Protein 3C3J (pdb70)

CATH classification: 3.40.50.10490 (+1 more: 3.40.50.10490)

InterPro domains:
  IPR001347 SIS domain [PF01380] (49-187)
  IPR001347 SIS domain [PF01380] (222-357)
  IPR001347 SIS domain [PS51464] (45-197)
  IPR001347 SIS domain [PS51464] (215-364)
  IPR014180 Sugar isomerase, AgaS [TIGR02815] (13-382)
  IPR035464 AgaS, SIS domain [cd05010] (227-377)
  IPR035466 GlmS/AgaS, SIS domain 1 [cd05008] (55-187)
  IPR046348 SIS domain superfamily [SSF53697] (15-373)
  IPR050303 GatZ/KbaZ carbohydrate metabolism [PTHR32502] (6-384)

Secondary structure (DSSP, 8-state):
--PPPP-TT--HHHHHHHTHHHHHHHHHHHHHHHHHHHHHHHHHHHT-TT-EEEEE-STHHHHHHHHHHHHHHHHH-SEEEE--HHHHHH------TTS-EEEEEEESSS--HHHHHHHHHHHHH-SSEEEEEEES-TTSHHHHHHHT-TTB--B--GGGS--S---HHHH--HHHHHH-TTTSSTTTTHHHHHHHHHHHHHTTTSTT-TT-----SEEEEEESTTHHHHHHHHHHHHHHHTTTSSEEEEE-HHHHTTTGGGG--TTEEEEEE--SSTTHHHHHHHHHHHHHHHT---EEEEESS--HHHHTSSEEEPPP-S---HHHHHHHH--HHHHH--------TT--------S--/-PPPP-TT--HHHHHHHTHHHHHHHHHHHHHHTHHHHHHHHHHHHT-TT-EEEEE-STHHHHHHHHHHHHHHHHH-SEEEE--HHHHHH------TTS-EEEEEEESSS--HHHHHHHHHHHHH-SSEEE--EES-TTSHHHHHHHT-SSB--B--GGGS--S---HHHH--HHHHHH-TTTSSTTTHHHHHHHHHHHHHHTTTSTT-SS------EEEEE-STTHHHHHHHHHHHHHHHTTTSSEEEEE-HHHHTTTGGGG--TTEEEEEE--SSHHHHHHHHHHHHHHHHH----EEEEESS--HHHHTSSEEEPPS-S---HHHHHHHH--HHHHH--------TT--------S--/-PPPP-TT--HHHHHHHTHHHHHHHHHHHHHHHHHHHHHHHHHHHT-TT-EEEEE-SGGGHHHHHHHHHHHHHHH-SEEEE--HHHHHH------TTS-EEEEEEESSS--HHHHHHHHHHHHH-SSEEE--EES-TTSHHHHHHHTSTTB--B--GGGS--S---HHHH--HHHHHH-TTTSSTTTHHHHHHHHHHHHHHTTTSTT-TT-----SEEEEE-STTHHHHHHHHHHHHHHHTTTSSEEEEE-HHHHTTTGGGG--TTEEEEEE--SSHHHHHHHHHHHHHHHHHT---EEEEESS--HHHHTSSEEEPPP-S---HHHHHHHH--HHHHH--------TT---------/-PPPP-TT--HHHHHHHTHHHHHHHHHHHHHHTHHHHHHHHHHHHT-TT-EEEEE-SGGGHHHHHHHHHHHHHHH-SEEEE--HHHHHH------TTS-EEEEEEESSS--HHHHHHHHHHHHH-SSEEE--EES-TTSHHHHHHHH-TTB--B--GGGS--S---HHHH--HHHHHH-TTTSSTTTHHHHHHHHHHHHHHTTTSTT-TT------EEEEEESTTHHHHHHHHHHHHHHHTTTSSEEEEE-HHHHTTTGGGG--TTEEEEEE--SSTTHHHHHHHHHHHHHHHT---EEEEESS--HHHHTSSEEEPPP-S---HHHHHHHH--HHHHH--------TT--------S--/--PPPP-TT--HHHHHHHTHHHHHHHHHHHHHHHHHHHHHHHHHHHT-TT-EEEEE-STHHHHHHHHHHHHHHHHH-SEEEE--HHHHHH------TTS-EEEEEEESSS--HHHHHHHHHHHHH-SSEEE--EES-TTSHHHHHHHHSTTB--B--GGGS--S---HHHH--HHHHHH-TTTSSTTHHHHHHHHHHHHHHHTTTSTT-SS------EEEEEESTTHHHHHHHHHHHHHHHTTTSSEEEEE-HHHHTTTGGGG--TTEEEEEE--SSHHHHHHHHHHHHHHHHH----EEEEESS--HHHHTSSEEEPPS-S---HHHHHHHH--HHHHH--------TT----------/-PPPP-TT--HHHHHHHTHHHHHHHHHHHHHHHHHHHHHHHHHHHT-TT-EEEEE-SGGGHHHHHHHHHHHHHHH-SEEEE--HHHHHH------TTS-EEEEEEESSS--HHHHHHHHHHHHH-SSEEE--EES-TTSHHHHHHHT-TTB--B--GGGS--S---HHHH--HHHHHH-TTTSSTTTHHHHHHHHHHHHHHTTTSTT-TT-----SEEEEEESTTHHHHHHHHHHHHHHHTTTSSEEEEE-HHHHTTTGGGG--TTEEEEEE--SSHHHHHHHHHHHHHHHHHT---EEEEESS--HHHHSSSEEEPPP-S---HHHHHHHH--HHHHH--------TT--------S--

Structure (mmCIF, N/CA/C/O backbone):
data_3C3J
#
_entry.id   3C3J
#
_cell.length_a   100.941
_cell.length_b   81.211
_cell.length_c   138.325
_cell.angle_alpha   90.00
_cell.angle_beta   90.21
_cell.angle_gamma   90.00
#
_symmetry.space_group_name_H-M   'P 1 21 1'
#
loop_
_entity.id
_entity.type
_entity.pdbx_description
1 polymer 'Putative tagatose-6-phosphate ketose/aldose isomerase'
2 water water
#
loop_
_atom_site.group_PDB
_atom_site.id
_atom_site.type_symbol
_atom_site.label_atom_id
_atom_site.label_alt_id
_atom_site.label_comp_id
_atom_site.label_asym_id
_atom_site.label_entity_id
_atom_site.label_seq_id
_atom_site.pdbx_PDB_ins_code
_atom_site.Cartn_x
_atom_site.Cartn_y
_atom_site.Cartn_z
_atom_site.occupancy
_atom_site.B_iso_or_equiv
_atom_site.auth_seq_id
_atom_site.auth_comp_id
_atom_site.auth_asym_id
_atom_site.auth_atom_id
_atom_site.pdbx_PDB_model_num
ATOM 1 N N . ASN A 1 4 ? 87.072 12.575 94.243 1.00 32.40 4 ASN A N 1
ATOM 2 C CA . ASN A 1 4 ? 86.075 13.005 95.289 1.00 31.13 4 ASN A CA 1
ATOM 3 C C . ASN A 1 4 ? 84.823 12.152 95.220 1.00 29.88 4 ASN A C 1
ATOM 4 O O . ASN A 1 4 ? 84.189 12.106 94.152 1.00 30.68 4 ASN A O 1
ATOM 9 N N . TYR A 1 5 ? 84.474 11.472 96.324 1.00 26.66 5 TYR A N 1
ATOM 10 C CA . TYR A 1 5 ? 83.243 10.687 96.377 1.00 25.25 5 TYR A CA 1
ATOM 11 C C . TYR A 1 5 ? 83.135 9.658 95.245 1.00 23.75 5 TYR A C 1
ATOM 12 O O . TYR A 1 5 ? 82.052 9.406 94.692 1.00 22.49 5 TYR A O 1
ATOM 21 N N . THR A 1 6 ? 84.268 9.052 94.900 1.00 22.22 6 THR A N 1
ATOM 22 C CA . THR A 1 6 ? 84.284 8.100 93.802 1.00 22.03 6 THR A CA 1
ATOM 23 C C . THR A 1 6 ? 83.491 6.849 94.184 1.00 21.32 6 THR A C 1
ATOM 24 O O . THR A 1 6 ? 83.720 6.247 95.249 1.00 20.78 6 THR A O 1
ATOM 28 N N . PRO A 1 7 ? 82.503 6.492 93.359 1.00 20.82 7 PRO A N 1
ATOM 29 C CA . PRO A 1 7 ? 81.719 5.294 93.645 1.00 21.08 7 PRO A CA 1
ATOM 30 C C . PRO A 1 7 ? 82.543 4.006 93.537 1.00 20.52 7 PRO A C 1
ATOM 31 O O . PRO A 1 7 ? 83.444 3.921 92.701 1.00 19.95 7 PRO A O 1
ATOM 35 N N . ALA A 1 8 ? 82.226 3.017 94.364 1.00 19.76 8 ALA A N 1
ATOM 36 C CA . ALA A 1 8 ? 82.706 1.662 94.152 1.00 20.14 8 ALA A CA 1
ATOM 37 C C . ALA A 1 8 ? 82.044 1.100 92.896 1.00 20.39 8 ALA A C 1
ATOM 38 O O . ALA A 1 8 ? 81.106 1.694 92.352 1.00 20.39 8 ALA A O 1
ATOM 40 N N . ALA A 1 9 ? 82.543 -0.024 92.402 1.00 20.68 9 ALA A N 1
ATOM 41 C CA . ALA A 1 9 ? 81.953 -0.655 91.229 1.00 21.28 9 ALA A CA 1
ATOM 42 C C . ALA A 1 9 ? 80.512 -1.068 91.528 1.00 21.27 9 ALA A C 1
ATOM 43 O O . ALA A 1 9 ? 80.199 -1.487 92.652 1.00 21.46 9 ALA A O 1
ATOM 45 N N . ALA A 1 10 ? 79.648 -0.954 90.523 1.00 21.64 10 ALA A N 1
ATOM 46 C CA . ALA A 1 10 ? 78.257 -1.394 90.622 1.00 22.21 10 ALA A CA 1
ATOM 47 C C . ALA A 1 10 ? 78.136 -2.885 90.254 1.00 22.50 10 ALA A C 1
ATOM 48 O O . ALA A 1 10 ? 77.675 -3.250 89.163 1.00 23.05 10 ALA A O 1
ATOM 50 N N . ALA A 1 11 ? 78.509 -3.736 91.199 1.00 22.78 11 ALA A N 1
ATOM 51 C CA . ALA A 1 11 ? 78.565 -5.203 90.986 1.00 22.78 11 ALA A CA 1
ATOM 52 C C . ALA A 1 11 ? 77.217 -5.893 90.669 1.00 22.94 11 ALA A C 1
ATOM 53 O O . ALA A 1 11 ? 77.206 -6.977 90.090 1.00 23.09 11 ALA A O 1
ATOM 55 N N . THR A 1 12 ? 76.077 -5.280 90.986 1.00 22.26 12 THR A N 1
ATOM 56 C CA . THR A 1 12 ? 74.812 -5.824 90.490 1.00 21.73 12 THR A CA 1
ATOM 57 C C . THR A 1 12 ? 74.598 -5.657 88.996 1.00 21.93 12 THR A C 1
ATOM 58 O O . THR A 1 12 ? 73.697 -6.271 88.448 1.00 22.69 12 THR A O 1
ATOM 62 N N . GLY A 1 13 ? 75.386 -4.812 88.351 1.00 21.40 13 GLY A N 1
ATOM 63 C CA . GLY A 1 13 ? 75.202 -4.482 86.939 1.00 21.45 13 GLY A CA 1
ATOM 64 C C . GLY A 1 13 ? 73.977 -3.628 86.618 1.00 21.50 13 GLY A C 1
ATOM 65 O O . GLY A 1 13 ? 73.612 -3.496 85.448 1.00 22.99 13 GLY A O 1
ATOM 66 N N . THR A 1 14 ? 73.351 -3.036 87.641 1.00 20.62 14 THR A N 1
ATOM 67 C CA . THR A 1 14 ? 72.114 -2.284 87.472 1.00 19.77 14 THR A CA 1
ATOM 68 C C . THR A 1 14 ? 72.406 -0.783 87.413 1.00 18.81 14 THR A C 1
ATOM 69 O O . THR A 1 14 ? 73.333 -0.293 88.061 1.00 19.05 14 THR A O 1
ATOM 73 N N . TRP A 1 15 ? 71.617 -0.066 86.627 1.00 17.72 15 TRP A N 1
ATOM 74 C CA . TRP A 1 15 ? 71.647 1.389 86.619 1.00 18.03 15 TRP A CA 1
ATOM 75 C C . TRP A 1 15 ? 71.276 1.934 87.995 1.00 17.02 15 TRP A C 1
ATOM 76 O O . TRP A 1 15 ? 71.800 2.965 88.404 1.00 15.50 15 TRP A O 1
ATOM 87 N N . THR A 1 16 ? 70.356 1.252 88.686 1.00 15.94 16 THR A N 1
ATOM 88 C CA . THR A 1 16 ? 69.869 1.718 89.987 1.00 16.39 16 THR A CA 1
ATOM 89 C C . THR A 1 16 ? 71.023 1.749 90.992 1.00 16.12 16 THR A C 1
ATOM 90 O O . THR A 1 16 ? 71.188 2.743 91.710 1.00 15.34 16 THR A O 1
ATOM 94 N N . GLU A 1 17 ? 71.858 0.707 91.003 1.00 15.97 17 GLU A N 1
ATOM 95 C CA . GLU A 1 17 ? 73.003 0.698 91.906 1.00 16.19 17 GLU A CA 1
ATOM 96 C C . GLU A 1 17 ? 73.990 1.811 91.583 1.00 16.23 17 GLU A C 1
ATOM 97 O O . GLU A 1 17 ? 74.489 2.481 92.494 1.00 14.93 17 GLU A O 1
ATOM 103 N N . GLU A 1 18 ? 74.277 1.994 90.292 1.00 16.57 18 GLU A N 1
ATOM 104 C CA . GLU A 1 18 ? 75.149 3.065 89.828 1.00 16.46 18 GLU A CA 1
ATOM 105 C C . GLU A 1 18 ? 74.648 4.434 90.301 1.00 15.97 18 GLU A C 1
ATOM 106 O O . GLU A 1 18 ? 75.415 5.269 90.755 1.00 15.42 18 GLU A O 1
ATOM 112 N N . GLU A 1 19 ? 73.339 4.617 90.189 1.00 15.68 19 GLU A N 1
ATOM 113 C CA . GLU A 1 19 ? 72.672 5.862 90.527 1.00 15.88 19 GLU A CA 1
ATOM 114 C C . GLU A 1 19 ? 72.644 6.099 92.043 1.00 14.87 19 GLU A C 1
ATOM 115 O O . GLU A 1 19 ? 72.773 7.233 92.513 1.00 14.63 19 GLU A O 1
ATOM 121 N N . ILE A 1 20 ? 72.503 5.036 92.809 1.00 14.67 20 ILE A N 1
ATOM 122 C CA . ILE A 1 20 ? 72.602 5.148 94.262 1.00 14.75 20 ILE A CA 1
ATOM 123 C C . ILE A 1 20 ? 74.013 5.568 94.651 1.00 14.08 20 ILE A C 1
ATOM 124 O O . ILE A 1 20 ? 74.211 6.523 95.413 1.00 13.59 20 ILE A O 1
ATOM 129 N N . ARG A 1 21 ? 75.011 4.883 94.096 1.00 13.88 21 ARG A N 1
ATOM 130 C CA . ARG A 1 21 ? 76.394 5.119 94.517 1.00 14.13 21 ARG A CA 1
ATOM 131 C C . ARG A 1 21 ? 76.959 6.487 94.110 1.00 14.20 21 ARG A C 1
ATOM 132 O O . ARG A 1 21 ? 77.830 7.000 94.809 1.00 14.55 21 ARG A O 1
ATOM 140 N N . HIS A 1 22 ? 76.499 7.068 92.996 1.00 14.31 22 HIS A N 1
ATOM 141 C CA . HIS A 1 22 ? 76.994 8.385 92.558 1.00 13.92 22 HIS A CA 1
ATOM 142 C C . HIS A 1 22 ? 76.314 9.601 93.210 1.00 13.87 22 HIS A C 1
ATOM 143 O O . HIS A 1 22 ? 76.601 10.749 92.860 1.00 13.26 22 HIS A O 1
ATOM 150 N N . GLN A 1 23 ? 75.453 9.350 94.193 1.00 13.13 23 GLN A N 1
ATOM 151 C CA . GLN A 1 23 ? 74.733 10.429 94.878 1.00 13.40 23 GLN A CA 1
ATOM 152 C C . GLN A 1 23 ? 75.606 11.467 95.607 1.00 13.46 23 GLN A C 1
ATOM 153 O O . GLN A 1 23 ? 75.488 12.667 95.296 1.00 13.39 23 GLN A O 1
ATOM 159 N N . PRO A 1 24 ? 76.486 11.034 96.544 1.00 13.31 24 PRO A N 1
ATOM 160 C CA . PRO A 1 24 ? 77.318 12.037 97.232 1.00 13.50 24 PRO A CA 1
ATOM 161 C C . PRO A 1 24 ? 78.072 12.967 96.259 1.00 13.13 24 PRO A C 1
ATOM 162 O O . PRO A 1 24 ? 78.057 14.189 96.422 1.00 11.84 24 PRO A O 1
ATOM 166 N N . ARG A 1 25 ? 78.626 12.401 95.197 1.00 12.05 25 ARG A N 1
ATOM 167 C CA . ARG A 1 25 ? 79.356 13.184 94.228 1.00 13.52 25 ARG A CA 1
ATOM 168 C C . ARG A 1 25 ? 78.436 14.127 93.474 1.00 13.32 25 ARG A C 1
ATOM 169 O O . ARG A 1 25 ? 78.783 15.279 93.234 1.00 12.42 25 ARG A O 1
ATOM 177 N N . ALA A 1 26 ? 77.262 13.623 93.103 1.00 13.35 26 ALA A N 1
ATOM 178 C CA . ALA A 1 26 ? 76.270 14.439 92.384 1.00 13.39 26 ALA A CA 1
ATOM 179 C C . ALA A 1 26 ? 75.781 15.628 93.234 1.00 12.99 26 ALA A C 1
ATOM 180 O O . ALA A 1 26 ? 75.589 16.743 92.716 1.00 13.05 26 ALA A O 1
ATOM 182 N N . TRP A 1 27 ? 75.611 15.404 94.534 1.00 13.15 27 TRP A N 1
ATOM 183 C CA . TRP A 1 27 ? 75.127 16.455 95.438 1.00 13.51 27 TRP A CA 1
ATOM 184 C C . TRP A 1 27 ? 76.075 17.647 95.436 1.00 13.40 27 TRP A C 1
ATOM 185 O O . TRP A 1 27 ? 75.658 18.790 95.275 1.00 12.05 27 TRP A O 1
ATOM 196 N N . ILE A 1 28 ? 77.363 17.366 95.566 1.00 13.08 28 ILE A N 1
ATOM 197 C CA . ILE A 1 28 ? 78.374 18.416 95.644 1.00 13.83 28 ILE A CA 1
ATOM 198 C C . ILE A 1 28 ? 78.571 19.107 94.281 1.00 13.47 28 ILE A C 1
ATOM 199 O O . ILE A 1 28 ? 78.732 20.310 94.231 1.00 13.29 28 ILE A O 1
ATOM 204 N N . ARG A 1 29 ? 78.473 18.347 93.193 1.00 13.75 29 ARG A N 1
ATOM 205 C CA . ARG A 1 29 ? 78.456 18.882 91.854 1.00 14.06 29 ARG A CA 1
ATOM 206 C C . ARG A 1 29 ? 77.299 19.861 91.693 1.00 13.69 29 ARG A C 1
ATOM 207 O O . ARG A 1 29 ? 77.498 20.959 91.179 1.00 13.06 29 ARG A O 1
ATOM 215 N N . SER A 1 30 ? 76.111 19.507 92.189 1.00 13.45 30 SER A N 1
ATOM 216 C CA . SER A 1 30 ? 74.983 20.410 92.002 1.00 14.49 30 SER A CA 1
ATOM 217 C C . SER A 1 30 ? 75.174 21.708 92.813 1.00 14.17 30 SER A C 1
ATOM 218 O O . SER A 1 30 ? 74.913 22.812 92.300 1.00 13.20 30 SER A O 1
ATOM 221 N N . LEU A 1 31 ? 75.607 21.569 94.067 1.00 14.64 31 LEU A N 1
ATOM 222 C CA . LEU A 1 31 ? 75.771 22.736 94.966 1.00 15.50 31 LEU A CA 1
ATOM 223 C C . LEU A 1 31 ? 76.904 23.656 94.525 1.00 15.50 31 LEU A C 1
ATOM 224 O O . LEU A 1 31 ? 76.783 24.875 94.633 1.00 14.69 31 LEU A O 1
ATOM 229 N N . THR A 1 32 ? 77.985 23.084 93.994 1.00 15.73 32 THR A N 1
ATOM 230 C CA . THR A 1 32 ? 79.034 23.906 93.372 1.00 16.81 32 THR A CA 1
ATOM 231 C C . THR A 1 32 ? 78.518 24.622 92.097 1.00 17.06 32 THR A C 1
ATOM 232 O O . THR A 1 32 ? 78.856 25.771 91.851 1.00 16.61 32 THR A O 1
ATOM 236 N N . ASN A 1 33 ? 77.650 23.982 91.327 1.00 16.67 33 ASN A N 1
ATOM 237 C CA . ASN A 1 33 ? 76.983 24.687 90.217 1.00 17.62 33 ASN A CA 1
ATOM 238 C C . ASN A 1 33 ? 76.119 25.869 90.681 1.00 17.12 33 ASN A C 1
ATOM 239 O O . ASN A 1 33 ? 76.093 26.933 90.064 1.00 16.28 33 ASN A O 1
ATOM 244 N N . ILE A 1 34 ? 75.386 25.657 91.762 1.00 17.24 34 ILE A N 1
ATOM 245 C CA . ILE A 1 34 ? 74.545 26.693 92.352 1.00 17.72 34 ILE A CA 1
ATOM 246 C C . ILE A 1 34 ? 75.455 27.867 92.771 1.00 17.88 34 ILE A C 1
ATOM 247 O O . ILE A 1 34 ? 75.101 29.026 92.560 1.00 16.81 34 ILE A O 1
ATOM 252 N N . ASP A 1 35 ? 76.642 27.563 93.296 1.00 18.21 35 ASP A N 1
ATOM 253 C CA . ASP A 1 35 ? 77.616 28.627 93.625 1.00 18.83 35 ASP A CA 1
ATOM 254 C C . ASP A 1 35 ? 77.908 29.485 92.410 1.00 18.71 35 ASP A C 1
ATOM 255 O O . ASP A 1 35 ? 77.953 30.719 92.514 1.00 19.08 35 ASP A O 1
ATOM 260 N N . ALA A 1 36 ? 78.107 28.828 91.268 1.00 18.88 36 ALA A N 1
ATOM 261 C CA . ALA A 1 36 ? 78.388 29.511 90.004 1.00 19.94 36 ALA A CA 1
ATOM 262 C C . ALA A 1 36 ? 77.199 30.370 89.538 1.00 20.96 36 ALA A C 1
ATOM 263 O O . ALA A 1 36 ? 77.400 31.447 88.970 1.00 21.57 36 ALA A O 1
ATOM 265 N N . LEU A 1 37 ? 75.983 29.893 89.806 1.00 20.74 37 LEU A N 1
ATOM 266 C CA . LEU A 1 37 ? 74.730 30.551 89.404 1.00 21.61 37 LEU A CA 1
ATOM 267 C C . LEU A 1 37 ? 74.159 31.480 90.478 1.00 21.83 37 LEU A C 1
ATOM 268 O O . LEU A 1 37 ? 73.095 32.089 90.270 1.00 22.28 37 LEU A O 1
ATOM 273 N N . ARG A 1 38 ? 74.855 31.623 91.606 1.00 21.28 38 ARG A N 1
ATOM 274 C CA . ARG A 1 38 ? 74.276 32.294 92.770 1.00 21.68 38 ARG A CA 1
ATOM 275 C C . ARG A 1 38 ? 73.779 33.705 92.470 1.00 22.23 38 ARG A C 1
ATOM 276 O O . ARG A 1 38 ? 72.689 34.103 92.904 1.00 22.27 38 ARG A O 1
ATOM 284 N N . SER A 1 39 ? 74.578 34.485 91.755 1.00 22.93 39 SER A N 1
ATOM 285 C CA . SER A 1 39 ? 74.211 35.892 91.583 1.00 23.83 39 SER A CA 1
ATOM 286 C C . SER A 1 39 ? 72.995 36.032 90.630 1.00 23.54 39 SER A C 1
ATOM 287 O O . SER A 1 39 ? 72.107 36.847 90.878 1.00 24.42 39 SER A O 1
ATOM 290 N N . ALA A 1 40 ? 72.936 35.200 89.595 1.00 22.60 40 ALA A N 1
ATOM 291 C CA . ALA A 1 40 ? 71.742 35.060 88.741 1.00 23.08 40 ALA A CA 1
ATOM 292 C C . ALA A 1 40 ? 70.485 34.607 89.527 1.00 22.87 40 ALA A C 1
ATOM 293 O O . ALA A 1 40 ? 69.379 35.186 89.372 1.00 23.34 40 ALA A O 1
ATOM 295 N N . LEU A 1 41 ? 70.653 33.575 90.355 1.00 22.64 41 LEU A N 1
ATOM 296 C CA . LEU A 1 41 ? 69.583 33.110 91.240 1.00 22.33 41 LEU A CA 1
ATOM 297 C C . LEU A 1 41 ? 69.085 34.230 92.111 1.00 22.04 41 LEU A C 1
ATOM 298 O O . LEU A 1 41 ? 67.873 34.446 92.238 1.00 21.64 41 LEU A O 1
ATOM 303 N N . ASN A 1 42 ? 70.022 34.909 92.758 1.00 22.19 42 ASN A N 1
ATOM 304 C CA . ASN A 1 42 ? 69.686 35.977 93.681 1.00 23.23 42 ASN A CA 1
ATOM 305 C C . ASN A 1 42 ? 68.968 37.118 92.967 1.00 22.81 42 ASN A C 1
ATOM 306 O O . ASN A 1 42 ? 68.022 37.669 93.511 1.00 22.89 42 ASN A O 1
ATOM 311 N N . ASN A 1 43 ? 69.388 37.451 91.748 1.00 23.01 43 ASN A N 1
ATOM 312 C CA . ASN A 1 43 ? 68.705 38.488 90.964 1.00 23.60 43 ASN A CA 1
ATOM 313 C C . ASN A 1 43 ? 67.253 38.129 90.660 1.00 22.81 43 ASN A C 1
ATOM 314 O O . ASN A 1 43 ? 66.384 38.997 90.586 1.00 22.51 43 ASN A O 1
ATOM 319 N N . PHE A 1 44 ? 67.010 36.846 90.433 1.00 21.99 44 PHE A N 1
ATOM 320 C CA . PHE A 1 44 ? 65.672 36.372 90.123 1.00 21.65 44 PHE A CA 1
ATOM 321 C C . PHE A 1 44 ? 64.832 36.330 91.390 1.00 21.41 44 PHE A C 1
ATOM 322 O O . PHE A 1 44 ? 63.686 36.795 91.398 1.00 21.08 44 PHE A O 1
ATOM 330 N N . LEU A 1 45 ? 65.399 35.771 92.454 1.00 20.26 45 LEU A N 1
ATOM 331 C CA . LEU A 1 45 ? 64.602 35.402 93.627 1.00 21.27 45 LEU A CA 1
ATOM 332 C C . LEU A 1 45 ? 64.412 36.529 94.624 1.00 21.94 45 LEU A C 1
ATOM 333 O O . LEU A 1 45 ? 63.357 36.616 95.259 1.00 21.47 45 LEU A O 1
ATOM 338 N N . GLU A 1 46 ? 65.429 37.370 94.806 1.00 23.38 46 GLU A N 1
ATOM 339 C CA . GLU A 1 46 ? 65.371 38.369 95.873 1.00 25.92 46 GLU A CA 1
ATOM 340 C C . GLU A 1 46 ? 64.177 39.318 95.726 1.00 24.92 46 GLU A C 1
ATOM 341 O O . GLU A 1 46 ? 63.516 39.599 96.717 1.00 25.42 46 GLU A O 1
ATOM 347 N N . PRO A 1 47 ? 63.872 39.785 94.503 1.00 25.09 47 PRO A N 1
ATOM 348 C CA . PRO A 1 47 ? 62.686 40.642 94.356 1.00 24.57 47 PRO A CA 1
ATOM 349 C C . PRO A 1 47 ? 61.374 39.928 94.669 1.00 24.17 47 PRO A C 1
ATOM 350 O O . PRO A 1 47 ? 60.405 40.585 95.085 1.00 24.46 47 PRO A O 1
ATOM 354 N N . LEU A 1 48 ? 61.340 38.609 94.468 1.00 22.68 48 LEU A N 1
ATOM 355 C CA . LEU A 1 48 ? 60.143 37.830 94.748 1.00 22.38 48 LEU A CA 1
ATOM 356 C C . LEU A 1 48 ? 59.975 37.624 96.239 1.00 22.39 48 LEU A C 1
ATOM 357 O O . LEU A 1 48 ? 58.898 37.832 96.789 1.00 21.95 48 LEU A O 1
ATOM 362 N N . LEU A 1 49 ? 61.057 37.206 96.882 1.00 23.20 49 LEU A N 1
ATOM 363 C CA . LEU A 1 49 ? 61.060 36.899 98.292 1.00 24.88 49 LEU A CA 1
ATOM 364 C C . LEU A 1 49 ? 60.799 38.122 99.165 1.00 25.58 49 LEU A C 1
ATOM 365 O O . LEU A 1 49 ? 60.429 37.970 100.313 1.00 25.74 49 LEU A O 1
ATOM 370 N N . ARG A 1 50 ? 60.977 39.322 98.614 1.00 26.21 50 ARG A N 1
ATOM 371 C CA . ARG A 1 50 ? 60.617 40.550 99.328 1.00 27.48 50 ARG A CA 1
ATOM 372 C C . ARG A 1 50 ? 59.103 40.803 99.346 1.00 27.43 50 ARG A C 1
ATOM 373 O O . ARG A 1 50 ? 58.640 41.645 100.119 1.00 28.70 50 ARG A O 1
ATOM 381 N N . LYS A 1 51 ? 58.334 40.083 98.523 1.00 26.34 51 LYS A N 1
ATOM 382 C CA . LYS A 1 51 ? 56.872 40.197 98.519 1.00 25.88 51 LYS A CA 1
ATOM 383 C C . LYS A 1 51 ? 56.281 39.473 99.736 1.00 26.00 51 LYS A C 1
ATOM 384 O O . LYS A 1 51 ? 56.303 38.242 99.821 1.00 24.90 51 LYS A O 1
ATOM 390 N N . GLU A 1 52 ? 55.780 40.266 100.677 1.00 26.48 52 GLU A N 1
ATOM 391 C CA . GLU A 1 52 ? 55.136 39.797 101.907 1.00 27.01 52 GLU A CA 1
ATOM 392 C C . GLU A 1 52 ? 54.142 38.651 101.689 1.00 25.08 52 GLU A C 1
ATOM 393 O O . GLU A 1 52 ? 54.129 37.660 102.438 1.00 24.87 52 GLU A O 1
ATOM 399 N N . ASN A 1 53 ? 53.294 38.818 100.677 1.00 23.22 53 ASN A N 1
ATOM 400 C CA . ASN A 1 53 ? 52.188 37.911 100.439 1.00 21.48 53 ASN A CA 1
ATOM 401 C C . ASN A 1 53 ? 52.512 36.731 99.489 1.00 19.97 53 ASN A C 1
ATOM 402 O O . ASN A 1 53 ? 51.609 35.995 99.107 1.00 19.64 53 ASN A O 1
ATOM 407 N N . LEU A 1 54 ? 53.783 36.561 99.118 1.00 18.57 54 LEU A N 1
ATOM 408 C CA . LEU A 1 54 ? 54.189 35.473 98.228 1.00 17.74 54 LEU A CA 1
ATOM 409 C C . LEU A 1 54 ? 53.852 34.115 98.827 1.00 17.03 54 LEU A C 1
ATOM 410 O O . LEU A 1 54 ? 54.126 33.858 100.006 1.00 17.11 54 LEU A O 1
ATOM 415 N N . ARG A 1 55 ? 53.231 33.267 98.007 1.00 16.42 55 ARG A N 1
ATOM 416 C CA . ARG A 1 55 ? 53.110 31.823 98.287 1.00 16.22 55 ARG A CA 1
ATOM 417 C C . ARG A 1 55 ? 54.182 31.089 97.490 1.00 15.01 55 ARG A C 1
ATOM 418 O O . ARG A 1 55 ? 54.430 31.409 96.316 1.00 14.78 55 ARG A O 1
ATOM 426 N N . ILE A 1 56 ? 54.813 30.105 98.111 1.00 14.51 56 ILE A N 1
ATOM 427 C CA . ILE A 1 56 ? 55.805 29.292 97.427 1.00 13.51 56 ILE A CA 1
ATOM 428 C C . ILE A 1 56 ? 55.301 27.853 97.515 1.00 13.43 56 ILE A C 1
ATOM 429 O O . ILE A 1 56 ? 55.118 27.332 98.595 1.00 13.89 56 ILE A O 1
ATOM 434 N N . ILE A 1 57 ? 55.057 27.228 96.370 1.00 11.88 57 ILE A N 1
ATOM 435 C CA . ILE A 1 57 ? 54.572 25.856 96.347 1.00 11.86 57 ILE A CA 1
ATOM 436 C C . ILE A 1 57 ? 55.636 24.960 95.749 1.00 11.47 57 ILE A C 1
ATOM 437 O O . ILE A 1 57 ? 56.119 25.222 94.651 1.00 11.14 57 ILE A O 1
ATOM 442 N N . LEU A 1 58 ? 55.997 23.906 96.467 1.00 11.20 58 LEU A N 1
ATOM 443 C CA . LEU A 1 58 ? 56.875 22.867 95.938 1.00 11.89 58 LEU A CA 1
ATOM 444 C C . LEU A 1 58 ? 55.989 21.773 95.347 1.00 12.77 58 LEU A C 1
ATOM 445 O O . LEU A 1 58 ? 55.128 21.230 96.025 1.00 12.48 58 LEU A O 1
ATOM 450 N N . THR A 1 59 ? 56.200 21.448 94.078 1.00 13.24 59 THR A N 1
ATOM 451 C CA . THR A 1 59 ? 55.346 20.480 93.411 1.00 13.29 59 THR A CA 1
ATOM 452 C C . THR A 1 59 ? 56.136 19.446 92.596 1.00 12.82 59 THR A C 1
ATOM 453 O O . THR A 1 59 ? 57.140 19.766 91.949 1.00 13.48 59 THR A O 1
ATOM 457 N N . GLY A 1 60 ? 55.669 18.206 92.655 1.00 13.32 60 GLY A N 1
ATOM 458 C CA . GLY A 1 60 ? 56.182 17.104 91.853 1.00 13.06 60 GLY A CA 1
ATOM 459 C C . GLY A 1 60 ? 55.171 15.957 91.906 1.00 13.03 60 GLY A C 1
ATOM 460 O O . GLY A 1 60 ? 54.186 16.017 92.668 1.00 12.46 60 GLY A O 1
ATOM 461 N N . ALA A 1 61 ? 55.401 14.929 91.088 1.00 13.93 61 ALA A N 1
ATOM 462 C CA . ALA A 1 61 ? 54.573 13.727 91.079 1.00 14.37 61 ALA A CA 1
ATOM 463 C C . ALA A 1 61 ? 55.349 12.560 91.666 1.00 15.00 61 ALA A C 1
ATOM 464 O O . ALA A 1 61 ? 56.560 12.488 91.513 1.00 15.50 61 ALA A O 1
ATOM 466 N N . GLY A 1 62 ? 54.652 11.631 92.324 1.00 16.10 62 GLY A N 1
ATOM 467 C CA . GLY A 1 62 ? 55.299 10.427 92.868 1.00 15.61 62 GLY A CA 1
ATOM 468 C C . GLY A 1 62 ? 56.412 10.790 93.847 1.00 15.26 62 GLY A C 1
ATOM 469 O O . GLY A 1 62 ? 56.246 11.673 94.713 1.00 14.86 62 GLY A O 1
ATOM 470 N N . THR A 1 63 ? 57.552 10.123 93.687 1.00 14.80 63 THR A N 1
ATOM 471 C CA . THR A 1 63 ? 58.768 10.432 94.455 1.00 14.75 63 THR A CA 1
ATOM 472 C C . THR A 1 63 ? 59.107 11.923 94.503 1.00 13.75 63 THR A C 1
ATOM 473 O O . THR A 1 63 ? 59.515 12.429 95.534 1.00 13.58 63 THR A O 1
ATOM 477 N N . SER A 1 64 ? 58.917 12.623 93.390 1.00 13.52 64 SER A N 1
ATOM 478 C CA . SER A 1 64 ? 59.215 14.062 93.322 1.00 13.80 64 SER A CA 1
ATOM 479 C C . SER A 1 64 ? 58.291 14.865 94.213 1.00 13.81 64 SER A C 1
ATOM 480 O O . SER A 1 64 ? 58.668 15.942 94.637 1.00 14.81 64 SER A O 1
ATOM 483 N N . ALA A 1 65 ? 57.092 14.342 94.490 1.00 14.18 65 ALA A N 1
ATOM 484 C CA . ALA A 1 65 ? 56.172 15.004 95.423 1.00 13.99 65 ALA A CA 1
ATOM 485 C C . ALA A 1 65 ? 56.708 14.948 96.845 1.00 14.20 65 ALA A C 1
ATOM 486 O O . ALA A 1 65 ? 56.426 15.835 97.660 1.00 14.78 65 ALA A O 1
ATOM 488 N N . PHE A 1 66 ? 57.471 13.908 97.162 1.00 13.58 66 PHE A N 1
ATOM 489 C CA . PHE A 1 66 ? 57.899 13.707 98.556 1.00 13.24 66 PHE A CA 1
ATOM 490 C C . PHE A 1 66 ? 59.011 14.667 98.963 1.00 12.91 66 PHE A C 1
ATOM 491 O O . PHE A 1 66 ? 59.235 14.875 100.152 1.00 13.05 66 PHE A O 1
ATOM 499 N N . ILE A 1 67 ? 59.667 15.308 98.001 1.00 12.26 67 ILE A N 1
ATOM 500 C CA . ILE A 1 67 ? 60.660 16.334 98.317 1.00 12.59 67 ILE A CA 1
ATOM 501 C C . ILE A 1 67 ? 60.025 17.422 99.193 1.00 12.54 67 ILE A C 1
ATOM 502 O O . ILE A 1 67 ? 60.497 17.692 100.275 1.00 12.03 67 ILE A O 1
ATOM 507 N N . GLY A 1 68 ? 58.938 18.014 98.712 1.00 12.56 68 GLY A N 1
ATOM 508 C CA . GLY A 1 68 ? 58.222 19.033 99.451 1.00 13.27 68 GLY A CA 1
ATOM 509 C C . GLY A 1 68 ? 57.718 18.518 100.773 1.00 13.68 68 GLY A C 1
ATOM 510 O O . GLY A 1 68 ? 57.696 19.247 101.738 1.00 13.79 68 GLY A O 1
ATOM 511 N N . ASP A 1 69 ? 57.280 17.264 100.819 1.00 14.72 69 ASP A N 1
ATOM 512 C CA . ASP A 1 69 ? 56.861 16.627 102.080 1.00 15.31 69 ASP A CA 1
ATOM 513 C C . ASP A 1 69 ? 57.974 16.631 103.120 1.00 14.90 69 ASP A C 1
ATOM 514 O O . ASP A 1 69 ? 57.713 16.881 104.312 1.00 15.26 69 ASP A O 1
ATOM 519 N N . ILE A 1 70 ? 59.206 16.390 102.676 1.00 14.30 70 ILE A N 1
ATOM 520 C CA . ILE A 1 70 ? 60.354 16.384 103.593 1.00 14.01 70 ILE A CA 1
ATOM 521 C C . ILE A 1 70 ? 60.763 17.816 103.997 1.00 14.17 70 ILE A C 1
ATOM 522 O O . ILE A 1 70 ? 60.991 18.071 105.193 1.00 15.03 70 ILE A O 1
ATOM 527 N N . ILE A 1 71 ? 60.833 18.747 103.046 1.00 13.56 71 ILE A N 1
ATOM 528 C CA . ILE A 1 71 ? 61.512 20.020 103.288 1.00 13.69 71 ILE A CA 1
ATOM 529 C C . ILE A 1 71 ? 60.643 21.273 103.400 1.00 14.37 71 ILE A C 1
ATOM 530 O O . ILE A 1 71 ? 61.151 22.277 103.891 1.00 13.50 71 ILE A O 1
ATOM 535 N N . ALA A 1 72 ? 59.384 21.265 102.909 1.00 15.04 72 ALA A N 1
ATOM 536 C CA . ALA A 1 72 ? 58.565 22.489 102.901 1.00 14.90 72 ALA A CA 1
ATOM 537 C C . ALA A 1 72 ? 58.335 23.075 104.315 1.00 15.16 72 ALA A C 1
ATOM 538 O O . ALA A 1 72 ? 58.513 24.282 104.532 1.00 14.01 72 ALA A O 1
ATOM 540 N N . PRO A 1 73 ? 57.984 22.226 105.294 1.00 15.86 73 PRO A N 1
ATOM 541 C CA . PRO A 1 73 ? 57.777 22.790 106.632 1.00 15.87 73 PRO A CA 1
ATOM 542 C C . PRO A 1 73 ? 59.036 23.389 107.226 1.00 15.22 73 PRO A C 1
ATOM 543 O O . PRO A 1 73 ? 58.984 24.489 107.751 1.00 14.66 73 PRO A O 1
ATOM 547 N N . TRP A 1 74 ? 60.149 22.673 107.161 1.00 15.16 74 TRP A N 1
ATOM 548 C CA . TRP A 1 74 ? 61.429 23.238 107.595 1.00 15.15 74 TRP A CA 1
ATOM 549 C C . TRP A 1 74 ? 61.762 24.544 106.880 1.00 14.70 74 TRP A C 1
ATOM 550 O O . TRP A 1 74 ? 62.130 25.544 107.525 1.00 14.08 74 TRP A O 1
ATOM 561 N N . LEU A 1 75 ? 61.596 24.570 105.560 1.00 14.66 75 LEU A N 1
ATOM 562 C CA . LEU A 1 75 ? 61.848 25.805 104.811 1.00 14.84 75 LEU A CA 1
ATOM 563 C C . LEU A 1 75 ? 60.939 26.964 105.280 1.00 15.35 75 LEU A C 1
ATOM 564 O O . LEU A 1 75 ? 61.384 28.114 105.409 1.00 15.77 75 LEU A O 1
ATOM 569 N N . ALA A 1 76 ? 59.666 26.655 105.524 1.00 15.38 76 ALA A N 1
ATOM 570 C CA . ALA A 1 76 ? 58.720 27.644 106.019 1.00 16.36 76 ALA A CA 1
ATOM 571 C C . ALA A 1 76 ? 59.228 28.253 107.337 1.00 16.83 76 ALA A C 1
ATOM 572 O O . ALA A 1 76 ? 59.281 29.483 107.480 1.00 17.62 76 ALA A O 1
ATOM 574 N N . SER A 1 77 ? 59.600 27.396 108.284 1.00 17.59 77 SER A N 1
ATOM 575 C CA . SER A 1 77 ? 59.986 27.856 109.612 1.00 18.64 77 SER A CA 1
ATOM 576 C C . SER A 1 77 ? 61.354 28.495 109.592 1.00 19.03 77 SER A C 1
ATOM 577 O O . SER A 1 77 ? 61.563 29.502 110.271 1.00 19.18 77 SER A O 1
ATOM 580 N N . HIS A 1 78 ? 62.275 27.914 108.833 1.00 18.67 78 HIS A N 1
ATOM 581 C CA . HIS A 1 78 ? 63.639 28.450 108.739 1.00 19.03 78 HIS A CA 1
ATOM 582 C C . HIS A 1 78 ? 63.676 29.853 108.131 1.00 18.59 78 HIS A C 1
ATOM 583 O O . HIS A 1 78 ? 64.419 30.700 108.605 1.00 18.39 78 HIS A O 1
ATOM 590 N N . THR A 1 79 ? 62.893 30.074 107.076 1.00 17.92 79 THR A N 1
ATOM 591 C CA . THR A 1 79 ? 62.892 31.343 106.333 1.00 18.76 79 THR A CA 1
ATOM 592 C C . THR A 1 79 ? 61.806 32.328 106.791 1.00 19.06 79 THR A C 1
ATOM 593 O O . THR A 1 79 ? 61.909 33.525 106.527 1.00 20.29 79 THR A O 1
ATOM 597 N N . GLY A 1 80 ? 60.752 31.826 107.441 1.00 19.16 80 GLY A N 1
ATOM 598 C CA . GLY A 1 80 ? 59.570 32.619 107.731 1.00 19.38 80 GLY A CA 1
ATOM 599 C C . GLY A 1 80 ? 58.714 32.959 106.508 1.00 20.09 80 GLY A C 1
ATOM 600 O O . GLY A 1 80 ? 57.833 33.806 106.585 1.00 21.23 80 GLY A O 1
ATOM 601 N N . LYS A 1 81 ? 58.957 32.308 105.379 1.00 19.32 81 LYS A N 1
ATOM 602 C CA . LYS A 1 81 ? 58.162 32.529 104.180 1.00 19.18 81 LYS A CA 1
ATOM 603 C C . LYS A 1 81 ? 57.111 31.439 104.061 1.00 18.17 81 LYS A C 1
ATOM 604 O O . LYS A 1 81 ? 57.177 30.404 104.735 1.00 17.37 81 LYS A O 1
ATOM 610 N N . ASN A 1 82 ? 56.158 31.685 103.169 1.00 17.45 82 ASN A N 1
ATOM 611 C CA . ASN A 1 82 ? 54.996 30.816 102.977 1.00 17.03 82 ASN A CA 1
ATOM 612 C C . ASN A 1 82 ? 55.294 29.635 102.038 1.00 16.17 82 ASN A C 1
ATOM 613 O O . ASN A 1 82 ? 54.802 29.598 100.914 1.00 17.35 82 ASN A O 1
ATOM 618 N N . PHE A 1 83 ? 56.102 28.684 102.508 1.00 15.28 83 PHE A N 1
ATOM 619 C CA . PHE A 1 83 ? 56.407 27.460 101.763 1.00 14.91 83 PHE A CA 1
ATOM 620 C C . PHE A 1 83 ? 55.378 26.386 102.083 1.00 14.55 83 PHE A C 1
ATOM 621 O O . PHE A 1 83 ? 55.025 26.202 103.264 1.00 14.81 83 PHE A O 1
ATOM 629 N N . SER A 1 84 ? 54.918 25.678 101.048 1.00 13.46 84 SER A N 1
ATOM 630 C CA . SER A 1 84 ? 54.078 24.500 101.191 1.00 14.31 84 SER A CA 1
ATOM 631 C C . SER A 1 84 ? 54.364 23.523 100.043 1.00 13.77 84 SER A C 1
ATOM 632 O O . SER A 1 84 ? 54.972 23.897 99.058 1.00 13.52 84 SER A O 1
ATOM 635 N N . ALA A 1 85 ? 53.879 22.296 100.186 1.00 13.52 85 ALA A N 1
ATOM 636 C CA . ALA A 1 85 ? 54.018 21.268 99.178 1.00 13.66 85 ALA A CA 1
ATOM 637 C C . ALA A 1 85 ? 52.635 20.807 98.685 1.00 13.40 85 ALA A C 1
ATOM 638 O O . ALA A 1 85 ? 51.754 20.462 99.490 1.00 14.58 85 ALA A O 1
ATOM 640 N N . VAL A 1 86 ? 52.453 20.769 97.374 1.00 12.62 86 VAL A N 1
ATOM 641 C CA . VAL A 1 86 ? 51.223 20.240 96.769 1.00 13.06 86 VAL A CA 1
ATOM 642 C C . VAL A 1 86 ? 51.668 19.423 95.584 1.00 12.86 86 VAL A C 1
ATOM 643 O O . VAL A 1 86 ? 52.304 19.958 94.684 1.00 14.03 86 VAL A O 1
ATOM 647 N N . PRO A 1 87 ? 51.363 18.130 95.577 1.00 12.52 87 PRO A N 1
ATOM 648 C CA . PRO A 1 87 ? 51.752 17.276 94.453 1.00 12.79 87 PRO A CA 1
ATOM 649 C C . PRO A 1 87 ? 51.181 17.771 93.136 1.00 12.33 87 PRO A C 1
ATOM 650 O O . PRO A 1 87 ? 50.080 18.330 93.112 1.00 11.87 87 PRO A O 1
ATOM 654 N N . THR A 1 88 ? 51.918 17.599 92.045 1.00 12.59 88 THR A N 1
ATOM 655 C CA . THR A 1 88 ? 51.407 17.981 90.739 1.00 13.19 88 THR A CA 1
ATOM 656 C C . THR A 1 88 ? 50.128 17.245 90.415 1.00 13.21 88 THR A C 1
ATOM 657 O O . THR A 1 88 ? 49.284 17.783 89.704 1.00 13.09 88 THR A O 1
ATOM 661 N N . THR A 1 89 ? 49.987 16.027 90.926 1.00 13.08 89 THR A N 1
ATOM 662 C CA . THR A 1 89 ? 48.794 15.237 90.682 1.00 14.28 89 THR A CA 1
ATOM 663 C C . THR A 1 89 ? 47.549 15.910 91.292 1.00 15.45 89 THR A C 1
ATOM 664 O O . THR A 1 89 ? 46.472 15.855 90.693 1.00 18.24 89 THR A O 1
ATOM 668 N N . ASP A 1 90 ? 47.690 16.602 92.424 1.00 14.43 90 ASP A N 1
ATOM 669 C CA . ASP A 1 90 ? 46.569 17.388 92.996 1.00 14.10 90 ASP A CA 1
ATOM 670 C C . ASP A 1 90 ? 46.329 18.725 92.290 1.00 13.33 90 ASP A C 1
ATOM 671 O O . ASP A 1 90 ? 45.169 19.151 92.145 1.00 13.88 90 ASP A O 1
ATOM 676 N N . LEU A 1 91 ? 47.399 19.391 91.863 1.00 13.16 91 LEU A N 1
ATOM 677 C CA . LEU A 1 91 ? 47.271 20.629 91.088 1.00 12.66 91 LEU A CA 1
ATOM 678 C C . LEU A 1 91 ? 46.520 20.387 89.801 1.00 13.02 91 LEU A C 1
ATOM 679 O O . LEU A 1 91 ? 45.655 21.187 89.433 1.00 13.49 91 LEU A O 1
ATOM 684 N N . VAL A 1 92 ? 46.791 19.264 89.139 1.00 12.73 92 VAL A N 1
ATOM 685 C CA . VAL A 1 92 ? 46.206 18.993 87.834 1.00 13.46 92 VAL A CA 1
ATOM 686 C C . VAL A 1 92 ? 44.715 18.617 87.945 1.00 12.44 92 VAL A C 1
ATOM 687 O O . VAL A 1 92 ? 43.911 19.037 87.116 1.00 12.95 92 VAL A O 1
ATOM 691 N N . THR A 1 93 ? 44.334 17.867 88.980 1.00 11.92 93 THR A N 1
ATOM 692 C CA . THR A 1 93 ? 42.936 17.419 89.134 1.00 12.16 93 THR A CA 1
ATOM 693 C C . THR A 1 93 ? 42.040 18.431 89.845 1.00 11.20 93 THR A C 1
ATOM 694 O O . THR A 1 93 ? 40.884 18.527 89.534 1.00 11.34 93 THR A O 1
ATOM 698 N N . ASN A 1 94 ? 42.603 19.200 90.771 1.00 12.25 94 ASN A N 1
ATOM 699 C CA . ASN A 1 94 ? 41.852 20.136 91.614 1.00 13.10 94 ASN A CA 1
ATOM 700 C C . ASN A 1 94 ? 42.556 21.511 91.725 1.00 13.53 94 ASN A C 1
ATOM 701 O O . ASN A 1 94 ? 42.738 22.022 92.833 1.00 13.83 94 ASN A O 1
ATOM 706 N N . PRO A 1 95 ? 42.895 22.148 90.588 1.00 13.84 95 PRO A N 1
ATOM 707 C CA . PRO A 1 95 ? 43.671 23.398 90.646 1.00 14.53 95 PRO A CA 1
ATOM 708 C C . PRO A 1 95 ? 43.016 24.484 91.486 1.00 14.83 95 PRO A C 1
ATOM 709 O O . PRO A 1 95 ? 43.711 25.226 92.175 1.00 14.87 95 PRO A O 1
ATOM 721 N N . ASP A 1 97 ? 41.390 24.283 94.181 1.00 16.50 97 ASP A N 1
ATOM 722 C CA . ASP A 1 97 ? 41.557 24.083 95.613 1.00 17.32 97 ASP A CA 1
ATOM 723 C C . ASP A 1 97 ? 42.914 24.503 96.165 1.00 17.18 97 ASP A C 1
ATOM 724 O O . ASP A 1 97 ? 43.060 24.641 97.393 1.00 17.60 97 ASP A O 1
ATOM 729 N N . TYR A 1 98 ? 43.900 24.710 95.282 1.00 16.49 98 TYR A N 1
ATOM 730 C CA . TYR A 1 98 ? 45.295 24.934 95.705 1.00 16.84 98 TYR A CA 1
ATOM 731 C C . TYR A 1 98 ? 45.941 26.228 95.200 1.00 16.82 98 TYR A C 1
ATOM 732 O O . TYR A 1 98 ? 46.852 26.747 95.836 1.00 18.37 98 TYR A O 1
ATOM 741 N N . LEU A 1 99 ? 45.473 26.749 94.074 1.00 16.08 99 LEU A N 1
ATOM 742 C CA . LEU A 1 99 ? 46.102 27.893 93.407 1.00 15.84 99 LEU A CA 1
ATOM 743 C C . LEU A 1 99 ? 45.285 29.119 93.719 1.00 16.51 99 LEU A C 1
ATOM 744 O O . LEU A 1 99 ? 44.087 29.178 93.397 1.00 17.59 99 LEU A O 1
ATOM 749 N N . ASN A 1 100 ? 45.906 30.080 94.387 1.00 16.38 100 ASN A N 1
ATOM 750 C CA . ASN A 1 100 ? 45.202 31.230 94.938 1.00 16.25 100 ASN A CA 1
ATOM 751 C C . ASN A 1 100 ? 45.424 32.459 94.053 1.00 15.96 100 ASN A C 1
ATOM 752 O O . ASN A 1 100 ? 46.517 33.024 94.030 1.00 15.60 100 ASN A O 1
ATOM 757 N N . PRO A 1 101 ? 44.377 32.894 93.328 1.00 16.54 101 PRO A N 1
ATOM 758 C CA . PRO A 1 101 ? 44.526 34.038 92.444 1.00 17.19 101 PRO A CA 1
ATOM 759 C C . PRO A 1 101 ? 44.819 35.385 93.128 1.00 17.74 101 PRO A C 1
ATOM 760 O O . PRO A 1 101 ? 45.158 36.345 92.442 1.00 18.54 101 PRO A O 1
ATOM 764 N N . ALA A 1 102 ? 44.679 35.455 94.448 1.00 17.39 102 ALA A N 1
ATOM 765 C CA . ALA A 1 102 ? 44.768 36.712 95.186 1.00 17.28 102 ALA A CA 1
ATOM 766 C C . ALA A 1 102 ? 46.168 37.057 95.669 1.00 17.93 102 ALA A C 1
ATOM 767 O O . ALA A 1 102 ? 46.358 38.163 96.197 1.00 17.95 102 ALA A O 1
ATOM 769 N N . HIS A 1 103 ? 47.119 36.130 95.523 1.00 16.48 103 HIS A N 1
ATOM 770 C CA . HIS A 1 103 ? 48.495 36.323 95.983 1.00 17.10 103 HIS A CA 1
ATOM 771 C C . HIS A 1 103 ? 49.483 35.976 94.876 1.00 15.54 103 HIS A C 1
ATOM 772 O O . HIS A 1 103 ? 49.168 35.147 94.014 1.00 14.99 103 HIS A O 1
ATOM 779 N N . PRO A 1 104 ? 50.694 36.549 94.934 1.00 14.53 104 PRO A N 1
ATOM 780 C CA . PRO A 1 104 ? 51.701 36.080 94.004 1.00 14.00 104 PRO A CA 1
ATOM 781 C C . PRO A 1 104 ? 52.091 34.641 94.357 1.00 13.93 104 PRO A C 1
ATOM 782 O O . PRO A 1 104 ? 51.904 34.197 95.500 1.00 14.67 104 PRO A O 1
ATOM 786 N N . LEU A 1 105 ? 52.558 33.911 93.357 1.00 13.30 105 LEU A N 1
ATOM 787 C CA . LEU A 1 105 ? 53.010 32.539 93.534 1.00 12.62 105 LEU A CA 1
ATOM 788 C C . LEU A 1 105 ? 54.381 32.313 92.909 1.00 11.96 105 LEU A C 1
ATOM 789 O O . LEU A 1 105 ? 54.646 32.746 91.788 1.00 13.29 105 LEU A O 1
ATOM 794 N N . LEU A 1 106 ? 55.230 31.572 93.615 1.00 11.81 106 LEU A N 1
ATOM 795 C CA . LEU A 1 106 ? 56.450 31.032 93.067 1.00 12.15 106 LEU A CA 1
ATOM 796 C C . LEU A 1 106 ? 56.265 29.517 93.092 1.00 12.12 106 LEU A C 1
ATOM 797 O O . LEU A 1 106 ? 56.128 28.929 94.169 1.00 12.15 106 LEU A O 1
ATOM 802 N N . LEU A 1 107 ? 56.240 28.910 91.924 1.00 12.42 107 LEU A N 1
ATOM 803 C CA . LEU A 1 107 ? 56.053 27.460 91.803 1.00 12.13 107 LEU A CA 1
ATOM 804 C C . LEU A 1 107 ? 57.394 26.797 91.559 1.00 12.17 107 LEU A C 1
ATOM 805 O O . LEU A 1 107 ? 58.060 27.068 90.542 1.00 11.91 107 LEU A O 1
ATOM 810 N N . ILE A 1 108 ? 57.789 25.936 92.498 1.00 12.70 108 ILE A N 1
ATOM 811 C CA . ILE A 1 108 ? 59.026 25.167 92.377 1.00 12.86 108 ILE A CA 1
ATOM 812 C C . ILE A 1 108 ? 58.649 23.775 91.845 1.00 12.55 108 ILE A C 1
ATOM 813 O O . ILE A 1 108 ? 58.011 22.987 92.540 1.00 12.90 108 ILE A O 1
ATOM 818 N N . SER A 1 109 ? 58.964 23.519 90.582 1.00 12.46 109 SER A N 1
ATOM 819 C CA . SER A 1 109 ? 58.506 22.301 89.900 1.00 13.40 109 SER A CA 1
ATOM 820 C C . SER A 1 109 ? 59.680 21.333 89.822 1.00 14.20 109 SER A C 1
ATOM 821 O O . SER A 1 109 ? 60.682 21.636 89.197 1.00 15.62 109 SER A O 1
ATOM 824 N N . PHE A 1 110 ? 59.553 20.173 90.461 1.00 14.30 110 PHE A N 1
ATOM 825 C CA . PHE A 1 110 ? 60.512 19.087 90.345 1.00 14.68 110 PHE A CA 1
ATOM 826 C C . PHE A 1 110 ? 60.113 18.116 89.240 1.00 15.63 110 PHE A C 1
ATOM 827 O O . PHE A 1 110 ? 58.977 17.670 89.178 1.00 16.77 110 PHE A O 1
ATOM 835 N N . GLY A 1 111 ? 61.050 17.768 88.373 1.00 16.90 111 GLY A N 1
ATOM 836 C CA . GLY A 1 111 ? 60.808 16.705 87.381 1.00 17.45 111 GLY A CA 1
ATOM 837 C C . GLY A 1 111 ? 62.112 16.159 86.845 1.00 18.72 111 GLY A C 1
ATOM 838 O O . GLY A 1 111 ? 62.974 16.919 86.381 1.00 19.44 111 GLY A O 1
ATOM 839 N N . ARG A 1 112 ? 62.278 14.851 86.934 1.00 19.40 112 ARG A N 1
ATOM 840 C CA . ARG A 1 112 ? 63.450 14.182 86.392 1.00 21.09 112 ARG A CA 1
ATOM 841 C C . ARG A 1 112 ? 63.536 14.414 84.874 1.00 21.21 112 ARG A C 1
ATOM 842 O O . ARG A 1 112 ? 64.505 14.993 84.394 1.00 22.32 112 ARG A O 1
ATOM 850 N N . SER A 1 113 ? 62.507 14.028 84.133 1.00 21.58 113 SER A N 1
ATOM 851 C CA . SER A 1 113 ? 62.496 14.213 82.674 1.00 21.21 113 SER A CA 1
ATOM 852 C C . SER A 1 113 ? 62.089 15.603 82.226 1.00 21.21 113 SER A C 1
ATOM 853 O O . SER A 1 113 ? 62.455 16.028 81.142 1.00 21.09 113 SER A O 1
ATOM 856 N N . GLY A 1 114 ? 61.291 16.293 83.049 1.00 21.19 114 GLY A N 1
ATOM 857 C CA . GLY A 1 114 ? 60.739 17.595 82.705 1.00 21.15 114 GLY A CA 1
ATOM 858 C C . GLY A 1 114 ? 59.615 17.485 81.688 1.00 21.51 114 GLY A C 1
ATOM 859 O O . GLY A 1 114 ? 59.088 18.494 81.221 1.00 21.44 114 GLY A O 1
ATOM 860 N N . ASN A 1 115 ? 59.244 16.247 81.377 1.00 21.42 115 ASN A N 1
ATOM 861 C CA . ASN A 1 115 ? 58.286 15.946 80.334 1.00 22.74 115 ASN A CA 1
ATOM 862 C C . ASN A 1 115 ? 57.002 15.252 80.843 1.00 22.39 115 ASN A C 1
ATOM 863 O O . ASN A 1 115 ? 56.083 15.003 80.055 1.00 23.86 115 ASN A O 1
ATOM 868 N N . SER A 1 116 ? 56.933 14.925 82.128 1.00 21.77 116 SER A N 1
ATOM 869 C CA . SER A 1 116 ? 55.709 14.389 82.743 1.00 21.68 116 SER A CA 1
ATOM 870 C C . SER A 1 116 ? 54.539 15.304 82.356 1.00 20.17 116 SER A C 1
ATOM 871 O O . SER A 1 116 ? 54.631 16.524 82.572 1.00 18.52 116 SER A O 1
ATOM 874 N N . PRO A 1 117 ? 53.467 14.738 81.730 1.00 18.97 117 PRO A N 1
ATOM 875 C CA . PRO A 1 117 ? 52.349 15.596 81.372 1.00 17.96 117 PRO A CA 1
ATOM 876 C C . PRO A 1 117 ? 51.844 16.424 82.557 1.00 16.17 117 PRO A C 1
ATOM 877 O O . PRO A 1 117 ? 51.452 17.563 82.375 1.00 14.75 117 PRO A O 1
ATOM 881 N N . GLU A 1 118 ? 51.853 15.855 83.758 1.00 15.19 118 GLU A N 1
ATOM 882 C CA . GLU A 1 118 ? 51.398 16.582 84.941 1.00 15.90 118 GLU A CA 1
ATOM 883 C C . GLU A 1 118 ? 52.312 17.741 85.294 1.00 15.31 118 GLU A C 1
ATOM 884 O O . GLU A 1 118 ? 51.837 18.766 85.787 1.00 14.49 118 GLU A O 1
ATOM 890 N N . SER A 1 119 ? 53.613 17.586 85.059 1.00 14.76 119 SER A N 1
ATOM 891 C CA . SER A 1 119 ? 54.560 18.680 85.349 1.00 15.14 119 SER A CA 1
ATOM 892 C C . SER A 1 119 ? 54.239 19.919 84.501 1.00 14.38 119 SER A C 1
ATOM 893 O O . SER A 1 119 ? 54.124 21.040 85.022 1.00 14.17 119 SER A O 1
ATOM 896 N N . VAL A 1 120 ? 54.081 19.712 83.205 1.00 14.20 120 VAL A N 1
ATOM 897 C CA . VAL A 1 120 ? 53.787 20.793 82.277 1.00 14.82 120 VAL A CA 1
ATOM 898 C C . VAL A 1 120 ? 52.390 21.357 82.520 1.00 14.15 120 VAL A C 1
ATOM 899 O O . VAL A 1 120 ? 52.187 22.570 82.530 1.00 14.94 120 VAL A O 1
ATOM 903 N N . ALA A 1 121 ? 51.435 20.473 82.746 1.00 13.41 121 ALA A N 1
ATOM 904 C CA . ALA A 1 121 ? 50.065 20.873 83.063 1.00 13.52 121 ALA A CA 1
ATOM 905 C C . ALA A 1 121 ? 49.994 21.717 84.342 1.00 12.92 121 ALA A C 1
ATOM 906 O O . ALA A 1 121 ? 49.289 22.703 84.356 1.00 12.10 121 ALA A O 1
ATOM 908 N N . ALA A 1 122 ? 50.747 21.351 85.387 1.00 11.93 122 ALA A N 1
ATOM 909 C CA . ALA A 1 122 ? 50.751 22.144 86.625 1.00 12.43 122 ALA A CA 1
ATOM 910 C C . ALA A 1 122 ? 51.287 23.577 86.409 1.00 12.44 122 ALA A C 1
ATOM 911 O O . ALA A 1 122 ? 50.736 24.557 86.947 1.00 12.21 122 ALA A O 1
ATOM 913 N N . VAL A 1 123 ? 52.335 23.699 85.605 1.00 12.57 123 VAL A N 1
ATOM 914 C CA . VAL A 1 123 ? 52.898 24.994 85.249 1.00 13.23 123 VAL A CA 1
ATOM 915 C C . VAL A 1 123 ? 51.837 25.865 84.534 1.00 12.95 123 VAL A C 1
ATOM 916 O O . VAL A 1 123 ? 51.633 27.037 84.891 1.00 12.64 123 VAL A O 1
ATOM 920 N N . GLU A 1 124 ? 51.171 25.279 83.549 1.00 13.65 124 GLU A N 1
ATOM 921 C CA . GLU A 1 124 ? 50.175 25.995 82.738 1.00 15.01 124 GLU A CA 1
ATOM 922 C C . GLU A 1 124 ? 48.995 26.428 83.597 1.00 13.94 124 GLU A C 1
ATOM 923 O O . GLU A 1 124 ? 48.501 27.548 83.475 1.00 13.33 124 GLU A O 1
ATOM 929 N N . LEU A 1 125 ? 48.551 25.526 84.479 1.00 12.91 125 LEU A N 1
ATOM 930 C CA . LEU A 1 125 ? 47.438 25.818 85.370 1.00 12.90 125 LEU A CA 1
ATOM 931 C C . LEU A 1 125 ? 47.781 26.944 86.357 1.00 12.89 125 LEU A C 1
ATOM 932 O O . LEU A 1 125 ? 46.966 27.854 86.568 1.00 11.86 125 LEU A O 1
ATOM 937 N N . ALA A 1 126 ? 49.008 26.930 86.880 1.00 11.79 126 ALA A N 1
ATOM 938 C CA . ALA A 1 126 ? 49.453 27.960 87.807 1.00 13.16 126 ALA A CA 1
ATOM 939 C C . ALA A 1 126 ? 49.455 29.316 87.087 1.00 13.62 126 ALA A C 1
ATOM 940 O O . ALA A 1 126 ? 48.919 30.304 87.617 1.00 13.51 126 ALA A O 1
ATOM 942 N N . ASN A 1 127 ? 49.967 29.342 85.857 1.00 13.98 127 ASN A N 1
ATOM 943 C CA . ASN A 1 127 ? 49.937 30.562 85.037 1.00 14.64 127 ASN A CA 1
ATOM 944 C C . ASN A 1 127 ? 48.504 31.036 84.726 1.00 14.94 127 ASN A C 1
ATOM 945 O O . ASN A 1 127 ? 48.214 32.231 84.792 1.00 15.64 127 ASN A O 1
ATOM 950 N N . GLN A 1 128 ? 47.619 30.100 84.402 1.00 14.36 128 GLN A N 1
ATOM 951 C CA . GLN A 1 128 ? 46.210 30.409 84.145 1.00 15.35 128 GLN A CA 1
ATOM 952 C C . GLN A 1 128 ? 45.490 30.965 85.377 1.00 14.45 128 GLN A C 1
ATOM 953 O O . GLN A 1 128 ? 44.727 31.937 85.264 1.00 13.89 128 GLN A O 1
ATOM 959 N N . PHE A 1 129 ? 45.713 30.339 86.535 1.00 13.81 129 PHE A N 1
ATOM 960 C CA . PHE A 1 129 ? 44.994 30.704 87.766 1.00 14.03 129 PHE A CA 1
ATOM 961 C C . PHE A 1 129 ? 45.556 31.934 88.501 1.00 14.09 129 PHE A C 1
ATOM 962 O O . PHE A 1 129 ? 44.793 32.695 89.089 1.00 14.25 129 PHE A O 1
ATOM 970 N N . VAL A 1 130 ? 46.871 32.108 88.490 1.00 13.22 130 VAL A N 1
ATOM 971 C CA . VAL A 1 130 ? 47.522 33.083 89.372 1.00 13.62 130 VAL A CA 1
ATOM 972 C C . VAL A 1 130 ? 48.125 34.197 88.525 1.00 13.39 130 VAL A C 1
ATOM 973 O O . VAL A 1 130 ? 49.088 33.976 87.779 1.00 12.62 130 VAL A O 1
ATOM 977 N N . PRO A 1 131 ? 47.519 35.397 88.603 1.00 14.18 131 PRO A N 1
ATOM 978 C CA . PRO A 1 131 ? 47.968 36.502 87.771 1.00 14.56 131 PRO A CA 1
ATOM 979 C C . PRO A 1 131 ? 49.448 36.826 87.880 1.00 14.81 131 PRO A C 1
ATOM 980 O O . PRO A 1 131 ? 50.088 37.081 86.865 1.00 16.47 131 PRO A O 1
ATOM 984 N N . GLU A 1 132 ? 49.984 36.857 89.090 1.00 14.28 132 GLU A N 1
ATOM 985 C CA . GLU A 1 132 ? 51.415 37.086 89.296 1.00 15.36 132 GLU A CA 1
ATOM 986 C C . GLU A 1 132 ? 52.107 35.784 89.703 1.00 14.95 132 GLU A C 1
ATOM 987 O O . GLU A 1 132 ? 52.204 35.440 90.877 1.00 15.91 132 GLU A O 1
ATOM 993 N N . CYS A 1 133 ? 52.608 35.087 88.696 1.00 15.40 133 CYS A N 1
ATOM 994 C CA . CYS A 1 133 ? 53.115 33.737 88.843 1.00 14.44 133 CYS A CA 1
ATOM 995 C C . CYS A 1 133 ? 54.543 33.659 88.319 1.00 14.94 133 CYS A C 1
ATOM 996 O O . CYS A 1 133 ? 54.857 34.180 87.210 1.00 14.90 133 CYS A O 1
ATOM 999 N N . TYR A 1 134 ? 55.401 33.047 89.137 1.00 14.28 134 TYR A N 1
ATOM 1000 C CA . TYR A 1 134 ? 56.811 32.851 88.820 1.00 14.76 134 TYR A CA 1
ATOM 1001 C C . TYR A 1 134 ? 57.132 31.379 88.988 1.00 14.46 134 TYR A C 1
ATOM 1002 O O . TYR A 1 134 ? 56.436 30.663 89.706 1.00 13.89 134 TYR A O 1
ATOM 1011 N N . HIS A 1 135 ? 58.175 30.942 88.304 1.00 14.08 135 HIS A N 1
ATOM 1012 C CA . HIS A 1 135 ? 58.569 29.515 88.254 1.00 14.19 135 HIS A CA 1
ATOM 1013 C C . HIS A 1 135 ? 60.052 29.320 88.465 1.00 14.63 135 HIS A C 1
ATOM 1014 O O . HIS A 1 135 ? 60.875 30.069 87.891 1.00 14.42 135 HIS A O 1
ATOM 1021 N N . LEU A 1 136 ? 60.387 28.305 89.266 1.00 15.05 136 LEU A N 1
ATOM 1022 C CA . LEU A 1 136 ? 61.736 27.790 89.408 1.00 14.85 136 LEU A CA 1
ATOM 1023 C C . LEU A 1 136 ? 61.697 26.268 89.241 1.00 14.43 136 LEU A C 1
ATOM 1024 O O . LEU A 1 136 ? 61.640 25.530 90.212 1.00 12.94 136 LEU A O 1
ATOM 1029 N N . PRO A 1 137 ? 61.700 25.790 87.993 1.00 14.32 137 PRO A N 1
ATOM 1030 C CA . PRO A 1 137 ? 61.845 24.349 87.823 1.00 14.21 137 PRO A CA 1
ATOM 1031 C C . PRO A 1 137 ? 63.226 23.843 88.231 1.00 14.38 137 PRO A C 1
ATOM 1032 O O . PRO A 1 137 ? 64.243 24.503 87.978 1.00 14.09 137 PRO A O 1
ATOM 1036 N N . ILE A 1 138 ? 63.238 22.691 88.895 1.00 13.93 138 ILE A N 1
ATOM 1037 C CA . ILE A 1 138 ? 64.471 22.002 89.278 1.00 13.72 138 ILE A CA 1
ATOM 1038 C C . ILE A 1 138 ? 64.345 20.642 88.616 1.00 13.63 138 ILE A C 1
ATOM 1039 O O . ILE A 1 138 ? 63.480 19.823 88.987 1.00 13.99 138 ILE A O 1
ATOM 1044 N N . THR A 1 139 ? 65.187 20.414 87.619 1.00 13.16 139 THR A N 1
ATOM 1045 C CA . THR A 1 139 ? 64.986 19.325 86.669 1.00 14.57 139 THR A CA 1
ATOM 1046 C C . THR A 1 139 ? 66.312 18.698 86.178 1.00 14.54 139 THR A C 1
ATOM 1047 O O . THR A 1 139 ? 67.356 19.345 86.169 1.00 13.53 139 THR A O 1
ATOM 1051 N N . CYS A 1 140 ? 66.238 17.435 85.765 1.00 15.36 140 CYS A N 1
ATOM 1052 C CA . CYS A 1 140 ? 67.420 16.670 85.349 1.00 16.75 140 CYS A CA 1
ATOM 1053 C C . CYS A 1 140 ? 67.608 16.535 83.832 1.00 18.14 140 CYS A C 1
ATOM 1054 O O . CYS A 1 140 ? 68.572 15.907 83.401 1.00 19.19 140 CYS A O 1
ATOM 1057 N N . ASN A 1 141 ? 66.752 17.174 83.029 1.00 18.64 141 ASN A N 1
ATOM 1058 C CA . ASN A 1 141 ? 66.773 17.044 81.574 1.00 19.27 141 ASN A CA 1
ATOM 1059 C C . ASN A 1 141 ? 66.778 18.403 80.879 1.00 19.08 141 ASN A C 1
ATOM 1060 O O . ASN A 1 141 ? 65.784 19.136 80.879 1.00 18.67 141 ASN A O 1
ATOM 1065 N N . GLU A 1 142 ? 67.911 18.753 80.282 1.00 19.56 142 GLU A N 1
ATOM 1066 C CA . GLU A 1 142 ? 68.068 20.036 79.603 1.00 20.30 142 GLU A CA 1
ATOM 1067 C C . GLU A 1 142 ? 67.047 20.225 78.448 1.00 20.28 142 GLU A C 1
ATOM 1068 O O . GLU A 1 142 ? 66.586 21.341 78.168 1.00 20.90 142 GLU A O 1
ATOM 1074 N N . ALA A 1 143 ? 66.690 19.121 77.814 1.00 20.21 143 ALA A N 1
ATOM 1075 C CA . ALA A 1 143 ? 65.801 19.146 76.654 1.00 20.82 143 ALA A CA 1
ATOM 1076 C C . ALA A 1 143 ? 64.309 19.020 77.040 1.00 21.03 143 ALA A C 1
ATOM 1077 O O . ALA A 1 143 ? 63.449 19.104 76.171 1.00 21.68 143 ALA A O 1
ATOM 1079 N N . GLY A 1 144 ? 64.004 18.828 78.326 1.00 20.43 144 GLY A N 1
ATOM 1080 C CA . GLY A 1 144 ? 62.623 18.695 78.764 1.00 20.19 144 GLY A CA 1
ATOM 1081 C C . GLY A 1 144 ? 61.871 19.997 78.737 1.00 19.07 144 GLY A C 1
ATOM 1082 O O . GLY A 1 144 ? 62.447 21.064 78.805 1.00 18.65 144 GLY A O 1
ATOM 1083 N N . ALA A 1 145 ? 60.551 19.882 78.642 1.00 20.59 145 ALA A N 1
ATOM 1084 C CA . ALA A 1 145 ? 59.613 20.993 78.653 1.00 20.43 145 ALA A CA 1
ATOM 1085 C C . ALA A 1 145 ? 59.793 21.921 79.849 1.00 20.72 145 ALA A C 1
ATOM 1086 O O . ALA A 1 145 ? 59.845 23.132 79.668 1.00 21.72 145 ALA A O 1
ATOM 1088 N N . LEU A 1 146 ? 59.935 21.370 81.063 1.00 20.51 146 LEU A N 1
ATOM 1089 C CA . LEU A 1 146 ? 60.119 22.221 82.237 1.00 19.70 146 LEU A CA 1
ATOM 1090 C C . LEU A 1 146 ? 61.282 23.178 82.038 1.00 20.15 146 LEU A C 1
ATOM 1091 O O . LEU A 1 146 ? 61.150 24.396 82.263 1.00 19.32 146 LEU A O 1
ATOM 1096 N N . TYR A 1 147 ? 62.429 22.629 81.614 1.00 19.11 147 TYR A N 1
ATOM 1097 C CA . TYR A 1 147 ? 63.616 23.448 81.454 1.00 20.05 147 TYR A CA 1
ATOM 1098 C C . TYR A 1 147 ? 63.420 24.438 80.293 1.00 19.65 147 TYR A C 1
ATOM 1099 O O . TYR A 1 147 ? 63.632 25.629 80.430 1.00 19.34 147 TYR A O 1
ATOM 1108 N N . GLN A 1 148 ? 63.019 23.911 79.153 1.00 20.90 148 GLN A N 1
ATOM 1109 C CA . GLN A 1 148 ? 62.911 24.727 77.927 1.00 22.17 148 GLN A CA 1
ATOM 1110 C C . GLN A 1 148 ? 61.827 25.821 78.022 1.00 23.44 148 GLN A C 1
ATOM 1111 O O . GLN A 1 148 ? 62.066 26.984 77.643 1.00 23.64 148 GLN A O 1
ATOM 1117 N N . ASN A 1 149 ? 60.664 25.483 78.578 1.00 24.45 149 ASN A N 1
ATOM 1118 C CA . ASN A 1 149 ? 59.619 26.499 78.731 1.00 25.35 149 ASN A CA 1
ATOM 1119 C C . ASN A 1 149 ? 60.089 27.602 79.651 1.00 26.18 149 ASN A C 1
ATOM 1120 O O . ASN A 1 149 ? 59.803 28.770 79.401 1.00 26.98 149 ASN A O 1
ATOM 1125 N N . ALA A 1 150 ? 60.829 27.234 80.699 1.00 27.28 150 ALA A N 1
ATOM 1126 C CA . ALA A 1 150 ? 61.300 28.204 81.693 1.00 28.31 150 ALA A CA 1
ATOM 1127 C C . ALA A 1 150 ? 62.298 29.183 81.108 1.00 29.99 150 ALA A C 1
ATOM 1128 O O . ALA A 1 150 ? 62.223 30.382 81.359 1.00 29.96 150 ALA A O 1
ATOM 1130 N N . ILE A 1 151 ? 63.245 28.680 80.324 1.00 32.14 151 ILE A N 1
ATOM 1131 C CA . ILE A 1 151 ? 64.299 29.540 79.793 1.00 33.95 151 ILE A CA 1
ATOM 1132 C C . ILE A 1 151 ? 63.721 30.462 78.708 1.00 34.62 151 ILE A C 1
ATOM 1133 O O . ILE A 1 151 ? 64.230 31.563 78.480 1.00 35.56 151 ILE A O 1
ATOM 1138 N N . ASN A 1 152 ? 62.628 30.015 78.097 1.00 35.82 152 ASN A N 1
ATOM 1139 C CA . ASN A 1 152 ? 61.850 30.803 77.130 1.00 36.44 152 ASN A CA 1
ATOM 1140 C C . ASN A 1 152 ? 60.942 31.881 77.746 1.00 36.93 152 ASN A C 1
ATOM 1141 O O . ASN A 1 152 ? 60.342 32.660 76.998 1.00 37.90 152 ASN A O 1
ATOM 1146 N N . SER A 1 153 ? 60.803 31.941 79.075 1.00 36.27 153 SER A N 1
ATOM 1147 C CA . SER A 1 153 ? 59.917 32.944 79.683 1.00 35.72 153 SER A CA 1
ATOM 1148 C C . SER A 1 153 ? 60.541 33.763 80.802 1.00 34.97 153 SER A C 1
ATOM 1149 O O . SER A 1 153 ? 61.332 33.262 81.597 1.00 34.46 153 SER A O 1
ATOM 1152 N N . ASP A 1 154 ? 60.148 35.036 80.871 1.00 34.25 154 ASP A N 1
ATOM 1153 C CA . ASP A 1 154 ? 60.746 35.985 81.827 1.00 33.49 154 ASP A CA 1
ATOM 1154 C C . ASP A 1 154 ? 60.342 35.760 83.289 1.00 31.96 154 ASP A C 1
ATOM 1155 O O . ASP A 1 154 ? 61.010 36.274 84.194 1.00 32.45 154 ASP A O 1
ATOM 1160 N N . ASN A 1 155 ? 59.262 35.014 83.509 1.00 29.49 155 ASN A N 1
ATOM 1161 C CA . ASN A 1 155 ? 58.753 34.752 84.865 1.00 27.93 155 ASN A CA 1
ATOM 1162 C C . ASN A 1 155 ? 59.363 33.490 85.485 1.00 25.60 155 ASN A C 1
ATOM 1163 O O . ASN A 1 155 ? 58.900 33.044 86.520 1.00 24.04 155 ASN A O 1
ATOM 1168 N N . ALA A 1 156 ? 60.427 32.958 84.879 1.00 24.09 156 ALA A N 1
ATOM 1169 C CA . ALA A 1 156 ? 60.944 31.627 85.232 1.00 23.30 156 ALA A CA 1
ATOM 1170 C C . ALA A 1 156 ? 62.459 31.605 85.244 1.00 22.37 156 ALA A C 1
ATOM 1171 O O . ALA A 1 156 ? 63.101 32.338 84.478 1.00 22.25 156 ALA A O 1
ATOM 1173 N N . PHE A 1 157 ? 63.025 30.790 86.126 1.00 21.07 157 PHE A N 1
ATOM 1174 C CA . PHE A 1 157 ? 64.464 30.569 86.191 1.00 21.21 157 PHE A CA 1
ATOM 1175 C C . PHE A 1 157 ? 64.638 29.082 86.460 1.00 20.45 157 PHE A C 1
ATOM 1176 O O . PHE A 1 157 ? 64.235 28.604 87.502 1.00 20.55 157 PHE A O 1
ATOM 1184 N N . ALA A 1 158 ? 65.231 28.368 85.528 1.00 19.71 158 ALA A N 1
ATOM 1185 C CA . ALA A 1 158 ? 65.336 26.919 85.639 1.00 19.95 158 ALA A CA 1
ATOM 1186 C C . ALA A 1 158 ? 66.717 26.530 86.097 1.00 19.34 158 ALA A C 1
ATOM 1187 O O . ALA A 1 158 ? 67.730 27.089 85.667 1.00 19.60 158 ALA A O 1
ATOM 1189 N N . LEU A 1 159 ? 66.738 25.537 86.973 1.00 19.15 159 LEU A N 1
ATOM 1190 C CA . LEU A 1 159 ? 67.970 25.012 87.504 1.00 18.26 159 LEU A CA 1
ATOM 1191 C C . LEU A 1 159 ? 68.134 23.559 87.030 1.00 17.18 159 LEU A C 1
ATOM 1192 O O . LEU A 1 159 ? 67.319 22.685 87.326 1.00 16.15 159 LEU A O 1
ATOM 1197 N N . LEU A 1 160 ? 69.208 23.323 86.306 1.00 16.55 160 LEU A N 1
ATOM 1198 C CA . LEU A 1 160 ? 69.500 22.006 85.752 1.00 16.46 160 LEU A CA 1
ATOM 1199 C C . LEU A 1 160 ? 70.377 21.190 86.698 1.00 16.11 160 LEU A C 1
ATOM 1200 O O . LEU A 1 160 ? 71.396 21.696 87.198 1.00 16.79 160 LEU A O 1
ATOM 1213 N N . PRO A 1 162 ? 72.976 17.932 87.702 1.00 15.05 162 PRO A N 1
ATOM 1214 C CA . PRO A 1 162 ? 74.055 17.276 86.959 1.00 14.55 162 PRO A CA 1
ATOM 1215 C C . PRO A 1 162 ? 73.546 16.128 86.080 1.00 14.63 162 PRO A C 1
ATOM 1216 O O . PRO A 1 162 ? 72.581 15.442 86.418 1.00 13.79 162 PRO A O 1
ATOM 1220 N N . ALA A 1 163 ? 74.185 15.960 84.936 1.00 14.40 163 ALA A N 1
ATOM 1221 C CA . ALA A 1 163 ? 73.737 15.022 83.911 1.00 14.51 163 ALA A CA 1
ATOM 1222 C C . ALA A 1 163 ? 73.527 13.601 84.420 1.00 14.32 163 ALA A C 1
ATOM 1223 O O . ALA A 1 163 ? 72.576 12.944 84.009 1.00 15.11 163 ALA A O 1
ATOM 1225 N N . GLU A 1 164 ? 74.391 13.124 85.319 1.00 14.42 164 GLU A N 1
ATOM 1226 C CA . GLU A 1 164 ? 74.274 11.751 85.817 1.00 15.25 164 GLU A CA 1
ATOM 1227 C C . GLU A 1 164 ? 73.020 11.499 86.637 1.00 14.98 164 GLU A C 1
ATOM 1228 O O . GLU A 1 164 ? 72.655 10.341 86.863 1.00 16.61 164 GLU A O 1
ATOM 1234 N N . THR A 1 165 ? 72.356 12.562 87.069 1.00 15.15 165 THR A N 1
ATOM 1235 C CA . THR A 1 165 ? 71.149 12.416 87.890 1.00 15.66 165 THR A CA 1
ATOM 1236 C C . THR A 1 165 ? 69.867 12.247 87.060 1.00 16.07 165 THR A C 1
ATOM 1237 O O . THR A 1 165 ? 68.801 12.116 87.638 1.00 15.43 165 THR A O 1
ATOM 1241 N N . HIS A 1 166 ? 69.956 12.244 85.725 1.00 16.48 166 HIS A N 1
ATOM 1242 C CA . HIS A 1 166 ? 68.806 11.883 84.892 1.00 17.88 166 HIS A CA 1
ATOM 1243 C C . HIS A 1 166 ? 68.739 10.356 84.936 1.00 18.07 166 HIS A C 1
ATOM 1244 O O . HIS A 1 166 ? 69.186 9.681 84.006 1.00 18.09 166 HIS A O 1
ATOM 1251 N N . ASP A 1 167 ? 68.207 9.832 86.046 1.00 17.75 167 ASP A N 1
ATOM 1252 C CA . ASP A 1 167 ? 68.263 8.404 86.367 1.00 17.70 167 ASP A CA 1
ATOM 1253 C C . ASP A 1 167 ? 67.643 7.551 85.265 1.00 17.70 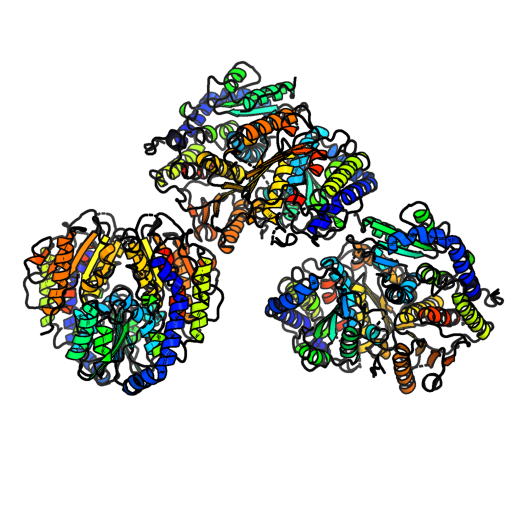167 ASP A C 1
ATOM 1254 O O . ASP A 1 167 ? 66.529 7.846 84.787 1.00 17.53 167 ASP A O 1
ATOM 1259 N N . ARG A 1 168 ? 68.383 6.524 84.850 1.00 18.61 168 ARG A N 1
ATOM 1260 C CA . ARG A 1 168 ? 67.910 5.523 83.885 1.00 19.20 168 ARG A CA 1
ATOM 1261 C C . ARG A 1 168 ? 67.002 4.480 84.557 1.00 19.65 168 ARG A C 1
ATOM 1262 O O . ARG A 1 168 ? 66.072 3.973 83.930 1.00 19.04 168 ARG A O 1
ATOM 1270 N N . GLY A 1 169 ? 67.277 4.164 85.819 1.00 19.56 169 GLY A N 1
ATOM 1271 C CA . GLY A 1 169 ? 66.417 3.281 86.615 1.00 20.82 169 GLY A CA 1
ATOM 1272 C C . GLY A 1 169 ? 65.002 3.816 86.700 1.00 21.49 169 GLY A C 1
ATOM 1273 O O . GLY A 1 169 ? 64.799 5.035 86.802 1.00 21.82 169 GLY A O 1
ATOM 1274 N N . PHE A 1 170 ? 64.029 2.904 86.617 1.00 22.57 170 PHE A N 1
ATOM 1275 C CA . PHE A 1 170 ? 62.612 3.181 86.862 1.00 23.16 170 PHE A CA 1
ATOM 1276 C C . PHE A 1 170 ? 62.400 3.997 88.156 1.00 23.02 170 PHE A C 1
ATOM 1277 O O . PHE A 1 170 ? 61.686 5.002 88.179 1.00 23.56 170 PHE A O 1
ATOM 1285 N N . ALA A 1 171 ? 63.003 3.505 89.227 1.00 22.18 171 ALA A N 1
ATOM 1286 C CA . ALA A 1 171 ? 62.906 4.096 90.548 1.00 21.59 171 ALA A CA 1
ATOM 1287 C C . ALA A 1 171 ? 63.933 5.222 90.675 1.00 21.32 171 ALA A C 1
ATOM 1288 O O . ALA A 1 171 ? 65.130 4.987 90.516 1.00 21.25 171 ALA A O 1
ATOM 1298 N N . THR A 1 173 ? 66.459 7.759 92.293 1.00 17.09 173 THR A N 1
ATOM 1299 C CA . THR A 1 173 ? 67.371 7.769 93.443 1.00 16.01 173 THR A CA 1
ATOM 1300 C C . THR A 1 173 ? 68.156 9.092 93.425 1.00 15.14 173 THR A C 1
ATOM 1301 O O . THR A 1 173 ? 67.791 10.059 94.144 1.00 14.14 173 THR A O 1
ATOM 1305 N N . SER A 1 174 ? 69.210 9.163 92.617 1.00 13.50 174 SER A N 1
ATOM 1306 C CA . SER A 1 174 ? 70.026 10.403 92.584 1.00 14.00 174 SER A CA 1
ATOM 1307 C C . SER A 1 174 ? 69.259 11.629 92.091 1.00 12.99 174 SER A C 1
ATOM 1308 O O . SER A 1 174 ? 69.600 12.753 92.460 1.00 13.75 174 SER A O 1
ATOM 1311 N N . SER A 1 175 ? 68.238 11.441 91.261 1.00 13.48 175 SER A N 1
ATOM 1312 C CA . SER A 1 175 ? 67.428 12.584 90.787 1.00 13.60 175 SER A CA 1
ATOM 1313 C C . SER A 1 175 ? 66.730 13.256 91.993 1.00 13.22 175 SER A C 1
ATOM 1314 O O . SER A 1 175 ? 66.912 14.455 92.244 1.00 13.89 175 SER A O 1
ATOM 1317 N N . ILE A 1 176 ? 66.005 12.465 92.772 1.00 12.99 176 ILE A N 1
ATOM 1318 C CA . ILE A 1 176 ? 65.286 12.991 93.920 1.00 14.00 176 ILE A CA 1
ATOM 1319 C C . ILE A 1 176 ? 66.237 13.623 94.961 1.00 13.44 176 ILE A C 1
ATOM 1320 O O . ILE A 1 176 ? 66.033 14.751 95.370 1.00 13.72 176 ILE A O 1
ATOM 1325 N N . THR A 1 177 ? 67.270 12.910 95.384 1.00 13.07 177 THR A N 1
ATOM 1326 C CA . THR A 1 177 ? 68.163 13.456 96.411 1.00 12.98 177 THR A CA 1
ATOM 1327 C C . THR A 1 177 ? 68.911 14.712 95.918 1.00 12.74 177 THR A C 1
ATOM 1328 O O . THR A 1 177 ? 69.084 15.683 96.683 1.00 11.91 177 THR A O 1
ATOM 1332 N N . THR A 1 178 ? 69.294 14.748 94.646 1.00 12.79 178 THR A N 1
ATOM 1333 C CA . THR A 1 178 ? 70.028 15.912 94.159 1.00 13.15 178 THR A CA 1
ATOM 1334 C C . THR A 1 178 ? 69.113 17.133 94.020 1.00 13.30 178 THR A C 1
ATOM 1335 O O . THR A 1 178 ? 69.490 18.257 94.397 1.00 12.51 178 THR A O 1
ATOM 1355 N N . ALA A 1 181 ? 68.528 18.417 97.713 1.00 13.73 181 ALA A N 1
ATOM 1356 C CA . ALA A 1 181 ? 69.701 19.160 98.197 1.00 13.73 181 ALA A CA 1
ATOM 1357 C C . ALA A 1 181 ? 69.809 20.509 97.506 1.00 13.00 181 ALA A C 1
ATOM 1358 O O . ALA A 1 181 ? 70.126 21.514 98.145 1.00 12.46 181 ALA A O 1
ATOM 1360 N N . SER A 1 182 ? 69.525 20.532 96.203 1.00 13.50 182 SER A N 1
ATOM 1361 C CA . SER A 1 182 ? 69.561 21.792 95.444 1.00 13.89 182 SER A CA 1
ATOM 1362 C C . SER A 1 182 ? 68.521 22.803 95.958 1.00 13.81 182 SER A C 1
ATOM 1363 O O . SER A 1 182 ? 68.845 23.975 96.171 1.00 13.65 182 SER A O 1
ATOM 1366 N N . CYS A 1 183 ? 67.289 22.347 96.154 1.00 13.51 183 CYS A N 1
ATOM 1367 C CA . CYS A 1 183 ? 66.226 23.209 96.664 1.00 13.43 183 CYS A CA 1
ATOM 1368 C C . CYS A 1 183 ? 66.577 23.795 98.035 1.00 12.90 183 CYS A C 1
ATOM 1369 O O . CYS A 1 183 ? 66.449 24.989 98.236 1.00 13.06 183 CYS A O 1
ATOM 1372 N N . LEU A 1 184 ? 67.078 22.960 98.942 1.00 13.15 184 LEU A N 1
ATOM 1373 C CA . LEU A 1 184 ? 67.527 23.426 100.246 1.00 13.06 184 LEU A CA 1
ATOM 1374 C C . LEU A 1 184 ? 68.624 24.496 100.087 1.00 13.89 184 LEU A C 1
ATOM 1375 O O . LEU A 1 184 ? 68.568 25.547 100.737 1.00 14.00 184 LEU A O 1
ATOM 1380 N N . ALA A 1 185 ? 69.575 24.259 99.178 1.00 13.33 185 ALA A N 1
ATOM 1381 C CA . ALA A 1 185 ? 70.706 25.166 98.973 1.00 13.33 185 ALA A CA 1
ATOM 1382 C C . ALA A 1 185 ? 70.274 26.476 98.373 1.00 13.88 185 ALA A C 1
ATOM 1383 O O . ALA A 1 185 ? 70.858 27.503 98.676 1.00 13.83 185 ALA A O 1
ATOM 1385 N N . VAL A 1 186 ? 69.249 26.446 97.525 1.00 14.15 186 VAL A N 1
ATOM 1386 C CA . VAL A 1 186 ? 68.749 27.666 96.905 1.00 14.66 186 VAL A CA 1
ATOM 1387 C C . VAL A 1 186 ? 68.153 28.572 97.966 1.00 15.14 186 VAL A C 1
ATOM 1388 O O . VAL A 1 186 ? 68.462 29.762 97.996 1.00 15.64 186 VAL A O 1
ATOM 1392 N N . PHE A 1 187 ? 67.338 28.014 98.868 1.00 15.66 187 PHE A N 1
ATOM 1393 C CA . PHE A 1 187 ? 66.562 28.850 99.810 1.00 16.05 187 PHE A CA 1
ATOM 1394 C C . PHE A 1 187 ? 67.160 29.023 101.191 1.00 16.13 187 PHE A C 1
ATOM 1395 O O . PHE A 1 187 ? 66.784 29.968 101.891 1.00 17.43 187 PHE A O 1
ATOM 1403 N N . ALA A 1 188 ? 68.085 28.141 101.579 1.00 16.29 188 ALA A N 1
ATOM 1404 C CA . ALA A 1 188 ? 68.749 28.231 102.881 1.00 16.24 188 ALA A CA 1
ATOM 1405 C C . ALA A 1 188 ? 70.280 28.107 102.743 1.00 16.27 188 ALA A C 1
ATOM 1406 O O . ALA A 1 188 ? 70.903 27.278 103.386 1.00 16.32 188 ALA A O 1
ATOM 1408 N N . PRO A 1 189 ? 70.890 28.960 101.912 1.00 16.83 189 PRO A N 1
ATOM 1409 C CA . PRO A 1 189 ? 72.328 28.793 101.637 1.00 17.09 189 PRO A CA 1
ATOM 1410 C C . PRO A 1 189 ? 73.241 29.071 102.826 1.00 17.88 189 PRO A C 1
ATOM 1411 O O . PRO A 1 189 ? 74.402 28.657 102.835 1.00 17.89 189 PRO A O 1
ATOM 1415 N N . GLU A 1 190 ? 72.712 29.759 103.826 1.00 19.45 190 GLU A N 1
ATOM 1416 C CA . GLU A 1 190 ? 73.484 30.031 105.034 1.00 20.82 190 GLU A CA 1
ATOM 1417 C C . GLU A 1 190 ? 73.632 28.780 105.907 1.00 21.10 190 GLU A C 1
ATOM 1418 O O . GLU A 1 190 ? 74.449 28.771 106.836 1.00 21.50 190 GLU A O 1
ATOM 1424 N N . THR A 1 191 ? 72.842 27.742 105.606 1.00 20.15 191 THR A N 1
ATOM 1425 C CA . THR A 1 191 ? 72.786 26.492 106.360 1.00 20.08 191 THR A CA 1
ATOM 1426 C C . THR A 1 191 ? 73.191 25.320 105.483 1.00 19.47 191 THR A C 1
ATOM 1427 O O . THR A 1 191 ? 73.973 24.459 105.898 1.00 18.83 191 THR A O 1
ATOM 1431 N N . ILE A 1 192 ? 72.635 25.276 104.270 1.00 19.02 192 ILE A N 1
ATOM 1432 C CA . ILE A 1 192 ? 72.861 24.171 103.364 1.00 18.43 192 ILE A CA 1
ATOM 1433 C C . ILE A 1 192 ? 73.600 24.727 102.172 1.00 18.09 192 ILE A C 1
ATOM 1434 O O . ILE A 1 192 ? 73.046 25.471 101.391 1.00 17.77 192 ILE A O 1
ATOM 1439 N N . ASN A 1 193 ? 74.879 24.396 102.056 1.00 17.66 193 ASN A N 1
ATOM 1440 C CA . ASN A 1 193 ? 75.680 24.955 100.991 1.00 17.62 193 ASN A CA 1
ATOM 1441 C C . ASN A 1 193 ? 76.783 23.998 100.605 1.00 17.62 193 ASN A C 1
ATOM 1442 O O . ASN A 1 193 ? 76.920 22.925 101.186 1.00 16.11 193 ASN A O 1
ATOM 1447 N N . SER A 1 194 ? 77.581 24.393 99.626 1.00 18.75 194 SER A N 1
ATOM 1448 C CA . SER A 1 194 ? 78.566 23.472 99.048 1.00 19.07 194 SER A CA 1
ATOM 1449 C C . SER A 1 194 ? 79.668 23.164 100.031 1.00 19.25 194 SER A C 1
ATOM 1450 O O . SER A 1 194 ? 80.425 22.246 99.812 1.00 19.96 194 SER A O 1
ATOM 1453 N N . GLN A 1 195 ? 79.753 23.931 101.117 1.00 19.74 195 GLN A N 1
ATOM 1454 C CA . GLN A 1 195 ? 80.664 23.607 102.202 1.00 19.38 195 GLN A CA 1
ATOM 1455 C C . GLN A 1 195 ? 80.018 22.697 103.252 1.00 18.59 195 GLN A C 1
ATOM 1456 O O . GLN A 1 195 ? 80.493 21.557 103.470 1.00 17.85 195 GLN A O 1
ATOM 1462 N N . THR A 1 196 ? 78.944 23.180 103.884 1.00 17.03 196 THR A N 1
ATOM 1463 C CA . THR A 1 196 ? 78.290 22.416 104.959 1.00 17.01 196 THR A CA 1
ATOM 1464 C C . THR A 1 196 ? 77.793 21.055 104.456 1.00 16.11 196 THR A C 1
ATOM 1465 O O . THR A 1 196 ? 77.908 20.050 105.165 1.00 15.87 196 THR A O 1
ATOM 1469 N N . PHE A 1 197 ? 77.292 21.003 103.224 1.00 16.02 197 PHE A N 1
ATOM 1470 C CA . PHE A 1 197 ? 76.711 19.764 102.712 1.00 16.00 197 PHE A CA 1
ATOM 1471 C C . PHE A 1 197 ? 77.749 18.707 102.428 1.00 15.66 197 PHE A C 1
ATOM 1472 O O . PHE A 1 197 ? 77.407 17.540 102.305 1.00 15.90 197 PHE A O 1
ATOM 1480 N N . ARG A 1 198 ? 79.020 19.088 102.327 1.00 16.80 198 ARG A N 1
ATOM 1481 C CA . ARG A 1 198 ? 80.085 18.068 102.219 1.00 17.27 198 ARG A CA 1
ATOM 1482 C C . ARG A 1 198 ? 80.084 17.103 103.401 1.00 16.59 198 ARG A C 1
ATOM 1483 O O . ARG A 1 198 ? 80.469 15.956 103.249 1.00 16.17 198 ARG A O 1
ATOM 1491 N N . ASP A 1 199 ? 79.659 17.548 104.578 1.00 16.33 199 ASP A N 1
ATOM 1492 C CA . ASP A 1 199 ? 79.536 16.620 105.727 1.00 16.57 199 ASP A CA 1
ATOM 1493 C C . ASP A 1 199 ? 78.444 15.580 105.462 1.00 16.49 199 ASP A C 1
ATOM 1494 O O . ASP A 1 199 ? 78.541 14.441 105.910 1.00 16.53 199 ASP A O 1
ATOM 1499 N N . VAL A 1 200 ? 77.394 15.983 104.735 1.00 15.80 200 VAL A N 1
ATOM 1500 C CA . VAL A 1 200 ? 76.282 15.069 104.447 1.00 15.48 200 VAL A CA 1
ATOM 1501 C C . VAL A 1 200 ? 76.717 14.074 103.370 1.00 14.83 200 VAL A C 1
ATOM 1502 O O . VAL A 1 200 ? 76.502 12.864 103.509 1.00 14.19 200 VAL A O 1
ATOM 1506 N N . ALA A 1 201 ? 77.347 14.582 102.316 1.00 14.81 201 ALA A N 1
ATOM 1507 C CA . ALA A 1 201 ? 77.918 13.757 101.266 1.00 15.37 201 ALA A CA 1
ATOM 1508 C C . ALA A 1 201 ? 78.939 12.795 101.863 1.00 15.78 201 ALA A C 1
ATOM 1509 O O . ALA A 1 201 ? 78.927 11.624 101.541 1.00 16.26 201 ALA A O 1
ATOM 1511 N N . ASP A 1 202 ? 79.812 13.295 102.733 1.00 16.35 202 ASP A N 1
ATOM 1512 C CA . ASP A 1 202 ? 80.815 12.437 103.408 1.00 16.92 202 ASP A CA 1
ATOM 1513 C C . ASP A 1 202 ? 80.166 11.288 104.215 1.00 16.56 202 ASP A C 1
ATOM 1514 O O . ASP A 1 202 ? 80.600 10.156 104.164 1.00 15.79 202 ASP A O 1
ATOM 1519 N N . ARG A 1 203 ? 79.124 11.610 104.971 1.00 16.52 203 ARG A N 1
ATOM 1520 C CA . ARG A 1 203 ? 78.474 10.635 105.807 1.00 16.39 203 ARG A CA 1
ATOM 1521 C C . ARG A 1 203 ? 77.732 9.615 104.978 1.00 16.06 203 ARG A C 1
ATOM 1522 O O . ARG A 1 203 ? 77.799 8.443 105.261 1.00 14.24 203 ARG A O 1
ATOM 1530 N N . CYS A 1 204 ? 77.058 10.068 103.919 1.00 15.30 204 CYS A N 1
ATOM 1531 C CA . CYS A 1 204 ? 76.351 9.143 103.040 1.00 15.69 204 CYS A CA 1
ATOM 1532 C C . CYS A 1 204 ? 77.328 8.253 102.256 1.00 15.50 204 CYS A C 1
ATOM 1533 O O . CYS A 1 204 ? 77.048 7.065 102.048 1.00 15.03 204 CYS A O 1
ATOM 1536 N N . GLN A 1 205 ? 78.476 8.799 101.873 1.00 15.64 205 GLN A N 1
ATOM 1537 C CA . GLN A 1 205 ? 79.548 7.980 101.265 1.00 15.70 205 GLN A CA 1
ATOM 1538 C C . GLN A 1 205 ? 80.027 6.920 102.266 1.00 15.55 205 GLN A C 1
ATOM 1539 O O . GLN A 1 205 ? 80.238 5.773 101.886 1.00 15.45 205 GLN A O 1
ATOM 1545 N N . ALA A 1 206 ? 80.180 7.292 103.534 1.00 15.22 206 ALA A N 1
ATOM 1546 C CA . ALA A 1 206 ? 80.531 6.312 104.598 1.00 15.56 206 ALA A CA 1
ATOM 1547 C C . ALA A 1 206 ? 79.460 5.220 104.794 1.00 15.63 206 ALA A C 1
ATOM 1548 O O . ALA A 1 206 ? 79.793 4.042 105.060 1.00 15.14 206 ALA A O 1
ATOM 1550 N N . ILE A 1 207 ? 78.181 5.609 104.673 1.00 15.12 207 ILE A N 1
ATOM 1551 C CA . ILE A 1 207 ? 77.086 4.660 104.802 1.00 15.28 207 ILE A CA 1
ATOM 1552 C C . ILE A 1 207 ? 77.194 3.643 103.670 1.00 15.73 207 ILE A C 1
ATOM 1553 O O . ILE A 1 207 ? 77.216 2.433 103.900 1.00 15.86 207 ILE A O 1
ATOM 1558 N N . LEU A 1 208 ? 77.313 4.133 102.454 1.00 15.93 208 LEU A N 1
ATOM 1559 C CA . LEU A 1 208 ? 77.406 3.238 101.303 1.00 17.08 208 LEU A CA 1
ATOM 1560 C C . LEU A 1 208 ? 78.624 2.311 101.431 1.00 17.19 208 LEU A C 1
ATOM 1561 O O . LEU A 1 208 ? 78.532 1.129 101.184 1.00 17.17 208 LEU A O 1
ATOM 1566 N N . THR A 1 209 ? 79.759 2.867 101.827 1.00 18.94 209 THR A N 1
ATOM 1567 C CA . THR A 1 209 ? 80.960 2.059 102.078 1.00 19.39 209 THR A CA 1
ATOM 1568 C C . THR A 1 209 ? 80.716 0.992 103.150 1.00 19.71 209 THR A C 1
ATOM 1569 O O . THR A 1 209 ? 81.133 -0.176 102.999 1.00 20.17 209 THR A O 1
ATOM 1573 N N . SER A 1 210 ? 80.011 1.368 104.208 1.00 20.13 210 SER A N 1
ATOM 1574 C CA . SER A 1 210 ? 79.691 0.439 105.294 1.00 20.26 210 SER A CA 1
ATOM 1575 C C . SER A 1 210 ? 78.837 -0.748 104.855 1.00 20.62 210 SER A C 1
ATOM 1576 O O . SER A 1 210 ? 78.844 -1.776 105.517 1.00 21.40 210 SER A O 1
ATOM 1579 N N . LEU A 1 211 ? 78.101 -0.596 103.757 1.00 20.28 211 LEU A N 1
ATOM 1580 C CA . LEU A 1 211 ? 77.264 -1.652 103.214 1.00 20.27 211 LEU A CA 1
ATOM 1581 C C . LEU A 1 211 ? 77.999 -2.568 102.226 1.00 20.30 211 LEU A C 1
ATOM 1582 O O . LEU A 1 211 ? 77.410 -3.521 101.707 1.00 20.65 211 LEU A O 1
ATOM 1587 N N . GLY A 1 212 ? 79.281 -2.301 101.996 1.00 20.41 212 GLY A N 1
ATOM 1588 C CA . GLY A 1 212 ? 80.086 -3.130 101.094 1.00 20.76 212 GLY A CA 1
ATOM 1589 C C . GLY A 1 212 ? 79.491 -3.232 99.695 1.00 20.59 212 GLY A C 1
ATOM 1590 O O . GLY A 1 212 ? 79.032 -2.223 99.147 1.00 21.02 212 GLY A O 1
ATOM 1591 N N . ASP A 1 213 ? 79.464 -4.437 99.125 1.00 20.41 213 ASP A N 1
ATOM 1592 C CA . ASP A 1 213 ? 78.872 -4.645 97.788 1.00 20.51 213 ASP A CA 1
ATOM 1593 C C . ASP A 1 213 ? 77.345 -4.852 97.793 1.00 19.97 213 ASP A C 1
ATOM 1594 O O . ASP A 1 213 ? 76.765 -5.244 96.763 1.00 19.59 213 ASP A O 1
ATOM 1599 N N . PHE A 1 214 ? 76.750 -4.652 98.973 1.00 19.59 214 PHE A N 1
ATOM 1600 C CA . PHE A 1 214 ? 75.314 -4.640 99.243 1.00 19.57 214 PHE A CA 1
ATOM 1601 C C . PHE A 1 214 ? 74.714 -6.047 99.341 1.00 20.12 214 PHE A C 1
ATOM 1602 O O . PHE A 1 214 ? 73.522 -6.188 99.602 1.00 19.83 214 PHE A O 1
ATOM 1610 N N . SER A 1 215 ? 75.533 -7.077 99.167 1.00 20.67 215 SER A N 1
ATOM 1611 C CA . SER A 1 215 ? 75.035 -8.438 99.042 1.00 21.84 215 SER A CA 1
ATOM 1612 C C . SER A 1 215 ? 74.328 -8.926 100.314 1.00 22.13 215 SER A C 1
ATOM 1613 O O . SER A 1 215 ? 73.499 -9.816 100.225 1.00 22.72 215 SER A O 1
ATOM 1616 N N . GLU A 1 216 ? 74.631 -8.341 101.469 1.00 22.80 216 GLU A N 1
ATOM 1617 C CA . GLU A 1 216 ? 73.928 -8.690 102.714 1.00 24.02 216 GLU A CA 1
ATOM 1618 C C . GLU A 1 216 ? 72.471 -8.186 102.766 1.00 23.62 216 GLU A C 1
ATOM 1619 O O . GLU A 1 216 ? 71.704 -8.590 103.639 1.00 23.21 216 GLU A O 1
ATOM 1625 N N . GLY A 1 217 ? 72.097 -7.292 101.852 1.00 23.30 217 GLY A N 1
ATOM 1626 C CA . GLY A 1 217 ? 70.713 -6.864 101.734 1.00 22.86 217 GLY A CA 1
ATOM 1627 C C . GLY A 1 217 ? 70.271 -5.803 102.729 1.00 22.76 217 GLY A C 1
ATOM 1628 O O . GLY A 1 217 ? 69.079 -5.569 102.849 1.00 21.55 217 GLY A O 1
ATOM 1629 N N . VAL A 1 218 ? 71.227 -5.210 103.455 1.00 22.37 218 VAL A N 1
ATOM 1630 C CA . VAL A 1 218 ? 71.027 -4.013 104.311 1.00 23.10 218 VAL A CA 1
ATOM 1631 C C . VAL A 1 218 ? 70.279 -4.237 105.631 1.00 23.39 218 VAL A C 1
ATOM 1632 O O . VAL A 1 218 ? 70.860 -4.039 106.706 1.00 25.70 218 VAL A O 1
ATOM 1636 N N . PHE A 1 219 ? 68.988 -4.559 105.554 1.00 23.07 219 PHE A N 1
ATOM 1637 C CA . PHE A 1 219 ? 68.244 -5.048 106.711 1.00 23.01 219 PHE A CA 1
ATOM 1638 C C . PHE A 1 219 ? 68.217 -6.583 106.683 1.00 24.06 219 PHE A C 1
ATOM 1639 O O . PHE A 1 219 ? 67.920 -7.195 107.708 1.00 25.89 219 PHE A O 1
ATOM 1647 N N . GLY A 1 220 ? 68.493 -7.192 105.523 1.00 24.50 220 GLY A N 1
ATOM 1648 C CA . GLY A 1 220 ? 68.570 -8.658 105.405 1.00 24.39 220 GLY A CA 1
ATOM 1649 C C . GLY A 1 220 ? 67.503 -9.231 104.503 1.00 24.79 220 GLY A C 1
ATOM 1650 O O . GLY A 1 220 ? 66.772 -8.492 103.850 1.00 24.32 220 GLY A O 1
ATOM 1651 N N . TYR A 1 221 ? 67.414 -10.562 104.468 1.00 24.43 221 TYR A N 1
ATOM 1652 C CA . TYR A 1 221 ? 66.486 -11.268 103.576 1.00 24.69 221 TYR A CA 1
ATOM 1653 C C . TYR A 1 221 ? 65.455 -12.163 104.286 1.00 25.25 221 TYR A C 1
ATOM 1654 O O . TYR A 1 221 ? 65.059 -13.212 103.758 1.00 27.41 221 TYR A O 1
ATOM 1663 N N . ALA A 1 222 ? 64.993 -11.744 105.452 1.00 24.62 222 ALA A N 1
ATOM 1664 C CA . ALA A 1 222 ? 63.940 -12.465 106.172 1.00 23.93 222 ALA A CA 1
ATOM 1665 C C . ALA A 1 222 ? 62.628 -12.468 105.389 1.00 23.50 222 ALA A C 1
ATOM 1666 O O . ALA A 1 222 ? 62.388 -11.599 104.552 1.00 23.11 222 ALA A O 1
ATOM 1668 N N . PRO A 1 223 ? 61.759 -13.453 105.652 1.00 23.03 223 PRO A N 1
ATOM 1669 C CA . PRO A 1 223 ? 60.541 -13.581 104.868 1.00 22.56 223 PRO A CA 1
ATOM 1670 C C . PRO A 1 223 ? 59.410 -12.624 105.325 1.00 22.21 223 PRO A C 1
ATOM 1671 O O . PRO A 1 223 ? 58.263 -13.035 105.511 1.00 21.08 223 PRO A O 1
ATOM 1675 N N . TRP A 1 224 ? 59.731 -11.347 105.477 1.00 21.28 224 TRP A N 1
ATOM 1676 C CA . TRP A 1 224 ? 58.694 -10.368 105.786 1.00 20.93 224 TRP A CA 1
ATOM 1677 C C . TRP A 1 224 ? 57.760 -10.187 104.585 1.00 20.31 224 TRP A C 1
ATOM 1678 O O . TRP A 1 224 ? 58.171 -10.362 103.431 1.00 20.52 224 TRP A O 1
ATOM 1689 N N . LYS A 1 225 ? 56.502 -9.880 104.890 1.00 19.81 225 LYS A N 1
ATOM 1690 C CA . LYS A 1 225 ? 55.450 -9.605 103.917 1.00 19.55 225 LYS A CA 1
ATOM 1691 C C . LYS A 1 225 ? 54.988 -8.138 103.951 1.00 18.40 225 LYS A C 1
ATOM 1692 O O . LYS A 1 225 ? 54.269 -7.677 103.053 1.00 17.53 225 LYS A O 1
ATOM 1698 N N . ARG A 1 226 ? 55.344 -7.436 105.013 1.00 16.96 226 ARG A N 1
ATOM 1699 C CA . ARG A 1 226 ? 54.986 -6.018 105.158 1.00 16.64 226 ARG A CA 1
ATOM 1700 C C . ARG A 1 226 ? 56.189 -5.282 105.675 1.00 16.02 226 ARG A C 1
ATOM 1701 O O . ARG A 1 226 ? 56.935 -5.799 106.517 1.00 15.30 226 ARG A O 1
ATOM 1709 N N . ILE A 1 227 ? 56.374 -4.077 105.156 1.00 15.20 227 ILE A N 1
ATOM 1710 C CA . ILE A 1 227 ? 57.355 -3.171 105.695 1.00 16.56 227 ILE A CA 1
ATOM 1711 C C . ILE A 1 227 ? 56.691 -1.842 106.018 1.00 15.70 227 ILE A C 1
ATOM 1712 O O . ILE A 1 227 ? 55.856 -1.355 105.255 1.00 15.07 227 ILE A O 1
ATOM 1717 N N . VAL A 1 228 ? 57.043 -1.292 107.175 1.00 14.82 228 VAL A N 1
ATOM 1718 C CA . VAL A 1 228 ? 56.553 -0.001 107.596 1.00 15.24 228 VAL A CA 1
ATOM 1719 C C . VAL A 1 228 ? 57.741 0.875 107.934 1.00 14.78 228 VAL A C 1
ATOM 1720 O O . VAL A 1 228 ? 58.584 0.496 108.767 1.00 15.18 228 VAL A O 1
ATOM 1724 N N . TYR A 1 229 ? 57.794 2.046 107.298 1.00 13.53 229 TYR A N 1
ATOM 1725 C CA . TYR A 1 229 ? 58.765 3.076 107.680 1.00 13.32 229 TYR A CA 1
ATOM 1726 C C . TYR A 1 229 ? 58.092 4.174 108.471 1.00 12.64 229 TYR A C 1
ATOM 1727 O O . TYR A 1 229 ? 57.019 4.655 108.072 1.00 11.82 229 TYR A O 1
ATOM 1736 N N . LEU A 1 230 ? 58.738 4.606 109.554 1.00 12.76 230 LEU A N 1
ATOM 1737 C CA . LEU A 1 230 ? 58.211 5.651 110.453 1.00 12.86 230 LEU A CA 1
ATOM 1738 C C . LEU A 1 230 ? 59.210 6.784 110.631 1.00 12.72 230 LEU A C 1
ATOM 1739 O O . LEU A 1 230 ? 60.414 6.556 110.811 1.00 13.40 230 LEU A O 1
ATOM 1744 N N . GLY A 1 231 ? 58.718 8.017 110.531 1.00 13.18 231 GLY A N 1
ATOM 1745 C CA . GLY A 1 231 ? 59.540 9.207 110.761 1.00 13.33 231 GLY A CA 1
ATOM 1746 C C . GLY A 1 231 ? 58.662 10.378 111.164 1.00 13.28 231 GLY A C 1
ATOM 1747 O O . GLY A 1 231 ? 57.561 10.526 110.645 1.00 13.00 231 GLY A O 1
ATOM 1748 N N . SER A 1 232 ? 59.149 11.207 112.079 1.00 13.44 232 SER A N 1
ATOM 1749 C CA . SER A 1 232 ? 58.375 12.342 112.579 1.00 13.25 232 SER A CA 1
ATOM 1750 C C . SER A 1 232 ? 58.535 13.561 111.690 1.00 13.30 232 SER A C 1
ATOM 1751 O O . SER A 1 232 ? 59.581 13.764 111.056 1.00 14.03 232 SER A O 1
ATOM 1754 N N . GLY A 1 233 ? 57.493 14.379 111.630 1.00 14.24 233 GLY A N 1
ATOM 1755 C CA . GLY A 1 233 ? 57.580 15.652 110.902 1.00 14.20 233 GLY A CA 1
ATOM 1756 C C . GLY A 1 233 ? 57.880 15.384 109.448 1.00 14.36 233 GLY A C 1
ATOM 1757 O O . GLY A 1 233 ? 57.294 14.470 108.846 1.00 15.03 233 GLY A O 1
ATOM 1758 N N . GLY A 1 234 ? 58.849 16.116 108.897 1.00 15.39 234 GLY A N 1
ATOM 1759 C CA . GLY A 1 234 ? 59.278 15.922 107.522 1.00 15.72 234 GLY A CA 1
ATOM 1760 C C . GLY A 1 234 ? 59.924 14.571 107.208 1.00 15.69 234 GLY A C 1
ATOM 1761 O O . GLY A 1 234 ? 59.943 14.156 106.059 1.00 15.78 234 GLY A O 1
ATOM 1762 N N . LEU A 1 235 ? 60.441 13.872 108.220 1.00 14.27 235 LEU A N 1
ATOM 1763 C CA . LEU A 1 235 ? 60.962 12.528 107.990 1.00 14.34 235 LEU A CA 1
ATOM 1764 C C . LEU A 1 235 ? 59.883 11.530 107.625 1.00 13.97 235 LEU A C 1
ATOM 1765 O O . LEU A 1 235 ? 60.191 10.452 107.118 1.00 14.04 235 LEU A O 1
ATOM 1770 N N . GLN A 1 236 ? 58.618 11.868 107.874 1.00 13.68 236 GLN A N 1
ATOM 1771 C CA . GLN A 1 236 ? 57.535 11.061 107.356 1.00 13.39 236 GLN A CA 1
ATOM 1772 C C . GLN A 1 236 ? 57.601 11.010 105.809 1.00 12.30 236 GLN A C 1
ATOM 1773 O O . GLN A 1 236 ? 57.322 9.964 105.194 1.00 10.37 236 GLN A O 1
ATOM 1779 N N . GLY A 1 237 ? 57.972 12.126 105.178 1.00 12.01 237 GLY A N 1
ATOM 1780 C CA . GLY A 1 237 ? 58.179 12.134 103.728 1.00 13.19 237 GLY A CA 1
ATOM 1781 C C . GLY A 1 237 ? 59.292 11.194 103.274 1.00 12.67 237 GLY A C 1
ATOM 1782 O O . GLY A 1 237 ? 59.189 10.563 102.225 1.00 12.82 237 GLY A O 1
ATOM 1783 N N . ALA A 1 238 ? 60.371 11.111 104.055 1.00 13.38 238 ALA A N 1
ATOM 1784 C CA . ALA A 1 238 ? 61.444 10.145 103.807 1.00 13.23 238 ALA A CA 1
ATOM 1785 C C . ALA A 1 238 ? 60.935 8.709 103.956 1.00 13.23 238 ALA A C 1
ATOM 1786 O O . ALA A 1 238 ? 61.262 7.817 103.127 1.00 13.57 238 ALA A O 1
ATOM 1788 N N . ALA A 1 239 ? 60.127 8.486 104.990 1.00 13.15 239 ALA A N 1
ATOM 1789 C CA . ALA A 1 239 ? 59.460 7.183 105.178 1.00 13.20 239 ALA A CA 1
ATOM 1790 C C . ALA A 1 239 ? 58.571 6.824 104.000 1.00 12.47 239 ALA A C 1
ATOM 1791 O O . ALA A 1 239 ? 58.575 5.682 103.557 1.00 13.10 239 ALA A O 1
ATOM 1793 N N . ARG A 1 240 ? 57.850 7.812 103.467 1.00 12.28 240 ARG A N 1
ATOM 1794 C CA . ARG A 1 240 ? 56.965 7.609 102.322 1.00 13.42 240 ARG A CA 1
ATOM 1795 C C . ARG A 1 240 ? 57.730 7.234 101.066 1.00 12.63 240 ARG A C 1
ATOM 1796 O O . ARG A 1 240 ? 57.346 6.277 100.357 1.00 12.91 240 ARG A O 1
ATOM 1804 N N . GLU A 1 241 ? 58.815 7.949 100.795 1.00 12.87 241 GLU A N 1
ATOM 1805 C CA . GLU A 1 241 ? 59.708 7.597 99.679 1.00 13.36 241 GLU A CA 1
ATOM 1806 C C . GLU A 1 241 ? 60.313 6.192 99.837 1.00 13.56 241 GLU A C 1
ATOM 1807 O O . GLU A 1 241 ? 60.428 5.435 98.857 1.00 13.32 241 GLU A O 1
ATOM 1813 N N . SER A 1 242 ? 60.747 5.881 101.060 1.00 12.52 242 SER A N 1
ATOM 1814 C CA . SER A 1 242 ? 61.302 4.581 101.394 1.00 13.08 242 SER A CA 1
ATOM 1815 C C . SER A 1 242 ? 60.295 3.473 101.137 1.00 12.88 242 SER A C 1
ATOM 1816 O O . SER A 1 242 ? 60.632 2.448 100.544 1.00 13.83 242 SER A O 1
ATOM 1819 N N . ALA A 1 243 ? 59.058 3.685 101.564 1.00 13.02 243 ALA A N 1
ATOM 1820 C CA . ALA A 1 243 ? 58.000 2.703 101.341 1.00 13.77 243 ALA A CA 1
ATOM 1821 C C . ALA A 1 243 ? 57.756 2.537 99.835 1.00 14.13 243 ALA A C 1
ATOM 1822 O O . ALA A 1 243 ? 57.656 1.425 99.357 1.00 12.82 243 ALA A O 1
ATOM 1824 N N . LEU A 1 244 ? 57.673 3.644 99.087 1.00 14.54 244 LEU A N 1
ATOM 1825 C CA . LEU A 1 244 ? 57.381 3.544 97.662 1.00 15.26 244 LEU A CA 1
ATOM 1826 C C . LEU A 1 244 ? 58.497 2.785 96.908 1.00 15.09 244 LEU A C 1
ATOM 1827 O O . LEU A 1 244 ? 58.214 1.998 95.995 1.00 15.31 244 LEU A O 1
ATOM 1832 N N . LYS A 1 245 ? 59.753 3.012 97.281 1.00 15.60 245 LYS A N 1
ATOM 1833 C CA . LYS A 1 245 ? 60.865 2.296 96.654 1.00 16.59 245 LYS A CA 1
ATOM 1834 C C . LYS A 1 245 ? 60.719 0.775 96.770 1.00 16.80 245 LYS A C 1
ATOM 1835 O O . LYS A 1 245 ? 60.895 0.067 95.782 1.00 15.10 245 LYS A O 1
ATOM 1841 N N . VAL A 1 246 ? 60.397 0.298 97.970 1.00 17.61 246 VAL A N 1
ATOM 1842 C CA . VAL A 1 246 ? 60.166 -1.138 98.238 1.00 19.10 246 VAL A CA 1
ATOM 1843 C C . VAL A 1 246 ? 59.060 -1.678 97.378 1.00 19.83 246 VAL A C 1
ATOM 1844 O O . VAL A 1 246 ? 59.147 -2.761 96.791 1.00 20.28 246 VAL A O 1
ATOM 1848 N N . LEU A 1 247 ? 57.988 -0.912 97.329 1.00 20.95 247 LEU A N 1
ATOM 1849 C CA . LEU A 1 247 ? 56.816 -1.310 96.606 1.00 21.43 247 LEU A CA 1
ATOM 1850 C C . LEU A 1 247 ? 57.143 -1.402 95.115 1.00 21.30 247 LEU A C 1
ATOM 1851 O O . LEU A 1 247 ? 56.873 -2.421 94.491 1.00 20.63 247 LEU A O 1
ATOM 1856 N N . GLU A 1 248 ? 57.770 -0.360 94.575 1.00 20.44 248 GLU A N 1
ATOM 1857 C CA . GLU A 1 248 ? 58.138 -0.313 93.159 1.00 21.34 248 GLU A CA 1
ATOM 1858 C C . GLU A 1 248 ? 59.066 -1.464 92.779 1.00 19.85 248 GLU A C 1
ATOM 1859 O O . GLU A 1 248 ? 58.804 -2.228 91.832 1.00 19.44 248 GLU A O 1
ATOM 1865 N N . LEU A 1 249 ? 60.177 -1.561 93.497 1.00 18.08 249 LEU A N 1
ATOM 1866 C CA . LEU A 1 249 ? 61.252 -2.456 93.071 1.00 18.48 249 LEU A CA 1
ATOM 1867 C C . LEU A 1 249 ? 60.902 -3.939 93.295 1.00 18.14 249 LEU A C 1
ATOM 1868 O O . LEU A 1 249 ? 61.452 -4.827 92.612 1.00 17.71 249 LEU A O 1
ATOM 1873 N N . THR A 1 250 ? 59.981 -4.207 94.224 1.00 17.56 250 THR A N 1
ATOM 1874 C CA . THR A 1 250 ? 59.490 -5.586 94.413 1.00 17.88 250 THR A CA 1
ATOM 1875 C C . THR A 1 250 ? 58.220 -5.899 93.627 1.00 18.18 250 THR A C 1
ATOM 1876 O O . THR A 1 250 ? 57.599 -6.948 93.854 1.00 18.30 250 THR A O 1
ATOM 1880 N N . ALA A 1 251 ? 57.846 -5.012 92.703 1.00 18.82 251 ALA A N 1
ATOM 1881 C CA . ALA A 1 251 ? 56.598 -5.125 91.927 1.00 19.04 251 ALA A CA 1
ATOM 1882 C C . ALA A 1 251 ? 55.400 -5.425 92.825 1.00 19.02 251 ALA A C 1
ATOM 1883 O O . ALA A 1 251 ? 54.570 -6.278 92.512 1.00 18.52 251 ALA A O 1
ATOM 1885 N N . GLY A 1 252 ? 55.338 -4.757 93.970 1.00 18.95 252 GLY A N 1
ATOM 1886 C CA . GLY A 1 252 ? 54.224 -4.936 94.872 1.00 19.58 252 GLY A CA 1
ATOM 1887 C C . GLY A 1 252 ? 54.290 -6.137 95.781 1.00 20.19 252 GLY A C 1
ATOM 1888 O O . GLY A 1 252 ? 53.440 -6.283 96.663 1.00 20.83 252 GLY A O 1
ATOM 1889 N N . LYS A 1 253 ? 55.276 -7.004 95.617 1.00 20.48 253 LYS A N 1
ATOM 1890 C CA . LYS A 1 253 ? 55.281 -8.229 96.413 1.00 21.73 253 LYS A CA 1
ATOM 1891 C C . LYS A 1 253 ? 55.461 -7.970 97.891 1.00 21.30 253 LYS A C 1
ATOM 1892 O O . LYS A 1 253 ? 54.882 -8.662 98.719 1.00 22.13 253 LYS A O 1
ATOM 1898 N N . LEU A 1 254 ? 56.261 -6.983 98.252 1.00 20.37 254 LEU A N 1
ATOM 1899 C CA . LEU A 1 254 ? 56.337 -6.581 99.652 1.00 20.28 254 LEU A CA 1
ATOM 1900 C C . LEU A 1 254 ? 55.435 -5.373 99.840 1.00 19.69 254 LEU A C 1
ATOM 1901 O O . LEU A 1 254 ? 55.697 -4.305 99.257 1.00 19.61 254 LEU A O 1
ATOM 1906 N N . ALA A 1 255 ? 54.366 -5.546 100.610 1.00 18.59 255 ALA A N 1
ATOM 1907 C CA . ALA A 1 255 ? 53.465 -4.445 100.948 1.00 17.88 255 ALA A CA 1
ATOM 1908 C C . ALA A 1 255 ? 54.248 -3.438 101.795 1.00 17.36 255 ALA A C 1
ATOM 1909 O O . ALA A 1 255 ? 54.941 -3.821 102.744 1.00 18.02 255 ALA A O 1
ATOM 1911 N N . ALA A 1 256 ? 54.132 -2.157 101.470 1.00 16.73 256 ALA A N 1
ATOM 1912 C CA . ALA A 1 256 ? 54.872 -1.113 102.193 1.00 15.72 256 ALA A CA 1
ATOM 1913 C C . ALA A 1 256 ? 53.960 0.024 102.662 1.00 14.58 256 ALA A C 1
ATOM 1914 O O . ALA A 1 256 ? 53.043 0.445 101.954 1.00 14.03 256 ALA A O 1
ATOM 1916 N N . PHE A 1 257 ? 54.236 0.497 103.874 1.00 13.77 257 PHE A N 1
ATOM 1917 C CA . PHE A 1 257 ? 53.425 1.497 104.579 1.00 13.66 257 PHE A CA 1
ATOM 1918 C C . PHE A 1 257 ? 54.352 2.541 105.163 1.00 12.93 257 PHE A C 1
ATOM 1919 O O . PHE A 1 257 ? 55.537 2.295 105.374 1.00 12.21 257 PHE A O 1
ATOM 1927 N N . TYR A 1 258 ? 53.811 3.718 105.424 1.00 13.52 258 TYR A N 1
ATOM 1928 C CA . TYR A 1 258 ? 54.556 4.783 106.111 1.00 13.20 258 TYR A CA 1
ATOM 1929 C C . TYR A 1 258 ? 53.655 5.498 107.100 1.00 13.29 258 TYR A C 1
ATOM 1930 O O . TYR A 1 258 ? 52.432 5.528 106.937 1.00 13.32 258 TYR A O 1
ATOM 1939 N N . ASP A 1 259 ? 54.266 6.146 108.068 1.00 13.91 259 ASP A N 1
ATOM 1940 C CA . ASP A 1 259 ? 53.550 7.007 109.009 1.00 14.31 259 ASP A CA 1
ATOM 1941 C C . ASP A 1 259 ? 54.546 7.755 109.861 1.00 14.37 259 ASP A C 1
ATOM 1942 O O . ASP A 1 259 ? 55.756 7.596 109.702 1.00 14.19 259 ASP A O 1
ATOM 1947 N N . SER A 1 260 ? 54.032 8.590 110.752 1.00 12.99 260 SER A N 1
ATOM 1948 C CA . SER A 1 260 ? 54.849 9.165 111.801 1.00 14.19 260 SER A CA 1
ATOM 1949 C C . SER A 1 260 ? 54.738 8.240 113.015 1.00 14.24 260 SER A C 1
ATOM 1950 O O . SER A 1 260 ? 53.756 7.529 113.152 1.00 13.72 260 SER A O 1
ATOM 1953 N N . PRO A 1 261 ? 55.774 8.200 113.857 1.00 14.81 261 PRO A N 1
ATOM 1954 C CA . PRO A 1 261 ? 55.686 7.424 115.096 1.00 15.18 261 PRO A CA 1
ATOM 1955 C C . PRO A 1 261 ? 54.436 7.704 115.945 1.00 15.16 261 PRO A C 1
ATOM 1956 O O . PRO A 1 261 ? 53.783 6.749 116.381 1.00 15.76 261 PRO A O 1
ATOM 1960 N N . THR A 1 262 ? 54.091 8.978 116.150 1.00 14.41 262 THR A N 1
ATOM 1961 C CA . THR A 1 262 ? 52.928 9.313 116.976 1.00 14.93 262 THR A CA 1
ATOM 1962 C C . THR A 1 262 ? 51.599 9.027 116.238 1.00 14.97 262 THR A C 1
ATOM 1963 O O . THR A 1 262 ? 50.658 8.525 116.839 1.00 15.52 262 THR A O 1
ATOM 1967 N N . GLY A 1 263 ? 51.559 9.292 114.933 1.00 14.94 263 GLY A N 1
ATOM 1968 C CA . GLY A 1 263 ? 50.417 8.964 114.087 1.00 14.87 263 GLY A CA 1
ATOM 1969 C C . GLY A 1 263 ? 50.118 7.469 114.080 1.00 15.58 263 GLY A C 1
ATOM 1970 O O . GLY A 1 263 ? 48.949 7.059 114.075 1.00 15.52 263 GLY A O 1
ATOM 1971 N N . PHE A 1 264 ? 51.183 6.665 114.130 1.00 15.62 264 PHE A N 1
ATOM 1972 C CA . PHE A 1 264 ? 51.084 5.200 114.054 1.00 16.27 264 PHE A CA 1
ATOM 1973 C C . PHE A 1 264 ? 50.206 4.590 115.143 1.00 16.11 264 PHE A C 1
ATOM 1974 O O . PHE A 1 264 ? 49.542 3.577 114.913 1.00 16.20 264 PHE A O 1
ATOM 1982 N N . ARG A 1 265 ? 50.184 5.214 116.313 1.00 16.44 265 ARG A N 1
ATOM 1983 C CA . ARG A 1 265 ? 49.391 4.704 117.441 1.00 17.65 265 ARG A CA 1
ATOM 1984 C C . ARG A 1 265 ? 47.888 4.750 117.213 1.00 18.01 265 ARG A C 1
ATOM 1985 O O . ARG A 1 265 ? 47.162 3.943 117.773 1.00 18.41 265 ARG A O 1
ATOM 1993 N N . HIS A 1 266 ? 47.425 5.695 116.399 1.00 18.16 266 HIS A N 1
ATOM 1994 C CA . HIS A 1 266 ? 45.988 5.972 116.237 1.00 18.45 266 HIS A CA 1
ATOM 1995 C C . HIS A 1 266 ? 45.277 5.134 115.150 1.00 19.10 266 HIS A C 1
ATOM 1996 O O . HIS A 1 266 ? 44.483 5.670 114.347 1.00 19.99 266 HIS A O 1
ATOM 2003 N N . GLY A 1 267 ? 45.547 3.830 115.147 1.00 18.70 267 GLY A N 1
ATOM 2004 C CA . GLY A 1 267 ? 44.927 2.872 114.217 1.00 19.46 267 GLY A CA 1
ATOM 2005 C C . GLY A 1 267 ? 45.903 2.064 113.377 1.00 19.53 267 GLY A C 1
ATOM 2006 O O . GLY A 1 267 ? 45.803 0.834 113.316 1.00 19.87 267 GLY A O 1
ATOM 2007 N N . PRO A 1 268 ? 46.833 2.743 112.692 1.00 19.43 268 PRO A N 1
ATOM 2008 C CA . PRO A 1 268 ? 47.712 2.049 111.739 1.00 19.92 268 PRO A CA 1
ATOM 2009 C C . PRO A 1 268 ? 48.600 0.937 112.313 1.00 19.69 268 PRO A C 1
ATOM 2010 O O . PRO A 1 268 ? 48.967 0.017 111.592 1.00 19.26 268 PRO A O 1
ATOM 2014 N N . LYS A 1 269 ? 48.879 1.010 113.612 1.00 19.93 269 LYS A N 1
ATOM 2015 C CA . LYS A 1 269 ? 49.670 0.013 114.318 1.00 21.19 269 LYS A CA 1
ATOM 2016 C C . LYS A 1 269 ? 49.090 -1.401 114.175 1.00 20.43 269 LYS A C 1
ATOM 2017 O O . LYS A 1 269 ? 49.803 -2.400 114.262 1.00 19.92 269 LYS A O 1
ATOM 2023 N N . SER A 1 270 ? 47.791 -1.470 113.923 1.00 21.05 270 SER A N 1
ATOM 2024 C CA . SER A 1 270 ? 47.114 -2.739 113.717 1.00 21.88 270 SER A CA 1
ATOM 2025 C C . SER A 1 270 ? 47.691 -3.509 112.549 1.00 21.93 270 SER A C 1
ATOM 2026 O O . SER A 1 270 ? 47.555 -4.720 112.484 1.00 21.96 270 SER A O 1
ATOM 2029 N N . LEU A 1 271 ? 48.349 -2.818 111.626 1.00 21.64 271 LEU A N 1
ATOM 2030 C CA . LEU A 1 271 ? 48.999 -3.530 110.542 1.00 21.86 271 LEU A CA 1
ATOM 2031 C C . LEU A 1 271 ? 50.225 -4.373 110.977 1.00 21.36 271 LEU A C 1
ATOM 2032 O O . LEU A 1 271 ? 50.650 -5.270 110.257 1.00 20.31 271 LEU A O 1
ATOM 2037 N N . VAL A 1 272 ? 50.797 -4.096 112.142 1.00 20.36 272 VAL A N 1
ATOM 2038 C CA . VAL A 1 272 ? 51.974 -4.837 112.572 1.00 20.85 272 VAL A CA 1
ATOM 2039 C C . VAL A 1 272 ? 51.622 -6.302 112.905 1.00 20.84 272 VAL A C 1
ATOM 2040 O O . VAL A 1 272 ? 50.816 -6.583 113.787 1.00 21.34 272 VAL A O 1
ATOM 2044 N N . ASP A 1 273 ? 52.203 -7.221 112.151 1.00 20.85 273 ASP A N 1
ATOM 2045 C CA . ASP A 1 273 ? 52.042 -8.649 112.431 1.00 21.02 273 ASP A CA 1
ATOM 2046 C C . ASP A 1 273 ? 53.421 -9.307 112.474 1.00 20.83 273 ASP A C 1
ATOM 2047 O O . ASP A 1 273 ? 54.454 -8.622 112.365 1.00 19.85 273 ASP A O 1
ATOM 2052 N N . ASP A 1 274 ? 53.449 -10.632 112.639 1.00 21.05 274 ASP A N 1
ATOM 2053 C CA . ASP A 1 274 ? 54.722 -11.339 112.793 1.00 21.45 274 ASP A CA 1
ATOM 2054 C C . ASP A 1 274 ? 55.473 -11.576 111.470 1.00 21.17 274 ASP A C 1
ATOM 2055 O O . ASP A 1 274 ? 56.479 -12.275 111.450 1.00 20.60 274 ASP A O 1
ATOM 2060 N N . GLU A 1 275 ? 54.965 -11.007 110.377 1.00 20.13 275 GLU A N 1
ATOM 2061 C CA . GLU A 1 275 ? 55.671 -10.959 109.107 1.00 20.42 275 GLU A CA 1
ATOM 2062 C C . GLU A 1 275 ? 55.986 -9.509 108.687 1.00 19.50 275 GLU A C 1
ATOM 2063 O O . GLU A 1 275 ? 56.241 -9.253 107.522 1.00 20.21 275 GLU A O 1
ATOM 2069 N N . THR A 1 276 ? 55.963 -8.591 109.652 1.00 18.41 276 THR A N 1
ATOM 2070 C CA . THR A 1 276 ? 56.192 -7.167 109.410 1.00 18.53 276 THR A CA 1
ATOM 2071 C C . THR A 1 276 ? 57.543 -6.714 109.930 1.00 17.65 276 THR A C 1
ATOM 2072 O O . THR A 1 276 ? 57.889 -6.986 111.085 1.00 18.52 276 THR A O 1
ATOM 2076 N N . LEU A 1 277 ? 58.286 -6.018 109.065 1.00 17.15 277 LEU A N 1
ATOM 2077 C CA . LEU A 1 277 ? 59.472 -5.253 109.423 1.00 16.53 277 LEU A CA 1
ATOM 2078 C C . LEU A 1 277 ? 59.055 -3.811 109.653 1.00 16.01 277 LEU A C 1
ATOM 2079 O O . LEU A 1 277 ? 58.427 -3.215 108.791 1.00 15.28 277 LEU A O 1
ATOM 2084 N N . VAL A 1 278 ? 59.463 -3.255 110.778 1.00 15.51 278 VAL A N 1
ATOM 2085 C CA . VAL A 1 278 ? 59.249 -1.845 111.081 1.00 15.13 278 VAL A CA 1
ATOM 2086 C C . VAL A 1 278 ? 60.604 -1.168 111.163 1.00 15.47 278 VAL A C 1
ATOM 2087 O O . VAL A 1 278 ? 61.491 -1.608 111.921 1.00 15.68 278 VAL A O 1
ATOM 2091 N N . VAL A 1 279 ? 60.779 -0.089 110.396 1.00 14.90 279 VAL A N 1
ATOM 2092 C CA . VAL A 1 279 ? 62.014 0.698 110.442 1.00 14.96 279 VAL A CA 1
ATOM 2093 C C . VAL A 1 279 ? 61.706 2.109 110.923 1.00 14.65 279 VAL A C 1
ATOM 2094 O O . VAL A 1 279 ? 60.857 2.792 110.358 1.00 15.05 279 VAL A O 1
ATOM 2098 N N . VAL A 1 280 ? 62.415 2.543 111.957 1.00 14.96 280 VAL A N 1
ATOM 2099 C CA . VAL A 1 280 ? 62.187 3.844 112.569 1.00 15.00 280 VAL A CA 1
ATOM 2100 C C . VAL A 1 280 ? 63.363 4.751 112.289 1.00 15.28 280 VAL A C 1
ATOM 2101 O O . VAL A 1 280 ? 64.494 4.465 112.704 1.00 15.48 280 VAL A O 1
ATOM 2105 N N . PHE A 1 281 ? 63.085 5.850 111.595 1.00 14.79 281 PHE A N 1
ATOM 2106 C CA . PHE A 1 281 ? 64.054 6.912 111.357 1.00 14.73 281 PHE A CA 1
ATOM 2107 C C . PHE A 1 281 ? 64.022 7.888 112.563 1.00 15.38 281 PHE A C 1
ATOM 2108 O O . PHE A 1 281 ? 63.129 8.737 112.670 1.00 15.20 281 PHE A O 1
ATOM 2116 N N . VAL A 1 282 ? 64.988 7.759 113.472 1.00 14.88 282 VAL A N 1
ATOM 2117 C CA . VAL A 1 282 ? 64.977 8.529 114.699 1.00 15.03 282 VAL A CA 1
ATOM 2118 C C . VAL A 1 282 ? 65.448 9.978 114.480 1.00 14.99 282 VAL A C 1
ATOM 2119 O O . VAL A 1 282 ? 66.513 10.226 113.904 1.00 15.99 282 VAL A O 1
ATOM 2123 N N . SER A 1 283 ? 64.651 10.931 114.949 1.00 14.85 283 SER A N 1
ATOM 2124 C CA . SER A 1 283 ? 65.001 12.341 114.838 1.00 14.91 283 SER A CA 1
ATOM 2125 C C . SER A 1 283 ? 66.301 12.659 115.565 1.00 15.17 283 SER A C 1
ATOM 2126 O O . SER A 1 283 ? 66.618 12.046 116.581 1.00 15.01 283 SER A O 1
ATOM 2129 N N . SER A 1 284 ? 67.045 13.617 115.021 1.00 15.49 284 SER A N 1
ATOM 2130 C CA . SER A 1 284 ? 68.198 14.227 115.693 1.00 15.88 284 SER A CA 1
ATOM 2131 C C . SER A 1 284 ? 67.806 15.436 116.537 1.00 15.93 284 SER A C 1
ATOM 2132 O O . SER A 1 284 ? 68.639 16.012 117.252 1.00 14.84 284 SER A O 1
ATOM 2135 N N . HIS A 1 285 ? 66.549 15.837 116.433 1.00 16.41 285 HIS A N 1
ATOM 2136 C CA . HIS A 1 285 ? 66.071 16.974 117.186 1.00 16.96 285 HIS A CA 1
ATOM 2137 C C . HIS A 1 285 ? 65.789 16.501 118.606 1.00 17.18 285 HIS A C 1
ATOM 2138 O O . HIS A 1 285 ? 65.086 15.512 118.817 1.00 16.94 285 HIS A O 1
ATOM 2145 N N . PRO A 1 286 ? 66.365 17.191 119.595 1.00 17.99 286 PRO A N 1
ATOM 2146 C CA . PRO A 1 286 ? 66.287 16.703 120.984 1.00 17.80 286 PRO A CA 1
ATOM 2147 C C . PRO A 1 286 ? 64.853 16.665 121.578 1.00 17.72 286 PRO A C 1
ATOM 2148 O O . PRO A 1 286 ? 64.553 15.832 122.432 1.00 19.07 286 PRO A O 1
ATOM 2152 N N . TYR A 1 287 ? 63.964 17.528 121.118 1.00 17.15 287 TYR A N 1
ATOM 2153 C CA . TYR A 1 287 ? 62.558 17.438 121.521 1.00 16.73 287 TYR A CA 1
ATOM 2154 C C . TYR A 1 287 ? 61.845 16.274 120.810 1.00 15.85 287 TYR A C 1
ATOM 2155 O O . TYR A 1 287 ? 61.302 15.342 121.450 1.00 15.21 287 TYR A O 1
ATOM 2164 N N . THR A 1 288 ? 61.880 16.335 119.481 1.00 15.75 288 THR A N 1
ATOM 2165 C CA . THR A 1 288 ? 61.191 15.401 118.589 1.00 15.70 288 THR A CA 1
ATOM 2166 C C . THR A 1 288 ? 61.565 13.958 118.876 1.00 15.98 288 THR A C 1
ATOM 2167 O O . THR A 1 288 ? 60.695 13.104 118.971 1.00 14.97 288 THR A O 1
ATOM 2171 N N . ARG A 1 289 ? 62.854 13.692 119.053 1.00 16.45 289 ARG A N 1
ATOM 2172 C CA . ARG A 1 289 ? 63.312 12.309 119.221 1.00 17.13 289 ARG A CA 1
ATOM 2173 C C . ARG A 1 289 ? 62.790 11.603 120.458 1.00 16.43 289 ARG A C 1
ATOM 2174 O O . ARG A 1 289 ? 62.684 10.401 120.474 1.00 15.26 289 ARG A O 1
ATOM 2182 N N . GLN A 1 290 ? 62.408 12.361 121.475 1.00 16.73 290 GLN A N 1
ATOM 2183 C CA . GLN A 1 290 ? 61.789 11.770 122.659 1.00 16.85 290 GLN A CA 1
ATOM 2184 C C . GLN A 1 290 ? 60.539 10.965 122.282 1.00 15.94 290 GLN A C 1
ATOM 2185 O O . GLN A 1 290 ? 60.325 9.878 122.778 1.00 14.70 290 GLN A O 1
ATOM 2191 N N . TYR A 1 291 ? 59.755 11.497 121.350 1.00 15.03 291 TYR A N 1
ATOM 2192 C CA . TYR A 1 291 ? 58.547 10.843 120.901 1.00 15.15 291 TYR A CA 1
ATOM 2193 C C . TYR A 1 291 ? 58.867 9.611 120.066 1.00 15.24 291 TYR A C 1
ATOM 2194 O O . TYR A 1 291 ? 58.197 8.586 120.180 1.00 14.85 291 TYR A O 1
ATOM 2203 N N . ASP A 1 292 ? 59.873 9.737 119.202 1.00 15.82 292 ASP A N 1
ATOM 2204 C CA . ASP A 1 292 ? 60.359 8.597 118.396 1.00 15.63 292 ASP A CA 1
ATOM 2205 C C . ASP A 1 292 ? 60.812 7.443 119.275 1.00 15.91 292 ASP A C 1
ATOM 2206 O O . ASP A 1 292 ? 60.466 6.290 119.023 1.00 15.49 292 ASP A O 1
ATOM 2211 N N . LEU A 1 293 ? 61.564 7.758 120.317 1.00 16.44 293 LEU A N 1
ATOM 2212 C CA . LEU A 1 293 ? 62.083 6.726 121.195 1.00 16.92 293 LEU A CA 1
ATOM 2213 C C . LEU A 1 293 ? 60.992 6.087 122.091 1.00 16.90 293 LEU A C 1
ATOM 2214 O O . LEU A 1 293 ? 61.049 4.896 122.356 1.00 16.44 293 LEU A O 1
ATOM 2219 N N . ASP A 1 294 ? 59.999 6.852 122.539 1.00 16.81 294 ASP A N 1
ATOM 2220 C CA . ASP A 1 294 ? 58.847 6.267 123.241 1.00 17.13 294 ASP A CA 1
ATOM 2221 C C . ASP A 1 294 ? 58.060 5.286 122.384 1.00 17.25 294 ASP A C 1
ATOM 2222 O O . ASP A 1 294 ? 57.661 4.233 122.864 1.00 17.11 294 ASP A O 1
ATOM 2227 N N . LEU A 1 295 ? 57.844 5.629 121.121 1.00 16.32 295 LEU A N 1
ATOM 2228 C CA . LEU A 1 295 ? 57.203 4.710 120.193 1.00 16.77 295 LEU A CA 1
ATOM 2229 C C . LEU A 1 295 ? 58.075 3.454 119.911 1.00 16.41 295 LEU A C 1
ATOM 2230 O O . LEU A 1 295 ? 57.574 2.317 119.901 1.00 15.91 295 LEU A O 1
ATOM 2235 N N . LEU A 1 296 ? 59.373 3.660 119.689 1.00 16.18 296 LEU A N 1
ATOM 2236 C CA . LEU A 1 296 ? 60.296 2.536 119.522 1.00 16.92 296 LEU A CA 1
ATOM 2237 C C . LEU A 1 296 ? 60.203 1.578 120.722 1.00 16.91 296 LEU A C 1
ATOM 2238 O O . LEU A 1 296 ? 60.084 0.366 120.561 1.00 16.67 296 LEU A O 1
ATOM 2243 N N . ALA A 1 297 ? 60.236 2.148 121.916 1.00 17.69 297 ALA A N 1
ATOM 2244 C CA . ALA A 1 297 ? 60.120 1.345 123.156 1.00 17.68 297 ALA A CA 1
ATOM 2245 C C . ALA A 1 297 ? 58.847 0.497 123.168 1.00 18.17 297 ALA A C 1
ATOM 2246 O O . ALA A 1 297 ? 58.851 -0.680 123.559 1.00 17.78 297 ALA A O 1
ATOM 2248 N N . GLU A 1 298 ? 57.748 1.102 122.753 1.00 18.20 298 GLU A N 1
ATOM 2249 C CA . GLU A 1 298 ? 56.473 0.419 122.683 1.00 19.06 298 GLU A CA 1
ATOM 2250 C C . GLU A 1 298 ? 56.491 -0.725 121.662 1.00 18.61 298 GLU A C 1
ATOM 2251 O O . GLU A 1 298 ? 56.029 -1.830 121.962 1.00 18.29 298 GLU A O 1
ATOM 2257 N N . LEU A 1 299 ? 57.043 -0.482 120.472 1.00 19.09 299 LEU A N 1
ATOM 2258 C CA . LEU A 1 299 ? 57.153 -1.548 119.469 1.00 19.52 299 LEU A CA 1
ATOM 2259 C C . LEU A 1 299 ? 58.070 -2.683 119.931 1.00 19.49 299 LEU A C 1
ATOM 2260 O O . LEU A 1 299 ? 57.819 -3.836 119.618 1.00 19.89 299 LEU A O 1
ATOM 2265 N N . ARG A 1 300 ? 59.127 -2.347 120.658 1.00 19.75 300 ARG A N 1
ATOM 2266 C CA . ARG A 1 300 ? 60.082 -3.344 121.154 1.00 20.63 300 ARG A CA 1
ATOM 2267 C C . ARG A 1 300 ? 59.442 -4.195 122.256 1.00 21.64 300 ARG A C 1
ATOM 2268 O O . ARG A 1 300 ? 59.551 -5.435 122.261 1.00 20.90 300 ARG A O 1
ATOM 2276 N N . ARG A 1 301 ? 58.739 -3.521 123.152 1.00 22.26 301 ARG A N 1
ATOM 2277 C CA . ARG A 1 301 ? 58.007 -4.177 124.228 1.00 25.35 301 ARG A CA 1
ATOM 2278 C C . ARG A 1 301 ? 56.880 -5.074 123.721 1.00 25.15 301 ARG A C 1
ATOM 2279 O O . ARG A 1 301 ? 56.699 -6.175 124.240 1.00 24.37 301 ARG A O 1
ATOM 2287 N N . ASP A 1 302 ? 56.115 -4.594 122.737 1.00 25.26 302 ASP A N 1
ATOM 2288 C CA . ASP A 1 302 ? 55.044 -5.371 122.100 1.00 26.35 302 ASP A CA 1
ATOM 2289 C C . ASP A 1 302 ? 55.555 -6.701 121.556 1.00 26.56 302 ASP A C 1
ATOM 2290 O O . ASP A 1 302 ? 54.863 -7.715 121.615 1.00 25.97 302 ASP A O 1
ATOM 2295 N N . ASN A 1 303 ? 56.745 -6.674 120.970 1.00 26.60 303 ASN A N 1
ATOM 2296 C CA . ASN A 1 303 ? 57.364 -7.863 120.419 1.00 27.32 303 ASN A CA 1
ATOM 2297 C C . ASN A 1 303 ? 56.454 -8.598 119.420 1.00 27.10 303 ASN A C 1
ATOM 2298 O O . ASN A 1 303 ? 56.394 -9.830 119.405 1.00 27.29 303 ASN A O 1
ATOM 2303 N N . GLN A 1 304 ? 55.734 -7.861 118.586 1.00 26.68 304 GLN A N 1
ATOM 2304 C CA . GLN A 1 304 ? 54.838 -8.525 117.648 1.00 27.18 304 GLN A CA 1
ATOM 2305 C C . GLN A 1 304 ? 55.315 -8.510 116.197 1.00 25.64 304 GLN A C 1
ATOM 2306 O O . GLN A 1 304 ? 54.971 -9.400 115.424 1.00 25.42 304 GLN A O 1
ATOM 2312 N N . ALA A 1 305 ? 56.115 -7.514 115.834 1.00 24.03 305 ALA A N 1
ATOM 2313 C CA . ALA A 1 305 ? 56.726 -7.455 114.508 1.00 23.44 305 ALA A CA 1
ATOM 2314 C C . ALA A 1 305 ? 57.749 -8.581 114.332 1.00 22.58 305 ALA A C 1
ATOM 2315 O O . ALA A 1 305 ? 58.339 -9.046 115.310 1.00 20.94 305 ALA A O 1
ATOM 2325 N N . ARG A 1 307 ? 60.526 -7.955 112.923 1.00 21.61 307 ARG A N 1
ATOM 2326 C CA . ARG A 1 307 ? 61.740 -7.209 113.259 1.00 21.46 307 ARG A CA 1
ATOM 2327 C C . ARG A 1 307 ? 61.439 -5.718 113.376 1.00 19.82 307 ARG A C 1
ATOM 2328 O O . ARG A 1 307 ? 60.672 -5.192 112.566 1.00 19.01 307 ARG A O 1
ATOM 2336 N N . VAL A 1 308 ? 62.049 -5.066 114.370 1.00 18.74 308 VAL A N 1
ATOM 2337 C CA . VAL A 1 308 ? 61.985 -3.614 114.556 1.00 18.62 308 VAL A CA 1
ATOM 2338 C C . VAL A 1 308 ? 63.411 -3.087 114.506 1.00 18.22 308 VAL A C 1
ATOM 2339 O O . VAL A 1 308 ? 64.242 -3.473 115.325 1.00 17.83 308 VAL A O 1
ATOM 2343 N N . ILE A 1 309 ? 63.699 -2.220 113.527 1.00 17.66 309 ILE A N 1
ATOM 2344 C CA . ILE A 1 309 ? 65.037 -1.647 113.335 1.00 17.20 309 ILE A CA 1
ATOM 2345 C C . ILE A 1 309 ? 64.959 -0.140 113.561 1.00 16.97 309 ILE A C 1
ATOM 2346 O O . ILE A 1 309 ? 64.158 0.528 112.938 1.00 15.92 309 ILE A O 1
ATOM 2351 N N . ALA A 1 310 ? 65.775 0.360 114.480 1.00 15.90 310 ALA A N 1
ATOM 2352 C CA . ALA A 1 310 ? 65.962 1.784 114.701 1.00 16.37 310 ALA A CA 1
ATOM 2353 C C . ALA A 1 310 ? 67.222 2.207 113.968 1.00 16.48 310 ALA A C 1
ATOM 2354 O O . ALA A 1 310 ? 68.281 1.572 114.119 1.00 15.62 310 ALA A O 1
ATOM 2356 N N . ILE A 1 311 ? 67.119 3.288 113.198 1.00 16.23 311 ILE A N 1
ATOM 2357 C CA . ILE A 1 311 ? 68.281 3.941 112.605 1.00 15.94 311 ILE A CA 1
ATOM 2358 C C . ILE A 1 311 ? 68.454 5.302 113.288 1.00 16.09 311 ILE A C 1
ATOM 2359 O O . ILE A 1 311 ? 67.534 6.114 113.289 1.00 16.07 311 ILE A O 1
ATOM 2364 N N . ALA A 1 312 ? 69.614 5.525 113.915 1.00 16.23 312 ALA A N 1
ATOM 2365 C CA . ALA A 1 312 ? 69.845 6.732 114.712 1.00 16.62 312 ALA A CA 1
ATOM 2366 C C . ALA A 1 312 ? 71.297 7.182 114.725 1.00 17.50 312 ALA A C 1
ATOM 2367 O O . ALA A 1 312 ? 72.209 6.363 114.596 1.00 16.51 312 ALA A O 1
ATOM 2369 N N . ALA A 1 313 ? 71.490 8.487 114.936 1.00 18.10 313 ALA A N 1
ATOM 2370 C CA . ALA A 1 313 ? 72.810 9.077 115.128 1.00 19.95 313 ALA A CA 1
ATOM 2371 C C . ALA A 1 313 ? 73.424 8.691 116.474 1.00 21.43 313 ALA A C 1
ATOM 2372 O O . ALA A 1 313 ? 74.615 8.489 116.555 1.00 21.01 313 ALA A O 1
ATOM 2374 N N . GLU A 1 314 ? 72.603 8.623 117.524 1.00 23.29 314 GLU A N 1
ATOM 2375 C CA . GLU A 1 314 ? 73.057 8.272 118.870 1.00 25.68 314 GLU A CA 1
ATOM 2376 C C . GLU A 1 314 ? 72.384 6.996 119.315 1.00 25.39 314 GLU A C 1
ATOM 2377 O O . GLU A 1 314 ? 71.172 6.851 119.159 1.00 24.42 314 GLU A O 1
ATOM 2383 N N . SER A 1 315 ? 73.150 6.083 119.884 1.00 26.24 315 SER A N 1
ATOM 2384 C CA . SER A 1 315 ? 72.559 4.925 120.521 1.00 27.27 315 SER A CA 1
ATOM 2385 C C . SER A 1 315 ? 71.936 5.360 121.858 1.00 27.53 315 SER A C 1
ATOM 2386 O O . SER A 1 315 ? 72.161 6.472 122.340 1.00 28.29 315 SER A O 1
ATOM 2389 N N . SER A 1 316 ? 71.107 4.491 122.414 1.00 27.44 316 SER A N 1
ATOM 2390 C CA . SER A 1 316 ? 70.516 4.689 123.725 1.00 27.34 316 SER A CA 1
ATOM 2391 C C . SER A 1 316 ? 70.050 3.315 124.130 1.00 27.41 316 SER A C 1
ATOM 2392 O O . SER A 1 316 ? 70.097 2.383 123.327 1.00 26.80 316 SER A O 1
ATOM 2395 N N . ASP A 1 317 ? 69.582 3.171 125.358 1.00 27.39 317 ASP A N 1
ATOM 2396 C CA . ASP A 1 317 ? 69.127 1.866 125.792 1.00 27.94 317 ASP A CA 1
ATOM 2397 C C . ASP A 1 317 ? 67.995 1.349 124.918 1.00 26.50 317 ASP A C 1
ATOM 2398 O O . ASP A 1 317 ? 68.015 0.192 124.488 1.00 26.50 317 ASP A O 1
ATOM 2403 N N . ILE A 1 318 ? 67.033 2.213 124.630 1.00 24.49 318 ILE A N 1
ATOM 2404 C CA . ILE A 1 318 ? 65.903 1.840 123.788 1.00 24.16 318 ILE A CA 1
ATOM 2405 C C . ILE A 1 318 ? 66.355 1.421 122.376 1.00 22.93 318 ILE A C 1
ATOM 2406 O O . ILE A 1 318 ? 65.916 0.392 121.834 1.00 22.44 318 ILE A O 1
ATOM 2411 N N . VAL A 1 319 ? 67.231 2.228 121.792 1.00 22.19 319 VAL A N 1
ATOM 2412 C CA . VAL A 1 319 ? 67.737 1.972 120.443 1.00 22.85 319 VAL A CA 1
ATOM 2413 C C . VAL A 1 319 ? 68.556 0.679 120.423 1.00 23.00 319 VAL A C 1
ATOM 2414 O O . VAL A 1 319 ? 68.395 -0.130 119.526 1.00 22.98 319 VAL A O 1
ATOM 2418 N N . ALA A 1 320 ? 69.389 0.476 121.445 1.00 23.63 320 ALA A N 1
ATOM 2419 C CA . ALA A 1 320 ? 70.205 -0.756 121.591 1.00 23.89 320 ALA A CA 1
ATOM 2420 C C . ALA A 1 320 ? 69.460 -2.040 122.036 1.00 24.29 320 ALA A C 1
ATOM 2421 O O . ALA A 1 320 ? 70.005 -3.134 121.905 1.00 24.45 320 ALA A O 1
ATOM 2423 N N . ALA A 1 321 ? 68.235 -1.926 122.535 1.00 24.10 321 ALA A N 1
ATOM 2424 C CA . ALA A 1 321 ? 67.464 -3.087 123.026 1.00 24.30 321 ALA A CA 1
ATOM 2425 C C . ALA A 1 321 ? 66.857 -3.951 121.916 1.00 24.23 321 ALA A C 1
ATOM 2426 O O . ALA A 1 321 ? 65.952 -4.751 122.177 1.00 25.53 321 ALA A O 1
ATOM 2428 N N . GLY A 1 322 ? 67.345 -3.789 120.688 1.00 23.67 322 GLY A N 1
ATOM 2429 C CA . GLY A 1 322 ? 66.933 -4.610 119.548 1.00 22.86 322 GLY A CA 1
ATOM 2430 C C . GLY A 1 322 ? 67.687 -4.159 118.305 1.00 22.21 322 GLY A C 1
ATOM 2431 O O . GLY A 1 322 ? 68.585 -3.331 118.421 1.00 21.61 322 GLY A O 1
ATOM 2432 N N . PRO A 1 323 ? 67.354 -4.724 117.125 1.00 21.00 323 PRO A N 1
ATOM 2433 C CA . PRO A 1 323 ? 68.051 -4.414 115.873 1.00 21.13 323 PRO A CA 1
ATOM 2434 C C . PRO A 1 323 ? 68.143 -2.917 115.662 1.00 20.17 323 PRO A C 1
ATOM 2435 O O . PRO A 1 323 ? 67.158 -2.209 115.879 1.00 19.57 323 PRO A O 1
ATOM 2439 N N . HIS A 1 324 ? 69.323 -2.448 115.281 1.00 19.46 324 HIS A N 1
ATOM 2440 C CA . HIS A 1 324 ? 69.568 -1.037 115.110 1.00 19.32 324 HIS A CA 1
ATOM 2441 C C . HIS A 1 324 ? 70.793 -0.781 114.257 1.00 19.25 324 HIS A C 1
ATOM 2442 O O . HIS A 1 324 ? 71.684 -1.642 114.144 1.00 18.97 324 HIS A O 1
ATOM 2449 N N . ILE A 1 325 ? 70.816 0.406 113.657 1.00 17.84 325 ILE A N 1
ATOM 2450 C CA . ILE A 1 325 ? 71.931 0.883 112.878 1.00 17.78 325 ILE A CA 1
ATOM 2451 C C . ILE A 1 325 ? 72.285 2.264 113.417 1.00 17.61 325 ILE A C 1
ATOM 2452 O O . ILE A 1 325 ? 71.434 3.144 113.470 1.00 17.44 325 ILE A O 1
ATOM 2457 N N . ILE A 1 326 ? 73.522 2.455 113.858 1.00 17.54 326 ILE A N 1
ATOM 2458 C CA . ILE A 1 326 ? 73.991 3.789 114.245 1.00 17.36 326 ILE A CA 1
ATOM 2459 C C . ILE A 1 326 ? 74.710 4.387 113.059 1.00 17.84 326 ILE A C 1
ATOM 2460 O O . ILE A 1 326 ? 75.565 3.752 112.456 1.00 16.83 326 ILE A O 1
ATOM 2465 N N . LEU A 1 327 ? 74.320 5.604 112.693 1.00 18.09 327 LEU A N 1
ATOM 2466 C CA . LEU A 1 327 ? 74.920 6.294 111.566 1.00 18.17 327 LEU A CA 1
ATOM 2467 C C . LEU A 1 327 ? 76.414 6.553 111.814 1.00 18.82 327 LEU A C 1
ATOM 2468 O O . LEU A 1 327 ? 76.837 6.691 112.964 1.00 18.51 327 LEU A O 1
ATOM 2473 N N . PRO A 1 328 ? 77.216 6.622 110.742 1.00 19.48 328 PRO A N 1
ATOM 2474 C CA . PRO A 1 328 ? 78.641 6.975 110.920 1.00 19.75 328 PRO A CA 1
ATOM 2475 C C . PRO A 1 328 ? 78.811 8.267 111.706 1.00 19.79 328 PRO A C 1
ATOM 2476 O O . PRO A 1 328 ? 77.976 9.154 111.590 1.00 19.16 328 PRO A O 1
ATOM 2480 N N . PRO A 1 329 ? 79.896 8.390 112.496 1.00 20.63 329 PRO A N 1
ATOM 2481 C CA . PRO A 1 329 ? 80.076 9.622 113.248 1.00 20.70 329 PRO A CA 1
ATOM 2482 C C . PRO A 1 329 ? 80.174 10.826 112.355 1.00 20.62 329 PRO A C 1
ATOM 2483 O O . PRO A 1 329 ? 80.789 10.764 111.284 1.00 20.61 329 PRO A O 1
ATOM 2487 N N . SER A 1 330 ? 79.563 11.915 112.804 1.00 20.49 330 SER A N 1
ATOM 2488 C CA . SER A 1 330 ? 79.635 13.208 112.138 1.00 20.50 330 SER A CA 1
ATOM 2489 C C . SER A 1 330 ? 79.250 14.301 113.112 1.00 19.82 330 SER A C 1
ATOM 2490 O O . SER A 1 330 ? 78.842 14.028 114.258 1.00 19.37 330 SER A O 1
ATOM 2493 N N . ARG A 1 331 ? 79.304 15.541 112.642 1.00 19.13 331 ARG A N 1
ATOM 2494 C CA . ARG A 1 331 ? 78.705 16.645 113.389 1.00 18.70 331 ARG A CA 1
ATOM 2495 C C . ARG A 1 331 ? 77.189 16.433 113.546 1.00 18.45 331 ARG A C 1
ATOM 2496 O O . ARG A 1 331 ? 76.600 15.541 112.916 1.00 17.33 331 ARG A O 1
ATOM 2504 N N . HIS A 1 332 ? 76.566 17.257 114.381 1.00 18.52 332 HIS A N 1
ATOM 2505 C CA . HIS A 1 332 ? 75.096 17.203 114.529 1.00 18.51 332 HIS A CA 1
ATOM 2506 C C . HIS A 1 332 ? 74.488 17.558 113.177 1.00 18.04 332 HIS A C 1
ATOM 2507 O O . HIS A 1 332 ? 74.931 18.514 112.536 1.00 17.47 332 HIS A O 1
ATOM 2514 N N . PHE A 1 333 ? 73.527 16.752 112.735 1.00 17.78 333 PHE A N 1
ATOM 2515 C CA . PHE A 1 333 ? 72.745 17.009 111.536 1.00 17.69 333 PHE A CA 1
ATOM 2516 C C . PHE A 1 333 ? 71.325 17.391 111.959 1.00 17.00 333 PHE A C 1
ATOM 2517 O O . PHE A 1 333 ? 70.772 16.830 112.906 1.00 17.59 333 PHE A O 1
ATOM 2525 N N . ILE A 1 334 ? 70.713 18.307 111.230 1.00 16.14 334 ILE A N 1
ATOM 2526 C CA . ILE A 1 334 ? 69.299 18.582 111.390 1.00 15.13 334 ILE A CA 1
ATOM 2527 C C . ILE A 1 334 ? 68.491 17.546 110.576 1.00 14.87 334 ILE A C 1
ATOM 2528 O O . ILE A 1 334 ? 69.069 16.765 109.797 1.00 14.45 334 ILE A O 1
ATOM 2533 N N . ASP A 1 335 ? 67.176 17.493 110.768 1.00 14.06 335 ASP A N 1
ATOM 2534 C CA . ASP A 1 335 ? 66.426 16.385 110.182 1.00 14.54 335 ASP A CA 1
ATOM 2535 C C . ASP A 1 335 ? 66.409 16.391 108.659 1.00 14.25 335 ASP A C 1
ATOM 2536 O O . ASP A 1 335 ? 66.433 15.327 108.050 1.00 13.29 335 ASP A O 1
ATOM 2541 N N . VAL A 1 336 ? 66.405 17.565 108.037 1.00 13.95 336 VAL A N 1
ATOM 2542 C CA . VAL A 1 336 ? 66.429 17.589 106.572 1.00 14.73 336 VAL A CA 1
ATOM 2543 C C . VAL A 1 336 ? 67.772 17.054 106.024 1.00 15.37 336 VAL A C 1
ATOM 2544 O O . VAL A 1 336 ? 67.813 16.518 104.907 1.00 16.00 336 VAL A O 1
ATOM 2548 N N . GLU A 1 337 ? 68.860 17.222 106.786 1.00 14.42 337 GLU A N 1
ATOM 2549 C CA . GLU A 1 337 ? 70.157 16.600 106.462 1.00 15.18 337 GLU A CA 1
ATOM 2550 C C . GLU A 1 337 ? 70.141 15.097 106.665 1.00 14.63 337 GLU A C 1
ATOM 2551 O O . GLU A 1 337 ? 70.607 14.361 105.799 1.00 15.43 337 GLU A O 1
ATOM 2557 N N . GLN A 1 338 ? 69.597 14.657 107.802 1.00 14.69 338 GLN A N 1
ATOM 2558 C CA . GLN A 1 338 ? 69.392 13.225 108.098 1.00 14.33 338 GLN A CA 1
ATOM 2559 C C . GLN A 1 338 ? 68.600 12.441 107.058 1.00 13.66 338 GLN A C 1
ATOM 2560 O O . GLN A 1 338 ? 68.831 11.247 106.884 1.00 12.81 338 GLN A O 1
ATOM 2566 N N . ALA A 1 339 ? 67.620 13.092 106.433 1.00 13.43 339 ALA A N 1
ATOM 2567 C CA . ALA A 1 339 ? 66.779 12.461 105.426 1.00 13.62 339 ALA A CA 1
ATOM 2568 C C . ALA A 1 339 ? 67.655 11.768 104.377 1.00 13.27 339 ALA A C 1
ATOM 2569 O O . ALA A 1 339 ? 67.362 10.658 103.958 1.00 13.53 339 ALA A O 1
ATOM 2571 N N . PHE A 1 340 ? 68.741 12.422 103.984 1.00 13.31 340 PHE A N 1
ATOM 2572 C CA . PHE A 1 340 ? 69.687 11.865 102.995 1.00 13.79 340 PHE A CA 1
ATOM 2573 C C . PHE A 1 340 ? 70.314 10.545 103.480 1.00 14.06 340 PHE A C 1
ATOM 2574 O O . PHE A 1 340 ? 70.354 9.547 102.752 1.00 13.85 340 PHE A O 1
ATOM 2582 N N . CYS A 1 341 ? 70.758 10.537 104.723 1.00 14.84 341 CYS A N 1
ATOM 2583 C CA . CYS A 1 341 ? 71.315 9.334 105.361 1.00 15.75 341 CYS A CA 1
ATOM 2584 C C . CYS A 1 341 ? 70.310 8.184 105.404 1.00 15.43 341 CYS A C 1
ATOM 2585 O O . CYS A 1 341 ? 70.639 7.076 105.013 1.00 15.24 341 CYS A O 1
ATOM 2588 N N . PHE A 1 342 ? 69.086 8.451 105.862 1.00 15.02 342 PHE A N 1
ATOM 2589 C CA . PHE A 1 342 ? 68.067 7.394 105.944 1.00 14.49 342 PHE A CA 1
ATOM 2590 C C . PHE A 1 342 ? 67.757 6.820 104.567 1.00 14.06 342 PHE A C 1
ATOM 2591 O O . PHE A 1 342 ? 67.631 5.604 104.414 1.00 13.54 342 PHE A O 1
ATOM 2599 N N . LEU A 1 343 ? 67.649 7.691 103.569 1.00 13.58 343 LEU A N 1
ATOM 2600 C CA . LEU A 1 343 ? 67.373 7.268 102.214 1.00 13.72 343 LEU A CA 1
ATOM 2601 C C . LEU A 1 343 ? 68.427 6.304 101.644 1.00 13.68 343 LEU A C 1
ATOM 2602 O O . LEU A 1 343 ? 68.078 5.412 100.886 1.00 13.22 343 LEU A O 1
ATOM 2615 N N . TYR A 1 345 ? 69.924 3.909 103.197 1.00 14.26 345 TYR A N 1
ATOM 2616 C CA . TYR A 1 345 ? 69.519 2.576 103.652 1.00 13.87 345 TYR A CA 1
ATOM 2617 C C . TYR A 1 345 ? 68.269 2.096 102.912 1.00 13.03 345 TYR A C 1
ATOM 2618 O O . TYR A 1 345 ? 68.254 0.969 102.438 1.00 12.48 345 TYR A O 1
ATOM 2627 N N . ALA A 1 346 ? 67.240 2.953 102.805 1.00 12.72 346 ALA A N 1
ATOM 2628 C CA . ALA A 1 346 ? 65.996 2.591 102.143 1.00 13.25 346 ALA A CA 1
ATOM 2629 C C . ALA A 1 346 ? 66.177 2.225 100.655 1.00 13.14 346 ALA A C 1
ATOM 2630 O O . ALA A 1 346 ? 65.569 1.256 100.150 1.00 13.07 346 ALA A O 1
ATOM 2632 N N . GLN A 1 347 ? 66.998 3.001 99.948 1.00 12.99 347 GLN A N 1
ATOM 2633 C CA . GLN A 1 347 ? 67.223 2.751 98.514 1.00 13.54 347 GLN A CA 1
ATOM 2634 C C . GLN A 1 347 ? 67.939 1.423 98.290 1.00 13.37 347 GLN A C 1
ATOM 2635 O O . GLN A 1 347 ? 67.548 0.610 97.435 1.00 12.75 347 GLN A O 1
ATOM 2641 N N . THR A 1 348 ? 68.998 1.227 99.052 1.00 13.77 348 THR A N 1
ATOM 2642 C CA . THR A 1 348 ? 69.837 0.044 98.898 1.00 14.97 348 THR A CA 1
ATOM 2643 C C . THR A 1 348 ? 69.060 -1.166 99.384 1.00 14.40 348 THR A C 1
ATOM 2644 O O . THR A 1 348 ? 69.103 -2.192 98.736 1.00 14.94 348 THR A O 1
ATOM 2648 N N . PHE A 1 349 ? 68.289 -1.048 100.463 1.00 14.38 349 PHE A N 1
ATOM 2649 C CA . PHE A 1 349 ? 67.392 -2.152 100.866 1.00 14.25 349 PHE A CA 1
ATOM 2650 C C . PHE A 1 349 ? 66.438 -2.599 99.747 1.00 14.28 349 PHE A C 1
ATOM 2651 O O . PHE A 1 349 ? 66.342 -3.790 99.417 1.00 14.27 349 PHE A O 1
ATOM 2659 N N . ALA A 1 350 ? 65.722 -1.637 99.162 1.00 13.91 350 ALA A N 1
ATOM 2660 C CA . ALA A 1 350 ? 64.776 -1.933 98.104 1.00 14.72 350 ALA A CA 1
ATOM 2661 C C . ALA A 1 350 ? 65.435 -2.600 96.881 1.00 15.06 350 ALA A C 1
ATOM 2662 O O . ALA A 1 350 ? 64.893 -3.563 96.323 1.00 15.48 350 ALA A O 1
ATOM 2664 N N . LEU A 1 351 ? 66.602 -2.100 96.483 1.00 15.53 351 LEU A N 1
ATOM 2665 C CA . LEU A 1 351 ? 67.335 -2.653 95.342 1.00 16.02 351 LEU A CA 1
ATOM 2666 C C . LEU A 1 351 ? 67.664 -4.139 95.585 1.00 16.16 351 LEU A C 1
ATOM 2667 O O . LEU A 1 351 ? 67.442 -4.978 94.700 1.00 15.44 351 LEU A O 1
ATOM 2680 N N . GLN A 1 353 ? 66.305 -6.270 97.936 1.00 18.87 353 GLN A N 1
ATOM 2681 C CA . GLN A 1 353 ? 65.084 -7.062 97.996 1.00 19.07 353 GLN A CA 1
ATOM 2682 C C . GLN A 1 353 ? 64.624 -7.447 96.584 1.00 18.63 353 GLN A C 1
ATOM 2683 O O . GLN A 1 353 ? 64.230 -8.586 96.344 1.00 18.27 353 GLN A O 1
ATOM 2689 N N . SER A 1 354 ? 64.675 -6.490 95.661 1.00 18.30 354 SER A N 1
ATOM 2690 C CA . SER A 1 354 ? 64.255 -6.696 94.278 1.00 19.20 354 SER A CA 1
ATOM 2691 C C . SER A 1 354 ? 65.104 -7.783 93.631 1.00 20.48 354 SER A C 1
ATOM 2692 O O . SER A 1 354 ? 64.586 -8.729 93.023 1.00 21.14 354 SER A O 1
ATOM 2695 N N . LEU A 1 355 ? 66.417 -7.644 93.762 1.00 21.38 355 LEU A N 1
ATOM 2696 C CA . LEU A 1 355 ? 67.329 -8.607 93.165 1.00 22.60 355 LEU A CA 1
ATOM 2697 C C . LEU A 1 355 ? 67.184 -9.978 93.807 1.00 23.60 355 LEU A C 1
ATOM 2698 O O . LEU A 1 355 ? 67.174 -10.999 93.101 1.00 23.68 355 LEU A O 1
ATOM 2703 N N . HIS A 1 356 ? 67.058 -10.005 95.134 1.00 25.06 356 HIS A N 1
ATOM 2704 C CA . HIS A 1 356 ? 66.915 -11.261 95.887 1.00 26.52 356 HIS A CA 1
ATOM 2705 C C . HIS A 1 356 ? 65.704 -12.080 95.449 1.00 29.00 356 HIS A C 1
ATOM 2706 O O . HIS A 1 356 ? 65.742 -13.314 95.441 1.00 28.68 356 HIS A O 1
ATOM 2721 N N . GLY A 1 358 ? 64.583 -12.124 92.438 1.00 31.58 358 GLY A N 1
ATOM 2722 C CA . GLY A 1 358 ? 64.710 -12.441 91.015 1.00 31.38 358 GLY A CA 1
ATOM 2723 C C . GLY A 1 358 ? 64.120 -11.412 90.065 1.00 30.46 358 GLY A C 1
ATOM 2724 O O . GLY A 1 358 ? 63.955 -11.676 88.868 1.00 30.27 358 GLY A O 1
ATOM 2725 N N . ASN A 1 359 ? 63.805 -10.229 90.579 1.00 29.30 359 ASN A N 1
ATOM 2726 C CA . ASN A 1 359 ? 63.277 -9.165 89.737 1.00 28.68 359 ASN A CA 1
ATOM 2727 C C . ASN A 1 359 ? 64.415 -8.389 89.071 1.00 27.60 359 ASN A C 1
ATOM 2728 O O . ASN A 1 359 ? 65.571 -8.560 89.421 1.00 26.58 359 ASN A O 1
ATOM 2733 N N . THR A 1 360 ? 64.068 -7.578 88.075 1.00 27.21 360 THR A N 1
ATOM 2734 C CA . THR A 1 360 ? 65.000 -6.735 87.361 1.00 26.39 360 THR A CA 1
ATOM 2735 C C . THR A 1 360 ? 64.737 -5.291 87.820 1.00 25.35 360 THR A C 1
ATOM 2736 O O . THR A 1 360 ? 63.808 -4.661 87.351 1.00 24.41 360 THR A O 1
ATOM 2740 N N . PRO A 1 361 ? 65.537 -4.783 88.773 1.00 24.46 361 PRO A N 1
ATOM 2741 C CA . PRO A 1 361 ? 65.171 -3.509 89.415 1.00 24.32 361 PRO A CA 1
ATOM 2742 C C . PRO A 1 361 ? 65.095 -2.293 88.500 1.00 23.74 361 PRO A C 1
ATOM 2743 O O . PRO A 1 361 ? 64.328 -1.389 88.797 1.00 23.42 361 PRO A O 1
ATOM 2747 N N . ASP A 1 362 ? 65.880 -2.259 87.416 1.00 23.11 362 ASP A N 1
ATOM 2748 C CA . ASP A 1 362 ? 65.883 -1.096 86.522 1.00 24.07 362 ASP A CA 1
ATOM 2749 C C . ASP A 1 362 ? 64.556 -0.987 85.762 1.00 24.43 362 ASP A C 1
ATOM 2750 O O . ASP A 1 362 ? 64.184 0.095 85.335 1.00 23.21 362 ASP A O 1
ATOM 2755 N N . THR A 1 363 ? 63.890 -2.137 85.602 1.00 26.38 363 THR A N 1
ATOM 2756 C CA . THR A 1 363 ? 62.589 -2.299 84.939 1.00 27.89 363 THR A CA 1
ATOM 2757 C C . THR A 1 363 ? 61.800 -3.406 85.690 1.00 29.00 363 THR A C 1
ATOM 2758 O O . THR A 1 363 ? 61.693 -4.568 85.238 1.00 29.09 363 THR A O 1
ATOM 2762 N N . PRO A 1 364 ? 61.310 -3.085 86.888 1.00 30.05 364 PRO A N 1
ATOM 2763 C CA . PRO A 1 364 ? 60.780 -4.161 87.752 1.00 30.47 364 PRO A CA 1
ATOM 2764 C C . PRO A 1 364 ? 59.288 -4.487 87.525 1.00 31.37 364 PRO A C 1
ATOM 2765 O O . PRO A 1 364 ? 58.561 -3.700 86.879 1.00 32.32 364 PRO A O 1
ATOM 2769 N N . GLY A 1 376 ? 48.688 5.858 80.222 1.00 27.12 376 GLY A N 1
ATOM 2770 C CA . GLY A 1 376 ? 48.951 6.700 81.399 1.00 25.77 376 GLY A CA 1
ATOM 2771 C C . GLY A 1 376 ? 48.004 7.893 81.458 1.00 24.90 376 GLY A C 1
ATOM 2772 O O . GLY A 1 376 ? 46.898 7.862 80.928 1.00 24.35 376 GLY A O 1
ATOM 2773 N N . VAL A 1 377 ? 48.447 8.957 82.101 1.00 23.86 377 VAL A N 1
ATOM 2774 C CA . VAL A 1 377 ? 47.580 10.099 82.314 1.00 23.12 377 VAL A CA 1
ATOM 2775 C C . VAL A 1 377 ? 47.257 10.831 80.993 1.00 22.08 377 VAL A C 1
ATOM 2776 O O . VAL A 1 377 ? 48.096 10.959 80.104 1.00 21.75 377 VAL A O 1
ATOM 2780 N N . ILE A 1 378 ? 46.016 11.267 80.881 1.00 20.66 378 ILE A N 1
ATOM 2781 C CA . ILE A 1 378 ? 45.596 12.176 79.839 1.00 19.16 378 ILE A CA 1
ATOM 2782 C C . ILE A 1 378 ? 45.329 13.539 80.495 1.00 17.73 378 ILE A C 1
ATOM 2783 O O . ILE A 1 378 ? 44.599 13.640 81.486 1.00 17.93 378 ILE A O 1
ATOM 2788 N N . ILE A 1 379 ? 45.876 14.588 79.918 1.00 16.36 379 ILE A N 1
ATOM 2789 C CA . ILE A 1 379 ? 45.636 15.935 80.436 1.00 16.66 379 ILE A CA 1
ATOM 2790 C C . ILE A 1 379 ? 44.432 16.534 79.730 1.00 16.46 379 ILE A C 1
ATOM 2791 O O . ILE A 1 379 ? 44.317 16.457 78.503 1.00 16.66 379 ILE A O 1
ATOM 2796 N N . HIS A 1 380 ? 43.535 17.099 80.529 1.00 15.37 380 HIS A N 1
ATOM 2797 C CA . HIS A 1 380 ? 42.331 17.726 80.039 1.00 15.76 380 HIS A CA 1
ATOM 2798 C C . HIS A 1 380 ? 42.412 19.210 80.320 1.00 15.97 380 HIS A C 1
ATOM 2799 O O . HIS A 1 380 ? 42.934 19.624 81.340 1.00 15.36 380 HIS A O 1
ATOM 2806 N N . PRO A 1 381 ? 41.913 20.016 79.398 1.00 16.86 381 PRO A N 1
ATOM 2807 C CA . PRO A 1 381 ? 42.031 21.455 79.556 1.00 17.33 381 PRO A CA 1
ATOM 2808 C C . PRO A 1 381 ? 41.042 21.986 80.586 1.00 17.12 381 PRO A C 1
ATOM 2809 O O . PRO A 1 381 ? 39.927 21.503 80.656 1.00 18.08 381 PRO A O 1
ATOM 2813 N N . TRP A 1 382 ? 41.458 22.962 81.382 1.00 17.15 382 TRP A N 1
ATOM 2814 C CA . TRP A 1 382 ? 40.559 23.609 82.322 1.00 17.87 382 TRP A CA 1
ATOM 2815 C C . TRP A 1 382 ? 39.442 24.314 81.555 1.00 18.26 382 TRP A C 1
ATOM 2816 O O . TRP A 1 382 ? 38.293 24.281 81.966 1.00 18.05 382 TRP A O 1
ATOM 2827 N N . GLN A 1 383 ? 39.786 24.986 80.470 1.00 19.50 383 GLN A N 1
ATOM 2828 C CA . GLN A 1 383 ? 38.767 25.521 79.563 1.00 20.84 383 GLN A CA 1
ATOM 2829 C C . GLN A 1 383 ? 38.161 24.409 78.676 1.00 22.15 383 GLN A C 1
ATOM 2830 O O . GLN A 1 383 ? 38.790 23.963 77.705 1.00 22.36 383 GLN A O 1
ATOM 2836 N N . ALA A 1 384 ? 36.939 23.982 79.000 1.00 23.78 384 ALA A N 1
ATOM 2837 C CA . ALA A 1 384 ? 36.279 22.923 78.244 1.00 24.92 384 ALA A CA 1
ATOM 2838 C C . ALA A 1 384 ? 36.048 23.381 76.818 1.00 27.20 384 ALA A C 1
ATOM 2839 O O . ALA A 1 384 ? 36.131 22.574 75.879 1.00 30.14 384 ALA A O 1
ATOM 2841 N N . TYR B 1 5 ? 14.926 10.608 110.205 1.00 21.55 5 TYR B N 1
ATOM 2842 C CA . TYR B 1 5 ? 16.254 9.915 110.173 1.00 21.70 5 TYR B CA 1
ATOM 2843 C C . TYR B 1 5 ? 16.320 8.826 111.241 1.00 21.70 5 TYR B C 1
ATOM 2844 O O . TYR B 1 5 ? 17.377 8.546 111.785 1.00 20.74 5 TYR B O 1
ATOM 2853 N N . THR B 1 6 ? 15.185 8.200 111.549 1.00 23.03 6 THR B N 1
ATOM 2854 C CA . THR B 1 6 ? 15.196 7.177 112.600 1.00 23.22 6 THR B CA 1
ATOM 2855 C C . THR B 1 6 ? 16.020 5.984 112.109 1.00 23.03 6 THR B C 1
ATOM 2856 O O . THR B 1 6 ? 15.781 5.480 111.006 1.00 22.45 6 THR B O 1
ATOM 2860 N N . PRO B 1 7 ? 17.021 5.558 112.895 1.00 22.44 7 PRO B N 1
ATOM 2861 C CA . PRO B 1 7 ? 17.806 4.399 112.499 1.00 22.60 7 PRO B CA 1
ATOM 2862 C C . PRO B 1 7 ? 17.007 3.110 112.540 1.00 22.97 7 PRO B C 1
ATOM 2863 O O . PRO B 1 7 ? 16.197 2.930 113.438 1.00 22.63 7 PRO B O 1
ATOM 2867 N N . ALA B 1 8 ? 17.279 2.210 111.601 1.00 23.20 8 ALA B N 1
ATOM 2868 C CA . ALA B 1 8 ? 16.819 0.832 111.708 1.00 23.91 8 ALA B CA 1
ATOM 2869 C C . ALA B 1 8 ? 17.520 0.146 112.883 1.00 23.90 8 ALA B C 1
ATOM 2870 O O . ALA B 1 8 ? 18.525 0.634 113.407 1.00 23.38 8 ALA B O 1
ATOM 2872 N N . ALA B 1 9 ? 16.991 -0.992 113.305 1.00 24.88 9 ALA B N 1
ATOM 2873 C CA . ALA B 1 9 ? 17.608 -1.748 114.395 1.00 25.08 9 ALA B CA 1
ATOM 2874 C C . ALA B 1 9 ? 19.019 -2.192 113.984 1.00 25.44 9 ALA B C 1
ATOM 2875 O O . ALA B 1 9 ? 19.288 -2.482 112.811 1.00 26.42 9 ALA B O 1
ATOM 2877 N N . ALA B 1 10 ? 19.905 -2.233 114.966 1.00 25.23 10 ALA B N 1
ATOM 2878 C CA . ALA B 1 10 ? 21.278 -2.658 114.779 1.00 24.76 10 ALA B CA 1
ATOM 2879 C C . ALA B 1 10 ? 21.376 -4.162 115.041 1.00 24.74 10 ALA B C 1
ATOM 2880 O O . ALA B 1 10 ? 21.783 -4.600 116.120 1.00 24.81 10 ALA B O 1
ATOM 2882 N N . ALA B 1 11 ? 21.026 -4.947 114.028 1.00 24.70 11 ALA B N 1
ATOM 2883 C CA . ALA B 1 11 ? 20.993 -6.416 114.132 1.00 24.20 11 ALA B CA 1
ATOM 2884 C C . ALA B 1 11 ? 22.326 -7.092 114.519 1.00 24.01 11 ALA B C 1
ATOM 2885 O O . ALA B 1 11 ? 22.307 -8.210 115.056 1.00 23.59 11 ALA B O 1
ATOM 2887 N N . THR B 1 12 ? 23.466 -6.434 114.278 1.00 22.27 12 THR B N 1
ATOM 2888 C CA . THR B 1 12 ? 24.760 -6.990 114.702 1.00 21.65 12 THR B CA 1
ATOM 2889 C C . THR B 1 12 ? 24.969 -6.893 116.218 1.00 21.44 12 THR B C 1
ATOM 2890 O O . THR B 1 12 ? 25.863 -7.542 116.760 1.00 21.48 12 THR B O 1
ATOM 2894 N N . GLY B 1 13 ? 24.171 -6.073 116.890 1.00 21.22 13 GLY B N 1
ATOM 2895 C CA . GLY B 1 13 ? 24.342 -5.825 118.319 1.00 21.00 13 GLY B CA 1
ATOM 2896 C C . GLY B 1 13 ? 25.605 -5.062 118.712 1.00 21.13 13 GLY B C 1
ATOM 2897 O O . GLY B 1 13 ? 26.006 -5.091 119.876 1.00 22.30 13 GLY B O 1
ATOM 2898 N N . THR B 1 14 ? 26.220 -4.346 117.772 1.00 19.92 14 THR B N 1
ATOM 2899 C CA . THR B 1 14 ? 27.404 -3.562 118.066 1.00 18.70 14 THR B CA 1
ATOM 2900 C C . THR B 1 14 ? 27.084 -2.083 118.173 1.00 17.60 14 THR B C 1
ATOM 2901 O O . THR B 1 14 ? 26.184 -1.557 117.485 1.00 15.65 14 THR B O 1
ATOM 2905 N N . TRP B 1 15 ? 27.849 -1.412 119.033 1.00 16.98 15 TRP B N 1
ATOM 2906 C CA . TRP B 1 15 ? 27.808 0.032 119.127 1.00 16.88 15 TRP B CA 1
ATOM 2907 C C . TRP B 1 15 ? 28.148 0.647 117.765 1.00 16.33 15 TRP B C 1
ATOM 2908 O O . TRP B 1 15 ? 27.571 1.642 117.366 1.00 15.09 15 TRP B O 1
ATOM 2919 N N . THR B 1 16 ? 29.135 0.065 117.101 1.00 15.64 16 THR B N 1
ATOM 2920 C CA . THR B 1 16 ? 29.611 0.582 115.803 1.00 15.70 16 THR B CA 1
ATOM 2921 C C . THR B 1 16 ? 28.464 0.678 114.799 1.00 15.27 16 THR B C 1
ATOM 2922 O O . THR B 1 16 ? 28.333 1.700 114.119 1.00 14.45 16 THR B O 1
ATOM 2926 N N . GLU B 1 17 ? 27.627 -0.365 114.725 1.00 14.93 17 GLU B N 1
ATOM 2927 C CA . GLU B 1 17 ? 26.507 -0.344 113.792 1.00 15.03 17 GLU B CA 1
ATOM 2928 C C . GLU B 1 17 ? 25.519 0.753 114.182 1.00 15.34 17 GLU B C 1
ATOM 2929 O O . GLU B 1 17 ? 25.004 1.482 113.325 1.00 14.73 17 GLU B O 1
ATOM 2935 N N . GLU B 1 18 ? 25.220 0.837 115.472 1.00 15.09 18 GLU B N 1
ATOM 2936 C CA . GLU B 1 18 ? 24.328 1.887 115.962 1.00 16.38 18 GLU B CA 1
ATOM 2937 C C . GLU B 1 18 ? 24.877 3.263 115.605 1.00 14.92 18 GLU B C 1
ATOM 2938 O O . GLU B 1 18 ? 24.136 4.131 115.176 1.00 14.45 18 GLU B O 1
ATOM 2944 N N . GLU B 1 19 ? 26.184 3.426 115.745 1.00 14.20 19 GLU B N 1
ATOM 2945 C CA . GLU B 1 19 ? 26.831 4.711 115.507 1.00 14.79 19 GLU B CA 1
ATOM 2946 C C . GLU B 1 19 ? 26.862 5.091 114.016 1.00 13.99 19 GLU B C 1
ATOM 2947 O O . GLU B 1 19 ? 26.696 6.257 113.653 1.00 14.98 19 GLU B O 1
ATOM 2953 N N . ILE B 1 20 ? 27.060 4.107 113.153 1.00 13.67 20 ILE B N 1
ATOM 2954 C CA . ILE B 1 20 ? 26.897 4.320 111.702 1.00 13.38 20 ILE B CA 1
ATOM 2955 C C . ILE B 1 20 ? 25.466 4.757 111.405 1.00 13.16 20 ILE B C 1
ATOM 2956 O O . ILE B 1 20 ? 25.246 5.768 110.731 1.00 13.53 20 ILE B O 1
ATOM 2961 N N . ARG B 1 21 ? 24.482 4.019 111.922 1.00 12.73 21 ARG B N 1
ATOM 2962 C CA . ARG B 1 21 ? 23.092 4.253 111.549 1.00 13.17 21 ARG B CA 1
ATOM 2963 C C . ARG B 1 21 ? 22.529 5.581 112.058 1.00 13.09 21 ARG B C 1
ATOM 2964 O O . ARG B 1 21 ? 21.654 6.165 111.405 1.00 13.68 21 ARG B O 1
ATOM 2972 N N . HIS B 1 22 ? 23.029 6.080 113.188 1.00 13.10 22 HIS B N 1
ATOM 2973 C CA . HIS B 1 22 ? 22.479 7.311 113.760 1.00 13.15 22 HIS B CA 1
ATOM 2974 C C . HIS B 1 22 ? 23.116 8.568 113.200 1.00 13.18 22 HIS B C 1
ATOM 2975 O O . HIS B 1 22 ? 22.848 9.666 113.673 1.00 12.90 22 HIS B O 1
ATOM 2982 N N . GLN B 1 23 ? 23.947 8.414 112.182 1.00 12.90 23 GLN B N 1
ATOM 2983 C CA . GLN B 1 23 ? 24.654 9.565 111.600 1.00 13.33 23 GLN B CA 1
ATOM 2984 C C . GLN B 1 23 ? 23.760 10.649 110.969 1.00 13.30 23 GLN B C 1
ATOM 2985 O O . GLN B 1 23 ? 23.913 11.817 111.302 1.00 12.43 23 GLN B O 1
ATOM 2991 N N . PRO B 1 24 ? 22.876 10.287 110.012 1.00 13.63 24 PRO B N 1
ATOM 2992 C CA . PRO B 1 24 ? 22.077 11.391 109.432 1.00 13.87 24 PRO B CA 1
ATOM 2993 C C . PRO B 1 24 ? 21.333 12.246 110.468 1.00 13.41 24 PRO B C 1
ATOM 2994 O O . PRO B 1 24 ? 21.284 13.475 110.344 1.00 13.83 24 PRO B O 1
ATOM 2998 N N . ARG B 1 25 ? 20.777 11.588 111.480 1.00 13.77 25 ARG B N 1
ATOM 2999 C CA . ARG B 1 25 ? 20.048 12.272 112.532 1.00 13.76 25 ARG B CA 1
ATOM 3000 C C . ARG B 1 25 ? 20.977 13.151 113.361 1.00 13.34 25 ARG B C 1
ATOM 3001 O O . ARG B 1 25 ? 20.621 14.288 113.700 1.00 13.08 25 ARG B O 1
ATOM 3009 N N . ALA B 1 26 ? 22.160 12.626 113.656 1.00 12.98 26 ALA B N 1
ATOM 3010 C CA . ALA B 1 26 ? 23.179 13.339 114.435 1.00 12.86 26 ALA B CA 1
ATOM 3011 C C . ALA B 1 26 ? 23.627 14.608 113.707 1.00 12.88 26 ALA B C 1
ATOM 3012 O O . ALA B 1 26 ? 23.797 15.683 114.317 1.00 13.01 26 ALA B O 1
ATOM 3014 N N . TRP B 1 27 ? 23.814 14.490 112.394 1.00 12.38 27 TRP B N 1
ATOM 3015 C CA . TRP B 1 27 ? 24.264 15.626 111.566 1.00 12.53 27 TRP B CA 1
ATOM 3016 C C . TRP B 1 27 ? 23.278 16.801 111.644 1.00 12.62 27 TRP B C 1
ATOM 3017 O O . TRP B 1 27 ? 23.668 17.936 111.894 1.00 13.06 27 TRP B O 1
ATOM 3028 N N . ILE B 1 28 ? 21.993 16.522 111.468 1.00 12.70 28 ILE B N 1
ATOM 3029 C CA . ILE B 1 28 ? 21.001 17.581 111.508 1.00 13.27 28 ILE B CA 1
ATOM 3030 C C . ILE B 1 28 ? 20.855 18.131 112.930 1.00 13.22 28 ILE B C 1
ATOM 3031 O O . ILE B 1 28 ? 20.680 19.333 113.085 1.00 12.75 28 ILE B O 1
ATOM 3036 N N . ARG B 1 29 ? 20.940 17.272 113.953 1.00 13.43 29 ARG B N 1
ATOM 3037 C CA . ARG B 1 29 ? 20.984 17.741 115.348 1.00 14.20 29 ARG B CA 1
ATOM 3038 C C . ARG B 1 29 ? 22.123 18.733 115.561 1.00 13.66 29 ARG B C 1
ATOM 3039 O O . ARG B 1 29 ? 21.913 19.824 116.114 1.00 13.78 29 ARG B O 1
ATOM 3047 N N . SER B 1 30 ? 23.315 18.383 115.083 1.00 13.54 30 SER B N 1
ATOM 3048 C CA . SER B 1 30 ? 24.462 19.266 115.257 1.00 14.13 30 SER B CA 1
ATOM 3049 C C . SER B 1 30 ? 24.250 20.626 114.569 1.00 14.00 30 SER B C 1
ATOM 3050 O O . SER B 1 30 ? 24.539 21.676 115.147 1.00 13.23 30 SER B O 1
ATOM 3053 N N . LEU B 1 31 ? 23.712 20.613 113.357 1.00 14.46 31 LEU B N 1
ATOM 3054 C CA . LEU B 1 31 ? 23.567 21.852 112.589 1.00 15.06 31 LEU B CA 1
ATOM 3055 C C . LEU B 1 31 ? 22.459 22.742 113.164 1.00 15.61 31 LEU B C 1
ATOM 3056 O O . LEU B 1 31 ? 22.541 23.959 113.125 1.00 15.80 31 LEU B O 1
ATOM 3061 N N . THR B 1 32 ? 21.434 22.133 113.723 1.00 16.54 32 THR B N 1
ATOM 3062 C CA . THR B 1 32 ? 20.398 22.930 114.396 1.00 17.47 32 THR B CA 1
ATOM 3063 C C . THR B 1 32 ? 20.978 23.521 115.694 1.00 17.37 32 THR B C 1
ATOM 3064 O O . THR B 1 32 ? 20.652 24.653 116.038 1.00 17.89 32 THR B O 1
ATOM 3068 N N . ASN B 1 33 ? 21.909 22.804 116.353 1.00 16.89 33 ASN B N 1
ATOM 3069 C CA . ASN B 1 33 ? 22.661 23.378 117.493 1.00 16.83 33 ASN B CA 1
ATOM 3070 C C . ASN B 1 33 ? 23.483 24.599 117.086 1.00 16.55 33 ASN B C 1
ATOM 3071 O O . ASN B 1 33 ? 23.522 25.614 117.799 1.00 17.13 33 ASN B O 1
ATOM 3076 N N . ILE B 1 34 ? 24.160 24.485 115.948 1.00 16.22 34 ILE B N 1
ATOM 3077 C CA . ILE B 1 34 ? 24.928 25.596 115.390 1.00 16.50 34 ILE B CA 1
ATOM 3078 C C . ILE B 1 34 ? 24.004 26.770 115.110 1.00 15.98 34 ILE B C 1
ATOM 3079 O O . ILE B 1 34 ? 24.374 27.911 115.402 1.00 15.72 34 ILE B O 1
ATOM 3084 N N . ASP B 1 35 ? 22.794 26.515 114.613 1.00 16.75 35 ASP B N 1
ATOM 3085 C CA . ASP B 1 35 ? 21.849 27.627 114.381 1.00 17.44 35 ASP B CA 1
ATOM 3086 C C . ASP B 1 35 ? 21.557 28.393 115.695 1.00 17.61 35 ASP B C 1
ATOM 3087 O O . ASP B 1 35 ? 21.502 29.600 115.714 1.00 17.15 35 ASP B O 1
ATOM 3092 N N . ALA B 1 36 ? 21.331 27.655 116.767 1.00 17.32 36 ALA B N 1
ATOM 3093 C CA . ALA B 1 36 ? 21.090 28.222 118.083 1.00 17.94 36 ALA B CA 1
ATOM 3094 C C . ALA B 1 36 ? 22.299 29.005 118.603 1.00 18.11 36 ALA B C 1
ATOM 3095 O O . ALA B 1 36 ? 22.119 30.008 119.294 1.00 18.29 36 ALA B O 1
ATOM 3097 N N . LEU B 1 37 ? 23.507 28.559 118.249 1.00 17.85 37 LEU B N 1
ATOM 3098 C CA . LEU B 1 37 ? 24.779 29.171 118.667 1.00 18.82 37 LEU B CA 1
ATOM 3099 C C . LEU B 1 37 ? 25.331 30.199 117.698 1.00 18.93 37 LEU B C 1
ATOM 3100 O O . LEU B 1 37 ? 26.447 30.696 117.896 1.00 19.47 37 LEU B O 1
ATOM 3105 N N . ARG B 1 38 ? 24.579 30.510 116.645 1.00 19.75 38 ARG B N 1
ATOM 3106 C CA . ARG B 1 38 ? 25.148 31.246 115.522 1.00 19.89 38 ARG B CA 1
ATOM 3107 C C . ARG B 1 38 ? 25.636 32.649 115.889 1.00 20.13 38 ARG B C 1
ATOM 3108 O O . ARG B 1 38 ? 26.716 33.052 115.453 1.00 19.20 38 ARG B O 1
ATOM 3116 N N . SER B 1 39 ? 24.856 33.392 116.677 1.00 19.84 39 SER B N 1
ATOM 3117 C CA . SER B 1 39 ? 25.288 34.734 117.094 1.00 21.19 39 SER B CA 1
ATOM 3118 C C . SER B 1 39 ? 26.548 34.685 117.958 1.00 20.43 39 SER B C 1
ATOM 3119 O O . SER B 1 39 ? 27.443 35.511 117.802 1.00 21.28 39 SER B O 1
ATOM 3122 N N . ALA B 1 40 ? 26.597 33.723 118.874 1.00 20.30 40 ALA B N 1
ATOM 3123 C CA . ALA B 1 40 ? 27.744 33.554 119.756 1.00 20.39 40 ALA B CA 1
ATOM 3124 C C . ALA B 1 40 ? 28.981 33.216 118.945 1.00 20.09 40 ALA B C 1
ATOM 3125 O O . ALA B 1 40 ? 30.046 33.803 119.154 1.00 19.91 40 ALA B O 1
ATOM 3127 N N . LEU B 1 41 ? 28.827 32.284 118.006 1.00 19.75 41 LEU B N 1
ATOM 3128 C CA . LEU B 1 41 ? 29.924 31.872 117.107 1.00 20.57 41 LEU B CA 1
ATOM 3129 C C . LEU B 1 41 ? 30.412 33.044 116.258 1.00 20.59 41 LEU B C 1
ATOM 3130 O O . LEU B 1 41 ? 31.624 33.293 116.176 1.00 20.14 41 LEU B O 1
ATOM 3135 N N . ASN B 1 42 ? 29.475 33.790 115.665 1.00 20.80 42 ASN B N 1
ATOM 3136 C CA . ASN B 1 42 ? 29.843 34.950 114.846 1.00 21.86 42 ASN B CA 1
ATOM 3137 C C . ASN B 1 42 ? 30.567 36.017 115.675 1.00 21.75 42 ASN B C 1
ATOM 3138 O O . ASN B 1 42 ? 31.542 36.587 115.228 1.00 22.26 42 ASN B O 1
ATOM 3143 N N . ASN B 1 43 ? 30.103 36.257 116.894 1.00 21.94 43 ASN B N 1
ATOM 3144 C CA . ASN B 1 43 ? 30.718 37.257 117.771 1.00 22.33 43 ASN B CA 1
ATOM 3145 C C . ASN B 1 43 ? 32.123 36.876 118.170 1.00 21.36 43 ASN B C 1
ATOM 3146 O O . ASN B 1 43 ? 32.964 37.753 118.347 1.00 21.62 43 ASN B O 1
ATOM 3151 N N . PHE B 1 44 ? 32.367 35.576 118.325 1.00 19.99 44 PHE B N 1
ATOM 3152 C CA . PHE B 1 44 ? 33.722 35.063 118.539 1.00 20.15 44 PHE B CA 1
ATOM 3153 C C . PHE B 1 44 ? 34.583 35.108 117.251 1.00 19.90 44 PHE B C 1
ATOM 3154 O O . PHE B 1 44 ? 35.720 35.586 117.263 1.00 19.98 44 PHE B O 1
ATOM 3162 N N . LEU B 1 45 ? 34.050 34.604 116.147 1.00 20.49 45 LEU B N 1
ATOM 3163 C CA . LEU B 1 45 ? 34.837 34.385 114.921 1.00 21.08 45 LEU B CA 1
ATOM 3164 C C . LEU B 1 45 ? 34.964 35.590 113.995 1.00 22.10 45 LEU B C 1
ATOM 3165 O O . LEU B 1 45 ? 35.977 35.732 113.305 1.00 22.46 45 LEU B O 1
ATOM 3170 N N . GLU B 1 46 ? 33.939 36.430 113.923 1.00 23.42 46 GLU B N 1
ATOM 3171 C CA . GLU B 1 46 ? 33.965 37.542 112.962 1.00 24.32 46 GLU B CA 1
ATOM 3172 C C . GLU B 1 46 ? 35.179 38.470 113.159 1.00 23.16 46 GLU B C 1
ATOM 3173 O O . GLU B 1 46 ? 35.863 38.758 112.191 1.00 22.30 46 GLU B O 1
ATOM 3179 N N . PRO B 1 47 ? 35.499 38.874 114.399 1.00 22.72 47 PRO B N 1
ATOM 3180 C CA . PRO B 1 47 ? 36.687 39.737 114.609 1.00 22.83 47 PRO B CA 1
ATOM 3181 C C . PRO B 1 47 ? 38.020 39.062 114.199 1.00 22.04 47 PRO B C 1
ATOM 3182 O O . PRO B 1 47 ? 38.969 39.745 113.779 1.00 20.90 47 PRO B O 1
ATOM 3186 N N . LEU B 1 48 ? 38.083 37.737 114.358 1.00 20.92 48 LEU B N 1
ATOM 3187 C CA . LEU B 1 48 ? 39.247 36.951 113.979 1.00 21.37 48 LEU B CA 1
ATOM 3188 C C . LEU B 1 48 ? 39.435 36.877 112.454 1.00 21.46 48 LEU B C 1
ATOM 3189 O O . LEU B 1 48 ? 40.537 37.110 111.911 1.00 21.69 48 LEU B O 1
ATOM 3194 N N . LEU B 1 49 ? 38.346 36.555 111.774 1.00 22.26 49 LEU B N 1
ATOM 3195 C CA . LEU B 1 49 ? 38.337 36.349 110.340 1.00 23.59 49 LEU B CA 1
ATOM 3196 C C . LEU B 1 49 ? 38.589 37.662 109.591 1.00 24.41 49 LEU B C 1
ATOM 3197 O O . LEU B 1 49 ? 38.961 37.634 108.420 1.00 25.85 49 LEU B O 1
ATOM 3202 N N . ARG B 1 50 ? 38.411 38.789 110.272 1.00 24.60 50 ARG B N 1
ATOM 3203 C CA . ARG B 1 50 ? 38.785 40.109 109.712 1.00 25.26 50 ARG B CA 1
ATOM 3204 C C . ARG B 1 50 ? 40.293 40.398 109.711 1.00 24.22 50 ARG B C 1
ATOM 3205 O O . ARG B 1 50 ? 40.722 41.368 109.087 1.00 24.52 50 ARG B O 1
ATOM 3213 N N . LYS B 1 51 ? 41.090 39.587 110.403 1.00 22.80 51 LYS B N 1
ATOM 3214 C CA . LYS B 1 51 ? 42.541 39.730 110.429 1.00 23.18 51 LYS B CA 1
ATOM 3215 C C . LYS B 1 51 ? 43.099 39.112 109.156 1.00 23.41 51 LYS B C 1
ATOM 3216 O O . LYS B 1 51 ? 43.040 37.881 108.958 1.00 22.16 51 LYS B O 1
ATOM 3222 N N . GLU B 1 52 ? 43.598 39.953 108.252 1.00 24.39 52 GLU B N 1
ATOM 3223 C CA . GLU B 1 52 ? 44.020 39.434 106.942 1.00 24.27 52 GLU B CA 1
ATOM 3224 C C . GLU B 1 52 ? 45.161 38.396 107.040 1.00 23.47 52 GLU B C 1
ATOM 3225 O O . GLU B 1 52 ? 45.274 37.518 106.176 1.00 24.58 52 GLU B O 1
ATOM 3231 N N . ASN B 1 53 ? 46.015 38.515 108.059 1.00 21.72 53 ASN B N 1
ATOM 3232 C CA . ASN B 1 53 ? 47.109 37.562 108.264 1.00 20.86 53 ASN B CA 1
ATOM 3233 C C . ASN B 1 53 ? 46.773 36.347 109.142 1.00 18.94 53 ASN B C 1
ATOM 3234 O O . ASN B 1 53 ? 47.656 35.578 109.494 1.00 17.52 53 ASN B O 1
ATOM 3239 N N . LEU B 1 54 ? 45.511 36.169 109.489 1.00 17.77 54 LEU B N 1
ATOM 3240 C CA . LEU B 1 54 ? 45.107 35.011 110.285 1.00 17.15 54 LEU B CA 1
ATOM 3241 C C . LEU B 1 54 ? 45.459 33.696 109.574 1.00 16.35 54 LEU B C 1
ATOM 3242 O O . LEU B 1 54 ? 45.181 33.518 108.392 1.00 15.76 54 LEU B O 1
ATOM 3247 N N . ARG B 1 55 ? 46.093 32.797 110.309 1.00 15.39 55 ARG B N 1
ATOM 3248 C CA . ARG B 1 55 ? 46.209 31.382 109.905 1.00 15.93 55 ARG B CA 1
ATOM 3249 C C . ARG B 1 55 ? 45.148 30.580 110.663 1.00 14.95 55 ARG B C 1
ATOM 3250 O O . ARG B 1 55 ? 44.924 30.816 111.841 1.00 13.94 55 ARG B O 1
ATOM 3258 N N . ILE B 1 56 ? 44.500 29.641 109.971 1.00 14.11 56 ILE B N 1
ATOM 3259 C CA . ILE B 1 56 ? 43.523 28.756 110.583 1.00 13.99 56 ILE B CA 1
ATOM 3260 C C . ILE B 1 56 ? 44.029 27.335 110.343 1.00 13.49 56 ILE B C 1
ATOM 3261 O O . ILE B 1 56 ? 44.269 26.933 109.196 1.00 13.51 56 ILE B O 1
ATOM 3266 N N . ILE B 1 57 ? 44.263 26.592 111.410 1.00 12.51 57 ILE B N 1
ATOM 3267 C CA . ILE B 1 57 ? 44.776 25.260 111.266 1.00 12.66 57 ILE B CA 1
ATOM 3268 C C . ILE B 1 57 ? 43.766 24.304 111.832 1.00 12.51 57 ILE B C 1
ATOM 3269 O O . ILE B 1 57 ? 43.353 24.452 112.985 1.00 12.30 57 ILE B O 1
ATOM 3274 N N . LEU B 1 58 ? 43.377 23.328 111.017 1.00 11.68 58 LEU B N 1
ATOM 3275 C CA . LEU B 1 58 ? 42.521 22.219 111.451 1.00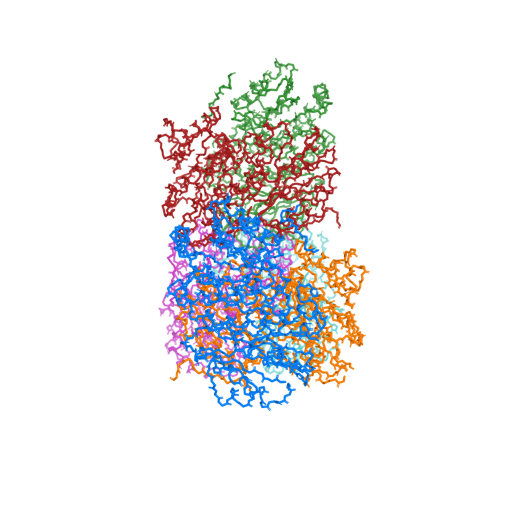 12.47 58 LEU B CA 1
ATOM 3276 C C . LEU B 1 58 ? 43.428 21.090 111.898 1.00 12.39 58 LEU B C 1
ATOM 3277 O O . LEU B 1 58 ? 44.294 20.652 111.120 1.00 11.79 58 LEU B O 1
ATOM 3282 N N . THR B 1 59 ? 43.213 20.605 113.128 1.00 12.95 59 THR B N 1
ATOM 3283 C CA . THR B 1 59 ? 44.082 19.623 113.738 1.00 13.01 59 THR B CA 1
ATOM 3284 C C . THR B 1 59 ? 43.300 18.542 114.469 1.00 13.61 59 THR B C 1
ATOM 3285 O O . THR B 1 59 ? 42.339 18.806 115.210 1.00 13.87 59 THR B O 1
ATOM 3289 N N . GLY B 1 60 ? 43.734 17.318 114.237 1.00 13.86 60 GLY B N 1
ATOM 3290 C CA . GLY B 1 60 ? 43.293 16.155 114.984 1.00 14.37 60 GLY B CA 1
ATOM 3291 C C . GLY B 1 60 ? 44.312 15.036 114.870 1.00 13.91 60 GLY B C 1
ATOM 3292 O O . GLY B 1 60 ? 45.250 15.103 114.042 1.00 13.81 60 GLY B O 1
ATOM 3293 N N . ALA B 1 61 ? 44.114 13.995 115.675 1.00 14.50 61 ALA B N 1
ATOM 3294 C CA . ALA B 1 61 ? 44.928 12.771 115.597 1.00 15.01 61 ALA B CA 1
ATOM 3295 C C . ALA B 1 61 ? 44.132 11.603 114.979 1.00 15.59 61 ALA B C 1
ATOM 3296 O O . ALA B 1 61 ? 42.915 11.514 115.149 1.00 15.13 61 ALA B O 1
ATOM 3298 N N . GLY B 1 62 ? 44.828 10.740 114.240 1.00 15.96 62 GLY B N 1
ATOM 3299 C CA . GLY B 1 62 ? 44.210 9.573 113.597 1.00 15.94 62 GLY B CA 1
ATOM 3300 C C . GLY B 1 62 ? 43.092 9.992 112.676 1.00 15.51 62 GLY B C 1
ATOM 3301 O O . GLY B 1 62 ? 43.278 10.872 111.836 1.00 14.87 62 GLY B O 1
ATOM 3302 N N . THR B 1 63 ? 41.929 9.362 112.843 1.00 15.33 63 THR B N 1
ATOM 3303 C CA . THR B 1 63 ? 40.750 9.684 112.044 1.00 14.68 63 THR B CA 1
ATOM 3304 C C . THR B 1 63 ? 40.384 11.166 112.081 1.00 14.38 63 THR B C 1
ATOM 3305 O O . THR B 1 63 ? 39.957 11.720 111.068 1.00 13.14 63 THR B O 1
ATOM 3309 N N . SER B 1 64 ? 40.546 11.802 113.244 1.00 14.11 64 SER B N 1
ATOM 3310 C CA . SER B 1 64 ? 40.264 13.225 113.394 1.00 14.49 64 SER B CA 1
ATOM 3311 C C . SER B 1 64 ? 41.174 14.124 112.548 1.00 14.37 64 SER B C 1
ATOM 3312 O O . SER B 1 64 ? 40.763 15.223 112.179 1.00 15.44 64 SER B O 1
ATOM 3315 N N . ALA B 1 65 ? 42.371 13.639 112.206 1.00 13.48 65 ALA B N 1
ATOM 3316 C CA . ALA B 1 65 ? 43.271 14.353 111.292 1.00 13.63 65 ALA B CA 1
ATOM 3317 C C . ALA B 1 65 ? 42.729 14.401 109.864 1.00 13.60 65 ALA B C 1
ATOM 3318 O O . ALA B 1 65 ? 43.056 15.322 109.102 1.00 13.60 65 ALA B O 1
ATOM 3320 N N . PHE B 1 66 ? 41.877 13.439 109.498 1.00 13.37 66 PHE B N 1
ATOM 3321 C CA . PHE B 1 66 ? 41.428 13.329 108.114 1.00 13.56 66 PHE B CA 1
ATOM 3322 C C . PHE B 1 66 ? 40.335 14.339 107.764 1.00 13.62 66 PHE B C 1
ATOM 3323 O O . PHE B 1 66 ? 40.130 14.631 106.587 1.00 13.79 66 PHE B O 1
ATOM 3331 N N . ILE B 1 67 ? 39.655 14.884 108.776 1.00 13.33 67 ILE B N 1
ATOM 3332 C CA . ILE B 1 67 ? 38.656 15.943 108.553 1.00 13.39 67 ILE B CA 1
ATOM 3333 C C . ILE B 1 67 ? 39.302 17.104 107.799 1.00 13.62 67 ILE B C 1
ATOM 3334 O O . ILE B 1 67 ? 38.831 17.520 106.731 1.00 13.29 67 ILE B O 1
ATOM 3339 N N . GLY B 1 68 ? 40.419 17.584 108.337 1.00 13.44 68 GLY B N 1
ATOM 3340 C CA . GLY B 1 68 ? 41.199 18.619 107.693 1.00 14.42 68 GLY B CA 1
ATOM 3341 C C . GLY B 1 68 ? 41.674 18.255 106.310 1.00 14.26 68 GLY B C 1
ATOM 3342 O O . GLY B 1 68 ? 41.657 19.088 105.425 1.00 15.17 68 GLY B O 1
ATOM 3343 N N . ASP B 1 69 ? 42.133 17.020 106.124 1.00 14.83 69 ASP B N 1
ATOM 3344 C CA . ASP B 1 69 ? 42.584 16.570 104.812 1.00 15.49 69 ASP B CA 1
ATOM 3345 C C . ASP B 1 69 ? 41.456 16.669 103.770 1.00 15.60 69 ASP B C 1
ATOM 3346 O O . ASP B 1 69 ? 41.718 17.032 102.615 1.00 15.75 69 ASP B O 1
ATOM 3351 N N . ILE B 1 70 ? 40.212 16.409 104.194 1.00 14.03 70 ILE B N 1
ATOM 3352 C CA . ILE B 1 70 ? 39.066 16.431 103.292 1.00 13.80 70 ILE B CA 1
ATOM 3353 C C . ILE B 1 70 ? 38.593 17.866 103.034 1.00 14.04 70 ILE B C 1
ATOM 3354 O O . ILE B 1 70 ? 38.327 18.223 101.871 1.00 14.42 70 ILE B O 1
ATOM 3359 N N . ILE B 1 71 ? 38.513 18.692 104.076 1.00 13.51 71 ILE B N 1
ATOM 3360 C CA . ILE B 1 71 ? 37.829 19.999 103.931 1.00 13.01 71 ILE B CA 1
ATOM 3361 C C . ILE B 1 71 ? 38.696 21.254 103.919 1.00 12.99 71 ILE B C 1
ATOM 3362 O O . ILE B 1 71 ? 38.198 22.309 103.517 1.00 12.35 71 ILE B O 1
ATOM 3367 N N . ALA B 1 72 ? 39.959 21.195 104.344 1.00 12.94 72 ALA B N 1
ATOM 3368 C CA . ALA B 1 72 ? 40.724 22.440 104.502 1.00 13.29 72 ALA B CA 1
ATOM 3369 C C . ALA B 1 72 ? 40.939 23.154 103.152 1.00 13.63 72 ALA B C 1
ATOM 3370 O O . ALA B 1 72 ? 40.749 24.355 103.076 1.00 14.08 72 ALA B O 1
ATOM 3372 N N . PRO B 1 73 ? 41.337 22.428 102.092 1.00 13.29 73 PRO B N 1
ATOM 3373 C CA . PRO B 1 73 ? 41.493 23.113 100.793 1.00 14.08 73 PRO B CA 1
ATOM 3374 C C . PRO B 1 73 ? 40.226 23.749 100.267 1.00 13.35 73 PRO B C 1
ATOM 3375 O O . PRO B 1 73 ? 40.268 24.897 99.815 1.00 14.34 73 PRO B O 1
ATOM 3379 N N . TRP B 1 74 ? 39.110 23.037 100.367 1.00 13.18 74 TRP B N 1
ATOM 3380 C CA . TRP B 1 74 ? 37.819 23.591 99.963 1.00 13.37 74 TRP B CA 1
ATOM 3381 C C . TRP B 1 74 ? 37.507 24.827 100.778 1.00 13.26 74 TRP B C 1
ATOM 3382 O O . TRP B 1 74 ? 37.091 25.826 100.238 1.00 12.52 74 TRP B O 1
ATOM 3393 N N . LEU B 1 75 ? 37.697 24.755 102.088 1.00 13.29 75 LEU B N 1
ATOM 3394 C CA . LEU B 1 75 ? 37.436 25.939 102.920 1.00 13.49 75 LEU B CA 1
ATOM 3395 C C . LEU B 1 75 ? 38.341 27.127 102.558 1.00 13.15 75 LEU B C 1
ATOM 3396 O O . LEU B 1 75 ? 37.874 28.292 102.540 1.00 12.62 75 LEU B O 1
ATOM 3401 N N . ALA B 1 76 ? 39.616 26.856 102.279 1.00 13.01 76 ALA B N 1
ATOM 3402 C CA . ALA B 1 76 ? 40.556 27.923 101.867 1.00 13.91 76 ALA B CA 1
ATOM 3403 C C . ALA B 1 76 ? 40.092 28.579 100.557 1.00 14.49 76 ALA B C 1
ATOM 3404 O O . ALA B 1 76 ? 40.007 29.807 100.456 1.00 14.44 76 ALA B O 1
ATOM 3406 N N . SER B 1 77 ? 39.782 27.747 99.570 1.00 15.01 77 SER B N 1
ATOM 3407 C CA . SER B 1 77 ? 39.304 28.217 98.276 1.00 15.85 77 SER B CA 1
ATOM 3408 C C . SER B 1 77 ? 37.985 28.975 98.359 1.00 16.01 77 SER B C 1
ATOM 3409 O O . SER B 1 77 ? 37.806 30.063 97.760 1.00 15.63 77 SER B O 1
ATOM 3412 N N . HIS B 1 78 ? 37.045 28.386 99.066 1.00 15.77 78 HIS B N 1
ATOM 3413 C CA . HIS B 1 78 ? 35.706 28.946 99.205 1.00 15.60 78 HIS B CA 1
ATOM 3414 C C . HIS B 1 78 ? 35.704 30.314 99.902 1.00 16.13 78 HIS B C 1
ATOM 3415 O O . HIS B 1 78 ? 35.039 31.249 99.434 1.00 15.88 78 HIS B O 1
ATOM 3422 N N . THR B 1 79 ? 36.420 30.408 101.021 1.00 15.52 79 THR B N 1
ATOM 3423 C CA . THR B 1 79 ? 36.429 31.614 101.866 1.00 15.66 79 THR B CA 1
ATOM 3424 C C . THR B 1 79 ? 37.475 32.633 101.483 1.00 16.06 79 THR B C 1
ATOM 3425 O O . THR B 1 79 ? 37.368 33.790 101.883 1.00 17.15 79 THR B O 1
ATOM 3429 N N . GLY B 1 80 ? 38.505 32.202 100.761 1.00 15.87 80 GLY B N 1
ATOM 3430 C CA . GLY B 1 80 ? 39.686 33.002 100.512 1.00 16.12 80 GLY B CA 1
ATOM 3431 C C . GLY B 1 80 ? 40.593 33.235 101.722 1.00 16.78 80 GLY B C 1
ATOM 3432 O O . GLY B 1 80 ? 41.487 34.087 101.674 1.00 17.00 80 GLY B O 1
ATOM 3433 N N . LYS B 1 81 ? 40.351 32.499 102.810 1.00 16.01 81 LYS B N 1
ATOM 3434 C CA . LYS B 1 81 ? 41.149 32.579 104.033 1.00 16.15 81 LYS B CA 1
ATOM 3435 C C . LYS B 1 81 ? 42.202 31.459 104.112 1.00 14.92 81 LYS B C 1
ATOM 3436 O O . LYS B 1 81 ? 42.106 30.441 103.441 1.00 13.89 81 LYS B O 1
ATOM 3442 N N . ASN B 1 82 ? 43.156 31.641 105.004 1.00 14.64 82 ASN B N 1
ATOM 3443 C CA . ASN B 1 82 ? 44.294 30.747 105.158 1.00 15.40 82 ASN B CA 1
ATOM 3444 C C . ASN B 1 82 ? 43.986 29.504 106.010 1.00 15.35 82 ASN B C 1
ATOM 3445 O O . ASN B 1 82 ? 44.500 29.375 107.120 1.00 15.90 82 ASN B O 1
ATOM 3450 N N . PHE B 1 83 ? 43.190 28.586 105.463 1.00 14.48 83 PHE B N 1
ATOM 3451 C CA . PHE B 1 83 ? 42.864 27.313 106.126 1.00 13.94 83 PHE B CA 1
ATOM 3452 C C . PHE B 1 83 ? 43.864 26.277 105.678 1.00 14.14 83 PHE B C 1
ATOM 3453 O O . PHE B 1 83 ? 44.145 26.171 104.487 1.00 14.15 83 PHE B O 1
ATOM 3461 N N . SER B 1 84 ? 44.380 25.505 106.629 1.00 13.32 84 SER B N 1
ATOM 3462 C CA . SER B 1 84 ? 45.226 24.372 106.332 1.00 13.21 84 SER B CA 1
ATOM 3463 C C . SER B 1 84 ? 44.967 23.295 107.373 1.00 12.78 84 SER B C 1
ATOM 3464 O O . SER B 1 84 ? 44.288 23.557 108.385 1.00 13.10 84 SER B O 1
ATOM 3467 N N . ALA B 1 85 ? 45.473 22.092 107.107 1.00 12.18 85 ALA B N 1
ATOM 3468 C CA . ALA B 1 85 ? 45.336 20.925 108.005 1.00 12.13 85 ALA B CA 1
ATOM 3469 C C . ALA B 1 85 ? 46.725 20.463 108.436 1.00 12.92 85 ALA B C 1
ATOM 3470 O O . ALA B 1 85 ? 47.615 20.259 107.590 1.00 12.78 85 ALA B O 1
ATOM 3472 N N . VAL B 1 86 ? 46.929 20.342 109.749 1.00 11.92 86 VAL B N 1
ATOM 3473 C CA . VAL B 1 86 ? 48.133 19.735 110.316 1.00 11.96 86 VAL B CA 1
ATOM 3474 C C . VAL B 1 86 ? 47.700 18.791 111.442 1.00 12.01 86 VAL B C 1
ATOM 3475 O O . VAL B 1 86 ? 47.060 19.223 112.391 1.00 12.52 86 VAL B O 1
ATOM 3479 N N . PRO B 1 87 ? 48.078 17.525 111.374 1.00 12.51 87 PRO B N 1
ATOM 3480 C CA . PRO B 1 87 ? 47.676 16.649 112.481 1.00 13.70 87 PRO B CA 1
ATOM 3481 C C . PRO B 1 87 ? 48.268 17.043 113.827 1.00 13.82 87 PRO B C 1
ATOM 3482 O O . PRO B 1 87 ? 49.389 17.574 113.891 1.00 12.61 87 PRO B O 1
ATOM 3486 N N . THR B 1 88 ? 47.534 16.738 114.898 1.00 14.27 88 THR B N 1
ATOM 3487 C CA . THR B 1 88 ? 47.996 17.055 116.242 1.00 15.58 88 THR B CA 1
ATOM 3488 C C . THR B 1 88 ? 49.284 16.258 116.523 1.00 15.81 88 THR B C 1
ATOM 3489 O O . THR B 1 88 ? 50.116 16.669 117.294 1.00 15.17 88 THR B O 1
ATOM 3493 N N . THR B 1 89 ? 49.424 15.121 115.863 1.00 15.80 89 THR B N 1
ATOM 3494 C CA . THR B 1 89 ? 50.588 14.260 116.027 1.00 16.34 89 THR B CA 1
ATOM 3495 C C . THR B 1 89 ? 51.849 14.933 115.461 1.00 17.25 89 THR B C 1
ATOM 3496 O O . THR B 1 89 ? 52.929 14.786 116.034 1.00 19.37 89 THR B O 1
ATOM 3500 N N . ASP B 1 90 ? 51.707 15.747 114.409 1.00 17.02 90 ASP B N 1
ATOM 3501 C CA . ASP B 1 90 ? 52.812 16.553 113.887 1.00 16.01 90 ASP B CA 1
ATOM 3502 C C . ASP B 1 90 ? 53.019 17.829 114.708 1.00 15.07 90 ASP B C 1
ATOM 3503 O O . ASP B 1 90 ? 54.156 18.220 114.932 1.00 15.93 90 ASP B O 1
ATOM 3508 N N . LEU B 1 91 ? 51.946 18.495 115.139 1.00 14.37 91 LEU B N 1
ATOM 3509 C CA . LEU B 1 91 ? 52.094 19.684 115.993 1.00 14.47 91 LEU B CA 1
ATOM 3510 C C . LEU B 1 91 ? 52.852 19.344 117.276 1.00 14.24 91 LEU B C 1
ATOM 3511 O O . LEU B 1 91 ? 53.664 20.140 117.742 1.00 13.12 91 LEU B O 1
ATOM 3516 N N . VAL B 1 92 ? 52.583 18.163 117.840 1.00 14.00 92 VAL B N 1
ATOM 3517 C CA . VAL B 1 92 ? 53.160 17.797 119.128 1.00 14.95 92 VAL B CA 1
ATOM 3518 C C . VAL B 1 92 ? 54.643 17.423 119.014 1.00 15.25 92 VAL B C 1
ATOM 3519 O O . VAL B 1 92 ? 55.415 17.711 119.920 1.00 15.62 92 VAL B O 1
ATOM 3523 N N . THR B 1 93 ? 55.051 16.789 117.915 1.00 15.05 93 THR B N 1
ATOM 3524 C CA . THR B 1 93 ? 56.450 16.366 117.757 1.00 14.38 93 THR B CA 1
ATOM 3525 C C . THR B 1 93 ? 57.319 17.449 117.121 1.00 13.77 93 THR B C 1
ATOM 3526 O O . THR B 1 93 ? 58.498 17.522 117.395 1.00 14.56 93 THR B O 1
ATOM 3530 N N . ASN B 1 94 ? 56.724 18.301 116.289 1.00 13.88 94 ASN B N 1
ATOM 3531 C CA . ASN B 1 94 ? 57.464 19.295 115.471 1.00 14.47 94 ASN B CA 1
ATOM 3532 C C . ASN B 1 94 ? 56.792 20.661 115.471 1.00 13.83 94 ASN B C 1
ATOM 3533 O O . ASN B 1 94 ? 56.541 21.237 114.417 1.00 13.68 94 ASN B O 1
ATOM 3538 N N . PRO B 1 95 ? 56.496 21.191 116.658 1.00 14.83 95 PRO B N 1
ATOM 3539 C CA . PRO B 1 95 ? 55.700 22.413 116.739 1.00 15.14 95 PRO B CA 1
ATOM 3540 C C . PRO B 1 95 ? 56.334 23.564 115.982 1.00 15.56 95 PRO B C 1
ATOM 3541 O O . PRO B 1 95 ? 55.621 24.334 115.305 1.00 15.24 95 PRO B O 1
ATOM 3553 N N . ASP B 1 97 ? 57.955 23.596 113.287 1.00 17.36 97 ASP B N 1
ATOM 3554 C CA . ASP B 1 97 ? 57.761 23.522 111.845 1.00 18.10 97 ASP B CA 1
ATOM 3555 C C . ASP B 1 97 ? 56.419 24.058 111.350 1.00 17.92 97 ASP B C 1
ATOM 3556 O O . ASP B 1 97 ? 56.254 24.296 110.150 1.00 18.66 97 ASP B O 1
ATOM 3561 N N . TYR B 1 98 ? 55.445 24.227 112.253 1.00 18.06 98 TYR B N 1
ATOM 3562 C CA . TYR B 1 98 ? 54.069 24.546 111.841 1.00 17.63 98 TYR B CA 1
ATOM 3563 C C . TYR B 1 98 ? 53.456 25.760 112.517 1.00 17.84 98 TYR B C 1
ATOM 3564 O O . TYR B 1 98 ? 52.528 26.350 111.979 1.00 18.53 98 TYR B O 1
ATOM 3573 N N . LEU B 1 99 ? 53.917 26.103 113.717 1.00 17.27 99 LEU B N 1
ATOM 3574 C CA . LEU B 1 99 ? 53.311 27.187 114.467 1.00 17.39 99 LEU B CA 1
ATOM 3575 C C . LEU B 1 99 ? 54.138 28.462 114.233 1.00 17.95 99 LEU B C 1
ATOM 3576 O O . LEU B 1 99 ? 55.309 28.534 114.623 1.00 20.20 99 LEU B O 1
ATOM 3581 N N . ASN B 1 100 ? 53.524 29.472 113.632 1.00 17.91 100 ASN B N 1
ATOM 3582 C CA . ASN B 1 100 ? 54.225 30.688 113.260 1.00 17.84 100 ASN B CA 1
ATOM 3583 C C . ASN B 1 100 ? 53.932 31.830 114.239 1.00 17.69 100 ASN B C 1
ATOM 3584 O O . ASN B 1 100 ? 52.837 32.380 114.248 1.00 17.11 100 ASN B O 1
ATOM 3589 N N . PRO B 1 101 ? 54.934 32.214 115.058 1.00 18.72 101 PRO B N 1
ATOM 3590 C CA . PRO B 1 101 ? 54.751 33.325 116.008 1.00 18.99 101 PRO B CA 1
ATOM 3591 C C . PRO B 1 101 ? 54.478 34.691 115.393 1.00 19.14 101 PRO B C 1
ATOM 3592 O O . PRO B 1 101 ? 54.101 35.606 116.125 1.00 20.17 101 PRO B O 1
ATOM 3596 N N . ALA B 1 102 ? 54.663 34.830 114.083 1.00 18.98 102 ALA B N 1
ATOM 3597 C CA . ALA B 1 102 ? 54.527 36.118 113.382 1.00 19.06 102 ALA B CA 1
ATOM 3598 C C . ALA B 1 102 ? 53.103 36.464 112.944 1.00 19.06 102 ALA B C 1
ATOM 3599 O O . ALA B 1 102 ? 52.861 37.594 112.513 1.00 20.44 102 ALA B O 1
ATOM 3601 N N . HIS B 1 103 ? 52.185 35.501 113.008 1.00 17.87 103 HIS B N 1
ATOM 3602 C CA . HIS B 1 103 ? 50.799 35.718 112.623 1.00 18.04 103 HIS B CA 1
ATOM 3603 C C . HIS B 1 103 ? 49.850 35.274 113.727 1.00 16.47 103 HIS B C 1
ATOM 3604 O O . HIS B 1 103 ? 50.191 34.365 114.509 1.00 15.59 103 HIS B O 1
ATOM 3611 N N . PRO B 1 104 ? 48.626 35.839 113.744 1.00 15.39 104 PRO B N 1
ATOM 3612 C CA . PRO B 1 104 ? 47.640 35.239 114.626 1.00 15.08 104 PRO B CA 1
ATOM 3613 C C . PRO B 1 104 ? 47.271 33.856 114.116 1.00 14.79 104 PRO B C 1
ATOM 3614 O O . PRO B 1 104 ? 47.408 33.560 112.923 1.00 14.63 104 PRO B O 1
ATOM 3618 N N . LEU B 1 105 ? 46.802 33.028 115.033 1.00 13.71 105 LEU B N 1
ATOM 3619 C CA . LEU B 1 105 ? 46.379 31.659 114.731 1.00 13.27 105 LEU B CA 1
ATOM 3620 C C . LEU B 1 105 ? 45.009 31.397 115.324 1.00 13.21 105 LEU B C 1
ATOM 3621 O O . LEU B 1 105 ? 44.733 31.775 116.461 1.00 14.99 105 LEU B O 1
ATOM 3626 N N . LEU B 1 106 ? 44.153 30.741 114.541 1.00 13.24 106 LEU B N 1
ATOM 3627 C CA . LEU B 1 106 ? 42.963 30.087 115.057 1.00 13.00 106 LEU B CA 1
ATOM 3628 C C . LEU B 1 106 ? 43.134 28.594 114.853 1.00 12.99 106 LEU B C 1
ATOM 3629 O O . LEU B 1 106 ? 43.279 28.125 113.713 1.00 12.66 106 LEU B O 1
ATOM 3634 N N . LEU B 1 107 ? 43.177 27.868 115.959 1.00 12.34 107 LEU B N 1
ATOM 3635 C CA . LEU B 1 107 ? 43.374 26.417 115.948 1.00 12.34 107 LEU B CA 1
ATOM 3636 C C . LEU B 1 107 ? 42.027 25.760 116.175 1.00 12.32 107 LEU B C 1
ATOM 3637 O O . LEU B 1 107 ? 41.374 25.956 117.222 1.00 11.26 107 LEU B O 1
ATOM 3642 N N . ILE B 1 108 ? 41.605 25.024 115.158 1.00 12.17 108 ILE B N 1
ATOM 3643 C CA . ILE B 1 108 ? 40.398 24.228 115.207 1.00 13.05 108 ILE B CA 1
ATOM 3644 C C . ILE B 1 108 ? 40.805 22.797 115.585 1.00 12.88 108 ILE B C 1
ATOM 3645 O O . ILE B 1 108 ? 41.398 22.071 114.782 1.00 13.60 108 ILE B O 1
ATOM 3650 N N . SER B 1 109 ? 40.499 22.421 116.814 1.00 13.32 109 SER B N 1
ATOM 3651 C CA . SER B 1 109 ? 40.927 21.131 117.391 1.00 13.78 109 SER B CA 1
ATOM 3652 C C . SER B 1 109 ? 39.761 20.142 117.446 1.00 14.07 109 SER B C 1
ATOM 3653 O O . SER B 1 109 ? 38.774 20.382 118.131 1.00 15.90 109 SER B O 1
ATOM 3656 N N . PHE B 1 110 ? 39.907 19.004 116.780 1.00 14.22 110 PHE B N 1
ATOM 3657 C CA . PHE B 1 110 ? 38.909 17.932 116.774 1.00 13.79 110 PHE B CA 1
ATOM 3658 C C . PHE B 1 110 ? 39.280 16.830 117.736 1.00 14.55 110 PHE B C 1
ATOM 3659 O O . PHE B 1 110 ? 40.425 16.397 117.760 1.00 14.68 110 PHE B O 1
ATOM 3667 N N . GLY B 1 111 ? 38.306 16.337 118.486 1.00 15.94 111 GLY B N 1
ATOM 3668 C CA . GLY B 1 111 ? 38.528 15.175 119.337 1.00 17.55 111 GLY B CA 1
ATOM 3669 C C . GLY B 1 111 ? 37.233 14.468 119.686 1.00 17.60 111 GLY B C 1
ATOM 3670 O O . GLY B 1 111 ? 36.304 15.105 120.170 1.00 18.43 111 GLY B O 1
ATOM 3671 N N . ARG B 1 112 ? 37.165 13.171 119.412 1.00 18.47 112 ARG B N 1
ATOM 3672 C CA . ARG B 1 112 ? 36.017 12.350 119.795 1.00 18.98 112 ARG B CA 1
ATOM 3673 C C . ARG B 1 112 ? 35.967 12.281 121.326 1.00 19.37 112 ARG B C 1
ATOM 3674 O O . ARG B 1 112 ? 35.003 12.738 121.916 1.00 19.94 112 ARG B O 1
ATOM 3682 N N . SER B 1 113 ? 37.019 11.779 121.966 1.00 19.59 113 SER B N 1
ATOM 3683 C CA . SER B 1 113 ? 37.058 11.723 123.441 1.00 19.89 113 SER B CA 1
ATOM 3684 C C . SER B 1 113 ? 37.540 13.049 124.046 1.00 19.56 113 SER B C 1
ATOM 3685 O O . SER B 1 113 ? 37.241 13.375 125.191 1.00 20.45 113 SER B O 1
ATOM 3688 N N . GLY B 1 114 ? 38.317 13.797 123.275 1.00 19.28 114 GLY B N 1
ATOM 3689 C CA . GLY B 1 114 ? 39.034 14.951 123.795 1.00 19.00 114 GLY B CA 1
ATOM 3690 C C . GLY B 1 114 ? 40.158 14.566 124.753 1.00 18.90 114 GLY B C 1
ATOM 3691 O O . GLY B 1 114 ? 40.796 15.438 125.331 1.00 17.51 114 GLY B O 1
ATOM 3692 N N . ASN B 1 115 ? 40.411 13.259 124.891 1.00 19.15 115 ASN B N 1
ATOM 3693 C CA . ASN B 1 115 ? 41.382 12.738 125.874 1.00 20.13 115 ASN B CA 1
ATOM 3694 C C . ASN B 1 115 ? 42.709 12.195 125.316 1.00 20.59 115 ASN B C 1
ATOM 3695 O O . ASN B 1 115 ? 43.581 11.754 126.104 1.00 20.76 115 ASN B O 1
ATOM 3700 N N . SER B 1 116 ? 42.897 12.210 123.992 1.00 20.24 116 SER B N 1
ATOM 3701 C CA . SER B 1 116 ? 44.225 11.942 123.429 1.00 20.73 116 SER B CA 1
ATOM 3702 C C . SER B 1 116 ? 45.151 12.984 124.014 1.00 19.58 116 SER B C 1
ATOM 3703 O O . SER B 1 116 ? 44.845 14.158 123.910 1.00 19.15 116 SER B O 1
ATOM 3706 N N . PRO B 1 117 ? 46.261 12.572 124.655 1.00 18.67 117 PRO B N 1
ATOM 3707 C CA . PRO B 1 117 ? 47.164 13.609 125.193 1.00 18.06 117 PRO B CA 1
ATOM 3708 C C . PRO B 1 117 ? 47.649 14.635 124.180 1.00 16.90 117 PRO B C 1
ATOM 3709 O O . PRO B 1 117 ? 47.913 15.773 124.566 1.00 15.27 117 PRO B O 1
ATOM 3713 N N . GLU B 1 118 ? 47.736 14.249 122.906 1.00 16.15 118 GLU B N 1
ATOM 3714 C CA . GLU B 1 118 ? 48.185 15.167 121.867 1.00 16.94 118 GLU B CA 1
ATOM 3715 C C . GLU B 1 118 ? 47.243 16.328 121.650 1.00 16.30 118 GLU B C 1
ATOM 3716 O O . GLU B 1 118 ? 47.700 17.370 121.213 1.00 16.87 118 GLU B O 1
ATOM 3722 N N . SER B 1 119 ? 45.941 16.149 121.919 1.00 15.68 119 SER B N 1
ATOM 3723 C CA . SER B 1 119 ? 44.966 17.221 121.714 1.00 15.78 119 SER B CA 1
ATOM 3724 C C . SER B 1 119 ? 45.255 18.422 122.624 1.00 15.34 119 SER B C 1
ATOM 3725 O O . SER B 1 119 ? 45.399 19.535 122.150 1.00 14.33 119 SER B O 1
ATOM 3728 N N . VAL B 1 120 ? 45.372 18.188 123.927 1.00 14.80 120 VAL B N 1
ATOM 3729 C CA . VAL B 1 120 ? 45.632 19.292 124.854 1.00 15.70 120 VAL B CA 1
ATOM 3730 C C . VAL B 1 120 ? 47.065 19.767 124.669 1.00 14.80 120 VAL B C 1
ATOM 3731 O O . VAL B 1 120 ? 47.311 20.957 124.725 1.00 14.47 120 VAL B O 1
ATOM 3735 N N . ALA B 1 121 ? 47.988 18.845 124.390 1.00 14.60 121 ALA B N 1
ATOM 3736 C CA . ALA B 1 121 ? 49.388 19.220 124.154 1.00 14.66 121 ALA B CA 1
ATOM 3737 C C . ALA B 1 121 ? 49.509 20.208 122.973 1.00 14.23 121 ALA B C 1
ATOM 3738 O O . ALA B 1 121 ? 50.246 21.176 123.067 1.00 13.98 121 ALA B O 1
ATOM 3740 N N . ALA B 1 122 ? 48.770 19.976 121.890 1.00 14.06 122 ALA B N 1
ATOM 3741 C CA . ALA B 1 122 ? 48.821 20.865 120.707 1.00 13.87 122 ALA B CA 1
ATOM 3742 C C . ALA B 1 122 ? 48.280 22.252 120.999 1.00 13.75 122 ALA B C 1
ATOM 3743 O O . ALA B 1 122 ? 48.831 23.237 120.528 1.00 13.40 122 ALA B O 1
ATOM 3745 N N . VAL B 1 123 ? 47.189 22.310 121.766 1.00 13.02 123 VAL B N 1
ATOM 3746 C CA . VAL B 1 123 ? 46.597 23.563 122.213 1.00 13.48 123 VAL B CA 1
ATOM 3747 C C . VAL B 1 123 ? 47.632 24.317 123.051 1.00 13.55 123 VAL B C 1
ATOM 3748 O O . VAL B 1 123 ? 47.834 25.490 122.831 1.00 12.89 123 VAL B O 1
ATOM 3752 N N . GLU B 1 124 ? 48.301 23.633 123.982 1.00 13.63 124 GLU B N 1
ATOM 3753 C CA . GLU B 1 124 ? 49.280 24.302 124.848 1.00 15.47 124 GLU B CA 1
ATOM 3754 C C . GLU B 1 124 ? 50.500 24.788 124.062 1.00 14.78 124 GLU B C 1
ATOM 3755 O O . GLU B 1 124 ? 51.014 25.894 124.292 1.00 14.27 124 GLU B O 1
ATOM 3761 N N . LEU B 1 125 ? 50.941 23.964 123.120 1.00 13.72 125 LEU B N 1
ATOM 3762 C CA . LEU B 1 125 ? 52.036 24.347 122.240 1.00 13.15 125 LEU B CA 1
ATOM 3763 C C . LEU B 1 125 ? 51.690 25.555 121.375 1.00 12.32 125 LEU B C 1
ATOM 3764 O O . LEU B 1 125 ? 52.502 26.467 121.252 1.00 11.70 125 LEU B O 1
ATOM 3769 N N . ALA B 1 126 ? 50.477 25.589 120.822 1.00 12.31 126 ALA B N 1
ATOM 3770 C CA . ALA B 1 126 ? 50.013 26.735 120.056 1.00 13.32 126 ALA B CA 1
ATOM 3771 C C . ALA B 1 126 ? 50.054 28.013 120.908 1.00 14.12 126 ALA B C 1
ATOM 3772 O O . ALA B 1 126 ? 50.520 29.052 120.436 1.00 15.00 126 ALA B O 1
ATOM 3774 N N . ASN B 1 127 ? 49.613 27.907 122.160 1.00 14.50 127 ASN B N 1
ATOM 3775 C CA . ASN B 1 127 ? 49.572 29.062 123.074 1.00 15.52 127 ASN B CA 1
ATOM 3776 C C . ASN B 1 127 ? 50.988 29.535 123.401 1.00 16.02 127 ASN B C 1
ATOM 3777 O O . ASN B 1 127 ? 51.254 30.724 123.468 1.00 16.05 127 ASN B O 1
ATOM 3782 N N . GLN B 1 128 ? 51.887 28.579 123.595 1.00 16.42 128 GLN B N 1
ATOM 3783 C CA . GLN B 1 128 ? 53.288 28.873 123.852 1.00 17.02 128 GLN B CA 1
ATOM 3784 C C . GLN B 1 128 ? 53.980 29.565 122.686 1.00 16.22 128 GLN B C 1
ATOM 3785 O O . GLN B 1 128 ? 54.714 30.541 122.904 1.00 15.64 128 GLN B O 1
ATOM 3791 N N . PH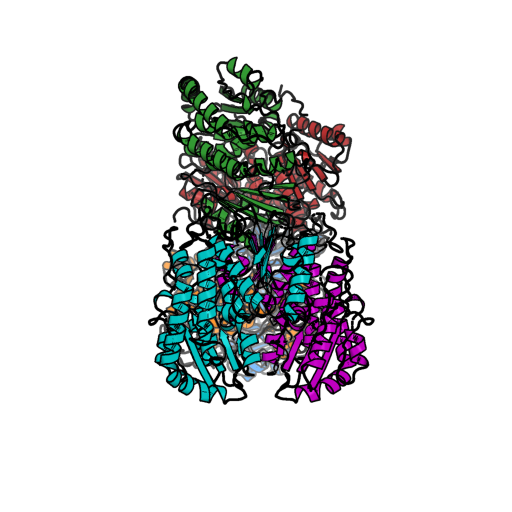E B 1 129 ? 53.764 29.043 121.465 1.00 14.43 129 PHE B N 1
ATOM 3792 C CA . PHE B 1 129 ? 54.469 29.495 120.263 1.00 15.08 129 PHE B CA 1
ATOM 3793 C C . PHE B 1 129 ? 53.905 30.773 119.642 1.00 14.86 129 PHE B C 1
ATOM 3794 O O . PHE B 1 129 ? 54.667 31.580 119.133 1.00 15.10 129 PHE B O 1
ATOM 3802 N N . VAL B 1 130 ? 52.583 30.924 119.667 1.00 14.40 130 VAL B N 1
ATOM 3803 C CA . VAL B 1 130 ? 51.887 31.961 118.910 1.00 14.50 130 VAL B CA 1
ATOM 3804 C C . VAL B 1 130 ? 51.261 32.959 119.872 1.00 15.27 130 VAL B C 1
ATOM 3805 O O . VAL B 1 130 ? 50.280 32.652 120.562 1.00 14.90 130 VAL B O 1
ATOM 3809 N N . PRO B 1 131 ? 51.825 34.179 119.922 1.00 15.88 131 PRO B N 1
ATOM 3810 C CA . PRO B 1 131 ? 51.384 35.200 120.861 1.00 16.28 131 PRO B CA 1
ATOM 3811 C C . PRO B 1 131 ? 49.911 35.542 120.760 1.00 17.14 131 PRO B C 1
ATOM 3812 O O . PRO B 1 131 ? 49.236 35.677 121.782 1.00 17.93 131 PRO B O 1
ATOM 3816 N N . GLU B 1 132 ? 49.400 35.667 119.535 1.00 17.22 132 GLU B N 1
ATOM 3817 C CA . GLU B 1 132 ? 47.993 35.948 119.332 1.00 16.61 132 GLU B CA 1
ATOM 3818 C C . GLU B 1 132 ? 47.329 34.652 118.814 1.00 16.12 132 GLU B C 1
ATOM 3819 O O . GLU B 1 132 ? 47.287 34.379 117.603 1.00 16.69 132 GLU B O 1
ATOM 3825 N N . CYS B 1 133 ? 46.819 33.874 119.761 1.00 15.85 133 CYS B N 1
ATOM 3826 C CA . CYS B 1 133 ? 46.308 32.519 119.511 1.00 15.29 133 CYS B CA 1
ATOM 3827 C C . CYS B 1 133 ? 44.873 32.373 120.035 1.00 15.71 133 CYS B C 1
ATOM 3828 O O . CYS B 1 133 ? 44.557 32.808 121.153 1.00 16.66 133 CYS B O 1
ATOM 3831 N N . TYR B 1 134 ? 44.025 31.745 119.222 1.00 14.40 134 TYR B N 1
ATOM 3832 C CA . TYR B 1 134 ? 42.617 31.508 119.514 1.00 15.04 134 TYR B CA 1
ATOM 3833 C C . TYR B 1 134 ? 42.302 30.065 119.191 1.00 14.36 134 TYR B C 1
ATOM 3834 O O . TYR B 1 134 ? 42.987 29.449 118.375 1.00 13.30 134 TYR B O 1
ATOM 3843 N N . HIS B 1 135 ? 41.254 29.553 119.829 1.00 13.73 135 HIS B N 1
ATOM 3844 C CA . HIS B 1 135 ? 40.867 28.164 119.709 1.00 13.98 135 HIS B CA 1
ATOM 3845 C C . HIS B 1 135 ? 39.384 27.959 119.472 1.00 14.44 135 HIS B C 1
ATOM 3846 O O . HIS B 1 135 ? 38.542 28.595 120.114 1.00 14.31 135 HIS B O 1
ATOM 3853 N N . LEU B 1 136 ? 39.078 27.026 118.576 1.00 14.54 136 LEU B N 1
ATOM 3854 C CA . LEU B 1 136 ? 37.719 26.520 118.404 1.00 15.12 136 LEU B CA 1
ATOM 3855 C C . LEU B 1 136 ? 37.758 25.003 118.439 1.00 14.09 136 LEU B C 1
ATOM 3856 O O . LEU B 1 136 ? 37.818 24.355 117.393 1.00 15.62 136 LEU B O 1
ATOM 3861 N N . PRO B 1 137 ? 37.798 24.420 119.635 1.00 14.43 137 PRO B N 1
ATOM 3862 C CA . PRO B 1 137 ? 37.689 22.978 119.686 1.00 14.37 137 PRO B CA 1
ATOM 3863 C C . PRO B 1 137 ? 36.297 22.502 119.293 1.00 14.81 137 PRO B C 1
ATOM 3864 O O . PRO B 1 137 ? 35.287 23.086 119.694 1.00 15.58 137 PRO B O 1
ATOM 3868 N N . ILE B 1 138 ? 36.256 21.432 118.531 1.00 14.66 138 ILE B N 1
ATOM 3869 C CA . ILE B 1 138 ? 35.017 20.816 118.112 1.00 14.77 138 ILE B CA 1
ATOM 3870 C C . ILE B 1 138 ? 35.156 19.381 118.610 1.00 15.24 138 ILE B C 1
ATOM 3871 O O . ILE B 1 138 ? 36.013 18.641 118.127 1.00 15.45 138 ILE B O 1
ATOM 3876 N N . THR B 1 139 ? 34.324 18.991 119.578 1.00 15.14 139 THR B N 1
ATOM 3877 C CA . THR B 1 139 ? 34.551 17.744 120.314 1.00 15.99 139 THR B CA 1
ATOM 3878 C C . THR B 1 139 ? 33.247 17.041 120.723 1.00 15.54 139 THR B C 1
ATOM 3879 O O . THR B 1 139 ? 32.207 17.679 120.822 1.00 15.38 139 THR B O 1
ATOM 3883 N N . CYS B 1 140 ? 33.323 15.734 120.953 1.00 16.02 140 CYS B N 1
ATOM 3884 C CA . CYS B 1 140 ? 32.140 14.906 121.227 1.00 16.89 140 CYS B CA 1
ATOM 3885 C C . CYS B 1 140 ? 31.936 14.552 122.700 1.00 17.76 140 CYS B C 1
ATOM 3886 O O . CYS B 1 140 ? 30.954 13.909 123.039 1.00 19.78 140 CYS B O 1
ATOM 3889 N N . ASN B 1 141 ? 32.854 14.966 123.561 1.00 18.21 141 ASN B N 1
ATOM 3890 C CA . ASN B 1 141 ? 32.885 14.559 124.955 1.00 18.06 141 ASN B CA 1
ATOM 3891 C C . ASN B 1 141 ? 33.029 15.785 125.845 1.00 17.99 141 ASN B C 1
ATOM 3892 O O . ASN B 1 141 ? 34.118 16.339 125.962 1.00 17.23 141 ASN B O 1
ATOM 3897 N N . GLU B 1 142 ? 31.930 16.214 126.464 1.00 18.25 142 GLU B N 1
ATOM 3898 C CA . GLU B 1 142 ? 31.942 17.405 127.321 1.00 18.76 142 GLU B CA 1
ATOM 3899 C C . GLU B 1 142 ? 32.898 17.228 128.517 1.00 18.96 142 GLU B C 1
ATOM 3900 O O . GLU B 1 142 ? 33.378 18.202 129.083 1.00 19.61 142 GLU B O 1
ATOM 3906 N N . ALA B 1 143 ? 33.117 15.986 128.907 1.00 19.02 143 ALA B N 1
ATOM 3907 C CA . ALA B 1 143 ? 33.972 15.657 130.029 1.00 19.63 143 ALA B CA 1
ATOM 3908 C C . ALA B 1 143 ? 35.437 15.473 129.621 1.00 19.51 143 ALA B C 1
ATOM 3909 O O . ALA B 1 143 ? 36.303 15.244 130.474 1.00 20.49 143 ALA B O 1
ATOM 3911 N N . GLY B 1 144 ? 35.722 15.562 128.331 1.00 19.53 144 GLY B N 1
ATOM 3912 C CA . GLY B 1 144 ? 37.065 15.372 127.827 1.00 19.21 144 GLY B CA 1
ATOM 3913 C C . GLY B 1 144 ? 38.007 16.498 128.196 1.00 19.31 144 GLY B C 1
ATOM 3914 O O . GLY B 1 144 ? 37.592 17.657 128.404 1.00 18.58 144 GLY B O 1
ATOM 3915 N N . ALA B 1 145 ? 39.295 16.148 128.221 1.00 19.33 145 ALA B N 1
ATOM 3916 C CA . ALA B 1 145 ? 40.346 17.081 128.535 1.00 19.86 145 ALA B CA 1
ATOM 3917 C C . ALA B 1 145 ? 40.301 18.298 127.615 1.00 19.54 145 ALA B C 1
ATOM 3918 O O . ALA B 1 145 ? 40.465 19.425 128.076 1.00 18.52 145 ALA B O 1
ATOM 3920 N N . LEU B 1 146 ? 40.107 18.061 126.313 1.00 19.45 146 LEU B N 1
ATOM 3921 C CA . LEU B 1 146 ? 40.103 19.153 125.329 1.00 19.64 146 LEU B CA 1
ATOM 3922 C C . LEU B 1 146 ? 39.030 20.193 125.611 1.00 20.39 146 LEU B C 1
ATOM 3923 O O . LEU B 1 146 ? 39.306 21.396 125.596 1.00 20.80 146 LEU B O 1
ATOM 3928 N N . TYR B 1 147 ? 37.792 19.747 125.866 1.00 21.08 147 TYR B N 1
ATOM 3929 C CA . TYR B 1 147 ? 36.714 20.679 126.205 1.00 21.14 147 TYR B CA 1
ATOM 3930 C C . TYR B 1 147 ? 36.951 21.324 127.574 1.00 21.52 147 TYR B C 1
ATOM 3931 O O . TYR B 1 147 ? 36.772 22.549 127.771 1.00 21.24 147 TYR B O 1
ATOM 3940 N N . GLN B 1 148 ? 37.347 20.502 128.526 1.00 22.09 148 GLN B N 1
ATOM 3941 C CA . GLN B 1 148 ? 37.536 21.011 129.889 1.00 24.06 148 GLN B CA 1
ATOM 3942 C C .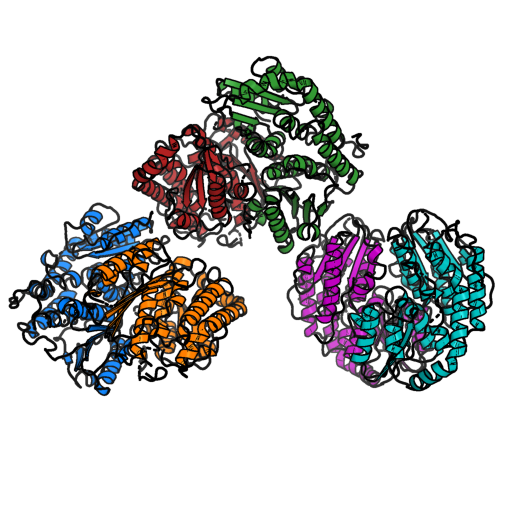 GLN B 1 148 ? 38.626 22.092 129.939 1.00 24.75 148 GLN B C 1
ATOM 3943 O O . GLN B 1 148 ? 38.468 23.126 130.617 1.00 24.62 148 GLN B O 1
ATOM 3949 N N . ASN B 1 149 ? 39.693 21.878 129.167 1.00 25.75 149 ASN B N 1
ATOM 3950 C CA . ASN B 1 149 ? 40.795 22.846 129.056 1.00 26.41 149 ASN B CA 1
ATOM 3951 C C . ASN B 1 149 ? 40.304 24.176 128.453 1.00 26.48 149 ASN B C 1
ATOM 3952 O O . ASN B 1 149 ? 40.718 25.238 128.878 1.00 26.10 149 ASN B O 1
ATOM 3957 N N . ALA B 1 150 ? 39.402 24.096 127.478 1.00 27.14 150 ALA B N 1
ATOM 3958 C CA . ALA B 1 150 ? 38.908 25.256 126.732 1.00 28.44 150 ALA B CA 1
ATOM 3959 C C . ALA B 1 150 ? 37.978 26.137 127.546 1.00 29.39 150 ALA B C 1
ATOM 3960 O O . ALA B 1 150 ? 38.034 27.365 127.440 1.00 28.87 150 ALA B O 1
ATOM 3962 N N . ILE B 1 151 ? 37.105 25.518 128.347 1.00 31.61 151 ILE B N 1
ATOM 3963 C CA . ILE B 1 151 ? 36.140 26.283 129.152 1.00 33.15 151 ILE B CA 1
ATOM 3964 C C . ILE B 1 151 ? 36.939 27.054 130.194 1.00 34.43 151 ILE B C 1
ATOM 3965 O O . ILE B 1 151 ? 36.578 28.150 130.596 1.00 34.56 151 ILE B O 1
ATOM 3970 N N . ASN B 1 152 ? 38.092 26.488 130.537 1.00 36.11 152 ASN B N 1
ATOM 3971 C CA . ASN B 1 152 ? 39.075 27.086 131.434 1.00 37.09 152 ASN B CA 1
ATOM 3972 C C . ASN B 1 152 ? 39.974 28.177 130.791 1.00 37.65 152 ASN B C 1
ATOM 3973 O O . ASN B 1 152 ? 40.936 28.591 131.428 1.00 38.40 152 ASN B O 1
ATOM 3978 N N . SER B 1 153 ? 39.658 28.644 129.566 1.00 37.45 153 SER B N 1
ATOM 3979 C CA . SER B 1 153 ? 40.431 29.691 128.836 1.00 37.07 153 SER B CA 1
ATOM 3980 C C . SER B 1 153 ? 39.530 30.833 128.420 1.00 36.51 153 SER B C 1
ATOM 3981 O O . SER B 1 153 ? 38.324 30.685 128.475 1.00 37.52 153 SER B O 1
ATOM 3984 N N . ASP B 1 154 ? 40.099 31.962 127.990 1.00 35.83 154 ASP B N 1
ATOM 3985 C CA . ASP B 1 154 ? 39.303 33.080 127.410 1.00 34.79 154 ASP B CA 1
ATOM 3986 C C . ASP B 1 154 ? 39.534 33.318 125.906 1.00 33.68 154 ASP B C 1
ATOM 3987 O O . ASP B 1 154 ? 38.795 34.090 125.279 1.00 35.12 154 ASP B O 1
ATOM 3992 N N . ASN B 1 155 ? 40.519 32.631 125.328 1.00 30.77 155 ASN B N 1
ATOM 3993 C CA . ASN B 1 155 ? 40.774 32.690 123.882 1.00 28.15 155 ASN B CA 1
ATOM 3994 C C . ASN B 1 155 ? 40.112 31.535 123.103 1.00 26.09 155 ASN B C 1
ATOM 3995 O O . ASN B 1 155 ? 40.506 31.263 121.972 1.00 23.05 155 ASN B O 1
ATOM 4000 N N . ALA B 1 156 ? 39.122 30.872 123.708 1.00 23.96 156 ALA B N 1
ATOM 4001 C CA . ALA B 1 156 ? 38.582 29.616 123.166 1.00 23.61 156 ALA B CA 1
ATOM 4002 C C . ALA B 1 156 ? 37.059 29.621 123.123 1.00 23.22 156 ALA B C 1
ATOM 4003 O O . ALA B 1 156 ? 36.411 30.175 124.006 1.00 23.00 156 ALA B O 1
ATOM 4005 N N . PHE B 1 157 ? 36.499 29.005 122.088 1.00 22.45 157 PHE B N 1
ATOM 4006 C CA . PHE B 1 157 ? 35.048 28.787 121.989 1.00 22.08 157 PHE B CA 1
ATOM 4007 C C . PHE B 1 157 ? 34.881 27.327 121.621 1.00 21.69 157 PHE B C 1
ATOM 4008 O O . PHE B 1 157 ? 35.201 26.955 120.489 1.00 20.92 157 PHE B O 1
ATOM 4016 N N . ALA B 1 158 ? 34.405 26.505 122.563 1.00 20.93 158 ALA B N 1
ATOM 4017 C CA . ALA B 1 158 ? 34.335 25.071 122.370 1.00 21.33 158 ALA B CA 1
ATOM 4018 C C . ALA B 1 158 ? 32.935 24.710 121.895 1.00 20.50 158 ALA B C 1
ATOM 4019 O O . ALA B 1 158 ? 31.934 25.228 122.395 1.00 22.47 158 ALA B O 1
ATOM 4021 N N . LEU B 1 159 ? 32.864 23.848 120.901 1.00 18.97 159 LEU B N 1
ATOM 4022 C CA . LEU B 1 159 ? 31.584 23.464 120.315 1.00 17.74 159 LEU B CA 1
ATOM 4023 C C . LEU B 1 159 ? 31.405 21.974 120.585 1.00 16.72 159 LEU B C 1
ATOM 4024 O O . LEU B 1 159 ? 32.239 21.151 120.164 1.00 15.37 159 LEU B O 1
ATOM 4029 N N . LEU B 1 160 ? 30.335 21.641 121.311 1.00 15.76 160 LEU B N 1
ATOM 4030 C CA . LEU B 1 160 ? 30.013 20.269 121.673 1.00 15.46 160 LEU B CA 1
ATOM 4031 C C . LEU B 1 160 ? 29.101 19.650 120.630 1.00 15.05 160 LEU B C 1
ATOM 4032 O O . LEU B 1 160 ? 28.126 20.268 120.198 1.00 14.47 160 LEU B O 1
ATOM 4045 N N . PRO B 1 162 ? 26.462 16.503 119.347 1.00 14.23 162 PRO B N 1
ATOM 4046 C CA . PRO B 1 162 ? 25.398 15.799 120.049 1.00 14.55 162 PRO B CA 1
ATOM 4047 C C . PRO B 1 162 ? 25.947 14.587 120.815 1.00 14.10 162 PRO B C 1
ATOM 4048 O O . PRO B 1 162 ? 26.855 13.882 120.356 1.00 14.51 162 PRO B O 1
ATOM 4052 N N . ALA B 1 163 ? 25.373 14.367 121.976 1.00 14.37 163 ALA B N 1
ATOM 4053 C CA . ALA B 1 163 ? 25.827 13.359 122.921 1.00 14.77 163 ALA B CA 1
ATOM 4054 C C . ALA B 1 163 ? 26.033 11.967 122.314 1.00 14.48 163 ALA B C 1
ATOM 4055 O O . ALA B 1 163 ? 26.984 11.277 122.676 1.00 14.47 163 ALA B O 1
ATOM 4057 N N . GLU B 1 164 ? 25.161 11.554 121.395 1.00 14.39 164 GLU B N 1
ATOM 4058 C CA . GLU B 1 164 ? 25.271 10.211 120.800 1.00 14.92 164 GLU B CA 1
ATOM 4059 C C . GLU B 1 164 ? 26.503 10.014 119.918 1.00 15.03 164 GLU B C 1
ATOM 4060 O O . GLU B 1 164 ? 26.833 8.874 119.583 1.00 17.34 164 GLU B O 1
ATOM 4066 N N . THR B 1 165 ? 27.160 11.101 119.522 1.00 15.01 165 THR B N 1
ATOM 4067 C CA . THR B 1 165 ? 28.343 11.010 118.657 1.00 15.51 165 THR B CA 1
ATOM 4068 C C . THR B 1 165 ? 29.639 10.756 119.423 1.00 15.93 165 THR B C 1
ATOM 4069 O O . THR B 1 165 ? 30.729 10.655 118.826 1.00 15.79 165 THR B O 1
ATOM 4073 N N . HIS B 1 166 ? 29.544 10.654 120.749 1.00 15.63 166 HIS B N 1
ATOM 4074 C CA . HIS B 1 166 ? 30.675 10.192 121.515 1.00 16.50 166 HIS B CA 1
ATOM 4075 C C . HIS B 1 166 ? 30.776 8.686 121.315 1.00 16.89 166 HIS B C 1
ATOM 4076 O O . HIS B 1 166 ? 30.325 7.903 122.165 1.00 17.03 166 HIS B O 1
ATOM 4083 N N . ASP B 1 167 ? 31.367 8.276 120.188 1.00 16.09 167 ASP B N 1
ATOM 4084 C CA . ASP B 1 167 ? 31.275 6.875 119.753 1.00 16.50 167 ASP B CA 1
ATOM 4085 C C . ASP B 1 167 ? 31.919 5.962 120.759 1.00 16.39 167 ASP B C 1
ATOM 4086 O O . ASP B 1 167 ? 33.013 6.245 121.218 1.00 17.24 167 ASP B O 1
ATOM 4091 N N . ARG B 1 168 ? 31.219 4.892 121.119 1.00 16.55 168 ARG B N 1
ATOM 4092 C CA . ARG B 1 168 ? 31.743 3.835 121.980 1.00 17.18 168 ARG B CA 1
ATOM 4093 C C . ARG B 1 168 ? 32.546 2.796 121.220 1.00 17.73 168 ARG B C 1
ATOM 4094 O O . ARG B 1 168 ? 33.426 2.159 121.792 1.00 17.44 168 ARG B O 1
ATOM 4102 N N . GLY B 1 169 ? 32.213 2.593 119.951 1.00 18.51 169 GLY B N 1
ATOM 4103 C CA . GLY B 1 169 ? 33.040 1.788 119.064 1.00 20.08 169 GLY B CA 1
ATOM 4104 C C . GLY B 1 169 ? 34.461 2.324 119.017 1.00 20.60 169 GLY B C 1
ATOM 4105 O O . GLY B 1 169 ? 34.652 3.544 119.016 1.00 21.37 169 GLY B O 1
ATOM 4106 N N . PHE B 1 170 ? 35.446 1.425 118.976 1.00 21.66 170 PHE B N 1
ATOM 4107 C CA . PHE B 1 170 ? 36.861 1.787 118.806 1.00 21.77 170 PHE B CA 1
ATOM 4108 C C . PHE B 1 170 ? 37.023 2.659 117.571 1.00 21.76 170 PHE B C 1
ATOM 4109 O O . PHE B 1 170 ? 37.667 3.713 117.598 1.00 21.19 170 PHE B O 1
ATOM 4117 N N . ALA B 1 171 ? 36.421 2.214 116.479 1.00 21.13 171 ALA B N 1
ATOM 4118 C CA . ALA B 1 171 ? 36.515 2.938 115.210 1.00 20.75 171 ALA B CA 1
ATOM 4119 C C . ALA B 1 171 ? 35.505 4.097 115.170 1.00 20.63 171 ALA B C 1
ATOM 4120 O O . ALA B 1 171 ? 34.307 3.884 115.327 1.00 21.03 171 ALA B O 1
ATOM 4130 N N . THR B 1 173 ? 32.946 6.773 113.787 1.00 16.57 173 THR B N 1
ATOM 4131 C CA . THR B 1 173 ? 32.002 6.859 112.696 1.00 15.42 173 THR B CA 1
ATOM 4132 C C . THR B 1 173 ? 31.262 8.178 112.823 1.00 15.09 173 THR B C 1
ATOM 4133 O O . THR B 1 173 ? 31.661 9.166 112.200 1.00 14.85 173 THR B O 1
ATOM 4137 N N . SER B 1 174 ? 30.207 8.218 113.640 1.00 14.43 174 SER B N 1
ATOM 4138 C CA . SER B 1 174 ? 29.409 9.433 113.791 1.00 14.34 174 SER B CA 1
ATOM 4139 C C . SER B 1 174 ? 30.196 10.606 114.374 1.00 13.75 174 SER B C 1
ATOM 4140 O O . SER B 1 174 ? 29.849 11.753 114.120 1.00 14.18 174 SER B O 1
ATOM 4143 N N . SER B 1 175 ? 31.268 10.335 115.125 1.00 13.00 175 SER B N 1
ATOM 4144 C CA . SER B 1 175 ? 32.106 11.417 115.651 1.00 13.92 175 SER B CA 1
ATOM 4145 C C . SER B 1 175 ? 32.769 12.184 114.506 1.00 13.59 175 SER B C 1
ATOM 4146 O O . SER B 1 175 ? 32.630 13.420 114.426 1.00 13.27 175 SER B O 1
ATOM 4149 N N . ILE B 1 176 ? 33.456 11.470 113.613 1.00 13.14 176 ILE B N 1
ATOM 4150 C CA . ILE B 1 176 ? 34.149 12.153 112.486 1.00 13.99 176 ILE B CA 1
ATOM 4151 C C . ILE B 1 176 ? 33.166 12.908 111.574 1.00 13.31 176 ILE B C 1
ATOM 4152 O O . ILE B 1 176 ? 33.370 14.086 111.281 1.00 13.15 176 ILE B O 1
ATOM 4157 N N . THR B 1 177 ? 32.097 12.234 111.158 1.00 12.44 177 THR B N 1
ATOM 4158 C CA . THR B 1 177 ? 31.175 12.836 110.220 1.00 12.76 177 THR B CA 1
ATOM 4159 C C . THR B 1 177 ? 30.460 14.028 110.822 1.00 11.64 177 THR B C 1
ATOM 4160 O O . THR B 1 177 ? 30.336 15.074 110.180 1.00 12.19 177 THR B O 1
ATOM 4164 N N . THR B 1 178 ? 30.062 13.921 112.072 1.00 11.35 178 THR B N 1
ATOM 4165 C CA . THR B 1 178 ? 29.357 15.027 112.701 1.00 12.13 178 THR B CA 1
ATOM 4166 C C . THR B 1 178 ? 30.300 16.237 112.923 1.00 11.78 178 THR B C 1
ATOM 4167 O O . THR B 1 178 ? 29.928 17.372 112.664 1.00 11.29 178 THR B O 1
ATOM 4187 N N . ALA B 1 181 ? 30.858 17.888 109.362 1.00 10.82 181 ALA B N 1
ATOM 4188 C CA . ALA B 1 181 ? 29.664 18.634 108.978 1.00 11.60 181 ALA B CA 1
ATOM 4189 C C . ALA B 1 181 ? 29.602 19.918 109.760 1.00 10.86 181 ALA B C 1
ATOM 4190 O O . ALA B 1 181 ? 29.341 20.980 109.176 1.00 10.91 181 ALA B O 1
ATOM 4192 N N . SER B 1 182 ? 29.878 19.839 111.072 1.00 11.67 182 SER B N 1
ATOM 4193 C CA . SER B 1 182 ? 29.824 21.011 111.973 1.00 12.22 182 SER B CA 1
ATOM 4194 C C . SER B 1 182 ? 30.852 22.061 111.588 1.00 11.64 182 SER B C 1
ATOM 4195 O O . SER B 1 182 ? 30.522 23.244 111.487 1.00 10.79 182 SER B O 1
ATOM 4198 N N . CYS B 1 183 ? 32.083 21.643 111.318 1.00 12.83 183 CYS B N 1
ATOM 4199 C CA . CYS B 1 183 ? 33.111 22.590 110.871 1.00 12.62 183 CYS B CA 1
ATOM 4200 C C . CYS B 1 183 ? 32.736 23.289 109.562 1.00 12.62 183 CYS B C 1
ATOM 4201 O O . CYS B 1 183 ? 32.863 24.512 109.438 1.00 13.17 183 CYS B O 1
ATOM 4204 N N . LEU B 1 184 ? 32.278 22.513 108.591 1.00 11.92 184 LEU B N 1
ATOM 4205 C CA . LEU B 1 184 ? 31.788 23.082 107.337 1.00 12.37 184 LEU B CA 1
ATOM 4206 C C . LEU B 1 184 ? 30.696 24.156 107.578 1.00 12.65 184 LEU B C 1
ATOM 4207 O O . LEU B 1 184 ? 30.751 25.283 107.017 1.00 11.89 184 LEU B O 1
ATOM 4212 N N . ALA B 1 185 ? 29.728 23.822 108.434 1.00 12.64 185 ALA B N 1
ATOM 4213 C CA . ALA B 1 185 ? 28.602 24.736 108.734 1.00 13.30 185 ALA B CA 1
ATOM 4214 C C . ALA B 1 185 ? 29.055 26.000 109.481 1.00 13.44 185 ALA B C 1
ATOM 4215 O O . ALA B 1 185 ? 28.501 27.069 109.276 1.00 14.27 185 ALA B O 1
ATOM 4217 N N . VAL B 1 186 ? 30.073 25.888 110.329 1.00 13.12 186 VAL B N 1
ATOM 4218 C CA . VAL B 1 186 ? 30.560 27.045 111.047 1.00 13.51 186 VAL B CA 1
ATOM 4219 C C . VAL B 1 186 ? 31.143 28.057 110.085 1.00 13.78 186 VAL B C 1
ATOM 4220 O O . VAL B 1 186 ? 30.849 29.247 110.209 1.00 13.00 186 VAL B O 1
ATOM 4224 N N . PHE B 1 187 ? 31.928 27.601 109.111 1.00 13.56 187 PHE B N 1
ATOM 4225 C CA . PHE B 1 187 ? 32.720 28.520 108.288 1.00 14.74 187 PHE B CA 1
ATOM 4226 C C . PHE B 1 187 ? 32.144 28.780 106.911 1.00 14.77 187 PHE B C 1
ATOM 4227 O O . PHE B 1 187 ? 32.536 29.744 106.275 1.00 15.87 187 PHE B O 1
ATOM 4235 N N . ALA B 1 188 ? 31.220 27.935 106.461 1.00 15.15 188 ALA B N 1
ATOM 4236 C CA . ALA B 1 188 ? 30.545 28.130 105.174 1.00 15.72 188 ALA B CA 1
ATOM 4237 C C . ALA B 1 188 ? 29.007 27.981 105.308 1.00 15.74 188 ALA B C 1
ATOM 4238 O O . ALA B 1 188 ? 28.379 27.196 104.571 1.00 16.42 188 ALA B O 1
ATOM 4240 N N . PRO B 1 189 ? 28.386 28.734 106.238 1.00 17.02 189 PRO B N 1
ATOM 4241 C CA . PRO B 1 189 ? 26.941 28.564 106.470 1.00 17.27 189 PRO B CA 1
ATOM 4242 C C . PRO B 1 189 ? 26.064 28.910 105.248 1.00 18.04 189 PRO B C 1
ATOM 4243 O O . PRO B 1 189 ? 24.954 28.429 105.140 1.00 18.78 189 PRO B O 1
ATOM 4247 N N . GLU B 1 190 ? 26.560 29.735 104.339 1.00 18.37 190 GLU B N 1
ATOM 4248 C CA . GLU B 1 190 ? 25.802 30.042 103.133 1.00 18.74 190 GLU B CA 1
ATOM 4249 C C . GLU B 1 190 ? 25.638 28.815 102.212 1.00 19.11 190 GLU B C 1
ATOM 4250 O O . GLU B 1 190 ? 24.714 28.777 101.374 1.00 19.92 190 GLU B O 1
ATOM 4256 N N . THR B 1 191 ? 26.518 27.823 102.375 1.00 18.36 191 THR B N 1
ATOM 4257 C CA . THR B 1 191 ? 26.580 26.636 101.533 1.00 18.03 191 THR B CA 1
ATOM 4258 C C . THR B 1 191 ? 26.165 25.365 102.288 1.00 17.42 191 THR B C 1
ATOM 4259 O O . THR B 1 191 ? 25.349 24.570 101.792 1.00 16.77 191 THR B O 1
ATOM 4263 N N . ILE B 1 192 ? 26.732 25.182 103.477 1.00 16.21 192 ILE B N 1
ATOM 4264 C CA . ILE B 1 192 ? 26.460 24.023 104.313 1.00 15.92 192 ILE B CA 1
ATOM 4265 C C . ILE B 1 192 ? 25.745 24.518 105.579 1.00 16.01 192 ILE B C 1
ATOM 4266 O O . ILE B 1 192 ? 26.342 25.191 106.444 1.00 14.55 192 ILE B O 1
ATOM 4271 N N . ASN B 1 193 ? 24.444 24.230 105.650 1.00 16.00 193 ASN B N 1
ATOM 4272 C CA . ASN B 1 193 ? 23.616 24.661 106.770 1.00 16.10 193 ASN B CA 1
ATOM 4273 C C . ASN B 1 193 ? 22.503 23.644 107.064 1.00 16.93 193 ASN B C 1
ATOM 4274 O O . ASN B 1 193 ? 22.374 22.623 106.376 1.00 16.13 193 ASN B O 1
ATOM 4279 N N . SER B 1 194 ? 21.685 23.942 108.074 1.00 17.06 194 SER B N 1
ATOM 4280 C CA . SER B 1 194 ? 20.687 22.994 108.549 1.00 17.89 194 SER B CA 1
ATOM 4281 C C . SER B 1 194 ? 19.584 22.702 107.530 1.00 18.02 194 SER B C 1
ATOM 4282 O O . SER B 1 194 ? 18.896 21.700 107.666 1.00 19.59 194 SER B O 1
ATOM 4285 N N . GLN B 1 195 ? 19.450 23.547 106.506 1.00 18.10 195 GLN B N 1
ATOM 4286 C CA . GLN B 1 195 ? 18.572 23.269 105.387 1.00 18.27 195 GLN B CA 1
ATOM 4287 C C . GLN B 1 195 ? 19.248 22.476 104.245 1.00 17.17 195 GLN B C 1
ATOM 4288 O O . GLN B 1 195 ? 18.761 21.401 103.867 1.00 16.64 195 GLN B O 1
ATOM 4294 N N . THR B 1 196 ? 20.340 22.995 103.686 1.00 16.69 196 THR B N 1
ATOM 4295 C CA . THR B 1 196 ? 21.003 22.328 102.553 1.00 16.19 196 THR B CA 1
ATOM 4296 C C . THR B 1 196 ? 21.512 20.940 102.929 1.00 15.50 196 THR B C 1
ATOM 4297 O O . THR B 1 196 ? 21.468 20.013 102.116 1.00 15.57 196 THR B O 1
ATOM 4301 N N . PHE B 1 197 ? 21.952 20.786 104.173 1.00 14.37 197 PHE B N 1
ATOM 4302 C CA . PHE B 1 197 ? 22.600 19.545 104.581 1.00 13.96 197 PHE B CA 1
ATOM 4303 C C . PHE B 1 197 ? 21.601 18.433 104.856 1.00 14.22 197 PHE B C 1
ATOM 4304 O O . PHE B 1 197 ? 21.977 17.250 104.895 1.00 14.61 197 PHE B O 1
ATOM 4312 N N . ARG B 1 198 ? 20.318 18.802 104.949 1.00 14.82 198 ARG B N 1
ATOM 4313 C CA . ARG B 1 198 ? 19.241 17.815 104.969 1.00 15.75 198 ARG B CA 1
ATOM 4314 C C . ARG B 1 198 ? 19.280 16.957 103.720 1.00 15.01 198 ARG B C 1
ATOM 4315 O O . ARG B 1 198 ? 18.941 15.793 103.764 1.00 15.17 198 ARG B O 1
ATOM 4323 N N . ASP B 1 199 ? 19.715 17.523 102.600 1.00 14.23 199 ASP B N 1
ATOM 4324 C CA . ASP B 1 199 ? 19.811 16.727 101.354 1.00 14.09 199 ASP B CA 1
ATOM 4325 C C . ASP B 1 199 ? 20.900 15.675 101.505 1.00 13.65 199 ASP B C 1
ATOM 4326 O O . ASP B 1 199 ? 20.771 14.558 101.004 1.00 13.94 199 ASP B O 1
ATOM 4331 N N . VAL B 1 200 ? 21.970 16.018 102.222 1.00 12.94 200 VAL B N 1
ATOM 4332 C CA . VAL B 1 200 ? 23.079 15.078 102.445 1.00 12.37 200 VAL B CA 1
ATOM 4333 C C . VAL B 1 200 ? 22.653 13.994 103.449 1.00 11.96 200 VAL B C 1
ATOM 4334 O O . VAL B 1 200 ? 22.894 12.808 103.235 1.00 10.98 200 VAL B O 1
ATOM 4338 N N . ALA B 1 201 ? 22.026 14.410 104.546 1.00 11.85 201 ALA B N 1
ATOM 4339 C CA . ALA B 1 201 ? 21.456 13.467 105.499 1.00 12.52 201 ALA B CA 1
ATOM 4340 C C . ALA B 1 201 ? 20.452 12.522 104.813 1.00 12.67 201 ALA B C 1
ATOM 4341 O O . ALA B 1 201 ? 20.501 11.305 105.022 1.00 12.89 201 ALA B O 1
ATOM 4343 N N . ASP B 1 202 ? 19.569 13.068 103.970 1.00 13.69 202 ASP B N 1
ATOM 4344 C CA . ASP B 1 202 ? 18.532 12.252 103.292 1.00 14.14 202 ASP B CA 1
ATOM 4345 C C . ASP B 1 202 ? 19.185 11.190 102.391 1.00 14.19 202 ASP B C 1
ATOM 4346 O O . ASP B 1 202 ? 18.749 10.032 102.324 1.00 14.48 202 ASP B O 1
ATOM 4351 N N . ARG B 1 203 ? 20.222 11.595 101.666 1.00 15.03 203 ARG B N 1
ATOM 4352 C CA . ARG B 1 203 ? 20.875 10.696 100.713 1.00 14.75 203 ARG B CA 1
ATOM 4353 C C . ARG B 1 203 ? 21.652 9.611 101.463 1.00 14.60 203 ARG B C 1
ATOM 4354 O O . ARG B 1 203 ? 21.648 8.445 101.074 1.00 13.31 203 ARG B O 1
ATOM 4362 N N . CYS B 1 204 ? 22.317 9.990 102.551 1.00 14.50 204 CYS B N 1
ATOM 4363 C CA . CYS B 1 204 ? 23.031 9.004 103.373 1.00 15.01 204 CYS B CA 1
ATOM 4364 C C . CYS B 1 204 ? 22.092 8.037 104.091 1.00 15.06 204 CYS B C 1
ATOM 4365 O O . CYS B 1 204 ? 22.395 6.840 104.186 1.00 14.29 204 CYS B O 1
ATOM 4368 N N . GLN B 1 205 ? 20.941 8.534 104.554 1.00 15.93 205 GLN B N 1
ATOM 4369 C CA . GLN B 1 205 ? 19.875 7.663 105.066 1.00 15.96 205 GLN B CA 1
ATOM 4370 C C . GLN B 1 205 ? 19.429 6.669 103.946 1.00 15.43 205 GLN B C 1
ATOM 4371 O O . GLN B 1 205 ? 19.320 5.479 104.172 1.00 14.76 205 GLN B O 1
ATOM 4377 N N . ALA B 1 206 ? 19.236 7.163 102.731 1.00 15.16 206 ALA B N 1
ATOM 4378 C CA . ALA B 1 206 ? 18.897 6.292 101.601 1.00 15.31 206 ALA B CA 1
ATOM 4379 C C . ALA B 1 206 ? 20.000 5.257 101.303 1.00 15.46 206 ALA B C 1
ATOM 4380 O O . ALA B 1 206 ? 19.703 4.085 101.006 1.00 15.14 206 ALA B O 1
ATOM 4382 N N . ILE B 1 207 ? 21.266 5.674 101.399 1.00 14.43 207 ILE B N 1
ATOM 4383 C CA . ILE B 1 207 ? 22.386 4.727 101.223 1.00 15.02 207 ILE B CA 1
ATOM 4384 C C . ILE B 1 207 ? 22.268 3.634 102.278 1.00 15.20 207 ILE B C 1
ATOM 4385 O O . ILE B 1 207 ? 22.260 2.445 101.956 1.00 16.23 207 ILE B O 1
ATOM 4390 N N . LEU B 1 208 ? 22.143 4.027 103.539 1.00 15.84 208 LEU B N 1
ATOM 4391 C CA . LEU B 1 208 ? 22.052 3.021 104.601 1.00 16.20 208 LEU B CA 1
ATOM 4392 C C . LEU B 1 208 ? 20.837 2.115 104.392 1.00 16.49 208 LEU B C 1
ATOM 4393 O O . LEU B 1 208 ? 20.950 0.902 104.526 1.00 17.04 208 LEU B O 1
ATOM 4398 N N . THR B 1 209 ? 19.685 2.694 104.073 1.00 17.16 209 THR B N 1
ATOM 4399 C CA . THR B 1 209 ? 18.502 1.889 103.775 1.00 17.18 209 THR B CA 1
ATOM 4400 C C . THR B 1 209 ? 18.744 0.909 102.610 1.00 17.18 209 THR B C 1
ATOM 4401 O O . THR B 1 209 ? 18.369 -0.268 102.686 1.00 17.28 209 THR B O 1
ATOM 4405 N N . SER B 1 210 ? 19.410 1.382 101.561 1.00 17.57 210 SER B N 1
ATOM 4406 C CA . SER B 1 210 ? 19.734 0.550 100.398 1.00 17.74 210 SER B CA 1
ATOM 4407 C C . SER B 1 210 ? 20.587 -0.660 100.739 1.00 18.44 210 SER B C 1
ATOM 4408 O O . SER B 1 210 ? 20.548 -1.656 100.015 1.00 19.36 210 SER B O 1
ATOM 4411 N N . LEU B 1 211 ? 21.332 -0.593 101.843 1.00 17.73 211 LEU B N 1
ATOM 4412 C CA . LEU B 1 211 ? 22.200 -1.683 102.258 1.00 18.41 211 LEU B CA 1
ATOM 4413 C C . LEU B 1 211 ? 21.506 -2.691 103.204 1.00 18.10 211 LEU B C 1
ATOM 4414 O O . LEU B 1 211 ? 22.113 -3.655 103.660 1.00 18.02 211 LEU B O 1
ATOM 4419 N N . GLY B 1 212 ? 20.231 -2.457 103.496 1.00 19.86 212 GLY B N 1
ATOM 4420 C CA . GLY B 1 212 ? 19.442 -3.359 104.349 1.00 19.84 212 GLY B CA 1
ATOM 4421 C C . GLY B 1 212 ? 20.060 -3.662 105.695 1.00 20.22 212 GLY B C 1
ATOM 4422 O O . GLY B 1 212 ? 20.484 -2.761 106.402 1.00 20.08 212 GLY B O 1
ATOM 4423 N N . ASP B 1 213 ? 20.134 -4.939 106.049 1.00 20.32 213 ASP B N 1
ATOM 4424 C CA . ASP B 1 213 ? 20.740 -5.324 107.336 1.00 20.90 213 ASP B CA 1
ATOM 4425 C C . ASP B 1 213 ? 22.269 -5.430 107.288 1.00 20.51 213 ASP B C 1
ATOM 4426 O O . ASP B 1 213 ? 22.885 -5.899 108.243 1.00 20.81 213 ASP B O 1
ATOM 4431 N N . PHE B 1 214 ? 22.853 -5.009 106.158 1.00 20.19 214 PHE B N 1
ATOM 4432 C CA . PHE B 1 214 ? 24.298 -5.042 105.901 1.00 20.27 214 PHE B CA 1
ATOM 4433 C C . PHE B 1 214 ? 24.896 -6.441 105.620 1.00 20.27 214 PHE B C 1
ATOM 4434 O O . PHE B 1 214 ? 26.073 -6.551 105.271 1.00 19.78 214 PHE B O 1
ATOM 4442 N N . SER B 1 215 ? 24.079 -7.489 105.689 1.00 21.11 215 SER B N 1
ATOM 4443 C CA . SER B 1 215 ? 24.578 -8.870 105.627 1.00 21.70 215 SER B CA 1
ATOM 4444 C C . SER B 1 215 ? 25.270 -9.253 104.306 1.00 22.30 215 SER B C 1
ATOM 4445 O O . SER B 1 215 ? 26.064 -10.199 104.269 1.00 22.83 215 SER B O 1
ATOM 4448 N N . GLU B 1 216 ? 25.000 -8.525 103.232 1.00 22.53 216 GLU B N 1
ATOM 4449 C CA . GLU B 1 216 ? 25.659 -8.822 101.948 1.00 23.35 216 GLU B CA 1
ATOM 4450 C C . GLU B 1 216 ? 27.010 -8.127 101.785 1.00 22.67 216 GLU B C 1
ATOM 4451 O O . GLU B 1 216 ? 27.634 -8.221 100.737 1.00 23.09 216 GLU B O 1
ATOM 4457 N N . GLY B 1 217 ? 27.441 -7.423 102.828 1.00 21.69 217 GLY B N 1
ATOM 4458 C CA . GLY B 1 217 ? 28.828 -6.997 102.935 1.00 20.66 217 GLY B CA 1
ATOM 4459 C C . GLY B 1 217 ? 29.227 -5.752 102.177 1.00 19.88 217 GLY B C 1
ATOM 4460 O O . GLY B 1 217 ? 30.398 -5.421 102.158 1.00 19.76 217 GLY B O 1
ATOM 4461 N N . VAL B 1 218 ? 28.267 -5.080 101.543 1.00 19.12 218 VAL B N 1
ATOM 4462 C CA . VAL B 1 218 ? 28.481 -3.815 100.821 1.00 19.12 218 VAL B CA 1
ATOM 4463 C C . VAL B 1 218 ? 29.236 -3.958 99.484 1.00 18.67 218 VAL B C 1
ATOM 4464 O O . VAL B 1 218 ? 28.702 -3.603 98.408 1.00 19.11 218 VAL B O 1
ATOM 4468 N N . PHE B 1 219 ? 30.487 -4.404 99.561 1.00 18.18 219 PHE B N 1
ATOM 4469 C CA . PHE B 1 219 ? 31.278 -4.732 98.357 1.00 18.67 219 PHE B CA 1
ATOM 4470 C C . PHE B 1 219 ? 31.356 -6.238 98.206 1.00 19.31 219 PHE B C 1
ATOM 4471 O O . PHE B 1 219 ? 32.023 -6.751 97.294 1.00 19.27 219 PHE B O 1
ATOM 4479 N N . GLY B 1 220 ? 30.661 -6.936 99.105 1.00 20.94 220 GLY B N 1
ATOM 4480 C CA . GLY B 1 220 ? 30.631 -8.397 99.130 1.00 20.94 220 GLY B CA 1
ATOM 4481 C C . GLY B 1 220 ? 31.732 -8.940 100.009 1.00 22.24 220 GLY B C 1
ATOM 4482 O O . GLY B 1 220 ? 32.347 -8.210 100.808 1.00 21.37 220 GLY B O 1
ATOM 4483 N N . TYR B 1 221 ? 31.963 -10.241 99.879 1.00 23.34 221 TYR B N 1
ATOM 4484 C CA . TYR B 1 221 ? 33.036 -10.887 100.617 1.00 23.88 221 TYR B CA 1
ATOM 4485 C C . TYR B 1 221 ? 33.841 -11.708 99.649 1.00 24.46 221 TYR B C 1
ATOM 4486 O O . TYR B 1 221 ? 33.284 -12.276 98.722 1.00 24.53 221 TYR B O 1
ATOM 4495 N N . ALA B 1 222 ? 35.152 -11.751 99.875 1.00 25.18 222 ALA B N 1
ATOM 4496 C CA . ALA B 1 222 ? 36.089 -12.384 98.956 1.00 25.05 222 ALA B CA 1
ATOM 4497 C C . ALA B 1 222 ? 37.433 -12.514 99.667 1.00 25.32 222 ALA B C 1
ATOM 4498 O O . ALA B 1 222 ? 37.687 -11.841 100.683 1.00 26.04 222 ALA B O 1
ATOM 4500 N N . PRO B 1 223 ? 38.277 -13.431 99.199 1.00 25.08 223 PRO B N 1
ATOM 4501 C CA . PRO B 1 223 ? 39.576 -13.613 99.851 1.00 24.53 223 PRO B CA 1
ATOM 4502 C C . PRO B 1 223 ? 40.631 -12.564 99.445 1.00 23.91 223 PRO B C 1
ATOM 4503 O O . PRO B 1 223 ? 41.817 -12.899 99.269 1.00 23.95 223 PRO B O 1
ATOM 4507 N N . TRP B 1 224 ? 40.207 -11.306 99.319 1.00 22.85 224 TRP B N 1
ATOM 4508 C CA . TRP B 1 224 ? 41.139 -10.216 99.081 1.00 21.69 224 TRP B CA 1
ATOM 4509 C C . TRP B 1 224 ? 42.034 -10.058 100.303 1.00 21.51 224 TRP B C 1
ATOM 4510 O O . TRP B 1 224 ? 41.598 -10.335 101.435 1.00 21.75 224 TRP B O 1
ATOM 4521 N N . LYS B 1 225 ? 43.298 -9.706 100.069 1.00 20.46 225 LYS B N 1
ATOM 4522 C CA . LYS B 1 225 ? 44.243 -9.441 101.138 1.00 21.16 225 LYS B CA 1
ATOM 4523 C C . LYS B 1 225 ? 44.683 -7.986 101.185 1.00 19.26 225 LYS B C 1
ATOM 4524 O O . LYS B 1 225 ? 45.335 -7.570 102.123 1.00 18.82 225 LYS B O 1
ATOM 4530 N N . ARG B 1 226 ? 44.320 -7.224 100.165 1.00 18.49 226 ARG B N 1
ATOM 4531 C CA . ARG B 1 226 ? 44.683 -5.814 100.069 1.00 17.84 226 ARG B CA 1
ATOM 4532 C C . ARG B 1 226 ? 43.473 -5.037 99.566 1.00 16.74 226 ARG B C 1
ATOM 4533 O O . ARG B 1 226 ? 42.774 -5.498 98.666 1.00 15.63 226 ARG B O 1
ATOM 4541 N N . ILE B 1 227 ? 43.216 -3.889 100.189 1.00 16.09 227 ILE B N 1
ATOM 4542 C CA . ILE B 1 227 ? 42.221 -2.950 99.713 1.00 16.33 227 ILE B CA 1
ATOM 4543 C C . ILE B 1 227 ? 42.833 -1.572 99.473 1.00 15.93 227 ILE B C 1
ATOM 4544 O O . ILE B 1 227 ? 43.610 -1.083 100.282 1.00 16.07 227 ILE B O 1
ATOM 4549 N N . VAL B 1 228 ? 42.473 -0.944 98.368 1.00 15.22 228 VAL B N 1
ATOM 4550 C CA . VAL B 1 228 ? 42.936 0.414 98.090 1.00 15.54 228 VAL B CA 1
ATOM 4551 C C . VAL B 1 228 ? 41.740 1.288 97.770 1.00 14.38 228 VAL B C 1
ATOM 4552 O O . VAL B 1 228 ? 40.896 0.929 96.929 1.00 14.25 228 VAL B O 1
ATOM 4556 N N . TYR B 1 229 ? 41.654 2.420 98.477 1.00 13.00 229 TYR B N 1
ATOM 4557 C CA . TYR B 1 229 ? 40.677 3.429 98.185 1.00 12.02 229 TYR B CA 1
ATOM 4558 C C . TYR B 1 229 ? 41.374 4.598 97.474 1.00 11.75 229 TYR B C 1
ATOM 4559 O O . TYR B 1 229 ? 42.465 5.014 97.872 1.00 9.57 229 TYR B O 1
ATOM 4568 N N . LEU B 1 230 ? 40.709 5.126 96.448 1.00 11.65 230 LEU B N 1
ATOM 4569 C CA . LEU B 1 230 ? 41.235 6.228 95.645 1.00 11.82 230 LEU B CA 1
ATOM 4570 C C . LEU B 1 230 ? 40.222 7.375 95.566 1.00 11.96 230 LEU B C 1
ATOM 4571 O O . LEU B 1 230 ? 39.020 7.169 95.335 1.00 12.10 230 LEU B O 1
ATOM 4576 N N . GLY B 1 231 ? 40.719 8.584 95.712 1.00 11.21 231 GLY B N 1
ATOM 4577 C CA . GLY B 1 231 ? 39.888 9.764 95.513 1.00 11.84 231 GLY B CA 1
ATOM 4578 C C . GLY B 1 231 ? 40.756 10.976 95.223 1.00 11.76 231 GLY B C 1
ATOM 4579 O O . GLY B 1 231 ? 41.853 11.071 95.766 1.00 12.07 231 GLY B O 1
ATOM 4580 N N . SER B 1 232 ? 40.263 11.879 94.371 1.00 12.31 232 SER B N 1
ATOM 4581 C CA . SER B 1 232 ? 40.986 13.082 93.979 1.00 12.46 232 SER B CA 1
ATOM 4582 C C . SER B 1 232 ? 40.806 14.213 94.987 1.00 12.93 232 SER B C 1
ATOM 4583 O O . SER B 1 232 ? 39.744 14.346 95.630 1.00 13.66 232 SER B O 1
ATOM 4586 N N . GLY B 1 233 ? 41.844 15.040 95.103 1.00 12.37 233 GLY B N 1
ATOM 4587 C CA . GLY B 1 233 ? 41.806 16.204 95.969 1.00 13.17 233 GLY B CA 1
ATOM 4588 C C . GLY B 1 233 ? 41.472 15.800 97.394 1.00 13.67 233 GLY B C 1
ATOM 4589 O O . GLY B 1 233 ? 42.030 14.836 97.906 1.00 15.02 233 GLY B O 1
ATOM 4590 N N . GLY B 1 234 ? 40.495 16.473 97.994 1.00 13.92 234 GLY B N 1
ATOM 4591 C CA . GLY B 1 234 ? 40.083 16.194 99.369 1.00 14.18 234 GLY B CA 1
ATOM 4592 C C . GLY B 1 234 ? 39.478 14.822 99.577 1.00 14.27 234 GLY B C 1
ATOM 4593 O O . GLY B 1 234 ? 39.483 14.296 100.695 1.00 14.97 234 GLY B O 1
ATOM 4594 N N . LEU B 1 235 ? 38.945 14.241 98.502 1.00 13.60 235 LEU B N 1
ATOM 4595 C CA . LEU B 1 235 ? 38.437 12.888 98.551 1.00 13.12 235 LEU B CA 1
ATOM 4596 C C . LEU B 1 235 ? 39.525 11.863 98.863 1.00 12.90 235 LEU B C 1
ATOM 4597 O O . LEU B 1 235 ? 39.213 10.759 99.319 1.00 11.40 235 LEU B O 1
ATOM 4602 N N . GLN B 1 236 ? 40.790 12.224 98.639 1.00 12.68 236 GLN B N 1
ATOM 4603 C CA . GLN B 1 236 ? 41.879 11.370 99.085 1.00 12.65 236 GLN B CA 1
ATOM 4604 C C . GLN B 1 236 ? 41.830 11.220 100.622 1.00 11.84 236 GLN B C 1
ATOM 4605 O O . GLN B 1 236 ? 42.122 10.156 101.146 1.00 11.73 236 GLN B O 1
ATOM 4611 N N . GLY B 1 237 ? 41.465 12.284 101.332 1.00 12.11 237 GLY B N 1
ATOM 4612 C CA . GLY B 1 237 ? 41.221 12.212 102.765 1.00 12.14 237 GLY B CA 1
ATOM 4613 C C . GLY B 1 237 ? 40.121 11.257 103.161 1.00 11.89 237 GLY B C 1
ATOM 4614 O O . GLY B 1 237 ? 40.254 10.500 104.142 1.00 11.86 237 GLY B O 1
ATOM 4615 N N . ALA B 1 238 ? 39.045 11.231 102.377 1.00 12.65 238 ALA B N 1
ATOM 4616 C CA . ALA B 1 238 ? 38.009 10.218 102.575 1.00 12.44 238 ALA B CA 1
ATOM 4617 C C . ALA B 1 238 ? 38.528 8.803 102.302 1.00 12.11 238 ALA B C 1
ATOM 4618 O O . ALA B 1 238 ? 38.155 7.854 103.019 1.00 11.74 238 ALA B O 1
ATOM 4620 N N . ALA B 1 239 ? 39.359 8.651 101.266 1.00 12.06 239 ALA B N 1
ATOM 4621 C CA . ALA B 1 239 ? 39.999 7.353 100.976 1.00 12.30 239 ALA B CA 1
ATOM 4622 C C . ALA B 1 239 ? 40.902 6.881 102.119 1.00 12.09 239 ALA B C 1
ATOM 4623 O O . ALA B 1 239 ? 40.907 5.718 102.476 1.00 10.58 239 ALA B O 1
ATOM 4625 N N . ARG B 1 240 ? 41.648 7.807 102.704 1.00 12.02 240 ARG B N 1
ATOM 4626 C CA . ARG B 1 240 ? 42.527 7.520 103.841 1.00 13.04 240 ARG B CA 1
ATOM 4627 C C . ARG B 1 240 ? 41.772 7.031 105.089 1.00 12.07 240 ARG B C 1
ATOM 4628 O O . ARG B 1 240 ? 42.161 6.047 105.726 1.00 11.43 240 ARG B O 1
ATOM 4636 N N . GLU B 1 241 ? 40.690 7.725 105.418 1.00 12.65 241 GLU B N 1
ATOM 4637 C CA . GLU B 1 241 ? 39.770 7.310 106.478 1.00 12.57 241 GLU B CA 1
ATOM 4638 C C . GLU B 1 241 ? 39.160 5.944 106.200 1.00 12.54 241 GLU B C 1
ATOM 4639 O O . GLU B 1 241 ? 39.043 5.112 107.109 1.00 12.91 241 GLU B O 1
ATOM 4645 N N . SER B 1 242 ? 38.752 5.721 104.954 1.00 13.06 242 SER B N 1
ATOM 4646 C CA . SER B 1 242 ? 38.141 4.445 104.551 1.00 12.49 242 SER B CA 1
ATOM 4647 C C . SER B 1 242 ? 39.130 3.290 104.727 1.00 12.77 242 SER B C 1
ATOM 4648 O O . SER B 1 242 ? 38.770 2.208 105.226 1.00 12.16 242 SER B O 1
ATOM 4651 N N . ALA B 1 243 ? 40.387 3.537 104.357 1.00 11.97 243 ALA B N 1
ATOM 4652 C CA . ALA B 1 243 ? 41.455 2.548 104.508 1.00 12.83 243 ALA B CA 1
ATOM 4653 C C . ALA B 1 243 ? 41.716 2.263 105.977 1.00 12.74 243 ALA B C 1
ATOM 4654 O O . ALA B 1 243 ? 41.847 1.108 106.373 1.00 12.97 243 ALA B O 1
ATOM 4656 N N . LEU B 1 244 ? 41.826 3.325 106.776 1.00 13.73 244 LEU B N 1
ATOM 4657 C CA . LEU B 1 244 ? 42.077 3.143 108.195 1.00 14.58 244 LEU B CA 1
ATOM 4658 C C . LEU B 1 244 ? 40.965 2.331 108.859 1.00 13.94 244 LEU B C 1
ATOM 4659 O O . LEU B 1 244 ? 41.248 1.462 109.692 1.00 13.92 244 LEU B O 1
ATOM 4664 N N . LYS B 1 245 ? 39.712 2.596 108.507 1.00 14.27 245 LYS B N 1
ATOM 4665 C CA . LYS B 1 245 ? 38.589 1.822 109.064 1.00 16.67 245 LYS B CA 1
ATOM 4666 C C . LYS B 1 245 ? 38.754 0.312 108.841 1.00 17.21 245 LYS B C 1
ATOM 4667 O O . LYS B 1 245 ? 38.575 -0.477 109.779 1.00 17.09 245 LYS B O 1
ATOM 4673 N N . VAL B 1 246 ? 39.062 -0.078 107.601 1.00 18.14 246 VAL B N 1
ATOM 4674 C CA . VAL B 1 246 ? 39.313 -1.489 107.222 1.00 19.61 246 VAL B CA 1
ATOM 4675 C C . VAL B 1 246 ? 40.420 -2.072 108.071 1.00 19.86 246 VAL B C 1
ATOM 4676 O O . VAL B 1 246 ? 40.324 -3.169 108.612 1.00 19.68 246 VAL B O 1
ATOM 4680 N N . LEU B 1 247 ? 41.497 -1.319 108.168 1.00 20.74 247 LEU B N 1
ATOM 4681 C CA . LEU B 1 247 ? 42.659 -1.757 108.895 1.00 21.42 247 LEU B CA 1
ATOM 4682 C C . LEU B 1 247 ? 42.337 -1.968 110.395 1.00 21.09 247 LEU B C 1
ATOM 4683 O O . LEU B 1 247 ? 42.649 -3.020 110.966 1.00 20.31 247 LEU B O 1
ATOM 4688 N N . GLU B 1 248 ? 41.707 -0.975 111.017 1.00 20.36 248 GLU B N 1
ATOM 4689 C CA . GLU B 1 248 ? 41.358 -1.057 112.449 1.00 21.12 248 GLU B CA 1
ATOM 4690 C C . GLU B 1 248 ? 40.443 -2.255 112.707 1.00 19.84 248 GLU B C 1
ATOM 4691 O O . GLU B 1 248 ? 40.696 -3.066 113.605 1.00 19.78 248 GLU B O 1
ATOM 4697 N N . LEU B 1 249 ? 39.371 -2.349 111.927 1.00 18.69 249 LEU B N 1
ATOM 4698 C CA . LEU B 1 249 ? 38.282 -3.277 112.238 1.00 18.48 249 LEU B CA 1
ATOM 4699 C C . LEU B 1 249 ? 38.617 -4.715 111.888 1.00 18.19 249 LEU B C 1
ATOM 4700 O O . LEU B 1 249 ? 38.038 -5.622 112.473 1.00 18.07 249 LEU B O 1
ATOM 4705 N N . THR B 1 250 ? 39.565 -4.918 110.974 1.00 17.42 250 THR B N 1
ATOM 4706 C CA . THR B 1 250 ? 40.064 -6.263 110.702 1.00 17.92 250 THR B CA 1
ATOM 4707 C C . THR B 1 250 ? 41.349 -6.603 111.471 1.00 18.31 250 THR B C 1
ATOM 4708 O O . THR B 1 250 ? 41.973 -7.643 111.198 1.00 18.14 250 THR B O 1
ATOM 4712 N N . ALA B 1 251 ? 41.748 -5.740 112.411 1.00 18.65 251 ALA B N 1
ATOM 4713 C CA . ALA B 1 251 ? 42.934 -5.986 113.243 1.00 19.44 251 ALA B CA 1
ATOM 4714 C C . ALA B 1 251 ? 44.158 -6.190 112.367 1.00 20.49 251 ALA B C 1
ATOM 4715 O O . ALA B 1 251 ? 45.032 -7.001 112.675 1.00 19.70 251 ALA B O 1
ATOM 4717 N N . GLY B 1 252 ? 44.179 -5.463 111.246 1.00 20.23 252 GLY B N 1
ATOM 4718 C CA . GLY B 1 252 ? 45.274 -5.491 110.296 1.00 20.92 252 GLY B CA 1
ATOM 4719 C C . GLY B 1 252 ? 45.293 -6.671 109.352 1.00 21.38 252 GLY B C 1
ATOM 4720 O O . GLY B 1 252 ? 46.192 -6.784 108.557 1.00 21.12 252 GLY B O 1
ATOM 4721 N N . LYS B 1 253 ? 44.307 -7.547 109.424 1.00 21.93 253 LYS B N 1
ATOM 4722 C CA . LYS B 1 253 ? 44.304 -8.722 108.576 1.00 23.31 253 LYS B CA 1
ATOM 4723 C C . LYS B 1 253 ? 44.206 -8.354 107.093 1.00 22.91 253 LYS B C 1
ATOM 4724 O O . LYS B 1 253 ? 44.871 -8.971 106.257 1.00 22.37 253 LYS B O 1
ATOM 4730 N N . LEU B 1 254 ? 43.395 -7.343 106.772 1.00 22.45 254 LEU B N 1
ATOM 4731 C CA . LEU B 1 254 ? 43.298 -6.847 105.412 1.00 22.52 254 LEU B CA 1
ATOM 4732 C C . LEU B 1 254 ? 44.172 -5.605 105.325 1.00 21.07 254 LEU B C 1
ATOM 4733 O O . LEU B 1 254 ? 43.912 -4.603 106.018 1.00 21.47 254 LEU B O 1
ATOM 4738 N N . ALA B 1 255 ? 45.218 -5.680 104.503 1.00 19.45 255 ALA B N 1
ATOM 4739 C CA . ALA B 1 255 ? 46.117 -4.540 104.336 1.00 17.33 255 ALA B CA 1
ATOM 4740 C C . ALA B 1 255 ? 45.365 -3.476 103.548 1.00 16.53 255 ALA B C 1
ATOM 4741 O O . ALA B 1 255 ? 44.711 -3.782 102.565 1.00 17.07 255 ALA B O 1
ATOM 4743 N N . ALA B 1 256 ? 45.434 -2.233 103.992 1.00 15.44 256 ALA B N 1
ATOM 4744 C CA . ALA B 1 256 ? 44.701 -1.142 103.327 1.00 15.33 256 ALA B CA 1
ATOM 4745 C C . ALA B 1 256 ? 45.594 0.030 102.948 1.00 14.61 256 ALA B C 1
ATOM 4746 O O . ALA B 1 256 ? 46.547 0.388 103.665 1.00 14.49 256 ALA B O 1
ATOM 4748 N N . PHE B 1 257 ? 45.256 0.626 101.813 1.00 13.46 257 PHE B N 1
ATOM 4749 C CA . PHE B 1 257 ? 46.048 1.670 101.185 1.00 13.09 257 PHE B CA 1
ATOM 4750 C C . PHE B 1 257 ? 45.098 2.733 100.644 1.00 12.69 257 PHE B C 1
ATOM 4751 O O . PHE B 1 257 ? 43.900 2.477 100.437 1.00 11.76 257 PHE B O 1
ATOM 4759 N N . TYR B 1 258 ? 45.652 3.914 100.400 1.00 12.77 258 TYR B N 1
ATOM 4760 C CA . TYR B 1 258 ? 44.926 5.037 99.846 1.00 12.46 258 TYR B CA 1
ATOM 4761 C C . TYR B 1 258 ? 45.829 5.872 98.951 1.00 12.93 258 TYR B C 1
ATOM 4762 O O . TYR B 1 258 ? 47.051 5.928 99.129 1.00 11.81 258 TYR B O 1
ATOM 4771 N N . ASP B 1 259 ? 45.196 6.538 97.993 1.00 13.29 259 ASP B N 1
ATOM 4772 C CA . ASP B 1 259 ? 45.890 7.461 97.114 1.00 14.06 259 ASP B CA 1
ATOM 4773 C C . ASP B 1 259 ? 44.878 8.269 96.335 1.00 13.13 259 ASP B C 1
ATOM 4774 O O . ASP B 1 259 ? 43.660 8.143 96.564 1.00 12.53 259 ASP B O 1
ATOM 4779 N N . SER B 1 260 ? 45.387 9.158 95.486 1.00 12.13 260 SER B N 1
ATOM 4780 C CA . SER B 1 260 ? 44.562 9.825 94.495 1.00 12.50 260 SER B CA 1
ATOM 4781 C C . SER B 1 260 ? 44.678 8.997 93.235 1.00 12.68 260 SER B C 1
ATOM 4782 O O . SER B 1 260 ? 45.657 8.282 93.087 1.00 13.26 260 SER B O 1
ATOM 4785 N N . PRO B 1 261 ? 43.660 9.040 92.361 1.00 13.16 261 PRO B N 1
ATOM 4786 C CA . PRO B 1 261 ? 43.756 8.303 91.085 1.00 13.59 261 PRO B CA 1
ATOM 4787 C C . PRO B 1 261 ? 45.015 8.648 90.274 1.00 13.45 261 PRO B C 1
ATOM 4788 O O . PRO B 1 261 ? 45.709 7.754 89.805 1.00 13.63 261 PRO B O 1
ATOM 4792 N N . THR B 1 262 ? 45.334 9.932 90.166 1.00 13.35 262 THR B N 1
ATOM 4793 C CA . THR B 1 262 ? 46.469 10.325 89.367 1.00 14.40 262 THR B CA 1
ATOM 4794 C C . THR B 1 262 ? 47.788 10.016 90.107 1.00 14.15 262 THR B C 1
ATOM 4795 O O . THR B 1 262 ? 48.756 9.618 89.471 1.00 13.88 262 THR B O 1
ATOM 4799 N N . GLY B 1 263 ? 47.819 10.181 91.438 1.00 14.28 263 GLY B N 1
ATOM 4800 C CA . GLY B 1 263 ? 49.013 9.848 92.226 1.00 14.90 263 GLY B CA 1
ATOM 4801 C C . GLY B 1 263 ? 49.330 8.364 92.155 1.00 14.68 263 GLY B C 1
ATOM 4802 O O . GLY B 1 263 ? 50.496 7.966 92.120 1.00 14.19 263 GLY B O 1
ATOM 4803 N N . PHE B 1 264 ? 48.287 7.552 92.084 1.00 15.48 264 PHE B N 1
ATOM 4804 C CA . PHE B 1 264 ? 48.403 6.086 92.089 1.00 15.72 264 PHE B CA 1
ATOM 4805 C C . PHE B 1 264 ? 49.275 5.568 90.937 1.00 15.36 264 PHE B C 1
ATOM 4806 O O . PHE B 1 264 ? 49.956 4.594 91.087 1.00 15.00 264 PHE B O 1
ATOM 4814 N N . ARG B 1 265 ? 49.267 6.255 89.805 1.00 16.03 265 ARG B N 1
ATOM 4815 C CA . ARG B 1 265 ? 50.034 5.831 88.652 1.00 16.45 265 ARG B CA 1
ATOM 4816 C C . ARG B 1 265 ? 51.537 5.901 88.862 1.00 16.92 265 ARG B C 1
ATOM 4817 O O . ARG B 1 265 ? 52.267 5.187 88.212 1.00 18.97 265 ARG B O 1
ATOM 4825 N N . HIS B 1 266 ? 51.996 6.764 89.751 1.00 16.98 266 HIS B N 1
ATOM 4826 C CA . HIS B 1 266 ? 53.419 7.058 89.914 1.00 17.17 266 HIS B CA 1
ATOM 4827 C C . HIS B 1 266 ? 54.148 6.116 90.902 1.00 16.92 266 HIS B C 1
ATOM 4828 O O . HIS B 1 266 ? 54.927 6.543 91.759 1.00 17.63 266 HIS B O 1
ATOM 4835 N N . GLY B 1 267 ? 53.896 4.824 90.759 1.00 17.46 267 GLY B N 1
ATOM 4836 C CA . GLY B 1 267 ? 54.525 3.816 91.594 1.00 17.68 267 GLY B CA 1
ATOM 4837 C C . GLY B 1 267 ? 53.579 2.971 92.434 1.00 18.36 267 GLY B C 1
ATOM 4838 O O . GLY B 1 267 ? 53.722 1.740 92.454 1.00 17.88 267 GLY B O 1
ATOM 4839 N N . PRO B 1 268 ? 52.650 3.600 93.183 1.00 18.41 268 PRO B N 1
ATOM 4840 C CA . PRO B 1 268 ? 51.798 2.812 94.093 1.00 19.01 268 PRO B CA 1
ATOM 4841 C C . PRO B 1 268 ? 50.950 1.707 93.451 1.00 18.65 268 PRO B C 1
ATOM 4842 O O . PRO B 1 268 ? 50.635 0.719 94.114 1.00 17.57 268 PRO B O 1
ATOM 4846 N N . LYS B 1 269 ? 50.639 1.865 92.173 1.00 19.06 269 LYS B N 1
ATOM 4847 C CA . LYS B 1 269 ? 49.819 0.922 91.439 1.00 20.85 269 LYS B CA 1
ATOM 4848 C C . LYS B 1 269 ? 50.452 -0.454 91.378 1.00 19.99 269 LYS B C 1
ATOM 4849 O O . LYS B 1 269 ? 49.763 -1.430 91.108 1.00 19.39 269 LYS B O 1
ATOM 4855 N N . SER B 1 270 ? 51.759 -0.526 91.617 1.00 20.23 270 SER B N 1
ATOM 4856 C CA . SER B 1 270 ? 52.451 -1.816 91.692 1.00 21.35 270 SER B CA 1
ATOM 4857 C C . SER B 1 270 ? 51.877 -2.702 92.800 1.00 20.99 270 SER B C 1
ATOM 4858 O O . SER B 1 270 ? 52.001 -3.918 92.732 1.00 20.90 270 SER B O 1
ATOM 4861 N N . LEU B 1 271 ? 51.242 -2.103 93.809 1.00 20.75 271 LEU B N 1
ATOM 4862 C CA . LEU B 1 271 ? 50.617 -2.909 94.870 1.00 20.71 271 LEU B CA 1
ATOM 4863 C C . LEU B 1 271 ? 49.422 -3.780 94.388 1.00 20.49 271 LEU B C 1
ATOM 4864 O O . LEU B 1 271 ? 49.055 -4.774 95.036 1.00 20.30 271 LEU B O 1
ATOM 4869 N N . VAL B 1 272 ? 48.795 -3.407 93.276 1.00 19.98 272 VAL B N 1
ATOM 4870 C CA . VAL B 1 272 ? 47.587 -4.089 92.827 1.00 19.74 272 VAL B CA 1
ATOM 4871 C C . VAL B 1 272 ? 47.942 -5.507 92.348 1.00 19.45 272 VAL B C 1
ATOM 4872 O O . VAL B 1 272 ? 48.723 -5.685 91.408 1.00 19.66 272 VAL B O 1
ATOM 4876 N N . ASP B 1 273 ? 47.378 -6.499 93.025 1.00 19.65 273 ASP B N 1
ATOM 4877 C CA . ASP B 1 273 ? 47.502 -7.905 92.627 1.00 19.84 273 ASP B CA 1
ATOM 4878 C C . ASP B 1 273 ? 46.123 -8.585 92.556 1.00 20.03 273 ASP B C 1
ATOM 4879 O O . ASP B 1 273 ? 45.070 -7.966 92.815 1.00 19.02 273 ASP B O 1
ATOM 4884 N N . ASP B 1 274 ? 46.108 -9.862 92.193 1.00 20.06 274 ASP B N 1
ATOM 4885 C CA . ASP B 1 274 ? 44.848 -10.565 92.018 1.00 20.60 274 ASP B CA 1
ATOM 4886 C C . ASP B 1 274 ? 44.135 -10.895 93.329 1.00 20.09 274 ASP B C 1
ATOM 4887 O O . ASP B 1 274 ? 43.117 -11.596 93.316 1.00 20.98 274 ASP B O 1
ATOM 4892 N N . GLU B 1 275 ? 44.682 -10.426 94.450 1.00 19.37 275 GLU B N 1
ATOM 4893 C CA . GLU B 1 275 ? 43.987 -10.440 95.734 1.00 20.00 275 GLU B CA 1
ATOM 4894 C C . GLU B 1 275 ? 43.692 -9.027 96.246 1.00 18.52 275 GLU B C 1
ATOM 4895 O O . GLU B 1 275 ? 43.486 -8.825 97.451 1.00 18.28 275 GLU B O 1
ATOM 4901 N N . THR B 1 276 ? 43.660 -8.075 95.320 1.00 18.04 276 THR B N 1
ATOM 4902 C CA . THR B 1 276 ? 43.411 -6.657 95.659 1.00 17.57 276 THR B CA 1
ATOM 4903 C C . THR B 1 276 ? 42.011 -6.152 95.195 1.00 17.14 276 THR B C 1
ATOM 4904 O O . THR B 1 276 ? 41.583 -6.401 94.069 1.00 17.32 276 THR B O 1
ATOM 4908 N N . LEU B 1 277 ? 41.321 -5.455 96.097 1.00 15.95 277 LEU B N 1
ATOM 4909 C CA . LEU B 1 277 ? 40.088 -4.753 95.821 1.00 15.99 277 LEU B CA 1
ATOM 4910 C C . LEU B 1 277 ? 40.455 -3.293 95.701 1.00 14.71 277 LEU B C 1
ATOM 4911 O O . LEU B 1 277 ? 41.118 -2.747 96.591 1.00 14.61 277 LEU B O 1
ATOM 4916 N N . VAL B 1 278 ? 40.011 -2.663 94.631 1.00 14.53 278 VAL B N 1
ATOM 4917 C CA . VAL B 1 278 ? 40.213 -1.232 94.421 1.00 14.55 278 VAL B CA 1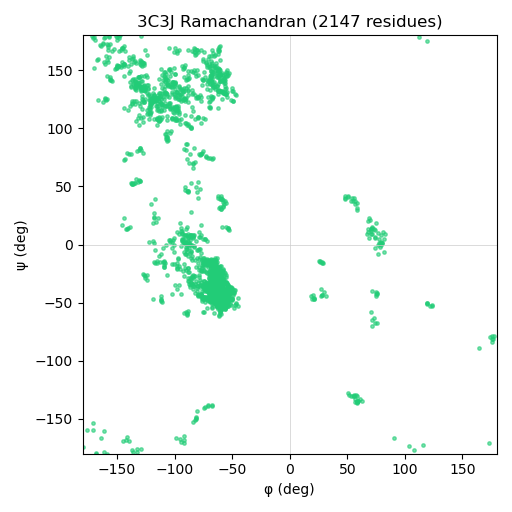
ATOM 4918 C C . VAL B 1 278 ? 38.846 -0.559 94.378 1.00 15.26 278 VAL B C 1
ATOM 4919 O O . VAL B 1 278 ? 37.949 -0.988 93.625 1.00 15.10 278 VAL B O 1
ATOM 4923 N N . VAL B 1 279 ? 38.679 0.479 95.203 1.00 14.10 279 VAL B N 1
ATOM 4924 C CA . VAL B 1 279 ? 37.458 1.263 95.220 1.00 13.48 279 VAL B CA 1
ATOM 4925 C C . VAL B 1 279 ? 37.767 2.699 94.851 1.00 13.28 279 VAL B C 1
ATOM 4926 O O . VAL B 1 279 ? 38.626 3.323 95.486 1.00 13.82 279 VAL B O 1
ATOM 4930 N N . VAL B 1 280 ? 37.070 3.210 93.828 1.00 13.09 280 VAL B N 1
ATOM 4931 C CA . VAL B 1 280 ? 37.238 4.576 93.335 1.00 13.65 280 VAL B CA 1
ATOM 4932 C C . VAL B 1 280 ? 36.037 5.468 93.713 1.00 13.19 280 VAL B C 1
ATOM 4933 O O . VAL B 1 280 ? 34.902 5.211 93.300 1.00 13.05 280 VAL B O 1
ATOM 4937 N N . PHE B 1 281 ? 36.314 6.519 94.480 1.00 13.16 281 PHE B N 1
ATOM 4938 C CA . PHE B 1 281 ? 35.350 7.534 94.858 1.00 12.79 281 PHE B CA 1
ATOM 4939 C C . PHE B 1 281 ? 35.358 8.586 93.746 1.00 12.87 281 PHE B C 1
ATOM 4940 O O . PHE B 1 281 ? 36.251 9.402 93.694 1.00 13.59 281 PHE B O 1
ATOM 4948 N N . VAL B 1 282 ? 34.367 8.572 92.858 1.00 12.46 282 VAL B N 1
ATOM 4949 C CA . VAL B 1 282 ? 34.399 9.403 91.665 1.00 11.90 282 VAL B CA 1
ATOM 4950 C C . VAL B 1 282 ? 33.928 10.813 91.993 1.00 11.40 282 VAL B C 1
ATOM 4951 O O . VAL B 1 282 ? 32.870 11.004 92.621 1.00 11.35 282 VAL B O 1
ATOM 4955 N N . SER B 1 283 ? 34.718 11.815 91.606 1.00 12.07 283 SER B N 1
ATOM 4956 C CA . SER B 1 283 ? 34.351 13.216 91.839 1.00 11.43 283 SER B CA 1
ATOM 4957 C C . SER B 1 283 ? 33.058 13.610 91.120 1.00 12.22 283 SER B C 1
ATOM 4958 O O . SER B 1 283 ? 32.759 13.110 90.041 1.00 11.70 283 SER B O 1
ATOM 4961 N N . SER B 1 284 ? 32.333 14.564 91.692 1.00 12.56 284 SER B N 1
ATOM 4962 C CA . SER B 1 284 ? 31.138 15.126 91.050 1.00 13.28 284 SER B CA 1
ATOM 4963 C C . SER B 1 284 ? 31.459 16.405 90.254 1.00 13.78 284 SER B C 1
ATOM 4964 O O . SER B 1 284 ? 30.559 17.019 89.672 1.00 14.03 284 SER B O 1
ATOM 4967 N N . HIS B 1 285 ? 32.722 16.823 90.282 1.00 13.76 285 HIS B N 1
ATOM 4968 C CA . HIS B 1 285 ? 33.194 17.984 89.573 1.00 14.44 285 HIS B CA 1
ATOM 4969 C C . HIS B 1 285 ? 33.647 17.472 88.210 1.00 14.08 285 HIS B C 1
ATOM 4970 O O . HIS B 1 285 ? 34.598 16.720 88.116 1.00 13.02 285 HIS B O 1
ATOM 4977 N N . PRO B 1 286 ? 32.923 17.834 87.149 1.00 14.55 286 PRO B N 1
ATOM 4978 C CA . PRO B 1 286 ? 33.221 17.216 85.859 1.00 14.62 286 PRO B CA 1
ATOM 4979 C C . PRO B 1 286 ? 34.683 17.303 85.406 1.00 14.15 286 PRO B C 1
ATOM 4980 O O . PRO B 1 286 ? 35.213 16.312 84.906 1.00 14.89 286 PRO B O 1
ATOM 4984 N N . TYR B 1 287 ? 35.354 18.421 85.657 1.00 13.67 287 TYR B N 1
ATOM 4985 C CA . TYR B 1 287 ? 36.766 18.536 85.265 1.00 13.47 287 TYR B CA 1
ATOM 4986 C C . TYR B 1 287 ? 37.614 17.459 85.971 1.00 13.35 287 TYR B C 1
ATOM 4987 O O . TYR B 1 287 ? 38.370 16.723 85.340 1.00 14.12 287 TYR B O 1
ATOM 4996 N N . THR B 1 288 ? 37.462 17.372 87.277 1.00 12.16 288 THR B N 1
ATOM 4997 C CA . THR B 1 288 ? 38.187 16.387 88.113 1.00 12.42 288 THR B CA 1
ATOM 4998 C C . THR B 1 288 ? 37.797 14.959 87.757 1.00 12.32 288 THR B C 1
ATOM 4999 O O . THR B 1 288 ? 38.650 14.090 87.629 1.00 11.89 288 THR B O 1
ATOM 5003 N N . ARG B 1 289 ? 36.498 14.740 87.580 1.00 13.42 289 ARG B N 1
ATOM 5004 C CA . ARG B 1 289 ? 35.924 13.427 87.280 1.00 14.54 289 ARG B CA 1
ATOM 5005 C C . ARG B 1 289 ? 36.560 12.791 86.055 1.00 13.85 289 ARG B C 1
ATOM 5006 O O . ARG B 1 289 ? 36.707 11.571 86.006 1.00 14.16 289 ARG B O 1
ATOM 5014 N N . GLN B 1 290 ? 36.956 13.602 85.081 1.00 13.61 290 GLN B N 1
ATOM 5015 C CA . GLN B 1 290 ? 37.607 13.081 83.876 1.00 14.68 290 GLN B CA 1
ATOM 5016 C C . GLN B 1 290 ? 38.847 12.250 84.234 1.00 14.04 290 GLN B C 1
ATOM 5017 O O . GLN B 1 290 ? 39.067 11.167 83.662 1.00 14.47 290 GLN B O 1
ATOM 5023 N N . TYR B 1 291 ? 39.641 12.757 85.177 1.00 13.07 291 TYR B N 1
ATOM 5024 C CA . TYR B 1 291 ? 40.858 12.092 85.612 1.00 13.45 291 TYR B CA 1
ATOM 5025 C C . TYR B 1 291 ? 40.541 10.787 86.368 1.00 13.68 291 TYR B C 1
ATOM 5026 O O . TYR B 1 291 ? 41.203 9.768 86.146 1.00 14.10 291 TYR B O 1
ATOM 5035 N N . ASP B 1 292 ? 39.508 10.815 87.210 1.00 13.02 292 ASP B N 1
ATOM 5036 C CA . ASP B 1 292 ? 39.040 9.617 87.917 1.00 13.75 292 ASP B CA 1
ATOM 5037 C C . ASP B 1 292 ? 38.599 8.556 86.934 1.00 13.89 292 ASP B C 1
ATOM 5038 O O . ASP B 1 292 ? 38.950 7.381 87.073 1.00 13.87 292 ASP B O 1
ATOM 5043 N N . LEU B 1 293 ? 37.841 8.961 85.926 1.00 14.49 293 LEU B N 1
ATOM 5044 C CA . LEU B 1 293 ? 37.335 8.002 84.963 1.00 15.06 293 LEU B CA 1
ATOM 5045 C C . LEU B 1 293 ? 38.434 7.442 84.057 1.00 15.29 293 LEU B C 1
ATOM 5046 O O . LEU B 1 293 ? 38.400 6.256 83.708 1.00 15.44 293 LEU B O 1
ATOM 5051 N N . ASP B 1 294 ? 39.399 8.278 83.662 1.00 15.96 294 ASP B N 1
ATOM 5052 C CA . ASP B 1 294 ? 40.540 7.777 82.878 1.00 16.44 294 ASP B CA 1
ATOM 5053 C C . ASP B 1 294 ? 41.313 6.701 83.636 1.00 16.50 294 ASP B C 1
ATOM 5054 O O . ASP B 1 294 ? 41.726 5.686 83.065 1.00 17.48 294 ASP B O 1
ATOM 5059 N N . LEU B 1 295 ? 41.526 6.921 84.935 1.00 16.47 295 LEU B N 1
ATOM 5060 C CA . LEU B 1 295 ? 42.179 5.913 85.760 1.00 17.12 295 LEU B CA 1
ATOM 5061 C C . LEU B 1 295 ? 41.314 4.653 85.930 1.00 17.03 295 LEU B C 1
ATOM 5062 O O . LEU B 1 295 ? 41.829 3.536 85.886 1.00 15.87 295 LEU B O 1
ATOM 5067 N N . LEU B 1 296 ? 40.012 4.832 86.139 1.00 17.70 296 LEU B N 1
ATOM 5068 C CA . LEU B 1 296 ? 39.104 3.696 86.218 1.00 18.10 296 LEU B CA 1
ATOM 5069 C C . LEU B 1 296 ? 39.199 2.814 84.961 1.00 18.53 296 LEU B C 1
ATOM 5070 O O . LEU B 1 296 ? 39.282 1.581 85.074 1.00 18.04 296 LEU B O 1
ATOM 5075 N N . ALA B 1 297 ? 39.164 3.443 83.783 1.00 18.69 297 ALA B N 1
ATOM 5076 C CA . ALA B 1 297 ? 39.371 2.733 82.490 1.00 19.46 297 ALA B CA 1
ATOM 5077 C C . ALA B 1 297 ? 40.676 1.929 82.491 1.00 19.69 297 ALA B C 1
ATOM 5078 O O . ALA B 1 297 ? 40.699 0.771 82.122 1.00 20.30 297 ALA B O 1
ATOM 5080 N N . GLU B 1 298 ? 41.763 2.536 82.951 1.00 20.10 298 GLU B N 1
ATOM 5081 C CA . GLU B 1 298 ? 43.043 1.867 83.042 1.00 21.30 298 GLU B CA 1
ATOM 5082 C C . GLU B 1 298 ? 42.979 0.636 83.968 1.00 21.88 298 GLU B C 1
ATOM 5083 O O . GLU B 1 298 ? 43.413 -0.454 83.585 1.00 21.84 298 GLU B O 1
ATOM 5089 N N . LEU B 1 299 ? 42.440 0.810 85.173 1.00 21.81 299 LEU B N 1
ATOM 5090 C CA . LEU B 1 299 ? 42.338 -0.290 86.133 1.00 22.33 299 LEU B CA 1
ATOM 5091 C C . LEU B 1 299 ? 41.473 -1.435 85.616 1.00 22.90 299 LEU B C 1
ATOM 5092 O O . LEU B 1 299 ? 41.768 -2.615 85.877 1.00 23.93 299 LEU B O 1
ATOM 5097 N N . ARG B 1 300 ? 40.407 -1.107 84.903 1.00 23.08 300 ARG B N 1
ATOM 5098 C CA . ARG B 1 300 ? 39.558 -2.145 84.337 1.00 24.42 300 ARG B CA 1
ATOM 5099 C C . ARG B 1 300 ? 40.310 -2.915 83.219 1.00 25.56 300 ARG B C 1
ATOM 5100 O O . ARG B 1 300 ? 40.211 -4.134 83.081 1.00 25.44 300 ARG B O 1
ATOM 5108 N N . ARG B 1 301 ? 41.090 -2.175 82.449 1.00 26.67 301 ARG B N 1
ATOM 5109 C CA . ARG B 1 301 ? 41.867 -2.707 81.341 1.00 28.29 301 ARG B CA 1
ATOM 5110 C C . ARG B 1 301 ? 43.053 -3.547 81.828 1.00 27.90 301 ARG B C 1
ATOM 5111 O O . ARG B 1 301 ? 43.423 -4.515 81.166 1.00 28.11 301 ARG B O 1
ATOM 5119 N N . ASP B 1 302 ? 43.630 -3.175 82.975 1.00 27.14 302 ASP B N 1
ATOM 5120 C CA . ASP B 1 302 ? 44.867 -3.784 83.495 1.00 26.98 302 ASP B CA 1
ATOM 5121 C C . ASP B 1 302 ? 44.712 -5.257 83.832 1.00 26.70 302 ASP B C 1
ATOM 5122 O O . ASP B 1 302 ? 45.678 -6.004 83.695 1.00 26.48 302 ASP B O 1
ATOM 5127 N N . ASN B 1 303 ? 43.527 -5.657 84.311 1.00 26.33 303 ASN B N 1
ATOM 5128 C CA . ASN B 1 303 ? 43.247 -7.056 84.680 1.00 26.34 303 ASN B CA 1
ATOM 5129 C C . ASN B 1 303 ? 44.176 -7.614 85.751 1.00 26.04 303 ASN B C 1
ATOM 5130 O O . ASN B 1 303 ? 44.478 -8.819 85.777 1.00 26.27 303 ASN B O 1
ATOM 5135 N N . GLN B 1 304 ? 44.636 -6.740 86.639 1.00 25.21 304 GLN B N 1
ATOM 5136 C CA . GLN B 1 304 ? 45.484 -7.163 87.753 1.00 25.65 304 GLN B CA 1
ATOM 5137 C C . GLN B 1 304 ? 44.673 -7.420 89.019 1.00 23.94 304 GLN B C 1
ATOM 5138 O O . GLN B 1 304 ? 44.921 -8.393 89.728 1.00 23.12 304 GLN B O 1
ATOM 5144 N N . ALA B 1 305 ? 43.716 -6.546 89.299 1.00 22.65 305 ALA B N 1
ATOM 5145 C CA . ALA B 1 305 ? 42.991 -6.563 90.578 1.00 22.84 305 ALA B CA 1
ATOM 5146 C C . ALA B 1 305 ? 41.974 -7.698 90.668 1.00 22.30 305 ALA B C 1
ATOM 5147 O O . ALA B 1 305 ? 41.452 -8.156 89.653 1.00 22.57 305 ALA B O 1
ATOM 5157 N N . ARG B 1 307 ? 39.032 -7.101 92.124 1.00 19.15 307 ARG B N 1
ATOM 5158 C CA . ARG B 1 307 ? 37.772 -6.415 91.872 1.00 18.48 307 ARG B CA 1
ATOM 5159 C C . ARG B 1 307 ? 38.019 -4.900 91.834 1.00 16.46 307 ARG B C 1
ATOM 5160 O O . ARG B 1 307 ? 38.760 -4.402 92.646 1.00 15.98 307 ARG B O 1
ATOM 5168 N N . VAL B 1 308 ? 37.417 -4.205 90.882 1.00 15.16 308 VAL B N 1
ATOM 5169 C CA . VAL B 1 308 ? 37.530 -2.746 90.773 1.00 14.76 308 VAL B CA 1
ATOM 5170 C C . VAL B 1 308 ? 36.105 -2.186 90.865 1.00 14.23 308 VAL B C 1
ATOM 5171 O O . VAL B 1 308 ? 35.273 -2.501 90.018 1.00 14.26 308 VAL B O 1
ATOM 5175 N N . ILE B 1 309 ? 35.822 -1.398 91.911 1.00 13.85 309 ILE B N 1
ATOM 5176 C CA . ILE B 1 309 ? 34.494 -0.820 92.148 1.00 13.84 309 ILE B CA 1
ATOM 5177 C C . ILE B 1 309 ? 34.527 0.690 92.004 1.00 13.78 309 ILE B C 1
ATOM 5178 O O . ILE B 1 309 ? 35.346 1.372 92.660 1.00 15.25 309 ILE B O 1
ATOM 5183 N N . ALA B 1 310 ? 33.654 1.208 91.154 1.00 13.19 310 ALA B N 1
ATOM 5184 C CA . ALA B 1 310 ? 33.431 2.630 91.019 1.00 13.17 310 ALA B CA 1
ATOM 5185 C C . ALA B 1 310 ? 32.177 3.054 91.770 1.00 13.87 310 ALA B C 1
ATOM 5186 O O . ALA B 1 310 ? 31.105 2.474 91.576 1.00 12.99 310 ALA B O 1
ATOM 5188 N N . ILE B 1 311 ? 32.308 4.086 92.602 1.00 13.47 311 ILE B N 1
ATOM 5189 C CA . ILE B 1 311 ? 31.155 4.651 93.304 1.00 13.39 311 ILE B CA 1
ATOM 5190 C C . ILE B 1 311 ? 30.992 6.071 92.785 1.00 13.42 311 ILE B C 1
ATOM 5191 O O . ILE B 1 311 ? 31.922 6.869 92.895 1.00 13.09 311 ILE B O 1
ATOM 5196 N N . ALA B 1 312 ? 29.818 6.376 92.227 1.00 13.88 312 ALA B N 1
ATOM 5197 C CA . ALA B 1 312 ? 29.595 7.610 91.471 1.00 14.13 312 ALA B CA 1
ATOM 5198 C C . ALA B 1 312 ? 28.154 8.066 91.521 1.00 14.75 312 ALA B C 1
ATOM 5199 O O . ALA B 1 312 ? 27.239 7.238 91.654 1.00 13.79 312 ALA B O 1
ATOM 5201 N N . ALA B 1 313 ? 27.946 9.389 91.410 1.00 15.43 313 ALA B N 1
ATOM 5202 C CA . ALA B 1 313 ? 26.604 9.965 91.321 1.00 16.27 313 ALA B CA 1
ATOM 5203 C C . ALA B 1 313 ? 26.017 9.656 89.971 1.00 18.40 313 ALA B C 1
ATOM 5204 O O . ALA B 1 313 ? 24.833 9.399 89.847 1.00 18.60 313 ALA B O 1
ATOM 5206 N N . GLU B 1 314 ? 26.859 9.724 88.961 1.00 20.78 314 GLU B N 1
ATOM 5207 C CA . GLU B 1 314 ? 26.408 9.629 87.586 1.00 24.19 314 GLU B CA 1
ATOM 5208 C C . GLU B 1 314 ? 26.941 8.346 86.955 1.00 23.83 314 GLU B C 1
ATOM 5209 O O . GLU B 1 314 ? 28.124 8.022 87.052 1.00 23.11 314 GLU B O 1
ATOM 5215 N N . SER B 1 315 ? 26.053 7.590 86.332 1.00 25.27 315 SER B N 1
ATOM 5216 C CA . SER B 1 315 ? 26.487 6.407 85.653 1.00 26.87 315 SER B CA 1
ATOM 5217 C C . SER B 1 315 ? 27.014 6.894 84.307 1.00 27.87 315 SER B C 1
ATOM 5218 O O . SER B 1 315 ? 26.542 7.907 83.751 1.00 30.04 315 SER B O 1
ATOM 5221 N N . SER B 1 316 ? 28.048 6.229 83.842 1.00 27.61 316 SER B N 1
ATOM 5222 C CA . SER B 1 316 ? 28.663 6.486 82.554 1.00 27.40 316 SER B CA 1
ATOM 5223 C C . SER B 1 316 ? 29.096 5.124 82.090 1.00 26.94 316 SER B C 1
ATOM 5224 O O . SER B 1 316 ? 29.099 4.183 82.875 1.00 26.32 316 SER B O 1
ATOM 5227 N N . ASP B 1 317 ? 29.493 5.028 80.833 1.00 26.67 317 ASP B N 1
ATOM 5228 C CA . ASP B 1 317 ? 29.880 3.749 80.248 1.00 26.78 317 ASP B CA 1
ATOM 5229 C C . ASP B 1 317 ? 31.028 3.056 80.988 1.00 25.91 317 ASP B C 1
ATOM 5230 O O . ASP B 1 317 ? 30.963 1.851 81.237 1.00 25.52 317 ASP B O 1
ATOM 5235 N N . ILE B 1 318 ? 32.070 3.795 81.349 1.00 24.91 318 ILE B N 1
ATOM 5236 C CA . ILE B 1 318 ? 33.168 3.181 82.082 1.00 24.64 318 ILE B CA 1
ATOM 5237 C C . ILE B 1 318 ? 32.742 2.841 83.515 1.00 23.68 318 ILE B C 1
ATOM 5238 O O . ILE B 1 318 ? 33.116 1.799 84.033 1.00 23.40 318 ILE B O 1
ATOM 5243 N N . VAL B 1 319 ? 31.963 3.708 84.151 1.00 22.94 319 VAL B N 1
ATOM 5244 C CA . VAL B 1 319 ? 31.451 3.382 85.476 1.00 22.36 319 VAL B CA 1
ATOM 5245 C C . VAL B 1 319 ? 30.582 2.104 85.426 1.00 22.05 319 VAL B C 1
ATOM 5246 O O . VAL B 1 319 ? 30.823 1.154 86.185 1.00 22.11 319 VAL B O 1
ATOM 5250 N N . ALA B 1 320 ? 29.609 2.067 84.521 1.00 21.50 320 ALA B N 1
ATOM 5251 C CA . ALA B 1 320 ? 28.689 0.937 84.452 1.00 21.87 320 ALA B CA 1
ATOM 5252 C C . ALA B 1 320 ? 29.285 -0.367 83.903 1.00 22.13 320 ALA B C 1
ATOM 5253 O O . ALA B 1 320 ? 28.667 -1.431 84.059 1.00 21.91 320 ALA B O 1
ATOM 5255 N N . ALA B 1 321 ? 30.482 -0.304 83.313 1.00 21.19 321 ALA B N 1
ATOM 5256 C CA . ALA B 1 321 ? 31.040 -1.445 82.573 1.00 20.92 321 ALA B CA 1
ATOM 5257 C C . ALA B 1 321 ? 31.389 -2.608 83.480 1.00 19.76 321 ALA B C 1
ATOM 5258 O O . ALA B 1 321 ? 31.390 -3.762 83.058 1.00 19.38 321 ALA B O 1
ATOM 5260 N N . GLY B 1 322 ? 31.732 -2.299 84.720 1.00 18.71 322 GLY B N 1
ATOM 5261 C CA . GLY B 1 322 ? 32.085 -3.327 85.681 1.00 18.23 322 GLY B CA 1
ATOM 5262 C C . GLY B 1 322 ? 31.537 -2.966 87.040 1.00 17.53 322 GLY B C 1
ATOM 5263 O O . GLY B 1 322 ? 30.689 -2.090 87.145 1.00 17.44 322 GLY B O 1
ATOM 5264 N N . PRO B 1 323 ? 32.014 -3.644 88.087 1.00 16.34 323 PRO B N 1
ATOM 5265 C CA . PRO B 1 323 ? 31.430 -3.416 89.414 1.00 15.35 323 PRO B CA 1
ATOM 5266 C C . PRO B 1 323 ? 31.267 -1.943 89.767 1.00 14.99 323 PRO B C 1
ATOM 5267 O O . PRO B 1 323 ? 32.209 -1.144 89.626 1.00 13.80 323 PRO B O 1
ATOM 5271 N N . HIS B 1 324 ? 30.064 -1.579 90.178 1.00 14.94 324 HIS B N 1
ATOM 5272 C CA . HIS B 1 324 ? 29.773 -0.183 90.479 1.00 14.94 324 HIS B CA 1
ATOM 5273 C C . HIS B 1 324 ? 28.599 0.005 91.412 1.00 14.62 324 HIS B C 1
ATOM 5274 O O . HIS B 1 324 ? 27.720 -0.854 91.516 1.00 14.61 324 HIS B O 1
ATOM 5281 N N . ILE B 1 325 ? 28.595 1.159 92.071 1.00 14.10 325 ILE B N 1
ATOM 5282 C CA . ILE B 1 325 ? 27.497 1.605 92.896 1.00 14.23 325 ILE B CA 1
ATOM 5283 C C . ILE B 1 325 ? 27.122 3.013 92.469 1.00 14.14 325 ILE B C 1
ATOM 5284 O O . ILE B 1 325 ? 27.978 3.905 92.462 1.00 13.29 325 ILE B O 1
ATOM 5289 N N . ILE B 1 326 ? 25.857 3.228 92.132 1.00 13.96 326 ILE B N 1
ATOM 5290 C CA . ILE B 1 326 ? 25.394 4.551 91.790 1.00 14.40 326 ILE B CA 1
ATOM 5291 C C . ILE B 1 326 ? 24.704 5.097 93.031 1.00 15.36 326 ILE B C 1
ATOM 5292 O O . ILE B 1 326 ? 23.803 4.437 93.603 1.00 14.64 326 ILE B O 1
ATOM 5297 N N . LEU B 1 327 ? 25.147 6.274 93.454 1.00 15.67 327 LEU B N 1
ATOM 5298 C CA . LEU B 1 327 ? 24.574 6.949 94.612 1.00 16.51 327 LEU B CA 1
ATOM 5299 C C . LEU B 1 327 ? 23.081 7.210 94.417 1.00 17.12 327 LEU B C 1
ATOM 5300 O O . LEU B 1 327 ? 22.625 7.385 93.296 1.00 16.52 327 LEU B O 1
ATOM 5305 N N . PRO B 1 328 ? 22.300 7.174 95.506 1.00 17.42 328 PRO B N 1
ATOM 5306 C CA . PRO B 1 328 ? 20.879 7.487 95.343 1.00 17.61 328 PRO B CA 1
ATOM 5307 C C . PRO B 1 328 ? 20.639 8.843 94.680 1.00 18.44 328 PRO B C 1
ATOM 5308 O O . PRO B 1 328 ? 21.456 9.761 94.817 1.00 17.87 328 PRO B O 1
ATOM 5312 N N . PRO B 1 329 ? 19.534 8.977 93.951 1.00 19.40 329 PRO B N 1
ATOM 5313 C CA . PRO B 1 329 ? 19.327 10.211 93.234 1.00 19.69 329 PRO B CA 1
ATOM 5314 C C . PRO B 1 329 ? 19.203 11.417 94.159 1.00 19.61 329 PRO B C 1
ATOM 5315 O O . PRO B 1 329 ? 18.570 11.334 95.208 1.00 19.84 329 PRO B O 1
ATOM 5319 N N . SER B 1 330 ? 19.863 12.511 93.800 1.00 19.25 330 SER B N 1
ATOM 5320 C CA . SER B 1 330 ? 19.786 13.752 94.567 1.00 18.80 330 SER B CA 1
ATOM 5321 C C . SER B 1 330 ? 20.133 14.946 93.697 1.00 18.23 330 SER B C 1
ATOM 5322 O O . SER B 1 330 ? 20.450 14.803 92.488 1.00 17.92 330 SER B O 1
ATOM 5325 N N . ARG B 1 331 ? 20.085 16.131 94.304 1.00 17.98 331 ARG B N 1
ATOM 5326 C CA . ARG B 1 331 ? 20.662 17.314 93.704 1.00 17.22 331 ARG B CA 1
ATOM 5327 C C . ARG B 1 331 ? 22.170 17.107 93.550 1.00 16.64 331 ARG B C 1
ATOM 5328 O O . ARG B 1 331 ? 22.772 16.204 94.156 1.00 15.41 331 ARG B O 1
ATOM 5336 N N . HIS B 1 332 ? 22.775 17.952 92.735 1.00 16.68 332 HIS B N 1
ATOM 5337 C CA . HIS B 1 332 ? 24.217 17.990 92.618 1.00 15.86 332 HIS B CA 1
ATOM 5338 C C . HIS B 1 332 ? 24.840 18.235 93.987 1.00 15.52 332 HIS B C 1
ATOM 5339 O O . HIS B 1 332 ? 24.448 19.186 94.672 1.00 15.51 332 HIS B O 1
ATOM 5346 N N . PHE B 1 333 ? 25.813 17.390 94.362 1.00 14.56 333 PHE B N 1
ATOM 5347 C CA . PHE B 1 333 ? 26.629 17.572 95.579 1.00 14.46 333 PHE B CA 1
ATOM 5348 C C . PHE B 1 333 ? 28.039 17.998 95.185 1.00 14.31 333 PHE B C 1
ATOM 5349 O O . PHE B 1 333 ? 28.594 17.505 94.193 1.00 14.54 333 PHE B O 1
ATOM 5357 N N . ILE B 1 334 ? 28.645 18.867 95.976 1.00 13.25 334 ILE B N 1
ATOM 5358 C CA . ILE B 1 334 ? 30.052 19.171 95.795 1.00 13.15 334 ILE B CA 1
ATOM 5359 C C . ILE B 1 334 ? 30.848 18.057 96.502 1.00 12.82 334 ILE B C 1
ATOM 5360 O O . ILE B 1 334 ? 30.289 17.222 97.256 1.00 11.89 334 ILE B O 1
ATOM 5365 N N . ASP B 1 335 ? 32.134 18.011 96.255 1.00 12.45 335 ASP B N 1
ATOM 5366 C CA . ASP B 1 335 ? 32.916 16.884 96.765 1.00 13.00 335 ASP B CA 1
ATOM 5367 C C . ASP B 1 335 ? 32.971 16.758 98.305 1.00 12.91 335 ASP B C 1
ATOM 5368 O O . ASP B 1 335 ? 32.969 15.641 98.823 1.00 12.15 335 ASP B O 1
ATOM 5373 N N . VAL B 1 336 ? 32.999 17.861 99.037 1.00 13.22 336 VAL B N 1
ATOM 5374 C CA . VAL B 1 336 ? 32.933 17.759 100.509 1.00 13.67 336 VAL B CA 1
ATOM 5375 C C . VAL B 1 336 ? 31.576 17.198 100.993 1.00 13.84 336 VAL B C 1
ATOM 5376 O O . VAL B 1 336 ? 31.492 16.547 102.046 1.00 14.53 336 VAL B O 1
ATOM 5380 N N . GLU B 1 337 ? 30.507 17.409 100.231 1.00 13.62 337 GLU B N 1
ATOM 5381 C CA . GLU B 1 337 ? 29.228 16.757 100.547 1.00 13.92 337 GLU B CA 1
ATOM 5382 C C . GLU B 1 337 ? 29.271 15.275 100.184 1.00 13.17 337 GLU B C 1
ATOM 5383 O O . GLU B 1 337 ? 28.886 14.406 100.977 1.00 12.87 337 GLU B O 1
ATOM 5389 N N . GLN B 1 338 ? 29.792 14.976 99.000 1.00 13.61 338 GLN B N 1
ATOM 5390 C CA . GLN B 1 338 ? 29.965 13.574 98.577 1.00 13.63 338 GLN B CA 1
ATOM 5391 C C . GLN B 1 338 ? 30.777 12.732 99.544 1.00 12.78 338 GLN B C 1
ATOM 5392 O O . GLN B 1 338 ? 30.593 11.523 99.601 1.00 12.26 338 GLN B O 1
ATOM 5398 N N . ALA B 1 339 ? 31.736 13.342 100.225 1.00 12.95 339 ALA B N 1
ATOM 5399 C CA . ALA B 1 339 ? 32.556 12.624 101.173 1.00 12.72 339 ALA B CA 1
ATOM 5400 C C . ALA B 1 339 ? 31.703 11.861 102.189 1.00 12.81 339 ALA B C 1
ATOM 5401 O O . ALA B 1 339 ? 32.030 10.727 102.555 1.00 12.20 339 ALA B O 1
ATOM 5403 N N . PHE B 1 340 ? 30.609 12.473 102.640 1.00 12.75 340 PHE B N 1
ATOM 5404 C CA . PHE B 1 340 ? 29.723 11.812 103.611 1.00 13.17 340 PHE B CA 1
ATOM 5405 C C . PHE B 1 340 ? 29.121 10.521 103.020 1.00 12.96 340 PHE B C 1
ATOM 5406 O O . PHE B 1 340 ? 29.105 9.467 103.683 1.00 13.50 340 PHE B O 1
ATOM 5414 N N . CYS B 1 341 ? 28.685 10.604 101.764 1.00 13.67 341 CYS B N 1
ATOM 5415 C CA . CYS B 1 341 ? 28.113 9.460 101.046 1.00 14.07 341 CYS B CA 1
ATOM 5416 C C . CYS B 1 341 ? 29.121 8.326 100.889 1.00 12.78 341 CYS B C 1
ATOM 5417 O O . CYS B 1 341 ? 28.812 7.169 101.189 1.00 12.30 341 CYS B O 1
ATOM 5420 N N . PHE B 1 342 ? 30.333 8.648 100.440 1.00 12.33 342 PHE B N 1
ATOM 5421 C CA . PHE B 1 342 ? 31.375 7.620 100.303 1.00 12.22 342 PHE B CA 1
ATOM 5422 C C . PHE B 1 342 ? 31.689 6.936 101.617 1.00 11.57 342 PHE B C 1
ATOM 5423 O O . PHE B 1 342 ? 31.867 5.731 101.687 1.00 12.48 342 PHE B O 1
ATOM 5431 N N . LEU B 1 343 ? 31.776 7.708 102.681 1.00 12.07 343 LEU B N 1
ATOM 5432 C CA . LEU B 1 343 ? 32.070 7.121 103.980 1.00 12.39 343 LEU B CA 1
ATOM 5433 C C . LEU B 1 343 ? 31.023 6.124 104.487 1.00 12.57 343 LEU B C 1
ATOM 5434 O O . LEU B 1 343 ? 31.371 5.162 105.200 1.00 12.81 343 LEU B O 1
ATOM 5447 N N . TYR B 1 345 ? 29.508 3.865 102.752 1.00 13.29 345 TYR B N 1
ATOM 5448 C CA . TYR B 1 345 ? 29.923 2.567 102.221 1.00 12.77 345 TYR B CA 1
ATOM 5449 C C . TYR B 1 345 ? 31.167 2.014 102.898 1.00 12.51 345 TYR B C 1
ATOM 5450 O O . TYR B 1 345 ? 31.226 0.838 103.208 1.00 11.35 345 TYR B O 1
ATOM 5459 N N . ALA B 1 346 ? 32.166 2.863 103.102 1.00 12.22 346 ALA B N 1
ATOM 5460 C CA . ALA B 1 346 ? 33.457 2.437 103.650 1.00 12.67 346 ALA B CA 1
ATOM 5461 C C . ALA B 1 346 ? 33.313 1.972 105.122 1.00 13.26 346 ALA B C 1
ATOM 5462 O O . ALA B 1 346 ? 33.905 0.965 105.533 1.00 13.49 346 ALA B O 1
ATOM 5464 N N . GLN B 1 347 ? 32.503 2.689 105.897 1.00 13.49 347 GLN B N 1
ATOM 5465 C CA . GLN B 1 347 ? 32.264 2.321 107.288 1.00 13.71 347 GLN B CA 1
ATOM 5466 C C . GLN B 1 347 ? 31.538 0.978 107.385 1.00 13.80 347 GLN B C 1
ATOM 5467 O O . GLN B 1 347 ? 31.911 0.127 108.170 1.00 13.51 347 GLN B O 1
ATOM 5473 N N . THR B 1 348 ? 30.485 0.812 106.596 1.00 13.80 348 THR B N 1
ATOM 5474 C CA . THR B 1 348 ? 29.671 -0.394 106.649 1.00 14.75 348 THR B CA 1
ATOM 5475 C C . THR B 1 348 ? 30.476 -1.574 106.115 1.00 14.20 348 THR B C 1
ATOM 5476 O O . THR B 1 348 ? 30.432 -2.686 106.686 1.00 13.75 348 THR B O 1
ATOM 5480 N N . PHE B 1 349 ? 31.258 -1.331 105.062 1.00 13.78 349 PHE B N 1
ATOM 5481 C CA . PHE B 1 349 ? 32.125 -2.376 104.529 1.00 14.61 349 PHE B CA 1
ATOM 5482 C C . PHE B 1 349 ? 33.065 -2.889 105.619 1.00 14.47 349 PHE B C 1
ATOM 5483 O O . PHE B 1 349 ? 33.138 -4.088 105.866 1.00 14.31 349 PHE B O 1
ATOM 5491 N N . ALA B 1 350 ? 33.757 -1.967 106.287 1.00 15.01 350 ALA B N 1
ATOM 5492 C CA . ALA B 1 350 ? 34.722 -2.334 107.315 1.00 15.46 350 ALA B CA 1
ATOM 5493 C C . ALA B 1 350 ? 34.075 -3.077 108.497 1.00 15.81 350 ALA B C 1
ATOM 5494 O O . ALA B 1 350 ? 34.631 -4.066 108.995 1.00 15.03 350 ALA B O 1
ATOM 5496 N N . LEU B 1 351 ? 32.903 -2.611 108.930 1.00 15.86 351 LEU B N 1
ATOM 5497 C CA . LEU B 1 351 ? 32.139 -3.288 109.998 1.00 17.05 351 LEU B CA 1
ATOM 5498 C C . LEU B 1 351 ? 31.890 -4.764 109.624 1.00 17.13 351 LEU B C 1
ATOM 5499 O O . LEU B 1 351 ? 32.122 -5.679 110.441 1.00 16.51 351 LEU B O 1
ATOM 5512 N N . GLN B 1 353 ? 33.304 -6.700 107.274 1.00 19.55 353 GLN B N 1
ATOM 5513 C CA . GLN B 1 353 ? 34.535 -7.478 107.104 1.00 19.98 353 GLN B CA 1
ATOM 5514 C C . GLN B 1 353 ? 34.995 -8.007 108.457 1.00 19.73 353 GLN B C 1
ATOM 5515 O O . GLN B 1 353 ? 35.340 -9.183 108.592 1.00 20.40 353 GLN B O 1
ATOM 5521 N N . SER B 1 354 ? 34.946 -7.135 109.454 1.00 19.22 354 SER B N 1
ATOM 5522 C CA . SER B 1 354 ? 35.291 -7.465 110.817 1.00 20.20 354 SER B CA 1
ATOM 5523 C C . SER B 1 354 ? 34.415 -8.597 111.340 1.00 20.67 354 SER B C 1
ATOM 5524 O O . SER B 1 354 ? 34.909 -9.554 111.923 1.00 20.27 354 SER B O 1
ATOM 5527 N N . LEU B 1 355 ? 33.113 -8.483 111.129 1.00 21.79 355 LEU B N 1
ATOM 5528 C CA . LEU B 1 355 ? 32.174 -9.508 111.615 1.00 23.10 355 LEU B CA 1
ATOM 5529 C C . LEU B 1 355 ? 32.344 -10.827 110.867 1.00 24.07 355 LEU B C 1
ATOM 5530 O O . LEU B 1 355 ? 32.377 -11.903 111.487 1.00 23.92 355 LEU B O 1
ATOM 5535 N N . HIS B 1 356 ? 32.474 -10.739 109.546 1.00 25.21 356 HIS B N 1
ATOM 5536 C CA . HIS B 1 356 ? 32.627 -11.920 108.704 1.00 27.11 356 HIS B CA 1
ATOM 5537 C C . HIS B 1 356 ? 33.850 -12.743 109.104 1.00 28.23 356 HIS B C 1
ATOM 5538 O O . HIS B 1 356 ? 33.819 -13.968 109.014 1.00 28.09 356 HIS B O 1
ATOM 5553 N N . GLY B 1 358 ? 34.918 -13.004 112.063 1.00 29.43 358 GLY B N 1
ATOM 5554 C CA . GLY B 1 358 ? 34.738 -13.407 113.456 1.00 29.24 358 GLY B CA 1
ATOM 5555 C C . GLY B 1 358 ? 35.387 -12.499 114.487 1.00 28.54 358 GLY B C 1
ATOM 5556 O O . GLY B 1 358 ? 35.643 -12.921 115.612 1.00 28.96 358 GLY B O 1
ATOM 5557 N N . ASN B 1 359 ? 35.633 -11.245 114.122 1.00 27.43 359 ASN B N 1
ATOM 5558 C CA . ASN B 1 359 ? 36.191 -10.268 115.039 1.00 26.69 359 ASN B CA 1
ATOM 5559 C C . ASN B 1 359 ? 35.049 -9.561 115.799 1.00 25.70 359 ASN B C 1
ATOM 5560 O O . ASN B 1 359 ? 33.870 -9.722 115.463 1.00 25.28 359 ASN B O 1
ATOM 5565 N N . THR B 1 360 ? 35.416 -8.837 116.850 1.00 24.79 360 THR B N 1
ATOM 5566 C CA . THR B 1 360 ? 34.497 -8.078 117.678 1.00 24.13 360 THR B CA 1
ATOM 5567 C C . THR B 1 360 ? 34.742 -6.604 117.357 1.00 23.32 360 THR B C 1
ATOM 5568 O O . THR B 1 360 ? 35.661 -5.996 117.910 1.00 21.57 360 THR B O 1
ATOM 5572 N N . PRO B 1 361 ? 33.938 -6.037 116.434 1.00 22.50 361 PRO B N 1
ATOM 5573 C CA . PRO B 1 361 ? 34.250 -4.730 115.843 1.00 22.70 361 PRO B CA 1
ATOM 5574 C C . PRO B 1 361 ? 34.360 -3.577 116.841 1.00 21.81 361 PRO B C 1
ATOM 5575 O O . PRO B 1 361 ? 35.135 -2.644 116.614 1.00 20.22 361 PRO B O 1
ATOM 5579 N N . ASP B 1 362 ? 33.611 -3.637 117.941 1.00 21.45 362 ASP B N 1
ATOM 5580 C CA . ASP B 1 362 ? 33.649 -2.548 118.914 1.00 22.28 362 ASP B CA 1
ATOM 5581 C C . ASP B 1 362 ? 34.984 -2.520 119.639 1.00 22.56 362 ASP B C 1
ATOM 5582 O O . ASP B 1 362 ? 35.392 -1.484 120.152 1.00 21.03 362 ASP B O 1
ATOM 5587 N N . THR B 1 363 ? 35.647 -3.679 119.664 1.00 23.53 363 THR B N 1
ATOM 5588 C CA . THR B 1 363 ? 36.956 -3.858 120.291 1.00 24.80 363 THR B CA 1
ATOM 5589 C C . THR B 1 363 ? 37.779 -4.839 119.421 1.00 25.05 363 THR B C 1
ATOM 5590 O O . THR B 1 363 ? 37.922 -6.023 119.754 1.00 24.27 363 THR B O 1
ATOM 5594 N N . PRO B 1 364 ? 38.257 -4.365 118.258 1.00 25.63 364 PRO B N 1
ATOM 5595 C CA . PRO B 1 364 ? 38.807 -5.258 117.215 1.00 26.00 364 PRO B CA 1
ATOM 5596 C C . PRO B 1 364 ? 40.229 -5.819 117.412 1.00 27.01 364 PRO B C 1
ATOM 5597 O O . PRO B 1 364 ? 40.920 -5.452 118.380 1.00 28.33 364 PRO B O 1
ATOM 5601 N N . GLY B 1 376 ? 49.903 4.934 126.182 1.00 30.88 376 GLY B N 1
ATOM 5602 C CA . GLY B 1 376 ? 50.616 5.026 124.910 1.00 29.60 376 GLY B CA 1
ATOM 5603 C C . GLY B 1 376 ? 51.545 6.232 124.827 1.00 29.22 376 GLY B C 1
ATOM 5604 O O . GLY B 1 376 ? 52.714 6.152 125.183 1.00 29.86 376 GLY B O 1
ATOM 5605 N N . VAL B 1 377 ? 51.014 7.357 124.372 1.00 28.16 377 VAL B N 1
ATOM 5606 C CA . VAL B 1 377 ? 51.831 8.550 124.152 1.00 26.91 377 VAL B CA 1
ATOM 5607 C C . VAL B 1 377 ? 52.168 9.255 125.465 1.00 24.82 377 VAL B C 1
ATOM 5608 O O . VAL B 1 377 ? 51.332 9.409 126.347 1.00 24.54 377 VAL B O 1
ATOM 5612 N N . ILE B 1 378 ? 53.417 9.674 125.565 1.00 22.36 378 ILE B N 1
ATOM 5613 C CA . ILE B 1 378 ? 53.896 10.468 126.676 1.00 21.06 378 ILE B CA 1
ATOM 5614 C C . ILE B 1 378 ? 54.145 11.876 126.130 1.00 19.69 378 ILE B C 1
ATOM 5615 O O . ILE B 1 378 ? 54.886 12.038 125.159 1.00 19.53 378 ILE B O 1
ATOM 5620 N N . ILE B 1 379 ? 53.548 12.879 126.749 1.00 18.18 379 ILE B N 1
ATOM 5621 C CA . ILE B 1 379 ? 53.807 14.270 126.373 1.00 18.28 379 ILE B CA 1
ATOM 5622 C C . ILE B 1 379 ? 55.068 14.766 127.093 1.00 18.44 379 ILE B C 1
ATOM 5623 O O . ILE B 1 379 ? 55.222 14.579 128.320 1.00 18.09 379 ILE B O 1
ATOM 5628 N N . HIS B 1 380 ? 55.976 15.365 126.329 1.00 18.05 380 HIS B N 1
ATOM 5629 C CA . HIS B 1 380 ? 57.231 15.906 126.851 1.00 18.50 380 HIS B CA 1
ATOM 5630 C C . HIS B 1 380 ? 57.125 17.413 126.731 1.00 18.61 380 HIS B C 1
ATOM 5631 O O . HIS B 1 380 ? 56.636 17.917 125.731 1.00 18.16 380 HIS B O 1
ATOM 5638 N N . PRO B 1 381 ? 57.515 18.152 127.781 1.00 19.97 381 PRO B N 1
ATOM 5639 C CA . PRO B 1 381 ? 57.417 19.596 127.721 1.00 20.29 381 PRO B CA 1
ATOM 5640 C C . PRO B 1 381 ? 58.422 20.181 126.743 1.00 20.47 381 PRO B C 1
ATOM 5641 O O . PRO B 1 381 ? 59.533 19.651 126.600 1.00 20.92 381 PRO B O 1
ATOM 5645 N N . TRP B 1 382 ? 58.026 21.251 126.063 1.00 20.05 382 TRP B N 1
ATOM 5646 C CA . TRP B 1 382 ? 58.931 22.012 125.222 1.00 21.48 382 TRP B CA 1
ATOM 5647 C C . TRP B 1 382 ? 59.981 22.703 126.092 1.00 22.31 382 TRP B C 1
ATOM 5648 O O . TRP B 1 382 ? 61.146 22.720 125.740 1.00 21.24 382 TRP B O 1
ATOM 5659 N N . GLN B 1 383 ? 59.563 23.231 127.236 1.00 24.10 383 GLN B N 1
ATOM 5660 C CA . GLN B 1 383 ? 60.518 23.741 128.236 1.00 26.72 383 GLN B CA 1
ATOM 5661 C C . GLN B 1 383 ? 60.783 22.729 129.320 1.00 28.01 383 GLN B C 1
ATOM 5662 O O . GLN B 1 383 ? 59.881 22.403 130.080 1.00 29.14 383 GLN B O 1
ATOM 5668 N N . ALA B 1 384 ? 62.024 22.263 129.416 1.00 29.77 384 ALA B N 1
ATOM 5669 C CA . ALA B 1 384 ? 62.479 21.460 130.565 1.00 30.48 384 ALA B CA 1
ATOM 5670 C C . ALA B 1 384 ? 62.114 22.116 131.914 1.00 31.57 384 ALA B C 1
ATOM 5671 O O . ALA B 1 384 ? 62.135 23.364 132.066 1.00 33.18 384 ALA B O 1
ATOM 5673 N N . TYR C 1 5 ? -18.126 59.101 76.867 1.00 19.36 5 TYR C N 1
ATOM 5674 C CA . TYR C 1 5 ? -16.815 59.434 77.494 1.00 19.20 5 TYR C CA 1
ATOM 5675 C C . TYR C 1 5 ? -16.695 60.927 77.869 1.00 19.83 5 TYR C C 1
ATOM 5676 O O . TYR C 1 5 ? -15.599 61.493 77.906 1.00 19.54 5 TYR C O 1
ATOM 5685 N N . THR C 1 6 ? -17.822 61.561 78.175 1.00 19.77 6 THR C N 1
ATOM 5686 C CA . THR C 1 6 ? -17.789 62.982 78.507 1.00 20.10 6 THR C CA 1
ATOM 5687 C C . THR C 1 6 ? -17.028 63.181 79.826 1.00 20.10 6 THR C C 1
ATOM 5688 O O . THR C 1 6 ? -17.322 62.529 80.810 1.00 19.43 6 THR C O 1
ATOM 5692 N N . PRO C 1 7 ? -16.022 64.053 79.827 1.00 20.13 7 PRO C N 1
ATOM 5693 C CA . PRO C 1 7 ? -15.242 64.265 81.042 1.00 20.37 7 PRO C CA 1
ATOM 5694 C C . PRO C 1 7 ? -16.021 65.074 82.067 1.00 20.62 7 PRO C C 1
ATOM 5695 O O . PRO C 1 7 ? -16.849 65.913 81.668 1.00 18.89 7 PRO C O 1
ATOM 5699 N N . ALA C 1 8 ? -15.779 64.810 83.351 1.00 20.44 8 ALA C N 1
ATOM 5700 C CA . ALA C 1 8 ? -16.202 65.711 84.430 1.00 21.32 8 ALA C CA 1
ATOM 5701 C C . ALA C 1 8 ? -15.480 67.041 84.333 1.00 21.64 8 ALA C C 1
ATOM 5702 O O . ALA C 1 8 ? -14.454 67.154 83.653 1.00 21.29 8 ALA C O 1
ATOM 5704 N N . ALA C 1 9 ? -16.014 68.053 85.016 1.00 22.34 9 ALA C N 1
ATOM 5705 C CA . ALA C 1 9 ? -15.362 69.370 85.072 1.00 22.62 9 ALA C CA 1
ATOM 5706 C C . ALA C 1 9 ? -13.938 69.251 85.615 1.00 22.74 9 ALA C C 1
ATOM 5707 O O . ALA C 1 9 ? -13.677 68.469 86.536 1.00 23.31 9 ALA C O 1
ATOM 5709 N N . ALA C 1 10 ? -13.020 70.015 85.033 1.00 23.36 10 ALA C N 1
ATOM 5710 C CA . ALA C 1 10 ? -11.659 70.130 85.570 1.00 23.78 10 ALA C CA 1
ATOM 5711 C C . ALA C 1 10 ? -11.611 71.182 86.709 1.00 23.72 10 ALA C C 1
ATOM 5712 O O . ALA C 1 10 ? -11.226 72.330 86.515 1.00 24.75 10 ALA C O 1
ATOM 5714 N N . ALA C 1 11 ? -11.984 70.740 87.899 1.00 24.11 11 ALA C N 1
ATOM 5715 C CA . ALA C 1 11 ? -12.051 71.575 89.101 1.00 23.98 11 ALA C CA 1
ATOM 5716 C C . ALA C 1 11 ? -10.714 72.194 89.508 1.00 23.96 11 ALA C C 1
ATOM 5717 O O . ALA C 1 11 ? -10.717 73.236 90.155 1.00 25.48 11 ALA C O 1
ATOM 5719 N N . THR C 1 12 ? -9.578 71.584 89.148 1.00 23.47 12 THR C N 1
ATOM 5720 C CA . THR C 1 12 ? -8.261 72.188 89.440 1.00 22.19 12 THR C CA 1
ATOM 5721 C C . THR C 1 12 ? -7.974 73.429 88.596 1.00 21.98 12 THR C C 1
ATOM 5722 O O . THR C 1 12 ? -7.040 74.167 88.902 1.00 22.37 12 THR C O 1
ATOM 5726 N N . GLY C 1 13 ? -8.740 73.647 87.526 1.00 21.04 13 GLY C N 1
ATOM 5727 C CA . GLY C 1 13 ? -8.476 74.739 86.609 1.00 20.82 13 GLY C CA 1
ATOM 5728 C C . GLY C 1 13 ? -7.242 74.587 85.720 1.00 20.54 13 GLY C C 1
ATOM 5729 O O . GLY C 1 13 ? -6.819 75.558 85.093 1.00 20.86 13 GLY C O 1
ATOM 5730 N N . THR C 1 14 ? -6.673 73.375 85.618 1.00 18.82 14 THR C N 1
ATOM 5731 C CA . THR C 1 14 ? -5.453 73.193 84.853 1.00 18.04 14 THR C CA 1
ATOM 5732 C C . THR C 1 14 ? -5.772 72.509 83.513 1.00 16.82 14 THR C C 1
ATOM 5733 O O . THR C 1 14 ? -6.719 71.724 83.392 1.00 16.15 14 THR C O 1
ATOM 5737 N N . TRP C 1 15 ? -4.967 72.819 82.511 1.00 16.87 15 TRP C N 1
ATOM 5738 C CA . TRP C 1 15 ? -5.011 72.108 81.240 1.00 16.73 15 TRP C CA 1
ATOM 5739 C C . TRP C 1 15 ? -4.692 70.634 81.440 1.00 15.82 15 TRP C C 1
ATOM 5740 O O . TRP C 1 15 ? -5.284 69.764 80.803 1.00 15.33 15 TRP C O 1
ATOM 5751 N N . THR C 1 16 ? -3.734 70.360 82.313 1.00 13.85 16 THR C N 1
ATOM 5752 C CA . THR C 1 16 ? -3.303 68.986 82.537 1.00 13.65 16 THR C CA 1
ATOM 5753 C C . THR C 1 16 ? -4.477 68.105 82.978 1.00 13.44 16 THR C C 1
ATOM 5754 O O . THR C 1 16 ? -4.663 66.995 82.467 1.00 12.52 16 THR C O 1
ATOM 5758 N N . GLU C 1 17 ? -5.292 68.607 83.914 1.00 14.13 17 GLU C N 1
ATOM 5759 C CA . GLU C 1 17 ? -6.465 67.857 84.356 1.00 14.36 17 GLU C CA 1
ATOM 5760 C C . GLU C 1 17 ? -7.431 67.610 83.195 1.00 14.18 17 GLU C C 1
ATOM 5761 O O . GLU C 1 17 ? -7.913 66.492 83.031 1.00 14.24 17 GLU C O 1
ATOM 5767 N N . GLU C 1 18 ? -7.725 68.652 82.415 1.00 14.83 18 GLU C N 1
ATOM 5768 C CA . GLU C 1 18 ? -8.595 68.532 81.247 1.00 14.76 18 GLU C CA 1
ATOM 5769 C C . GLU C 1 18 ? -8.067 67.474 80.283 1.00 13.39 18 GLU C C 1
ATOM 5770 O O . GLU C 1 18 ? -8.823 66.690 79.743 1.00 14.65 18 GLU C O 1
ATOM 5776 N N . GLU C 1 19 ? -6.761 67.481 80.071 1.00 13.24 19 GLU C N 1
ATOM 5777 C CA . GLU C 1 19 ? -6.095 66.562 79.135 1.00 13.78 19 GLU C CA 1
ATOM 5778 C C . GLU C 1 19 ? -6.094 65.130 79.658 1.00 13.47 19 GLU C C 1
ATOM 5779 O O . GLU C 1 19 ? -6.292 64.190 78.890 1.00 14.30 19 GLU C O 1
ATOM 5785 N N . ILE C 1 20 ? -5.943 64.953 80.967 1.00 12.91 20 ILE C N 1
ATOM 5786 C CA . ILE C 1 20 ? -6.122 63.625 81.567 1.00 13.35 20 ILE C CA 1
ATOM 5787 C C . ILE C 1 20 ? -7.574 63.132 81.358 1.00 13.04 20 ILE C C 1
ATOM 5788 O O . ILE C 1 20 ? -7.808 62.006 80.863 1.00 12.85 20 ILE C O 1
ATOM 5793 N N . ARG C 1 21 ? -8.549 63.974 81.695 1.00 12.90 21 ARG C N 1
ATOM 5794 C CA . ARG C 1 21 ? -9.951 63.562 81.632 1.00 13.42 21 ARG C CA 1
ATOM 5795 C C . ARG C 1 21 ? -10.490 63.286 80.219 1.00 13.20 21 ARG C C 1
ATOM 5796 O O . ARG C 1 21 ? -11.364 62.432 80.064 1.00 12.81 21 ARG C O 1
ATOM 5804 N N . HIS C 1 22 ? -9.969 63.966 79.194 1.00 12.65 22 HIS C N 1
ATOM 5805 C CA . HIS C 1 22 ? -10.482 63.747 77.841 1.00 12.83 22 HIS C CA 1
ATOM 5806 C C . HIS C 1 22 ? -9.843 62.585 77.075 1.00 11.98 22 HIS C C 1
ATOM 5807 O O . HIS C 1 22 ? -10.175 62.361 75.922 1.00 10.81 22 HIS C O 1
ATOM 5814 N N . GLN C 1 23 ? -9.000 61.815 77.749 1.00 11.65 23 GLN C N 1
ATOM 5815 C CA . GLN C 1 23 ? -8.308 60.680 77.134 1.00 12.33 23 GLN C CA 1
ATOM 5816 C C . GLN C 1 23 ? -9.216 59.582 76.547 1.00 12.24 23 GLN C C 1
ATOM 5817 O O . GLN C 1 23 ? -9.064 59.267 75.369 1.00 12.70 23 GLN C O 1
ATOM 5823 N N . PRO C 1 24 ? -10.129 58.975 77.349 1.00 12.52 24 PRO C N 1
ATOM 5824 C CA . PRO C 1 24 ? -10.952 57.895 76.750 1.00 13.05 24 PRO C CA 1
ATOM 5825 C C . PRO C 1 24 ? -11.683 58.329 75.466 1.00 12.94 24 PRO C C 1
ATOM 5826 O O . PRO C 1 24 ? -11.691 57.612 74.477 1.00 12.38 24 PRO C O 1
ATOM 5830 N N . ARG C 1 25 ? -12.235 59.524 75.476 1.00 13.06 25 ARG C N 1
ATOM 5831 C CA . ARG C 1 25 ? -12.927 60.035 74.301 1.00 13.37 25 ARG C CA 1
ATOM 5832 C C . ARG C 1 25 ? -11.959 60.239 73.115 1.00 12.94 25 ARG C C 1
ATOM 5833 O O . ARG C 1 25 ? -12.277 59.898 71.967 1.00 12.17 25 ARG C O 1
ATOM 5841 N N . ALA C 1 26 ? -10.777 60.789 73.401 1.00 12.71 26 ALA C N 1
ATOM 5842 C CA . ALA C 1 26 ? -9.745 61.012 72.376 1.00 12.26 26 ALA C CA 1
ATOM 5843 C C . ALA C 1 26 ? -9.288 59.700 71.725 1.00 11.86 26 ALA C C 1
ATOM 5844 O O . ALA C 1 26 ? -9.027 59.649 70.515 1.00 11.38 26 ALA C O 1
ATOM 5846 N N . TRP C 1 27 ? -9.150 58.657 72.534 1.00 11.30 27 TRP C N 1
ATOM 5847 C CA . TRP C 1 27 ? -8.732 57.348 72.030 1.00 12.30 27 TRP C CA 1
ATOM 5848 C C . TRP C 1 27 ? -9.677 56.806 70.974 1.00 11.71 27 TRP C C 1
ATOM 5849 O O . TRP C 1 27 ? -9.241 56.381 69.903 1.00 12.24 27 TRP C O 1
ATOM 5860 N N . ILE C 1 28 ? -10.968 56.843 71.264 1.00 11.84 28 ILE C N 1
ATOM 5861 C CA . ILE C 1 28 ? -11.932 56.281 70.340 1.00 12.05 28 ILE C CA 1
ATOM 5862 C C . ILE C 1 28 ? -12.051 57.201 69.117 1.00 12.40 28 ILE C C 1
ATOM 5863 O O . ILE C 1 28 ? -12.201 56.705 68.024 1.00 12.11 28 ILE C O 1
ATOM 5868 N N . ARG C 1 29 ? -11.926 58.523 69.304 1.00 11.55 29 ARG C N 1
ATOM 5869 C CA . ARG C 1 29 ? -11.829 59.463 68.158 1.00 12.70 29 ARG C CA 1
ATOM 5870 C C . ARG C 1 29 ? -10.680 59.105 67.207 1.00 12.27 29 ARG C C 1
ATOM 5871 O O . ARG C 1 29 ? -10.861 59.035 65.984 1.00 12.66 29 ARG C O 1
ATOM 5879 N N . SER C 1 30 ? -9.511 58.842 67.770 1.00 11.84 30 SER C N 1
ATOM 5880 C CA . SER C 1 30 ? -8.358 58.503 66.957 1.00 13.08 30 SER C CA 1
ATOM 5881 C C . SER C 1 30 ? -8.574 57.196 66.206 1.00 12.56 30 SER C C 1
ATOM 5882 O O . SER C 1 30 ? -8.241 57.085 65.037 1.00 12.22 30 SER C O 1
ATOM 5885 N N . LEU C 1 31 ? -9.151 56.218 66.877 1.00 12.76 31 LEU C N 1
ATOM 5886 C CA . LEU C 1 31 ? -9.331 54.906 66.263 1.00 13.56 31 LEU C CA 1
ATOM 5887 C C . LEU C 1 31 ? -10.420 54.917 65.196 1.00 14.28 31 LEU C C 1
ATOM 5888 O O . LEU C 1 31 ? -10.313 54.215 64.176 1.00 15.62 31 LEU C O 1
ATOM 5893 N N . THR C 1 32 ? -11.447 55.733 65.386 1.00 15.12 32 THR C N 1
ATOM 5894 C CA . THR C 1 32 ? -12.456 55.869 64.343 1.00 17.03 32 THR C CA 1
ATOM 5895 C C . THR C 1 32 ? -11.867 56.600 63.131 1.00 16.39 32 THR C C 1
ATOM 5896 O O . THR C 1 32 ? -12.158 56.244 61.989 1.00 16.76 32 THR C O 1
ATOM 5900 N N . ASN C 1 33 ? -10.986 57.563 63.364 1.00 15.70 33 ASN C N 1
ATOM 5901 C CA . ASN C 1 33 ? -10.238 58.160 62.267 1.00 16.88 33 ASN C CA 1
ATOM 5902 C C . ASN C 1 33 ? -9.380 57.180 61.488 1.00 16.53 33 ASN C C 1
ATOM 5903 O O . ASN C 1 33 ? -9.299 57.247 60.259 1.00 17.33 33 ASN C O 1
ATOM 5908 N N . ILE C 1 34 ? -8.711 56.292 62.208 1.00 16.05 34 ILE C N 1
ATOM 5909 C CA . ILE C 1 34 ? -7.910 55.267 61.549 1.00 16.58 34 ILE C CA 1
ATOM 5910 C C . ILE C 1 34 ? -8.814 54.368 60.672 1.00 16.20 34 ILE C C 1
ATOM 5911 O O . ILE C 1 34 ? -8.427 54.017 59.551 1.00 15.84 34 ILE C O 1
ATOM 5916 N N . ASP C 1 35 ? -10.021 54.059 61.153 1.00 17.10 35 ASP C N 1
ATOM 5917 C CA . ASP C 1 35 ? -11.011 53.323 60.357 1.00 17.78 35 ASP C CA 1
ATOM 5918 C C . ASP C 1 35 ? -11.261 54.015 59.024 1.00 18.14 35 ASP C C 1
ATOM 5919 O O . ASP C 1 35 ? -11.288 53.362 57.990 1.00 18.04 35 ASP C O 1
ATOM 5924 N N . ALA C 1 36 ? -11.468 55.329 59.074 1.00 17.80 36 ALA C N 1
ATOM 5925 C CA . ALA C 1 36 ? -11.675 56.132 57.874 1.00 18.73 36 ALA C CA 1
ATOM 5926 C C . ALA C 1 36 ? -10.460 56.117 56.945 1.00 19.02 36 ALA C C 1
ATOM 5927 O O . ALA C 1 36 ? -10.625 56.158 55.712 1.00 19.99 36 ALA C O 1
ATOM 5929 N N . LEU C 1 37 ? -9.265 56.064 57.520 1.00 18.62 37 LEU C N 1
ATOM 5930 C CA . LEU C 1 37 ? -7.996 56.068 56.770 1.00 19.84 37 LEU C CA 1
ATOM 5931 C C . LEU C 1 37 ? -7.480 54.669 56.447 1.00 20.01 37 LEU C C 1
ATOM 5932 O O . LEU C 1 37 ? -6.398 54.527 55.854 1.00 20.78 37 LEU C O 1
ATOM 5937 N N . ARG C 1 38 ? -8.220 53.641 56.840 1.00 20.15 38 ARG C N 1
ATOM 5938 C CA . ARG C 1 38 ? -7.699 52.269 56.822 1.00 20.51 38 ARG C CA 1
ATOM 5939 C C . ARG C 1 38 ? -7.194 51.825 55.448 1.00 20.96 38 ARG C C 1
ATOM 5940 O O . ARG C 1 38 ? -6.164 51.177 55.349 1.00 21.30 38 ARG C O 1
ATOM 5948 N N . SER C 1 39 ? -7.914 52.152 54.388 1.00 21.70 39 SER C N 1
ATOM 5949 C CA . SER C 1 39 ? -7.503 51.681 53.053 1.00 22.59 39 SER C CA 1
ATOM 5950 C C . SER C 1 39 ? -6.207 52.377 52.596 1.00 22.11 39 SER C C 1
ATOM 5951 O O . SER C 1 39 ? -5.307 51.726 52.073 1.00 22.03 39 SER C O 1
ATOM 5954 N N . ALA C 1 40 ? -6.122 53.683 52.832 1.00 22.28 40 ALA C N 1
ATOM 5955 C CA . ALA C 1 40 ? -4.917 54.459 52.556 1.00 22.71 40 ALA C CA 1
ATOM 5956 C C . ALA C 1 40 ? -3.718 53.951 53.368 1.00 22.38 40 ALA C C 1
ATOM 5957 O O . ALA C 1 40 ? -2.621 53.786 52.819 1.00 22.83 40 ALA C O 1
ATOM 5959 N N . LEU C 1 41 ? -3.925 53.703 54.660 1.00 22.71 41 LEU C N 1
ATOM 5960 C CA . LEU C 1 41 ? -2.873 53.134 55.523 1.00 22.51 41 LEU C CA 1
ATOM 5961 C C . LEU C 1 41 ? -2.409 51.790 54.998 1.00 22.82 41 LEU C C 1
ATOM 5962 O O . LEU C 1 41 ? -1.197 51.551 54.847 1.00 22.28 41 LEU C O 1
ATOM 5967 N N . ASN C 1 42 ? -3.367 50.914 54.695 1.00 23.12 42 ASN C N 1
ATOM 5968 C CA . ASN C 1 42 ? -3.050 49.583 54.190 1.00 23.96 42 ASN C CA 1
ATOM 5969 C C . ASN C 1 42 ? -2.318 49.644 52.848 1.00 23.81 42 ASN C C 1
ATOM 5970 O O . ASN C 1 42 ? -1.401 48.880 52.635 1.00 23.49 42 ASN C O 1
ATOM 5975 N N . ASN C 1 43 ? -2.720 50.552 51.967 1.00 24.00 43 ASN C N 1
ATOM 5976 C CA . ASN C 1 43 ? -2.029 50.754 50.687 1.00 24.67 43 ASN C CA 1
ATOM 5977 C C . ASN C 1 43 ? -0.582 51.200 50.847 1.00 24.26 43 ASN C C 1
ATOM 5978 O O . ASN C 1 43 ? 0.281 50.834 50.051 1.00 24.75 43 ASN C O 1
ATOM 5983 N N . PHE C 1 44 ? -0.328 52.020 51.856 1.00 23.44 44 PHE C N 1
ATOM 5984 C CA . PHE C 1 44 ? 1.034 52.472 52.142 1.00 22.90 44 PHE C CA 1
ATOM 5985 C C . PHE C 1 44 ? 1.831 51.370 52.843 1.00 22.50 44 PHE C C 1
ATOM 5986 O O . PHE C 1 44 ? 2.989 51.107 52.486 1.00 21.61 44 PHE C O 1
ATOM 5994 N N . LEU C 1 45 ? 1.206 50.694 53.802 1.00 21.78 45 LEU C N 1
ATOM 5995 C CA . LEU C 1 45 ? 1.939 49.797 54.696 1.00 22.49 45 LEU C CA 1
ATOM 5996 C C . LEU C 1 45 ? 2.107 48.403 54.161 1.00 23.21 45 LEU C C 1
ATOM 5997 O O . LEU C 1 45 ? 3.136 47.791 54.389 1.00 23.58 45 LEU C O 1
ATOM 6002 N N . GLU C 1 46 ? 1.123 47.895 53.434 1.00 24.23 46 GLU C N 1
ATOM 6003 C CA . GLU C 1 46 ? 1.143 46.488 53.046 1.00 25.89 46 GLU C CA 1
ATOM 6004 C C . GLU C 1 46 ? 2.357 46.122 52.180 1.00 24.84 46 GLU C C 1
ATOM 6005 O O . GLU C 1 46 ? 2.996 45.120 52.448 1.00 24.82 46 GLU C O 1
ATOM 6011 N N . PRO C 1 47 ? 2.702 46.949 51.188 1.00 24.56 47 PRO C N 1
ATOM 6012 C CA . PRO C 1 47 ? 3.916 46.701 50.411 1.00 24.34 47 PRO C CA 1
ATOM 6013 C C . PRO C 1 47 ? 5.213 46.685 51.233 1.00 23.55 47 PRO C C 1
ATOM 6014 O O . PRO C 1 47 ? 6.143 45.964 50.894 1.00 23.31 47 PRO C O 1
ATOM 6018 N N . LEU C 1 48 ? 5.273 47.495 52.285 1.00 22.39 48 LEU C N 1
ATOM 6019 C CA . LEU C 1 48 ? 6.461 47.553 53.134 1.00 22.17 48 LEU C CA 1
ATOM 6020 C C . LEU C 1 48 ? 6.562 46.320 54.019 1.00 21.56 48 LEU C C 1
ATOM 6021 O O . LEU C 1 48 ? 7.617 45.707 54.127 1.00 19.76 48 LEU C O 1
ATOM 6026 N N . LEU C 1 49 ? 5.445 45.935 54.624 1.00 21.55 49 LEU C N 1
ATOM 6027 C CA . LEU C 1 49 ? 5.435 44.822 55.552 1.00 23.15 49 LEU C CA 1
ATOM 6028 C C . LEU C 1 49 ? 5.665 43.470 54.884 1.00 23.88 49 LEU C C 1
ATOM 6029 O O . LEU C 1 49 ? 5.936 42.493 55.565 1.00 24.17 49 LEU C O 1
ATOM 6034 N N . ARG C 1 50 ? 5.538 43.410 53.559 1.00 25.50 50 ARG C N 1
ATOM 6035 C CA . ARG C 1 50 ? 5.904 42.200 52.828 1.00 26.09 50 ARG C CA 1
ATOM 6036 C C . ARG C 1 50 ? 7.410 42.101 52.579 1.00 25.87 50 ARG C C 1
ATOM 6037 O O . ARG C 1 50 ? 7.858 41.100 52.034 1.00 25.93 50 ARG C O 1
ATOM 6045 N N . LYS C 1 51 ? 8.178 43.133 52.943 1.00 24.69 51 LYS C N 1
ATOM 6046 C CA . LYS C 1 51 ? 9.623 43.093 52.834 1.00 24.37 51 LYS C CA 1
ATOM 6047 C C . LYS C 1 51 ? 10.154 42.366 54.055 1.00 24.70 51 LYS C C 1
ATOM 6048 O O . LYS C 1 51 ? 10.113 42.883 55.177 1.00 23.76 51 LYS C O 1
ATOM 6054 N N . GLU C 1 52 ? 10.635 41.146 53.846 1.00 25.30 52 GLU C N 1
ATOM 6055 C CA . GLU C 1 52 ? 11.065 40.294 54.976 1.00 25.10 52 GLU C CA 1
ATOM 6056 C C . GLU C 1 52 ? 12.167 40.923 55.837 1.00 23.47 52 GLU C C 1
ATOM 6057 O O . GLU C 1 52 ? 12.247 40.668 57.051 1.00 23.85 52 GLU C O 1
ATOM 6063 N N . ASN C 1 53 ? 13.028 41.709 55.202 1.00 21.36 53 ASN C N 1
ATOM 6064 C CA . ASN C 1 53 ? 14.134 42.333 55.899 1.00 20.02 53 ASN C CA 1
ATOM 6065 C C . ASN C 1 53 ? 13.843 43.740 56.447 1.00 18.73 53 ASN C C 1
ATOM 6066 O O . ASN C 1 53 ? 14.763 44.416 56.920 1.00 17.58 53 ASN C O 1
ATOM 6071 N N . LEU C 1 54 ? 12.587 44.171 56.387 1.00 17.44 54 LEU C N 1
ATOM 6072 C CA . LEU C 1 54 ? 12.205 45.511 56.873 1.00 17.27 54 LEU C CA 1
ATOM 6073 C C . LEU C 1 54 ? 12.516 45.593 58.365 1.00 16.75 54 LEU C C 1
ATOM 6074 O O . LEU C 1 54 ? 12.202 44.664 59.109 1.00 17.20 54 LEU C O 1
ATOM 6079 N N . ARG C 1 55 ? 13.155 46.680 58.784 1.00 15.81 55 ARG C N 1
ATOM 6080 C CA . ARG C 1 55 ? 13.216 47.061 60.202 1.00 15.76 55 ARG C CA 1
ATOM 6081 C C . ARG C 1 55 ? 12.169 48.133 60.434 1.00 14.88 55 ARG C C 1
ATOM 6082 O O . ARG C 1 55 ? 12.004 49.038 59.607 1.00 13.72 55 ARG C O 1
ATOM 6090 N N . ILE C 1 56 ? 11.480 48.049 61.568 1.00 13.74 56 ILE C N 1
ATOM 6091 C CA . ILE C 1 56 ? 10.549 49.082 61.972 1.00 13.90 56 ILE C CA 1
ATOM 6092 C C . ILE C 1 56 ? 11.024 49.643 63.294 1.00 13.73 56 ILE C C 1
ATOM 6093 O O . ILE C 1 56 ? 11.151 48.928 64.276 1.00 14.15 56 ILE C O 1
ATOM 6098 N N . ILE C 1 57 ? 11.266 50.938 63.337 1.00 13.30 57 ILE C N 1
ATOM 6099 C CA . ILE C 1 57 ? 11.768 51.567 64.569 1.00 12.33 57 ILE C CA 1
ATOM 6100 C C . ILE C 1 57 ? 10.775 52.588 65.066 1.00 12.14 57 ILE C C 1
ATOM 6101 O O . ILE C 1 57 ? 10.365 53.469 64.318 1.00 12.34 57 ILE C O 1
ATOM 6106 N N . LEU C 1 58 ? 10.415 52.479 66.333 1.00 11.21 58 LEU C N 1
ATOM 6107 C CA . LEU C 1 58 ? 9.520 53.447 66.958 1.00 12.17 58 LEU C CA 1
ATOM 6108 C C . LEU C 1 58 ? 10.413 54.430 67.689 1.00 11.62 58 LEU C C 1
ATOM 6109 O O . LEU C 1 58 ? 11.247 54.045 68.511 1.00 10.16 58 LEU C O 1
ATOM 6114 N N . THR C 1 59 ? 10.247 55.702 67.382 1.00 12.08 59 THR C N 1
ATOM 6115 C CA . THR C 1 59 ? 11.120 56.708 67.926 1.00 12.15 59 THR C CA 1
ATOM 6116 C C . THR C 1 59 ? 10.378 57.934 68.463 1.00 12.52 59 THR C C 1
ATOM 6117 O O . THR C 1 59 ? 9.486 58.492 67.825 1.00 12.89 59 THR C O 1
ATOM 6121 N N . GLY C 1 60 ? 10.784 58.343 69.660 1.00 13.03 60 GLY C N 1
ATOM 6122 C CA . GLY C 1 60 ? 10.281 59.548 70.313 1.00 13.18 60 GLY C CA 1
ATOM 6123 C C . GLY C 1 60 ? 11.315 60.080 71.281 1.00 12.87 60 GLY C C 1
ATOM 6124 O O . GLY C 1 60 ? 12.275 59.387 71.599 1.00 11.87 60 GLY C O 1
ATOM 6125 N N . ALA C 1 61 ? 11.128 61.314 71.741 1.00 14.39 61 ALA C N 1
ATOM 6126 C CA . ALA C 1 61 ? 11.963 61.896 72.800 1.00 15.37 61 ALA C CA 1
ATOM 6127 C C . ALA C 1 61 ? 11.155 62.004 74.081 1.00 16.15 61 ALA C C 1
ATOM 6128 O O . ALA C 1 61 ? 9.949 62.255 74.046 1.00 16.14 61 ALA C O 1
ATOM 6130 N N . GLY C 1 62 ? 11.842 61.866 75.212 1.00 16.12 62 GLY C N 1
ATOM 6131 C CA . GLY C 1 62 ? 11.216 61.885 76.515 1.00 16.25 62 GLY C CA 1
ATOM 6132 C C . GLY C 1 62 ? 10.045 60.946 76.637 1.00 15.90 62 GLY C C 1
ATOM 6133 O O . GLY C 1 62 ? 10.141 59.775 76.297 1.00 15.00 62 GLY C O 1
ATOM 6134 N N . THR C 1 63 ? 8.919 61.480 77.090 1.00 15.89 63 THR C N 1
ATOM 6135 C CA . THR C 1 63 ? 7.724 60.663 77.276 1.00 15.23 63 THR C CA 1
ATOM 6136 C C . THR C 1 63 ? 7.362 59.881 76.009 1.00 14.65 63 THR C C 1
ATOM 6137 O O . THR C 1 63 ? 6.938 58.745 76.083 1.00 15.13 63 THR C O 1
ATOM 6141 N N . SER C 1 64 ? 7.549 60.499 74.853 1.00 13.51 64 SER C N 1
ATOM 6142 C CA . SER C 1 64 ? 7.243 59.870 73.560 1.00 13.79 64 SER C CA 1
ATOM 6143 C C . SER C 1 64 ? 8.137 58.648 73.263 1.00 13.27 64 SER C C 1
ATOM 6144 O O . SER C 1 64 ? 7.721 57.782 72.493 1.00 13.68 64 SER C O 1
ATOM 6147 N N . ALA C 1 65 ? 9.345 58.585 73.850 1.00 12.55 65 ALA C N 1
ATOM 6148 C CA . ALA C 1 65 ? 10.218 57.405 73.711 1.00 12.65 65 ALA C CA 1
ATOM 6149 C C . ALA C 1 65 ? 9.629 56.198 74.437 1.00 12.93 65 ALA C C 1
ATOM 6150 O O . ALA C 1 65 ? 9.897 55.042 74.066 1.00 12.74 65 ALA C O 1
ATOM 6152 N N . PHE C 1 66 ? 8.810 56.450 75.455 1.00 12.97 66 PHE C N 1
ATOM 6153 C CA . PHE C 1 66 ? 8.286 55.356 76.272 1.00 13.29 66 PHE C CA 1
ATOM 6154 C C . PHE C 1 66 ? 7.188 54.568 75.573 1.00 13.11 66 PHE C C 1
ATOM 6155 O O . PHE C 1 66 ? 6.886 53.428 75.965 1.00 12.97 66 PHE C O 1
ATOM 6163 N N . ILE C 1 67 ? 6.609 55.153 74.529 1.00 12.86 67 ILE C N 1
ATOM 6164 C CA . ILE C 1 67 ? 5.610 54.437 73.713 1.00 13.48 67 ILE C CA 1
ATOM 6165 C C . ILE C 1 67 ? 6.223 53.152 73.177 1.00 13.32 67 ILE C C 1
ATOM 6166 O O . ILE C 1 67 ? 5.697 52.061 73.429 1.00 13.01 67 ILE C O 1
ATOM 6171 N N . GLY C 1 68 ? 7.365 53.268 72.505 1.00 13.36 68 GLY C N 1
ATOM 6172 C CA . GLY C 1 68 ? 8.040 52.095 71.956 1.00 13.71 68 GLY C CA 1
ATOM 6173 C C . GLY C 1 68 ? 8.530 51.147 73.021 1.00 14.05 68 GLY C C 1
ATOM 6174 O O . GLY C 1 68 ? 8.515 49.937 72.826 1.00 13.56 68 GLY C O 1
ATOM 6175 N N . ASP C 1 69 ? 8.960 51.688 74.165 1.00 14.34 69 ASP C N 1
ATOM 6176 C CA . ASP C 1 69 ? 9.349 50.833 75.307 1.00 15.06 69 ASP C CA 1
ATOM 6177 C C . ASP C 1 69 ? 8.201 49.926 75.762 1.00 14.38 69 ASP C C 1
ATOM 6178 O O . ASP C 1 69 ? 8.430 48.764 76.135 1.00 15.99 69 ASP C O 1
ATOM 6183 N N . ILE C 1 70 ? 6.973 50.442 75.709 1.00 13.21 70 ILE C N 1
ATOM 6184 C CA . ILE C 1 70 ? 5.791 49.707 76.157 1.00 12.94 70 ILE C CA 1
ATOM 6185 C C . ILE C 1 70 ? 5.329 48.712 75.085 1.00 12.77 70 ILE C C 1
ATOM 6186 O O . ILE C 1 70 ? 5.077 47.546 75.407 1.00 12.83 70 ILE C O 1
ATOM 6191 N N . ILE C 1 71 ? 5.309 49.133 73.819 1.00 12.24 71 ILE C N 1
ATOM 6192 C CA . ILE C 1 71 ? 4.632 48.355 72.787 1.00 12.07 71 ILE C CA 1
ATOM 6193 C C . ILE C 1 71 ? 5.492 47.644 71.736 1.00 12.04 71 ILE C C 1
ATOM 6194 O O . ILE C 1 71 ? 4.985 46.744 71.075 1.00 11.79 71 ILE C O 1
ATOM 6199 N N . ALA C 1 72 ? 6.767 48.015 71.564 1.00 12.88 72 ALA C N 1
ATOM 6200 C CA . ALA C 1 72 ? 7.549 47.447 70.458 1.00 12.72 72 ALA C CA 1
ATOM 6201 C C . ALA C 1 72 ? 7.763 45.925 70.609 1.00 12.83 72 ALA C C 1
ATOM 6202 O O . ALA C 1 72 ? 7.596 45.182 69.625 1.00 12.19 72 ALA C O 1
ATOM 6204 N N . PRO C 1 73 ? 8.103 45.446 71.814 1.00 13.49 73 PRO C N 1
ATOM 6205 C CA . PRO C 1 73 ? 8.273 43.972 71.918 1.00 14.14 73 PRO C CA 1
ATOM 6206 C C . PRO C 1 73 ? 6.989 43.196 71.667 1.00 13.25 73 PRO C C 1
ATOM 6207 O O . PRO C 1 73 ? 7.016 42.178 70.964 1.00 13.66 73 PRO C O 1
ATOM 6211 N N . TRP C 1 74 ? 5.872 43.656 72.216 1.00 13.09 74 TRP C N 1
ATOM 6212 C CA . TRP C 1 74 ? 4.599 43.017 71.920 1.00 12.96 74 TRP C CA 1
ATOM 6213 C C . TRP C 1 74 ? 4.314 43.072 70.412 1.00 12.49 74 TRP C C 1
ATOM 6214 O O . TRP C 1 74 ? 3.894 42.079 69.871 1.00 12.22 74 TRP C O 1
ATOM 6225 N N . LEU C 1 75 ? 4.516 44.223 69.751 1.00 12.38 75 LEU C N 1
ATOM 6226 C CA . LEU C 1 75 ? 4.287 44.320 68.309 1.00 12.33 75 LEU C CA 1
ATOM 6227 C C . LEU C 1 75 ? 5.157 43.333 67.521 1.00 12.33 75 LEU C C 1
ATOM 6228 O O . LEU C 1 75 ? 4.669 42.653 66.599 1.00 11.94 75 LEU C O 1
ATOM 6233 N N . ALA C 1 76 ? 6.434 43.239 67.893 1.00 12.46 76 ALA C N 1
ATOM 6234 C CA . ALA C 1 76 ? 7.356 42.292 67.283 1.00 13.31 76 ALA C CA 1
ATOM 6235 C C . ALA C 1 76 ? 6.843 40.855 67.425 1.00 14.19 76 ALA C C 1
ATOM 6236 O O . ALA C 1 76 ? 6.777 40.115 66.431 1.00 14.53 76 ALA C O 1
ATOM 6238 N N . SER C 1 77 ? 6.465 40.470 68.638 1.00 14.64 77 SER C N 1
ATOM 6239 C CA . SER C 1 77 ? 6.019 39.085 68.858 1.00 16.05 77 SER C CA 1
ATOM 6240 C C . SER C 1 77 ? 4.669 38.811 68.240 1.00 15.95 77 SER C C 1
ATOM 6241 O O . SER C 1 77 ? 4.493 37.757 67.644 1.00 17.16 77 SER C O 1
ATOM 6244 N N . HIS C 1 78 ? 3.736 39.753 68.351 1.00 15.01 78 HIS C N 1
ATOM 6245 C CA . HIS C 1 78 ? 2.397 39.588 67.803 1.00 15.78 78 HIS C CA 1
ATOM 6246 C C . HIS C 1 78 ? 2.415 39.481 66.262 1.00 15.65 78 HIS C C 1
ATOM 6247 O O . HIS C 1 78 ? 1.757 38.604 65.699 1.00 16.22 78 HIS C O 1
ATOM 6254 N N . THR C 1 79 ? 3.155 40.365 65.597 1.00 14.87 79 THR C N 1
ATOM 6255 C CA . THR C 1 79 ? 3.159 40.425 64.125 1.00 14.93 79 THR C CA 1
ATOM 6256 C C . THR C 1 79 ? 4.189 39.525 63.475 1.00 14.66 79 THR C C 1
ATOM 6257 O O . THR C 1 79 ? 4.057 39.201 62.300 1.00 13.35 79 THR C O 1
ATOM 6261 N N . GLY C 1 80 ? 5.245 39.178 64.218 1.00 15.43 80 GLY C N 1
ATOM 6262 C CA . GLY C 1 80 ? 6.398 38.454 63.658 1.00 15.89 80 GLY C CA 1
ATOM 6263 C C . GLY C 1 80 ? 7.385 39.324 62.880 1.00 16.57 80 GLY C C 1
ATOM 6264 O O . GLY C 1 80 ? 8.309 38.805 62.223 1.00 16.53 80 GLY C O 1
ATOM 6265 N N . LYS C 1 81 ? 7.182 40.644 62.947 1.00 16.52 81 LYS C N 1
ATOM 6266 C CA . LYS C 1 81 ? 7.972 41.616 62.210 1.00 16.28 81 LYS C CA 1
ATOM 6267 C C . LYS C 1 81 ? 9.018 42.245 63.122 1.00 15.81 81 LYS C C 1
ATOM 6268 O O . LYS C 1 81 ? 8.943 42.132 64.344 1.00 15.64 81 LYS C O 1
ATOM 6274 N N . ASN C 1 82 ? 9.980 42.911 62.494 1.00 14.85 82 ASN C N 1
ATOM 6275 C CA . ASN C 1 82 ? 11.154 43.464 63.164 1.00 15.21 82 ASN C CA 1
ATOM 6276 C C . ASN C 1 82 ? 10.890 44.848 63.779 1.00 14.68 82 ASN C C 1
ATOM 6277 O O . ASN C 1 82 ? 11.467 45.866 63.326 1.00 15.66 82 ASN C O 1
ATOM 6282 N N . PHE C 1 83 ? 10.019 44.885 64.784 1.00 13.64 83 PHE C N 1
ATOM 6283 C CA . PHE C 1 83 ? 9.754 46.119 65.554 1.00 13.87 83 PHE C CA 1
ATOM 6284 C C . PHE C 1 83 ? 10.758 46.308 66.664 1.00 13.49 83 PHE C C 1
ATOM 6285 O O . PHE C 1 83 ? 11.027 45.382 67.418 1.00 13.00 83 PHE C O 1
ATOM 6293 N N . SER C 1 84 ? 11.303 47.514 66.772 1.00 13.28 84 SER C N 1
ATOM 6294 C CA . SER C 1 84 ? 12.106 47.887 67.936 1.00 13.65 84 SER C CA 1
ATOM 6295 C C . SER C 1 84 ? 11.855 49.359 68.292 1.00 13.52 84 SER C C 1
ATOM 6296 O O . SER C 1 84 ? 11.221 50.066 67.529 1.00 13.69 84 SER C O 1
ATOM 6299 N N . ALA C 1 85 ? 12.371 49.788 69.442 1.00 13.34 85 ALA C N 1
ATOM 6300 C CA . ALA C 1 85 ? 12.255 51.161 69.932 1.00 13.07 85 ALA C CA 1
ATOM 6301 C C . ALA C 1 85 ? 13.646 51.790 70.117 1.00 13.50 85 ALA C C 1
ATOM 6302 O O . ALA C 1 85 ? 14.490 51.247 70.827 1.00 13.61 85 ALA C O 1
ATOM 6304 N N . VAL C 1 86 ? 13.885 52.939 69.490 1.00 13.05 86 VAL C N 1
ATOM 6305 C CA . VAL C 1 86 ? 15.099 53.702 69.750 1.00 13.08 86 VAL C CA 1
ATOM 6306 C C . VAL C 1 86 ? 14.690 55.164 69.947 1.00 12.64 86 VAL C C 1
ATOM 6307 O O . VAL C 1 86 ? 14.062 55.755 69.056 1.00 12.40 86 VAL C O 1
ATOM 6311 N N . PRO C 1 87 ? 15.040 55.759 71.095 1.00 12.54 87 PRO C N 1
ATOM 6312 C CA . PRO C 1 87 ? 14.648 57.131 71.343 1.00 13.08 87 PRO C CA 1
ATOM 6313 C C . PRO C 1 87 ? 15.282 58.076 70.324 1.00 12.68 87 PRO C C 1
ATOM 6314 O O . PRO C 1 87 ? 16.385 57.826 69.856 1.00 12.04 87 PRO C O 1
ATOM 6318 N N . THR C 1 88 ? 14.588 59.154 69.984 1.00 14.10 88 THR C N 1
ATOM 6319 C CA . THR C 1 88 ? 15.106 60.106 69.012 1.00 14.33 88 THR C CA 1
ATOM 6320 C C . THR C 1 88 ? 16.405 60.716 69.513 1.00 13.99 88 THR C C 1
ATOM 6321 O O . THR C 1 88 ? 17.287 60.979 68.718 1.00 14.30 88 THR C O 1
ATOM 6325 N N . THR C 1 89 ? 16.530 60.854 70.827 1.00 13.52 89 THR C N 1
ATOM 6326 C CA . THR C 1 89 ? 17.739 61.366 71.472 1.00 14.54 89 THR C CA 1
ATOM 6327 C C . THR C 1 89 ? 18.980 60.481 71.195 1.00 15.46 89 THR C C 1
ATOM 6328 O O . THR C 1 89 ? 20.083 61.019 71.021 1.00 18.75 89 THR C O 1
ATOM 6332 N N . ASP C 1 90 ? 18.806 59.160 71.078 1.00 14.53 90 ASP C N 1
ATOM 6333 C CA . ASP C 1 90 ? 19.892 58.246 70.662 1.00 14.25 90 ASP C CA 1
ATOM 6334 C C . ASP C 1 90 ? 20.159 58.287 69.148 1.00 13.51 90 ASP C C 1
ATOM 6335 O O . ASP C 1 90 ? 21.313 58.279 68.728 1.00 11.56 90 ASP C O 1
ATOM 6340 N N . LEU C 1 91 ? 19.102 58.308 68.334 1.00 13.48 91 LEU C N 1
ATOM 6341 C CA . LEU C 1 91 ? 19.273 58.456 66.876 1.00 13.59 91 LEU C CA 1
ATOM 6342 C C . LEU C 1 91 ? 20.053 59.723 66.516 1.00 13.53 91 LEU C C 1
ATOM 6343 O O . LEU C 1 91 ? 20.925 59.717 65.648 1.00 14.70 91 LEU C O 1
ATOM 6348 N N . VAL C 1 92 ? 19.784 60.804 67.222 1.00 13.10 92 VAL C N 1
ATOM 6349 C CA . VAL C 1 92 ? 20.405 62.087 66.863 1.00 14.14 92 VAL C CA 1
ATOM 6350 C C . VAL C 1 92 ? 21.894 62.144 67.265 1.00 13.86 92 VAL C C 1
ATOM 6351 O O . VAL C 1 92 ? 22.708 62.716 66.545 1.00 14.94 92 VAL C O 1
ATOM 6355 N N . THR C 1 93 ? 22.250 61.533 68.390 1.00 13.63 93 THR C N 1
ATOM 6356 C CA . THR C 1 93 ? 23.629 61.588 68.895 1.00 13.73 93 THR C CA 1
ATOM 6357 C C . THR C 1 93 ? 24.497 60.469 68.328 1.00 13.22 93 THR C C 1
ATOM 6358 O O . THR C 1 93 ? 25.699 60.652 68.171 1.00 13.07 93 THR C O 1
ATOM 6362 N N . ASN C 1 94 ? 23.893 59.316 68.040 1.00 13.21 94 ASN C N 1
ATOM 6363 C CA . ASN C 1 94 ? 24.630 58.118 67.642 1.00 14.19 94 ASN C CA 1
ATOM 6364 C C . ASN C 1 94 ? 23.958 57.421 66.452 1.00 13.71 94 ASN C C 1
ATOM 6365 O O . ASN C 1 94 ? 23.725 56.217 66.498 1.00 14.44 94 ASN C O 1
ATOM 6370 N N . PRO C 1 95 ? 23.673 58.160 65.372 1.00 14.68 95 PRO C N 1
ATOM 6371 C CA . PRO C 1 95 ? 22.881 57.582 64.263 1.00 15.41 95 PRO C CA 1
ATOM 6372 C C . PRO C 1 95 ? 23.504 56.290 63.707 1.00 16.05 95 PRO C C 1
ATOM 6373 O O . PRO C 1 95 ? 22.810 55.342 63.337 1.00 15.31 95 PRO C O 1
ATOM 6385 N N . ASP C 1 97 ? 25.020 53.985 65.145 1.00 17.59 97 ASP C N 1
ATOM 6386 C CA . ASP C 1 97 ? 24.829 52.806 65.975 1.00 18.09 97 ASP C CA 1
ATOM 6387 C C . ASP C 1 97 ? 23.474 52.129 65.783 1.00 17.90 97 ASP C C 1
ATOM 6388 O O . ASP C 1 97 ? 23.293 50.990 66.206 1.00 18.77 97 ASP C O 1
ATOM 6393 N N . TYR C 1 98 ? 22.515 52.815 65.158 1.00 17.88 98 TYR C N 1
ATOM 6394 C CA . TYR C 1 98 ? 21.109 52.337 65.136 1.00 17.85 98 TYR C CA 1
ATOM 6395 C C . TYR C 1 98 ? 20.498 52.216 63.740 1.00 18.31 98 TYR C C 1
ATOM 6396 O O . TYR C 1 98 ? 19.603 51.389 63.524 1.00 19.64 98 TYR C O 1
ATOM 6405 N N . LEU C 1 99 ? 20.962 53.039 62.799 1.00 17.81 99 LEU C N 1
ATOM 6406 C CA . LEU C 1 99 ? 20.413 53.098 61.436 1.00 17.21 99 LEU C CA 1
ATOM 6407 C C . LEU C 1 99 ? 21.249 52.257 60.505 1.00 17.46 99 LEU C C 1
ATOM 6408 O O . LEU C 1 99 ? 22.451 52.523 60.325 1.00 18.78 99 LEU C O 1
ATOM 6413 N N . ASN C 1 100 ? 20.621 51.249 59.911 1.00 16.64 100 ASN C N 1
ATOM 6414 C CA . ASN C 1 100 ? 21.335 50.244 59.145 1.00 16.88 100 ASN C CA 1
ATOM 6415 C C . ASN C 1 100 ? 21.122 50.422 57.649 1.00 16.48 100 ASN C C 1
ATOM 6416 O O . ASN C 1 100 ? 20.020 50.155 57.138 1.00 16.25 100 ASN C O 1
ATOM 6421 N N . PRO C 1 101 ? 22.177 50.839 56.919 1.00 16.56 101 PRO C N 1
ATOM 6422 C CA . PRO C 1 101 ? 21.978 51.073 55.481 1.00 17.33 101 PRO C CA 1
ATOM 6423 C C . PRO C 1 101 ? 21.680 49.849 54.647 1.00 17.69 101 PRO C C 1
ATOM 6424 O O . PRO C 1 101 ? 21.283 50.016 53.505 1.00 18.91 101 PRO C O 1
ATOM 6428 N N . ALA C 1 102 ? 21.879 48.644 55.187 1.00 18.05 102 ALA C N 1
ATOM 6429 C CA . ALA C 1 102 ? 21.693 47.406 54.418 1.00 17.94 102 ALA C CA 1
ATOM 6430 C C . ALA C 1 102 ? 20.262 46.868 54.393 1.00 18.62 102 ALA C C 1
ATOM 6431 O O . ALA C 1 102 ? 20.021 45.869 53.723 1.00 19.39 102 ALA C O 1
ATOM 6433 N N . HIS C 1 103 ? 19.335 47.462 55.153 1.00 17.54 103 HIS C N 1
ATOM 6434 C CA . HIS C 1 103 ? 17.938 47.019 55.172 1.00 17.87 103 HIS C CA 1
ATOM 6435 C C . HIS C 1 103 ? 16.995 48.193 54.933 1.00 17.29 103 HIS C C 1
ATOM 6436 O O . HIS C 1 103 ? 17.357 49.340 55.240 1.00 16.55 103 HIS C O 1
ATOM 6443 N N . PRO C 1 104 ? 15.767 47.907 54.456 1.00 16.80 104 PRO C N 1
ATOM 6444 C CA . PRO C 1 104 ? 14.761 48.964 54.397 1.00 15.97 104 PRO C CA 1
ATOM 6445 C C . PRO C 1 104 ? 14.360 49.303 55.827 1.00 14.75 104 PRO C C 1
ATOM 6446 O O . PRO C 1 104 ? 14.483 48.469 56.734 1.00 14.60 104 PRO C O 1
ATOM 6450 N N . LEU C 1 105 ? 13.948 50.541 56.022 1.00 13.05 105 LEU C N 1
ATOM 6451 C CA . LEU C 1 105 ? 13.518 51.013 57.324 1.00 12.80 105 LEU C CA 1
ATOM 6452 C C . LEU C 1 105 ? 12.193 51.714 57.202 1.00 12.27 105 LEU C C 1
ATOM 6453 O O . LEU C 1 105 ? 11.960 52.511 56.254 1.00 12.49 105 LEU C O 1
ATOM 6458 N N . LEU C 1 106 ? 11.312 51.400 58.150 1.00 11.64 106 LEU C N 1
ATOM 6459 C CA . LEU C 1 106 ? 10.108 52.199 58.390 1.00 12.45 106 LEU C CA 1
ATOM 6460 C C . LEU C 1 106 ? 10.271 52.835 59.767 1.00 12.40 106 LEU C C 1
ATOM 6461 O O . LEU C 1 106 ? 10.350 52.131 60.792 1.00 12.72 106 LEU C O 1
ATOM 6466 N N . LEU C 1 107 ? 10.366 54.165 59.774 1.00 12.77 107 LEU C N 1
ATOM 6467 C CA . LEU C 1 107 ? 10.529 54.940 60.997 1.00 12.17 107 LEU C CA 1
ATOM 6468 C C . LEU C 1 107 ? 9.180 55.500 61.452 1.00 12.23 107 LEU C C 1
ATOM 6469 O O . LEU C 1 107 ? 8.536 56.292 60.749 1.00 12.16 107 LEU C O 1
ATOM 6474 N N . ILE C 1 108 ? 8.757 55.090 62.642 1.00 11.80 108 ILE C N 1
ATOM 6475 C CA . ILE C 1 108 ? 7.534 55.590 63.237 1.00 11.89 108 ILE C CA 1
ATOM 6476 C C . ILE C 1 108 ? 7.938 56.668 64.239 1.00 12.03 108 ILE C C 1
ATOM 6477 O O . ILE C 1 108 ? 8.505 56.365 65.283 1.00 11.55 108 ILE C O 1
ATOM 6482 N N . SER C 1 109 ? 7.682 57.922 63.890 1.00 12.20 109 SER C N 1
ATOM 6483 C CA . SER C 1 109 ? 8.137 59.075 64.674 1.00 12.38 109 SER C CA 1
ATOM 6484 C C . SER C 1 109 ? 6.965 59.649 65.425 1.00 12.62 109 SER C C 1
ATOM 6485 O O . SER C 1 109 ? 6.001 60.128 64.815 1.00 12.86 109 SER C O 1
ATOM 6488 N N . PHE C 1 110 ? 7.070 59.640 66.748 1.00 13.41 110 PHE C N 1
ATOM 6489 C CA . PHE C 1 110 ? 6.077 60.231 67.628 1.00 14.59 110 PHE C CA 1
ATOM 6490 C C . PHE C 1 110 ? 6.488 61.640 67.969 1.00 16.56 110 PHE C C 1
ATOM 6491 O O . PHE C 1 110 ? 7.633 61.879 68.382 1.00 18.05 110 PHE C O 1
ATOM 6499 N N . GLY C 1 111 ? 5.546 62.562 67.869 1.00 17.73 111 GLY C N 1
ATOM 6500 C CA . GLY C 1 111 ? 5.810 63.923 68.284 1.00 19.36 111 GLY C CA 1
ATOM 6501 C C . GLY C 1 111 ? 4.541 64.704 68.511 1.00 20.02 111 GLY C C 1
ATOM 6502 O O . GLY C 1 111 ? 3.701 64.798 67.628 1.00 20.51 111 GLY C O 1
ATOM 6503 N N . ARG C 1 112 ? 4.390 65.232 69.712 1.00 20.21 112 ARG C N 1
ATOM 6504 C CA . ARG C 1 112 ? 3.239 66.050 70.036 1.00 22.09 112 ARG C CA 1
ATOM 6505 C C . ARG C 1 112 ? 3.180 67.276 69.095 1.00 22.41 112 ARG C C 1
ATOM 6506 O O . ARG C 1 112 ? 2.215 67.433 68.332 1.00 22.41 112 ARG C O 1
ATOM 6514 N N . SER C 1 113 ? 4.231 68.103 69.117 1.00 22.88 113 SER C N 1
ATOM 6515 C CA . SER C 1 113 ? 4.312 69.310 68.284 1.00 22.35 113 SER C CA 1
ATOM 6516 C C . SER C 1 113 ? 4.800 69.035 66.878 1.00 22.92 113 SER C C 1
ATOM 6517 O O . SER C 1 113 ? 4.506 69.796 65.952 1.00 22.20 113 SER C O 1
ATOM 6520 N N . GLY C 1 114 ? 5.590 67.972 66.725 1.00 22.18 114 GLY C N 1
ATOM 6521 C CA . GLY C 1 114 ? 6.203 67.648 65.445 1.00 23.08 114 GLY C CA 1
ATOM 6522 C C . GLY C 1 114 ? 7.291 68.616 65.041 1.00 23.14 114 GLY C C 1
ATOM 6523 O O . GLY C 1 114 ? 7.768 68.585 63.883 1.00 24.14 114 GLY C O 1
ATOM 6524 N N . ASN C 1 115 ? 7.658 69.481 65.979 1.00 22.73 115 ASN C N 1
ATOM 6525 C CA . ASN C 1 115 ? 8.667 70.528 65.754 1.00 23.65 115 ASN C CA 1
ATOM 6526 C C . ASN C 1 115 ? 9.898 70.382 66.643 1.00 23.66 115 ASN C C 1
ATOM 6527 O O . ASN C 1 115 ? 10.810 71.209 66.564 1.00 24.45 115 ASN C O 1
ATOM 6532 N N . SER C 1 116 ? 9.941 69.344 67.476 1.00 22.81 116 SER C N 1
ATOM 6533 C CA . SER C 1 116 ? 11.134 69.048 68.273 1.00 22.22 116 SER C CA 1
ATOM 6534 C C . SER C 1 116 ? 12.310 68.949 67.318 1.00 20.68 116 SER C C 1
ATOM 6535 O O . SER C 1 116 ? 12.243 68.215 66.339 1.00 19.87 116 SER C O 1
ATOM 6538 N N . PRO C 1 117 ? 13.392 69.705 67.578 1.00 19.41 117 PRO C N 1
ATOM 6539 C CA . PRO C 1 117 ? 14.551 69.612 66.700 1.00 18.26 117 PRO C CA 1
ATOM 6540 C C . PRO C 1 117 ? 15.045 68.177 66.557 1.00 16.45 117 PRO C C 1
ATOM 6541 O O . PRO C 1 117 ? 15.439 67.777 65.479 1.00 15.82 117 PRO C O 1
ATOM 6545 N N . GLU C 1 118 ? 15.004 67.425 67.651 1.00 14.88 118 GLU C N 1
ATOM 6546 C CA . GLU C 1 118 ? 15.383 66.018 67.619 1.00 16.00 118 GLU C CA 1
ATOM 6547 C C . GLU C 1 118 ? 14.478 65.165 66.751 1.00 15.12 118 GLU C C 1
ATOM 6548 O O . GLU C 1 118 ? 14.983 64.250 66.117 1.00 14.62 118 GLU C O 1
ATOM 6554 N N . SER C 1 119 ? 13.166 65.440 66.709 1.00 14.32 119 SER C N 1
ATOM 6555 C CA . SER C 1 119 ? 12.265 64.644 65.834 1.00 14.95 119 SER C CA 1
ATOM 6556 C C . SER C 1 119 ? 12.611 64.871 64.387 1.00 13.85 119 SER C C 1
ATOM 6557 O O . SER C 1 119 ? 12.736 63.918 63.609 1.00 12.91 119 SER C O 1
ATOM 6560 N N . VAL C 1 120 ? 12.767 66.145 64.027 1.00 13.49 120 VAL C N 1
ATOM 6561 C CA . VAL C 1 120 ? 13.109 66.501 62.653 1.00 13.50 120 VAL C CA 1
ATOM 6562 C C . VAL C 1 120 ? 14.494 65.968 62.266 1.00 13.15 120 VAL C C 1
ATOM 6563 O O . VAL C 1 120 ? 14.660 65.418 61.172 1.00 12.91 120 VAL C O 1
ATOM 6567 N N . ALA C 1 121 ? 15.464 66.119 63.163 1.00 12.83 121 ALA C N 1
ATOM 6568 C CA . ALA C 1 121 ? 16.822 65.639 62.925 1.00 12.67 121 ALA C CA 1
ATOM 6569 C C . ALA C 1 121 ? 16.855 64.125 62.737 1.00 12.48 121 ALA C C 1
ATOM 6570 O O . ALA C 1 121 ? 17.578 63.639 61.900 1.00 12.54 121 ALA C O 1
ATOM 6572 N N . ALA C 1 122 ? 16.080 63.395 63.530 1.00 12.20 122 ALA C N 1
ATOM 6573 C CA . ALA C 1 122 ? 16.058 61.929 63.417 1.00 12.27 122 ALA C CA 1
ATOM 6574 C C . ALA C 1 122 ? 15.490 61.468 62.048 1.00 12.06 122 ALA C C 1
ATOM 6575 O O . ALA C 1 122 ? 16.020 60.531 61.422 1.00 11.68 122 ALA C O 1
ATOM 6577 N N . VAL C 1 123 ? 14.457 62.142 61.548 1.00 12.39 123 VAL C N 1
ATOM 6578 C CA . VAL C 1 123 ? 13.923 61.819 60.218 1.00 12.59 123 VAL C CA 1
ATOM 6579 C C . VAL C 1 123 ? 14.969 62.078 59.131 1.00 12.68 123 VAL C C 1
ATOM 6580 O O . VAL C 1 123 ? 15.190 61.246 58.239 1.00 11.66 123 VAL C O 1
ATOM 6584 N N . GLU C 1 124 ? 15.631 63.223 59.230 1.00 13.99 124 GLU C N 1
ATOM 6585 C CA . GLU C 1 124 ? 16.713 63.607 58.298 1.00 15.27 124 GLU C CA 1
ATOM 6586 C C . GLU C 1 124 ? 17.867 62.598 58.292 1.00 14.11 124 GLU C C 1
ATOM 6587 O O . GLU C 1 124 ? 18.394 62.215 57.228 1.00 13.20 124 GLU C O 1
ATOM 6593 N N . LEU C 1 125 ? 18.269 62.172 59.485 1.00 14.00 125 LEU C N 1
ATOM 6594 C CA . LEU C 1 125 ? 19.367 61.229 59.624 1.00 13.56 125 LEU C CA 1
ATOM 6595 C C . LEU C 1 125 ? 18.985 59.878 59.060 1.00 13.01 125 LEU C C 1
ATOM 6596 O O . LEU C 1 125 ? 19.805 59.247 58.392 1.00 12.31 125 LEU C O 1
ATOM 6601 N N . ALA C 1 126 ? 17.750 59.450 59.305 1.00 12.02 126 ALA C N 1
ATOM 6602 C CA . ALA C 1 126 ? 17.267 58.168 58.782 1.00 13.05 126 ALA C CA 1
ATOM 6603 C C . ALA C 1 126 ? 17.295 58.195 57.240 1.00 12.95 126 ALA C C 1
ATOM 6604 O O . ALA C 1 126 ? 17.744 57.232 56.593 1.00 14.16 126 ALA C O 1
ATOM 6606 N N . ASN C 1 127 ? 16.846 59.294 56.658 1.00 12.93 127 ASN C N 1
ATOM 6607 C CA . ASN C 1 127 ? 16.916 59.462 55.203 1.00 14.06 127 ASN C CA 1
ATOM 6608 C C . ASN C 1 127 ? 18.346 59.455 54.664 1.00 13.89 127 ASN C C 1
ATOM 6609 O O . ASN C 1 127 ? 18.619 58.835 53.639 1.00 14.22 127 ASN C O 1
ATOM 6614 N N . GLN C 1 128 ? 19.254 60.126 55.365 1.00 14.39 128 GLN C N 1
ATOM 6615 C CA . GLN C 1 128 ? 20.659 60.155 54.973 1.00 14.80 128 GLN C CA 1
ATOM 6616 C C . GLN C 1 128 ? 21.314 58.764 55.046 1.00 14.43 128 GLN C C 1
ATOM 6617 O O . GLN C 1 128 ? 22.066 58.397 54.154 1.00 14.83 128 GLN C O 1
ATOM 6623 N N . PHE C 1 129 ? 21.035 58.004 56.113 1.00 13.93 129 PHE C N 1
ATOM 6624 C CA . PHE C 1 129 ? 21.740 56.759 56.414 1.00 14.23 129 PHE C CA 1
ATOM 6625 C C . PHE C 1 129 ? 21.149 55.576 55.658 1.00 14.71 129 PHE C C 1
ATOM 6626 O O . PHE C 1 129 ? 21.878 54.676 55.241 1.00 15.73 129 PHE C O 1
ATOM 6634 N N . VAL C 1 130 ? 19.834 55.554 55.526 1.00 13.61 130 VAL C N 1
ATOM 6635 C CA . VAL C 1 130 ? 19.153 54.351 55.028 1.00 13.78 130 VAL C CA 1
ATOM 6636 C C . VAL C 1 130 ? 18.578 54.614 53.637 1.00 13.89 130 VAL C C 1
ATOM 6637 O O . VAL C 1 130 ? 17.633 55.380 53.499 1.00 12.92 130 VAL C O 1
ATOM 6641 N N . PRO C 1 131 ? 19.168 53.979 52.597 1.00 14.82 131 PRO C N 1
ATOM 6642 C CA . PRO C 1 131 ? 18.733 54.232 51.228 1.00 15.66 131 PRO C CA 1
ATOM 6643 C C . PRO C 1 131 ? 17.246 53.988 50.978 1.00 15.55 131 PRO C C 1
ATOM 6644 O O . PRO C 1 131 ? 16.629 54.785 50.291 1.00 16.55 131 PRO C O 1
ATOM 6648 N N . GLU C 1 132 ? 16.691 52.882 51.479 1.00 14.76 132 GLU C N 1
ATOM 6649 C CA . GLU C 1 132 ? 15.273 52.601 51.309 1.00 15.79 132 GLU C CA 1
ATOM 6650 C C . GLU C 1 132 ? 14.543 52.849 52.635 1.00 14.97 132 GLU C C 1
ATOM 6651 O O . GLU C 1 132 ? 14.444 51.960 53.501 1.00 15.11 132 GLU C O 1
ATOM 6657 N N . CYS C 1 133 ? 14.092 54.085 52.792 1.00 15.53 133 CYS C N 1
ATOM 6658 C CA . CYS C 1 133 ? 13.588 54.585 54.063 1.00 15.45 133 CYS C CA 1
ATOM 6659 C C . CYS C 1 133 ? 12.187 55.146 53.857 1.00 15.67 133 CYS C C 1
ATOM 6660 O O . CYS C 1 133 ? 11.924 55.892 52.905 1.00 15.68 133 CYS C O 1
ATOM 6663 N N . TYR C 1 134 ? 11.316 54.775 54.781 1.00 14.86 134 TYR C N 1
ATOM 6664 C CA . TYR C 1 134 ? 9.914 55.142 54.780 1.00 14.77 134 TYR C CA 1
ATOM 6665 C C . TYR C 1 134 ? 9.561 55.707 56.129 1.00 14.70 134 TYR C C 1
ATOM 6666 O O . TYR C 1 134 ? 10.203 55.366 57.116 1.00 12.92 134 TYR C O 1
ATOM 6675 N N . HIS C 1 135 ? 8.533 56.550 56.172 1.00 14.69 135 HIS C N 1
ATOM 6676 C CA . HIS C 1 135 ? 8.161 57.230 57.410 1.00 14.89 135 HIS C CA 1
ATOM 6677 C C . HIS C 1 135 ? 6.666 57.152 57.679 1.00 14.92 135 HIS C C 1
ATOM 6678 O O . HIS C 1 135 ? 5.871 57.310 56.765 1.00 15.81 135 HIS C O 1
ATOM 6685 N N . LEU C 1 136 ? 6.309 56.921 58.947 1.00 14.93 136 LEU C N 1
ATOM 6686 C CA . LEU C 1 136 ? 4.940 57.058 59.441 1.00 15.06 136 LEU C CA 1
ATOM 6687 C C . LEU C 1 136 ? 4.971 57.898 60.718 1.00 14.06 136 LEU C C 1
ATOM 6688 O O . LEU C 1 136 ? 5.003 57.364 61.817 1.00 13.53 136 LEU C O 1
ATOM 6693 N N . PRO C 1 137 ? 5.029 59.230 60.566 1.00 14.18 137 PRO C N 1
ATOM 6694 C CA . PRO C 1 137 ? 4.847 60.098 61.735 1.00 13.71 137 PRO C CA 1
ATOM 6695 C C . PRO C 1 137 ? 3.433 60.033 62.324 1.00 13.14 137 PRO C C 1
ATOM 6696 O O . PRO C 1 137 ? 2.427 59.990 61.581 1.00 14.08 137 PRO C O 1
ATOM 6700 N N . ILE C 1 138 ? 3.378 59.987 63.656 1.00 12.70 138 ILE C N 1
ATOM 6701 C CA . ILE C 1 138 ? 2.145 59.944 64.423 1.00 12.38 138 ILE C CA 1
ATOM 6702 C C . ILE C 1 138 ? 2.274 61.166 65.311 1.00 12.48 138 ILE C C 1
ATOM 6703 O O . ILE C 1 138 ? 3.108 61.209 66.231 1.00 12.39 138 ILE C O 1
ATOM 6708 N N . THR C 1 139 ? 1.484 62.189 65.008 1.00 12.86 139 THR C N 1
ATOM 6709 C CA . THR C 1 139 ? 1.744 63.508 65.553 1.00 13.99 139 THR C CA 1
ATOM 6710 C C . THR C 1 139 ? 0.448 64.266 65.878 1.00 14.75 139 THR C C 1
ATOM 6711 O O . THR C 1 139 ? -0.596 63.978 65.301 1.00 13.72 139 THR C O 1
ATOM 6715 N N . CYS C 1 140 ? 0.520 65.222 66.812 1.00 15.35 140 CYS C N 1
ATOM 6716 C CA . CYS C 1 140 ? -0.684 65.941 67.261 1.00 16.97 140 CYS C CA 1
ATOM 6717 C C . CYS C 1 140 ? -0.837 67.353 66.670 1.00 18.44 140 CYS C C 1
ATOM 6718 O O . CYS C 1 140 ? -1.804 68.056 66.985 1.00 19.14 140 CYS C O 1
ATOM 6721 N N . ASN C 1 141 ? 0.088 67.757 65.801 1.00 19.08 141 ASN C N 1
ATOM 6722 C CA . ASN C 1 141 ? 0.105 69.115 65.270 1.00 20.04 141 ASN C CA 1
ATOM 6723 C C . ASN C 1 141 ? 0.160 69.142 63.755 1.00 20.10 141 ASN C C 1
ATOM 6724 O O . ASN C 1 141 ? 1.167 68.805 63.155 1.00 20.90 141 ASN C O 1
ATOM 6729 N N . GLU C 1 142 ? -0.929 69.556 63.124 1.00 20.10 142 GLU C N 1
ATOM 6730 C CA . GLU C 1 142 ? -1.038 69.521 61.667 1.00 20.83 142 GLU C CA 1
ATOM 6731 C C . GLU C 1 142 ? 0.001 70.420 60.989 1.00 21.50 142 GLU C C 1
ATOM 6732 O O . GLU C 1 142 ? 0.422 70.169 59.860 1.00 21.67 142 GLU C O 1
ATOM 6738 N N . ALA C 1 143 ? 0.399 71.452 61.701 1.00 21.92 143 ALA C N 1
ATOM 6739 C CA . ALA C 1 143 ? 1.260 72.478 61.140 1.00 23.47 143 ALA C CA 1
ATOM 6740 C C . ALA C 1 143 ? 2.742 72.111 61.304 1.00 23.45 143 ALA C C 1
ATOM 6741 O O . ALA C 1 143 ? 3.614 72.755 60.708 1.00 23.91 143 ALA C O 1
ATOM 6743 N N . GLY C 1 144 ? 3.011 71.064 62.088 1.00 23.80 144 GLY C N 1
ATOM 6744 C CA . GLY C 1 144 ? 4.374 70.693 62.469 1.00 23.20 144 GLY C CA 1
ATOM 6745 C C . GLY C 1 144 ? 5.164 70.120 61.326 1.00 22.82 144 GLY C C 1
ATOM 6746 O O . GLY C 1 144 ? 4.605 69.606 60.330 1.00 22.69 144 GLY C O 1
ATOM 6747 N N . ALA C 1 145 ? 6.487 70.162 61.498 1.00 23.33 145 ALA C N 1
ATOM 6748 C CA . ALA C 1 145 ? 7.431 69.638 60.528 1.00 23.30 145 ALA C CA 1
ATOM 6749 C C . ALA C 1 145 ? 7.213 68.168 60.260 1.00 22.93 145 ALA C C 1
ATOM 6750 O O . ALA C 1 145 ? 7.161 67.752 59.105 1.00 23.79 145 ALA C O 1
ATOM 6752 N N . LEU C 1 146 ? 7.074 67.361 61.314 1.00 22.52 146 LEU C N 1
ATOM 6753 C CA . LEU C 1 146 ? 6.830 65.950 61.105 1.00 21.91 146 LEU C CA 1
ATOM 6754 C C . LEU C 1 146 ? 5.722 65.733 60.089 1.00 21.82 146 LEU C C 1
ATOM 6755 O O . LEU C 1 146 ? 5.903 65.004 59.105 1.00 21.91 146 LEU C O 1
ATOM 6760 N N . TYR C 1 147 ? 4.568 66.350 60.342 1.00 21.86 147 TYR C N 1
ATOM 6761 C CA . TYR C 1 147 ? 3.404 66.119 59.518 1.00 22.76 147 TYR C CA 1
ATOM 6762 C C . TYR C 1 147 ? 3.617 66.618 58.084 1.00 23.96 147 TYR C C 1
ATOM 6763 O O . TYR C 1 147 ? 3.362 65.907 57.087 1.00 24.15 147 TYR C O 1
ATOM 6772 N N . GLN C 1 148 ? 4.069 67.844 57.979 1.00 24.94 148 GLN C N 1
ATOM 6773 C CA . GLN C 1 148 ? 4.182 68.478 56.662 1.00 27.47 148 GLN C CA 1
ATOM 6774 C C . GLN C 1 148 ? 5.222 67.827 55.738 1.00 27.88 148 GLN C C 1
ATOM 6775 O O . GLN C 1 148 ? 4.965 67.603 54.541 1.00 27.49 148 GLN C O 1
ATOM 6781 N N . ASN C 1 149 ? 6.382 67.499 56.299 1.00 29.30 149 ASN C N 1
ATOM 6782 C CA . ASN C 1 149 ? 7.435 66.884 55.511 1.00 30.37 149 ASN C CA 1
ATOM 6783 C C . ASN C 1 149 ? 6.942 65.534 55.004 1.00 31.53 149 ASN C C 1
ATOM 6784 O O . ASN C 1 149 ? 7.241 65.151 53.864 1.00 31.79 149 ASN C O 1
ATOM 6789 N N . ALA C 1 150 ? 6.147 64.840 55.821 1.00 32.27 150 ALA C N 1
ATOM 6790 C CA . ALA C 1 150 ? 5.612 63.518 55.444 1.00 33.66 150 ALA C CA 1
ATOM 6791 C C . ALA C 1 150 ? 4.577 63.586 54.306 1.00 34.60 150 ALA C C 1
ATOM 6792 O O . ALA C 1 150 ? 4.638 62.821 53.332 1.00 34.64 150 ALA C O 1
ATOM 6794 N N . ILE C 1 151 ? 3.611 64.485 54.436 1.00 35.88 151 ILE C N 1
ATOM 6795 C CA . ILE C 1 151 ? 2.585 64.618 53.403 1.00 36.93 151 ILE C CA 1
ATOM 6796 C C . ILE C 1 151 ? 3.241 65.099 52.082 1.00 38.00 151 ILE C C 1
ATOM 6797 O O . ILE C 1 151 ? 2.831 64.685 51.000 1.00 38.64 151 ILE C O 1
ATOM 6802 N N . ASN C 1 152 ? 4.290 65.916 52.206 1.00 38.93 152 ASN C N 1
ATOM 6803 C CA . ASN C 1 152 ? 5.107 66.398 51.080 1.00 39.70 152 ASN C CA 1
ATOM 6804 C C . ASN C 1 152 ? 6.072 65.377 50.419 1.00 40.27 152 ASN C C 1
ATOM 6805 O O . ASN C 1 152 ? 6.861 65.771 49.542 1.00 40.43 152 ASN C O 1
ATOM 6810 N N . SER C 1 153 ? 6.055 64.103 50.829 1.00 39.84 153 SER C N 1
ATOM 6811 C CA . SER C 1 153 ? 6.939 63.113 50.203 1.00 39.61 153 SER C CA 1
ATOM 6812 C C . SER C 1 153 ? 6.305 61.743 50.087 1.00 38.98 153 SER C C 1
ATOM 6813 O O . SER C 1 153 ? 5.557 61.317 50.968 1.00 39.57 153 SER C O 1
ATOM 6816 N N . ASP C 1 154 ? 6.627 61.046 49.001 1.00 38.06 154 ASP C N 1
ATOM 6817 C CA . ASP C 1 154 ? 5.979 59.771 48.688 1.00 37.03 154 ASP C CA 1
ATOM 6818 C C . ASP C 1 154 ? 6.514 58.594 49.490 1.00 35.91 154 ASP C C 1
ATOM 6819 O O . ASP C 1 154 ? 5.985 57.486 49.357 1.00 36.37 154 ASP C O 1
ATOM 6824 N N . ASN C 1 155 ? 7.546 58.815 50.308 1.00 33.82 155 ASN C N 1
ATOM 6825 C CA . ASN C 1 155 ? 8.051 57.753 51.186 1.00 31.89 155 ASN C CA 1
ATOM 6826 C C . ASN C 1 155 ? 7.425 57.803 52.585 1.00 29.64 155 ASN C C 1
ATOM 6827 O O . ASN C 1 155 ? 7.858 57.093 53.473 1.00 26.80 155 ASN C O 1
ATOM 6832 N N . ALA C 1 156 ? 6.398 58.631 52.758 1.00 27.98 156 ALA C N 1
ATOM 6833 C CA . ALA C 1 156 ? 5.835 58.879 54.077 1.00 27.57 156 ALA C CA 1
ATOM 6834 C C . ALA C 1 156 ? 4.311 58.903 54.057 1.00 26.68 156 ALA C C 1
ATOM 6835 O O . ALA C 1 156 ? 3.686 59.157 53.026 1.00 26.60 156 ALA C O 1
ATOM 6837 N N . PHE C 1 157 ? 3.725 58.622 55.210 1.00 25.38 157 PHE C N 1
ATOM 6838 C CA . PHE C 1 157 ? 2.285 58.691 55.416 1.00 24.87 157 PHE C CA 1
ATOM 6839 C C . PHE C 1 157 ? 2.166 59.185 56.837 1.00 23.75 157 PHE C C 1
ATOM 6840 O O . PHE C 1 157 ? 2.628 58.520 57.765 1.00 23.35 157 PHE C O 1
ATOM 6848 N N . ALA C 1 158 ? 1.579 60.350 57.018 1.00 22.30 158 ALA C N 1
ATOM 6849 C CA . ALA C 1 158 ? 1.501 60.931 58.343 1.00 21.81 158 ALA C CA 1
ATOM 6850 C C . ALA C 1 158 ? 0.088 60.743 58.935 1.00 20.77 158 ALA C C 1
ATOM 6851 O O . ALA C 1 158 ? -0.951 60.856 58.238 1.00 21.41 158 ALA C O 1
ATOM 6853 N N . LEU C 1 159 ? 0.055 60.432 60.222 1.00 18.59 159 LEU C N 1
ATOM 6854 C CA . LEU C 1 159 ? -1.191 60.224 60.919 1.00 17.54 159 LEU C CA 1
ATOM 6855 C C . LEU C 1 159 ? -1.357 61.312 61.995 1.00 16.58 159 LEU C C 1
ATOM 6856 O O . LEU C 1 159 ? -0.532 61.453 62.895 1.00 15.30 159 LEU C O 1
ATOM 6861 N N . LEU C 1 160 ? -2.427 62.092 61.865 1.00 15.41 160 LEU C N 1
ATOM 6862 C CA . LEU C 1 160 ? -2.726 63.203 62.752 1.00 15.86 160 LEU C CA 1
ATOM 6863 C C . LEU C 1 160 ? -3.668 62.779 63.875 1.00 14.89 160 LEU C C 1
ATOM 6864 O O . LEU C 1 160 ? -4.717 62.159 63.636 1.00 15.03 160 LEU C O 1
ATOM 6877 N N . PRO C 1 162 ? -6.265 63.427 67.206 1.00 14.18 162 PRO C N 1
ATOM 6878 C CA . PRO C 1 162 ? -7.345 64.412 67.364 1.00 13.85 162 PRO C CA 1
ATOM 6879 C C . PRO C 1 162 ? -6.824 65.701 68.017 1.00 13.78 162 PRO C C 1
ATOM 6880 O O . PRO C 1 162 ? -5.961 65.655 68.894 1.00 13.90 162 PRO C O 1
ATOM 6884 N N . ALA C 1 163 ? -7.365 66.821 67.577 1.00 12.67 163 ALA C N 1
ATOM 6885 C CA . ALA C 1 163 ? -6.912 68.164 67.953 1.00 13.20 163 ALA C CA 1
ATOM 6886 C C . ALA C 1 163 ? -6.748 68.424 69.444 1.00 13.01 163 ALA C C 1
ATOM 6887 O O . ALA C 1 163 ? -5.830 69.148 69.823 1.00 13.12 163 ALA C O 1
ATOM 6889 N N . GLU C 1 164 ? -7.641 67.878 70.279 1.00 13.32 164 GLU C N 1
ATOM 6890 C CA . GLU C 1 164 ? -7.558 68.078 71.723 1.00 13.34 164 GLU C CA 1
ATOM 6891 C C . GLU C 1 164 ? -6.327 67.415 72.355 1.00 12.91 164 GLU C C 1
ATOM 6892 O O . GLU C 1 164 ? -5.961 67.755 73.470 1.00 12.42 164 GLU C O 1
ATOM 6898 N N . THR C 1 165 ? -5.688 66.492 71.639 1.00 13.35 165 THR C N 1
ATOM 6899 C CA . THR C 1 165 ? -4.517 65.791 72.148 1.00 14.37 165 THR C CA 1
ATOM 6900 C C . THR C 1 165 ? -3.203 66.556 71.969 1.00 15.03 165 THR C C 1
ATOM 6901 O O . THR C 1 165 ? -2.163 66.086 72.409 1.00 15.39 165 THR C O 1
ATOM 6905 N N . HIS C 1 166 ? -3.237 67.730 71.338 1.00 15.88 166 HIS C N 1
ATOM 6906 C CA . HIS C 1 166 ? -2.065 68.588 71.304 1.00 17.01 166 HIS C CA 1
ATOM 6907 C C . HIS C 1 166 ? -1.984 69.260 72.673 1.00 16.63 166 HIS C C 1
ATOM 6908 O O . HIS C 1 166 ? -2.407 70.436 72.838 1.00 16.70 166 HIS C O 1
ATOM 6915 N N . ASP C 1 167 ? -1.496 68.499 73.654 1.00 15.76 167 ASP C N 1
ATOM 6916 C CA . ASP C 1 167 ? -1.584 68.886 75.062 1.00 16.15 167 ASP C CA 1
ATOM 6917 C C . ASP C 1 167 ? -0.933 70.259 75.308 1.00 16.28 167 ASP C C 1
ATOM 6918 O O . ASP C 1 167 ? 0.202 70.483 74.877 1.00 16.45 167 ASP C O 1
ATOM 6923 N N . ARG C 1 168 ? -1.657 71.149 75.986 1.00 16.35 168 ARG C N 1
ATOM 6924 C CA . ARG C 1 168 ? -1.113 72.454 76.434 1.00 17.20 168 ARG C CA 1
ATOM 6925 C C . ARG C 1 168 ? -0.302 72.353 77.728 1.00 18.75 168 ARG C C 1
ATOM 6926 O O . ARG C 1 168 ? 0.625 73.127 77.946 1.00 19.05 168 ARG C O 1
ATOM 6934 N N . GLY C 1 169 ? -0.657 71.429 78.603 1.00 18.57 169 GLY C N 1
ATOM 6935 C CA . GLY C 1 169 ? 0.175 71.188 79.772 1.00 19.76 169 GLY C CA 1
ATOM 6936 C C . GLY C 1 169 ? 1.558 70.750 79.308 1.00 20.52 169 GLY C C 1
ATOM 6937 O O . GLY C 1 169 ? 1.711 70.010 78.314 1.00 20.83 169 GLY C O 1
ATOM 6938 N N . PHE C 1 170 ? 2.590 71.190 80.004 1.00 21.44 170 PHE C N 1
ATOM 6939 C CA . PHE C 1 170 ? 3.913 70.777 79.577 1.00 22.67 170 PHE C CA 1
ATOM 6940 C C . PHE C 1 170 ? 4.137 69.255 79.744 1.00 22.19 170 PHE C C 1
ATOM 6941 O O . PHE C 1 170 ? 4.813 68.673 78.931 1.00 22.39 170 PHE C O 1
ATOM 6949 N N . ALA C 1 171 ? 3.541 68.601 80.741 1.00 21.67 171 ALA C N 1
ATOM 6950 C CA . ALA C 1 171 ? 3.666 67.125 80.836 1.00 21.53 171 ALA C CA 1
ATOM 6951 C C . ALA C 1 171 ? 2.666 66.466 79.879 1.00 20.99 171 ALA C C 1
ATOM 6952 O O . ALA C 1 171 ? 1.478 66.718 79.964 1.00 20.95 171 ALA C O 1
ATOM 6962 N N . THR C 1 173 ? 0.047 63.968 78.371 1.00 16.03 173 THR C N 1
ATOM 6963 C CA . THR C 1 173 ? -0.903 62.965 78.884 1.00 15.59 173 THR C CA 1
ATOM 6964 C C . THR C 1 173 ? -1.697 62.381 77.713 1.00 14.44 173 THR C C 1
ATOM 6965 O O . THR C 1 173 ? -1.393 61.272 77.217 1.00 14.62 173 THR C O 1
ATOM 6969 N N . SER C 1 174 ? -2.697 63.113 77.229 1.00 13.69 174 SER C N 1
ATOM 6970 C CA . SER C 1 174 ? -3.519 62.572 76.138 1.00 13.23 174 SER C CA 1
ATOM 6971 C C . SER C 1 174 ? -2.719 62.405 74.849 1.00 13.29 174 SER C C 1
ATOM 6972 O O . SER C 1 174 ? -3.055 61.551 74.034 1.00 12.87 174 SER C O 1
ATOM 6975 N N . SER C 1 175 ? -1.661 63.211 74.668 1.00 12.17 175 SER C N 1
ATOM 6976 C CA . SER C 1 175 ? -0.799 63.050 73.496 1.00 13.35 175 SER C CA 1
ATOM 6977 C C . SER C 1 175 ? -0.184 61.652 73.485 1.00 13.35 175 SER C C 1
ATOM 6978 O O . SER C 1 175 ? -0.345 60.936 72.503 1.00 13.91 175 SER C O 1
ATOM 6981 N N . ILE C 1 176 ? 0.496 61.263 74.566 1.00 13.03 176 ILE C N 1
ATOM 6982 C CA . ILE C 1 176 ? 1.201 59.968 74.565 1.00 14.22 176 ILE C CA 1
ATOM 6983 C C . ILE C 1 176 ? 0.229 58.783 74.464 1.00 13.34 176 ILE C C 1
ATOM 6984 O O . ILE C 1 176 ? 0.450 57.854 73.654 1.00 12.60 176 ILE C O 1
ATOM 6989 N N . THR C 1 177 ? -0.849 58.808 75.249 1.00 12.56 177 THR C N 1
ATOM 6990 C CA . THR C 1 177 ? -1.774 57.669 75.248 1.00 12.23 177 THR C CA 1
ATOM 6991 C C . THR C 1 177 ? -2.514 57.527 73.912 1.00 11.57 177 THR C C 1
ATOM 6992 O O . THR C 1 177 ? -2.720 56.389 73.410 1.00 11.54 177 THR C O 1
ATOM 6996 N N . THR C 1 178 ? -2.866 58.651 73.294 1.00 11.05 178 THR C N 1
ATOM 6997 C CA . THR C 1 178 ? -3.567 58.591 72.019 1.00 12.08 178 THR C CA 1
ATOM 6998 C C . THR C 1 178 ? -2.633 58.111 70.890 1.00 11.92 178 THR C C 1
ATOM 6999 O O . THR C 1 178 ? -3.016 57.261 70.074 1.00 11.24 178 THR C O 1
ATOM 7019 N N . ALA C 1 181 ? -2.177 54.279 71.447 1.00 12.04 181 ALA C N 1
ATOM 7020 C CA . ALA C 1 181 ? -3.379 53.573 71.011 1.00 11.84 181 ALA C CA 1
ATOM 7021 C C . ALA C 1 181 ? -3.434 53.498 69.484 1.00 11.11 181 ALA C C 1
ATOM 7022 O O . ALA C 1 181 ? -3.732 52.435 68.896 1.00 10.88 181 ALA C O 1
ATOM 7024 N N . SER C 1 182 ? -3.101 54.617 68.846 1.00 10.28 182 SER C N 1
ATOM 7025 C CA . SER C 1 182 ? -3.112 54.726 67.412 1.00 11.75 182 SER C CA 1
ATOM 7026 C C . SER C 1 182 ? -2.082 53.790 66.774 1.00 11.55 182 SER C C 1
ATOM 7027 O O . SER C 1 182 ? -2.415 53.066 65.834 1.00 11.87 182 SER C O 1
ATOM 7030 N N . CYS C 1 183 ? -0.851 53.807 67.283 1.00 12.15 183 CYS C N 1
ATOM 7031 C CA . CYS C 1 183 ? 0.190 52.907 66.769 1.00 11.94 183 CYS C CA 1
ATOM 7032 C C . CYS C 1 183 ? -0.187 51.433 66.896 1.00 11.40 183 CYS C C 1
ATOM 7033 O O . CYS C 1 183 ? -0.001 50.668 65.930 1.00 11.02 183 CYS C O 1
ATOM 7036 N N . LEU C 1 184 ? -0.719 51.033 68.051 1.00 10.84 184 LEU C N 1
ATOM 7037 C CA . LEU C 1 184 ? -1.237 49.663 68.228 1.00 10.97 184 LEU C CA 1
ATOM 7038 C C . LEU C 1 184 ? -2.294 49.300 67.186 1.00 10.66 184 LEU C C 1
ATOM 7039 O O . LEU C 1 184 ? -2.243 48.213 66.563 1.00 10.48 184 LEU C O 1
ATOM 7044 N N . ALA C 1 185 ? -3.241 50.220 66.980 1.00 11.49 185 ALA C N 1
ATOM 7045 C CA . ALA C 1 185 ? -4.370 50.018 66.049 1.00 11.67 185 ALA C CA 1
ATOM 7046 C C . ALA C 1 185 ? -3.916 49.954 64.586 1.00 12.44 185 ALA C C 1
ATOM 7047 O O . ALA C 1 185 ? -4.459 49.180 63.787 1.00 14.12 185 ALA C O 1
ATOM 7049 N N . VAL C 1 186 ? -2.893 50.717 64.230 1.00 13.27 186 VAL C N 1
ATOM 7050 C CA . VAL C 1 186 ? -2.358 50.683 62.886 1.00 13.14 186 VAL C CA 1
ATOM 7051 C C . VAL C 1 186 ? -1.791 49.312 62.555 1.00 14.04 186 VAL C C 1
ATOM 7052 O O . VAL C 1 186 ? -2.093 48.750 61.501 1.00 15.16 186 VAL C O 1
ATOM 7056 N N . PHE C 1 187 ? -1.008 48.756 63.474 1.00 13.50 187 PHE C N 1
ATOM 7057 C CA . PHE C 1 187 ? -0.244 47.545 63.201 1.00 13.80 187 PHE C CA 1
ATOM 7058 C C . PHE C 1 187 ? -0.909 46.246 63.701 1.00 14.07 187 PHE C C 1
ATOM 7059 O O . PHE C 1 187 ? -0.595 45.161 63.169 1.00 14.86 187 PHE C O 1
ATOM 7067 N N . ALA C 1 188 ? -1.838 46.344 64.654 1.00 13.24 188 ALA C N 1
ATOM 7068 C CA . ALA C 1 188 ? -2.548 45.161 65.145 1.00 13.93 188 ALA C CA 1
ATOM 7069 C C . ALA C 1 188 ? -4.083 45.362 65.150 1.00 14.26 188 ALA C C 1
ATOM 7070 O O . ALA C 1 188 ? -4.740 45.167 66.165 1.00 14.08 188 ALA C O 1
ATOM 7072 N N . PRO C 1 189 ? -4.672 45.741 63.988 1.00 15.00 189 PRO C N 1
ATOM 7073 C CA . PRO C 1 189 ? -6.099 46.084 63.972 1.00 15.86 189 PRO C CA 1
ATOM 7074 C C . PRO C 1 189 ? -7.040 44.921 64.306 1.00 17.17 189 PRO C C 1
ATOM 7075 O O . PRO C 1 189 ? -8.178 45.145 64.717 1.00 17.29 189 PRO C O 1
ATOM 7079 N N . GLU C 1 190 ? -6.556 43.688 64.174 1.00 17.25 190 GLU C N 1
ATOM 7080 C CA . GLU C 1 190 ? -7.348 42.539 64.566 1.00 17.59 190 GLU C CA 1
ATOM 7081 C C . GLU C 1 190 ? -7.529 42.395 66.090 1.00 17.76 190 GLU C C 1
ATOM 7082 O O . GLU C 1 190 ? -8.472 41.739 66.542 1.00 18.38 190 GLU C O 1
ATOM 7088 N N . THR C 1 191 ? -6.666 43.049 66.869 1.00 16.57 191 THR C N 1
ATOM 7089 C CA . THR C 1 191 ? -6.666 42.971 68.317 1.00 16.57 191 THR C CA 1
ATOM 7090 C C . THR C 1 191 ? -7.090 44.306 68.920 1.00 16.02 191 THR C C 1
ATOM 7091 O O . THR C 1 191 ? -7.941 44.346 69.815 1.00 15.03 191 THR C O 1
ATOM 7095 N N . ILE C 1 192 ? -6.499 45.387 68.413 1.00 14.81 192 ILE C N 1
ATOM 7096 C CA . ILE C 1 192 ? -6.727 46.726 68.927 1.00 15.23 192 ILE C CA 1
ATOM 7097 C C . ILE C 1 192 ? -7.411 47.525 67.812 1.00 15.20 192 ILE C C 1
ATOM 7098 O O . ILE C 1 192 ? -6.785 47.879 66.794 1.00 15.16 192 ILE C O 1
ATOM 7103 N N . ASN C 1 193 ? -8.689 47.804 68.004 1.00 15.24 193 ASN C N 1
ATOM 7104 C CA . ASN C 1 193 ? -9.468 48.542 67.018 1.00 15.80 193 ASN C CA 1
ATOM 7105 C C . ASN C 1 193 ? -10.539 49.369 67.688 1.00 16.01 193 ASN C C 1
ATOM 7106 O O . ASN C 1 193 ? -10.705 49.306 68.920 1.00 15.37 193 ASN C O 1
ATOM 7111 N N . SER C 1 194 ? -11.286 50.119 66.885 1.00 16.81 194 SER C N 1
ATOM 7112 C CA . SER C 1 194 ? -12.296 51.051 67.417 1.00 17.23 194 SER C CA 1
ATOM 7113 C C . SER C 1 194 ? -13.441 50.358 68.157 1.00 17.43 194 SER C C 1
ATOM 7114 O O . SER C 1 194 ? -14.195 51.028 68.845 1.00 17.48 194 SER C O 1
ATOM 7117 N N . GLN C 1 195 ? -13.564 49.030 68.012 1.00 16.96 195 GLN C N 1
ATOM 7118 C CA . GLN C 1 195 ? -14.516 48.245 68.807 1.00 17.39 195 GLN C CA 1
ATOM 7119 C C . GLN C 1 195 ? -13.914 47.683 70.105 1.00 16.35 195 GLN C C 1
ATOM 7120 O O . GLN C 1 195 ? -14.407 47.973 71.217 1.00 15.52 195 GLN C O 1
ATOM 7126 N N . THR C 1 196 ? -12.865 46.885 69.977 1.00 15.10 196 THR C N 1
ATOM 7127 C CA . THR C 1 196 ? -12.254 46.258 71.160 1.00 14.49 196 THR C CA 1
ATOM 7128 C C . THR C 1 196 ? -11.694 47.296 72.131 1.00 13.88 196 THR C C 1
ATOM 7129 O O . THR C 1 196 ? -11.750 47.096 73.363 1.00 13.15 196 THR C O 1
ATOM 7133 N N . PHE C 1 197 ? -11.175 48.412 71.602 1.00 13.13 197 PHE C N 1
ATOM 7134 C CA . PHE C 1 197 ? -10.571 49.431 72.480 1.00 13.52 197 PHE C CA 1
ATOM 7135 C C . PHE C 1 197 ? -11.601 50.251 73.250 1.00 13.54 197 PHE C C 1
ATOM 7136 O O . PHE C 1 197 ? -11.271 50.974 74.199 1.00 12.85 197 PHE C O 1
ATOM 7144 N N . ARG C 1 198 ? -12.869 50.132 72.871 1.00 14.04 198 ARG C N 1
ATOM 7145 C CA . ARG C 1 198 ? -13.907 50.775 73.675 1.00 14.92 198 ARG C CA 1
ATOM 7146 C C . ARG C 1 198 ? -13.937 50.201 75.082 1.00 13.79 198 ARG C C 1
ATOM 7147 O O . ARG C 1 198 ? -14.244 50.913 76.035 1.00 12.70 198 ARG C O 1
ATOM 7155 N N . ASP C 1 199 ? -13.569 48.929 75.224 1.00 13.57 199 ASP C N 1
ATOM 7156 C CA . ASP C 1 199 ? -13.454 48.314 76.549 1.00 14.02 199 ASP C CA 1
ATOM 7157 C C . ASP C 1 199 ? -12.356 48.983 77.370 1.00 14.03 199 ASP C C 1
ATOM 7158 O O . ASP C 1 199 ? -12.527 49.164 78.556 1.00 13.56 199 ASP C O 1
ATOM 7163 N N . VAL C 1 200 ? -11.246 49.365 76.723 1.00 13.46 200 VAL C N 1
ATOM 7164 C CA . VAL C 1 200 ? -10.151 50.033 77.423 1.00 13.08 200 VAL C CA 1
ATOM 7165 C C . VAL C 1 200 ? -10.589 51.464 77.789 1.00 12.84 200 VAL C C 1
ATOM 7166 O O . VAL C 1 200 ? -10.399 51.918 78.928 1.00 12.75 200 VAL C O 1
ATOM 7170 N N . ALA C 1 201 ? -11.162 52.171 76.817 1.00 13.08 201 ALA C N 1
ATOM 7171 C CA . ALA C 1 201 ? -11.717 53.508 77.062 1.00 13.69 201 ALA C CA 1
ATOM 7172 C C . ALA C 1 201 ? -12.751 53.479 78.188 1.00 14.02 201 ALA C C 1
ATOM 7173 O O . ALA C 1 201 ? -12.689 54.311 79.087 1.00 14.80 201 ALA C O 1
ATOM 7175 N N . ASP C 1 202 ? -13.672 52.509 78.151 1.00 14.64 202 ASP C N 1
ATOM 7176 C CA . ASP C 1 202 ? -14.699 52.343 79.179 1.00 15.38 202 ASP C CA 1
ATOM 7177 C C . ASP C 1 202 ? -14.062 52.157 80.573 1.00 15.28 202 ASP C C 1
ATOM 7178 O O . ASP C 1 202 ? -14.487 52.778 81.568 1.00 14.13 202 ASP C O 1
ATOM 7183 N N . ARG C 1 203 ? -13.054 51.290 80.637 1.00 14.42 203 ARG C N 1
ATOM 7184 C CA . ARG C 1 203 ? -12.421 50.996 81.905 1.00 14.98 203 ARG C CA 1
ATOM 7185 C C . ARG C 1 203 ? -11.677 52.202 82.446 1.00 14.64 203 ARG C C 1
ATOM 7186 O O . ARG C 1 203 ? -11.728 52.477 83.650 1.00 14.16 203 ARG C O 1
ATOM 7194 N N . CYS C 1 204 ? -10.984 52.929 81.575 1.00 13.86 204 CYS C N 1
ATOM 7195 C CA . CYS C 1 204 ? -10.229 54.100 82.044 1.00 14.27 204 CYS C CA 1
ATOM 7196 C C . CYS C 1 204 ? -11.164 55.268 82.443 1.00 14.34 204 CYS C C 1
ATOM 7197 O O . CYS C 1 204 ? -10.882 56.013 83.378 1.00 13.75 204 CYS C O 1
ATOM 7200 N N . GLN C 1 205 ? -12.283 55.396 81.744 1.00 14.84 205 GLN C N 1
ATOM 7201 C CA . GLN C 1 205 ? -13.340 56.312 82.147 1.00 14.73 205 GLN C CA 1
ATOM 7202 C C . GLN C 1 205 ? -13.854 55.923 83.542 1.00 14.56 205 GLN C C 1
ATOM 7203 O O . GLN C 1 205 ? -13.984 56.796 84.396 1.00 13.66 205 GLN C O 1
ATOM 7209 N N . ALA C 1 206 ? -14.092 54.624 83.786 1.00 13.83 206 ALA C N 1
ATOM 7210 C CA . ALA C 1 206 ? -14.444 54.144 85.133 1.00 14.21 206 ALA C CA 1
ATOM 7211 C C . ALA C 1 206 ? -13.384 54.445 86.206 1.00 13.86 206 ALA C C 1
ATOM 7212 O O . ALA C 1 206 ? -13.734 54.834 87.323 1.00 12.80 206 ALA C O 1
ATOM 7214 N N . ILE C 1 207 ? -12.104 54.272 85.868 1.00 13.89 207 ILE C N 1
ATOM 7215 C CA . ILE C 1 207 ? -11.003 54.650 86.761 1.00 14.07 207 ILE C CA 1
ATOM 7216 C C . ILE C 1 207 ? -11.069 56.124 87.128 1.00 14.29 207 ILE C C 1
ATOM 7217 O O . ILE C 1 207 ? -11.028 56.480 88.299 1.00 15.14 207 ILE C O 1
ATOM 7222 N N . LEU C 1 208 ? -11.196 56.980 86.130 1.00 14.30 208 LEU C N 1
ATOM 7223 C CA . LEU C 1 208 ? -11.246 58.417 86.364 1.00 15.68 208 LEU C CA 1
ATOM 7224 C C . LEU C 1 208 ? -12.434 58.803 87.221 1.00 16.02 208 LEU C C 1
ATOM 7225 O O . LEU C 1 208 ? -12.280 59.554 88.169 1.00 16.57 208 LEU C O 1
ATOM 7230 N N . THR C 1 209 ? -13.591 58.233 86.913 1.00 17.01 209 THR C N 1
ATOM 7231 C CA . THR C 1 209 ? -14.812 58.440 87.705 1.00 17.29 209 THR C CA 1
ATOM 7232 C C . THR C 1 209 ? -14.642 57.963 89.154 1.00 17.61 209 THR C C 1
ATOM 7233 O O . THR C 1 209 ? -15.086 58.636 90.066 1.00 18.76 209 THR C O 1
ATOM 7237 N N . SER C 1 210 ? -13.986 56.828 89.366 1.00 17.73 210 SER C N 1
ATOM 7238 C CA . SER C 1 210 ? -13.702 56.306 90.713 1.00 18.26 210 SER C CA 1
ATOM 7239 C C . SER C 1 210 ? -12.792 57.203 91.580 1.00 18.76 210 SER C C 1
ATOM 7240 O O . SER C 1 210 ? -12.792 57.092 92.809 1.00 19.04 210 SER C O 1
ATOM 7243 N N . LEU C 1 211 ? -12.023 58.082 90.946 1.00 18.48 211 LEU C N 1
ATOM 7244 C CA . LEU C 1 211 ? -11.151 59.005 91.647 1.00 18.81 211 LEU C CA 1
ATOM 7245 C C . LEU C 1 211 ? -11.831 60.347 91.966 1.00 18.94 211 LEU C C 1
ATOM 7246 O O . LEU C 1 211 ? -11.207 61.250 92.541 1.00 18.72 211 LEU C O 1
ATOM 7251 N N . GLY C 1 212 ? -13.103 60.481 91.598 1.00 19.44 212 GLY C N 1
ATOM 7252 C CA . GLY C 1 212 ? -13.870 61.676 91.910 1.00 19.00 212 GLY C CA 1
ATOM 7253 C C . GLY C 1 212 ? -13.249 62.952 91.390 1.00 19.26 212 GLY C C 1
ATOM 7254 O O . GLY C 1 212 ? -12.819 63.026 90.230 1.00 19.53 212 GLY C O 1
ATOM 7255 N N . ASP C 1 213 ? -13.177 63.970 92.228 1.00 19.24 213 ASP C N 1
ATOM 7256 C CA . ASP C 1 213 ? -12.586 65.246 91.790 1.00 20.31 213 ASP C CA 1
ATOM 7257 C C . ASP C 1 213 ? -11.045 65.276 91.938 1.00 19.94 213 ASP C C 1
ATOM 7258 O O . ASP C 1 213 ? -10.423 66.310 91.758 1.00 19.98 213 ASP C O 1
ATOM 7263 N N . PHE C 1 214 ? -10.476 64.126 92.265 1.00 20.31 214 PHE C N 1
ATOM 7264 C CA . PHE C 1 214 ? -9.031 63.897 92.442 1.00 20.41 214 PHE C CA 1
ATOM 7265 C C . PHE C 1 214 ? -8.498 64.447 93.765 1.00 21.38 214 PHE C C 1
ATOM 7266 O O . PHE C 1 214 ? -7.304 64.296 94.039 1.00 21.15 214 PHE C O 1
ATOM 7274 N N . SER C 1 215 ? -9.355 65.062 94.592 1.00 22.14 215 SER C N 1
ATOM 7275 C CA . SER C 1 215 ? -8.874 65.830 95.753 1.00 22.82 215 SER C CA 1
ATOM 7276 C C . SER C 1 215 ? -8.035 65.014 96.740 1.00 23.24 215 SER C C 1
ATOM 7277 O O . SER C 1 215 ? -7.153 65.571 97.394 1.00 23.81 215 SER C O 1
ATOM 7280 N N . GLU C 1 216 ? -8.289 63.708 96.822 1.00 23.16 216 GLU C N 1
ATOM 7281 C CA . GLU C 1 216 ? -7.555 62.841 97.738 1.00 24.41 216 GLU C CA 1
ATOM 7282 C C . GLU C 1 216 ? -6.211 62.345 97.202 1.00 23.52 216 GLU C C 1
ATOM 7283 O O . GLU C 1 216 ? -5.503 61.631 97.899 1.00 23.97 216 GLU C O 1
ATOM 7289 N N . GLY C 1 217 ? -5.879 62.726 95.975 1.00 22.91 217 GLY C N 1
ATOM 7290 C CA . GLY C 1 217 ? -4.519 62.566 95.459 1.00 22.64 217 GLY C CA 1
ATOM 7291 C C . GLY C 1 217 ? -4.112 61.148 95.082 1.00 22.11 217 GLY C C 1
ATOM 7292 O O . GLY C 1 217 ? -2.920 60.862 94.997 1.00 21.57 217 GLY C O 1
ATOM 7293 N N . VAL C 1 218 ? -5.095 60.270 94.888 1.00 21.29 218 VAL C N 1
ATOM 7294 C CA . VAL C 1 218 ? -4.906 58.932 94.322 1.00 21.78 218 VAL C CA 1
ATOM 7295 C C . VAL C 1 218 ? -4.189 57.961 95.260 1.00 22.70 218 VAL C C 1
ATOM 7296 O O . VAL C 1 218 ? -4.819 57.005 95.709 1.00 24.46 218 VAL C O 1
ATOM 7300 N N . PHE C 1 219 ? -2.895 58.152 95.518 1.00 22.33 219 PHE C N 1
ATOM 7301 C CA . PHE C 1 219 ? -2.200 57.364 96.540 1.00 22.90 219 PHE C CA 1
ATOM 7302 C C . PHE C 1 219 ? -2.135 58.139 97.872 1.00 23.76 219 PHE C C 1
ATOM 7303 O O . PHE C 1 219 ? -1.746 57.568 98.889 1.00 24.85 219 PHE C O 1
ATOM 7311 N N . GLY C 1 220 ? -2.478 59.433 97.865 1.00 24.12 220 GLY C N 1
ATOM 7312 C CA . GLY C 1 220 ? -2.498 60.259 99.088 1.00 23.98 220 GLY C CA 1
ATOM 7313 C C . GLY C 1 220 ? -1.366 61.269 99.169 1.00 24.26 220 GLY C C 1
ATOM 7314 O O . GLY C 1 220 ? -0.562 61.384 98.233 1.00 24.64 220 GLY C O 1
ATOM 7315 N N . TYR C 1 221 ? -1.300 62.001 100.292 1.00 24.00 221 TYR C N 1
ATOM 7316 C CA . TYR C 1 221 ? -0.326 63.084 100.493 1.00 23.66 221 TYR C CA 1
ATOM 7317 C C . TYR C 1 221 ? 0.674 62.842 101.648 1.00 24.29 221 TYR C C 1
ATOM 7318 O O . TYR C 1 221 ? 1.087 63.766 102.353 1.00 26.20 221 TYR C O 1
ATOM 7327 N N . ALA C 1 222 ? 1.122 61.617 101.797 1.00 23.74 222 ALA C N 1
ATOM 7328 C CA . ALA C 1 222 ? 2.147 61.299 102.796 1.00 22.89 222 ALA C CA 1
ATOM 7329 C C . ALA C 1 222 ? 3.482 61.923 102.360 1.00 22.91 222 ALA C C 1
ATOM 7330 O O . ALA C 1 222 ? 3.697 62.121 101.155 1.00 22.72 222 ALA C O 1
ATOM 7332 N N . PRO C 1 223 ? 4.377 62.233 103.323 1.00 21.88 223 PRO C N 1
ATOM 7333 C CA . PRO C 1 223 ? 5.648 62.918 103.027 1.00 22.04 223 PRO C CA 1
ATOM 7334 C C . PRO C 1 223 ? 6.725 61.985 102.473 1.00 21.29 223 PRO C C 1
ATOM 7335 O O . PRO C 1 223 ? 7.840 61.904 103.004 1.00 21.44 223 PRO C O 1
ATOM 7339 N N . TRP C 1 224 ? 6.383 61.271 101.402 1.00 20.67 224 TRP C N 1
ATOM 7340 C CA . TRP C 1 224 ? 7.357 60.397 100.773 1.00 19.79 224 TRP C CA 1
ATOM 7341 C C . TRP C 1 224 ? 8.392 61.297 100.111 1.00 18.73 224 TRP C C 1
ATOM 7342 O O . TRP C 1 224 ? 8.113 62.461 99.748 1.00 19.09 224 TRP C O 1
ATOM 7353 N N . LYS C 1 225 ? 9.595 60.753 99.996 1.00 17.80 225 LYS C N 1
ATOM 7354 C CA . LYS C 1 225 ? 10.701 61.432 99.373 1.00 17.24 225 LYS C CA 1
ATOM 7355 C C . LYS C 1 225 ? 11.180 60.688 98.164 1.00 16.17 225 LYS C C 1
ATOM 7356 O O . LYS C 1 225 ? 11.913 61.259 97.367 1.00 16.21 225 LYS C O 1
ATOM 7362 N N . ARG C 1 226 ? 10.765 59.430 98.030 1.00 15.20 226 ARG C N 1
ATOM 7363 C CA . ARG C 1 226 ? 11.108 58.577 96.887 1.00 14.87 226 ARG C CA 1
ATOM 7364 C C . ARG C 1 226 ? 9.881 57.785 96.464 1.00 15.05 226 ARG C C 1
ATOM 7365 O O . ARG C 1 226 ? 9.087 57.307 97.315 1.00 14.02 226 ARG C O 1
ATOM 7373 N N . ILE C 1 227 ? 9.707 57.666 95.143 1.00 14.56 227 ILE C N 1
ATOM 7374 C CA . ILE C 1 227 ? 8.661 56.854 94.591 1.00 14.80 227 ILE C CA 1
ATOM 7375 C C . ILE C 1 227 ? 9.244 55.910 93.555 1.00 13.12 227 ILE C C 1
ATOM 7376 O O . ILE C 1 227 ? 10.018 56.326 92.685 1.00 12.43 227 ILE C O 1
ATOM 7381 N N . VAL C 1 228 ? 8.885 54.637 93.654 1.00 12.54 228 VAL C N 1
ATOM 7382 C CA . VAL C 1 228 ? 9.350 53.646 92.704 1.00 12.37 228 VAL C CA 1
ATOM 7383 C C . VAL C 1 228 ? 8.149 52.986 92.042 1.00 12.08 228 VAL C C 1
ATOM 7384 O O . VAL C 1 228 ? 7.258 52.470 92.730 1.00 12.88 228 VAL C O 1
ATOM 7388 N N . TYR C 1 229 ? 8.116 53.026 90.711 1.00 11.31 229 TYR C N 1
ATOM 7389 C CA . TYR C 1 229 ? 7.136 52.293 89.924 1.00 11.60 229 TYR C CA 1
ATOM 7390 C C . TYR C 1 229 ? 7.787 51.050 89.338 1.00 11.78 229 TYR C C 1
ATOM 7391 O O . TYR C 1 229 ? 8.880 51.128 88.765 1.00 10.72 229 TYR C O 1
ATOM 7400 N N . LEU C 1 230 ? 7.069 49.924 89.424 1.00 11.45 230 LEU C N 1
ATOM 7401 C CA . LEU C 1 230 ? 7.562 48.658 88.922 1.00 11.38 230 LEU C CA 1
ATOM 7402 C C . LEU C 1 230 ? 6.561 47.988 87.972 1.00 11.06 230 LEU C C 1
ATOM 7403 O O . LEU C 1 230 ? 5.366 47.883 88.254 1.00 11.31 230 LEU C O 1
ATOM 7408 N N . GLY C 1 231 ? 7.071 47.492 86.864 1.00 11.16 231 GLY C N 1
ATOM 7409 C CA . GLY C 1 231 ? 6.267 46.675 85.932 1.00 11.30 231 GLY C CA 1
ATOM 7410 C C . GLY C 1 231 ? 7.165 45.772 85.083 1.00 11.67 231 GLY C C 1
ATOM 7411 O O . GLY C 1 231 ? 8.286 46.153 84.757 1.00 11.75 231 GLY C O 1
ATOM 7412 N N . SER C 1 232 ? 6.688 44.574 84.786 1.00 11.56 232 SER C N 1
ATOM 7413 C CA . SER C 1 232 ? 7.432 43.594 83.997 1.00 12.40 232 SER C CA 1
ATOM 7414 C C . SER C 1 232 ? 7.286 43.823 82.502 1.00 12.71 232 SER C C 1
ATOM 7415 O O . SER C 1 232 ? 6.255 44.275 82.045 1.00 12.05 232 SER C O 1
ATOM 7418 N N . GLY C 1 233 ? 8.319 43.450 81.744 1.00 13.03 233 GLY C N 1
ATOM 7419 C CA . GLY C 1 233 ? 8.246 43.540 80.296 1.00 13.55 233 GLY C CA 1
ATOM 7420 C C . GLY C 1 233 ? 7.986 44.960 79.875 1.00 13.61 233 GLY C C 1
ATOM 7421 O O . GLY C 1 233 ? 8.583 45.867 80.405 1.00 13.73 233 GLY C O 1
ATOM 7422 N N . GLY C 1 234 ? 7.059 45.151 78.950 1.00 14.44 234 GLY C N 1
ATOM 7423 C CA . GLY C 1 234 ? 6.701 46.500 78.454 1.00 14.34 234 GLY C CA 1
ATOM 7424 C C . GLY C 1 234 ? 6.084 47.404 79.506 1.00 13.79 234 GLY C C 1
ATOM 7425 O O . GLY C 1 234 ? 6.119 48.638 79.368 1.00 13.98 234 GLY C O 1
ATOM 7426 N N . LEU C 1 235 ? 5.523 46.809 80.564 1.00 12.29 235 LEU C N 1
ATOM 7427 C CA . LEU C 1 235 ? 4.988 47.598 81.660 1.00 12.17 235 LEU C CA 1
ATOM 7428 C C . LEU C 1 235 ? 6.064 48.415 82.374 1.00 12.10 235 LEU C C 1
ATOM 7429 O O . LEU C 1 235 ? 5.733 49.392 83.054 1.00 12.29 235 LEU C O 1
ATOM 7434 N N . GLN C 1 236 ? 7.330 48.047 82.211 1.00 11.39 236 GLN C N 1
ATOM 7435 C CA . GLN C 1 236 ? 8.408 48.845 82.755 1.00 12.04 236 GLN C CA 1
ATOM 7436 C C . GLN C 1 236 ? 8.430 50.206 82.053 1.00 10.84 236 GLN C C 1
ATOM 7437 O O . GLN C 1 236 ? 8.755 51.217 82.665 1.00 11.92 236 GLN C O 1
ATOM 7443 N N . GLY C 1 237 ? 8.053 50.245 80.781 1.00 10.89 237 GLY C N 1
ATOM 7444 C CA . GLY C 1 237 ? 7.941 51.521 80.062 1.00 11.15 237 GLY C CA 1
ATOM 7445 C C . GLY C 1 237 ? 6.851 52.396 80.643 1.00 10.78 237 GLY C C 1
ATOM 7446 O O . GLY C 1 237 ? 7.016 53.639 80.751 1.00 10.83 237 GLY C O 1
ATOM 7447 N N . ALA C 1 238 ? 5.731 51.756 81.030 1.00 11.02 238 ALA C N 1
ATOM 7448 C CA . ALA C 1 238 ? 4.684 52.444 81.784 1.00 11.42 238 ALA C CA 1
ATOM 7449 C C . ALA C 1 238 ? 5.181 52.977 83.149 1.00 11.27 238 ALA C C 1
ATOM 7450 O O . ALA C 1 238 ? 4.880 54.122 83.508 1.00 11.04 238 ALA C O 1
ATOM 7452 N N . ALA C 1 239 ? 5.945 52.145 83.875 1.00 11.61 239 ALA C N 1
ATOM 7453 C CA . ALA C 1 239 ? 6.627 52.534 85.098 1.00 11.72 239 ALA C CA 1
ATOM 7454 C C . ALA C 1 239 ? 7.523 53.758 84.900 1.00 11.58 239 ALA C C 1
ATOM 7455 O O . ALA C 1 239 ? 7.466 54.687 85.679 1.00 11.47 239 ALA C O 1
ATOM 7457 N N . ARG C 1 240 ? 8.283 53.766 83.808 1.00 11.01 240 ARG C N 1
ATOM 7458 C CA . ARG C 1 240 ? 9.199 54.846 83.465 1.00 12.53 240 ARG C CA 1
ATOM 7459 C C . ARG C 1 240 ? 8.484 56.168 83.201 1.00 11.63 240 ARG C C 1
ATOM 7460 O O . ARG C 1 240 ? 8.887 57.203 83.717 1.00 11.10 240 ARG C O 1
ATOM 7468 N N . GLU C 1 241 ? 7.408 56.112 82.427 1.00 11.99 241 GLU C N 1
ATOM 7469 C CA . GLU C 1 241 ? 6.566 57.289 82.194 1.00 12.46 241 GLU C CA 1
ATOM 7470 C C . GLU C 1 241 ? 5.971 57.824 83.491 1.00 11.85 241 GLU C C 1
ATOM 7471 O O . GLU C 1 241 ? 5.951 59.038 83.735 1.00 12.05 241 GLU C O 1
ATOM 7477 N N . SER C 1 242 ? 5.505 56.892 84.318 1.00 11.69 242 SER C N 1
ATOM 7478 C CA . SER C 1 242 ? 4.868 57.215 85.594 1.00 11.65 242 SER C CA 1
ATOM 7479 C C . SER C 1 242 ? 5.871 57.969 86.494 1.00 12.05 242 SER C C 1
ATOM 7480 O O . SER C 1 242 ? 5.555 59.012 87.091 1.00 12.09 242 SER C O 1
ATOM 7483 N N . ALA C 1 243 ? 7.077 57.428 86.580 1.00 11.82 243 ALA C N 1
ATOM 7484 C CA . ALA C 1 243 ? 8.164 58.046 87.331 1.00 12.76 243 ALA C CA 1
ATOM 7485 C C . ALA C 1 243 ? 8.504 59.435 86.775 1.00 12.82 243 ALA C C 1
ATOM 7486 O O . ALA C 1 243 ? 8.628 60.398 87.534 1.00 13.05 243 ALA C O 1
ATOM 7488 N N . LEU C 1 244 ? 8.627 59.547 85.453 1.00 13.50 244 LEU C N 1
ATOM 7489 C CA . LEU C 1 244 ? 8.923 60.853 84.828 1.00 14.57 244 LEU C CA 1
ATOM 7490 C C . LEU C 1 244 ? 7.859 61.915 85.128 1.00 14.07 244 LEU C C 1
ATOM 7491 O O . LEU C 1 244 ? 8.202 63.076 85.396 1.00 13.74 244 LEU C O 1
ATOM 7496 N N . LYS C 1 245 ? 6.582 61.528 85.115 1.00 14.60 245 LYS C N 1
ATOM 7497 C CA . LYS C 1 245 ? 5.514 62.467 85.433 1.00 15.81 245 LYS C CA 1
ATOM 7498 C C . LYS C 1 245 ? 5.678 63.077 86.821 1.00 15.96 245 LYS C C 1
ATOM 7499 O O . LYS C 1 245 ? 5.524 64.268 86.989 1.00 15.47 245 LYS C O 1
ATOM 7505 N N . VAL C 1 246 ? 5.983 62.247 87.808 1.00 16.77 246 VAL C N 1
ATOM 7506 C CA . VAL C 1 246 ? 6.246 62.705 89.190 1.00 17.80 246 VAL C CA 1
ATOM 7507 C C . VAL C 1 246 ? 7.379 63.705 89.270 1.00 18.79 246 VAL C C 1
ATOM 7508 O O . VAL C 1 246 ? 7.278 64.796 89.907 1.00 18.78 246 VAL C O 1
ATOM 7512 N N . LEU C 1 247 ? 8.482 63.302 88.648 1.00 18.93 247 LEU C N 1
ATOM 7513 C CA . LEU C 1 247 ? 9.676 64.109 88.564 1.00 20.39 247 LEU C CA 1
ATOM 7514 C C . LEU C 1 247 ? 9.348 65.472 87.937 1.00 20.35 247 LEU C C 1
ATOM 7515 O O . LEU C 1 247 ? 9.627 66.509 88.549 1.00 20.10 247 LEU C O 1
ATOM 7520 N N . GLU C 1 248 ? 8.740 65.464 86.757 1.00 19.22 248 GLU C N 1
ATOM 7521 C CA . GLU C 1 248 ? 8.392 66.708 86.043 1.00 20.55 248 GLU C CA 1
ATOM 7522 C C . GLU C 1 248 ? 7.472 67.590 86.884 1.00 19.25 248 GLU C C 1
ATOM 7523 O O . GLU C 1 248 ? 7.715 68.798 87.064 1.00 19.13 248 GLU C O 1
ATOM 7529 N N . LEU C 1 249 ? 6.375 67.007 87.355 1.00 18.09 249 LEU C N 1
ATOM 7530 C CA . LEU C 1 249 ? 5.311 67.819 87.934 1.00 17.52 249 LEU C CA 1
ATOM 7531 C C . LEU C 1 249 ? 5.625 68.302 89.367 1.00 16.87 249 LEU C C 1
ATOM 7532 O O . LEU C 1 249 ? 5.067 69.298 89.829 1.00 16.26 249 LEU C O 1
ATOM 7537 N N . THR C 1 250 ? 6.521 67.617 90.066 1.00 16.61 250 THR C N 1
ATOM 7538 C CA . THR C 1 250 ? 6.972 68.102 91.365 1.00 16.95 250 THR C CA 1
ATOM 7539 C C . THR C 1 250 ? 8.276 68.931 91.281 1.00 16.79 250 THR C C 1
ATOM 7540 O O . THR C 1 250 ? 8.893 69.179 92.298 1.00 16.75 250 THR C O 1
ATOM 7544 N N . ALA C 1 251 ? 8.680 69.367 90.082 1.00 17.39 251 ALA C N 1
ATOM 7545 C CA . ALA C 1 251 ? 9.959 70.068 89.873 1.00 17.37 251 ALA C CA 1
ATOM 7546 C C . ALA C 1 251 ? 11.127 69.351 90.543 1.00 17.94 251 ALA C C 1
ATOM 7547 O O . ALA C 1 251 ? 12.033 69.983 91.116 1.00 17.96 251 ALA C O 1
ATOM 7549 N N . GLY C 1 252 ? 11.109 68.032 90.474 1.00 17.74 252 GLY C N 1
ATOM 7550 C CA . GLY C 1 252 ? 12.173 67.214 91.022 1.00 18.99 252 GLY C CA 1
ATOM 7551 C C . GLY C 1 252 ? 12.140 67.015 92.524 1.00 19.18 252 GLY C C 1
ATOM 7552 O O . GLY C 1 252 ? 12.994 66.319 93.061 1.00 19.48 252 GLY C O 1
ATOM 7553 N N . LYS C 1 253 ? 11.150 67.567 93.220 1.00 19.88 253 LYS C N 1
ATOM 7554 C CA . LYS C 1 253 ? 11.163 67.478 94.683 1.00 20.40 253 LYS C CA 1
ATOM 7555 C C . LYS C 1 253 ? 10.984 66.044 95.147 1.00 19.92 253 LYS C C 1
ATOM 7556 O O . LYS C 1 253 ? 11.568 65.637 96.146 1.00 20.45 253 LYS C O 1
ATOM 7562 N N . LEU C 1 254 ? 10.180 65.274 94.419 1.00 19.04 254 LEU C N 1
ATOM 7563 C CA . LEU C 1 254 ? 9.994 63.892 94.715 1.00 17.85 254 LEU C CA 1
ATOM 7564 C C . LEU C 1 254 ? 10.843 63.069 93.756 1.00 17.45 254 LEU C C 1
ATOM 7565 O O . LEU C 1 254 ? 10.584 63.053 92.539 1.00 17.50 254 LEU C O 1
ATOM 7570 N N . ALA C 1 255 ? 11.856 62.392 94.300 1.00 15.71 255 ALA C N 1
ATOM 7571 C CA . ALA C 1 255 ? 12.733 61.528 93.496 1.00 15.04 255 ALA C CA 1
ATOM 7572 C C . ALA C 1 255 ? 11.913 60.322 93.039 1.00 14.70 255 ALA C C 1
ATOM 7573 O O . ALA C 1 255 ? 11.187 59.742 93.833 1.00 15.30 255 ALA C O 1
ATOM 7575 N N . ALA C 1 256 ? 11.999 59.968 91.766 1.00 13.75 256 ALA C N 1
ATOM 7576 C CA . ALA C 1 256 ? 11.221 58.867 91.224 1.00 13.81 256 ALA C CA 1
ATOM 7577 C C . ALA C 1 256 ? 12.120 57.943 90.431 1.00 13.03 256 ALA C C 1
ATOM 7578 O O . ALA C 1 256 ? 13.065 58.375 89.770 1.00 13.36 256 ALA C O 1
ATOM 7580 N N . PHE C 1 257 ? 11.804 56.666 90.531 1.00 11.67 257 PHE C N 1
ATOM 7581 C CA . PHE C 1 257 ? 12.594 55.600 89.982 1.00 12.12 257 PHE C CA 1
ATOM 7582 C C . PHE C 1 257 ? 11.655 54.622 89.300 1.00 11.72 257 PHE C C 1
ATOM 7583 O O . PHE C 1 257 ? 10.479 54.608 89.600 1.00 10.89 257 PHE C O 1
ATOM 7591 N N . TYR C 1 258 ? 12.205 53.787 88.429 1.00 11.88 258 TYR C N 1
ATOM 7592 C CA . TYR C 1 258 ? 11.452 52.737 87.758 1.00 11.53 258 TYR C CA 1
ATOM 7593 C C . TYR C 1 258 ? 12.329 51.516 87.586 1.00 12.51 258 TYR C C 1
ATOM 7594 O O . TYR C 1 258 ? 13.575 51.610 87.503 1.00 11.86 258 TYR C O 1
ATOM 7603 N N . ASP C 1 259 ? 11.669 50.374 87.486 1.00 12.59 259 ASP C N 1
ATOM 7604 C CA . ASP C 1 259 ? 12.337 49.088 87.208 1.00 13.78 259 ASP C CA 1
ATOM 7605 C C . ASP C 1 259 ? 11.304 48.016 86.941 1.00 12.86 259 ASP C C 1
ATOM 7606 O O . ASP C 1 259 ? 10.098 48.263 87.024 1.00 13.20 259 ASP C O 1
ATOM 7611 N N . SER C 1 260 ? 11.783 46.814 86.633 1.00 11.81 260 SER C N 1
ATOM 7612 C CA . SER C 1 260 ? 10.924 45.644 86.587 1.00 12.53 260 SER C CA 1
ATOM 7613 C C . SER C 1 260 ? 10.981 44.987 87.976 1.00 12.56 260 SER C C 1
ATOM 7614 O O . SER C 1 260 ? 11.950 45.164 88.694 1.00 11.77 260 SER C O 1
ATOM 7617 N N . PRO C 1 261 ? 9.919 44.305 88.380 1.00 12.70 261 PRO C N 1
ATOM 7618 C CA . PRO C 1 261 ? 9.986 43.635 89.679 1.00 13.32 261 PRO C CA 1
ATOM 7619 C C . PRO C 1 261 ? 11.201 42.716 89.857 1.00 13.19 261 PRO C C 1
ATOM 7620 O O . PRO C 1 261 ? 11.837 42.750 90.911 1.00 13.84 261 PRO C O 1
ATOM 7624 N N . THR C 1 262 ? 11.530 41.920 88.844 1.00 12.99 262 THR C N 1
ATOM 7625 C CA . THR C 1 262 ? 12.680 41.019 88.911 1.00 13.52 262 THR C CA 1
ATOM 7626 C C . THR C 1 262 ? 14.032 41.759 88.826 1.00 13.59 262 THR C C 1
ATOM 7627 O O . THR C 1 262 ? 14.982 41.436 89.553 1.00 13.26 262 THR C O 1
ATOM 7631 N N . GLY C 1 263 ? 14.099 42.781 87.973 1.00 13.38 263 GLY C N 1
ATOM 7632 C CA . GLY C 1 263 ? 15.269 43.659 87.908 1.00 13.56 263 GLY C CA 1
ATOM 7633 C C . GLY C 1 263 ? 15.580 44.343 89.224 1.00 13.53 263 GLY C C 1
ATOM 7634 O O . GLY C 1 263 ? 16.741 44.509 89.605 1.00 13.16 263 GLY C O 1
ATOM 7635 N N . PHE C 1 264 ? 14.520 44.741 89.912 1.00 13.89 264 PHE C N 1
ATOM 7636 C CA . PHE C 1 264 ? 14.601 45.513 91.145 1.00 14.78 264 PHE C CA 1
ATOM 7637 C C . PHE C 1 264 ? 15.404 44.787 92.217 1.00 14.97 264 PHE C C 1
ATOM 7638 O O . PHE C 1 264 ? 16.100 45.426 92.997 1.00 15.32 264 PHE C O 1
ATOM 7646 N N . ARG C 1 265 ? 15.338 43.461 92.239 1.00 15.30 265 ARG C N 1
ATOM 7647 C CA . ARG C 1 265 ? 16.142 42.689 93.200 1.00 15.83 265 ARG C CA 1
ATOM 7648 C C . ARG C 1 265 ? 17.649 42.819 93.038 1.00 16.31 265 ARG C C 1
ATOM 7649 O O . ARG C 1 265 ? 18.374 42.635 93.985 1.00 18.18 265 ARG C O 1
ATOM 7657 N N . HIS C 1 266 ? 18.127 43.115 91.844 1.00 15.90 266 HIS C N 1
ATOM 7658 C CA . HIS C 1 266 ? 19.563 43.062 91.554 1.00 16.42 266 HIS C CA 1
ATOM 7659 C C . HIS C 1 266 ? 20.290 44.367 91.829 1.00 17.25 266 HIS C C 1
ATOM 7660 O O . HIS C 1 266 ? 21.093 44.824 91.012 1.00 18.50 266 HIS C O 1
ATOM 7667 N N . GLY C 1 267 ? 20.012 44.958 92.988 1.00 17.82 267 GLY C N 1
ATOM 7668 C CA . GLY C 1 267 ? 20.692 46.155 93.442 1.00 18.05 267 GLY C CA 1
ATOM 7669 C C . GLY C 1 267 ? 19.766 47.306 93.746 1.00 18.54 267 GLY C C 1
ATOM 7670 O O . GLY C 1 267 ? 19.865 47.905 94.826 1.00 19.38 267 GLY C O 1
ATOM 7671 N N . PRO C 1 268 ? 18.890 47.673 92.787 1.00 18.28 268 PRO C N 1
ATOM 7672 C CA . PRO C 1 268 ? 18.023 48.857 92.999 1.00 18.88 268 PRO C CA 1
ATOM 7673 C C . PRO C 1 268 ? 17.116 48.858 94.253 1.00 18.89 268 PRO C C 1
ATOM 7674 O O . PRO C 1 268 ? 16.803 49.944 94.777 1.00 18.76 268 PRO C O 1
ATOM 7678 N N . LYS C 1 269 ? 16.749 47.666 94.754 1.00 19.47 269 LYS C N 1
ATOM 7679 C CA . LYS C 1 269 ? 15.899 47.542 95.931 1.00 19.61 269 LYS C CA 1
ATOM 7680 C C . LYS C 1 269 ? 16.500 48.245 97.143 1.00 18.84 269 LYS C C 1
ATOM 7681 O O . LYS C 1 269 ? 15.782 48.621 98.061 1.00 17.56 269 LYS C O 1
ATOM 7687 N N . SER C 1 270 ? 17.810 48.464 97.129 1.00 19.43 270 SER C N 1
ATOM 7688 C CA . SER C 1 270 ? 18.459 49.181 98.223 1.00 20.27 270 SER C CA 1
ATOM 7689 C C . SER C 1 270 ? 17.911 50.603 98.371 1.00 19.65 270 SER C C 1
ATOM 7690 O O . SER C 1 270 ? 17.975 51.202 99.445 1.00 18.72 270 SER C O 1
ATOM 7693 N N . LEU C 1 271 ? 17.336 51.157 97.312 1.00 19.71 271 LEU C N 1
ATOM 7694 C CA . LEU C 1 271 ? 16.780 52.483 97.447 1.00 19.80 271 LEU C CA 1
ATOM 7695 C C . LEU C 1 271 ? 15.528 52.557 98.347 1.00 19.39 271 LEU C C 1
ATOM 7696 O O . LEU C 1 271 ? 15.177 53.637 98.798 1.00 18.83 271 LEU C O 1
ATOM 7701 N N . VAL C 1 272 ? 14.878 51.425 98.622 1.00 19.20 272 VAL C N 1
ATOM 7702 C CA . VAL C 1 272 ? 13.641 51.423 99.413 1.00 19.00 272 VAL C CA 1
ATOM 7703 C C . VAL C 1 272 ? 13.952 51.768 100.889 1.00 19.66 272 VAL C C 1
ATOM 7704 O O . VAL C 1 272 ? 14.711 51.069 101.571 1.00 20.77 272 VAL C O 1
ATOM 7708 N N . ASP C 1 273 ? 13.382 52.867 101.354 1.00 19.45 273 ASP C N 1
ATOM 7709 C CA . ASP C 1 273 ? 13.534 53.283 102.742 1.00 19.20 273 ASP C CA 1
ATOM 7710 C C . ASP C 1 273 ? 12.163 53.660 103.312 1.00 18.98 273 ASP C C 1
ATOM 7711 O O . ASP C 1 273 ? 11.119 53.537 102.632 1.00 17.93 273 ASP C O 1
ATOM 7716 N N . ASP C 1 274 ? 12.151 54.141 104.549 1.00 18.70 274 ASP C N 1
ATOM 7717 C CA . ASP C 1 274 ? 10.888 54.456 105.205 1.00 19.17 274 ASP C CA 1
ATOM 7718 C C . ASP C 1 274 ? 10.205 55.747 104.731 1.00 18.62 274 ASP C C 1
ATOM 7719 O O . ASP C 1 274 ? 9.175 56.135 105.298 1.00 19.19 274 ASP C O 1
ATOM 7724 N N . GLU C 1 275 ? 10.770 56.406 103.713 1.00 17.69 275 GLU C N 1
ATOM 7725 C CA . GLU C 1 275 ? 10.105 57.512 103.037 1.00 18.07 275 GLU C CA 1
ATOM 7726 C C . GLU C 1 275 ? 9.865 57.174 101.568 1.00 16.91 275 GLU C C 1
ATOM 7727 O O . GLU C 1 275 ? 9.694 58.063 100.755 1.00 16.22 275 GLU C O 1
ATOM 7733 N N . THR C 1 276 ? 9.826 55.876 101.261 1.00 15.47 276 THR C N 1
ATOM 7734 C CA . THR C 1 276 ? 9.619 55.397 99.896 1.00 15.53 276 THR C CA 1
ATOM 7735 C C . THR C 1 276 ? 8.211 54.804 99.696 1.00 14.81 276 THR C C 1
ATOM 7736 O O . THR C 1 276 ? 7.757 53.922 100.463 1.00 15.79 276 THR C O 1
ATOM 7740 N N . LEU C 1 277 ? 7.535 55.310 98.655 1.00 14.35 277 LEU C N 1
ATOM 7741 C CA . LEU C 1 277 ? 6.368 54.670 98.062 1.00 14.21 277 LEU C CA 1
ATOM 7742 C C . LEU C 1 277 ? 6.758 53.724 96.916 1.00 13.77 277 LEU C C 1
ATOM 7743 O O . LEU C 1 277 ? 7.452 54.134 95.978 1.00 13.79 277 LEU C O 1
ATOM 7748 N N . VAL C 1 278 ? 6.330 52.466 96.998 1.00 13.41 278 VAL C N 1
ATOM 7749 C CA . VAL C 1 278 ? 6.482 51.532 95.881 1.00 13.00 278 VAL C CA 1
ATOM 7750 C C . VAL C 1 278 ? 5.100 51.216 95.275 1.00 13.09 278 VAL C C 1
ATOM 7751 O O . VAL C 1 278 ? 4.152 50.820 95.977 1.00 13.26 278 VAL C O 1
ATOM 7755 N N . VAL C 1 279 ? 4.979 51.403 93.968 1.00 12.51 279 VAL C N 1
ATOM 7756 C CA . VAL C 1 279 ? 3.769 51.024 93.248 1.00 13.04 279 VAL C CA 1
ATOM 7757 C C . VAL C 1 279 ? 4.081 49.926 92.230 1.00 12.72 279 VAL C C 1
ATOM 7758 O O . VAL C 1 279 ? 4.984 50.079 91.396 1.00 12.05 279 VAL C O 1
ATOM 7762 N N . VAL C 1 280 ? 3.351 48.815 92.319 1.00 12.96 280 VAL C N 1
ATOM 7763 C CA . VAL C 1 280 ? 3.535 47.684 91.425 1.00 13.00 280 VAL C CA 1
ATOM 7764 C C . VAL C 1 280 ? 2.364 47.564 90.449 1.00 12.98 280 VAL C C 1
ATOM 7765 O O . VAL C 1 280 ? 1.221 47.413 90.862 1.00 13.53 280 VAL C O 1
ATOM 7769 N N . PHE C 1 281 ? 2.673 47.621 89.154 1.00 12.60 281 PHE C N 1
ATOM 7770 C CA . PHE C 1 281 ? 1.687 47.408 88.102 1.00 12.38 281 PHE C CA 1
ATOM 7771 C C . PHE C 1 281 ? 1.700 45.891 87.810 1.00 12.57 281 PHE C C 1
ATOM 7772 O O . PHE C 1 281 ? 2.629 45.407 87.202 1.00 11.97 281 PHE C O 1
ATOM 7780 N N . VAL C 1 282 ? 0.687 45.159 88.278 1.00 11.72 282 VAL C N 1
ATOM 7781 C CA . VAL C 1 282 ? 0.680 43.693 88.164 1.00 12.78 282 VAL C CA 1
ATOM 7782 C C . VAL C 1 282 ? 0.254 43.239 86.767 1.00 12.06 282 VAL C C 1
ATOM 7783 O O . VAL C 1 282 ? -0.799 43.644 86.247 1.00 12.51 282 VAL C O 1
ATOM 7787 N N . SER C 1 283 ? 1.081 42.415 86.162 1.00 11.84 283 SER C N 1
ATOM 7788 C CA . SER C 1 283 ? 0.730 41.829 84.862 1.00 13.18 283 SER C CA 1
ATOM 7789 C C . SER C 1 283 ? -0.586 41.067 84.881 1.00 13.71 283 SER C C 1
ATOM 7790 O O . SER C 1 283 ? -0.903 40.387 85.850 1.00 13.07 283 SER C O 1
ATOM 7793 N N . SER C 1 284 ? -1.303 41.113 83.755 1.00 15.22 284 SER C N 1
ATOM 7794 C CA . SER C 1 284 ? -2.479 40.254 83.540 1.00 14.93 284 SER C CA 1
ATOM 7795 C C . SER C 1 284 ? -2.124 38.922 82.895 1.00 15.21 284 SER C C 1
ATOM 7796 O O . SER C 1 284 ? -3.003 38.080 82.735 1.00 14.72 284 SER C O 1
ATOM 7799 N N . HIS C 1 285 ? -0.879 38.757 82.461 1.00 14.95 285 HIS C N 1
ATOM 7800 C CA . HIS C 1 285 ? -0.433 37.499 81.886 1.00 16.11 285 HIS C CA 1
ATOM 7801 C C . HIS C 1 285 ? -0.191 36.508 83.036 1.00 16.66 285 HIS C C 1
ATOM 7802 O O . HIS C 1 285 ? 0.556 36.771 83.939 1.00 15.49 285 HIS C O 1
ATOM 7809 N N . PRO C 1 286 ? -0.854 35.351 83.005 1.00 17.94 286 PRO C N 1
ATOM 7810 C CA . PRO C 1 286 ? -0.768 34.476 84.172 1.00 17.76 286 PRO C CA 1
ATOM 7811 C C . PRO C 1 286 ? 0.647 33.907 84.492 1.00 17.52 286 PRO C C 1
ATOM 7812 O O . PRO C 1 286 ? 0.942 33.630 85.639 1.00 18.84 286 PRO C O 1
ATOM 7816 N N . TYR C 1 287 ? 1.521 33.787 83.502 1.00 16.26 287 TYR C N 1
ATOM 7817 C CA . TYR C 1 287 ? 2.900 33.418 83.756 1.00 15.59 287 TYR C CA 1
ATOM 7818 C C . TYR C 1 287 ? 3.682 34.579 84.421 1.00 14.56 287 TYR C C 1
ATOM 7819 O O . TYR C 1 287 ? 4.296 34.404 85.460 1.00 15.14 287 TYR C O 1
ATOM 7828 N N . THR C 1 288 ? 3.661 35.737 83.775 1.00 14.30 288 THR C N 1
ATOM 7829 C CA . THR C 1 288 ? 4.443 36.910 84.158 1.00 14.23 288 THR C CA 1
ATOM 7830 C C . THR C 1 288 ? 4.029 37.380 85.549 1.00 14.72 288 THR C C 1
ATOM 7831 O O . THR C 1 288 ? 4.875 37.725 86.405 1.00 13.48 288 THR C O 1
ATOM 7835 N N . ARG C 1 289 ? 2.721 37.370 85.794 1.00 14.94 289 ARG C N 1
ATOM 7836 C CA . ARG C 1 289 ? 2.245 37.894 87.063 1.00 17.29 289 ARG C CA 1
ATOM 7837 C C . ARG C 1 289 ? 2.716 37.153 88.301 1.00 15.50 289 ARG C C 1
ATOM 7838 O O . ARG C 1 289 ? 2.815 37.745 89.347 1.00 15.32 289 ARG C O 1
ATOM 7846 N N . GLN C 1 290 ? 3.067 35.882 88.157 1.00 15.34 290 GLN C N 1
ATOM 7847 C CA . GLN C 1 290 ? 3.653 35.122 89.274 1.00 16.16 290 GLN C CA 1
ATOM 7848 C C . GLN C 1 290 ? 4.870 35.843 89.814 1.00 14.84 290 GLN C C 1
ATOM 7849 O O . GLN C 1 290 ? 5.078 35.932 91.032 1.00 15.19 290 GLN C O 1
ATOM 7855 N N . TYR C 1 291 ? 5.680 36.355 88.892 1.00 13.86 291 TYR C N 1
ATOM 7856 C CA . TYR C 1 291 ? 6.894 37.077 89.256 1.00 14.00 291 TYR C CA 1
ATOM 7857 C C . TYR C 1 291 ? 6.590 38.382 89.979 1.00 14.08 291 TYR C C 1
ATOM 7858 O O . TYR C 1 291 ? 7.253 38.731 90.958 1.00 13.82 291 TYR C O 1
ATOM 7867 N N . ASP C 1 292 ? 5.575 39.093 89.498 1.00 14.20 292 ASP C N 1
ATOM 7868 C CA . ASP C 1 292 ? 5.160 40.355 90.105 1.00 14.03 292 ASP C CA 1
ATOM 7869 C C . ASP C 1 292 ? 4.655 40.130 91.546 1.00 14.15 292 ASP C C 1
ATOM 7870 O O . ASP C 1 292 ? 5.007 40.870 92.471 1.00 13.94 292 ASP C O 1
ATOM 7875 N N . LEU C 1 293 ? 3.862 39.085 91.736 1.00 14.23 293 LEU C N 1
ATOM 7876 C CA . LEU C 1 293 ? 3.298 38.781 93.037 1.00 14.61 293 LEU C CA 1
ATOM 7877 C C . LEU C 1 293 ? 4.368 38.331 94.022 1.00 14.54 293 LEU C C 1
ATOM 7878 O O . LEU C 1 293 ? 4.317 38.708 95.196 1.00 15.14 293 LEU C O 1
ATOM 7883 N N . ASP C 1 294 ? 5.350 37.568 93.557 1.00 15.29 294 ASP C N 1
ATOM 7884 C CA . ASP C 1 294 ? 6.460 37.133 94.429 1.00 15.28 294 ASP C CA 1
ATOM 7885 C C . ASP C 1 294 ? 7.244 38.331 94.964 1.00 15.44 294 ASP C C 1
ATOM 7886 O O . ASP C 1 294 ? 7.605 38.377 96.141 1.00 14.33 294 ASP C O 1
ATOM 7891 N N . LEU C 1 295 ? 7.486 39.313 94.099 1.00 15.03 295 LEU C N 1
ATOM 7892 C CA . LEU C 1 295 ? 8.214 40.506 94.517 1.00 15.82 295 LEU C CA 1
ATOM 7893 C C . LEU C 1 295 ? 7.366 41.335 95.476 1.00 15.41 295 LEU C C 1
ATOM 7894 O O . LEU C 1 295 ? 7.867 41.803 96.496 1.00 14.87 295 LEU C O 1
ATOM 7899 N N . LEU C 1 296 ? 6.077 41.488 95.173 1.00 15.40 296 LEU C N 1
ATOM 7900 C CA . LEU C 1 296 ? 5.166 42.213 96.045 1.00 16.15 296 LEU C CA 1
ATOM 7901 C C . LEU C 1 296 ? 5.162 41.597 97.457 1.00 15.86 296 LEU C C 1
ATOM 7902 O O . LEU C 1 296 ? 5.285 42.311 98.458 1.00 16.41 296 LEU C O 1
ATOM 7907 N N . ALA C 1 297 ? 5.057 40.275 97.527 1.00 16.42 297 ALA C N 1
ATOM 7908 C CA . ALA C 1 297 ? 5.105 39.556 98.808 1.00 17.17 297 ALA C CA 1
ATOM 7909 C C . ALA C 1 297 ? 6.425 39.832 99.552 1.00 17.84 297 ALA C C 1
ATOM 7910 O O . ALA C 1 297 ? 6.432 40.105 100.760 1.00 18.38 297 ALA C O 1
ATOM 7912 N N . GLU C 1 298 ? 7.532 39.773 98.830 1.00 18.17 298 GLU C N 1
ATOM 7913 C CA . GLU C 1 298 ? 8.848 40.112 99.390 1.00 18.85 298 GLU C CA 1
ATOM 7914 C C . GLU C 1 298 ? 8.913 41.527 99.970 1.00 18.79 298 GLU C C 1
ATOM 7915 O O . GLU C 1 298 ? 9.433 41.723 101.066 1.00 18.79 298 GLU C O 1
ATOM 7921 N N . LEU C 1 299 ? 8.386 42.511 99.246 1.00 18.91 299 LEU C N 1
ATOM 7922 C CA . LEU C 1 299 ? 8.367 43.886 99.745 1.00 19.72 299 LEU C CA 1
ATOM 7923 C C . LEU C 1 299 ? 7.544 44.084 101.025 1.00 20.88 299 LEU C C 1
ATOM 7924 O O . LEU C 1 299 ? 7.941 44.851 101.897 1.00 20.85 299 LEU C O 1
ATOM 7929 N N . ARG C 1 300 ? 6.420 43.386 101.133 1.00 21.87 300 ARG C N 1
ATOM 7930 C CA . ARG C 1 300 ? 5.544 43.497 102.296 1.00 23.46 300 ARG C CA 1
ATOM 7931 C C . ARG C 1 300 ? 6.217 42.887 103.515 1.00 24.50 300 ARG C C 1
ATOM 7932 O O . ARG C 1 300 ? 6.198 43.471 104.617 1.00 25.97 300 ARG C O 1
ATOM 7940 N N . ARG C 1 301 ? 6.841 41.739 103.300 1.00 26.29 301 ARG C N 1
ATOM 7941 C CA . ARG C 1 301 ? 7.670 41.051 104.302 1.00 27.13 301 ARG C CA 1
ATOM 7942 C C . ARG C 1 301 ? 8.882 41.867 104.781 1.00 27.33 301 ARG C C 1
ATOM 7943 O O . ARG C 1 301 ? 9.203 41.870 105.978 1.00 28.02 301 ARG C O 1
ATOM 7951 N N . ASP C 1 302 ? 9.573 42.515 103.844 1.00 26.57 302 ASP C N 1
ATOM 7952 C CA . ASP C 1 302 ? 10.730 43.341 104.160 1.00 25.99 302 ASP C CA 1
ATOM 7953 C C . ASP C 1 302 ? 10.321 44.433 105.144 1.00 25.20 302 ASP C C 1
ATOM 7954 O O . ASP C 1 302 ? 11.092 44.802 106.034 1.00 24.52 302 ASP C O 1
ATOM 7959 N N . ASN C 1 303 ? 9.122 44.975 104.930 1.00 24.18 303 ASN C N 1
ATOM 7960 C CA . ASN C 1 303 ? 8.546 45.987 105.772 1.00 24.47 303 ASN C CA 1
ATOM 7961 C C . ASN C 1 303 ? 9.392 47.273 105.897 1.00 24.35 303 ASN C C 1
ATOM 7962 O O . ASN C 1 303 ? 9.407 47.926 106.959 1.00 23.73 303 ASN C O 1
ATOM 7967 N N . GLN C 1 304 ? 10.057 47.647 104.799 1.00 23.59 304 GLN C N 1
ATOM 7968 C CA . GLN C 1 304 ? 10.999 48.764 104.779 1.00 23.20 304 GLN C CA 1
ATOM 7969 C C . GLN C 1 304 ? 10.335 50.040 104.240 1.00 21.50 304 GLN C C 1
ATOM 7970 O O . GLN C 1 304 ? 10.578 51.128 104.759 1.00 20.59 304 GLN C O 1
ATOM 7976 N N . ALA C 1 305 ? 9.478 49.908 103.228 1.00 19.69 305 ALA C N 1
ATOM 7977 C CA . ALA C 1 305 ? 8.908 51.062 102.519 1.00 19.72 305 ALA C CA 1
ATOM 7978 C C . ALA C 1 305 ? 7.911 51.791 103.403 1.00 19.45 305 ALA C C 1
ATOM 7979 O O . ALA C 1 305 ? 7.339 51.192 104.333 1.00 18.92 305 ALA C O 1
ATOM 7989 N N . ARG C 1 307 ? 5.106 52.873 102.025 1.00 17.63 307 ARG C N 1
ATOM 7990 C CA . ARG C 1 307 ? 3.903 52.211 101.542 1.00 18.19 307 ARG C CA 1
ATOM 7991 C C . ARG C 1 307 ? 4.217 51.409 100.305 1.00 16.49 307 ARG C C 1
ATOM 7992 O O . ARG C 1 307 ? 5.001 51.863 99.480 1.00 14.55 307 ARG C O 1
ATOM 8000 N N . VAL C 1 308 ? 3.570 50.257 100.187 1.00 15.66 308 VAL C N 1
ATOM 8001 C CA . VAL C 1 308 ? 3.647 49.398 98.987 1.00 15.24 308 VAL C CA 1
ATOM 8002 C C . VAL C 1 308 ? 2.235 49.197 98.446 1.00 14.94 308 VAL C C 1
ATOM 8003 O O . VAL C 1 308 ? 1.356 48.670 99.152 1.00 15.03 308 VAL C O 1
ATOM 8007 N N . ILE C 1 309 ? 1.995 49.645 97.213 1.00 14.65 309 ILE C N 1
ATOM 8008 C CA . ILE C 1 309 ? 0.659 49.565 96.621 1.00 14.68 309 ILE C CA 1
ATOM 8009 C C . ILE C 1 309 ? 0.689 48.709 95.349 1.00 14.63 309 ILE C C 1
ATOM 8010 O O . ILE C 1 309 ? 1.450 48.989 94.441 1.00 15.17 309 ILE C O 1
ATOM 8015 N N . ALA C 1 310 ? -0.154 47.680 95.303 1.00 14.43 310 ALA C N 1
ATOM 8016 C CA . ALA C 1 310 ? -0.356 46.832 94.119 1.00 13.78 310 ALA C CA 1
ATOM 8017 C C . ALA C 1 310 ? -1.576 47.307 93.325 1.00 13.93 310 ALA C C 1
ATOM 8018 O O . ALA C 1 310 ? -2.656 47.515 93.885 1.00 14.07 310 ALA C O 1
ATOM 8020 N N . ILE C 1 311 ? -1.406 47.495 92.015 1.00 12.80 311 ILE C N 1
ATOM 8021 C CA . ILE C 1 311 ? -2.547 47.766 91.141 1.00 12.27 311 ILE C CA 1
ATOM 8022 C C . ILE C 1 311 ? -2.714 46.545 90.214 1.00 12.04 311 ILE C C 1
ATOM 8023 O O . ILE C 1 311 ? -1.777 46.150 89.498 1.00 12.21 311 ILE C O 1
ATOM 8028 N N . ALA C 1 312 ? -3.899 45.946 90.256 1.00 13.06 312 ALA C N 1
ATOM 8029 C CA . ALA C 1 312 ? -4.165 44.655 89.618 1.00 12.97 312 ALA C CA 1
ATOM 8030 C C . ALA C 1 312 ? -5.615 44.522 89.175 1.00 14.32 312 ALA C C 1
ATOM 8031 O O . ALA C 1 312 ? -6.518 45.077 89.806 1.00 13.41 312 ALA C O 1
ATOM 8033 N N . ALA C 1 313 ? -5.826 43.730 88.132 1.00 15.03 313 ALA C N 1
ATOM 8034 C CA . ALA C 1 313 ? -7.162 43.364 87.652 1.00 16.44 313 ALA C CA 1
ATOM 8035 C C . ALA C 1 313 ? -7.825 42.366 88.586 1.00 19.03 313 ALA C C 1
ATOM 8036 O O . ALA C 1 313 ? -9.034 42.414 88.836 1.00 19.21 313 ALA C O 1
ATOM 8038 N N . GLU C 1 314 ? -7.013 41.461 89.110 1.00 22.02 314 GLU C N 1
ATOM 8039 C CA . GLU C 1 314 ? -7.505 40.326 89.854 1.00 25.94 314 GLU C CA 1
ATOM 8040 C C . GLU C 1 314 ? -6.993 40.445 91.283 1.00 26.18 314 GLU C C 1
ATOM 8041 O O . GLU C 1 314 ? -5.799 40.558 91.517 1.00 26.00 314 GLU C O 1
ATOM 8047 N N . SER C 1 315 ? -7.895 40.445 92.247 1.00 27.42 315 SER C N 1
ATOM 8048 C CA . SER C 1 315 ? -7.475 40.306 93.636 1.00 28.56 315 SER C CA 1
ATOM 8049 C C . SER C 1 315 ? -6.942 38.890 93.844 1.00 28.70 315 SER C C 1
ATOM 8050 O O . SER C 1 315 ? -7.219 37.975 93.070 1.00 30.43 315 SER C O 1
ATOM 8053 N N . SER C 1 316 ? -6.131 38.732 94.864 1.00 28.65 316 SER C N 1
ATOM 8054 C CA . SER C 1 316 ? -5.564 37.445 95.236 1.00 28.11 316 SER C CA 1
ATOM 8055 C C . SER C 1 316 ? -5.064 37.706 96.633 1.00 27.45 316 SER C C 1
ATOM 8056 O O . SER C 1 316 ? -5.048 38.851 97.055 1.00 26.69 316 SER C O 1
ATOM 8059 N N . ASP C 1 317 ? -4.652 36.666 97.348 1.00 27.83 317 ASP C N 1
ATOM 8060 C CA . ASP C 1 317 ? -4.189 36.853 98.723 1.00 27.44 317 ASP C CA 1
ATOM 8061 C C . ASP C 1 317 ? -3.007 37.798 98.807 1.00 26.68 317 ASP C C 1
ATOM 8062 O O . ASP C 1 317 ? -2.965 38.650 99.701 1.00 26.28 317 ASP C O 1
ATOM 8067 N N . ILE C 1 318 ? -2.050 37.672 97.889 1.00 25.07 318 ILE C N 1
ATOM 8068 C CA . ILE C 1 318 ? -0.904 38.610 97.889 1.00 24.95 318 ILE C CA 1
ATOM 8069 C C . ILE C 1 318 ? -1.322 40.060 97.595 1.00 23.58 318 ILE C C 1
ATOM 8070 O O . ILE C 1 318 ? -0.866 40.985 98.268 1.00 23.32 318 ILE C O 1
ATOM 8075 N N . VAL C 1 319 ? -2.189 40.261 96.601 1.00 23.28 319 VAL C N 1
ATOM 8076 C CA . VAL C 1 319 ? -2.679 41.599 96.291 1.00 23.40 319 VAL C CA 1
ATOM 8077 C C . VAL C 1 319 ? -3.548 42.135 97.436 1.00 23.39 319 VAL C C 1
ATOM 8078 O O . VAL C 1 319 ? -3.439 43.293 97.809 1.00 24.99 319 VAL C O 1
ATOM 8082 N N . ALA C 1 320 ? -4.391 41.279 97.995 1.00 23.75 320 ALA C N 1
ATOM 8083 C CA . ALA C 1 320 ? -5.290 41.654 99.091 1.00 23.86 320 ALA C CA 1
ATOM 8084 C C . ALA C 1 320 ? -4.569 41.908 100.417 1.00 23.77 320 ALA C C 1
ATOM 8085 O O . ALA C 1 320 ? -5.090 42.624 101.248 1.00 24.34 320 ALA C O 1
ATOM 8087 N N . ALA C 1 321 ? -3.374 41.347 100.606 1.00 22.93 321 ALA C N 1
ATOM 8088 C CA . ALA C 1 321 ? -2.701 41.404 101.896 1.00 22.42 321 ALA C CA 1
ATOM 8089 C C . ALA C 1 321 ? -2.388 42.831 102.392 1.00 22.38 321 ALA C C 1
ATOM 8090 O O . ALA C 1 321 ? -2.351 43.059 103.591 1.00 23.01 321 ALA C O 1
ATOM 8092 N N . GLY C 1 322 ? -2.184 43.785 101.489 1.00 21.17 322 GLY C N 1
ATOM 8093 C CA . GLY C 1 322 ? -1.852 45.163 101.857 1.00 20.55 322 GLY C CA 1
ATOM 8094 C C . GLY C 1 322 ? -2.471 46.168 100.903 1.00 19.66 322 GLY C C 1
ATOM 8095 O O . GLY C 1 322 ? -3.347 45.806 100.139 1.00 19.95 322 GLY C O 1
ATOM 8096 N N . PRO C 1 323 ? -2.069 47.448 100.989 1.00 19.07 323 PRO C N 1
ATOM 8097 C CA . PRO C 1 323 ? -2.634 48.474 100.111 1.00 18.37 323 PRO C CA 1
ATOM 8098 C C . PRO C 1 323 ? -2.656 48.039 98.635 1.00 18.21 323 PRO C C 1
ATOM 8099 O O . PRO C 1 323 ? -1.658 47.540 98.115 1.00 16.17 323 PRO C O 1
ATOM 8103 N N . HIS C 1 324 ? -3.819 48.176 98.013 1.00 17.43 324 HIS C N 1
ATOM 8104 C CA . HIS C 1 324 ? -3.991 47.800 96.623 1.00 17.36 324 HIS C CA 1
ATOM 8105 C C . HIS C 1 324 ? -5.162 48.526 95.993 1.00 16.69 324 HIS C C 1
ATOM 8106 O O . HIS C 1 324 ? -6.036 49.082 96.688 1.00 16.19 324 HIS C O 1
ATOM 8113 N N . ILE C 1 325 ? -5.147 48.534 94.670 1.00 15.98 325 ILE C N 1
ATOM 8114 C CA . ILE C 1 325 ? -6.235 49.027 93.853 1.00 15.72 325 ILE C CA 1
ATOM 8115 C C . ILE C 1 325 ? -6.606 47.925 92.865 1.00 15.07 325 ILE C C 1
ATOM 8116 O O . ILE C 1 325 ? -5.744 47.425 92.102 1.00 15.38 325 ILE C O 1
ATOM 8121 N N . ILE C 1 326 ? -7.873 47.521 92.897 1.00 14.85 326 ILE C N 1
ATOM 8122 C CA . ILE C 1 326 ? -8.400 46.577 91.927 1.00 15.11 326 ILE C CA 1
ATOM 8123 C C . ILE C 1 326 ? -9.040 47.381 90.803 1.00 15.04 326 ILE C C 1
ATOM 8124 O O . ILE C 1 326 ? -9.923 48.227 91.046 1.00 14.66 326 ILE C O 1
ATOM 8129 N N . LEU C 1 327 ? -8.575 47.130 89.582 1.00 15.27 327 LEU C N 1
ATOM 8130 C CA . LEU C 1 327 ? -9.093 47.839 88.403 1.00 14.96 327 LEU C CA 1
ATOM 8131 C C . LEU C 1 327 ? -10.583 47.543 88.250 1.00 15.36 327 LEU C C 1
ATOM 8132 O O . LEU C 1 327 ? -11.048 46.465 88.650 1.00 16.16 327 LEU C O 1
ATOM 8137 N N . PRO C 1 328 ? -11.337 48.490 87.666 1.00 15.78 328 PRO C N 1
ATOM 8138 C CA . PRO C 1 328 ? -12.764 48.230 87.419 1.00 16.12 328 PRO C CA 1
ATOM 8139 C C . PRO C 1 328 ? -12.988 46.950 86.621 1.00 16.93 328 PRO C C 1
ATOM 8140 O O . PRO C 1 328 ? -12.181 46.614 85.747 1.00 16.52 328 PRO C O 1
ATOM 8144 N N . PRO C 1 329 ? -14.085 46.229 86.910 1.00 17.32 329 PRO C N 1
ATOM 8145 C CA . PRO C 1 329 ? -14.269 44.953 86.225 1.00 18.22 329 PRO C CA 1
ATOM 8146 C C . PRO C 1 329 ? -14.355 45.111 84.709 1.00 17.69 329 PRO C C 1
ATOM 8147 O O . PRO C 1 329 ? -14.956 46.065 84.220 1.00 17.98 329 PRO C O 1
ATOM 8151 N N . SER C 1 330 ? -13.750 44.185 83.983 1.00 17.80 330 SER C N 1
ATOM 8152 C CA . SER C 1 330 ? -13.828 44.168 82.529 1.00 17.69 330 SER C CA 1
ATOM 8153 C C . SER C 1 330 ? -13.464 42.798 82.027 1.00 17.30 330 SER C C 1
ATOM 8154 O O . SER C 1 330 ? -13.164 41.891 82.813 1.00 16.62 330 SER C O 1
ATOM 8157 N N . ARG C 1 331 ? -13.462 42.646 80.704 1.00 16.06 331 ARG C N 1
ATOM 8158 C CA . ARG C 1 331 ? -12.878 41.480 80.095 1.00 16.14 331 ARG C CA 1
ATOM 8159 C C . ARG C 1 331 ? -11.387 41.427 80.410 1.00 15.72 331 ARG C C 1
ATOM 8160 O O . ARG C 1 331 ? -10.792 42.401 80.901 1.00 15.96 331 ARG C O 1
ATOM 8168 N N . HIS C 1 332 ? -10.774 40.296 80.124 1.00 16.06 332 HIS C N 1
ATOM 8169 C CA . HIS C 1 332 ? -9.326 40.183 80.248 1.00 15.90 332 HIS C CA 1
ATOM 8170 C C . HIS C 1 332 ? -8.677 41.181 79.293 1.00 15.59 332 HIS C C 1
ATOM 8171 O O . HIS C 1 332 ? -9.093 41.280 78.110 1.00 15.55 332 HIS C O 1
ATOM 8178 N N . PHE C 1 333 ? -7.713 41.938 79.811 1.00 14.49 333 PHE C N 1
ATOM 8179 C CA . PHE C 1 333 ? -6.859 42.842 79.019 1.00 14.60 333 PHE C CA 1
ATOM 8180 C C . PHE C 1 333 ? -5.458 42.242 78.893 1.00 14.47 333 PHE C C 1
ATOM 8181 O O . PHE C 1 333 ? -4.910 41.689 79.858 1.00 15.52 333 PHE C O 1
ATOM 8189 N N . ILE C 1 334 ? -4.840 42.392 77.736 1.00 13.49 334 ILE C N 1
ATOM 8190 C CA . ILE C 1 334 ? -3.413 42.079 77.618 1.00 12.90 334 ILE C CA 1
ATOM 8191 C C . ILE C 1 334 ? -2.607 43.274 78.167 1.00 12.67 334 ILE C C 1
ATOM 8192 O O . ILE C 1 334 ? -3.170 44.359 78.409 1.00 10.97 334 ILE C O 1
ATOM 8197 N N . ASP C 1 335 ? -1.304 43.083 78.381 1.00 12.99 335 ASP C N 1
ATOM 8198 C CA . ASP C 1 335 ? -0.519 44.089 79.109 1.00 13.52 335 ASP C CA 1
ATOM 8199 C C . ASP C 1 335 ? -0.433 45.435 78.391 1.00 13.29 335 ASP C C 1
ATOM 8200 O O . ASP C 1 335 ? -0.470 46.477 79.048 1.00 13.60 335 ASP C O 1
ATOM 8205 N N . VAL C 1 336 ? -0.407 45.444 77.063 1.00 12.94 336 VAL C N 1
ATOM 8206 C CA . VAL C 1 336 ? -0.372 46.728 76.357 1.00 13.25 336 VAL C CA 1
ATOM 8207 C C . VAL C 1 336 ? -1.687 47.517 76.531 1.00 13.19 336 VAL C C 1
ATOM 8208 O O . VAL C 1 336 ? -1.684 48.765 76.440 1.00 14.73 336 VAL C O 1
ATOM 8212 N N . GLU C 1 337 ? -2.791 46.806 76.795 1.00 12.10 337 GLU C N 1
ATOM 8213 C CA . GLU C 1 337 ? -4.065 47.433 77.097 1.00 12.40 337 GLU C CA 1
ATOM 8214 C C . GLU C 1 337 ? -4.071 47.911 78.549 1.00 12.12 337 GLU C C 1
ATOM 8215 O O . GLU C 1 337 ? -4.525 49.017 78.832 1.00 12.56 337 GLU C O 1
ATOM 8221 N N . GLN C 1 338 ? -3.550 47.088 79.460 1.00 11.75 338 GLN C N 1
ATOM 8222 C CA . GLN C 1 338 ? -3.443 47.460 80.865 1.00 12.64 338 GLN C CA 1
ATOM 8223 C C . GLN C 1 338 ? -2.620 48.723 81.090 1.00 12.30 338 GLN C C 1
ATOM 8224 O O . GLN C 1 338 ? -2.874 49.471 82.030 1.00 11.81 338 GLN C O 1
ATOM 8230 N N . ALA C 1 339 ? -1.605 48.926 80.260 1.00 11.60 339 ALA C N 1
ATOM 8231 C CA . ALA C 1 339 ? -0.748 50.111 80.344 1.00 11.85 339 ALA C CA 1
ATOM 8232 C C . ALA C 1 339 ? -1.551 51.400 80.446 1.00 11.81 339 ALA C C 1
ATOM 8233 O O . ALA C 1 339 ? -1.229 52.276 81.243 1.00 11.22 339 ALA C O 1
ATOM 8235 N N . PHE C 1 340 ? -2.617 51.492 79.667 1.00 11.15 340 PHE C N 1
ATOM 8236 C CA . PHE C 1 340 ? -3.487 52.662 79.696 1.00 11.54 340 PHE C CA 1
ATOM 8237 C C . PHE C 1 340 ? -4.145 52.838 81.069 1.00 11.60 340 PHE C C 1
ATOM 8238 O O . PHE C 1 340 ? -4.150 53.939 81.613 1.00 12.10 340 PHE C O 1
ATOM 8246 N N . CYS C 1 341 ? -4.611 51.739 81.653 1.00 11.64 341 CYS C N 1
ATOM 8247 C CA . CYS C 1 341 ? -5.195 51.741 83.018 1.00 12.96 341 CYS C CA 1
ATOM 8248 C C . CYS C 1 341 ? -4.245 52.252 84.102 1.00 12.40 341 CYS C C 1
ATOM 8249 O O . CYS C 1 341 ? -4.582 53.182 84.858 1.00 12.35 341 CYS C O 1
ATOM 8252 N N . PHE C 1 342 ? -3.052 51.670 84.153 1.00 11.92 342 PHE C N 1
ATOM 8253 C CA . PHE C 1 342 ? -2.014 52.082 85.102 1.00 12.07 342 PHE C CA 1
ATOM 8254 C C . PHE C 1 342 ? -1.660 53.558 84.935 1.00 11.31 342 PHE C C 1
ATOM 8255 O O . PHE C 1 342 ? -1.547 54.281 85.920 1.00 12.24 342 PHE C O 1
ATOM 8263 N N . LEU C 1 343 ? -1.519 54.020 83.697 1.00 11.88 343 LEU C N 1
ATOM 8264 C CA . LEU C 1 343 ? -1.201 55.450 83.462 1.00 12.39 343 LEU C CA 1
ATOM 8265 C C . LEU C 1 343 ? -2.243 56.456 84.026 1.00 13.04 343 LEU C C 1
ATOM 8266 O O . LEU C 1 343 ? -1.891 57.561 84.423 1.00 12.63 343 LEU C O 1
ATOM 8279 N N . TYR C 1 345 ? -3.830 56.273 86.852 1.00 13.32 345 TYR C N 1
ATOM 8280 C CA . TYR C 1 345 ? -3.426 56.473 88.247 1.00 12.96 345 TYR C CA 1
ATOM 8281 C C . TYR C 1 345 ? -2.161 57.305 88.369 1.00 12.66 345 TYR C C 1
ATOM 8282 O O . TYR C 1 345 ? -2.107 58.235 89.153 1.00 13.42 345 TYR C O 1
ATOM 8291 N N . ALA C 1 346 ? -1.150 56.966 87.571 1.00 12.86 346 ALA C N 1
ATOM 8292 C CA . ALA C 1 346 ? 0.152 57.637 87.627 1.00 13.21 346 ALA C CA 1
ATOM 8293 C C . ALA C 1 346 ? 0.063 59.108 87.215 1.00 12.52 346 ALA C C 1
ATOM 8294 O O . ALA C 1 346 ? 0.661 59.972 87.839 1.00 13.29 346 ALA C O 1
ATOM 8296 N N . GLN C 1 347 ? -0.735 59.398 86.189 1.00 13.06 347 GLN C N 1
ATOM 8297 C CA . GLN C 1 347 ? -0.923 60.773 85.734 1.00 13.07 347 GLN C CA 1
ATOM 8298 C C . GLN C 1 347 ? -1.648 61.612 86.794 1.00 13.38 347 GLN C C 1
ATOM 8299 O O . GLN C 1 347 ? -1.214 62.711 87.164 1.00 12.87 347 GLN C O 1
ATOM 8305 N N . THR C 1 348 ? -2.744 61.082 87.299 1.00 13.99 348 THR C N 1
ATOM 8306 C CA . THR C 1 348 ? -3.544 61.813 88.292 1.00 14.43 348 THR C CA 1
ATOM 8307 C C . THR C 1 348 ? -2.768 62.017 89.609 1.00 13.99 348 THR C C 1
ATOM 8308 O O . THR C 1 348 ? -2.820 63.087 90.205 1.00 12.55 348 THR C O 1
ATOM 8312 N N . PHE C 1 349 ? -2.019 61.009 90.029 1.00 13.91 349 PHE C N 1
ATOM 8313 C CA . PHE C 1 349 ? -1.140 61.130 91.201 1.00 14.32 349 PHE C CA 1
ATOM 8314 C C . PHE C 1 349 ? -0.154 62.273 91.056 1.00 14.14 349 PHE C C 1
ATOM 8315 O O . PHE C 1 349 ? -0.078 63.125 91.924 1.00 13.87 349 PHE C O 1
ATOM 8323 N N . ALA C 1 350 ? 0.595 62.278 89.961 1.00 14.64 350 ALA C N 1
ATOM 8324 C CA . ALA C 1 350 ? 1.568 63.348 89.641 1.00 14.73 350 ALA C CA 1
ATOM 8325 C C . ALA C 1 350 ? 0.947 64.748 89.665 1.00 14.17 350 ALA C C 1
ATOM 8326 O O . ALA C 1 350 ? 1.476 65.664 90.322 1.00 13.08 350 ALA C O 1
ATOM 8328 N N . LEU C 1 351 ? -0.185 64.892 88.980 1.00 14.37 351 LEU C N 1
ATOM 8329 C CA . LEU C 1 351 ? -0.920 66.156 88.960 1.00 14.83 351 LEU C CA 1
ATOM 8330 C C . LEU C 1 351 ? -1.215 66.642 90.385 1.00 15.05 351 LEU C C 1
ATOM 8331 O O . LEU C 1 351 ? -0.985 67.811 90.703 1.00 14.60 351 LEU C O 1
ATOM 8344 N N . GLN C 1 353 ? 0.072 65.621 93.370 1.00 16.95 353 GLN C N 1
ATOM 8345 C CA . GLN C 1 353 ? 1.290 65.949 94.130 1.00 17.89 353 GLN C CA 1
ATOM 8346 C C . GLN C 1 353 ? 1.787 67.370 93.798 1.00 18.03 353 GLN C C 1
ATOM 8347 O O . GLN C 1 353 ? 2.139 68.138 94.692 1.00 18.18 353 GLN C O 1
ATOM 8353 N N . SER C 1 354 ? 1.790 67.709 92.513 1.00 17.55 354 SER C N 1
ATOM 8354 C CA . SER C 1 354 ? 2.183 69.041 92.042 1.00 18.68 354 SER C CA 1
ATOM 8355 C C . SER C 1 354 ? 1.348 70.131 92.716 1.00 19.13 354 SER C C 1
ATOM 8356 O O . SER C 1 354 ? 1.884 71.070 93.300 1.00 19.67 354 SER C O 1
ATOM 8359 N N . LEU C 1 355 ? 0.030 69.994 92.631 1.00 20.48 355 LEU C N 1
ATOM 8360 C CA . LEU C 1 355 ? -0.868 70.998 93.210 1.00 21.42 355 LEU C CA 1
ATOM 8361 C C . LEU C 1 355 ? -0.721 71.087 94.732 1.00 22.53 355 LEU C C 1
ATOM 8362 O O . LEU C 1 355 ? -0.655 72.189 95.301 1.00 22.09 355 LEU C O 1
ATOM 8367 N N . HIS C 1 356 ? -0.642 69.932 95.389 1.00 23.72 356 HIS C N 1
ATOM 8368 C CA . HIS C 1 356 ? -0.557 69.870 96.834 1.00 25.84 356 HIS C CA 1
ATOM 8369 C C . HIS C 1 356 ? 0.666 70.576 97.379 1.00 26.92 356 HIS C C 1
ATOM 8370 O O . HIS C 1 356 ? 0.593 71.183 98.431 1.00 27.37 356 HIS C O 1
ATOM 8385 N N . GLY C 1 358 ? 2.007 73.200 95.969 1.00 28.81 358 GLY C N 1
ATOM 8386 C CA . GLY C 1 358 ? 1.920 74.597 95.574 1.00 28.37 358 GLY C CA 1
ATOM 8387 C C . GLY C 1 358 ? 2.512 74.899 94.215 1.00 27.82 358 GLY C C 1
ATOM 8388 O O . GLY C 1 358 ? 2.721 76.075 93.848 1.00 27.27 358 GLY C O 1
ATOM 8389 N N . ASN C 1 359 ? 2.766 73.856 93.437 1.00 26.14 359 ASN C N 1
ATOM 8390 C CA . ASN C 1 359 ? 3.294 74.059 92.110 1.00 25.56 359 ASN C CA 1
ATOM 8391 C C . ASN C 1 359 ? 2.186 74.399 91.100 1.00 24.49 359 ASN C C 1
ATOM 8392 O O . ASN C 1 359 ? 1.002 74.255 91.382 1.00 23.35 359 ASN C O 1
ATOM 8397 N N . THR C 1 360 ? 2.605 74.881 89.936 1.00 23.83 360 THR C N 1
ATOM 8398 C CA . THR C 1 360 ? 1.714 75.147 88.821 1.00 23.72 360 THR C CA 1
ATOM 8399 C C . THR C 1 360 ? 1.968 74.063 87.758 1.00 22.83 360 THR C C 1
ATOM 8400 O O . THR C 1 360 ? 2.855 74.226 86.928 1.00 23.45 360 THR C O 1
ATOM 8404 N N . PRO C 1 361 ? 1.197 72.956 87.787 1.00 22.88 361 PRO C N 1
ATOM 8405 C CA . PRO C 1 361 ? 1.529 71.769 86.973 1.00 22.63 361 PRO C CA 1
ATOM 8406 C C . PRO C 1 361 ? 1.586 71.980 85.474 1.00 22.28 361 PRO C C 1
ATOM 8407 O O . PRO C 1 361 ? 2.338 71.287 84.821 1.00 21.29 361 PRO C O 1
ATOM 8411 N N . ASP C 1 362 ? 0.802 72.924 84.938 1.00 22.20 362 ASP C N 1
ATOM 8412 C CA . ASP C 1 362 ? 0.810 73.197 83.493 1.00 23.07 362 ASP C CA 1
ATOM 8413 C C . ASP C 1 362 ? 2.147 73.755 83.006 1.00 23.34 362 ASP C C 1
ATOM 8414 O O . ASP C 1 362 ? 2.499 73.618 81.816 1.00 20.60 362 ASP C O 1
ATOM 8419 N N . THR C 1 363 ? 2.896 74.335 83.945 1.00 24.41 363 THR C N 1
ATOM 8420 C CA . THR C 1 363 ? 4.160 75.001 83.649 1.00 26.08 363 THR C CA 1
ATOM 8421 C C . THR C 1 363 ? 5.357 74.465 84.454 1.00 26.57 363 THR C C 1
ATOM 8422 O O . THR C 1 363 ? 5.231 73.579 85.312 1.00 28.22 363 THR C O 1
ATOM 8426 N N . GLY C 1 376 ? 17.937 74.940 75.156 1.00 28.43 376 GLY C N 1
ATOM 8427 C CA . GLY C 1 376 ? 17.711 73.556 74.733 1.00 27.40 376 GLY C CA 1
ATOM 8428 C C . GLY C 1 376 ? 18.768 72.959 73.807 1.00 27.08 376 GLY C C 1
ATOM 8429 O O . GLY C 1 376 ? 19.920 73.423 73.756 1.00 26.85 376 GLY C O 1
ATOM 8430 N N . VAL C 1 377 ? 18.370 71.906 73.099 1.00 25.88 377 VAL C N 1
ATOM 8431 C CA . VAL C 1 377 ? 19.260 71.167 72.215 1.00 25.37 377 VAL C CA 1
ATOM 8432 C C . VAL C 1 377 ? 19.619 71.967 70.955 1.00 23.72 377 VAL C C 1
ATOM 8433 O O . VAL C 1 377 ? 18.801 72.659 70.371 1.00 24.05 377 VAL C O 1
ATOM 8437 N N . ILE C 1 378 ? 20.871 71.860 70.555 1.00 21.94 378 ILE C N 1
ATOM 8438 C CA . ILE C 1 378 ? 21.337 72.393 69.287 1.00 20.46 378 ILE C CA 1
ATOM 8439 C C . ILE C 1 378 ? 21.597 71.191 68.378 1.00 18.70 378 ILE C C 1
ATOM 8440 O O . ILE C 1 378 ? 22.289 70.250 68.772 1.00 18.22 378 ILE C O 1
ATOM 8445 N N . ILE C 1 379 ? 21.064 71.220 67.171 1.00 16.39 379 ILE C N 1
ATOM 8446 C CA . ILE C 1 379 ? 21.289 70.134 66.255 1.00 15.69 379 ILE C CA 1
ATOM 8447 C C . ILE C 1 379 ? 22.567 70.426 65.461 1.00 15.94 379 ILE C C 1
ATOM 8448 O O . ILE C 1 379 ? 22.729 71.530 64.906 1.00 15.22 379 ILE C O 1
ATOM 8453 N N . HIS C 1 380 ? 23.478 69.456 65.437 1.00 15.94 380 HIS C N 1
ATOM 8454 C CA . HIS C 1 380 ? 24.740 69.564 64.698 1.00 16.55 380 HIS C CA 1
ATOM 8455 C C . HIS C 1 380 ? 24.638 68.700 63.458 1.00 17.08 380 HIS C C 1
ATOM 8456 O O . HIS C 1 380 ? 24.140 67.602 63.530 1.00 17.06 380 HIS C O 1
ATOM 8463 N N . PRO C 1 381 ? 25.088 69.202 62.312 1.00 19.13 381 PRO C N 1
ATOM 8464 C CA . PRO C 1 381 ? 24.885 68.418 61.100 1.00 19.97 381 PRO C CA 1
ATOM 8465 C C . PRO C 1 381 ? 25.842 67.245 61.032 1.00 20.05 381 PRO C C 1
ATOM 8466 O O . PRO C 1 381 ? 27.011 67.377 61.405 1.00 19.92 381 PRO C O 1
ATOM 8470 N N . TRP C 1 382 ? 25.361 66.111 60.544 1.00 20.00 382 TRP C N 1
ATOM 8471 C CA . TRP C 1 382 ? 26.226 64.959 60.299 1.00 21.26 382 TRP C CA 1
ATOM 8472 C C . TRP C 1 382 ? 27.199 65.359 59.171 1.00 21.92 382 TRP C C 1
ATOM 8473 O O . TRP C 1 382 ? 28.391 65.003 59.188 1.00 20.86 382 TRP C O 1
ATOM 8484 N N . GLN C 1 383 ? 26.607 66.124 58.252 1.00 23.36 383 GLN C N 1
ATOM 8485 C CA . GLN C 1 383 ? 27.150 66.870 57.090 1.00 25.31 383 GLN C CA 1
ATOM 8486 C C . GLN C 1 383 ? 27.663 65.989 56.001 1.00 26.20 383 GLN C C 1
ATOM 8487 O O . GLN C 1 383 ? 26.833 65.463 55.237 1.00 26.40 383 GLN C O 1
ATOM 8493 N N . TYR D 1 5 ? 51.100 45.547 84.806 1.00 21.96 5 TYR D N 1
ATOM 8494 C CA . TYR D 1 5 ? 49.795 45.899 85.462 1.00 21.35 5 TYR D CA 1
ATOM 8495 C C . TYR D 1 5 ? 49.678 45.412 86.907 1.00 21.38 5 TYR D C 1
ATOM 8496 O O . TYR D 1 5 ? 48.586 45.105 87.369 1.00 20.23 5 TYR D O 1
ATOM 8505 N N . THR D 1 6 ? 50.793 45.366 87.637 1.00 22.05 6 THR D N 1
ATOM 8506 C CA . THR D 1 6 ? 50.750 44.918 89.021 1.00 21.95 6 THR D CA 1
ATOM 8507 C C . THR D 1 6 ? 49.979 45.927 89.869 1.00 21.86 6 THR D C 1
ATOM 8508 O O . THR D 1 6 ? 50.260 47.129 89.828 1.00 21.72 6 THR D O 1
ATOM 8512 N N . PRO D 1 7 ? 48.966 45.451 90.603 1.00 22.01 7 PRO D N 1
ATOM 8513 C CA . PRO D 1 7 ? 48.229 46.371 91.464 1.00 22.20 7 PRO D CA 1
ATOM 8514 C C . PRO D 1 7 ? 49.032 46.902 92.651 1.00 23.00 7 PRO D C 1
ATOM 8515 O O . PRO D 1 7 ? 49.859 46.180 93.232 1.00 22.03 7 PRO D O 1
ATOM 8519 N N . ALA D 1 8 ? 48.754 48.144 93.017 1.00 23.53 8 ALA D N 1
ATOM 8520 C CA . ALA D 1 8 ? 49.171 48.669 94.315 1.00 24.56 8 ALA D CA 1
ATOM 8521 C C . ALA D 1 8 ? 48.438 47.918 95.409 1.00 25.00 8 ALA D C 1
ATOM 8522 O O . ALA D 1 8 ? 47.422 47.257 95.173 1.00 23.91 8 ALA D O 1
ATOM 8524 N N . ALA D 1 9 ? 48.975 48.014 96.618 1.00 25.96 9 ALA D N 1
ATOM 8525 C CA . ALA D 1 9 ? 48.363 47.401 97.781 1.00 26.42 9 ALA D CA 1
ATOM 8526 C C . ALA D 1 9 ? 46.990 48.034 98.025 1.00 26.70 9 ALA D C 1
ATOM 8527 O O . ALA D 1 9 ? 46.806 49.237 97.801 1.00 27.34 9 ALA D O 1
ATOM 8529 N N . ALA D 1 10 ? 46.056 47.203 98.475 1.00 26.75 10 ALA D N 1
ATOM 8530 C CA . ALA D 1 10 ? 44.696 47.597 98.815 1.00 26.57 10 ALA D CA 1
ATOM 8531 C C . ALA D 1 10 ? 44.601 48.030 100.278 1.00 26.66 10 ALA D C 1
ATOM 8532 O O . ALA D 1 10 ? 44.236 47.238 101.157 1.00 27.73 10 ALA D O 1
ATOM 8534 N N . ALA D 1 11 ? 44.889 49.298 100.528 1.00 26.42 11 ALA D N 1
ATOM 8535 C CA . ALA D 1 11 ? 44.928 49.821 101.898 1.00 25.99 11 ALA D CA 1
ATOM 8536 C C . ALA D 1 11 ? 43.579 49.843 102.623 1.00 25.69 11 ALA D C 1
ATOM 8537 O O . ALA D 1 11 ? 43.558 49.857 103.852 1.00 26.23 11 ALA D O 1
ATOM 8539 N N . THR D 1 12 ? 42.459 49.821 101.899 1.00 24.11 12 THR D N 1
ATOM 8540 C CA . THR D 1 12 ? 41.147 49.682 102.555 1.00 23.28 12 THR D CA 1
ATOM 8541 C C . THR D 1 12 ? 40.930 48.294 103.113 1.00 22.54 12 THR D C 1
ATOM 8542 O O . THR D 1 12 ? 40.019 48.082 103.886 1.00 23.38 12 THR D O 1
ATOM 8546 N N . GLY D 1 13 ? 41.718 47.328 102.663 1.00 21.81 13 GLY D N 1
ATOM 8547 C CA . GLY D 1 13 ? 41.576 45.959 103.122 1.00 21.47 13 GLY D CA 1
ATOM 8548 C C . GLY D 1 13 ? 40.380 45.198 102.573 1.00 20.76 13 GLY D C 1
ATOM 8549 O O . GLY D 1 13 ? 40.055 44.130 103.073 1.00 23.24 13 GLY D O 1
ATOM 8550 N N . THR D 1 14 ? 39.727 45.729 101.546 1.00 19.68 14 THR D N 1
ATOM 8551 C CA . THR D 1 14 ? 38.518 45.105 101.020 1.00 18.34 14 THR D CA 1
ATOM 8552 C C . THR D 1 14 ? 38.829 44.304 99.759 1.00 17.08 14 THR D C 1
ATOM 8553 O O . THR D 1 14 ? 39.741 44.649 98.998 1.00 17.13 14 THR D O 1
ATOM 8557 N N . TRP D 1 15 ? 38.020 43.273 99.530 1.00 15.91 15 TRP D N 1
ATOM 8558 C CA . TRP D 1 15 ? 38.047 42.547 98.258 1.00 15.77 15 TRP D CA 1
ATOM 8559 C C . TRP D 1 15 ? 37.723 43.475 97.103 1.00 14.84 15 TRP D C 1
ATOM 8560 O O . TRP D 1 15 ? 38.317 43.357 96.032 1.00 13.71 15 TRP D O 1
ATOM 8571 N N . THR D 1 16 ? 36.757 44.374 97.313 1.00 14.24 16 THR D N 1
ATOM 8572 C CA . THR D 1 16 ? 36.324 45.269 96.235 1.00 14.52 16 THR D CA 1
ATOM 8573 C C . THR D 1 16 ? 37.503 46.097 95.714 1.00 14.12 16 THR D C 1
ATOM 8574 O O . THR D 1 16 ? 37.681 46.211 94.504 1.00 13.99 16 THR D O 1
ATOM 8578 N N . GLU D 1 17 ? 38.318 46.669 96.608 1.00 13.96 17 GLU D N 1
ATOM 8579 C CA . GLU D 1 17 ? 39.477 47.441 96.160 1.00 14.71 17 GLU D CA 1
ATOM 8580 C C . GLU D 1 17 ? 40.458 46.599 95.356 1.00 14.39 17 GLU D C 1
ATOM 8581 O O . GLU D 1 17 ? 40.950 47.042 94.329 1.00 14.10 17 GLU D O 1
ATOM 8587 N N . GLU D 1 18 ? 40.777 45.404 95.848 1.00 14.17 18 GLU D N 1
ATOM 8588 C CA . GLU D 1 18 ? 41.666 44.473 95.127 1.00 15.43 18 GLU D CA 1
ATOM 8589 C C . GLU D 1 18 ? 41.116 44.161 93.744 1.00 13.67 18 GLU D C 1
ATOM 8590 O O . GLU D 1 18 ? 41.847 44.137 92.772 1.00 14.46 18 GLU D O 1
ATOM 8596 N N . GLU D 1 19 ? 39.808 44.005 93.664 1.00 13.29 19 GLU D N 1
ATOM 8597 C CA . GLU D 1 19 ? 39.131 43.638 92.435 1.00 13.63 19 GLU D CA 1
ATOM 8598 C C . GLU D 1 19 ? 39.135 44.822 91.461 1.00 14.04 19 GLU D C 1
ATOM 8599 O O . GLU D 1 19 ? 39.327 44.655 90.264 1.00 14.54 19 GLU D O 1
ATOM 8605 N N . ILE D 1 20 ? 39.017 46.030 91.985 1.00 13.56 20 ILE D N 1
ATOM 8606 C CA . ILE D 1 20 ? 39.161 47.218 91.138 1.00 13.33 20 ILE D CA 1
ATOM 8607 C C . ILE D 1 20 ? 40.586 47.273 90.595 1.00 13.51 20 ILE D C 1
ATOM 8608 O O . ILE D 1 20 ? 40.823 47.437 89.390 1.00 13.34 20 ILE D O 1
ATOM 8613 N N . ARG D 1 21 ? 41.552 47.136 91.489 1.00 14.09 21 ARG D N 1
ATOM 8614 C CA . ARG D 1 21 ? 42.928 47.337 91.108 1.00 14.59 21 ARG D CA 1
ATOM 8615 C C . ARG D 1 21 ? 43.483 46.250 90.167 1.00 14.36 21 ARG D C 1
ATOM 8616 O O . ARG D 1 21 ? 44.379 46.546 89.389 1.00 14.66 21 ARG D O 1
ATOM 8624 N N . HIS D 1 22 ? 42.943 45.025 90.201 1.00 14.67 22 HIS D N 1
ATOM 8625 C CA . HIS D 1 22 ? 43.483 43.956 89.329 1.00 14.18 22 HIS D CA 1
ATOM 8626 C C . HIS D 1 22 ? 42.849 43.879 87.923 1.00 13.51 22 HIS D C 1
ATOM 8627 O O . HIS D 1 22 ? 43.123 42.953 87.132 1.00 12.51 22 HIS D O 1
ATOM 8634 N N . GLN D 1 23 ? 42.039 44.884 87.605 1.00 13.33 23 GLN D N 1
ATOM 8635 C CA . GLN D 1 23 ? 41.339 44.942 86.332 1.00 13.29 23 GLN D CA 1
ATOM 8636 C C . GLN D 1 23 ? 42.226 44.977 85.061 1.00 13.32 23 GLN D C 1
ATOM 8637 O O . GLN D 1 23 ? 42.093 44.085 84.204 1.00 13.15 23 GLN D O 1
ATOM 8643 N N . PRO D 1 24 ? 43.125 45.987 84.917 1.00 12.96 24 PRO D N 1
ATOM 8644 C CA . PRO D 1 24 ? 43.963 45.991 83.706 1.00 13.25 24 PRO D CA 1
ATOM 8645 C C . PRO D 1 24 ? 44.660 44.649 83.426 1.00 12.86 24 PRO D C 1
ATOM 8646 O O . PRO D 1 24 ? 44.611 44.127 82.307 1.00 12.46 24 PRO D O 1
ATOM 8650 N N . ARG D 1 25 ? 45.257 44.081 84.461 1.00 12.76 25 ARG D N 1
ATOM 8651 C CA . ARG D 1 25 ? 45.943 42.811 84.340 1.00 13.67 25 ARG D CA 1
ATOM 8652 C C . ARG D 1 25 ? 44.984 41.675 83.902 1.00 12.96 25 ARG D C 1
ATOM 8653 O O . ARG D 1 25 ? 45.302 40.884 83.004 1.00 13.51 25 ARG D O 1
ATOM 8661 N N . ALA D 1 26 ? 43.809 41.624 84.502 1.00 13.06 26 ALA D N 1
ATOM 8662 C CA . ALA D 1 26 ? 42.808 40.592 84.187 1.00 12.45 26 ALA D CA 1
ATOM 8663 C C . ALA D 1 26 ? 42.354 40.714 82.734 1.00 12.00 26 ALA D C 1
ATOM 8664 O O . ALA D 1 26 ? 42.159 39.706 82.030 1.00 11.07 26 ALA D O 1
ATOM 8666 N N . TRP D 1 27 ? 42.196 41.964 82.274 1.00 11.99 27 TRP D N 1
ATOM 8667 C CA . TRP D 1 27 ? 41.733 42.190 80.897 1.00 12.45 27 TRP D CA 1
ATOM 8668 C C . TRP D 1 27 ? 42.709 41.557 79.894 1.00 12.75 27 TRP D C 1
ATOM 8669 O O . TRP D 1 27 ? 42.293 40.844 78.974 1.00 12.67 27 TRP D O 1
ATOM 8680 N N . ILE D 1 28 ? 44.005 41.830 80.076 1.00 12.95 28 ILE D N 1
ATOM 8681 C CA . ILE D 1 28 ? 45.023 41.317 79.154 1.00 12.75 28 ILE D CA 1
ATOM 8682 C C . ILE D 1 28 ? 45.140 39.787 79.291 1.00 12.26 28 ILE D C 1
ATOM 8683 O O . ILE D 1 28 ? 45.272 39.097 78.283 1.00 11.63 28 ILE D O 1
ATOM 8688 N N . ARG D 1 29 ? 44.992 39.262 80.511 1.00 12.09 29 ARG D N 1
ATOM 8689 C CA . ARG D 1 29 ? 44.919 37.814 80.703 1.00 12.94 29 ARG D CA 1
ATOM 8690 C C . ARG D 1 29 ? 43.760 37.182 79.929 1.00 13.05 29 ARG D C 1
ATOM 8691 O O . ARG D 1 29 ? 43.920 36.104 79.321 1.00 13.44 29 ARG D O 1
ATOM 8699 N N . SER D 1 30 ? 42.590 37.814 79.957 1.00 12.41 30 SER D N 1
ATOM 8700 C CA . SER D 1 30 ? 41.442 37.199 79.320 1.00 13.47 30 SER D CA 1
ATOM 8701 C C . SER D 1 30 ? 41.630 37.229 77.790 1.00 12.64 30 SER D C 1
ATOM 8702 O O . SER D 1 30 ? 41.285 36.288 77.079 1.00 13.05 30 SER D O 1
ATOM 8705 N N . LEU D 1 31 ? 42.199 38.302 77.290 1.00 14.06 31 LEU D N 1
ATOM 8706 C CA . LEU D 1 31 ? 42.341 38.461 75.848 1.00 14.65 31 LEU D CA 1
ATOM 8707 C C . LEU D 1 31 ? 43.451 37.551 75.320 1.00 15.29 31 LEU D C 1
ATOM 8708 O O . LEU D 1 31 ? 43.370 37.059 74.210 1.00 14.43 31 LEU D O 1
ATOM 8713 N N . THR D 1 32 ? 44.463 37.303 76.135 1.00 16.28 32 THR D N 1
ATOM 8714 C CA . THR D 1 32 ? 45.492 36.328 75.758 1.00 17.27 32 THR D CA 1
ATOM 8715 C C . THR D 1 32 ? 44.893 34.901 75.754 1.00 17.12 32 THR D C 1
ATOM 8716 O O . THR D 1 32 ? 45.255 34.085 74.890 1.00 17.55 32 THR D O 1
ATOM 8720 N N . ASN D 1 33 ? 43.969 34.624 76.671 1.00 16.31 33 ASN D N 1
ATOM 8721 C CA . ASN D 1 33 ? 43.233 33.362 76.684 1.00 16.93 33 ASN D CA 1
ATOM 8722 C C . ASN D 1 33 ? 42.433 33.191 75.417 1.00 17.00 33 ASN D C 1
ATOM 8723 O O . ASN D 1 33 ? 42.465 32.122 74.811 1.00 17.77 33 ASN D O 1
ATOM 8728 N N . ILE D 1 34 ? 41.770 34.273 75.002 1.00 16.73 34 ILE D N 1
ATOM 8729 C CA . ILE D 1 34 ? 40.994 34.287 73.780 1.00 16.69 34 ILE D CA 1
ATOM 8730 C C . ILE D 1 34 ? 41.893 33.977 72.565 1.00 16.58 34 ILE D C 1
ATOM 8731 O O . ILE D 1 34 ? 41.493 33.250 71.681 1.00 16.11 34 ILE D O 1
ATOM 8736 N N . ASP D 1 35 ? 43.103 34.519 72.541 1.00 17.72 35 ASP D N 1
ATOM 8737 C CA . ASP D 1 35 ? 44.075 34.187 71.489 1.00 17.65 35 ASP D CA 1
ATOM 8738 C C . ASP D 1 35 ? 44.330 32.668 71.413 1.00 17.64 35 ASP D C 1
ATOM 8739 O O . ASP D 1 35 ? 44.339 32.090 70.322 1.00 18.07 35 ASP D O 1
ATOM 8744 N N . ALA D 1 36 ? 44.549 32.048 72.566 1.00 17.57 36 ALA D N 1
ATOM 8745 C CA . ALA D 1 36 ? 44.761 30.603 72.667 1.00 18.24 36 ALA D CA 1
ATOM 8746 C C . ALA D 1 36 ? 43.560 29.781 72.169 1.00 18.50 36 ALA D C 1
ATOM 8747 O O . ALA D 1 36 ? 43.730 28.725 71.517 1.00 19.30 36 ALA D O 1
ATOM 8749 N N . LEU D 1 37 ? 42.361 30.302 72.421 1.00 18.34 37 LEU D N 1
ATOM 8750 C CA . LEU D 1 37 ? 41.096 29.672 72.064 1.00 18.55 37 LEU D CA 1
ATOM 8751 C C . LEU D 1 37 ? 40.533 30.117 70.709 1.00 18.42 37 LEU D C 1
ATOM 8752 O O . LEU D 1 37 ? 39.432 29.700 70.340 1.00 18.36 37 LEU D O 1
ATOM 8757 N N . ARG D 1 38 ? 41.256 30.964 69.977 1.00 18.85 38 ARG D N 1
ATOM 8758 C CA . ARG D 1 38 ? 40.692 31.596 68.790 1.00 18.87 38 ARG D CA 1
ATOM 8759 C C . ARG D 1 38 ? 40.207 30.608 67.731 1.00 19.09 38 ARG D C 1
ATOM 8760 O O . ARG D 1 38 ? 39.153 30.809 67.126 1.00 18.62 38 ARG D O 1
ATOM 8768 N N . SER D 1 39 ? 40.959 29.540 67.510 1.00 19.21 39 SER D N 1
ATOM 8769 C CA . SER D 1 39 ? 40.557 28.534 66.514 1.00 20.57 39 SER D CA 1
ATOM 8770 C C . SER D 1 39 ? 39.277 27.829 66.913 1.00 19.81 39 SER D C 1
ATOM 8771 O O . SER D 1 39 ? 38.384 27.655 66.083 1.00 19.85 39 SER D O 1
ATOM 8774 N N . ALA D 1 40 ? 39.202 27.420 68.176 1.00 20.00 40 ALA D N 1
ATOM 8775 C CA . ALA D 1 40 ? 38.014 26.777 68.742 1.00 19.68 40 ALA D CA 1
ATOM 8776 C C . ALA D 1 40 ? 36.791 27.692 68.656 1.00 18.98 40 ALA D C 1
ATOM 8777 O O . ALA D 1 40 ? 35.716 27.259 68.245 1.00 18.93 40 ALA D O 1
ATOM 8779 N N . LEU D 1 41 ? 36.969 28.955 69.033 1.00 19.18 41 LEU D N 1
ATOM 8780 C CA . LEU D 1 41 ? 35.894 29.951 68.955 1.00 19.18 41 LEU D CA 1
ATOM 8781 C C . LEU D 1 41 ? 35.416 30.138 67.504 1.00 19.01 41 LEU D C 1
ATOM 8782 O O . LEU D 1 41 ? 34.216 30.138 67.227 1.00 17.78 41 LEU D O 1
ATOM 8787 N N . ASN D 1 42 ? 36.355 30.308 66.581 1.00 19.79 42 ASN D N 1
ATOM 8788 C CA . ASN D 1 42 ? 36.002 30.509 65.180 1.00 21.22 42 ASN D CA 1
ATOM 8789 C C . ASN D 1 42 ? 35.275 29.304 64.619 1.00 21.27 42 ASN D C 1
ATOM 8790 O O . ASN D 1 42 ? 34.301 29.453 63.879 1.00 22.10 42 ASN D O 1
ATOM 8795 N N . ASN D 1 43 ? 35.717 28.109 64.993 1.00 21.25 43 ASN D N 1
ATOM 8796 C CA . ASN D 1 43 ? 35.048 26.874 64.545 1.00 21.83 43 ASN D CA 1
ATOM 8797 C C . ASN D 1 43 ? 33.610 26.769 65.075 1.00 21.38 43 ASN D C 1
ATOM 8798 O O . ASN D 1 43 ? 32.716 26.264 64.393 1.00 21.71 43 ASN D O 1
ATOM 8803 N N . PHE D 1 44 ? 33.375 27.262 66.282 1.00 20.51 44 PHE D N 1
ATOM 8804 C CA . PHE D 1 44 ? 32.018 27.299 66.829 1.00 19.98 44 PHE D CA 1
ATOM 8805 C C . PHE D 1 44 ? 31.157 28.403 66.199 1.00 19.72 44 PHE D C 1
ATOM 8806 O O . PHE D 1 44 ? 30.002 28.174 65.778 1.00 18.97 44 PHE D O 1
ATOM 8814 N N . LEU D 1 45 ? 31.739 29.588 66.107 1.00 19.00 45 LEU D N 1
ATOM 8815 C CA . LEU D 1 45 ? 31.002 30.809 65.791 1.00 19.81 45 LEU D CA 1
ATOM 8816 C C . LEU D 1 45 ? 30.839 31.104 64.312 1.00 20.93 45 LEU D C 1
ATOM 8817 O O . LEU D 1 45 ? 29.826 31.705 63.900 1.00 20.90 45 LEU D O 1
ATOM 8822 N N . GLU D 1 46 ? 31.835 30.744 63.512 1.00 22.55 46 GLU D N 1
ATOM 8823 C CA . GLU D 1 46 ? 31.830 31.155 62.117 1.00 24.70 46 GLU D CA 1
ATOM 8824 C C . GLU D 1 46 ? 30.625 30.582 61.349 1.00 24.19 46 GLU D C 1
ATOM 8825 O O . GLU D 1 46 ? 29.977 31.298 60.607 1.00 24.71 46 GLU D O 1
ATOM 8831 N N . PRO D 1 47 ? 30.304 29.303 61.544 1.00 23.83 47 PRO D N 1
ATOM 8832 C CA . PRO D 1 47 ? 29.105 28.749 60.912 1.00 23.89 47 PRO D CA 1
ATOM 8833 C C . PRO D 1 47 ? 27.810 29.474 61.320 1.00 23.43 47 PRO D C 1
ATOM 8834 O O . PRO D 1 47 ? 26.893 29.603 60.511 1.00 24.28 47 PRO D O 1
ATOM 8838 N N . LEU D 1 48 ? 27.747 29.953 62.563 1.00 23.01 48 LEU D N 1
ATOM 8839 C CA . LEU D 1 48 ? 26.541 30.621 63.067 1.00 22.25 48 LEU D CA 1
ATOM 8840 C C . LEU D 1 48 ? 26.425 32.004 62.459 1.00 21.94 48 LEU D C 1
ATOM 8841 O O . LEU D 1 48 ? 25.361 32.420 61.996 1.00 21.41 48 LEU D O 1
ATOM 8846 N N . LEU D 1 49 ? 27.543 32.705 62.441 1.00 22.35 49 LEU D N 1
ATOM 8847 C CA . LEU D 1 49 ? 27.608 34.044 61.926 1.00 23.32 49 LEU D CA 1
ATOM 8848 C C . LEU D 1 49 ? 27.360 34.099 60.402 1.00 23.95 49 LEU D C 1
ATOM 8849 O O . LEU D 1 49 ? 26.978 35.142 59.900 1.00 24.33 49 LEU D O 1
ATOM 8854 N N . ARG D 1 50 ? 27.521 32.973 59.699 1.00 24.25 50 ARG D N 1
ATOM 8855 C CA . ARG D 1 50 ? 27.153 32.885 58.271 1.00 25.91 50 ARG D CA 1
ATOM 8856 C C . ARG D 1 50 ? 25.633 32.884 58.051 1.00 25.36 50 ARG D C 1
ATOM 8857 O O . ARG D 1 50 ? 25.177 33.096 56.936 1.00 25.83 50 ARG D O 1
ATOM 8865 N N . LYS D 1 51 ? 24.848 32.626 59.094 1.00 24.51 51 LYS D N 1
ATOM 8866 C CA . LYS D 1 51 ? 23.409 32.572 58.956 1.00 24.84 51 LYS D CA 1
ATOM 8867 C C . LYS D 1 51 ? 22.868 34.005 58.940 1.00 25.11 51 LYS D C 1
ATOM 8868 O O . LYS D 1 51 ? 22.901 34.707 59.951 1.00 24.98 51 LYS D O 1
ATOM 8874 N N . GLU D 1 52 ? 22.388 34.441 57.780 1.00 25.75 52 GLU D N 1
ATOM 8875 C CA . GLU D 1 52 ? 21.895 35.814 57.609 1.00 24.95 52 GLU D CA 1
ATOM 8876 C C . GLU D 1 52 ? 20.811 36.210 58.615 1.00 24.09 52 GLU D C 1
ATOM 8877 O O . GLU D 1 52 ? 20.797 37.343 59.083 1.00 24.27 52 GLU D O 1
ATOM 8883 N N . ASN D 1 53 ? 19.924 35.274 58.953 1.00 21.89 53 ASN D N 1
ATOM 8884 C CA . ASN D 1 53 ? 18.807 35.546 59.867 1.00 21.54 53 ASN D CA 1
ATOM 8885 C C . ASN D 1 53 ? 19.113 35.350 61.365 1.00 19.40 53 ASN D C 1
ATOM 8886 O O . ASN D 1 53 ? 18.198 35.435 62.212 1.00 17.86 53 ASN D O 1
ATOM 8891 N N . LEU D 1 54 ? 20.380 35.113 61.686 1.00 17.70 54 LEU D N 1
ATOM 8892 C CA . LEU D 1 54 ? 20.784 34.886 63.064 1.00 17.46 54 LEU D CA 1
ATOM 8893 C C . LEU D 1 54 ? 20.466 36.099 63.915 1.00 16.51 54 LEU D C 1
ATOM 8894 O O . LEU D 1 54 ? 20.769 37.229 63.524 1.00 15.88 54 LEU D O 1
ATOM 8899 N N . ARG D 1 55 ? 19.835 35.858 65.064 1.00 15.95 55 ARG D N 1
ATOM 8900 C CA . ARG D 1 55 ? 19.678 36.880 66.113 1.00 16.23 55 ARG D CA 1
ATOM 8901 C C . ARG D 1 55 ? 20.756 36.573 67.161 1.00 15.22 55 ARG D C 1
ATOM 8902 O O . ARG D 1 55 ? 20.984 35.413 67.494 1.00 15.42 55 ARG D O 1
ATOM 8910 N N . ILE D 1 56 ? 21.433 37.602 67.650 1.00 13.93 56 ILE D N 1
ATOM 8911 C CA . ILE D 1 56 ? 22.375 37.449 68.754 1.00 13.54 56 ILE D CA 1
ATOM 8912 C C . ILE D 1 56 ? 21.916 38.314 69.912 1.00 13.37 56 ILE D C 1
ATOM 8913 O O . ILE D 1 56 ? 21.782 39.529 69.778 1.00 13.76 56 ILE D O 1
ATOM 8918 N N . ILE D 1 57 ? 21.678 37.705 71.058 1.00 13.02 57 ILE D N 1
ATOM 8919 C CA . ILE D 1 57 ? 21.163 38.450 72.194 1.00 12.42 57 ILE D CA 1
ATOM 8920 C C . ILE D 1 57 ? 22.163 38.352 73.338 1.00 11.87 57 ILE D C 1
ATOM 8921 O O . ILE D 1 57 ? 22.538 37.250 73.737 1.00 10.14 57 ILE D O 1
ATOM 8926 N N . LEU D 1 58 ? 22.583 39.513 73.837 1.00 11.80 58 LEU D N 1
ATOM 8927 C CA . LEU D 1 58 ? 23.419 39.622 75.042 1.00 12.21 58 LEU D CA 1
ATOM 8928 C C . LEU D 1 58 ? 22.506 39.758 76.263 1.00 12.34 58 LEU D C 1
ATOM 8929 O O . LEU D 1 58 ? 21.642 40.652 76.312 1.00 11.90 58 LEU D O 1
ATOM 8934 N N . THR D 1 59 ? 22.686 38.884 77.252 1.00 13.22 59 THR D N 1
ATOM 8935 C CA . THR D 1 59 ? 21.819 38.847 78.395 1.00 13.18 59 THR D CA 1
ATOM 8936 C C . THR D 1 59 ? 22.594 38.698 79.718 1.00 13.20 59 THR D C 1
ATOM 8937 O O . THR D 1 59 ? 23.552 37.965 79.807 1.00 13.66 59 THR D O 1
ATOM 8941 N N . GLY D 1 60 ? 22.174 39.441 80.721 1.00 13.77 60 GLY D N 1
ATOM 8942 C CA . GLY D 1 60 ? 22.685 39.302 82.073 1.00 13.86 60 GLY D CA 1
ATOM 8943 C C . GLY D 1 60 ? 21.629 39.885 82.994 1.00 13.66 60 GLY D C 1
ATOM 8944 O O . GLY D 1 60 ? 20.653 40.466 82.529 1.00 13.31 60 GLY D O 1
ATOM 8945 N N . ALA D 1 61 ? 21.808 39.721 84.286 1.00 14.19 61 ALA D N 1
ATOM 8946 C CA . ALA D 1 61 ? 20.945 40.388 85.270 1.00 15.42 61 ALA D CA 1
ATOM 8947 C C . ALA D 1 61 ? 21.767 41.420 86.001 1.00 16.13 61 ALA D C 1
ATOM 8948 O O . ALA D 1 61 ? 22.966 41.266 86.150 1.00 15.90 61 ALA D O 1
ATOM 8950 N N . GLY D 1 62 ? 21.112 42.482 86.465 1.00 17.65 62 GLY D N 1
ATOM 8951 C CA . GLY D 1 62 ? 21.780 43.516 87.248 1.00 17.47 62 GLY D CA 1
ATOM 8952 C C . GLY D 1 62 ? 22.909 44.103 86.441 1.00 16.55 62 GLY D C 1
ATOM 8953 O O . GLY D 1 62 ? 22.747 44.372 85.251 1.00 16.12 62 GLY D O 1
ATOM 8954 N N . THR D 1 63 ? 24.056 44.300 87.081 1.00 15.95 63 THR D N 1
ATOM 8955 C CA . THR D 1 63 ? 25.257 44.816 86.393 1.00 15.95 63 THR D CA 1
ATOM 8956 C C . THR D 1 63 ? 25.578 44.102 85.085 1.00 14.85 63 THR D C 1
ATOM 8957 O O . THR D 1 63 ? 25.952 44.746 84.118 1.00 14.78 63 THR D O 1
ATOM 8961 N N . SER D 1 64 ? 25.399 42.786 85.045 1.00 14.22 64 SER D N 1
ATOM 8962 C CA . SER D 1 64 ? 25.727 42.004 83.860 1.00 14.76 64 SER D CA 1
ATOM 8963 C C . SER D 1 64 ? 24.819 42.373 82.670 1.00 14.26 64 SER D C 1
ATOM 8964 O O . SER D 1 64 ? 25.210 42.192 81.515 1.00 16.06 64 SER D O 1
ATOM 8967 N N . ALA D 1 65 ? 23.621 42.890 82.953 1.00 13.81 65 ALA D N 1
ATOM 8968 C CA . ALA D 1 65 ? 22.711 43.377 81.907 1.00 13.32 65 ALA D CA 1
ATOM 8969 C C . ALA D 1 65 ? 23.310 44.577 81.185 1.00 13.49 65 ALA D C 1
ATOM 8970 O O . ALA D 1 65 ? 23.030 44.829 80.022 1.00 13.51 65 ALA D O 1
ATOM 8972 N N . PHE D 1 66 ? 24.120 45.347 81.902 1.00 13.17 66 PHE D N 1
ATOM 8973 C CA . PHE D 1 66 ? 24.606 46.608 81.365 1.00 13.04 66 PHE D CA 1
ATOM 8974 C C . PHE D 1 66 ? 25.723 46.440 80.325 1.00 13.01 66 PHE D C 1
ATOM 8975 O O . PHE D 1 66 ? 26.000 47.370 79.564 1.00 11.95 66 PHE D O 1
ATOM 8983 N N . ILE D 1 67 ? 26.348 45.268 80.295 1.00 12.14 67 ILE D N 1
ATOM 8984 C CA . ILE D 1 67 ? 27.355 44.963 79.296 1.00 12.91 67 ILE D CA 1
ATOM 8985 C C . ILE D 1 67 ? 26.723 45.116 77.911 1.00 12.59 67 ILE D C 1
ATOM 8986 O O . ILE D 1 67 ? 27.234 45.863 77.080 1.00 12.20 67 ILE D O 1
ATOM 8991 N N . GLY D 1 68 ? 25.604 44.428 77.680 1.00 13.00 68 GLY D N 1
ATOM 8992 C CA . GLY D 1 68 ? 24.918 44.502 76.412 1.00 14.23 68 GLY D CA 1
ATOM 8993 C C . GLY D 1 68 ? 24.472 45.920 76.114 1.00 14.41 68 GLY D C 1
ATOM 8994 O O . GLY D 1 68 ? 24.507 46.347 74.984 1.00 14.17 68 GLY D O 1
ATOM 8995 N N . ASP D 1 69 ? 24.016 46.637 77.142 1.00 15.38 69 ASP D N 1
ATOM 8996 C CA . ASP D 1 69 ? 23.596 48.024 76.985 1.00 15.84 69 ASP D CA 1
ATOM 8997 C C . ASP D 1 69 ? 24.728 48.907 76.427 1.00 15.27 69 ASP D C 1
ATOM 8998 O O . ASP D 1 69 ? 24.461 49.824 75.648 1.00 16.11 69 ASP D O 1
ATOM 9003 N N . ILE D 1 70 ? 25.961 48.649 76.859 1.00 14.39 70 ILE D N 1
ATOM 9004 C CA . ILE D 1 70 ? 27.121 49.424 76.431 1.00 14.34 70 ILE D CA 1
ATOM 9005 C C . ILE D 1 70 ? 27.576 49.025 75.028 1.00 14.28 70 ILE D C 1
ATOM 9006 O O . ILE D 1 70 ? 27.852 49.894 74.210 1.00 15.11 70 ILE D O 1
ATOM 9011 N N . ILE D 1 71 ? 27.628 47.729 74.741 1.00 13.64 71 ILE D N 1
ATOM 9012 C CA . ILE D 1 71 ? 28.303 47.248 73.504 1.00 13.56 71 ILE D CA 1
ATOM 9013 C C . ILE D 1 71 ? 27.439 46.682 72.390 1.00 13.27 71 ILE D C 1
ATOM 9014 O O . ILE D 1 71 ? 27.924 46.537 71.266 1.00 12.60 71 ILE D O 1
ATOM 9019 N N . ALA D 1 72 ? 26.178 46.345 72.646 1.00 14.04 72 ALA D N 1
ATOM 9020 C CA . ALA D 1 72 ? 25.382 45.685 71.610 1.00 13.97 72 ALA D CA 1
ATOM 9021 C C . ALA D 1 72 ? 25.157 46.585 70.372 1.00 14.60 72 ALA D C 1
ATOM 9022 O O . ALA D 1 72 ? 25.329 46.127 69.234 1.00 14.50 72 ALA D O 1
ATOM 9024 N N . PRO D 1 73 ? 24.816 47.876 70.569 1.00 14.94 73 PRO D N 1
ATOM 9025 C CA . PRO D 1 73 ? 24.632 48.707 69.359 1.00 15.34 73 PRO D CA 1
ATOM 9026 C C . PRO D 1 73 ? 25.924 48.827 68.542 1.00 15.24 73 PRO D C 1
ATOM 9027 O O . PRO D 1 73 ? 25.912 48.627 67.318 1.00 13.97 73 PRO D O 1
ATOM 9031 N N . TRP D 1 74 ? 27.041 49.076 69.220 1.00 15.09 74 TRP D N 1
ATOM 9032 C CA . TRP D 1 74 ? 28.335 49.130 68.534 1.00 15.19 74 TRP D CA 1
ATOM 9033 C C . TRP D 1 74 ? 28.646 47.836 67.808 1.00 14.58 74 TRP D C 1
ATOM 9034 O O . TRP D 1 74 ? 29.078 47.863 66.653 1.00 13.38 74 TRP D O 1
ATOM 9045 N N . LEU D 1 75 ? 28.430 46.704 68.464 1.00 13.88 75 LEU D N 1
ATOM 9046 C CA . LEU D 1 75 ? 28.676 45.412 67.810 1.00 13.74 75 LEU D CA 1
ATOM 9047 C C . LEU D 1 75 ? 27.798 45.235 66.595 1.00 13.52 75 LEU D C 1
ATOM 9048 O O . LEU D 1 75 ? 28.265 44.729 65.568 1.00 12.95 75 LEU D O 1
ATOM 9053 N N . ALA D 1 76 ? 26.541 45.652 66.703 1.00 14.00 76 ALA D N 1
ATOM 9054 C CA . ALA D 1 76 ? 25.574 45.529 65.595 1.00 14.23 76 ALA D CA 1
ATOM 9055 C C . ALA D 1 76 ? 26.078 46.322 64.392 1.00 15.43 76 ALA D C 1
ATOM 9056 O O . ALA D 1 76 ? 26.157 45.803 63.270 1.00 15.09 76 ALA D O 1
ATOM 9058 N N . SER D 1 77 ? 26.439 47.573 64.653 1.00 15.81 77 SER D N 1
ATOM 9059 C CA . SER D 1 77 ? 26.948 48.462 63.646 1.00 17.55 77 SER D CA 1
ATOM 9060 C C . SER D 1 77 ? 28.309 48.026 63.097 1.00 17.32 77 SER D C 1
ATOM 9061 O O . SER D 1 77 ? 28.528 48.051 61.904 1.00 18.06 77 SER D O 1
ATOM 9064 N N . HIS D 1 78 ? 29.202 47.607 63.964 1.00 17.17 78 HIS D N 1
ATOM 9065 C CA . HIS D 1 78 ? 30.551 47.237 63.560 1.00 18.10 78 HIS D CA 1
ATOM 9066 C C . HIS D 1 78 ? 30.597 45.980 62.679 1.00 17.59 78 HIS D C 1
ATOM 9067 O O . HIS D 1 78 ? 31.321 45.937 61.670 1.00 17.28 78 HIS D O 1
ATOM 9074 N N . THR D 1 79 ? 29.810 44.983 63.060 1.00 16.78 79 THR D N 1
ATOM 9075 C CA . THR D 1 79 ? 29.797 43.677 62.392 1.00 17.67 79 THR D CA 1
ATOM 9076 C C . THR D 1 79 ? 28.752 43.565 61.291 1.00 17.85 79 THR D C 1
ATOM 9077 O O . THR D 1 79 ? 28.872 42.709 60.406 1.00 19.17 79 THR D O 1
ATOM 9081 N N . GLY D 1 80 ? 27.720 44.405 61.368 1.00 17.93 80 GLY D N 1
ATOM 9082 C CA . GLY D 1 80 ? 26.541 44.281 60.522 1.00 17.67 80 GLY D CA 1
ATOM 9083 C C . GLY D 1 80 ? 25.644 43.101 60.874 1.00 17.67 80 GLY D C 1
ATOM 9084 O O . GLY D 1 80 ? 24.790 42.734 60.077 1.00 18.17 80 GLY D O 1
ATOM 9085 N N . LYS D 1 81 ? 25.837 42.501 62.048 1.00 16.66 81 LYS D N 1
ATOM 9086 C CA . LYS D 1 81 ? 25.016 41.398 62.483 1.00 17.13 81 LYS D CA 1
ATOM 9087 C C . LYS D 1 81 ? 23.937 41.888 63.456 1.00 16.45 81 LYS D C 1
ATOM 9088 O O . LYS D 1 81 ? 23.998 43.025 63.957 1.00 15.60 81 LYS D O 1
ATOM 9094 N N . ASN D 1 82 ? 22.979 41.005 63.745 1.00 15.59 82 ASN D N 1
ATOM 9095 C CA . ASN D 1 82 ? 21.798 41.352 64.509 1.00 15.67 82 ASN D CA 1
ATOM 9096 C C . ASN D 1 82 ? 22.073 41.156 66.020 1.00 15.00 82 ASN D C 1
ATOM 9097 O O . ASN D 1 82 ? 21.609 40.206 66.621 1.00 15.06 82 ASN D O 1
ATOM 9102 N N . PHE D 1 83 ? 22.845 42.062 66.595 1.00 14.76 83 PHE D N 1
ATOM 9103 C CA . PHE D 1 83 ? 23.156 42.068 68.028 1.00 14.62 83 PHE D CA 1
ATOM 9104 C C . PHE D 1 83 ? 22.152 42.939 68.743 1.00 14.51 83 PHE D C 1
ATOM 9105 O O . PHE D 1 83 ? 21.926 44.090 68.352 1.00 15.61 83 PHE D O 1
ATOM 9113 N N . SER D 1 84 ? 21.596 42.424 69.828 1.00 14.06 84 SER D N 1
ATOM 9114 C CA . SER D 1 84 ? 20.778 43.221 70.732 1.00 14.59 84 SER D CA 1
ATOM 9115 C C . SER D 1 84 ? 21.017 42.786 72.186 1.00 14.13 84 SER D C 1
ATOM 9116 O O . SER D 1 84 ? 21.647 41.742 72.438 1.00 14.68 84 SER D O 1
ATOM 9119 N N . ALA D 1 85 ? 20.549 43.613 73.126 1.00 14.21 85 ALA D N 1
ATOM 9120 C CA . ALA D 1 85 ? 20.651 43.321 74.561 1.00 14.09 85 ALA D CA 1
ATOM 9121 C C . ALA D 1 85 ? 19.261 43.197 75.185 1.00 14.13 85 ALA D C 1
ATOM 9122 O O . ALA D 1 85 ? 18.404 44.084 75.015 1.00 13.34 85 ALA D O 1
ATOM 9124 N N . VAL D 1 86 ? 19.035 42.104 75.912 1.00 13.26 86 VAL D N 1
ATOM 9125 C CA . VAL D 1 86 ? 17.805 41.926 76.663 1.00 12.86 86 VAL D CA 1
ATOM 9126 C C . VAL D 1 86 ? 18.186 41.365 78.024 1.00 12.85 86 VAL D C 1
ATOM 9127 O O . VAL D 1 86 ? 18.810 40.309 78.079 1.00 13.56 86 VAL D O 1
ATOM 9131 N N . PRO D 1 87 ? 17.836 42.042 79.122 1.00 13.74 87 PRO D N 1
ATOM 9132 C CA . PRO D 1 87 ? 18.222 41.476 80.418 1.00 13.69 87 PRO D CA 1
ATOM 9133 C C . PRO D 1 87 ? 17.582 40.123 80.688 1.00 13.04 87 PRO D C 1
ATOM 9134 O O . PRO D 1 87 ? 16.462 39.858 80.228 1.00 12.85 87 PRO D O 1
ATOM 9138 N N . THR D 1 88 ? 18.280 39.269 81.439 1.00 13.93 88 THR D N 1
ATOM 9139 C CA . THR D 1 88 ? 17.751 37.952 81.774 1.00 14.29 88 THR D CA 1
ATOM 9140 C C . THR D 1 88 ? 16.475 38.104 82.567 1.00 14.23 88 THR D C 1
ATOM 9141 O O . THR D 1 88 ? 15.613 37.279 82.482 1.00 13.25 88 THR D O 1
ATOM 9145 N N . THR D 1 89 ? 16.350 39.190 83.325 1.00 14.25 89 THR D N 1
ATOM 9146 C CA . THR D 1 89 ? 15.144 39.434 84.093 1.00 15.27 89 THR D CA 1
ATOM 9147 C C . THR D 1 89 ? 13.917 39.623 83.154 1.00 15.81 89 THR D C 1
ATOM 9148 O O . THR D 1 89 ? 12.829 39.101 83.445 1.00 18.55 89 THR D O 1
ATOM 9152 N N . ASP D 1 90 ? 14.090 40.276 82.007 1.00 13.64 90 ASP D N 1
ATOM 9153 C CA . ASP D 1 90 ? 13.026 40.353 81.017 1.00 13.46 90 ASP D CA 1
ATOM 9154 C C . ASP D 1 90 ? 12.774 39.020 80.287 1.00 13.26 90 ASP D C 1
ATOM 9155 O O . ASP D 1 90 ? 11.630 38.646 80.074 1.00 12.52 90 ASP D O 1
ATOM 9160 N N . LEU D 1 91 ? 13.831 38.331 79.858 1.00 12.91 91 LEU D N 1
ATOM 9161 C CA . LEU D 1 91 ? 13.665 37.003 79.254 1.00 12.58 91 LEU D CA 1
ATOM 9162 C C . LEU D 1 91 ? 12.883 36.030 80.142 1.00 12.91 91 LEU D C 1
ATOM 9163 O O . LEU D 1 91 ? 12.077 35.242 79.630 1.00 12.79 91 LEU D O 1
ATOM 9168 N N . VAL D 1 92 ? 13.126 36.075 81.452 1.00 12.57 92 VAL D N 1
ATOM 9169 C CA . VAL D 1 92 ? 12.503 35.121 82.377 1.00 13.66 92 VAL D CA 1
ATOM 9170 C C . VAL D 1 92 ? 11.011 35.438 82.598 1.00 13.54 92 VAL D C 1
ATOM 9171 O O . VAL D 1 92 ? 10.195 34.522 82.682 1.00 14.70 92 VAL D O 1
ATOM 9175 N N . THR D 1 93 ? 10.656 36.716 82.678 1.00 12.57 93 THR D N 1
ATOM 9176 C CA . THR D 1 93 ? 9.250 37.111 82.917 1.00 12.61 93 THR D CA 1
ATOM 9177 C C . THR D 1 93 ? 8.394 37.211 81.663 1.00 12.25 93 THR D C 1
ATOM 9178 O O . THR D 1 93 ? 7.179 36.974 81.729 1.00 12.70 93 THR D O 1
ATOM 9182 N N . ASN D 1 94 ? 9.013 37.546 80.528 1.00 12.34 94 ASN D N 1
ATOM 9183 C CA . ASN D 1 94 ? 8.302 37.842 79.283 1.00 13.01 94 ASN D CA 1
ATOM 9184 C C . ASN D 1 94 ? 9.018 37.170 78.101 1.00 12.96 94 ASN D C 1
ATOM 9185 O O . ASN D 1 94 ? 9.314 37.814 77.102 1.00 12.21 94 ASN D O 1
ATOM 9190 N N . PRO D 1 95 ? 9.282 35.849 78.212 1.00 13.59 95 PRO D N 1
ATOM 9191 C CA . PRO D 1 95 ? 10.086 35.173 77.166 1.00 14.47 95 PRO D CA 1
ATOM 9192 C C . PRO D 1 95 ? 9.489 35.312 75.754 1.00 15.29 95 PRO D C 1
ATOM 9193 O O . PRO D 1 95 ? 10.215 35.441 74.748 1.00 15.57 95 PRO D O 1
ATOM 9205 N N . ASP D 1 97 ? 7.936 37.716 74.454 1.00 18.09 97 ASP D N 1
ATOM 9206 C CA . ASP D 1 97 ? 8.125 39.021 73.832 1.00 18.23 97 ASP D CA 1
ATOM 9207 C C . ASP D 1 97 ? 9.498 39.221 73.184 1.00 17.88 97 ASP D C 1
ATOM 9208 O O . ASP D 1 97 ? 9.686 40.190 72.423 1.00 18.00 97 ASP D O 1
ATOM 9213 N N . TYR D 1 98 ? 10.460 38.341 73.489 1.00 17.34 98 TYR D N 1
ATOM 9214 C CA . TYR D 1 98 ? 11.852 38.568 73.083 1.00 17.41 98 TYR D CA 1
ATOM 9215 C C . TYR D 1 98 ? 12.463 37.429 72.298 1.00 17.36 98 TYR D C 1
ATOM 9216 O O . TYR D 1 98 ? 13.373 37.657 71.492 1.00 18.53 98 TYR D O 1
ATOM 9225 N N . LEU D 1 99 ? 11.974 36.212 72.521 1.00 16.52 99 LEU D N 1
ATOM 9226 C CA . LEU D 1 99 ? 12.542 34.998 71.926 1.00 16.65 99 LEU D CA 1
ATOM 9227 C C . LEU D 1 99 ? 11.737 34.589 70.694 1.00 16.83 99 LEU D C 1
ATOM 9228 O O . LEU D 1 99 ? 10.538 34.297 70.809 1.00 18.22 99 LEU D O 1
ATOM 9233 N N . ASN D 1 100 ? 12.400 34.563 69.542 1.00 15.78 100 ASN D N 1
ATOM 9234 C CA . ASN D 1 100 ? 11.733 34.402 68.259 1.00 16.25 100 ASN D CA 1
ATOM 9235 C C . ASN D 1 100 ? 11.965 33.009 67.677 1.00 15.63 100 ASN D C 1
ATOM 9236 O O . ASN D 1 100 ? 13.069 32.703 67.251 1.00 15.61 100 ASN D O 1
ATOM 9241 N N . PRO D 1 101 ? 10.923 32.146 67.691 1.00 15.95 101 PRO D N 1
ATOM 9242 C CA . PRO D 1 101 ? 11.064 30.777 67.186 1.00 16.55 101 PRO D CA 1
ATOM 9243 C C . PRO D 1 101 ? 11.345 30.654 65.683 1.00 16.92 101 PRO D C 1
ATOM 9244 O O . PRO D 1 101 ? 11.739 29.575 65.243 1.00 17.83 101 PRO D O 1
ATOM 9248 N N . ALA D 1 102 ? 11.174 31.739 64.924 1.00 16.95 102 ALA D N 1
ATOM 9249 C CA . ALA D 1 102 ? 11.345 31.738 63.478 1.00 17.48 102 ALA D CA 1
ATOM 9250 C C . ALA D 1 102 ? 12.774 31.941 62.971 1.00 17.95 102 ALA D C 1
ATOM 9251 O O . ALA D 1 102 ? 13.026 31.746 61.775 1.00 18.63 102 ALA D O 1
ATOM 9253 N N . HIS D 1 103 ? 13.689 32.361 63.847 1.00 17.23 103 HIS D N 1
ATOM 9254 C CA . HIS D 1 103 ? 15.070 32.627 63.471 1.00 17.37 103 HIS D CA 1
ATOM 9255 C C . HIS D 1 103 ? 15.999 31.833 64.395 1.00 15.98 103 HIS D C 1
ATOM 9256 O O . HIS D 1 103 ? 15.632 31.555 65.547 1.00 16.18 103 HIS D O 1
ATOM 9263 N N . PRO D 1 104 ? 17.200 31.515 63.922 1.00 15.35 104 PRO D N 1
ATOM 9264 C CA . PRO D 1 104 ? 18.214 30.976 64.819 1.00 15.00 104 PRO D CA 1
ATOM 9265 C C . PRO D 1 104 ? 18.598 32.026 65.841 1.00 14.14 104 PRO D C 1
ATOM 9266 O O . PRO D 1 104 ? 18.511 33.225 65.555 1.00 14.15 104 PRO D O 1
ATOM 9270 N N . LEU D 1 105 ? 19.036 31.578 67.003 1.00 13.42 105 LEU D N 1
ATOM 9271 C CA . LEU D 1 105 ? 19.448 32.454 68.104 1.00 12.97 105 LEU D CA 1
ATOM 9272 C C . LEU D 1 105 ? 20.827 32.041 68.627 1.00 12.54 105 LEU D C 1
ATOM 9273 O O . LEU D 1 105 ? 21.075 30.848 68.840 1.00 12.27 105 LEU D O 1
ATOM 9278 N N . LEU D 1 106 ? 21.706 33.029 68.829 1.00 11.64 106 LEU D N 1
ATOM 9279 C CA . LEU D 1 106 ? 22.899 32.867 69.651 1.00 12.31 106 LEU D CA 1
ATOM 9280 C C . LEU D 1 106 ? 22.728 33.735 70.908 1.00 11.74 106 LEU D C 1
ATOM 9281 O O . LEU D 1 106 ? 22.655 34.955 70.810 1.00 12.90 106 LEU D O 1
ATOM 9286 N N . LEU D 1 107 ? 22.651 33.079 72.054 1.00 12.02 107 LEU D N 1
ATOM 9287 C CA . LEU D 1 107 ? 22.487 33.743 73.348 1.00 11.64 107 LEU D CA 1
ATOM 9288 C C . LEU D 1 107 ? 23.833 33.855 74.028 1.00 11.42 107 LEU D C 1
ATOM 9289 O O . LEU D 1 107 ? 24.470 32.848 74.333 1.00 12.36 107 LEU D O 1
ATOM 9294 N N . ILE D 1 108 ? 24.260 35.084 74.266 1.00 11.74 108 ILE D N 1
ATOM 9295 C CA . ILE D 1 108 ? 25.486 35.361 75.012 1.00 12.02 108 ILE D CA 1
ATOM 9296 C C . ILE D 1 108 ? 25.070 35.699 76.451 1.00 11.83 108 ILE D C 1
ATOM 9297 O O . ILE D 1 108 ? 24.492 36.779 76.741 1.00 12.40 108 ILE D O 1
ATOM 9302 N N . SER D 1 109 ? 25.337 34.761 77.352 1.00 11.59 109 SER D N 1
ATOM 9303 C CA . SER D 1 109 ? 24.877 34.868 78.741 1.00 12.21 109 SER D CA 1
ATOM 9304 C C . SER D 1 109 ? 26.065 35.236 79.620 1.00 12.95 109 SER D C 1
ATOM 9305 O O . SER D 1 109 ? 27.040 34.482 79.723 1.00 13.59 109 SER D O 1
ATOM 9308 N N . PHE D 1 110 ? 25.939 36.358 80.306 1.00 13.72 110 PHE D N 1
ATOM 9309 C CA . PHE D 1 110 ? 26.943 36.840 81.244 1.00 14.39 110 PHE D CA 1
ATOM 9310 C C . PHE D 1 110 ? 26.611 36.434 82.685 1.00 15.38 110 PHE D C 1
ATOM 9311 O O . PHE D 1 110 ? 25.483 36.571 83.142 1.00 15.23 110 PHE D O 1
ATOM 9319 N N . GLY D 1 111 ? 27.616 35.982 83.418 1.00 16.21 111 GLY D N 1
ATOM 9320 C CA . GLY D 1 111 ? 27.434 35.704 84.853 1.00 16.44 111 GLY D CA 1
ATOM 9321 C C . GLY D 1 111 ? 28.748 35.673 85.622 1.00 16.87 111 GLY D C 1
ATOM 9322 O O . GLY D 1 111 ? 29.651 34.926 85.268 1.00 17.37 111 GLY D O 1
ATOM 9323 N N . ARG D 1 112 ? 28.859 36.493 86.660 1.00 17.00 112 ARG D N 1
ATOM 9324 C CA . ARG D 1 112 ? 30.027 36.469 87.559 1.00 17.36 112 ARG D CA 1
ATOM 9325 C C . ARG D 1 112 ? 30.063 35.106 88.281 1.00 18.02 112 ARG D C 1
ATOM 9326 O O . ARG D 1 112 ? 31.069 34.401 88.263 1.00 19.34 112 ARG D O 1
ATOM 9334 N N . SER D 1 113 ? 28.953 34.735 88.891 1.00 17.63 113 SER D N 1
ATOM 9335 C CA . SER D 1 113 ? 28.851 33.471 89.594 1.00 18.23 113 SER D CA 1
ATOM 9336 C C . SER D 1 113 ? 28.330 32.355 88.694 1.00 18.09 113 SER D C 1
ATOM 9337 O O . SER D 1 113 ? 28.587 31.174 88.923 1.00 18.08 113 SER D O 1
ATOM 9340 N N . GLY D 1 114 ? 27.553 32.738 87.681 1.00 18.33 114 GLY D N 1
ATOM 9341 C CA . GLY D 1 114 ? 26.863 31.775 86.818 1.00 18.40 114 GLY D CA 1
ATOM 9342 C C . GLY D 1 114 ? 25.753 31.013 87.537 1.00 18.30 114 GLY D C 1
ATOM 9343 O O . GLY D 1 114 ? 25.220 30.065 86.990 1.00 17.47 114 GLY D O 1
ATOM 9344 N N . ASN D 1 115 ? 25.402 31.447 88.749 1.00 18.69 115 ASN D N 1
ATOM 9345 C CA . ASN D 1 115 ? 24.428 30.724 89.603 1.00 19.34 115 ASN D CA 1
ATOM 9346 C C . ASN D 1 115 ? 23.083 31.442 89.785 1.00 19.86 115 ASN D C 1
ATOM 9347 O O . ASN D 1 115 ? 22.193 30.891 90.432 1.00 21.09 115 ASN D O 1
ATOM 9352 N N . SER D 1 116 ? 22.915 32.643 89.229 1.00 19.37 116 SER D N 1
ATOM 9353 C CA . SER D 1 116 ? 21.608 33.303 89.221 1.00 19.74 116 SER D CA 1
ATOM 9354 C C . SER D 1 116 ? 20.542 32.377 88.679 1.00 18.21 116 SER D C 1
ATOM 9355 O O . SER D 1 116 ? 20.662 31.873 87.552 1.00 18.51 116 SER D O 1
ATOM 9358 N N . PRO D 1 117 ? 19.479 32.157 89.456 1.00 17.75 117 PRO D N 1
ATOM 9359 C CA . PRO D 1 117 ? 18.404 31.357 88.890 1.00 16.90 117 PRO D CA 1
ATOM 9360 C C . PRO D 1 117 ? 17.897 31.935 87.576 1.00 15.40 117 PRO D C 1
ATOM 9361 O O . PRO D 1 117 ? 17.530 31.163 86.689 1.00 14.92 117 PRO D O 1
ATOM 9365 N N . GLU D 1 118 ? 17.905 33.263 87.430 1.00 14.46 118 GLU D N 1
ATOM 9366 C CA . GLU D 1 118 ? 17.453 33.858 86.170 1.00 15.43 118 GLU D CA 1
ATOM 9367 C C . GLU D 1 118 ? 18.355 33.543 84.991 1.00 14.61 118 GLU D C 1
ATOM 9368 O O . GLU D 1 118 ? 17.863 33.436 83.886 1.00 14.18 118 GLU D O 1
ATOM 9374 N N . SER D 1 119 ? 19.660 33.440 85.204 1.00 14.04 119 SER D N 1
ATOM 9375 C CA . SER D 1 119 ? 20.582 33.075 84.122 1.00 14.34 119 SER D CA 1
ATOM 9376 C C . SER D 1 119 ? 20.278 31.700 83.572 1.00 13.81 119 SER D C 1
ATOM 9377 O O . SER D 1 119 ? 20.196 31.530 82.360 1.00 13.14 119 SER D O 1
ATOM 9380 N N . VAL D 1 120 ? 20.149 30.722 84.476 1.00 14.42 120 VAL D N 1
ATOM 9381 C CA . VAL D 1 120 ? 19.827 29.339 84.106 1.00 14.72 120 VAL D CA 1
ATOM 9382 C C . VAL D 1 120 ? 18.452 29.272 83.444 1.00 14.18 120 VAL D C 1
ATOM 9383 O O . VAL D 1 120 ? 18.292 28.590 82.443 1.00 14.48 120 VAL D O 1
ATOM 9387 N N . ALA D 1 121 ? 17.474 29.972 84.023 1.00 13.62 121 ALA D N 1
ATOM 9388 C CA . ALA D 1 121 ? 16.104 30.013 83.484 1.00 13.31 121 ALA D CA 1
ATOM 9389 C C . ALA D 1 121 ? 16.054 30.579 82.044 1.00 13.14 121 ALA D C 1
ATOM 9390 O O . ALA D 1 121 ? 15.347 30.030 81.176 1.00 12.77 121 ALA D O 1
ATOM 9392 N N . ALA D 1 122 ? 16.809 31.644 81.806 1.00 12.79 122 ALA D N 1
ATOM 9393 C CA . ALA D 1 122 ? 16.916 32.281 80.466 1.00 12.95 122 ALA D CA 1
ATOM 9394 C C . ALA D 1 122 ? 17.486 31.317 79.408 1.00 12.46 122 ALA D C 1
ATOM 9395 O O . ALA D 1 122 ? 16.991 31.273 78.286 1.00 11.84 122 ALA D O 1
ATOM 9397 N N . VAL D 1 123 ? 18.537 30.581 79.760 1.00 12.37 123 VAL D N 1
ATOM 9398 C CA . VAL D 1 123 ? 19.112 29.559 78.859 1.00 13.16 123 VAL D CA 1
ATOM 9399 C C . VAL D 1 123 ? 18.055 28.495 78.510 1.00 13.07 123 VAL D C 1
ATOM 9400 O O . VAL D 1 123 ? 17.868 28.168 77.343 1.00 13.39 123 VAL D O 1
ATOM 9404 N N . GLU D 1 124 ? 17.378 27.983 79.529 1.00 14.28 124 GLU D N 1
ATOM 9405 C CA . GLU D 1 124 ? 16.313 27.005 79.370 1.00 15.37 124 GLU D CA 1
ATOM 9406 C C . GLU D 1 124 ? 15.166 27.515 78.504 1.00 14.55 124 GLU D C 1
ATOM 9407 O O . GLU D 1 124 ? 14.673 26.779 77.652 1.00 14.22 124 GLU D O 1
ATOM 9413 N N . LEU D 1 125 ? 14.730 28.749 78.755 1.00 13.02 125 LEU D N 1
ATOM 9414 C CA . LEU D 1 125 ? 13.650 29.360 77.983 1.00 13.00 125 LEU D CA 1
ATOM 9415 C C . LEU D 1 125 ? 14.039 29.569 76.522 1.00 12.82 125 LEU D C 1
ATOM 9416 O O . LEU D 1 125 ? 13.220 29.328 75.612 1.00 13.00 125 LEU D O 1
ATOM 9421 N N . ALA D 1 126 ? 15.270 30.003 76.296 1.00 12.35 126 ALA D N 1
ATOM 9422 C CA . ALA D 1 126 ? 15.781 30.161 74.936 1.00 13.15 126 ALA D CA 1
ATOM 9423 C C . ALA D 1 126 ? 15.756 28.810 74.191 1.00 13.62 126 ALA D C 1
ATOM 9424 O O . ALA D 1 126 ? 15.328 28.742 73.041 1.00 13.48 126 ALA D O 1
ATOM 9426 N N . ASN D 1 127 ? 16.188 27.746 74.872 1.00 14.13 127 ASN D N 1
ATOM 9427 C CA . ASN D 1 127 ? 16.181 26.398 74.304 1.00 14.79 127 ASN D CA 1
ATOM 9428 C C . ASN D 1 127 ? 14.777 25.899 74.006 1.00 14.60 127 ASN D C 1
ATOM 9429 O O . ASN D 1 127 ? 14.552 25.242 72.992 1.00 15.98 127 ASN D O 1
ATOM 9434 N N . GLN D 1 128 ? 13.833 26.221 74.892 1.00 15.29 128 GLN D N 1
ATOM 9435 C CA . GLN D 1 128 ? 12.431 25.828 74.728 1.00 16.07 128 GLN D CA 1
ATOM 9436 C C . GLN D 1 128 ? 11.733 26.576 73.578 1.00 15.03 128 GLN D C 1
ATOM 9437 O O . GLN D 1 128 ? 10.985 25.966 72.808 1.00 15.58 128 GLN D O 1
ATOM 9443 N N . PHE D 1 129 ? 11.985 27.880 73.457 1.00 14.41 129 PHE D N 1
ATOM 9444 C CA . PHE D 1 129 ? 11.282 28.752 72.502 1.00 15.09 129 PHE D CA 1
ATOM 9445 C C . PHE D 1 129 ? 11.878 28.721 71.091 1.00 14.85 129 PHE D C 1
ATOM 9446 O O . PHE D 1 129 ? 11.144 28.844 70.111 1.00 16.24 129 PHE D O 1
ATOM 9454 N N . VAL D 1 130 ? 13.203 28.607 71.004 1.00 14.30 130 VAL D N 1
ATOM 9455 C CA . VAL D 1 130 ? 13.934 28.779 69.742 1.00 13.87 130 VAL D CA 1
ATOM 9456 C C . VAL D 1 130 ? 14.533 27.458 69.277 1.00 14.03 130 VAL D C 1
ATOM 9457 O O . VAL D 1 130 ? 15.496 26.938 69.880 1.00 12.27 130 VAL D O 1
ATOM 9461 N N . PRO D 1 131 ? 13.943 26.891 68.211 1.00 14.11 131 PRO D N 1
ATOM 9462 C CA . PRO D 1 131 ? 14.369 25.585 67.760 1.00 14.57 131 PRO D CA 1
ATOM 9463 C C . PRO D 1 131 ? 15.849 25.508 67.424 1.00 15.24 131 PRO D C 1
ATOM 9464 O O . PRO D 1 131 ? 16.481 24.496 67.770 1.00 16.47 131 PRO D O 1
ATOM 9468 N N . GLU D 1 132 ? 16.403 26.530 66.760 1.00 14.25 132 GLU D N 1
ATOM 9469 C CA . GLU D 1 132 ? 17.827 26.538 66.434 1.00 15.71 132 GLU D CA 1
ATOM 9470 C C . GLU D 1 132 ? 18.540 27.547 67.337 1.00 14.88 132 GLU D C 1
ATOM 9471 O O . GLU D 1 132 ? 18.668 28.722 66.995 1.00 14.86 132 GLU D O 1
ATOM 9477 N N . CYS D 1 133 ? 18.974 27.062 68.495 1.00 14.56 133 CYS D N 1
ATOM 9478 C CA . CYS D 1 133 ? 19.497 27.902 69.575 1.00 14.59 133 CYS D CA 1
ATOM 9479 C C . CYS D 1 133 ? 20.920 27.463 69.961 1.00 13.99 133 CYS D C 1
ATOM 9480 O O . CYS D 1 133 ? 21.224 26.267 70.103 1.00 14.78 133 CYS D O 1
ATOM 9483 N N . TYR D 1 134 ? 21.778 28.450 70.098 1.00 13.15 134 TYR D N 1
ATOM 9484 C CA . TYR D 1 134 ? 23.165 28.254 70.435 1.00 13.65 134 TYR D CA 1
ATOM 9485 C C . TYR D 1 134 ? 23.493 29.176 71.599 1.00 13.63 134 TYR D C 1
ATOM 9486 O O . TYR D 1 134 ? 22.822 30.199 71.787 1.00 12.14 134 TYR D O 1
ATOM 9495 N N . HIS D 1 135 ? 24.543 28.816 72.344 1.00 13.31 135 HIS D N 1
ATOM 9496 C CA . HIS D 1 135 ? 24.927 29.517 73.556 1.00 14.12 135 HIS D CA 1
ATOM 9497 C C . HIS D 1 135 ? 26.428 29.793 73.627 1.00 14.75 135 HIS D C 1
ATOM 9498 O O . HIS D 1 135 ? 27.248 28.900 73.325 1.00 15.52 135 HIS D O 1
ATOM 9505 N N . LEU D 1 136 ? 26.763 31.032 74.017 1.00 15.38 136 LEU D N 1
ATOM 9506 C CA . LEU D 1 136 ? 28.118 31.431 74.370 1.00 15.21 136 LEU D CA 1
ATOM 9507 C C . LEU D 1 136 ? 28.070 32.092 75.746 1.00 14.66 136 LEU D C 1
ATOM 9508 O O . LEU D 1 136 ? 28.030 33.313 75.849 1.00 14.42 136 LEU D O 1
ATOM 9513 N N . PRO D 1 137 ? 27.988 31.286 76.802 1.00 14.61 137 PRO D N 1
ATOM 9514 C CA . PRO D 1 137 ? 28.131 31.857 78.141 1.00 13.92 137 PRO D CA 1
ATOM 9515 C C . PRO D 1 137 ? 29.536 32.416 78.324 1.00 13.81 137 PRO D C 1
ATOM 9516 O O . PRO D 1 137 ? 30.523 31.812 77.878 1.00 15.02 137 PRO D O 1
ATOM 9520 N N . ILE D 1 138 ? 29.608 33.599 78.898 1.00 13.26 138 ILE D N 1
ATOM 9521 C CA . ILE D 1 138 ? 30.862 34.237 79.264 1.00 12.97 138 ILE D CA 1
ATOM 9522 C C . ILE D 1 138 ? 30.758 34.458 80.752 1.00 13.53 138 ILE D C 1
ATOM 9523 O O . ILE D 1 138 ? 29.905 35.227 81.224 1.00 14.12 138 ILE D O 1
ATOM 9528 N N . THR D 1 139 ? 31.591 33.752 81.514 1.00 12.61 139 THR D N 1
ATOM 9529 C CA . THR D 1 139 ? 31.338 33.616 82.941 1.00 13.46 139 THR D CA 1
ATOM 9530 C C . THR D 1 139 ? 32.636 33.506 83.768 1.00 12.59 139 THR D C 1
ATOM 9531 O O . THR D 1 139 ? 33.655 33.062 83.278 1.00 12.79 139 THR D O 1
ATOM 9535 N N . CYS D 1 140 ? 32.578 33.916 85.029 1.00 13.84 140 CYS D N 1
ATOM 9536 C CA . CYS D 1 140 ? 33.763 33.964 85.901 1.00 14.75 140 CYS D CA 1
ATOM 9537 C C . CYS D 1 140 ? 33.902 32.796 86.869 1.00 15.21 140 CYS D C 1
ATOM 9538 O O . CYS D 1 140 ? 34.899 32.723 87.579 1.00 14.90 140 CYS D O 1
ATOM 9541 N N . ASN D 1 141 ? 32.947 31.858 86.851 1.00 15.78 141 ASN D N 1
ATOM 9542 C CA . ASN D 1 141 ? 32.911 30.758 87.787 1.00 15.42 141 ASN D CA 1
ATOM 9543 C C . ASN D 1 141 ? 32.790 29.399 87.079 1.00 15.39 141 ASN D C 1
ATOM 9544 O O . ASN D 1 141 ? 31.722 29.021 86.610 1.00 14.14 141 ASN D O 1
ATOM 9549 N N . GLU D 1 142 ? 33.896 28.659 87.037 1.00 15.51 142 GLU D N 1
ATOM 9550 C CA . GLU D 1 142 ? 33.914 27.349 86.431 1.00 15.52 142 GLU D CA 1
ATOM 9551 C C . GLU D 1 142 ? 32.940 26.376 87.106 1.00 15.76 142 GLU D C 1
ATOM 9552 O O . GLU D 1 142 ? 32.461 25.458 86.469 1.00 15.88 142 GLU D O 1
ATOM 9558 N N . ALA D 1 143 ? 32.655 26.588 88.379 1.00 15.85 143 ALA D N 1
ATOM 9559 C CA . ALA D 1 143 ? 31.713 25.704 89.096 1.00 17.69 143 ALA D CA 1
ATOM 9560 C C . ALA D 1 143 ? 30.262 26.188 89.002 1.00 17.95 143 ALA D C 1
ATOM 9561 O O . ALA D 1 143 ? 29.347 25.530 89.521 1.00 18.96 143 ALA D O 1
ATOM 9563 N N . GLY D 1 144 ? 30.049 27.333 88.353 1.00 17.88 144 GLY D N 1
ATOM 9564 C CA . GLY D 1 144 ? 28.720 27.928 88.264 1.00 17.65 144 GLY D CA 1
ATOM 9565 C C . GLY D 1 144 ? 27.846 27.185 87.277 1.00 17.61 144 GLY D C 1
ATOM 9566 O O . GLY D 1 144 ? 28.337 26.495 86.382 1.00 17.00 144 GLY D O 1
ATOM 9567 N N . ALA D 1 145 ? 26.535 27.356 87.428 1.00 18.19 145 ALA D N 1
ATOM 9568 C CA . ALA D 1 145 ? 25.564 26.640 86.590 1.00 18.64 145 ALA D CA 1
ATOM 9569 C C . ALA D 1 145 ? 25.686 26.969 85.098 1.00 18.70 145 ALA D C 1
ATOM 9570 O O . ALA D 1 145 ? 25.642 26.079 84.257 1.00 18.76 145 ALA D O 1
ATOM 9572 N N . LEU D 1 146 ? 25.879 28.237 84.752 1.00 18.86 146 LEU D N 1
ATOM 9573 C CA . LEU D 1 146 ? 26.053 28.584 83.342 1.00 19.06 146 LEU D CA 1
ATOM 9574 C C . LEU D 1 146 ? 27.130 27.752 82.688 1.00 19.72 146 LEU D C 1
ATOM 9575 O O . LEU D 1 146 ? 26.917 27.178 81.619 1.00 20.55 146 LEU D O 1
ATOM 9580 N N . TYR D 1 147 ? 28.310 27.704 83.309 1.00 18.99 147 TYR D N 1
ATOM 9581 C CA . TYR D 1 147 ? 29.390 26.929 82.718 1.00 19.07 147 TYR D CA 1
ATOM 9582 C C . TYR D 1 147 ? 29.068 25.432 82.812 1.00 18.71 147 TYR D C 1
ATOM 9583 O O . TYR D 1 147 ? 29.209 24.700 81.842 1.00 18.57 147 TYR D O 1
ATOM 9592 N N . GLN D 1 148 ? 28.644 24.994 83.985 1.00 19.48 148 GLN D N 1
ATOM 9593 C CA . GLN D 1 148 ? 28.394 23.558 84.201 1.00 20.06 148 GLN D CA 1
ATOM 9594 C C . GLN D 1 148 ? 27.271 23.009 83.302 1.00 20.67 148 GLN D C 1
ATOM 9595 O O . GLN D 1 148 ? 27.386 21.922 82.768 1.00 20.32 148 GLN D O 1
ATOM 9601 N N . ASN D 1 149 ? 26.209 23.776 83.077 1.00 21.60 149 ASN D N 1
ATOM 9602 C CA . ASN D 1 149 ? 25.174 23.321 82.125 1.00 21.93 149 ASN D CA 1
ATOM 9603 C C . ASN D 1 149 ? 25.634 23.315 80.671 1.00 22.50 149 ASN D C 1
ATOM 9604 O O . ASN D 1 149 ? 25.090 22.579 79.850 1.00 22.80 149 ASN D O 1
ATOM 9609 N N . ALA D 1 150 ? 26.612 24.135 80.328 1.00 23.57 150 ALA D N 1
ATOM 9610 C CA . ALA D 1 150 ? 27.051 24.218 78.944 1.00 26.05 150 ALA D CA 1
ATOM 9611 C C . ALA D 1 150 ? 27.956 23.045 78.566 1.00 27.24 150 ALA D C 1
ATOM 9612 O O . ALA D 1 150 ? 27.975 22.642 77.405 1.00 26.22 150 ALA D O 1
ATOM 9614 N N . ILE D 1 151 ? 28.679 22.464 79.532 1.00 29.24 151 ILE D N 1
ATOM 9615 C CA . ILE D 1 151 ? 29.706 21.461 79.169 1.00 31.68 151 ILE D CA 1
ATOM 9616 C C . ILE D 1 151 ? 29.176 20.226 78.403 1.00 33.32 151 ILE D C 1
ATOM 9617 O O . ILE D 1 151 ? 29.841 19.740 77.470 1.00 34.81 151 ILE D O 1
ATOM 9622 N N . ASN D 1 152 ? 27.983 19.751 78.740 1.00 35.01 152 ASN D N 1
ATOM 9623 C CA . ASN D 1 152 ? 27.355 18.647 77.977 1.00 36.19 152 ASN D CA 1
ATOM 9624 C C . ASN D 1 152 ? 26.899 19.011 76.550 1.00 36.91 152 ASN D C 1
ATOM 9625 O O . ASN D 1 152 ? 26.905 18.153 75.639 1.00 37.99 152 ASN D O 1
ATOM 9630 N N . SER D 1 153 ? 26.474 20.267 76.382 1.00 36.24 153 SER D N 1
ATOM 9631 C CA . SER D 1 153 ? 25.642 20.660 75.262 1.00 35.39 153 SER D CA 1
ATOM 9632 C C . SER D 1 153 ? 26.492 20.976 74.065 1.00 34.37 153 SER D C 1
ATOM 9633 O O . SER D 1 153 ? 27.292 21.907 74.088 1.00 34.06 153 SER D O 1
ATOM 9636 N N . ASP D 1 154 ? 26.303 20.216 72.994 1.00 32.69 154 ASP D N 1
ATOM 9637 C CA . ASP D 1 154 ? 26.948 20.515 71.711 1.00 31.66 154 ASP D CA 1
ATOM 9638 C C . ASP D 1 154 ? 26.567 21.896 71.139 1.00 30.40 154 ASP D C 1
ATOM 9639 O O . ASP D 1 154 ? 27.277 22.406 70.263 1.00 30.79 154 ASP D O 1
ATOM 9644 N N . ASN D 1 155 ? 25.460 22.481 71.615 1.00 28.02 155 ASN D N 1
ATOM 9645 C CA . ASN D 1 155 ? 25.014 23.803 71.147 1.00 26.22 155 ASN D CA 1
ATOM 9646 C C . ASN D 1 155 ? 25.610 24.981 71.940 1.00 24.29 155 ASN D C 1
ATOM 9647 O O . ASN D 1 155 ? 25.221 26.122 71.700 1.00 21.72 155 ASN D O 1
ATOM 9652 N N . ALA D 1 156 ? 26.534 24.692 72.865 1.00 22.88 156 ALA D N 1
ATOM 9653 C CA . ALA D 1 156 ? 27.070 25.717 73.774 1.00 22.67 156 ALA D CA 1
ATOM 9654 C C . ALA D 1 156 ? 28.578 25.672 73.918 1.00 22.50 156 ALA D C 1
ATOM 9655 O O . ALA D 1 156 ? 29.166 24.590 74.043 1.00 23.36 156 ALA D O 1
ATOM 9657 N N . PHE D 1 157 ? 29.199 26.847 73.871 1.00 21.27 157 PHE D N 1
ATOM 9658 C CA . PHE D 1 157 ? 30.627 27.016 74.132 1.00 21.24 157 PHE D CA 1
ATOM 9659 C C . PHE D 1 157 ? 30.746 28.037 75.256 1.00 20.52 157 PHE D C 1
ATOM 9660 O O . PHE D 1 157 ? 30.412 29.192 75.052 1.00 19.32 157 PHE D O 1
ATOM 9668 N N . ALA D 1 158 ? 31.197 27.616 76.434 1.00 19.70 158 ALA D N 1
ATOM 9669 C CA . ALA D 1 158 ? 31.252 28.489 77.592 1.00 19.89 158 ALA D CA 1
ATOM 9670 C C . ALA D 1 158 ? 32.687 28.995 77.713 1.00 19.38 158 ALA D C 1
ATOM 9671 O O . ALA D 1 158 ? 33.658 28.214 77.696 1.00 21.27 158 ALA D O 1
ATOM 9673 N N . LEU D 1 159 ? 32.834 30.302 77.781 1.00 16.88 159 LEU D N 1
ATOM 9674 C CA . LEU D 1 159 ? 34.144 30.926 77.859 1.00 16.38 159 LEU D CA 1
ATOM 9675 C C . LEU D 1 159 ? 34.372 31.392 79.304 1.00 15.72 159 LEU D C 1
ATOM 9676 O O . LEU D 1 159 ? 33.594 32.166 79.873 1.00 14.36 159 LEU D O 1
ATOM 9681 N N . LEU D 1 160 ? 35.442 30.869 79.889 1.00 14.97 160 LEU D N 1
ATOM 9682 C CA . LEU D 1 160 ? 35.793 31.099 81.269 1.00 15.61 160 LEU D CA 1
ATOM 9683 C C . LEU D 1 160 ? 36.720 32.306 81.366 1.00 14.62 160 LEU D C 1
ATOM 9684 O O . LEU D 1 160 ? 37.710 32.407 80.616 1.00 14.63 160 LEU D O 1
ATOM 9697 N N . PRO D 1 162 ? 39.375 34.892 83.623 1.00 13.77 162 PRO D N 1
ATOM 9698 C CA . PRO D 1 162 ? 40.443 34.574 84.582 1.00 13.89 162 PRO D CA 1
ATOM 9699 C C . PRO D 1 162 ? 39.916 34.470 86.026 1.00 13.76 162 PRO D C 1
ATOM 9700 O O . PRO D 1 162 ? 39.011 35.207 86.430 1.00 12.43 162 PRO D O 1
ATOM 9704 N N . ALA D 1 163 ? 40.483 33.513 86.758 1.00 13.78 163 ALA D N 1
ATOM 9705 C CA . ALA D 1 163 ? 40.028 33.115 88.085 1.00 13.57 163 ALA D CA 1
ATOM 9706 C C . ALA D 1 163 ? 39.866 34.270 89.053 1.00 13.33 163 ALA D C 1
ATOM 9707 O O . ALA D 1 163 ? 38.933 34.252 89.873 1.00 12.99 163 ALA D O 1
ATOM 9709 N N . GLU D 1 164 ? 40.749 35.279 88.975 1.00 14.13 164 GLU D N 1
ATOM 9710 C CA . GLU D 1 164 ? 40.652 36.434 89.883 1.00 14.24 164 GLU D CA 1
ATOM 9711 C C . GLU D 1 164 ? 39.434 37.333 89.645 1.00 14.95 164 GLU D C 1
ATOM 9712 O O . GLU D 1 164 ? 39.125 38.159 90.491 1.00 15.35 164 GLU D O 1
ATOM 9718 N N . THR D 1 165 ? 38.729 37.155 88.526 1.00 14.53 165 THR D N 1
ATOM 9719 C CA . THR D 1 165 ? 37.579 37.974 88.238 1.00 14.27 165 THR D CA 1
ATOM 9720 C C . THR D 1 165 ? 36.285 37.389 88.791 1.00 14.81 165 THR D C 1
ATOM 9721 O O . THR D 1 165 ? 35.233 37.971 88.582 1.00 14.64 165 THR D O 1
ATOM 9725 N N . HIS D 1 166 ? 36.349 36.250 89.487 1.00 14.88 166 HIS D N 1
ATOM 9726 C CA . HIS D 1 166 ? 35.210 35.794 90.263 1.00 15.21 166 HIS D CA 1
ATOM 9727 C C . HIS D 1 166 ? 35.142 36.645 91.527 1.00 15.58 166 HIS D C 1
ATOM 9728 O O . HIS D 1 166 ? 35.602 36.228 92.604 1.00 16.38 166 HIS D O 1
ATOM 9735 N N . ASP D 1 167 ? 34.618 37.864 91.360 1.00 14.87 167 ASP D N 1
ATOM 9736 C CA . ASP D 1 167 ? 34.650 38.902 92.386 1.00 15.36 167 ASP D CA 1
ATOM 9737 C C . ASP D 1 167 ? 34.025 38.418 93.679 1.00 15.41 167 ASP D C 1
ATOM 9738 O O . ASP D 1 167 ? 32.932 37.861 93.657 1.00 15.58 167 ASP D O 1
ATOM 9743 N N . ARG D 1 168 ? 34.737 38.604 94.799 1.00 15.38 168 ARG D N 1
ATOM 9744 C CA . ARG D 1 168 ? 34.190 38.323 96.135 1.00 16.11 168 ARG D CA 1
ATOM 9745 C C . ARG D 1 168 ? 33.394 39.491 96.717 1.00 16.64 168 ARG D C 1
ATOM 9746 O O . ARG D 1 168 ? 32.494 39.281 97.512 1.00 17.39 168 ARG D O 1
ATOM 9754 N N . GLY D 1 169 ? 33.715 40.715 96.339 1.00 16.33 169 GLY D N 1
ATOM 9755 C CA . GLY D 1 169 ? 32.860 41.840 96.711 1.00 17.73 169 GLY D CA 1
ATOM 9756 C C . GLY D 1 169 ? 31.459 41.649 96.129 1.00 18.37 169 GLY D C 1
ATOM 9757 O O . GLY D 1 169 ? 31.313 41.183 95.001 1.00 18.27 169 GLY D O 1
ATOM 9758 N N . PHE D 1 170 ? 30.447 42.005 96.909 1.00 19.40 170 PHE D N 1
ATOM 9759 C CA . PHE D 1 170 ? 29.050 42.086 96.474 1.00 20.93 170 PHE D CA 1
ATOM 9760 C C . PHE D 1 170 ? 28.922 42.819 95.141 1.00 20.49 170 PHE D C 1
ATOM 9761 O O . PHE D 1 170 ? 28.281 42.340 94.194 1.00 21.70 170 PHE D O 1
ATOM 9769 N N . ALA D 1 171 ? 29.530 43.985 95.061 1.00 19.90 171 ALA D N 1
ATOM 9770 C CA . ALA D 1 171 ? 29.420 44.821 93.864 1.00 19.46 171 ALA D CA 1
ATOM 9771 C C . ALA D 1 171 ? 30.432 44.321 92.827 1.00 19.30 171 ALA D C 1
ATOM 9772 O O . ALA D 1 171 ? 31.630 44.264 93.103 1.00 18.54 171 ALA D O 1
ATOM 9782 N N . THR D 1 173 ? 33.033 44.274 89.773 1.00 15.87 173 THR D N 1
ATOM 9783 C CA . THR D 1 173 ? 33.964 45.239 89.199 1.00 15.21 173 THR D CA 1
ATOM 9784 C C . THR D 1 173 ? 34.755 44.538 88.098 1.00 14.22 173 THR D C 1
ATOM 9785 O O . THR D 1 173 ? 34.427 44.689 86.912 1.00 13.76 173 THR D O 1
ATOM 9789 N N . SER D 1 174 ? 35.755 43.742 88.468 1.00 13.44 174 SER D N 1
ATOM 9790 C CA . SER D 1 174 ? 36.593 43.071 87.460 1.00 13.18 174 SER D CA 1
ATOM 9791 C C . SER D 1 174 ? 35.776 42.050 86.680 1.00 12.41 174 SER D C 1
ATOM 9792 O O . SER D 1 174 ? 36.089 41.781 85.547 1.00 13.10 174 SER D O 1
ATOM 9795 N N . SER D 1 175 ? 34.740 41.472 87.284 1.00 12.17 175 SER D N 1
ATOM 9796 C CA . SER D 1 175 ? 33.906 40.508 86.540 1.00 13.28 175 SER D CA 1
ATOM 9797 C C . SER D 1 175 ? 33.227 41.198 85.339 1.00 13.25 175 SER D C 1
ATOM 9798 O O . SER D 1 175 ? 33.348 40.733 84.196 1.00 13.96 175 SER D O 1
ATOM 9801 N N . ILE D 1 176 ? 32.549 42.325 85.581 1.00 13.70 176 ILE D N 1
ATOM 9802 C CA . ILE D 1 176 ? 31.841 42.990 84.480 1.00 13.91 176 ILE D CA 1
ATOM 9803 C C . ILE D 1 176 ? 32.800 43.479 83.411 1.00 13.16 176 ILE D C 1
ATOM 9804 O O . ILE D 1 176 ? 32.592 43.206 82.208 1.00 13.16 176 ILE D O 1
ATOM 9809 N N . THR D 1 177 ? 33.853 44.201 83.814 1.00 12.93 177 THR D N 1
ATOM 9810 C CA . THR D 1 177 ? 34.794 44.741 82.827 1.00 12.00 177 THR D CA 1
ATOM 9811 C C . THR D 1 177 ? 35.506 43.654 81.994 1.00 11.62 177 THR D C 1
ATOM 9812 O O . THR D 1 177 ? 35.648 43.780 80.793 1.00 10.83 177 THR D O 1
ATOM 9816 N N . THR D 1 178 ? 35.933 42.584 82.634 1.00 11.50 178 THR D N 1
ATOM 9817 C CA . THR D 1 178 ? 36.607 41.515 81.932 1.00 12.39 178 THR D CA 1
ATOM 9818 C C . THR D 1 178 ? 35.664 40.790 80.964 1.00 12.53 178 THR D C 1
ATOM 9819 O O . THR D 1 178 ? 36.015 40.546 79.816 1.00 12.02 178 THR D O 1
ATOM 9839 N N . ALA D 1 181 ? 35.178 43.172 77.960 1.00 11.81 181 ALA D N 1
ATOM 9840 C CA . ALA D 1 181 ? 36.379 43.183 77.129 1.00 12.37 181 ALA D CA 1
ATOM 9841 C C . ALA D 1 181 ? 36.429 41.906 76.306 1.00 12.09 181 ALA D C 1
ATOM 9842 O O . ALA D 1 181 ? 36.671 41.932 75.109 1.00 12.15 181 ALA D O 1
ATOM 9844 N N . SER D 1 182 ? 36.092 40.795 76.939 1.00 12.59 182 SER D N 1
ATOM 9845 C CA . SER D 1 182 ? 36.149 39.491 76.294 1.00 13.01 182 SER D CA 1
ATOM 9846 C C . SER D 1 182 ? 35.107 39.358 75.167 1.00 13.14 182 SER D C 1
ATOM 9847 O O . SER D 1 182 ? 35.451 38.882 74.079 1.00 13.71 182 SER D O 1
ATOM 9850 N N . CYS D 1 183 ? 33.866 39.789 75.422 1.00 13.53 183 CYS D N 1
ATOM 9851 C CA . CYS D 1 183 ? 32.835 39.767 74.396 1.00 13.42 183 CYS D CA 1
ATOM 9852 C C . CYS D 1 183 ? 33.221 40.619 73.190 1.00 12.98 183 CYS D C 1
ATOM 9853 O O . CYS D 1 183 ? 33.053 40.202 72.041 1.00 13.25 183 CYS D O 1
ATOM 9856 N N . LEU D 1 184 ? 33.727 41.828 73.455 1.00 13.64 184 LEU D N 1
ATOM 9857 C CA . LEU D 1 184 ? 34.219 42.674 72.386 1.00 13.82 184 LEU D CA 1
ATOM 9858 C C . LEU D 1 184 ? 35.296 41.973 71.545 1.00 13.90 184 LEU D C 1
ATOM 9859 O O . LEU D 1 184 ? 35.250 42.017 70.315 1.00 13.80 184 LEU D O 1
ATOM 9864 N N . ALA D 1 185 ? 36.246 41.318 72.218 1.00 14.07 185 ALA D N 1
ATOM 9865 C CA . ALA D 1 185 ? 37.365 40.668 71.548 1.00 14.44 185 ALA D CA 1
ATOM 9866 C C . ALA D 1 185 ? 36.921 39.449 70.759 1.00 14.07 185 ALA D C 1
ATOM 9867 O O . ALA D 1 185 ? 37.498 39.140 69.709 1.00 15.50 185 ALA D O 1
ATOM 9869 N N . VAL D 1 186 ? 35.926 38.724 71.267 1.00 14.33 186 VAL D N 1
ATOM 9870 C CA . VAL D 1 186 ? 35.411 37.561 70.566 1.00 14.15 186 VAL D CA 1
ATOM 9871 C C . VAL D 1 186 ? 34.832 37.971 69.222 1.00 14.94 186 VAL D C 1
ATOM 9872 O O . VAL D 1 186 ? 35.142 37.356 68.216 1.00 15.22 186 VAL D O 1
ATOM 9876 N N . PHE D 1 187 ? 34.053 39.050 69.196 1.00 15.27 187 PHE D N 1
ATOM 9877 C CA . PHE D 1 187 ? 33.283 39.421 67.999 1.00 15.83 187 PHE D CA 1
ATOM 9878 C C . PHE D 1 187 ? 33.915 40.481 67.120 1.00 15.70 187 PHE D C 1
ATOM 9879 O O . PHE D 1 187 ? 33.603 40.556 65.926 1.00 18.02 187 PHE D O 1
ATOM 9887 N N . ALA D 1 188 ? 34.833 41.265 67.674 1.00 15.48 188 ALA D N 1
ATOM 9888 C CA . ALA D 1 188 ? 35.520 42.310 66.908 1.00 16.07 188 ALA D CA 1
ATOM 9889 C C . ALA D 1 188 ? 37.046 42.261 67.071 1.00 15.53 188 ALA D C 1
ATOM 9890 O O . ALA D 1 188 ? 37.655 43.237 67.465 1.00 15.26 188 ALA D O 1
ATOM 9892 N N . PRO D 1 189 ? 37.669 41.099 66.791 1.00 17.51 189 PRO D N 1
ATOM 9893 C CA . PRO D 1 189 ? 39.099 40.941 67.094 1.00 18.44 189 PRO D CA 1
ATOM 9894 C C . PRO D 1 189 ? 40.032 41.816 66.261 1.00 19.33 189 PRO D C 1
ATOM 9895 O O . PRO D 1 189 ? 41.159 42.080 66.666 1.00 20.12 189 PRO D O 1
ATOM 9899 N N . GLU D 1 190 ? 39.566 42.233 65.101 1.00 20.36 190 GLU D N 1
ATOM 9900 C CA . GLU D 1 190 ? 40.304 43.197 64.274 1.00 21.07 190 GLU D CA 1
ATOM 9901 C C . GLU D 1 190 ? 40.460 44.569 64.937 1.00 21.20 190 GLU D C 1
ATOM 9902 O O . GLU D 1 190 ? 41.385 45.305 64.613 1.00 22.38 190 GLU D O 1
ATOM 9908 N N . THR D 1 191 ? 39.591 44.893 65.893 1.00 20.39 191 THR D N 1
ATOM 9909 C CA . THR D 1 191 ? 39.586 46.183 66.573 1.00 20.27 191 THR D CA 1
ATOM 9910 C C . THR D 1 191 ? 39.999 46.070 68.038 1.00 19.22 191 THR D C 1
ATOM 9911 O O . THR D 1 191 ? 40.801 46.871 68.552 1.00 18.22 191 THR D O 1
ATOM 9915 N N . ILE D 1 192 ? 39.447 45.064 68.710 1.00 18.20 192 ILE D N 1
ATOM 9916 C CA . ILE D 1 192 ? 39.655 44.879 70.132 1.00 17.71 192 ILE D CA 1
ATOM 9917 C C . ILE D 1 192 ? 40.349 43.537 70.292 1.00 17.64 192 ILE D C 1
ATOM 9918 O O . ILE D 1 192 ? 39.723 42.485 70.101 1.00 17.62 192 ILE D O 1
ATOM 9923 N N . ASN D 1 193 ? 41.632 43.579 70.637 1.00 18.09 193 ASN D N 1
ATOM 9924 C CA . ASN D 1 193 ? 42.429 42.364 70.762 1.00 17.97 193 ASN D CA 1
ATOM 9925 C C . ASN D 1 193 ? 43.535 42.520 71.795 1.00 18.54 193 ASN D C 1
ATOM 9926 O O . ASN D 1 193 ? 43.689 43.566 72.424 1.00 17.18 193 ASN D O 1
ATOM 9931 N N . SER D 1 194 ? 44.298 41.456 72.006 1.00 19.11 194 SER D N 1
ATOM 9932 C CA . SER D 1 194 ? 45.297 41.463 73.061 1.00 20.05 194 SER D CA 1
ATOM 9933 C C . SER D 1 194 ? 46.429 42.471 72.797 1.00 20.12 194 SER D C 1
ATOM 9934 O O . SER D 1 194 ? 47.187 42.766 73.707 1.00 22.50 194 SER D O 1
ATOM 9937 N N . GLN D 1 195 ? 46.540 43.004 71.579 1.00 20.20 195 GLN D N 1
ATOM 9938 C CA . GLN D 1 195 ? 47.472 44.093 71.321 1.00 20.20 195 GLN D CA 1
ATOM 9939 C C . GLN D 1 195 ? 46.840 45.470 71.531 1.00 19.55 195 GLN D C 1
ATOM 9940 O O . GLN D 1 195 ? 47.319 46.254 72.364 1.00 19.54 195 GLN D O 1
ATOM 9946 N N . THR D 1 196 ? 45.766 45.753 70.802 1.00 17.98 196 THR D N 1
ATOM 9947 C CA . THR D 1 196 ? 45.143 47.073 70.865 1.00 18.15 196 THR D CA 1
ATOM 9948 C C . THR D 1 196 ? 44.613 47.377 72.263 1.00 16.87 196 THR D C 1
ATOM 9949 O O . THR D 1 196 ? 44.697 48.496 72.718 1.00 17.43 196 THR D O 1
ATOM 9953 N N . PHE D 1 197 ? 44.137 46.367 72.977 1.00 17.05 197 PHE D N 1
ATOM 9954 C CA . PHE D 1 197 ? 43.525 46.604 74.292 1.00 16.96 197 PHE D CA 1
ATOM 9955 C C . PHE D 1 197 ? 44.563 46.888 75.378 1.00 16.52 197 PHE D C 1
ATOM 9956 O O . PHE D 1 197 ? 44.228 47.384 76.440 1.00 16.22 197 PHE D O 1
ATOM 9964 N N . ARG D 1 198 ? 45.829 46.574 75.111 1.00 17.07 198 ARG D N 1
ATOM 9965 C CA . ARG D 1 198 ? 46.882 46.972 76.039 1.00 17.33 198 ARG D CA 1
ATOM 9966 C C . ARG D 1 198 ? 46.878 48.473 76.279 1.00 16.60 198 ARG D C 1
ATOM 9967 O O . ARG D 1 198 ? 47.171 48.909 77.377 1.00 16.16 198 ARG D O 1
ATOM 9975 N N . ASP D 1 199 ? 46.541 49.258 75.257 1.00 16.49 199 ASP D N 1
ATOM 9976 C CA . ASP D 1 199 ? 46.429 50.707 75.410 1.00 16.20 199 ASP D CA 1
ATOM 9977 C C . ASP D 1 199 ? 45.330 51.068 76.406 1.00 15.73 199 ASP D C 1
ATOM 9978 O O . ASP D 1 199 ? 45.487 51.986 77.202 1.00 14.72 199 ASP D O 1
ATOM 9983 N N . VAL D 1 200 ? 44.224 50.334 76.353 1.00 15.14 200 VAL D N 1
ATOM 9984 C CA . VAL D 1 200 ? 43.128 50.524 77.306 1.00 15.11 200 VAL D CA 1
ATOM 9985 C C . VAL D 1 200 ? 43.562 50.127 78.717 1.00 14.83 200 VAL D C 1
ATOM 9986 O O . VAL D 1 200 ? 43.368 50.889 79.662 1.00 15.19 200 VAL D O 1
ATOM 9990 N N . ALA D 1 201 ? 44.133 48.933 78.863 1.00 14.91 201 ALA D N 1
ATOM 9991 C CA . ALA D 1 201 ? 44.665 48.494 80.143 1.00 14.72 201 ALA D CA 1
ATOM 9992 C C . ALA D 1 201 ? 45.710 49.489 80.691 1.00 14.49 201 ALA D C 1
ATOM 9993 O O . ALA D 1 201 ? 45.719 49.770 81.866 1.00 13.94 201 ALA D O 1
ATOM 9995 N N . ASP D 1 202 ? 46.583 50.016 79.834 1.00 15.52 202 ASP D N 1
ATOM 9996 C CA . ASP D 1 202 ? 47.640 50.937 80.254 1.00 15.98 202 ASP D CA 1
ATOM 9997 C C . ASP D 1 202 ? 47.002 52.215 80.807 1.00 16.33 202 ASP D C 1
ATOM 9998 O O . ASP D 1 202 ? 47.411 52.747 81.841 1.00 15.87 202 ASP D O 1
ATOM 10003 N N . ARG D 1 203 ? 46.008 52.710 80.071 1.00 16.30 203 ARG D N 1
ATOM 10004 C CA . ARG D 1 203 ? 45.338 53.946 80.432 1.00 16.63 203 ARG D CA 1
ATOM 10005 C C . ARG D 1 203 ? 44.584 53.789 81.751 1.00 15.89 203 ARG D C 1
ATOM 10006 O O . ARG D 1 203 ? 44.614 54.659 82.586 1.00 13.47 203 ARG D O 1
ATOM 10014 N N . CYS D 1 204 ? 43.892 52.670 81.918 1.00 15.31 204 CYS D N 1
ATOM 10015 C CA . CYS D 1 204 ? 43.143 52.437 83.150 1.00 15.28 204 CYS D CA 1
ATOM 10016 C C . CYS D 1 204 ? 44.101 52.223 84.320 1.00 14.90 204 CYS D C 1
ATOM 10017 O O . CYS D 1 204 ? 43.817 52.666 85.423 1.00 13.19 204 CYS D O 1
ATOM 10020 N N . GLN D 1 205 ? 45.259 51.622 84.053 1.00 14.74 205 GLN D N 1
ATOM 10021 C CA . GLN D 1 205 ? 46.306 51.521 85.076 1.00 15.54 205 GLN D CA 1
ATOM 10022 C C . GLN D 1 205 ? 46.760 52.918 85.507 1.00 15.57 205 GLN D C 1
ATOM 10023 O O . GLN D 1 205 ? 46.909 53.191 86.691 1.00 15.94 205 GLN D O 1
ATOM 10029 N N . ALA D 1 206 ? 46.971 53.789 84.532 1.00 15.93 206 ALA D N 1
ATOM 10030 C CA . ALA D 1 206 ? 47.322 55.181 84.806 1.00 15.73 206 ALA D CA 1
ATOM 10031 C C . ALA D 1 206 ? 46.259 55.921 85.618 1.00 15.22 206 ALA D C 1
ATOM 10032 O O . ALA D 1 206 ? 46.597 56.689 86.532 1.00 15.54 206 ALA D O 1
ATOM 10034 N N . ILE D 1 207 ? 44.985 55.682 85.302 1.00 14.41 207 ILE D N 1
ATOM 10035 C CA . ILE D 1 207 ? 43.883 56.270 86.059 1.00 14.94 207 ILE D CA 1
ATOM 10036 C C . ILE D 1 207 ? 43.961 55.835 87.512 1.00 14.97 207 ILE D C 1
ATOM 10037 O O . ILE D 1 207 ? 43.892 56.671 88.441 1.00 14.89 207 ILE D O 1
ATOM 10042 N N . LEU D 1 208 ? 44.115 54.529 87.716 1.00 15.39 208 LEU D N 1
ATOM 10043 C CA . LEU D 1 208 ? 44.167 53.986 89.067 1.00 15.92 208 LEU D CA 1
ATOM 10044 C C . LEU D 1 208 ? 45.358 54.562 89.843 1.00 16.84 208 LEU D C 1
ATOM 10045 O O . LEU D 1 208 ? 45.229 54.919 91.013 1.00 18.21 208 LEU D O 1
ATOM 10050 N N . THR D 1 209 ? 46.485 54.694 89.151 1.00 17.59 209 THR D N 1
ATOM 10051 C CA . THR D 1 209 ? 47.678 55.257 89.750 1.00 18.04 209 THR D CA 1
ATOM 10052 C C . THR D 1 209 ? 47.442 56.714 90.120 1.00 18.86 209 THR D C 1
ATOM 10053 O O . THR D 1 209 ? 47.778 57.112 91.218 1.00 19.85 209 THR D O 1
ATOM 10057 N N . SER D 1 210 ? 46.774 57.476 89.246 1.00 18.99 210 SER D N 1
ATOM 10058 C CA . SER D 1 210 ? 46.487 58.890 89.497 1.00 19.68 210 SER D CA 1
ATOM 10059 C C . SER D 1 210 ? 45.623 59.139 90.755 1.00 20.70 210 SER D C 1
ATOM 10060 O O . SER D 1 210 ? 45.670 60.223 91.353 1.00 21.33 210 SER D O 1
ATOM 10063 N N . LEU D 1 211 ? 44.841 58.144 91.154 1.00 20.57 211 LEU D N 1
ATOM 10064 C CA . LEU D 1 211 ? 43.983 58.228 92.327 1.00 20.79 211 LEU D CA 1
ATOM 10065 C C . LEU D 1 211 ? 44.683 57.832 93.640 1.00 20.87 211 LEU D C 1
ATOM 10066 O O . LEU D 1 211 ? 44.071 57.876 94.711 1.00 21.30 211 LEU D O 1
ATOM 10071 N N . GLY D 1 212 ? 45.961 57.464 93.566 1.00 20.78 212 GLY D N 1
ATOM 10072 C CA . GLY D 1 212 ? 46.732 57.184 94.766 1.00 20.86 212 GLY D CA 1
ATOM 10073 C C . GLY D 1 212 ? 46.101 56.093 95.586 1.00 21.03 212 GLY D C 1
ATOM 10074 O O . GLY D 1 212 ? 45.643 55.089 95.040 1.00 20.39 212 GLY D O 1
ATOM 10075 N N . ASP D 1 213 ? 46.031 56.305 96.895 1.00 20.98 213 ASP D N 1
ATOM 10076 C CA . ASP D 1 213 ? 45.422 55.341 97.801 1.00 22.25 213 ASP D CA 1
ATOM 10077 C C . ASP D 1 213 ? 43.883 55.440 97.856 1.00 22.22 213 ASP D C 1
ATOM 10078 O O . ASP D 1 213 ? 43.256 54.723 98.620 1.00 22.65 213 ASP D O 1
ATOM 10083 N N . PHE D 1 214 ? 43.309 56.325 97.044 1.00 22.61 214 PHE D N 1
ATOM 10084 C CA . PHE D 1 214 ? 41.849 56.492 96.914 1.00 23.25 214 PHE D CA 1
ATOM 10085 C C . PHE D 1 214 ? 41.254 57.283 98.089 1.00 24.22 214 PHE D C 1
ATOM 10086 O O . PHE D 1 214 ? 40.050 57.508 98.118 1.00 23.09 214 PHE D O 1
ATOM 10094 N N . SER D 1 215 ? 42.090 57.730 99.032 1.00 25.41 215 SER D N 1
ATOM 10095 C CA . SER D 1 215 ? 41.602 58.375 100.262 1.00 26.34 215 SER D CA 1
ATOM 10096 C C . SER D 1 215 ? 40.812 59.652 100.003 1.00 27.23 215 SER D C 1
ATOM 10097 O O . SER D 1 215 ? 39.948 59.997 100.811 1.00 28.46 215 SER D O 1
ATOM 10100 N N . GLU D 1 216 ? 41.111 60.350 98.912 1.00 28.37 216 GLU D N 1
ATOM 10101 C CA . GLU D 1 216 ? 40.401 61.590 98.554 1.00 29.56 216 GLU D CA 1
ATOM 10102 C C . GLU D 1 216 ? 39.079 61.396 97.780 1.00 29.83 216 GLU D C 1
ATOM 10103 O O . GLU D 1 216 ? 38.486 62.382 97.312 1.00 30.58 216 GLU D O 1
ATOM 10109 N N . GLY D 1 217 ? 38.635 60.147 97.642 1.00 29.00 217 GLY D N 1
ATOM 10110 C CA . GLY D 1 217 ? 37.285 59.836 97.165 1.00 28.57 217 GLY D CA 1
ATOM 10111 C C . GLY D 1 217 ? 36.900 60.139 95.726 1.00 27.93 217 GLY D C 1
ATOM 10112 O O . GLY D 1 217 ? 35.713 60.103 95.404 1.00 27.73 217 GLY D O 1
ATOM 10113 N N . VAL D 1 218 ? 37.877 60.429 94.868 1.00 27.20 218 VAL D N 1
ATOM 10114 C CA . VAL D 1 218 ? 37.679 60.613 93.428 1.00 27.43 218 VAL D CA 1
ATOM 10115 C C . VAL D 1 218 ? 36.914 61.902 93.073 1.00 28.44 218 VAL D C 1
ATOM 10116 O O . VAL D 1 218 ? 37.412 62.701 92.267 1.00 29.13 218 VAL D O 1
ATOM 10120 N N . PHE D 1 219 ? 35.694 62.053 93.602 1.00 28.58 219 PHE D N 1
ATOM 10121 C CA . PHE D 1 219 ? 34.915 63.307 93.484 1.00 28.57 219 PHE D CA 1
ATOM 10122 C C . PHE D 1 219 ? 34.825 64.036 94.849 1.00 29.67 219 PHE D C 1
ATOM 10123 O O . PHE D 1 219 ? 34.432 65.189 94.901 1.00 31.49 219 PHE D O 1
ATOM 10131 N N . GLY D 1 220 ? 35.165 63.377 95.956 1.00 30.23 220 GLY D N 1
ATOM 10132 C CA . GLY D 1 220 ? 35.175 64.019 97.268 1.00 29.72 220 GLY D CA 1
ATOM 10133 C C . GLY D 1 220 ? 34.107 63.509 98.210 1.00 30.15 220 GLY D C 1
ATOM 10134 O O . GLY D 1 220 ? 33.341 62.611 97.857 1.00 29.22 220 GLY D O 1
ATOM 10135 N N . TYR D 1 221 ? 34.096 64.051 99.435 1.00 29.30 221 TYR D N 1
ATOM 10136 C CA . TYR D 1 221 ? 33.064 63.753 100.399 1.00 29.59 221 TYR D CA 1
ATOM 10137 C C . TYR D 1 221 ? 32.278 65.058 100.665 1.00 30.07 221 TYR D C 1
ATOM 10138 O O . TYR D 1 221 ? 32.747 65.973 101.326 1.00 31.30 221 TYR D O 1
ATOM 10147 N N . ALA D 1 222 ? 31.107 65.144 100.071 1.00 30.41 222 ALA D N 1
ATOM 10148 C CA . ALA D 1 222 ? 30.142 66.207 100.323 1.00 29.30 222 ALA D CA 1
ATOM 10149 C C . ALA D 1 222 ? 28.865 65.499 100.731 1.00 28.78 222 ALA D C 1
ATOM 10150 O O . ALA D 1 222 ? 28.726 64.294 100.468 1.00 28.40 222 ALA D O 1
ATOM 10152 N N . PRO D 1 223 ? 27.919 66.229 101.351 1.00 27.26 223 PRO D N 1
ATOM 10153 C CA . PRO D 1 223 ? 26.641 65.593 101.665 1.00 26.85 223 PRO D CA 1
ATOM 10154 C C . PRO D 1 223 ? 25.684 65.672 100.469 1.00 26.10 223 PRO D C 1
ATOM 10155 O O . PRO D 1 223 ? 24.563 66.159 100.601 1.00 25.71 223 PRO D O 1
ATOM 10159 N N . TRP D 1 224 ? 26.136 65.216 99.297 1.00 25.48 224 TRP D N 1
ATOM 10160 C CA . TRP D 1 224 ? 25.211 65.096 98.155 1.00 24.30 224 TRP D CA 1
ATOM 10161 C C . TRP D 1 224 ? 24.211 64.018 98.529 1.00 22.39 224 TRP D C 1
ATOM 10162 O O . TRP D 1 224 ? 24.500 63.104 99.318 1.00 22.13 224 TRP D O 1
ATOM 10173 N N . LYS D 1 225 ? 23.010 64.187 98.017 1.00 20.76 225 LYS D N 1
ATOM 10174 C CA . LYS D 1 225 ? 21.930 63.267 98.255 1.00 19.79 225 LYS D CA 1
ATOM 10175 C C . LYS D 1 225 ? 21.459 62.611 96.986 1.00 17.95 225 LYS D C 1
ATOM 10176 O O . LYS D 1 225 ? 20.746 61.608 97.047 1.00 16.41 225 LYS D O 1
ATOM 10182 N N . ARG D 1 226 ? 21.848 63.187 95.856 1.00 15.55 226 ARG D N 1
ATOM 10183 C CA . ARG D 1 226 ? 21.543 62.632 94.550 1.00 15.24 226 ARG D CA 1
ATOM 10184 C C . ARG D 1 226 ? 22.787 62.661 93.689 1.00 14.44 226 ARG D C 1
ATOM 10185 O O . ARG D 1 226 ? 23.569 63.617 93.739 1.00 14.37 226 ARG D O 1
ATOM 10193 N N . ILE D 1 227 ? 22.950 61.611 92.899 1.00 14.30 227 ILE D N 1
ATOM 10194 C CA . ILE D 1 227 ? 24.014 61.542 91.900 1.00 15.02 227 ILE D CA 1
ATOM 10195 C C . ILE D 1 227 ? 23.418 61.158 90.549 1.00 14.35 227 ILE D C 1
ATOM 10196 O O . ILE D 1 227 ? 22.609 60.247 90.480 1.00 13.44 227 ILE D O 1
ATOM 10201 N N . VAL D 1 228 ? 23.789 61.880 89.487 1.00 13.99 228 VAL D N 1
ATOM 10202 C CA . VAL D 1 228 ? 23.389 61.528 88.137 1.00 13.71 228 VAL D CA 1
ATOM 10203 C C . VAL D 1 228 ? 24.616 61.339 87.272 1.00 13.09 228 VAL D C 1
ATOM 10204 O O . VAL D 1 228 ? 25.510 62.188 87.218 1.00 13.12 228 VAL D O 1
ATOM 10208 N N . TYR D 1 229 ? 24.657 60.204 86.592 1.00 12.13 229 TYR D N 1
ATOM 10209 C CA . TYR D 1 229 ? 25.661 59.968 85.562 1.00 12.01 229 TYR D CA 1
ATOM 10210 C C . TYR D 1 229 ? 24.998 60.046 84.216 1.00 11.26 229 TYR D C 1
ATOM 10211 O O . TYR D 1 229 ? 23.891 59.515 84.044 1.00 11.24 229 TYR D O 1
ATOM 10220 N N . LEU D 1 230 ? 25.682 60.686 83.274 1.00 11.27 230 LEU D N 1
ATOM 10221 C CA . LEU D 1 230 ? 25.183 60.892 81.932 1.00 11.18 230 LEU D CA 1
ATOM 10222 C C . LEU D 1 230 ? 26.198 60.446 80.883 1.00 11.58 230 LEU D C 1
ATOM 10223 O O . LEU D 1 230 ? 27.401 60.743 80.991 1.00 11.79 230 LEU D O 1
ATOM 10228 N N . GLY D 1 231 ? 25.699 59.737 79.871 1.00 11.64 231 GLY D N 1
ATOM 10229 C CA . GLY D 1 231 ? 26.489 59.320 78.724 1.00 11.58 231 GLY D CA 1
ATOM 10230 C C . GLY D 1 231 ? 25.604 59.069 77.507 1.00 12.39 231 GLY D C 1
ATOM 10231 O O . GLY D 1 231 ? 24.496 58.545 77.650 1.00 13.14 231 GLY D O 1
ATOM 10232 N N . SER D 1 232 ? 26.102 59.449 76.331 1.00 12.61 232 SER D N 1
ATOM 10233 C CA . SER D 1 232 ? 25.436 59.249 75.042 1.00 13.02 232 SER D CA 1
ATOM 10234 C C . SER D 1 232 ? 25.596 57.828 74.503 1.00 12.53 232 SER D C 1
ATOM 10235 O O . SER D 1 232 ? 26.609 57.163 74.699 1.00 13.42 232 SER D O 1
ATOM 10238 N N . GLY D 1 233 ? 24.557 57.379 73.819 1.00 12.73 233 GLY D N 1
ATOM 10239 C CA . GLY D 1 233 ? 24.577 56.106 73.137 1.00 13.33 233 GLY D CA 1
ATOM 10240 C C . GLY D 1 233 ? 24.867 55.038 74.153 1.00 13.08 233 GLY D C 1
ATOM 10241 O O . GLY D 1 233 ? 24.314 55.067 75.251 1.00 13.47 233 GLY D O 1
ATOM 10242 N N . GLY D 1 234 ? 25.744 54.114 73.816 1.00 13.61 234 GLY D N 1
ATOM 10243 C CA . GLY D 1 234 ? 26.112 53.046 74.760 1.00 14.10 234 GLY D CA 1
ATOM 10244 C C . GLY D 1 234 ? 26.748 53.492 76.060 1.00 14.40 234 GLY D C 1
ATOM 10245 O O . GLY D 1 234 ? 26.722 52.738 77.031 1.00 15.83 234 GLY D O 1
ATOM 10246 N N . LEU D 1 235 ? 27.304 54.709 76.111 1.00 13.76 235 LEU D N 1
ATOM 10247 C CA . LEU D 1 235 ? 27.846 55.229 77.371 1.00 13.55 235 LEU D CA 1
ATOM 10248 C C . LEU D 1 235 ? 26.745 55.409 78.444 1.00 12.70 235 LEU D C 1
ATOM 10249 O O . LEU D 1 235 ? 27.031 55.493 79.622 1.00 11.96 235 LEU D O 1
ATOM 10254 N N . GLN D 1 236 ? 25.486 55.410 78.033 1.00 13.10 236 GLN D N 1
ATOM 10255 C CA . GLN D 1 236 ? 24.378 55.468 78.966 1.00 13.11 236 GLN D CA 1
ATOM 10256 C C . GLN D 1 236 ? 24.383 54.200 79.793 1.00 12.48 236 GLN D C 1
ATOM 10257 O O . GLN D 1 236 ? 24.074 54.242 80.991 1.00 11.47 236 GLN D O 1
ATOM 10263 N N . GLY D 1 237 ? 24.755 53.087 79.168 1.00 11.95 237 GLY D N 1
ATOM 10264 C CA . GLY D 1 237 ? 24.931 51.848 79.905 1.00 12.64 237 GLY D CA 1
ATOM 10265 C C . GLY D 1 237 ? 26.031 51.918 80.947 1.00 11.85 237 GLY D C 1
ATOM 10266 O O . GLY D 1 237 ? 25.910 51.326 82.022 1.00 12.91 237 GLY D O 1
ATOM 10267 N N . ALA D 1 238 ? 27.109 52.646 80.641 1.00 12.16 238 ALA D N 1
ATOM 10268 C CA . ALA D 1 238 ? 28.181 52.879 81.603 1.00 11.20 238 ALA D CA 1
ATOM 10269 C C . ALA D 1 238 ? 27.703 53.797 82.722 1.00 10.93 238 ALA D C 1
ATOM 10270 O O . ALA D 1 238 ? 28.028 53.574 83.868 1.00 10.32 238 ALA D O 1
ATOM 10272 N N . ALA D 1 239 ? 26.932 54.824 82.362 1.00 11.10 239 ALA D N 1
ATOM 10273 C CA . ALA D 1 239 ? 26.243 55.671 83.319 1.00 11.33 239 ALA D CA 1
ATOM 10274 C C . ALA D 1 239 ? 25.343 54.866 84.275 1.00 11.05 239 ALA D C 1
ATOM 10275 O O . ALA D 1 239 ? 25.370 55.093 85.486 1.00 10.72 239 ALA D O 1
ATOM 10277 N N . ARG D 1 240 ? 24.583 53.917 83.733 1.00 12.06 240 ARG D N 1
ATOM 10278 C CA . ARG D 1 240 ? 23.673 53.097 84.514 1.00 12.34 240 ARG D CA 1
ATOM 10279 C C . ARG D 1 240 ? 24.412 52.214 85.513 1.00 12.38 240 ARG D C 1
ATOM 10280 O O . ARG D 1 240 ? 24.007 52.098 86.684 1.00 10.73 240 ARG D O 1
ATOM 10288 N N . GLU D 1 241 ? 25.488 51.596 85.048 1.00 13.02 241 GLU D N 1
ATOM 10289 C CA . GLU D 1 241 ? 26.343 50.793 85.911 1.00 13.14 241 GLU D CA 1
ATOM 10290 C C . GLU D 1 241 ? 26.946 51.635 87.026 1.00 12.28 241 GLU D C 1
ATOM 10291 O O . GLU D 1 241 ? 26.981 51.214 88.184 1.00 12.58 241 GLU D O 1
ATOM 10297 N N . SER D 1 242 ? 27.400 52.825 86.668 1.00 12.12 242 SER D N 1
ATOM 10298 C CA . SER D 1 242 ? 28.019 53.736 87.620 1.00 12.06 242 SER D CA 1
ATOM 10299 C C . SER D 1 242 ? 27.022 54.109 88.721 1.00 11.81 242 SER D C 1
ATOM 10300 O O . SER D 1 242 ? 27.340 54.100 89.908 1.00 12.25 242 SER D O 1
ATOM 10303 N N . ALA D 1 243 ? 25.804 54.413 88.310 1.00 12.20 243 ALA D N 1
ATOM 10304 C CA . ALA D 1 243 ? 24.698 54.742 89.212 1.00 12.59 243 ALA D CA 1
ATOM 10305 C C . ALA D 1 243 ? 24.381 53.562 90.140 1.00 12.16 243 ALA D C 1
ATOM 10306 O O . ALA D 1 243 ? 24.278 53.730 91.342 1.00 12.51 243 ALA D O 1
ATOM 10308 N N . LEU D 1 244 ? 24.248 52.363 89.586 1.00 12.74 244 LEU D N 1
ATOM 10309 C CA . LEU D 1 244 ? 23.957 51.194 90.410 1.00 13.82 244 LEU D CA 1
ATOM 10310 C C . LEU D 1 244 ? 25.031 50.905 91.470 1.00 13.90 244 LEU D C 1
ATOM 10311 O O . LEU D 1 244 ? 24.689 50.538 92.600 1.00 13.19 244 LEU D O 1
ATOM 10316 N N . LYS D 1 245 ? 26.304 51.075 91.112 1.00 14.48 245 LYS D N 1
ATOM 10317 C CA . LYS D 1 245 ? 27.399 50.864 92.059 1.00 15.94 245 LYS D CA 1
ATOM 10318 C C . LYS D 1 245 ? 27.233 51.753 93.284 1.00 16.59 245 LYS D C 1
ATOM 10319 O O . LYS D 1 245 ? 27.368 51.288 94.405 1.00 16.15 245 LYS D O 1
ATOM 10325 N N . VAL D 1 246 ? 26.953 53.036 93.094 1.00 17.62 246 VAL D N 1
ATOM 10326 C CA . VAL D 1 246 ? 26.940 53.916 94.262 1.00 19.15 246 VAL D CA 1
ATOM 10327 C C . VAL D 1 246 ? 25.655 53.652 95.082 1.00 19.45 246 VAL D C 1
ATOM 10328 O O . VAL D 1 246 ? 25.658 53.700 96.309 1.00 18.83 246 VAL D O 1
ATOM 10332 N N . LEU D 1 247 ? 24.581 53.276 94.406 1.00 20.57 247 LEU D N 1
ATOM 10333 C CA . LEU D 1 247 ? 23.359 52.913 95.091 1.00 20.99 247 LEU D CA 1
ATOM 10334 C C . LEU D 1 247 ? 23.582 51.655 95.956 1.00 21.09 247 LEU D C 1
ATOM 10335 O O . LEU D 1 247 ? 23.235 51.640 97.149 1.00 21.36 247 LEU D O 1
ATOM 10340 N N . GLU D 1 248 ? 24.156 50.616 95.355 1.00 19.78 248 GLU D N 1
ATOM 10341 C CA . GLU D 1 248 ? 24.448 49.355 96.065 1.00 21.10 248 GLU D CA 1
ATOM 10342 C C . GLU D 1 248 ? 25.393 49.581 97.269 1.00 19.75 248 GLU D C 1
ATOM 10343 O O . GLU D 1 248 ? 25.145 49.121 98.399 1.00 18.91 248 GLU D O 1
ATOM 10349 N N . LEU D 1 249 ? 26.500 50.257 97.000 1.00 18.93 249 LEU D N 1
ATOM 10350 C CA . LEU D 1 249 ? 27.559 50.374 97.995 1.00 18.44 249 LEU D CA 1
ATOM 10351 C C . LEU D 1 249 ? 27.228 51.361 99.129 1.00 17.62 249 LEU D C 1
ATOM 10352 O O . LEU D 1 249 ? 27.834 51.292 100.197 1.00 16.65 249 LEU D O 1
ATOM 10357 N N . THR D 1 250 ? 26.270 52.251 98.901 1.00 17.10 250 THR D N 1
ATOM 10358 C CA . THR D 1 250 ? 25.801 53.149 99.961 1.00 17.20 250 THR D CA 1
ATOM 10359 C C . THR D 1 250 ? 24.510 52.651 100.631 1.00 16.85 250 THR D C 1
ATOM 10360 O O . THR D 1 250 ? 23.886 53.386 101.396 1.00 16.28 250 THR D O 1
ATOM 10364 N N . ALA D 1 251 ? 24.114 51.408 100.333 1.00 17.75 251 ALA D N 1
ATOM 10365 C CA . ALA D 1 251 ? 22.854 50.846 100.805 1.00 18.19 251 ALA D CA 1
ATOM 10366 C C . ALA D 1 251 ? 21.673 51.776 100.519 1.00 18.60 251 ALA D C 1
ATOM 10367 O O . ALA D 1 251 ? 20.778 51.975 101.351 1.00 19.34 251 ALA D O 1
ATOM 10369 N N . GLY D 1 252 ? 21.696 52.365 99.339 1.00 18.64 252 GLY D N 1
ATOM 10370 C CA . GLY D 1 252 ? 20.639 53.262 98.886 1.00 19.14 252 GLY D CA 1
ATOM 10371 C C . GLY D 1 252 ? 20.612 54.629 99.518 1.00 19.80 252 GLY D C 1
ATOM 10372 O O . GLY D 1 252 ? 19.687 55.380 99.273 1.00 20.42 252 GLY D O 1
ATOM 10373 N N . LYS D 1 253 ? 21.611 54.982 100.334 1.00 20.28 253 LYS D N 1
ATOM 10374 C CA . LYS D 1 253 ? 21.602 56.283 101.002 1.00 20.96 253 LYS D CA 1
ATOM 10375 C C . LYS D 1 253 ? 21.777 57.420 100.018 1.00 20.05 253 LYS D C 1
ATOM 10376 O O . LYS D 1 253 ? 21.160 58.465 100.155 1.00 20.76 253 LYS D O 1
ATOM 10382 N N . LEU D 1 254 ? 22.595 57.209 99.000 1.00 19.94 254 LEU D N 1
ATOM 10383 C CA . LEU D 1 254 ? 22.772 58.198 97.957 1.00 18.79 254 LEU D CA 1
ATOM 10384 C C . LEU D 1 254 ? 21.902 57.751 96.786 1.00 18.12 254 LEU D C 1
ATOM 10385 O O . LEU D 1 254 ? 22.203 56.737 96.136 1.00 17.71 254 LEU D O 1
ATOM 10390 N N . ALA D 1 255 ? 20.813 58.487 96.541 1.00 16.38 255 ALA D N 1
ATOM 10391 C CA . ALA D 1 255 ? 19.956 58.217 95.389 1.00 16.60 255 ALA D CA 1
ATOM 10392 C C . ALA D 1 255 ? 20.768 58.428 94.099 1.00 15.85 255 ALA D C 1
ATOM 10393 O O . ALA D 1 255 ? 21.469 59.419 93.959 1.00 16.75 255 ALA D O 1
ATOM 10395 N N . ALA D 1 256 ? 20.678 57.491 93.168 1.00 15.74 256 ALA D N 1
ATOM 10396 C CA . ALA D 1 256 ? 21.464 57.539 91.922 1.00 15.47 256 ALA D CA 1
ATOM 10397 C C . ALA D 1 256 ? 20.587 57.379 90.689 1.00 15.21 256 ALA D C 1
ATOM 10398 O O . ALA D 1 256 ? 19.633 56.607 90.688 1.00 15.94 256 ALA D O 1
ATOM 10400 N N . PHE D 1 257 ? 20.928 58.147 89.660 1.00 13.92 257 PHE D N 1
ATOM 10401 C CA . PHE D 1 257 ? 20.180 58.261 88.425 1.00 12.90 257 PHE D CA 1
ATOM 10402 C C . PHE D 1 257 ? 21.146 58.195 87.248 1.00 12.29 257 PHE D C 1
ATOM 10403 O O . PHE D 1 257 ? 22.325 58.500 87.370 1.00 11.20 257 PHE D O 1
ATOM 10411 N N . TYR D 1 258 ? 20.606 57.821 86.095 1.00 12.73 258 TYR D N 1
ATOM 10412 C CA . TYR D 1 258 ? 21.361 57.791 84.858 1.00 12.66 258 TYR D CA 1
ATOM 10413 C C . TYR D 1 258 ? 20.490 58.297 83.712 1.00 12.60 258 TYR D C 1
ATOM 10414 O O . TYR D 1 258 ? 19.242 58.171 83.751 1.00 11.56 258 TYR D O 1
ATOM 10423 N N . ASP D 1 259 ? 21.149 58.834 82.691 1.00 12.34 259 ASP D N 1
ATOM 10424 C CA . ASP D 1 259 ? 20.481 59.183 81.432 1.00 12.81 259 ASP D CA 1
ATOM 10425 C C . ASP D 1 259 ? 21.504 59.487 80.375 1.00 12.37 259 ASP D C 1
ATOM 10426 O O . ASP D 1 259 ? 22.720 59.392 80.590 1.00 11.87 259 ASP D O 1
ATOM 10431 N N . SER D 1 260 ? 21.012 59.822 79.189 1.00 12.20 260 SER D N 1
ATOM 10432 C CA . SER D 1 260 ? 21.867 60.383 78.162 1.00 12.31 260 SER D CA 1
ATOM 10433 C C . SER D 1 260 ? 21.796 61.916 78.322 1.00 12.50 260 SER D C 1
ATOM 10434 O O . SER D 1 260 ? 20.801 62.440 78.853 1.00 11.06 260 SER D O 1
ATOM 10437 N N . PRO D 1 261 ? 22.862 62.634 77.921 1.00 13.18 261 PRO D N 1
ATOM 10438 C CA . PRO D 1 261 ? 22.785 64.096 77.922 1.00 13.67 261 PRO D CA 1
ATOM 10439 C C . PRO D 1 261 ? 21.554 64.690 77.216 1.00 13.80 261 PRO D C 1
ATOM 10440 O O . PRO D 1 261 ? 20.915 65.585 77.772 1.00 13.79 261 PRO D O 1
ATOM 10444 N N . THR D 1 262 ? 21.233 64.216 76.020 1.00 13.26 262 THR D N 1
ATOM 10445 C CA . THR D 1 262 ? 20.085 64.743 75.290 1.00 13.87 262 THR D CA 1
ATOM 10446 C C . THR D 1 262 ? 18.724 64.274 75.862 1.00 13.68 262 THR D C 1
ATOM 10447 O O . THR D 1 262 ? 17.762 65.045 75.880 1.00 14.18 262 THR D O 1
ATOM 10451 N N . GLY D 1 263 ? 18.652 63.027 76.318 1.00 13.99 263 GLY D N 1
ATOM 10452 C CA . GLY D 1 263 ? 17.485 62.524 77.023 1.00 13.48 263 GLY D CA 1
ATOM 10453 C C . GLY D 1 263 ? 17.158 63.297 78.289 1.00 13.14 263 GLY D C 1
ATOM 10454 O O . GLY D 1 263 ? 16.008 63.528 78.605 1.00 13.77 263 GLY D O 1
ATOM 10455 N N . PHE D 1 264 ? 18.194 63.749 78.975 1.00 13.37 264 PHE D N 1
ATOM 10456 C CA . PHE D 1 264 ? 18.082 64.377 80.288 1.00 13.72 264 PHE D CA 1
ATOM 10457 C C . PHE D 1 264 ? 17.286 65.671 80.207 1.00 13.32 264 PHE D C 1
ATOM 10458 O O . PHE D 1 264 ? 16.625 66.038 81.157 1.00 13.33 264 PHE D O 1
ATOM 10466 N N . ARG D 1 265 ? 17.340 66.346 79.058 1.00 13.87 265 ARG D N 1
ATOM 10467 C CA . ARG D 1 265 ? 16.598 67.574 78.853 1.00 15.94 265 ARG D CA 1
ATOM 10468 C C . ARG D 1 265 ? 15.115 67.383 78.843 1.00 16.15 265 ARG D C 1
ATOM 10469 O O . ARG D 1 265 ? 14.399 68.331 79.125 1.00 17.91 265 ARG D O 1
ATOM 10477 N N . HIS D 1 266 ? 14.628 66.202 78.502 1.00 15.94 266 HIS D N 1
ATOM 10478 C CA . HIS D 1 266 ? 13.184 66.039 78.279 1.00 17.12 266 HIS D CA 1
ATOM 10479 C C . HIS D 1 266 ? 12.448 65.640 79.548 1.00 17.28 266 HIS D C 1
ATOM 10480 O O . HIS D 1 266 ? 11.646 64.697 79.557 1.00 17.57 266 HIS D O 1
ATOM 10487 N N . GLY D 1 267 ? 12.711 66.370 80.628 1.00 17.84 267 GLY D N 1
ATOM 10488 C CA . GLY D 1 267 ? 12.047 66.128 81.894 1.00 17.49 267 GLY D CA 1
ATOM 10489 C C . GLY D 1 267 ? 12.939 65.745 83.060 1.00 17.87 267 GLY D C 1
ATOM 10490 O O . GLY D 1 267 ? 12.797 66.327 84.128 1.00 18.28 267 GLY D O 1
ATOM 10491 N N . PRO D 1 268 ? 13.814 64.727 82.890 1.00 17.58 268 PRO D N 1
ATOM 10492 C CA . PRO D 1 268 ? 14.607 64.263 84.047 1.00 17.95 268 PRO D CA 1
ATOM 10493 C C . PRO D 1 268 ? 15.530 65.320 84.701 1.00 17.97 268 PRO D C 1
ATOM 10494 O O . PRO D 1 268 ? 15.856 65.178 85.890 1.00 16.92 268 PRO D O 1
ATOM 10498 N N . LYS D 1 269 ? 15.910 66.383 83.960 1.00 17.84 269 LYS D N 1
ATOM 10499 C CA . LYS D 1 269 ? 16.825 67.394 84.485 1.00 18.58 269 LYS D CA 1
ATOM 10500 C C . LYS D 1 269 ? 16.239 68.088 85.725 1.00 18.18 269 LYS D C 1
ATOM 10501 O O . LYS D 1 269 ? 16.976 68.665 86.504 1.00 17.36 269 LYS D O 1
ATOM 10507 N N . SER D 1 270 ? 14.918 67.991 85.917 1.00 19.13 270 SER D N 1
ATOM 10508 C CA . SER D 1 270 ? 14.257 68.593 87.068 1.00 19.70 270 SER D CA 1
ATOM 10509 C C . SER D 1 270 ? 14.764 68.018 88.381 1.00 19.65 270 SER D C 1
ATOM 10510 O O . SER D 1 270 ? 14.653 68.657 89.407 1.00 19.99 270 SER D O 1
ATOM 10513 N N . LEU D 1 271 ? 15.312 66.815 88.360 1.00 18.87 271 LEU D N 1
ATOM 10514 C CA . LEU D 1 271 ? 15.862 66.255 89.581 1.00 19.28 271 LEU D CA 1
ATOM 10515 C C . LEU D 1 271 ? 17.110 66.994 90.077 1.00 18.71 271 LEU D C 1
ATOM 10516 O O . LEU D 1 271 ? 17.438 66.904 91.259 1.00 19.46 271 LEU D O 1
ATOM 10521 N N . VAL D 1 272 ? 17.820 67.698 89.192 1.00 18.44 272 VAL D N 1
ATOM 10522 C CA . VAL D 1 272 ? 19.048 68.400 89.607 1.00 18.59 272 VAL D CA 1
ATOM 10523 C C . VAL D 1 272 ? 18.740 69.476 90.659 1.00 18.93 272 VAL D C 1
ATOM 10524 O O . VAL D 1 272 ? 18.005 70.440 90.403 1.00 20.58 272 VAL D O 1
ATOM 10528 N N . ASP D 1 273 ? 19.291 69.307 91.845 1.00 18.47 273 ASP D N 1
ATOM 10529 C CA . ASP D 1 273 ? 19.104 70.284 92.909 1.00 18.42 273 ASP D CA 1
ATOM 10530 C C . ASP D 1 273 ? 20.449 70.615 93.572 1.00 17.76 273 ASP D C 1
ATOM 10531 O O . ASP D 1 273 ? 21.495 70.108 93.157 1.00 17.21 273 ASP D O 1
ATOM 10536 N N . ASP D 1 274 ? 20.427 71.480 94.593 1.00 18.45 274 ASP D N 1
ATOM 10537 C CA . ASP D 1 274 ? 21.649 71.920 95.237 1.00 18.52 274 ASP D CA 1
ATOM 10538 C C . ASP D 1 274 ? 22.366 70.875 96.117 1.00 18.07 274 ASP D C 1
ATOM 10539 O O . ASP D 1 274 ? 23.390 71.193 96.730 1.00 18.25 274 ASP D O 1
ATOM 10544 N N . GLU D 1 275 ? 21.843 69.644 96.154 1.00 17.23 275 GLU D N 1
ATOM 10545 C CA . GLU D 1 275 ? 22.520 68.492 96.739 1.00 17.75 275 GLU D CA 1
ATOM 10546 C C . GLU D 1 275 ? 22.788 67.383 95.700 1.00 16.55 275 GLU D C 1
ATOM 10547 O O . GLU D 1 275 ? 22.943 66.202 96.070 1.00 16.36 275 GLU D O 1
ATOM 10553 N N . THR D 1 276 ? 22.849 67.774 94.421 1.00 15.49 276 THR D N 1
ATOM 10554 C CA . THR D 1 276 ? 23.095 66.851 93.318 1.00 15.72 276 THR D CA 1
ATOM 10555 C C . THR D 1 276 ? 24.504 67.005 92.715 1.00 15.07 276 THR D C 1
ATOM 10556 O O . THR D 1 276 ? 24.947 68.128 92.370 1.00 14.80 276 THR D O 1
ATOM 10560 N N . LEU D 1 277 ? 25.174 65.863 92.588 1.00 14.19 277 LEU D N 1
ATOM 10561 C CA . LEU D 1 277 ? 26.370 65.697 91.797 1.00 14.03 277 LEU D CA 1
ATOM 10562 C C . LEU D 1 277 ? 25.973 65.157 90.411 1.00 13.43 277 LEU D C 1
ATOM 10563 O O . LEU D 1 277 ? 25.302 64.122 90.304 1.00 13.09 277 LEU D O 1
ATOM 10568 N N . VAL D 1 278 ? 26.396 65.852 89.379 1.00 12.42 278 VAL D N 1
ATOM 10569 C CA . VAL D 1 278 ? 26.204 65.393 88.022 1.00 12.79 278 VAL D CA 1
ATOM 10570 C C . VAL D 1 278 ? 27.596 65.098 87.425 1.00 13.49 278 VAL D C 1
ATOM 10571 O O . VAL D 1 278 ? 28.500 65.940 87.495 1.00 13.47 278 VAL D O 1
ATOM 10575 N N . VAL D 1 279 ? 27.762 63.900 86.853 1.00 13.15 279 VAL D N 1
ATOM 10576 C CA . VAL D 1 279 ? 29.003 63.494 86.227 1.00 13.26 279 VAL D CA 1
ATOM 10577 C C . VAL D 1 279 ? 28.686 63.171 84.778 1.00 13.18 279 VAL D C 1
ATOM 10578 O O . VAL D 1 279 ? 27.798 62.328 84.501 1.00 13.64 279 VAL D O 1
ATOM 10582 N N . VAL D 1 280 ? 29.402 63.833 83.869 1.00 12.83 280 VAL D N 1
ATOM 10583 C CA . VAL D 1 280 ? 29.235 63.622 82.434 1.00 12.77 280 VAL D CA 1
ATOM 10584 C C . VAL D 1 280 ? 30.424 62.874 81.801 1.00 12.95 280 VAL D C 1
ATOM 10585 O O . VAL D 1 280 ? 31.580 63.326 81.877 1.00 12.68 280 VAL D O 1
ATOM 10589 N N . PHE D 1 281 ? 30.122 61.711 81.229 1.00 12.57 281 PHE D N 1
ATOM 10590 C CA . PHE D 1 281 ? 31.070 60.899 80.465 1.00 12.99 281 PHE D CA 1
ATOM 10591 C C . PHE D 1 281 ? 31.061 61.415 79.017 1.00 13.29 281 PHE D C 1
ATOM 10592 O O . PHE D 1 281 ? 30.170 61.085 78.232 1.00 14.04 281 PHE D O 1
ATOM 10600 N N . VAL D 1 282 ? 32.054 62.225 78.666 1.00 12.30 282 VAL D N 1
ATOM 10601 C CA . VAL D 1 282 ? 32.099 62.855 77.356 1.00 12.66 282 VAL D CA 1
ATOM 10602 C C . VAL D 1 282 ? 32.551 61.895 76.269 1.00 12.47 282 VAL D C 1
ATOM 10603 O O . VAL D 1 282 ? 33.590 61.243 76.385 1.00 12.67 282 VAL D O 1
ATOM 10607 N N . SER D 1 283 ? 31.757 61.801 75.213 1.00 12.79 283 SER D N 1
ATOM 10608 C CA . SER D 1 283 ? 32.101 60.976 74.070 1.00 13.29 283 SER D CA 1
ATOM 10609 C C . SER D 1 283 ? 33.395 61.428 73.402 1.00 13.80 283 SER D C 1
ATOM 10610 O O . SER D 1 283 ? 33.724 62.623 73.371 1.00 13.57 283 SER D O 1
ATOM 10613 N N . SER D 1 284 ? 34.102 60.452 72.850 1.00 14.40 284 SER D N 1
ATOM 10614 C CA . SER D 1 284 ? 35.293 60.682 72.024 1.00 14.61 284 SER D CA 1
ATOM 10615 C C . SER D 1 284 ? 34.971 60.798 70.522 1.00 14.77 284 SER D C 1
ATOM 10616 O O . SER D 1 284 ? 35.854 61.136 69.713 1.00 13.95 284 SER D O 1
ATOM 10619 N N . HIS D 1 285 ? 33.719 60.547 70.165 1.00 14.21 285 HIS D N 1
ATOM 10620 C CA . HIS D 1 285 ? 33.307 60.572 68.775 1.00 14.82 285 HIS D CA 1
ATOM 10621 C C . HIS D 1 285 ? 33.088 62.043 68.449 1.00 14.71 285 HIS D C 1
ATOM 10622 O O . HIS D 1 285 ? 32.353 62.718 69.141 1.00 12.70 285 HIS D O 1
ATOM 10629 N N . PRO D 1 286 ? 33.737 62.547 67.394 1.00 15.96 286 PRO D N 1
ATOM 10630 C CA . PRO D 1 286 ? 33.682 63.997 67.123 1.00 16.07 286 PRO D CA 1
ATOM 10631 C C . PRO D 1 286 ? 32.250 64.583 66.921 1.00 15.73 286 PRO D C 1
ATOM 10632 O O . PRO D 1 286 ? 32.002 65.737 67.231 1.00 15.82 286 PRO D O 1
ATOM 10636 N N . TYR D 1 287 ? 31.340 63.801 66.368 1.00 15.05 287 TYR D N 1
ATOM 10637 C CA . TYR D 1 287 ? 29.953 64.227 66.208 1.00 14.63 287 TYR D CA 1
ATOM 10638 C C . TYR D 1 287 ? 29.193 64.198 67.539 1.00 14.10 287 TYR D C 1
ATOM 10639 O O . TYR D 1 287 ? 28.619 65.206 67.969 1.00 13.53 287 TYR D O 1
ATOM 10648 N N . THR D 1 288 ? 29.166 63.020 68.154 1.00 13.39 288 THR D N 1
ATOM 10649 C CA . THR D 1 288 ? 28.426 62.789 69.404 1.00 13.59 288 THR D CA 1
ATOM 10650 C C . THR D 1 288 ? 28.821 63.756 70.500 1.00 14.10 288 THR D C 1
ATOM 10651 O O . THR D 1 288 ? 27.967 64.265 71.213 1.00 13.97 288 THR D O 1
ATOM 10655 N N . ARG D 1 289 ? 30.120 64.024 70.633 1.00 14.39 289 ARG D N 1
ATOM 10656 C CA . ARG D 1 289 ? 30.591 64.805 71.760 1.00 15.51 289 ARG D CA 1
ATOM 10657 C C . ARG D 1 289 ? 30.070 66.239 71.741 1.00 14.08 289 ARG D C 1
ATOM 10658 O O . ARG D 1 289 ? 29.998 66.849 72.771 1.00 13.26 289 ARG D O 1
ATOM 10666 N N . GLN D 1 290 ? 29.680 66.750 70.587 1.00 13.43 290 GLN D N 1
ATOM 10667 C CA . GLN D 1 290 ? 29.134 68.116 70.511 1.00 14.29 290 GLN D CA 1
ATOM 10668 C C . GLN D 1 290 ? 27.871 68.249 71.367 1.00 13.80 290 GLN D C 1
ATOM 10669 O O . GLN D 1 290 ? 27.656 69.272 72.043 1.00 13.81 290 GLN D O 1
ATOM 10675 N N . TYR D 1 291 ? 27.056 67.197 71.337 1.00 13.32 291 TYR D N 1
ATOM 10676 C CA . TYR D 1 291 ? 25.824 67.130 72.106 1.00 13.57 291 TYR D CA 1
ATOM 10677 C C . TYR D 1 291 ? 26.139 67.074 73.592 1.00 13.66 291 TYR D C 1
ATOM 10678 O O . TYR D 1 291 ? 25.474 67.742 74.393 1.00 13.72 291 TYR D O 1
ATOM 10687 N N . ASP D 1 292 ? 27.150 66.280 73.950 1.00 13.84 292 ASP D N 1
ATOM 10688 C CA . ASP D 1 292 ? 27.591 66.159 75.349 1.00 14.03 292 ASP D CA 1
ATOM 10689 C C . ASP D 1 292 ? 28.069 67.512 75.917 1.00 14.52 292 ASP D C 1
ATOM 10690 O O . ASP D 1 292 ? 27.717 67.892 77.048 1.00 14.62 292 ASP D O 1
ATOM 10695 N N . LEU D 1 293 ? 28.879 68.213 75.134 1.00 14.00 293 LEU D N 1
ATOM 10696 C CA . LEU D 1 293 ? 29.411 69.510 75.535 1.00 14.55 293 LEU D CA 1
ATOM 10697 C C . LEU D 1 293 ? 28.337 70.579 75.640 1.00 14.13 293 LEU D C 1
ATOM 10698 O O . LEU D 1 293 ? 28.387 71.419 76.526 1.00 13.61 293 LEU D O 1
ATOM 10703 N N . ASP D 1 294 ? 27.368 70.546 74.731 1.00 14.25 294 ASP D N 1
ATOM 10704 C CA . ASP D 1 294 ? 26.233 71.450 74.785 1.00 14.38 294 ASP D CA 1
ATOM 10705 C C . ASP D 1 294 ? 25.460 71.297 76.091 1.00 14.27 294 ASP D C 1
ATOM 10706 O O . ASP D 1 294 ? 25.119 72.290 76.738 1.00 13.31 294 ASP D O 1
ATOM 10711 N N . LEU D 1 295 ? 25.221 70.048 76.499 1.00 14.10 295 LEU D N 1
ATOM 10712 C CA . LEU D 1 295 ? 24.517 69.805 77.746 1.00 14.25 295 LEU D CA 1
ATOM 10713 C C . LEU D 1 295 ? 25.386 70.262 78.922 1.00 14.62 295 LEU D C 1
ATOM 10714 O O . LEU D 1 295 ? 24.890 70.876 79.862 1.00 14.59 295 LEU D O 1
ATOM 10719 N N . LEU D 1 296 ? 26.677 69.957 78.874 1.00 14.09 296 LEU D N 1
ATOM 10720 C CA . LEU D 1 296 ? 27.582 70.350 79.957 1.00 14.83 296 LEU D CA 1
ATOM 10721 C C . LEU D 1 296 ? 27.488 71.869 80.186 1.00 14.82 296 LEU D C 1
ATOM 10722 O O . LEU D 1 296 ? 27.286 72.339 81.313 1.00 15.20 296 LEU D O 1
ATOM 10727 N N . ALA D 1 297 ? 27.569 72.624 79.096 1.00 14.98 297 ALA D N 1
ATOM 10728 C CA . ALA D 1 297 ? 27.491 74.100 79.166 1.00 15.41 297 ALA D CA 1
ATOM 10729 C C . ALA D 1 297 ? 26.150 74.571 79.757 1.00 15.29 297 ALA D C 1
ATOM 10730 O O . ALA D 1 297 ? 26.111 75.456 80.612 1.00 16.10 297 ALA D O 1
ATOM 10732 N N . GLU D 1 298 ? 25.054 73.949 79.333 1.00 15.78 298 GLU D N 1
ATOM 10733 C CA . GLU D 1 298 ? 23.735 74.257 79.864 1.00 16.57 298 GLU D CA 1
ATOM 10734 C C . GLU D 1 298 ? 23.633 74.048 81.399 1.00 16.46 298 GLU D C 1
ATOM 10735 O O . GLU D 1 298 ? 23.098 74.910 82.134 1.00 15.03 298 GLU D O 1
ATOM 10741 N N . LEU D 1 299 ? 24.122 72.898 81.862 1.00 15.86 299 LEU D N 1
ATOM 10742 C CA . LEU D 1 299 ? 24.161 72.583 83.290 1.00 17.32 299 LEU D CA 1
ATOM 10743 C C . LEU D 1 299 ? 24.978 73.610 84.097 1.00 17.65 299 LEU D C 1
ATOM 10744 O O . LEU D 1 299 ? 24.562 74.007 85.178 1.00 17.47 299 LEU D O 1
ATOM 10749 N N . ARG D 1 300 ? 26.111 74.056 83.573 1.00 19.17 300 ARG D N 1
ATOM 10750 C CA . ARG D 1 300 ? 26.900 75.116 84.246 1.00 21.02 300 ARG D CA 1
ATOM 10751 C C . ARG D 1 300 ? 26.188 76.461 84.264 1.00 22.52 300 ARG D C 1
ATOM 10752 O O . ARG D 1 300 ? 26.215 77.172 85.273 1.00 23.23 300 ARG D O 1
ATOM 10760 N N . ARG D 1 301 ? 25.535 76.802 83.159 1.00 24.02 301 ARG D N 1
ATOM 10761 C CA . ARG D 1 301 ? 24.697 78.011 83.065 1.00 24.56 301 ARG D CA 1
ATOM 10762 C C . ARG D 1 301 ? 23.482 77.960 84.024 1.00 24.50 301 ARG D C 1
ATOM 10763 O O . ARG D 1 301 ? 23.176 78.960 84.681 1.00 24.74 301 ARG D O 1
ATOM 10771 N N . ASP D 1 302 ? 22.806 76.809 84.109 1.00 23.57 302 ASP D N 1
ATOM 10772 C CA . ASP D 1 302 ? 21.683 76.625 85.022 1.00 23.30 302 ASP D CA 1
ATOM 10773 C C . ASP D 1 302 ? 22.111 76.903 86.448 1.00 22.27 302 ASP D C 1
ATOM 10774 O O . ASP D 1 302 ? 21.341 77.449 87.228 1.00 21.76 302 ASP D O 1
ATOM 10779 N N . ASN D 1 303 ? 23.320 76.469 86.786 1.00 21.36 303 ASN D N 1
ATOM 10780 C CA . ASN D 1 303 ? 23.893 76.680 88.099 1.00 21.25 303 ASN D CA 1
ATOM 10781 C C . ASN D 1 303 ? 23.049 76.137 89.270 1.00 20.87 303 ASN D C 1
ATOM 10782 O O . ASN D 1 303 ? 22.985 76.764 90.341 1.00 20.17 303 ASN D O 1
ATOM 10787 N N . GLN D 1 304 ? 22.404 74.984 89.074 1.00 19.71 304 GLN D N 1
ATOM 10788 C CA . GLN D 1 304 ? 21.544 74.394 90.117 1.00 20.18 304 GLN D CA 1
ATOM 10789 C C . GLN D 1 304 ? 22.245 73.292 90.895 1.00 19.22 304 GLN D C 1
ATOM 10790 O O . GLN D 1 304 ? 22.016 73.119 92.082 1.00 19.43 304 GLN D O 1
ATOM 10796 N N . ALA D 1 305 ? 23.097 72.525 90.235 1.00 18.85 305 ALA D N 1
ATOM 10797 C CA . ALA D 1 305 ? 23.697 71.357 90.877 1.00 18.80 305 ALA D CA 1
ATOM 10798 C C . ALA D 1 305 ? 24.648 71.775 91.997 1.00 19.52 305 ALA D C 1
ATOM 10799 O O . ALA D 1 305 ? 25.173 72.902 91.989 1.00 19.65 305 ALA D O 1
ATOM 10809 N N . ARG D 1 307 ? 27.547 70.033 92.234 1.00 17.15 307 ARG D N 1
ATOM 10810 C CA . ARG D 1 307 ? 28.754 69.886 91.423 1.00 17.00 307 ARG D CA 1
ATOM 10811 C C . ARG D 1 307 ? 28.401 69.303 90.060 1.00 15.45 307 ARG D C 1
ATOM 10812 O O . ARG D 1 307 ? 27.532 68.432 89.969 1.00 13.98 307 ARG D O 1
ATOM 10820 N N . VAL D 1 308 ? 29.110 69.757 89.027 1.00 14.67 308 VAL D N 1
ATOM 10821 C CA . VAL D 1 308 ? 29.025 69.171 87.700 1.00 14.67 308 VAL D CA 1
ATOM 10822 C C . VAL D 1 308 ? 30.462 68.918 87.254 1.00 14.43 308 VAL D C 1
ATOM 10823 O O . VAL D 1 308 ? 31.288 69.857 87.137 1.00 13.75 308 VAL D O 1
ATOM 10827 N N . ILE D 1 309 ? 30.756 67.654 87.016 1.00 14.35 309 ILE D N 1
ATOM 10828 C CA . ILE D 1 309 ? 32.070 67.181 86.678 1.00 14.90 309 ILE D CA 1
ATOM 10829 C C . ILE D 1 309 ? 32.036 66.518 85.306 1.00 13.81 309 ILE D C 1
ATOM 10830 O O . ILE D 1 309 ? 31.239 65.603 85.065 1.00 14.32 309 ILE D O 1
ATOM 10835 N N . ALA D 1 310 ? 32.899 66.977 84.410 1.00 13.16 310 ALA D N 1
ATOM 10836 C CA . ALA D 1 310 ? 33.069 66.371 83.103 1.00 13.86 310 ALA D CA 1
ATOM 10837 C C . ALA D 1 310 ? 34.293 65.482 83.126 1.00 13.90 310 ALA D C 1
ATOM 10838 O O . ALA D 1 310 ? 35.369 65.914 83.547 1.00 13.91 310 ALA D O 1
ATOM 10840 N N . ILE D 1 311 ? 34.148 64.278 82.597 1.00 12.80 311 ILE D N 1
ATOM 10841 C CA . ILE D 1 311 ? 35.294 63.414 82.362 1.00 13.48 311 ILE D CA 1
ATOM 10842 C C . ILE D 1 311 ? 35.497 63.257 80.848 1.00 13.41 311 ILE D C 1
ATOM 10843 O O . ILE D 1 311 ? 34.577 62.833 80.140 1.00 13.86 311 ILE D O 1
ATOM 10848 N N . ALA D 1 312 ? 36.681 63.625 80.345 1.00 14.45 312 ALA D N 1
ATOM 10849 C CA . ALA D 1 312 ? 36.933 63.682 78.895 1.00 15.07 312 ALA D CA 1
ATOM 10850 C C . ALA D 1 312 ? 38.382 63.390 78.533 1.00 16.08 312 ALA D C 1
ATOM 10851 O O . ALA D 1 312 ? 39.268 63.642 79.341 1.00 15.41 312 ALA D O 1
ATOM 10853 N N . ALA D 1 313 ? 38.605 62.887 77.320 1.00 17.21 313 ALA D N 1
ATOM 10854 C CA . ALA D 1 313 ? 39.968 62.682 76.796 1.00 18.45 313 ALA D CA 1
ATOM 10855 C C . ALA D 1 313 ? 40.582 64.024 76.417 1.00 20.88 313 ALA D C 1
ATOM 10856 O O . ALA D 1 313 ? 41.768 64.234 76.569 1.00 20.53 313 ALA D O 1
ATOM 10858 N N . GLU D 1 314 ? 39.751 64.922 75.914 1.00 23.80 314 GLU D N 1
ATOM 10859 C CA . GLU D 1 314 ? 40.213 66.137 75.271 1.00 26.30 314 GLU D CA 1
ATOM 10860 C C . GLU D 1 314 ? 39.689 67.316 76.063 1.00 26.65 314 GLU D C 1
ATOM 10861 O O . GLU D 1 314 ? 38.503 67.413 76.317 1.00 25.84 314 GLU D O 1
ATOM 10867 N N . SER D 1 315 ? 40.581 68.202 76.479 1.00 27.74 315 SER D N 1
ATOM 10868 C CA . SER D 1 315 ? 40.154 69.444 77.083 1.00 28.47 315 SER D CA 1
ATOM 10869 C C . SER D 1 315 ? 39.590 70.354 75.977 1.00 28.40 315 SER D C 1
ATOM 10870 O O . SER D 1 315 ? 39.855 70.177 74.795 1.00 29.32 315 SER D O 1
ATOM 10873 N N . SER D 1 316 ? 38.751 71.277 76.376 1.00 28.04 316 SER D N 1
ATOM 10874 C CA . SER D 1 316 ? 38.246 72.299 75.507 1.00 27.75 316 SER D CA 1
ATOM 10875 C C . SER D 1 316 ? 37.730 73.338 76.457 1.00 27.53 316 SER D C 1
ATOM 10876 O O . SER D 1 316 ? 37.706 73.123 77.675 1.00 27.11 316 SER D O 1
ATOM 10879 N N . ASP D 1 317 ? 37.335 74.471 75.908 1.00 27.31 317 ASP D N 1
ATOM 10880 C CA . ASP D 1 317 ? 36.821 75.556 76.715 1.00 27.17 317 ASP D CA 1
ATOM 10881 C C . ASP D 1 317 ? 35.666 75.118 77.614 1.00 25.48 317 ASP D C 1
ATOM 10882 O O . ASP D 1 317 ? 35.646 75.424 78.813 1.00 24.09 317 ASP D O 1
ATOM 10887 N N . ILE D 1 318 ? 34.714 74.399 77.034 1.00 23.95 318 ILE D N 1
ATOM 10888 C CA . ILE D 1 318 ? 33.578 73.916 77.794 1.00 23.29 318 ILE D CA 1
ATOM 10889 C C . ILE D 1 318 ? 34.023 72.922 78.895 1.00 22.36 318 ILE D C 1
ATOM 10890 O O . ILE D 1 318 ? 33.558 73.018 80.020 1.00 21.27 318 ILE D O 1
ATOM 10895 N N . VAL D 1 319 ? 34.923 71.996 78.569 1.00 21.46 319 VAL D N 1
ATOM 10896 C CA . VAL D 1 319 ? 35.410 71.015 79.560 1.00 21.25 319 VAL D CA 1
ATOM 10897 C C . VAL D 1 319 ? 36.229 71.694 80.672 1.00 21.48 319 VAL D C 1
ATOM 10898 O O . VAL D 1 319 ? 36.077 71.355 81.848 1.00 21.36 319 VAL D O 1
ATOM 10902 N N . ALA D 1 320 ? 37.050 72.674 80.297 1.00 21.80 320 ALA D N 1
ATOM 10903 C CA . ALA D 1 320 ? 37.928 73.392 81.231 1.00 21.75 320 ALA D CA 1
ATOM 10904 C C . ALA D 1 320 ? 37.195 74.386 82.141 1.00 21.83 320 ALA D C 1
ATOM 10905 O O . ALA D 1 320 ? 37.689 74.724 83.213 1.00 22.79 320 ALA D O 1
ATOM 10907 N N . ALA D 1 321 ? 36.018 74.843 81.726 1.00 21.36 321 ALA D N 1
ATOM 10908 C CA . ALA D 1 321 ? 35.339 75.935 82.395 1.00 20.77 321 ALA D CA 1
ATOM 10909 C C . ALA D 1 321 ? 34.963 75.626 83.854 1.00 20.75 321 ALA D C 1
ATOM 10910 O O . ALA D 1 321 ? 34.923 76.527 84.672 1.00 21.41 321 ALA D O 1
ATOM 10912 N N . GLY D 1 322 ? 34.713 74.359 84.175 1.00 19.09 322 GLY D N 1
ATOM 10913 C CA . GLY D 1 322 ? 34.418 73.949 85.544 1.00 18.96 322 GLY D CA 1
ATOM 10914 C C . GLY D 1 322 ? 35.095 72.638 85.900 1.00 18.23 322 GLY D C 1
ATOM 10915 O O . GLY D 1 322 ? 35.953 72.179 85.167 1.00 18.73 322 GLY D O 1
ATOM 10916 N N . PRO D 1 323 ? 34.736 72.046 87.041 1.00 17.53 323 PRO D N 1
ATOM 10917 C CA . PRO D 1 323 ? 35.353 70.774 87.466 1.00 17.74 323 PRO D CA 1
ATOM 10918 C C . PRO D 1 323 ? 35.342 69.681 86.362 1.00 17.09 323 PRO D C 1
ATOM 10919 O O . PRO D 1 323 ? 34.320 69.456 85.691 1.00 15.66 323 PRO D O 1
ATOM 10923 N N . HIS D 1 324 ? 36.493 69.059 86.173 1.00 17.00 324 HIS D N 1
ATOM 10924 C CA . HIS D 1 324 ? 36.671 68.061 85.135 1.00 17.67 324 HIS D CA 1
ATOM 10925 C C . HIS D 1 324 ? 37.860 67.153 85.423 1.00 17.17 324 HIS D C 1
ATOM 10926 O O . HIS D 1 324 ? 38.727 67.461 86.253 1.00 17.32 324 HIS D O 1
ATOM 10933 N N . ILE D 1 325 ? 37.866 66.016 84.746 1.00 16.57 325 ILE D N 1
ATOM 10934 C CA . ILE D 1 325 ? 38.975 65.099 84.787 1.00 16.79 325 ILE D CA 1
ATOM 10935 C C . ILE D 1 325 ? 39.359 64.857 83.356 1.00 16.76 325 ILE D C 1
ATOM 10936 O O . ILE D 1 325 ? 38.514 64.445 82.556 1.00 16.99 325 ILE D O 1
ATOM 10941 N N . ILE D 1 326 ? 40.617 65.139 83.016 1.00 16.86 326 ILE D N 1
ATOM 10942 C CA . ILE D 1 326 ? 41.144 64.774 81.718 1.00 16.97 326 ILE D CA 1
ATOM 10943 C C . ILE D 1 326 ? 41.779 63.404 81.818 1.00 16.41 326 ILE D C 1
ATOM 10944 O O . ILE D 1 326 ? 42.624 63.199 82.667 1.00 16.69 326 ILE D O 1
ATOM 10949 N N . LEU D 1 327 ? 41.356 62.471 80.969 1.00 16.59 327 LEU D N 1
ATOM 10950 C CA . LEU D 1 327 ? 41.896 61.105 81.019 1.00 16.89 327 LEU D CA 1
ATOM 10951 C C . LEU D 1 327 ? 43.389 61.107 80.675 1.00 17.74 327 LEU D C 1
ATOM 10952 O O . LEU D 1 327 ? 43.875 61.991 79.955 1.00 16.59 327 LEU D O 1
ATOM 10957 N N . PRO D 1 328 ? 44.132 60.116 81.183 1.00 18.12 328 PRO D N 1
ATOM 10958 C CA . PRO D 1 328 ? 45.564 60.076 80.843 1.00 18.75 328 PRO D CA 1
ATOM 10959 C C . PRO D 1 328 ? 45.804 60.066 79.339 1.00 19.27 328 PRO D C 1
ATOM 10960 O O . PRO D 1 328 ? 44.986 59.535 78.589 1.00 19.06 328 PRO D O 1
ATOM 10964 N N . PRO D 1 329 ? 46.918 60.656 78.876 1.00 20.48 329 PRO D N 1
ATOM 10965 C CA . PRO D 1 329 ? 47.111 60.698 77.437 1.00 20.76 329 PRO D CA 1
ATOM 10966 C C . PRO D 1 329 ? 47.215 59.324 76.800 1.00 20.47 329 PRO D C 1
ATOM 10967 O O . PRO D 1 329 ? 47.845 58.411 77.362 1.00 20.48 329 PRO D O 1
ATOM 10971 N N . SER D 1 330 ? 46.572 59.171 75.653 1.00 19.75 330 SER D N 1
ATOM 10972 C CA . SER D 1 330 ? 46.662 57.947 74.872 1.00 19.95 330 SER D CA 1
ATOM 10973 C C . SER D 1 330 ? 46.296 58.215 73.434 1.00 19.31 330 SER D C 1
ATOM 10974 O O . SER D 1 330 ? 45.984 59.344 73.054 1.00 19.98 330 SER D O 1
ATOM 10977 N N . ARG D 1 331 ? 46.340 57.173 72.619 1.00 18.38 331 ARG D N 1
ATOM 10978 C CA . ARG D 1 331 ? 45.759 57.230 71.299 1.00 18.09 331 ARG D CA 1
ATOM 10979 C C . ARG D 1 331 ? 44.255 57.486 71.385 1.00 17.90 331 ARG D C 1
ATOM 10980 O O . ARG D 1 331 ? 43.648 57.359 72.446 1.00 17.58 331 ARG D O 1
ATOM 10988 N N . HIS D 1 332 ? 43.647 57.812 70.255 1.00 17.91 332 HIS D N 1
ATOM 10989 C CA . HIS D 1 332 ? 42.206 57.933 70.203 1.00 18.14 332 HIS D CA 1
ATOM 10990 C C . HIS D 1 332 ? 41.531 56.607 70.624 1.00 17.49 332 HIS D C 1
ATOM 10991 O O . HIS D 1 332 ? 41.900 55.543 70.124 1.00 16.63 332 HIS D O 1
ATOM 10998 N N . PHE D 1 333 ? 40.571 56.695 71.547 1.00 17.11 333 PHE D N 1
ATOM 10999 C CA . PHE D 1 333 ? 39.714 55.547 71.939 1.00 16.83 333 PHE D CA 1
ATOM 11000 C C . PHE D 1 333 ? 38.327 55.745 71.350 1.00 16.35 333 PHE D C 1
ATOM 11001 O O . PHE D 1 333 ? 37.813 56.853 71.338 1.00 16.93 333 PHE D O 1
ATOM 11009 N N . ILE D 1 334 ? 37.711 54.666 70.888 1.00 15.56 334 ILE D N 1
ATOM 11010 C CA . ILE D 1 334 ? 36.288 54.669 70.573 1.00 14.83 334 ILE D CA 1
ATOM 11011 C C . ILE D 1 334 ? 35.489 54.516 71.874 1.00 14.58 334 ILE D C 1
ATOM 11012 O O . ILE D 1 334 ? 36.047 54.193 72.929 1.00 13.00 334 ILE D O 1
ATOM 11017 N N . ASP D 1 335 ? 34.188 54.800 71.815 1.00 14.45 335 ASP D N 1
ATOM 11018 C CA . ASP D 1 335 ? 33.416 54.899 73.056 1.00 14.47 335 ASP D CA 1
ATOM 11019 C C . ASP D 1 335 ? 33.339 53.593 73.850 1.00 14.02 335 ASP D C 1
ATOM 11020 O O . ASP D 1 335 ? 33.350 53.629 75.065 1.00 14.36 335 ASP D O 1
ATOM 11025 N N . VAL D 1 336 ? 33.296 52.445 73.189 1.00 13.74 336 VAL D N 1
ATOM 11026 C CA . VAL D 1 336 ? 33.286 51.182 73.919 1.00 14.12 336 VAL D CA 1
ATOM 11027 C C . VAL D 1 336 ? 34.604 50.984 74.695 1.00 14.10 336 VAL D C 1
ATOM 11028 O O . VAL D 1 336 ? 34.601 50.359 75.762 1.00 15.16 336 VAL D O 1
ATOM 11032 N N . GLU D 1 337 ? 35.716 51.515 74.168 1.00 13.57 337 GLU D N 1
ATOM 11033 C CA . GLU D 1 337 ? 36.985 51.519 74.880 1.00 13.62 337 GLU D CA 1
ATOM 11034 C C . GLU D 1 337 ? 36.970 52.517 76.039 1.00 13.49 337 GLU D C 1
ATOM 11035 O O . GLU D 1 337 ? 37.432 52.207 77.153 1.00 13.05 337 GLU D O 1
ATOM 11041 N N . GLN D 1 338 ? 36.461 53.721 75.777 1.00 13.35 338 GLN D N 1
ATOM 11042 C CA . GLN D 1 338 ? 36.291 54.722 76.835 1.00 13.77 338 GLN D CA 1
ATOM 11043 C C . GLN D 1 338 ? 35.472 54.251 78.035 1.00 12.86 338 GLN D C 1
ATOM 11044 O O . GLN D 1 338 ? 35.700 54.715 79.165 1.00 12.49 338 GLN D O 1
ATOM 11050 N N . ALA D 1 339 ? 34.503 53.377 77.791 1.00 12.91 339 ALA D N 1
ATOM 11051 C CA . ALA D 1 339 ? 33.632 52.866 78.840 1.00 13.42 339 ALA D CA 1
ATOM 11052 C C . ALA D 1 339 ? 34.455 52.338 80.013 1.00 13.43 339 ALA D C 1
ATOM 11053 O O . ALA D 1 339 ? 34.127 52.600 81.155 1.00 13.44 339 ALA D O 1
ATOM 11055 N N . PHE D 1 340 ? 35.551 51.641 79.714 1.00 13.81 340 PHE D N 1
ATOM 11056 C CA . PHE D 1 340 ? 36.443 51.083 80.747 1.00 13.33 340 PHE D CA 1
ATOM 11057 C C . PHE D 1 340 ? 37.063 52.191 81.589 1.00 13.36 340 PHE D C 1
ATOM 11058 O O . PHE D 1 340 ? 37.070 52.104 82.801 1.00 13.10 340 PHE D O 1
ATOM 11066 N N . CYS D 1 341 ? 37.530 53.263 80.947 1.00 14.06 341 CYS D N 1
ATOM 11067 C CA . CYS D 1 341 ? 38.101 54.412 81.672 1.00 14.38 341 CYS D CA 1
ATOM 11068 C C . CYS D 1 341 ? 37.128 55.055 82.653 1.00 13.91 341 CYS D C 1
ATOM 11069 O O . CYS D 1 341 ? 37.440 55.261 83.841 1.00 13.42 341 CYS D O 1
ATOM 11072 N N . PHE D 1 342 ? 35.927 55.344 82.164 1.00 13.95 342 PHE D N 1
ATOM 11073 C CA . PHE D 1 342 ? 34.898 55.995 82.959 1.00 13.03 342 PHE D CA 1
ATOM 11074 C C . PHE D 1 342 ? 34.539 55.147 84.173 1.00 12.96 342 PHE D C 1
ATOM 11075 O O . PHE D 1 342 ? 34.362 55.653 85.282 1.00 11.92 342 PHE D O 1
ATOM 11083 N N . LEU D 1 343 ? 34.415 53.838 83.948 1.00 13.09 343 LEU D N 1
ATOM 11084 C CA . LEU D 1 343 ? 34.116 52.922 85.039 1.00 13.01 343 LEU D CA 1
ATOM 11085 C C . LEU D 1 343 ? 35.155 52.907 86.174 1.00 13.16 343 LEU D C 1
ATOM 11086 O O . LEU D 1 343 ? 34.785 52.726 87.315 1.00 12.96 343 LEU D O 1
ATOM 11099 N N . TYR D 1 345 ? 36.647 55.428 87.486 1.00 13.64 345 TYR D N 1
ATOM 11100 C CA . TYR D 1 345 ? 36.258 56.534 88.372 1.00 13.78 345 TYR D CA 1
ATOM 11101 C C . TYR D 1 345 ? 34.986 56.202 89.129 1.00 13.44 345 TYR D C 1
ATOM 11102 O O . TYR D 1 345 ? 34.888 56.435 90.339 1.00 13.26 345 TYR D O 1
ATOM 11111 N N . ALA D 1 346 ? 34.012 55.633 88.439 1.00 13.41 346 ALA D N 1
ATOM 11112 C CA . ALA D 1 346 ? 32.729 55.331 89.072 1.00 13.57 346 ALA D CA 1
ATOM 11113 C C . ALA D 1 346 ? 32.852 54.229 90.134 1.00 13.51 346 ALA D C 1
ATOM 11114 O O . ALA D 1 346 ? 32.227 54.303 91.182 1.00 13.61 346 ALA D O 1
ATOM 11116 N N . GLN D 1 347 ? 33.660 53.211 89.864 1.00 13.35 347 GLN D N 1
ATOM 11117 C CA . GLN D 1 347 ? 33.824 52.114 90.820 1.00 12.61 347 GLN D CA 1
ATOM 11118 C C . GLN D 1 347 ? 34.535 52.634 92.077 1.00 13.15 347 GLN D C 1
ATOM 11119 O O . GLN D 1 347 ? 34.129 52.348 93.189 1.00 12.77 347 GLN D O 1
ATOM 11125 N N . THR D 1 348 ? 35.573 53.425 91.872 1.00 13.82 348 THR D N 1
ATOM 11126 C CA . THR D 1 348 ? 36.417 53.879 92.987 1.00 14.76 348 THR D CA 1
ATOM 11127 C C . THR D 1 348 ? 35.619 54.883 93.839 1.00 14.79 348 THR D C 1
ATOM 11128 O O . THR D 1 348 ? 35.644 54.832 95.062 1.00 14.74 348 THR D O 1
ATOM 11132 N N . PHE D 1 349 ? 34.852 55.739 93.178 1.00 15.19 349 PHE D N 1
ATOM 11133 C CA . PHE D 1 349 ? 33.992 56.698 93.861 1.00 14.75 349 PHE D CA 1
ATOM 11134 C C . PHE D 1 349 ? 32.990 55.995 94.790 1.00 14.32 349 PHE D C 1
ATOM 11135 O O . PHE D 1 349 ? 32.847 56.351 95.958 1.00 13.80 349 PHE D O 1
ATOM 11143 N N . ALA D 1 350 ? 32.312 54.988 94.251 1.00 14.39 350 ALA D N 1
ATOM 11144 C CA . ALA D 1 350 ? 31.318 54.202 94.982 1.00 15.39 350 ALA D CA 1
ATOM 11145 C C . ALA D 1 350 ? 31.965 53.509 96.194 1.00 15.06 350 ALA D C 1
ATOM 11146 O O . ALA D 1 350 ? 31.429 53.555 97.296 1.00 14.69 350 ALA D O 1
ATOM 11148 N N . LEU D 1 351 ? 33.116 52.890 95.969 1.00 16.24 351 LEU D N 1
ATOM 11149 C CA . LEU D 1 351 ? 33.866 52.234 97.032 1.00 16.67 351 LEU D CA 1
ATOM 11150 C C . LEU D 1 351 ? 34.119 53.209 98.199 1.00 17.44 351 LEU D C 1
ATOM 11151 O O . LEU D 1 351 ? 33.843 52.897 99.366 1.00 18.11 351 LEU D O 1
ATOM 11164 N N . GLN D 1 353 ? 32.751 56.157 98.877 1.00 19.27 353 GLN D N 1
ATOM 11165 C CA . GLN D 1 353 ? 31.519 56.659 99.512 1.00 18.71 353 GLN D CA 1
ATOM 11166 C C . GLN D 1 353 ? 31.022 55.683 100.567 1.00 18.54 353 GLN D C 1
ATOM 11167 O O . GLN D 1 353 ? 30.608 56.086 101.659 1.00 18.52 353 GLN D O 1
ATOM 11173 N N . SER D 1 354 ? 31.092 54.391 100.253 1.00 17.87 354 SER D N 1
ATOM 11174 C CA . SER D 1 354 ? 30.723 53.330 101.178 1.00 18.85 354 SER D CA 1
ATOM 11175 C C . SER D 1 354 ? 31.558 53.365 102.453 1.00 19.88 354 SER D C 1
ATOM 11176 O O . SER D 1 354 ? 31.037 53.311 103.584 1.00 21.57 354 SER D O 1
ATOM 11179 N N . LEU D 1 355 ? 32.867 53.399 102.279 1.00 21.47 355 LEU D N 1
ATOM 11180 C CA . LEU D 1 355 ? 33.758 53.369 103.428 1.00 22.79 355 LEU D CA 1
ATOM 11181 C C . LEU D 1 355 ? 33.538 54.591 104.312 1.00 24.99 355 LEU D C 1
ATOM 11182 O O . LEU D 1 355 ? 33.425 54.467 105.560 1.00 24.92 355 LEU D O 1
ATOM 11187 N N . HIS D 1 356 ? 33.425 55.740 103.660 1.00 26.42 356 HIS D N 1
ATOM 11188 C CA . HIS D 1 356 ? 33.321 57.018 104.332 1.00 29.14 356 HIS D CA 1
ATOM 11189 C C . HIS D 1 356 ? 32.096 57.121 105.201 1.00 30.47 356 HIS D C 1
ATOM 11190 O O . HIS D 1 356 ? 32.131 57.799 106.207 1.00 30.25 356 HIS D O 1
ATOM 11205 N N . GLY D 1 358 ? 30.813 54.562 106.708 1.00 31.77 358 GLY D N 1
ATOM 11206 C CA . GLY D 1 358 ? 30.928 53.543 107.727 1.00 30.56 358 GLY D CA 1
ATOM 11207 C C . GLY D 1 358 ? 30.404 52.207 107.302 1.00 29.94 358 GLY D C 1
ATOM 11208 O O . GLY D 1 358 ? 30.238 51.308 108.129 1.00 30.14 358 GLY D O 1
ATOM 11209 N N . ASN D 1 359 ? 30.160 52.048 106.006 1.00 28.62 359 ASN D N 1
ATOM 11210 C CA . ASN D 1 359 ? 29.659 50.784 105.504 1.00 27.77 359 ASN D CA 1
ATOM 11211 C C . ASN D 1 359 ? 30.817 49.798 105.300 1.00 26.73 359 ASN D C 1
ATOM 11212 O O . ASN D 1 359 ? 31.988 50.180 105.289 1.00 27.05 359 ASN D O 1
ATOM 11217 N N . THR D 1 360 ? 30.467 48.528 105.184 1.00 26.05 360 THR D N 1
ATOM 11218 C CA . THR D 1 360 ? 31.404 47.472 104.812 1.00 25.11 360 THR D CA 1
ATOM 11219 C C . THR D 1 360 ? 31.123 47.143 103.328 1.00 23.83 360 THR D C 1
ATOM 11220 O O . THR D 1 360 ? 30.187 46.431 103.023 1.00 23.66 360 THR D O 1
ATOM 11224 N N . PRO D 1 361 ? 31.904 47.706 102.404 1.00 22.55 361 PRO D N 1
ATOM 11225 C CA . PRO D 1 361 ? 31.513 47.605 100.993 1.00 22.48 361 PRO D CA 1
ATOM 11226 C C . PRO D 1 361 ? 31.465 46.206 100.397 1.00 21.64 361 PRO D C 1
ATOM 11227 O O . PRO D 1 361 ? 30.734 46.001 99.446 1.00 19.60 361 PRO D O 1
ATOM 11231 N N . ASP D 1 362 ? 32.215 45.259 100.958 1.00 21.32 362 ASP D N 1
ATOM 11232 C CA . ASP D 1 362 ? 32.209 43.901 100.424 1.00 21.90 362 ASP D CA 1
ATOM 11233 C C . ASP D 1 362 ? 30.879 43.207 100.668 1.00 22.66 362 ASP D C 1
ATOM 11234 O O . ASP D 1 362 ? 30.522 42.274 99.929 1.00 22.57 362 ASP D O 1
ATOM 11239 N N . THR D 1 363 ? 30.180 43.668 101.709 1.00 23.42 363 THR D N 1
ATOM 11240 C CA . THR D 1 363 ? 28.823 43.249 102.062 1.00 24.83 363 THR D CA 1
ATOM 11241 C C . THR D 1 363 ? 28.058 44.522 102.544 1.00 25.84 363 THR D C 1
ATOM 11242 O O . THR D 1 363 ? 27.973 44.809 103.762 1.00 26.12 363 THR D O 1
ATOM 11246 N N . PRO D 1 364 ? 27.602 45.350 101.605 1.00 26.81 364 PRO D N 1
ATOM 11247 C CA . PRO D 1 364 ? 27.081 46.700 101.986 1.00 27.51 364 PRO D CA 1
ATOM 11248 C C . PRO D 1 364 ? 25.572 46.789 102.267 1.00 28.71 364 PRO D C 1
ATOM 11249 O O . PRO D 1 364 ? 24.867 45.756 102.263 1.00 30.41 364 PRO D O 1
ATOM 11253 N N . GLY D 1 376 ? 14.556 35.673 97.720 1.00 27.69 376 GLY D N 1
ATOM 11254 C CA . GLY D 1 376 ? 14.895 36.011 96.337 1.00 26.58 376 GLY D CA 1
ATOM 11255 C C . GLY D 1 376 ? 13.842 35.588 95.313 1.00 25.89 376 GLY D C 1
ATOM 11256 O O . GLY D 1 376 ? 12.671 35.338 95.644 1.00 26.16 376 GLY D O 1
ATOM 11257 N N . VAL D 1 377 ? 14.274 35.510 94.060 1.00 24.43 377 VAL D N 1
ATOM 11258 C CA . VAL D 1 377 ? 13.411 35.129 92.958 1.00 23.39 377 VAL D CA 1
ATOM 11259 C C . VAL D 1 377 ? 13.062 33.641 93.008 1.00 22.64 377 VAL D C 1
ATOM 11260 O O . VAL D 1 377 ? 13.875 32.799 93.374 1.00 23.20 377 VAL D O 1
ATOM 11264 N N . ILE D 1 378 ? 11.826 33.339 92.663 1.00 21.45 378 ILE D N 1
ATOM 11265 C CA . ILE D 1 378 ? 11.385 31.971 92.459 1.00 20.78 378 ILE D CA 1
ATOM 11266 C C . ILE D 1 378 ? 11.171 31.858 90.945 1.00 19.83 378 ILE D C 1
ATOM 11267 O O . ILE D 1 378 ? 10.518 32.727 90.339 1.00 19.51 378 ILE D O 1
ATOM 11272 N N . ILE D 1 379 ? 11.737 30.814 90.347 1.00 18.10 379 ILE D N 1
ATOM 11273 C CA . ILE D 1 379 ? 11.578 30.559 88.917 1.00 18.02 379 ILE D CA 1
ATOM 11274 C C . ILE D 1 379 ? 10.363 29.696 88.760 1.00 17.64 379 ILE D C 1
ATOM 11275 O O . ILE D 1 379 ? 10.263 28.641 89.387 1.00 18.10 379 ILE D O 1
ATOM 11280 N N . HIS D 1 380 ? 9.439 30.150 87.926 1.00 17.37 380 HIS D N 1
ATOM 11281 C CA . HIS D 1 380 ? 8.219 29.391 87.607 1.00 17.49 380 HIS D CA 1
ATOM 11282 C C . HIS D 1 380 ? 8.372 28.827 86.203 1.00 17.40 380 HIS D C 1
ATOM 11283 O O . HIS D 1 380 ? 8.861 29.508 85.329 1.00 17.10 380 HIS D O 1
ATOM 11290 N N . PRO D 1 381 ? 7.981 27.560 85.997 1.00 17.85 381 PRO D N 1
ATOM 11291 C CA . PRO D 1 381 ? 8.167 26.924 84.688 1.00 18.08 381 PRO D CA 1
ATOM 11292 C C . PRO D 1 381 ? 7.173 27.404 83.651 1.00 18.08 381 PRO D C 1
ATOM 11293 O O . PRO D 1 381 ? 6.001 27.626 83.959 1.00 17.85 381 PRO D O 1
ATOM 11297 N N . TRP D 1 382 ? 7.637 27.570 82.427 1.00 18.53 382 TRP D N 1
ATOM 11298 C CA . TRP D 1 382 ? 6.763 27.971 81.349 1.00 19.90 382 TRP D CA 1
ATOM 11299 C C . TRP D 1 382 ? 5.773 26.847 81.080 1.00 21.84 382 TRP D C 1
ATOM 11300 O O . TRP D 1 382 ? 4.594 27.089 80.841 1.00 21.75 382 TRP D O 1
ATOM 11311 N N . GLN D 1 383 ? 6.245 25.612 81.155 1.00 24.06 383 GLN D N 1
ATOM 11312 C CA . GLN D 1 383 ? 5.350 24.458 81.113 1.00 26.84 383 GLN D CA 1
ATOM 11313 C C . GLN D 1 383 ? 4.932 24.077 82.510 1.00 27.40 383 GLN D C 1
ATOM 11314 O O . GLN D 1 383 ? 5.723 23.473 83.223 1.00 29.00 383 GLN D O 1
ATOM 11320 N N . ALA D 1 384 ? 3.693 24.408 82.864 1.00 29.03 384 ALA D N 1
ATOM 11321 C CA . ALA D 1 384 ? 3.153 24.268 84.218 1.00 29.78 384 ALA D CA 1
ATOM 11322 C C . ALA D 1 384 ? 3.144 22.824 84.724 1.00 31.44 384 ALA D C 1
ATOM 11323 O O . ALA D 1 384 ? 4.096 22.388 85.404 1.00 33.41 384 ALA D O 1
ATOM 11325 N N . ASN E 1 4 ? 19.624 55.432 131.449 1.00 31.65 4 ASN E N 1
ATOM 11326 C CA . ASN E 1 4 ? 19.350 56.893 131.548 1.00 31.03 4 ASN E CA 1
ATOM 11327 C C . ASN E 1 4 ? 17.884 57.252 131.234 1.00 29.85 4 ASN E C 1
ATOM 11328 O O . ASN E 1 4 ? 17.259 58.079 131.956 1.00 30.97 4 ASN E O 1
ATOM 11333 N N . TYR E 1 5 ? 17.366 56.663 130.142 1.00 26.81 5 TYR E N 1
ATOM 11334 C CA . TYR E 1 5 ? 16.052 57.021 129.586 1.00 25.27 5 TYR E CA 1
ATOM 11335 C C . TYR E 1 5 ? 15.963 58.496 129.213 1.00 23.55 5 TYR E C 1
ATOM 11336 O O . TYR E 1 5 ? 14.890 59.085 129.246 1.00 21.71 5 TYR E O 1
ATOM 11345 N N . THR E 1 6 ? 17.090 59.097 128.841 1.00 22.66 6 THR E N 1
ATOM 11346 C CA . THR E 1 6 ? 17.081 60.529 128.590 1.00 22.61 6 THR E CA 1
ATOM 11347 C C . THR E 1 6 ? 16.310 60.738 127.299 1.00 21.95 6 THR E C 1
ATOM 11348 O O . THR E 1 6 ? 16.610 60.095 126.304 1.00 21.93 6 THR E O 1
ATOM 11352 N N . PRO E 1 7 ? 15.292 61.615 127.318 1.00 21.40 7 PRO E N 1
ATOM 11353 C CA . PRO E 1 7 ? 14.516 61.850 126.104 1.00 21.31 7 PRO E CA 1
ATOM 11354 C C . PRO E 1 7 ? 15.307 62.560 124.998 1.00 21.09 7 PRO E C 1
ATOM 11355 O O . PRO E 1 7 ? 16.155 63.405 125.296 1.00 20.90 7 PRO E O 1
ATOM 11359 N N . ALA E 1 8 ? 15.029 62.224 123.742 1.00 21.28 8 ALA E N 1
ATOM 11360 C CA . ALA E 1 8 ? 15.402 63.099 122.612 1.00 21.90 8 ALA E CA 1
ATOM 11361 C C . ALA E 1 8 ? 14.736 64.468 122.715 1.00 22.23 8 ALA E C 1
ATOM 11362 O O . ALA E 1 8 ? 13.726 64.646 123.403 1.00 21.52 8 ALA E O 1
ATOM 11364 N N . ALA E 1 9 ? 15.307 65.458 122.036 1.00 22.82 9 ALA E N 1
ATOM 11365 C CA . ALA E 1 9 ? 14.686 66.789 121.976 1.00 23.13 9 ALA E CA 1
ATOM 11366 C C . ALA E 1 9 ? 13.269 66.689 121.383 1.00 23.28 9 ALA E C 1
ATOM 11367 O O . ALA E 1 9 ? 13.021 65.880 120.501 1.00 23.19 9 ALA E O 1
ATOM 11369 N N . ALA E 1 10 ? 12.356 67.508 121.879 1.00 23.43 10 ALA E N 1
ATOM 11370 C CA . ALA E 1 10 ? 10.959 67.529 121.405 1.00 23.82 10 ALA E CA 1
ATOM 11371 C C . ALA E 1 10 ? 10.808 68.531 120.260 1.00 23.91 10 ALA E C 1
ATOM 11372 O O . ALA E 1 10 ? 10.417 69.689 120.481 1.00 25.08 10 ALA E O 1
ATOM 11374 N N . ALA E 1 11 ? 11.080 68.081 119.041 1.00 24.07 11 ALA E N 1
ATOM 11375 C CA . ALA E 1 11 ? 11.177 68.998 117.891 1.00 24.02 11 ALA E CA 1
ATOM 11376 C C . ALA E 1 11 ? 9.841 69.655 117.466 1.00 23.94 11 ALA E C 1
ATOM 11377 O O . ALA E 1 11 ? 9.852 70.678 116.767 1.00 24.25 11 ALA E O 1
ATOM 11379 N N . THR E 1 12 ? 8.706 69.095 117.889 1.00 22.41 12 THR E N 1
ATOM 11380 C CA . THR E 1 12 ? 7.408 69.723 117.648 1.00 22.08 12 THR E CA 1
ATOM 11381 C C . THR E 1 12 ? 7.196 70.951 118.524 1.00 21.47 12 THR E C 1
ATOM 11382 O O . THR E 1 12 ? 6.294 71.747 118.258 1.00 21.41 12 THR E O 1
ATOM 11386 N N . GLY E 1 13 ? 7.993 71.079 119.582 1.00 21.02 13 GLY E N 1
ATOM 11387 C CA . GLY E 1 13 ? 7.864 72.183 120.525 1.00 20.96 13 GLY E CA 1
ATOM 11388 C C . GLY E 1 13 ? 6.611 72.125 121.387 1.00 20.72 13 GLY E C 1
ATOM 11389 O O . GLY E 1 13 ? 6.195 73.142 121.962 1.00 22.39 13 GLY E O 1
ATOM 11390 N N . THR E 1 14 ? 6.025 70.935 121.521 1.00 19.07 14 THR E N 1
ATOM 11391 C CA . THR E 1 14 ? 4.818 70.774 122.315 1.00 18.21 14 THR E CA 1
ATOM 11392 C C . THR E 1 14 ? 5.141 70.129 123.656 1.00 17.09 14 THR E C 1
ATOM 11393 O O . THR E 1 14 ? 6.106 69.344 123.787 1.00 16.04 14 THR E O 1
ATOM 11397 N N . TRP E 1 15 ? 4.320 70.465 124.646 1.00 16.45 15 TRP E N 1
ATOM 11398 C CA . TRP E 1 15 ? 4.387 69.792 125.946 1.00 16.08 15 TRP E CA 1
ATOM 11399 C C . TRP E 1 15 ? 4.048 68.319 125.779 1.00 15.42 15 TRP E C 1
ATOM 11400 O O . TRP E 1 15 ? 4.668 67.454 126.403 1.00 14.98 15 TRP E O 1
ATOM 11411 N N . THR E 1 16 ? 3.049 68.040 124.940 1.00 14.91 16 THR E N 1
ATOM 11412 C CA . THR E 1 16 ? 2.579 66.664 124.709 1.00 14.56 16 THR E CA 1
ATOM 11413 C C . THR E 1 16 ? 3.713 65.769 124.241 1.00 14.69 16 THR E C 1
ATOM 11414 O O . THR E 1 16 ? 3.892 64.662 124.755 1.00 13.84 16 THR E O 1
ATOM 11418 N N . GLU E 1 17 ? 4.519 66.255 123.304 1.00 15.09 17 GLU E N 1
ATOM 11419 C CA . GLU E 1 17 ? 5.704 65.510 122.876 1.00 15.27 17 GLU E CA 1
ATOM 11420 C C . GLU E 1 17 ? 6.731 65.266 123.985 1.00 14.72 17 GLU E C 1
ATOM 11421 O O . GLU E 1 17 ? 7.252 64.155 124.115 1.00 13.92 17 GLU E O 1
ATOM 11427 N N . GLU E 1 18 ? 7.070 66.312 124.720 1.00 15.18 18 GLU E N 1
ATOM 11428 C CA . GLU E 1 18 ? 7.952 66.187 125.887 1.00 15.23 18 GLU E CA 1
ATOM 11429 C C . GLU E 1 18 ? 7.450 65.114 126.874 1.00 14.18 18 GLU E C 1
ATOM 11430 O O . GLU E 1 18 ? 8.213 64.292 127.391 1.00 14.91 18 GLU E O 1
ATOM 11436 N N . GLU E 1 19 ? 6.151 65.153 127.100 1.00 13.83 19 GLU E N 1
ATOM 11437 C CA . GLU E 1 19 ? 5.470 64.276 128.055 1.00 14.12 19 GLU E CA 1
ATOM 11438 C C . GLU E 1 19 ? 5.445 62.813 127.558 1.00 14.02 19 GLU E C 1
ATOM 11439 O O . GLU E 1 19 ? 5.651 61.875 128.326 1.00 13.71 19 GLU E O 1
ATOM 11445 N N . ILE E 1 20 ? 5.273 62.610 126.268 1.00 13.50 20 ILE E N 1
ATOM 11446 C CA . ILE E 1 20 ? 5.414 61.259 125.698 1.00 13.63 20 ILE E CA 1
ATOM 11447 C C . ILE E 1 20 ? 6.844 60.757 125.898 1.00 13.48 20 ILE E C 1
ATOM 11448 O O . ILE E 1 20 ? 7.053 59.638 126.393 1.00 11.76 20 ILE E O 1
ATOM 11453 N N . ARG E 1 21 ? 7.829 61.594 125.539 1.00 13.50 21 ARG E N 1
ATOM 11454 C CA . ARG E 1 21 ? 9.214 61.141 125.515 1.00 13.89 21 ARG E CA 1
ATOM 11455 C C . ARG E 1 21 ? 9.783 60.887 126.914 1.00 13.58 21 ARG E C 1
ATOM 11456 O O . ARG E 1 21 ? 10.688 60.064 127.043 1.00 14.02 21 ARG E O 1
ATOM 11464 N N . HIS E 1 22 ? 9.251 61.555 127.949 1.00 13.86 22 HIS E N 1
ATOM 11465 C CA . HIS E 1 22 ? 9.804 61.395 129.298 1.00 13.56 22 HIS E CA 1
ATOM 11466 C C . HIS E 1 22 ? 9.180 60.242 130.101 1.00 13.55 22 HIS E C 1
ATOM 11467 O O . HIS E 1 22 ? 9.502 60.026 131.267 1.00 12.25 22 HIS E O 1
ATOM 11474 N N . GLN E 1 23 ? 8.333 59.471 129.433 1.00 13.34 23 GLN E N 1
ATOM 11475 C CA . GLN E 1 23 ? 7.647 58.357 130.086 1.00 13.16 23 GLN E CA 1
ATOM 11476 C C . GLN E 1 23 ? 8.537 57.243 130.673 1.00 12.86 23 GLN E C 1
ATOM 11477 O O . GLN E 1 23 ? 8.358 56.899 131.833 1.00 13.18 23 GLN E O 1
ATOM 11483 N N . PRO E 1 24 ? 9.433 56.625 129.869 1.00 13.23 24 PRO E N 1
ATOM 11484 C CA . PRO E 1 24 ? 10.265 55.552 130.462 1.00 13.25 24 PRO E CA 1
ATOM 11485 C C . PRO E 1 24 ? 11.017 56.009 131.728 1.00 12.57 24 PRO E C 1
ATOM 11486 O O . PRO E 1 24 ? 10.999 55.326 132.760 1.00 12.36 24 PRO E O 1
ATOM 11490 N N . ARG E 1 25 ? 11.609 57.191 131.674 1.00 11.97 25 ARG E N 1
ATOM 11491 C CA . ARG E 1 25 ? 12.309 57.739 132.830 1.00 12.83 25 ARG E CA 1
ATOM 11492 C C . ARG E 1 25 ? 11.362 57.950 134.029 1.00 12.10 25 ARG E C 1
ATOM 11493 O O . ARG E 1 25 ? 11.695 57.608 135.171 1.00 12.50 25 ARG E O 1
ATOM 11501 N N . ALA E 1 26 ? 10.174 58.469 133.751 1.00 12.45 26 ALA E N 1
ATOM 11502 C CA . ALA E 1 26 ? 9.169 58.755 134.792 1.00 11.28 26 ALA E CA 1
ATOM 11503 C C . ALA E 1 26 ? 8.717 57.471 135.512 1.00 11.12 26 ALA E C 1
ATOM 11504 O O . ALA E 1 26 ? 8.497 57.476 136.725 1.00 11.69 26 ALA E O 1
ATOM 11506 N N . TRP E 1 27 ? 8.602 56.387 134.752 1.00 11.11 27 TRP E N 1
ATOM 11507 C CA . TRP E 1 27 ? 8.098 55.121 135.262 1.00 11.63 27 TRP E CA 1
ATOM 11508 C C . TRP E 1 27 ? 9.073 54.601 136.286 1.00 11.06 27 TRP E C 1
ATOM 11509 O O . TRP E 1 27 ? 8.668 54.184 137.363 1.00 11.23 27 TRP E O 1
ATOM 11520 N N . ILE E 1 28 ? 10.354 54.634 135.968 1.00 11.86 28 ILE E N 1
ATOM 11521 C CA . ILE E 1 28 ? 11.368 54.058 136.852 1.00 12.79 28 ILE E CA 1
ATOM 11522 C C . ILE E 1 28 ? 11.564 54.964 138.073 1.00 12.59 28 ILE E C 1
ATOM 11523 O O . ILE E 1 28 ? 11.752 54.477 139.185 1.00 11.60 28 ILE E O 1
ATOM 11528 N N . ARG E 1 29 ? 11.497 56.280 137.868 1.00 12.14 29 ARG E N 1
ATOM 11529 C CA . ARG E 1 29 ? 11.442 57.194 138.983 1.00 12.58 29 ARG E CA 1
ATOM 11530 C C . ARG E 1 29 ? 10.295 56.849 139.947 1.00 13.12 29 ARG E C 1
ATOM 11531 O O . ARG E 1 29 ? 10.507 56.770 141.156 1.00 12.86 29 ARG E O 1
ATOM 11539 N N . SER E 1 30 ? 9.097 56.579 139.410 1.00 12.65 30 SER E N 1
ATOM 11540 C CA . SER E 1 30 ? 7.949 56.301 140.276 1.00 13.40 30 SER E CA 1
ATOM 11541 C C . SER E 1 30 ? 8.151 55.015 141.045 1.00 13.24 30 SER E C 1
ATOM 11542 O O . SER E 1 30 ? 7.913 54.957 142.244 1.00 13.24 30 SER E O 1
ATOM 11545 N N . LEU E 1 31 ? 8.639 53.994 140.358 1.00 13.59 31 LEU E N 1
ATOM 11546 C CA . LEU E 1 31 ? 8.836 52.703 140.992 1.00 14.71 31 LEU E CA 1
ATOM 11547 C C . LEU E 1 31 ? 9.956 52.728 142.040 1.00 14.41 31 LEU E C 1
ATOM 11548 O O . LEU E 1 31 ? 9.843 52.076 143.054 1.00 14.08 31 LEU E O 1
ATOM 11553 N N . THR E 1 32 ? 10.999 53.519 141.822 1.00 14.80 32 THR E N 1
ATOM 11554 C CA . THR E 1 32 ? 12.026 53.707 142.848 1.00 15.61 32 THR E CA 1
ATOM 11555 C C . THR E 1 32 ? 11.464 54.476 144.068 1.00 15.88 32 THR E C 1
ATOM 11556 O O . THR E 1 32 ? 11.809 54.153 145.208 1.00 14.93 32 THR E O 1
ATOM 11560 N N . ASN E 1 33 ? 10.583 55.449 143.830 1.00 15.10 33 ASN E N 1
ATOM 11561 C CA . ASN E 1 33 ? 9.813 56.108 144.908 1.00 16.55 33 ASN E CA 1
ATOM 11562 C C . ASN E 1 33 ? 9.010 55.083 145.726 1.00 16.46 33 ASN E C 1
ATOM 11563 O O . ASN E 1 33 ? 9.040 55.098 146.964 1.00 16.19 33 ASN E O 1
ATOM 11568 N N . ILE E 1 34 ? 8.328 54.176 145.035 1.00 15.63 34 ILE E N 1
ATOM 11569 C CA . ILE E 1 34 ? 7.533 53.163 145.712 1.00 16.27 34 ILE E CA 1
ATOM 11570 C C . ILE E 1 34 ? 8.431 52.263 146.582 1.00 16.67 34 ILE E C 1
ATOM 11571 O O . ILE E 1 34 ? 8.077 51.959 147.732 1.00 16.17 34 ILE E O 1
ATOM 11576 N N . ASP E 1 35 ? 9.601 51.893 146.054 1.00 16.64 35 ASP E N 1
ATOM 11577 C CA . ASP E 1 35 ? 10.602 51.153 146.846 1.00 17.72 35 ASP E CA 1
ATOM 11578 C C . ASP E 1 35 ? 10.903 51.872 148.164 1.00 18.23 35 ASP E C 1
ATOM 11579 O O . ASP E 1 35 ? 10.943 51.253 149.220 1.00 18.24 35 ASP E O 1
ATOM 11584 N N . ALA E 1 36 ? 11.147 53.175 148.084 1.00 18.69 36 ALA E N 1
ATOM 11585 C CA . ALA E 1 36 ? 11.417 53.989 149.268 1.00 19.70 36 ALA E CA 1
ATOM 11586 C C . ALA E 1 36 ? 10.230 54.009 150.248 1.00 20.36 36 ALA E C 1
ATOM 11587 O O . ALA E 1 36 ? 10.436 54.042 151.460 1.00 20.26 36 ALA E O 1
ATOM 11589 N N . LEU E 1 37 ? 9.012 53.987 149.704 1.00 20.37 37 LEU E N 1
ATOM 11590 C CA . LEU E 1 37 ? 7.749 54.002 150.461 1.00 21.61 37 LEU E CA 1
ATOM 11591 C C . LEU E 1 37 ? 7.218 52.614 150.814 1.00 21.06 37 LEU E C 1
ATOM 11592 O O . LEU E 1 37 ? 6.153 52.500 151.399 1.00 21.14 37 LEU E O 1
ATOM 11597 N N . ARG E 1 38 ? 7.935 51.555 150.457 1.00 21.04 38 ARG E N 1
ATOM 11598 C CA . ARG E 1 38 ? 7.365 50.221 150.512 1.00 21.48 38 ARG E CA 1
ATOM 11599 C C . ARG E 1 38 ? 6.913 49.836 151.911 1.00 22.37 38 ARG E C 1
ATOM 11600 O O . ARG E 1 38 ? 5.824 49.287 152.068 1.00 22.05 38 ARG E O 1
ATOM 11608 N N . SER E 1 39 ? 7.726 50.121 152.930 1.00 22.90 39 SER E N 1
ATOM 11609 C CA . SER E 1 39 ? 7.320 49.751 154.291 1.00 23.62 39 SER E CA 1
ATOM 11610 C C . SER E 1 39 ? 6.079 50.541 154.767 1.00 22.97 39 SER E C 1
ATOM 11611 O O . SER E 1 39 ? 5.202 49.962 155.379 1.00 23.03 39 SER E O 1
ATOM 11614 N N . ALA E 1 40 ? 6.002 51.840 154.464 1.00 23.08 40 ALA E N 1
ATOM 11615 C CA . ALA E 1 40 ? 4.804 52.649 154.743 1.00 22.87 40 ALA E CA 1
ATOM 11616 C C . ALA E 1 40 ? 3.552 52.144 153.998 1.00 22.66 40 ALA E C 1
ATOM 11617 O O . ALA E 1 40 ? 2.456 52.045 154.587 1.00 22.36 40 ALA E O 1
ATOM 11619 N N . LEU E 1 41 ? 3.716 51.847 152.708 1.00 21.41 41 LEU E N 1
ATOM 11620 C CA . LEU E 1 41 ? 2.660 51.210 151.917 1.00 21.62 41 LEU E CA 1
ATOM 11621 C C . LEU E 1 41 ? 2.232 49.900 152.540 1.00 21.73 41 LEU E C 1
ATOM 11622 O O . LEU E 1 41 ? 1.041 49.679 152.757 1.00 21.61 41 LEU E O 1
ATOM 11627 N N . ASN E 1 42 ? 3.196 49.024 152.822 1.00 22.09 42 ASN E N 1
ATOM 11628 C CA . ASN E 1 42 ? 2.862 47.705 153.371 1.00 23.04 42 ASN E CA 1
ATOM 11629 C C . ASN E 1 42 ? 2.122 47.822 154.702 1.00 22.76 42 ASN E C 1
ATOM 11630 O O . ASN E 1 42 ? 1.153 47.110 154.934 1.00 22.98 42 ASN E O 1
ATOM 11635 N N . ASN E 1 43 ? 2.556 48.756 155.539 1.00 23.01 43 ASN E N 1
ATOM 11636 C CA . ASN E 1 43 ? 1.898 49.019 156.820 1.00 24.00 43 ASN E CA 1
ATOM 11637 C C . ASN E 1 43 ? 0.440 49.430 156.673 1.00 23.59 43 ASN E C 1
ATOM 11638 O O . ASN E 1 43 ? -0.392 48.989 157.454 1.00 23.96 43 ASN E O 1
ATOM 11643 N N . PHE E 1 44 ? 0.141 50.279 155.691 1.00 23.19 44 PHE E N 1
ATOM 11644 C CA . PHE E 1 44 ? -1.225 50.702 155.401 1.00 22.82 44 PHE E CA 1
ATOM 11645 C C . PHE E 1 44 ? -2.058 49.591 154.761 1.00 22.39 44 PHE E C 1
ATOM 11646 O O . PHE E 1 44 ? -3.182 49.341 155.177 1.00 22.10 44 PHE E O 1
ATOM 11654 N N . LEU E 1 45 ? -1.504 48.921 153.753 1.00 21.99 45 LEU E N 1
ATOM 11655 C CA . LEU E 1 45 ? -2.259 47.983 152.942 1.00 22.66 45 LEU E CA 1
ATOM 11656 C C . LEU E 1 45 ? -2.391 46.593 153.547 1.00 23.11 45 LEU E C 1
ATOM 11657 O O . LEU E 1 45 ? -3.417 45.955 153.371 1.00 22.67 45 LEU E O 1
ATOM 11662 N N . GLU E 1 46 ? -1.376 46.095 154.247 1.00 24.08 46 GLU E N 1
ATOM 11663 C CA . GLU E 1 46 ? -1.411 44.684 154.639 1.00 25.34 46 GLU E CA 1
ATOM 11664 C C . GLU E 1 46 ? -2.614 44.316 155.519 1.00 24.70 46 GLU E C 1
ATOM 11665 O O . GLU E 1 46 ? -3.257 43.320 155.256 1.00 24.81 46 GLU E O 1
ATOM 11671 N N . PRO E 1 47 ? -2.925 45.120 156.537 1.00 24.08 47 PRO E N 1
ATOM 11672 C CA . PRO E 1 47 ? -4.138 44.843 157.325 1.00 23.89 47 PRO E CA 1
ATOM 11673 C C . PRO E 1 47 ? -5.447 44.906 156.537 1.00 23.31 47 PRO E C 1
ATOM 11674 O O . PRO E 1 47 ? -6.399 44.214 156.890 1.00 23.82 47 PRO E O 1
ATOM 11678 N N . LEU E 1 48 ? -5.498 45.746 155.500 1.00 22.13 48 LEU E N 1
ATOM 11679 C CA . LEU E 1 48 ? -6.696 45.854 154.666 1.00 21.70 48 LEU E CA 1
ATOM 11680 C C . LEU E 1 48 ? -6.838 44.602 153.797 1.00 21.29 48 LEU E C 1
ATOM 11681 O O . LEU E 1 48 ? -7.913 43.998 153.717 1.00 18.93 48 LEU E O 1
ATOM 11686 N N . LEU E 1 49 ? -5.731 44.202 153.181 1.00 21.92 49 LEU E N 1
ATOM 11687 C CA . LEU E 1 49 ? -5.716 43.044 152.281 1.00 23.27 49 LEU E CA 1
ATOM 11688 C C . LEU E 1 49 ? -5.961 41.717 153.011 1.00 23.70 49 LEU E C 1
ATOM 11689 O O . LEU E 1 49 ? -6.276 40.715 152.374 1.00 23.54 49 LEU E O 1
ATOM 11694 N N . ARG E 1 50 ? -5.827 41.713 154.334 1.00 24.53 50 ARG E N 1
ATOM 11695 C CA . ARG E 1 50 ? -6.157 40.529 155.139 1.00 25.32 50 ARG E CA 1
ATOM 11696 C C . ARG E 1 50 ? -7.676 40.336 155.306 1.00 25.06 50 ARG E C 1
ATOM 11697 O O . ARG E 1 50 ? -8.109 39.272 155.742 1.00 25.86 50 ARG E O 1
ATOM 11705 N N . LYS E 1 51 ? -8.468 41.359 154.978 1.00 23.75 51 LYS E N 1
ATOM 11706 C CA . LYS E 1 51 ? -9.924 41.305 155.082 1.00 23.21 51 LYS E CA 1
ATOM 11707 C C . LYS E 1 51 ? -10.473 40.550 153.878 1.00 23.12 51 LYS E C 1
ATOM 11708 O O . LYS E 1 51 ? -10.415 41.054 152.757 1.00 21.62 51 LYS E O 1
ATOM 11714 N N . GLU E 1 52 ? -10.984 39.332 154.089 1.00 22.93 52 GLU E N 1
ATOM 11715 C CA . GLU E 1 52 ? -11.426 38.498 152.965 1.00 23.77 52 GLU E CA 1
ATOM 11716 C C . GLU E 1 52 ? -12.564 39.140 152.184 1.00 22.62 52 GLU E C 1
ATOM 11717 O O . GLU E 1 52 ? -12.700 38.903 150.989 1.00 23.21 52 GLU E O 1
ATOM 11723 N N . ASN E 1 53 ? -13.363 39.971 152.854 1.00 21.04 53 ASN E N 1
ATOM 11724 C CA . ASN E 1 53 ? -14.526 40.600 152.223 1.00 20.31 53 ASN E CA 1
ATOM 11725 C C . ASN E 1 53 ? -14.240 41.998 151.636 1.00 18.61 53 ASN E C 1
ATOM 11726 O O . ASN E 1 53 ? -15.151 42.659 151.151 1.00 17.93 53 ASN E O 1
ATOM 11731 N N . LEU E 1 54 ? -12.986 42.443 151.694 1.00 16.85 54 LEU E N 1
ATOM 11732 C CA . LEU E 1 54 ? -12.612 43.748 151.129 1.00 16.59 54 LEU E CA 1
ATOM 11733 C C . LEU E 1 54 ? -12.989 43.815 149.650 1.00 15.54 54 LEU E C 1
ATOM 11734 O O . LEU E 1 54 ? -12.743 42.883 148.911 1.00 15.39 54 LEU E O 1
ATOM 11739 N N . ARG E 1 55 ? -13.611 44.902 149.237 1.00 15.29 55 ARG E N 1
ATOM 11740 C CA . ARG E 1 55 ? -13.708 45.255 147.815 1.00 15.47 55 ARG E CA 1
ATOM 11741 C C . ARG E 1 55 ? -12.691 46.333 147.525 1.00 14.20 55 ARG E C 1
ATOM 11742 O O . ARG E 1 55 ? -12.500 47.216 148.320 1.00 13.39 55 ARG E O 1
ATOM 11750 N N . ILE E 1 56 ? -12.038 46.242 146.372 1.00 13.67 56 ILE E N 1
ATOM 11751 C CA . ILE E 1 56 ? -11.078 47.232 145.924 1.00 13.66 56 ILE E CA 1
ATOM 11752 C C . ILE E 1 56 ? -11.618 47.755 144.586 1.00 12.88 56 ILE E C 1
ATOM 11753 O O . ILE E 1 56 ? -11.839 46.988 143.647 1.00 12.30 56 ILE E O 1
ATOM 11758 N N . ILE E 1 57 ? -11.829 49.059 144.516 1.00 12.30 57 ILE E N 1
ATOM 11759 C CA . ILE E 1 57 ? -12.328 49.690 143.322 1.00 11.82 57 ILE E CA 1
ATOM 11760 C C . ILE E 1 57 ? -11.295 50.689 142.813 1.00 11.63 57 ILE E C 1
ATOM 11761 O O . ILE E 1 57 ? -10.861 51.580 143.554 1.00 11.21 57 ILE E O 1
ATOM 11766 N N . LEU E 1 58 ? -10.894 50.494 141.551 1.00 11.19 58 LEU E N 1
ATOM 11767 C CA . LEU E 1 58 ? -10.074 51.472 140.793 1.00 11.64 58 LEU E CA 1
ATOM 11768 C C . LEU E 1 58 ? -11.006 52.473 140.080 1.00 11.74 58 LEU E C 1
ATOM 11769 O O . LEU E 1 58 ? -11.874 52.087 139.285 1.00 12.57 58 LEU E O 1
ATOM 11774 N N . THR E 1 59 ? -10.814 53.750 140.365 1.00 11.97 59 THR E N 1
ATOM 11775 C CA . THR E 1 59 ? -11.669 54.785 139.847 1.00 12.10 59 THR E CA 1
ATOM 11776 C C . THR E 1 59 ? -10.884 55.972 139.310 1.00 12.19 59 THR E C 1
ATOM 11777 O O . THR E 1 59 ? -9.931 56.440 139.906 1.00 12.21 59 THR E O 1
ATOM 11781 N N . GLY E 1 60 ? -11.299 56.435 138.142 1.00 12.90 60 GLY E N 1
ATOM 11782 C CA . GLY E 1 60 ? -10.832 57.693 137.564 1.00 12.81 60 GLY E CA 1
ATOM 11783 C C . GLY E 1 60 ? -11.837 58.172 136.546 1.00 12.57 60 GLY E C 1
ATOM 11784 O O . GLY E 1 60 ? -12.775 57.444 136.199 1.00 13.42 60 GLY E O 1
ATOM 11785 N N . ALA E 1 61 ? -11.628 59.380 136.053 1.00 12.66 61 ALA E N 1
ATOM 11786 C CA . ALA E 1 61 ? -12.476 59.981 135.017 1.00 14.15 61 ALA E CA 1
ATOM 11787 C C . ALA E 1 61 ? -11.706 60.049 133.705 1.00 14.29 61 ALA E C 1
ATOM 11788 O O . ALA E 1 61 ? -10.504 60.256 133.707 1.00 15.44 61 ALA E O 1
ATOM 11790 N N . GLY E 1 62 ? -12.411 59.869 132.589 1.00 15.19 62 GLY E N 1
ATOM 11791 C CA . GLY E 1 62 ? -11.802 59.918 131.265 1.00 15.23 62 GLY E CA 1
ATOM 11792 C C . GLY E 1 62 ? -10.686 58.902 131.102 1.00 15.17 62 GLY E C 1
ATOM 11793 O O . GLY E 1 62 ? -10.835 57.732 131.409 1.00 14.99 62 GLY E O 1
ATOM 11794 N N . THR E 1 63 ? -9.549 59.366 130.624 1.00 14.99 63 THR E N 1
ATOM 11795 C CA . THR E 1 63 ? -8.370 58.512 130.470 1.00 14.42 63 THR E CA 1
ATOM 11796 C C . THR E 1 63 ? -7.996 57.794 131.788 1.00 14.01 63 THR E C 1
ATOM 11797 O O . THR E 1 63 ? -7.549 56.658 131.778 1.00 13.32 63 THR E O 1
ATOM 11801 N N . SER E 1 64 ? -8.160 58.464 132.929 1.00 13.86 64 SER E N 1
ATOM 11802 C CA . SER E 1 64 ? -7.850 57.832 134.216 1.00 13.89 64 SER E CA 1
ATOM 11803 C C . SER E 1 64 ? -8.771 56.642 134.525 1.00 13.60 64 SER E C 1
ATOM 11804 O O . SER E 1 64 ? -8.362 55.750 135.282 1.00 15.20 64 SER E O 1
ATOM 11807 N N . ALA E 1 65 ? -9.982 56.612 133.948 1.00 13.15 65 ALA E N 1
ATOM 11808 C CA . ALA E 1 65 ? -10.872 55.436 134.041 1.00 12.98 65 ALA E CA 1
ATOM 11809 C C . ALA E 1 65 ? -10.335 54.201 133.323 1.00 12.99 65 ALA E C 1
ATOM 11810 O O . ALA E 1 65 ? -10.677 53.072 133.671 1.00 14.11 65 ALA E O 1
ATOM 11812 N N . PHE E 1 66 ? -9.480 54.399 132.330 1.00 13.24 66 PHE E N 1
ATOM 11813 C CA . PHE E 1 66 ? -9.061 53.297 131.469 1.00 13.16 66 PHE E CA 1
ATOM 11814 C C . PHE E 1 66 ? -7.956 52.488 132.136 1.00 12.57 66 PHE E C 1
ATOM 11815 O O . PHE E 1 66 ? -7.737 51.352 131.801 1.00 12.43 66 PHE E O 1
ATOM 11823 N N . ILE E 1 67 ? -7.289 53.072 133.115 1.00 12.43 67 ILE E N 1
ATOM 11824 C CA . ILE E 1 67 ? -6.316 52.327 133.913 1.00 12.81 67 ILE E CA 1
ATOM 11825 C C . ILE E 1 67 ? -6.946 51.055 134.497 1.00 12.55 67 ILE E C 1
ATOM 11826 O O . ILE E 1 67 ? -6.413 49.962 134.316 1.00 12.54 67 ILE E O 1
ATOM 11831 N N . GLY E 1 68 ? -8.079 51.192 135.177 1.00 13.49 68 GLY E N 1
ATOM 11832 C CA . GLY E 1 68 ? -8.717 50.035 135.813 1.00 14.19 68 GLY E CA 1
ATOM 11833 C C . GLY E 1 68 ? -9.239 49.093 134.755 1.00 14.55 68 GLY E C 1
ATOM 11834 O O . GLY E 1 68 ? -9.241 47.899 134.946 1.00 14.87 68 GLY E O 1
ATOM 11835 N N . ASP E 1 69 ? -9.652 49.628 133.612 1.00 15.12 69 ASP E N 1
ATOM 11836 C CA . ASP E 1 69 ? -10.114 48.779 132.498 1.00 16.24 69 ASP E CA 1
ATOM 11837 C C . ASP E 1 69 ? -9.009 47.852 132.013 1.00 15.59 69 ASP E C 1
ATOM 11838 O O . ASP E 1 69 ? -9.282 46.718 131.638 1.00 16.22 69 ASP E O 1
ATOM 11843 N N . ILE E 1 70 ? -7.776 48.357 132.016 1.00 13.70 70 ILE E N 1
ATOM 11844 C CA . ILE E 1 70 ? -6.641 47.609 131.565 1.00 13.31 70 ILE E CA 1
ATOM 11845 C C . ILE E 1 70 ? -6.184 46.607 132.628 1.00 12.41 70 ILE E C 1
ATOM 11846 O O . ILE E 1 70 ? -5.921 45.435 132.302 1.00 12.88 70 ILE E O 1
ATOM 11851 N N . ILE E 1 71 ? -6.140 47.026 133.888 1.00 11.51 71 ILE E N 1
ATOM 11852 C CA . ILE E 1 71 ? -5.433 46.238 134.921 1.00 11.96 71 ILE E CA 1
ATOM 11853 C C . ILE E 1 71 ? -6.290 45.513 135.992 1.00 11.55 71 ILE E C 1
ATOM 11854 O O . ILE E 1 71 ? -5.792 44.619 136.681 1.00 10.72 71 ILE E O 1
ATOM 11859 N N . ALA E 1 72 ? -7.537 45.928 136.182 1.00 11.60 72 ALA E N 1
ATOM 11860 C CA . ALA E 1 72 ? -8.341 45.415 137.305 1.00 12.05 72 ALA E CA 1
ATOM 11861 C C . ALA E 1 72 ? -8.570 43.892 137.185 1.00 11.88 72 ALA E C 1
ATOM 11862 O O . ALA E 1 72 ? -8.363 43.187 138.165 1.00 12.32 72 ALA E O 1
ATOM 11864 N N . PRO E 1 73 ? -8.966 43.378 136.011 1.00 12.04 73 PRO E N 1
ATOM 11865 C CA . PRO E 1 73 ? -9.134 41.914 135.905 1.00 13.26 73 PRO E CA 1
ATOM 11866 C C . PRO E 1 73 ? -7.850 41.133 136.140 1.00 12.91 73 PRO E C 1
ATOM 11867 O O . PRO E 1 73 ? -7.874 40.154 136.861 1.00 12.58 73 PRO E O 1
ATOM 11871 N N . TRP E 1 74 ? -6.732 41.582 135.577 1.00 12.73 74 TRP E N 1
ATOM 11872 C CA . TRP E 1 74 ? -5.468 40.943 135.859 1.00 13.05 74 TRP E CA 1
ATOM 11873 C C . TRP E 1 74 ? -5.143 40.997 137.359 1.00 12.26 74 TRP E C 1
ATOM 11874 O O . TRP E 1 74 ? -4.727 39.988 137.933 1.00 13.08 74 TRP E O 1
ATOM 11885 N N . LEU E 1 75 ? -5.312 42.150 137.998 1.00 12.02 75 LEU E N 1
ATOM 11886 C CA . LEU E 1 75 ? -5.059 42.234 139.448 1.00 12.51 75 LEU E CA 1
ATOM 11887 C C . LEU E 1 75 ? -5.935 41.274 140.251 1.00 11.64 75 LEU E C 1
ATOM 11888 O O . LEU E 1 75 ? -5.442 40.601 141.173 1.00 12.93 75 LEU E O 1
ATOM 11893 N N . ALA E 1 76 ? -7.215 41.193 139.903 1.00 11.56 76 ALA E N 1
ATOM 11894 C CA . ALA E 1 76 ? -8.163 40.279 140.569 1.00 12.80 76 ALA E CA 1
ATOM 11895 C C . ALA E 1 76 ? -7.689 38.819 140.452 1.00 13.52 76 ALA E C 1
ATOM 11896 O O . ALA E 1 76 ? -7.602 38.092 141.452 1.00 13.25 76 ALA E O 1
ATOM 11898 N N . SER E 1 77 ? -7.360 38.403 139.237 1.00 14.14 77 SER E N 1
ATOM 11899 C CA . SER E 1 77 ? -7.018 36.993 138.989 1.00 15.45 77 SER E CA 1
ATOM 11900 C C . SER E 1 77 ? -5.639 36.679 139.557 1.00 15.55 77 SER E C 1
ATOM 11901 O O . SER E 1 77 ? -5.453 35.620 140.130 1.00 15.50 77 SER E O 1
ATOM 11904 N N . HIS E 1 78 ? -4.706 37.621 139.443 1.00 14.83 78 HIS E N 1
ATOM 11905 C CA . HIS E 1 78 ? -3.359 37.454 139.943 1.00 15.24 78 HIS E CA 1
ATOM 11906 C C . HIS E 1 78 ? -3.322 37.342 141.462 1.00 15.45 78 HIS E C 1
ATOM 11907 O O . HIS E 1 78 ? -2.636 36.463 142.002 1.00 15.58 78 HIS E O 1
ATOM 11914 N N . THR E 1 79 ? -4.060 38.217 142.145 1.00 15.12 79 THR E N 1
ATOM 11915 C CA . THR E 1 79 ? -4.018 38.297 143.598 1.00 15.64 79 THR E CA 1
ATOM 11916 C C . THR E 1 79 ? -5.054 37.389 144.268 1.00 15.33 79 THR E C 1
ATOM 11917 O O . THR E 1 79 ? -4.905 37.061 145.421 1.00 16.89 79 THR E O 1
ATOM 11921 N N . GLY E 1 80 ? -6.106 37.016 143.544 1.00 16.11 80 GLY E N 1
ATOM 11922 C CA . GLY E 1 80 ? -7.298 36.373 144.127 1.00 16.69 80 GLY E CA 1
ATOM 11923 C C . GLY E 1 80 ? -8.178 37.318 144.960 1.00 17.00 80 GLY E C 1
ATOM 11924 O O . GLY E 1 80 ? -9.090 36.872 145.636 1.00 17.98 80 GLY E O 1
ATOM 11925 N N . LYS E 1 81 ? -7.908 38.620 144.920 1.00 15.96 81 LYS E N 1
ATOM 11926 C CA . LYS E 1 81 ? -8.731 39.607 145.628 1.00 16.19 81 LYS E CA 1
ATOM 11927 C C . LYS E 1 81 ? -9.790 40.265 144.732 1.00 15.96 81 LYS E C 1
ATOM 11928 O O . LYS E 1 81 ? -9.736 40.166 143.496 1.00 15.56 81 LYS E O 1
ATOM 11934 N N . ASN E 1 82 ? -10.720 40.972 145.382 1.00 15.34 82 ASN E N 1
ATOM 11935 C CA . ASN E 1 82 ? -11.883 41.584 144.750 1.00 16.09 82 ASN E CA 1
ATOM 11936 C C . ASN E 1 82 ? -11.549 42.961 144.156 1.00 15.58 82 ASN E C 1
ATOM 11937 O O . ASN E 1 82 ? -12.006 44.002 144.654 1.00 16.11 82 ASN E O 1
ATOM 11942 N N . PHE E 1 83 ? -10.748 42.943 143.092 1.00 14.28 83 PHE E N 1
ATOM 11943 C CA . PHE E 1 83 ? -10.442 44.160 142.311 1.00 13.97 83 PHE E CA 1
ATOM 11944 C C . PHE E 1 83 ? -11.477 44.365 141.203 1.00 13.46 83 PHE E C 1
ATOM 11945 O O . PHE E 1 83 ? -11.792 43.433 140.423 1.00 12.35 83 PHE E O 1
ATOM 11953 N N . SER E 1 84 ? -11.967 45.593 141.100 1.00 12.03 84 SER E N 1
ATOM 11954 C CA . SER E 1 84 ? -12.817 46.004 139.998 1.00 12.89 84 SER E CA 1
ATOM 11955 C C . SER E 1 84 ? -12.529 47.454 139.623 1.00 12.22 84 SER E C 1
ATOM 11956 O O . SER E 1 84 ? -11.823 48.144 140.340 1.00 12.05 84 SER E O 1
ATOM 11959 N N . ALA E 1 85 ? -13.071 47.894 138.489 1.00 12.74 85 ALA E N 1
ATOM 11960 C CA . ALA E 1 85 ? -12.921 49.281 138.011 1.00 12.32 85 ALA E CA 1
ATOM 11961 C C . ALA E 1 85 ? -14.293 49.895 137.847 1.00 12.28 85 ALA E C 1
ATOM 11962 O O . ALA E 1 85 ? -15.179 49.305 137.202 1.00 12.27 85 ALA E O 1
ATOM 11964 N N . VAL E 1 86 ? -14.487 51.075 138.411 1.00 11.33 86 VAL E N 1
ATOM 11965 C CA . VAL E 1 86 ? -15.702 51.841 138.180 1.00 11.77 86 VAL E CA 1
ATOM 11966 C C . VAL E 1 86 ? -15.291 53.300 137.965 1.00 11.39 86 VAL E C 1
ATOM 11967 O O . VAL E 1 86 ? -14.656 53.876 138.842 1.00 11.38 86 VAL E O 1
ATOM 11971 N N . PRO E 1 87 ? -15.659 53.909 136.824 1.00 12.58 87 PRO E N 1
ATOM 11972 C CA . PRO E 1 87 ? -15.247 55.298 136.609 1.00 12.54 87 PRO E CA 1
ATOM 11973 C C . PRO E 1 87 ? -15.841 56.242 137.641 1.00 12.50 87 PRO E C 1
ATOM 11974 O O . PRO E 1 87 ? -16.972 56.013 138.137 1.00 10.81 87 PRO E O 1
ATOM 11978 N N . THR E 1 88 ? -15.091 57.290 137.984 1.00 13.73 88 THR E N 1
ATOM 11979 C CA . THR E 1 88 ? -15.584 58.292 138.949 1.00 14.66 88 THR E CA 1
ATOM 11980 C C . THR E 1 88 ? -16.863 58.962 138.426 1.00 15.54 88 THR E C 1
ATOM 11981 O O . THR E 1 88 ? -17.679 59.452 139.187 1.00 16.55 88 THR E O 1
ATOM 11985 N N . THR E 1 89 ? -17.006 58.990 137.115 1.00 15.36 89 THR E N 1
ATOM 11986 C CA . THR E 1 89 ? -18.187 59.563 136.475 1.00 15.53 89 THR E CA 1
ATOM 11987 C C . THR E 1 89 ? -19.457 58.751 136.756 1.00 16.03 89 THR E C 1
ATOM 11988 O O . THR E 1 89 ? -20.560 59.300 136.820 1.00 17.75 89 THR E O 1
ATOM 11992 N N . ASP E 1 90 ? -19.304 57.451 136.940 1.00 13.96 90 ASP E N 1
ATOM 11993 C CA . ASP E 1 90 ? -20.388 56.574 137.344 1.00 14.44 90 ASP E CA 1
ATOM 11994 C C . ASP E 1 90 ? -20.614 56.603 138.842 1.00 13.65 90 ASP E C 1
ATOM 11995 O O . ASP E 1 90 ? -21.763 56.592 139.290 1.00 13.61 90 ASP E O 1
ATOM 12000 N N . LEU E 1 91 ? -19.535 56.597 139.622 1.00 13.61 91 LEU E N 1
ATOM 12001 C CA . LEU E 1 91 ? -19.673 56.726 141.079 1.00 13.71 91 LEU E CA 1
ATOM 12002 C C . LEU E 1 91 ? -20.389 58.001 141.487 1.00 13.92 91 LEU E C 1
ATOM 12003 O O . LEU E 1 91 ? -21.190 57.986 142.414 1.00 13.89 91 LEU E O 1
ATOM 12008 N N . VAL E 1 92 ? -20.128 59.089 140.781 1.00 13.44 92 VAL E N 1
ATOM 12009 C CA . VAL E 1 92 ? -20.734 60.369 141.138 1.00 13.85 92 VAL E CA 1
ATOM 12010 C C . VAL E 1 92 ? -22.227 60.469 140.792 1.00 13.36 92 VAL E C 1
ATOM 12011 O O . VAL E 1 92 ? -22.990 61.044 141.556 1.00 13.92 92 VAL E O 1
ATOM 12015 N N . THR E 1 93 ? -22.647 59.902 139.665 1.00 13.36 93 THR E N 1
ATOM 12016 C CA . THR E 1 93 ? -24.043 59.994 139.222 1.00 13.56 93 THR E CA 1
ATOM 12017 C C . THR E 1 93 ? -24.923 58.908 139.809 1.00 13.02 93 THR E C 1
ATOM 12018 O O . THR E 1 93 ? -26.109 59.125 140.006 1.00 13.76 93 THR E O 1
ATOM 12022 N N . ASN E 1 94 ? -24.343 57.748 140.105 1.00 13.18 94 ASN E N 1
ATOM 12023 C CA . ASN E 1 94 ? -25.103 56.556 140.496 1.00 13.41 94 ASN E CA 1
ATOM 12024 C C . ASN E 1 94 ? -24.411 55.826 141.664 1.00 13.77 94 ASN E C 1
ATOM 12025 O O . ASN E 1 94 ? -24.149 54.630 141.565 1.00 13.05 94 ASN E O 1
ATOM 12030 N N . PRO E 1 95 ? -24.098 56.536 142.762 1.00 14.28 95 PRO E N 1
ATOM 12031 C CA . PRO E 1 95 ? -23.273 55.903 143.805 1.00 14.32 95 PRO E CA 1
ATOM 12032 C C . PRO E 1 95 ? -23.905 54.644 144.412 1.00 14.56 95 PRO E C 1
ATOM 12033 O O . PRO E 1 95 ? -23.187 53.692 144.738 1.00 13.88 95 PRO E O 1
ATOM 12045 N N . ASP E 1 97 ? -25.532 52.323 143.046 1.00 16.86 97 ASP E N 1
ATOM 12046 C CA . ASP E 1 97 ? -25.374 51.152 142.209 1.00 17.46 97 ASP E CA 1
ATOM 12047 C C . ASP E 1 97 ? -24.012 50.481 142.342 1.00 17.57 97 ASP E C 1
ATOM 12048 O O . ASP E 1 97 ? -23.850 49.337 141.903 1.00 17.18 97 ASP E O 1
ATOM 12053 N N . TYR E 1 98 ? -23.035 51.178 142.923 1.00 17.09 98 TYR E N 1
ATOM 12054 C CA . TYR E 1 98 ? -21.659 50.674 142.933 1.00 17.71 98 TYR E CA 1
ATOM 12055 C C . TYR E 1 98 ? -21.051 50.539 144.319 1.00 17.59 98 TYR E C 1
ATOM 12056 O O . TYR E 1 98 ? -20.185 49.667 144.530 1.00 19.45 98 TYR E O 1
ATOM 12065 N N . LEU E 1 99 ? -21.478 51.390 145.250 1.00 16.76 99 LEU E N 1
ATOM 12066 C CA . LEU E 1 99 ? -20.867 51.473 146.584 1.00 16.74 99 LEU E CA 1
ATOM 12067 C C . LEU E 1 99 ? -21.671 50.628 147.576 1.00 17.21 99 LEU E C 1
ATOM 12068 O O . LEU E 1 99 ? -22.827 50.954 147.872 1.00 18.09 99 LEU E O 1
ATOM 12073 N N . ASN E 1 100 ? -21.061 49.559 148.080 1.00 17.39 100 ASN E N 1
ATOM 12074 C CA . ASN E 1 100 ? -21.747 48.568 148.911 1.00 17.32 100 ASN E CA 1
ATOM 12075 C C . ASN E 1 100 ? -21.477 48.811 150.398 1.00 17.04 100 ASN E C 1
ATOM 12076 O O . ASN E 1 100 ? -20.378 48.553 150.881 1.00 15.91 100 ASN E O 1
ATOM 12081 N N . PRO E 1 101 ? -22.497 49.279 151.152 1.00 17.56 101 PRO E N 1
ATOM 12082 C CA . PRO E 1 101 ? -22.304 49.550 152.580 1.00 17.85 101 PRO E CA 1
ATOM 12083 C C . PRO E 1 101 ? -21.981 48.326 153.444 1.00 17.55 101 PRO E C 1
ATOM 12084 O O . PRO E 1 101 ? -21.478 48.500 154.547 1.00 19.25 101 PRO E O 1
ATOM 12088 N N . ALA E 1 102 ? -22.222 47.120 152.943 1.00 17.22 102 ALA E N 1
ATOM 12089 C CA . ALA E 1 102 ? -22.071 45.906 153.745 1.00 17.66 102 ALA E CA 1
ATOM 12090 C C . ALA E 1 102 ? -20.665 45.308 153.767 1.00 17.73 102 ALA E C 1
ATOM 12091 O O . ALA E 1 102 ? -20.449 44.327 154.491 1.00 19.61 102 ALA E O 1
ATOM 12093 N N . HIS E 1 103 ? -19.734 45.834 152.959 1.00 17.15 103 HIS E N 1
ATOM 12094 C CA . HIS E 1 103 ? -18.362 45.344 152.919 1.00 17.66 103 HIS E CA 1
ATOM 12095 C C . HIS E 1 103 ? -17.365 46.484 153.123 1.00 16.12 103 HIS E C 1
ATOM 12096 O O . HIS E 1 103 ? -17.682 47.631 152.848 1.00 16.88 103 HIS E O 1
ATOM 12103 N N . PRO E 1 104 ? -16.151 46.162 153.587 1.00 15.17 104 PRO E N 1
ATOM 12104 C CA . PRO E 1 104 ? -15.113 47.177 153.597 1.00 14.60 104 PRO E CA 1
ATOM 12105 C C . PRO E 1 104 ? -14.772 47.541 152.160 1.00 13.69 104 PRO E C 1
ATOM 12106 O O . PRO E 1 104 ? -14.944 46.714 151.265 1.00 14.07 104 PRO E O 1
ATOM 12110 N N . LEU E 1 105 ? -14.282 48.754 151.953 1.00 13.25 105 LEU E N 1
ATOM 12111 C CA . LEU E 1 105 ? -13.856 49.227 150.633 1.00 12.88 105 LEU E CA 1
ATOM 12112 C C . LEU E 1 105 ? -12.495 49.918 150.680 1.00 12.39 105 LEU E C 1
ATOM 12113 O O . LEU E 1 105 ? -12.230 50.752 151.539 1.00 13.72 105 LEU E O 1
ATOM 12118 N N . LEU E 1 106 ? -11.633 49.545 149.748 1.00 11.96 106 LEU E N 1
ATOM 12119 C CA . LEU E 1 106 ? -10.446 50.297 149.427 1.00 12.22 106 LEU E CA 1
ATOM 12120 C C . LEU E 1 106 ? -10.667 50.931 148.052 1.00 11.97 106 LEU E C 1
ATOM 12121 O O . LEU E 1 106 ? -10.791 50.217 147.042 1.00 11.62 106 LEU E O 1
ATOM 12126 N N . LEU E 1 107 ? -10.699 52.261 148.029 1.00 11.86 107 LEU E N 1
ATOM 12127 C CA . LEU E 1 107 ? -10.870 53.051 146.804 1.00 11.75 107 LEU E CA 1
ATOM 12128 C C . LEU E 1 107 ? -9.526 53.575 146.323 1.00 11.83 107 LEU E C 1
ATOM 12129 O O . LEU E 1 107 ? -8.877 54.403 147.005 1.00 10.21 107 LEU E O 1
ATOM 12134 N N . ILE E 1 108 ? -9.136 53.115 145.131 1.00 12.12 108 ILE E N 1
ATOM 12135 C CA . ILE E 1 108 ? -7.934 53.597 144.448 1.00 12.91 108 ILE E CA 1
ATOM 12136 C C . ILE E 1 108 ? -8.348 54.703 143.471 1.00 12.63 108 ILE E C 1
ATOM 12137 O O . ILE E 1 108 ? -8.939 54.436 142.421 1.00 12.46 108 ILE E O 1
ATOM 12142 N N . SER E 1 109 ? -8.075 55.951 143.845 1.00 12.91 109 SER E N 1
ATOM 12143 C CA . SER E 1 109 ? -8.495 57.111 143.066 1.00 13.66 109 SER E CA 1
ATOM 12144 C C . SER E 1 109 ? -7.323 57.639 142.239 1.00 14.29 109 SER E C 1
ATOM 12145 O O . SER E 1 109 ? -6.305 58.073 142.785 1.00 14.95 109 SER E O 1
ATOM 12148 N N . PHE E 1 110 ? -7.481 57.597 140.924 1.00 14.42 110 PHE E N 1
ATOM 12149 C CA . PHE E 1 110 ? -6.532 58.183 139.992 1.00 15.06 110 PHE E CA 1
ATOM 12150 C C . PHE E 1 110 ? -6.937 59.598 139.578 1.00 15.78 110 PHE E C 1
ATOM 12151 O O . PHE E 1 110 ? -8.072 59.833 139.160 1.00 14.47 110 PHE E O 1
ATOM 12159 N N . GLY E 1 111 ? -5.985 60.517 139.599 1.00 17.11 111 GLY E N 1
ATOM 12160 C CA . GLY E 1 111 ? -6.224 61.865 139.093 1.00 18.67 111 GLY E CA 1
ATOM 12161 C C . GLY E 1 111 ? -4.942 62.604 138.772 1.00 20.19 111 GLY E C 1
ATOM 12162 O O . GLY E 1 111 ? -4.064 62.702 139.622 1.00 20.24 111 GLY E O 1
ATOM 12163 N N . ARG E 1 112 ? -4.819 63.093 137.540 1.00 22.49 112 ARG E N 1
ATOM 12164 C CA . ARG E 1 112 ? -3.660 63.880 137.165 1.00 24.84 112 ARG E CA 1
ATOM 12165 C C . ARG E 1 112 ? -3.593 65.148 138.040 1.00 26.08 112 ARG E C 1
ATOM 12166 O O . ARG E 1 112 ? -2.649 65.334 138.821 1.00 26.79 112 ARG E O 1
ATOM 12174 N N . SER E 1 113 ? -4.628 65.987 137.939 1.00 27.61 113 SER E N 1
ATOM 12175 C CA . SER E 1 113 ? -4.695 67.245 138.697 1.00 27.37 113 SER E CA 1
ATOM 12176 C C . SER E 1 113 ? -5.069 67.030 140.149 1.00 27.79 113 SER E C 1
ATOM 12177 O O . SER E 1 113 ? -4.643 67.793 141.036 1.00 27.54 113 SER E O 1
ATOM 12180 N N . GLY E 1 114 ? -5.927 66.029 140.405 1.00 27.60 114 GLY E N 1
ATOM 12181 C CA . GLY E 1 114 ? -6.411 65.731 141.760 1.00 27.56 114 GLY E CA 1
ATOM 12182 C C . GLY E 1 114 ? -7.546 66.614 142.284 1.00 28.01 114 GLY E C 1
ATOM 12183 O O . GLY E 1 114 ? -7.998 66.469 143.435 1.00 28.69 114 GLY E O 1
ATOM 12184 N N . ASN E 1 115 ? -7.980 67.538 141.449 1.00 28.30 115 ASN E N 1
ATOM 12185 C CA . ASN E 1 115 ? -9.005 68.518 141.819 1.00 28.63 115 ASN E CA 1
ATOM 12186 C C . ASN E 1 115 ? -10.222 68.445 140.872 1.00 29.00 115 ASN E C 1
ATOM 12187 O O . ASN E 1 115 ? -11.168 69.234 141.034 1.00 29.99 115 ASN E O 1
ATOM 12192 N N . SER E 1 116 ? -10.209 67.516 139.903 1.00 27.78 116 SER E N 1
ATOM 12193 C CA . SER E 1 116 ? -11.390 67.219 139.075 1.00 26.37 116 SER E CA 1
ATOM 12194 C C . SER E 1 116 ? -12.539 67.034 140.056 1.00 24.03 116 SER E C 1
ATOM 12195 O O . SER E 1 116 ? -12.410 66.222 140.948 1.00 24.15 116 SER E O 1
ATOM 12198 N N . PRO E 1 117 ? -13.644 67.806 139.925 1.00 21.83 117 PRO E N 1
ATOM 12199 C CA . PRO E 1 117 ? -14.703 67.746 140.946 1.00 20.47 117 PRO E CA 1
ATOM 12200 C C . PRO E 1 117 ? -15.198 66.319 141.181 1.00 18.62 117 PRO E C 1
ATOM 12201 O O . PRO E 1 117 ? -15.521 65.961 142.305 1.00 18.14 117 PRO E O 1
ATOM 12205 N N . GLU E 1 118 ? -15.228 65.502 140.134 1.00 16.85 118 GLU E N 1
ATOM 12206 C CA . GLU E 1 118 ? -15.655 64.106 140.294 1.00 16.11 118 GLU E CA 1
ATOM 12207 C C . GLU E 1 118 ? -14.708 63.252 141.145 1.00 15.37 118 GLU E C 1
ATOM 12208 O O . GLU E 1 118 ? -15.160 62.297 141.789 1.00 14.70 118 GLU E O 1
ATOM 12214 N N . SER E 1 119 ? -13.421 63.575 141.142 1.00 13.90 119 SER E N 1
ATOM 12215 C CA . SER E 1 119 ? -12.449 62.840 141.960 1.00 15.02 119 SER E CA 1
ATOM 12216 C C . SER E 1 119 ? -12.761 63.009 143.458 1.00 14.50 119 SER E C 1
ATOM 12217 O O . SER E 1 119 ? -12.904 62.032 144.206 1.00 13.39 119 SER E O 1
ATOM 12220 N N . VAL E 1 120 ? -12.885 64.258 143.885 1.00 14.96 120 VAL E N 1
ATOM 12221 C CA . VAL E 1 120 ? -13.203 64.534 145.281 1.00 15.13 120 VAL E CA 1
ATOM 12222 C C . VAL E 1 120 ? -14.595 64.049 145.643 1.00 14.22 120 VAL E C 1
ATOM 12223 O O . VAL E 1 120 ? -14.794 63.472 146.725 1.00 13.97 120 VAL E O 1
ATOM 12227 N N . ALA E 1 121 ? -15.545 64.231 144.739 1.00 13.29 121 ALA E N 1
ATOM 12228 C CA . ALA E 1 121 ? -16.925 63.843 144.998 1.00 13.07 121 ALA E CA 1
ATOM 12229 C C . ALA E 1 121 ? -17.029 62.330 145.229 1.00 13.77 121 ALA E C 1
ATOM 12230 O O . ALA E 1 121 ? -17.736 61.889 146.131 1.00 12.59 121 ALA E O 1
ATOM 12232 N N . ALA E 1 122 ? -16.266 61.553 144.450 1.00 13.36 122 ALA E N 1
ATOM 12233 C CA . ALA E 1 122 ? -16.285 60.107 144.556 1.00 13.09 122 ALA E CA 1
ATOM 12234 C C . ALA E 1 122 ? -15.749 59.641 145.908 1.00 12.14 122 ALA E C 1
ATOM 12235 O O . ALA E 1 122 ? -16.303 58.706 146.506 1.00 11.25 122 ALA E O 1
ATOM 12237 N N . VAL E 1 123 ? -14.682 60.288 146.383 1.00 12.32 123 VAL E N 1
ATOM 12238 C CA . VAL E 1 123 ? -14.093 59.977 147.669 1.00 13.28 123 VAL E CA 1
ATOM 12239 C C . VAL E 1 123 ? -15.129 60.274 148.771 1.00 13.46 123 VAL E C 1
ATOM 12240 O O . VAL E 1 123 ? -15.341 59.448 149.657 1.00 13.72 123 VAL E O 1
ATOM 12244 N N . GLU E 1 124 ? -15.774 61.433 148.694 1.00 13.88 124 GLU E N 1
ATOM 12245 C CA . GLU E 1 124 ? -16.788 61.809 149.684 1.00 15.48 124 GLU E CA 1
ATOM 12246 C C . GLU E 1 124 ? -17.993 60.856 149.690 1.00 13.96 124 GLU E C 1
ATOM 12247 O O . GLU E 1 124 ? -18.499 60.492 150.740 1.00 13.69 124 GLU E O 1
ATOM 12253 N N . LEU E 1 125 ? -18.461 60.477 148.515 1.00 13.31 125 LEU E N 1
ATOM 12254 C CA . LEU E 1 125 ? -19.549 59.519 148.393 1.00 13.54 125 LEU E CA 1
ATOM 12255 C C . LEU E 1 125 ? -19.189 58.153 148.957 1.00 13.08 125 LEU E C 1
ATOM 12256 O O . LEU E 1 125 ? -20.001 57.533 149.661 1.00 12.04 125 LEU E O 1
ATOM 12261 N N . ALA E 1 126 ? -17.987 57.682 148.633 1.00 12.40 126 ALA E N 1
ATOM 12262 C CA . ALA E 1 126 ? -17.468 56.452 149.197 1.00 12.26 126 ALA E CA 1
ATOM 12263 C C . ALA E 1 126 ? -17.494 56.514 150.731 1.00 12.44 126 ALA E C 1
ATOM 12264 O O . ALA E 1 126 ? -17.984 55.600 151.376 1.00 12.31 126 ALA E O 1
ATOM 12266 N N . ASN E 1 127 ? -17.029 57.631 151.292 1.00 13.12 127 ASN E N 1
ATOM 12267 C CA . ASN E 1 127 ? -16.986 57.807 152.751 1.00 13.67 127 ASN E CA 1
ATOM 12268 C C . ASN E 1 127 ? -18.399 57.818 153.314 1.00 13.80 127 ASN E C 1
ATOM 12269 O O . ASN E 1 127 ? -18.636 57.224 154.328 1.00 14.60 127 ASN E O 1
ATOM 12274 N N . GLN E 1 128 ? -19.325 58.474 152.629 1.00 14.35 128 GLN E N 1
ATOM 12275 C CA . GLN E 1 128 ? -20.709 58.548 153.069 1.00 15.54 128 GLN E CA 1
ATOM 12276 C C . GLN E 1 128 ? -21.449 57.208 153.018 1.00 15.13 128 GLN E C 1
ATOM 12277 O O . GLN E 1 128 ? -22.228 56.885 153.926 1.00 15.28 128 GLN E O 1
ATOM 12283 N N . PHE E 1 129 ? -21.244 56.445 151.948 1.00 14.82 129 PHE E N 1
ATOM 12284 C CA . PHE E 1 129 ? -21.979 55.179 151.754 1.00 14.78 129 PHE E CA 1
ATOM 12285 C C . PHE E 1 129 ? -21.402 53.989 152.497 1.00 14.61 129 PHE E C 1
ATOM 12286 O O . PHE E 1 129 ? -22.129 53.063 152.860 1.00 15.37 129 PHE E O 1
ATOM 12294 N N . VAL E 1 130 ? -20.090 53.952 152.639 1.00 14.13 130 VAL E N 1
ATOM 12295 C CA . VAL E 1 130 ? -19.433 52.721 153.082 1.00 13.99 130 VAL E CA 1
ATOM 12296 C C . VAL E 1 130 ? -18.788 52.952 154.425 1.00 14.17 130 VAL E C 1
ATOM 12297 O O . VAL E 1 130 ? -17.791 53.668 154.515 1.00 12.28 130 VAL E O 1
ATOM 12301 N N . PRO E 1 131 ? -19.360 52.351 155.490 1.00 15.51 131 PRO E N 1
ATOM 12302 C CA . PRO E 1 131 ? -18.853 52.597 156.844 1.00 15.88 131 PRO E CA 1
ATOM 12303 C C . PRO E 1 131 ? -17.371 52.328 157.051 1.00 16.42 131 PRO E C 1
ATOM 12304 O O . PRO E 1 131 ? -16.716 53.106 157.737 1.00 16.76 131 PRO E O 1
ATOM 12308 N N . GLU E 1 132 ? -16.852 51.235 156.484 1.00 15.76 132 GLU E N 1
ATOM 12309 C CA . GLU E 1 132 ? -15.432 50.917 156.596 1.00 16.41 132 GLU E CA 1
ATOM 12310 C C . GLU E 1 132 ? -14.761 51.168 155.239 1.00 15.90 132 GLU E C 1
ATOM 12311 O O . GLU E 1 132 ? -14.710 50.292 154.369 1.00 16.11 132 GLU E O 1
ATOM 12317 N N . CYS E 1 133 ? -14.269 52.390 155.076 1.00 16.44 133 CYS E N 1
ATOM 12318 C CA . CYS E 1 133 ? -13.785 52.877 153.798 1.00 15.58 133 CYS E CA 1
ATOM 12319 C C . CYS E 1 133 ? -12.357 53.404 153.946 1.00 15.59 133 CYS E C 1
ATOM 12320 O O . CYS E 1 133 ? -12.061 54.160 154.866 1.00 15.28 133 CYS E O 1
ATOM 12323 N N . TYR E 1 134 ? -11.501 52.990 153.015 1.00 14.92 134 TYR E N 1
ATOM 12324 C CA . TYR E 1 134 ? -10.092 53.348 152.967 1.00 15.27 134 TYR E CA 1
ATOM 12325 C C . TYR E 1 134 ? -9.780 53.883 151.575 1.00 14.76 134 TYR E C 1
ATOM 12326 O O . TYR E 1 134 ? -10.472 53.547 150.605 1.00 14.35 134 TYR E O 1
ATOM 12335 N N . HIS E 1 135 ? -8.756 54.722 151.503 1.00 13.55 135 HIS E N 1
ATOM 12336 C CA . HIS E 1 135 ? -8.359 55.371 150.261 1.00 14.36 135 HIS E CA 1
ATOM 12337 C C . HIS E 1 135 ? -6.877 55.265 149.948 1.00 14.62 135 HIS E C 1
ATOM 12338 O O . HIS E 1 135 ? -6.016 55.477 150.827 1.00 15.48 135 HIS E O 1
ATOM 12345 N N . LEU E 1 136 ? -6.573 54.995 148.671 1.00 15.36 136 LEU E N 1
ATOM 12346 C CA . LEU E 1 136 ? -5.199 55.109 148.160 1.00 15.52 136 LEU E CA 1
ATOM 12347 C C . LEU E 1 136 ? -5.266 55.959 146.877 1.00 14.83 136 LEU E C 1
ATOM 12348 O O . LEU E 1 136 ? -5.348 55.421 145.768 1.00 14.47 136 LEU E O 1
ATOM 12353 N N . PRO E 1 137 ? -5.287 57.291 147.023 1.00 14.35 137 PRO E N 1
ATOM 12354 C CA . PRO E 1 137 ? -5.165 58.099 145.820 1.00 14.57 137 PRO E CA 1
ATOM 12355 C C . PRO E 1 137 ? -3.768 58.000 145.199 1.00 15.01 137 PRO E C 1
ATOM 12356 O O . PRO E 1 137 ? -2.751 57.971 145.912 1.00 14.85 137 PRO E O 1
ATOM 12360 N N . ILE E 1 138 ? -3.753 57.906 143.868 1.00 14.46 138 ILE E N 1
ATOM 12361 C CA . ILE E 1 138 ? -2.538 57.900 143.064 1.00 14.56 138 ILE E CA 1
ATOM 12362 C C . ILE E 1 138 ? -2.674 59.086 142.138 1.00 14.68 138 ILE E C 1
ATOM 12363 O O . ILE E 1 138 ? -3.560 59.118 141.281 1.00 13.45 138 ILE E O 1
ATOM 12368 N N . THR E 1 139 ? -1.796 60.066 142.322 1.00 14.32 139 THR E N 1
ATOM 12369 C CA . THR E 1 139 ? -2.073 61.399 141.790 1.00 15.83 139 THR E CA 1
ATOM 12370 C C . THR E 1 139 ? -0.790 62.157 141.424 1.00 16.32 139 THR E C 1
ATOM 12371 O O . THR E 1 139 ? 0.253 61.912 142.026 1.00 16.29 139 THR E O 1
ATOM 12375 N N . CYS E 1 140 ? -0.892 63.089 140.474 1.00 17.08 140 CYS E N 1
ATOM 12376 C CA . CYS E 1 140 ? 0.293 63.758 139.899 1.00 18.32 140 CYS E CA 1
ATOM 12377 C C . CYS E 1 140 ? 0.492 65.186 140.418 1.00 19.72 140 CYS E C 1
ATOM 12378 O O . CYS E 1 140 ? 1.450 65.859 140.049 1.00 19.84 140 CYS E O 1
ATOM 12381 N N . ASN E 1 141 ? -0.378 65.622 141.328 1.00 21.27 141 ASN E N 1
ATOM 12382 C CA . ASN E 1 141 ? -0.409 67.019 141.756 1.00 21.75 141 ASN E CA 1
ATOM 12383 C C . ASN E 1 141 ? -0.495 67.092 143.267 1.00 22.27 141 ASN E C 1
ATOM 12384 O O . ASN E 1 141 ? -1.533 66.826 143.861 1.00 23.12 141 ASN E O 1
ATOM 12389 N N . GLU E 1 142 ? 0.615 67.453 143.900 1.00 22.54 142 GLU E N 1
ATOM 12390 C CA . GLU E 1 142 ? 0.707 67.530 145.344 1.00 22.98 142 GLU E CA 1
ATOM 12391 C C . GLU E 1 142 ? -0.281 68.551 145.932 1.00 24.18 142 GLU E C 1
ATOM 12392 O O . GLU E 1 142 ? -0.673 68.445 147.088 1.00 23.58 142 GLU E O 1
ATOM 12398 N N . ALA E 1 143 ? -0.651 69.526 145.124 1.00 25.27 143 ALA E N 1
ATOM 12399 C CA . ALA E 1 143 ? -1.510 70.599 145.586 1.00 27.41 143 ALA E CA 1
ATOM 12400 C C . ALA E 1 143 ? -2.942 70.055 145.852 1.00 27.90 143 ALA E C 1
ATOM 12401 O O . ALA E 1 143 ? -3.616 70.486 146.818 1.00 28.38 143 ALA E O 1
ATOM 12403 N N . GLY E 1 144 ? -3.385 69.108 145.012 1.00 28.04 144 GLY E N 1
ATOM 12404 C CA . GLY E 1 144 ? -4.801 68.655 144.984 1.00 27.37 144 GLY E CA 1
ATOM 12405 C C . GLY E 1 144 ? -5.446 68.011 146.186 1.00 27.45 144 GLY E C 1
ATOM 12406 O O . GLY E 1 144 ? -4.788 67.572 147.155 1.00 27.65 144 GLY E O 1
ATOM 12407 N N . ALA E 1 145 ? -6.780 67.915 146.107 1.00 29.04 145 ALA E N 1
ATOM 12408 C CA . ALA E 1 145 ? -7.617 67.411 147.192 1.00 28.35 145 ALA E CA 1
ATOM 12409 C C . ALA E 1 145 ? -7.369 65.956 147.453 1.00 29.21 145 ALA E C 1
ATOM 12410 O O . ALA E 1 145 ? -7.247 65.557 148.616 1.00 30.10 145 ALA E O 1
ATOM 12412 N N . LEU E 1 146 ? -7.258 65.146 146.396 1.00 29.27 146 LEU E N 1
ATOM 12413 C CA . LEU E 1 146 ? -7.001 63.754 146.612 1.00 28.66 146 LEU E CA 1
ATOM 12414 C C . LEU E 1 146 ? -5.837 63.615 147.518 1.00 29.51 146 LEU E C 1
ATOM 12415 O O . LEU E 1 146 ? -5.898 62.869 148.511 1.00 29.60 146 LEU E O 1
ATOM 12420 N N . TYR E 1 147 ? -4.742 64.292 147.153 1.00 30.02 147 TYR E N 1
ATOM 12421 C CA . TYR E 1 147 ? -3.517 64.152 147.924 1.00 30.82 147 TYR E CA 1
ATOM 12422 C C . TYR E 1 147 ? -3.734 64.568 149.382 1.00 31.75 147 TYR E C 1
ATOM 12423 O O . TYR E 1 147 ? -3.373 63.853 150.328 1.00 31.76 147 TYR E O 1
ATOM 12432 N N . GLN E 1 148 ? -4.325 65.718 149.567 1.00 32.45 148 GLN E N 1
ATOM 12433 C CA . GLN E 1 148 ? -4.312 66.295 150.900 1.00 35.11 148 GLN E CA 1
ATOM 12434 C C . GLN E 1 148 ? -5.293 65.654 151.861 1.00 37.05 148 GLN E C 1
ATOM 12435 O O . GLN E 1 148 ? -4.946 65.347 153.019 1.00 36.85 148 GLN E O 1
ATOM 12441 N N . ASN E 1 149 ? -6.500 65.406 151.359 1.00 39.29 149 ASN E N 1
ATOM 12442 C CA . ASN E 1 149 ? -7.524 64.825 152.188 1.00 40.90 149 ASN E CA 1
ATOM 12443 C C . ASN E 1 149 ? -6.986 63.494 152.657 1.00 42.82 149 ASN E C 1
ATOM 12444 O O . ASN E 1 149 ? -7.204 63.116 153.807 1.00 43.56 149 ASN E O 1
ATOM 12449 N N . ALA E 1 150 ? -6.218 62.822 151.798 1.00 44.16 150 ALA E N 1
ATOM 12450 C CA . ALA E 1 150 ? -5.672 61.517 152.156 1.00 45.93 150 ALA E CA 1
ATOM 12451 C C . ALA E 1 150 ? -4.656 61.557 153.317 1.00 46.52 150 ALA E C 1
ATOM 12452 O O . ALA E 1 150 ? -4.751 60.786 154.277 1.00 46.59 150 ALA E O 1
ATOM 12454 N N . ILE E 1 151 ? -3.680 62.452 153.219 1.00 47.78 151 ILE E N 1
ATOM 12455 C CA . ILE E 1 151 ? -2.582 62.518 154.195 1.00 48.15 151 ILE E CA 1
ATOM 12456 C C . ILE E 1 151 ? -3.110 62.820 155.594 1.00 48.70 151 ILE E C 1
ATOM 12457 O O . ILE E 1 151 ? -2.679 62.223 156.594 1.00 48.88 151 ILE E O 1
ATOM 12462 N N . ASN E 1 152 ? -4.036 63.768 155.647 1.00 48.71 152 ASN E N 1
ATOM 12463 C CA . ASN E 1 152 ? -4.666 64.152 156.895 1.00 48.64 152 ASN E CA 1
ATOM 12464 C C . ASN E 1 152 ? -5.545 63.041 157.470 1.00 48.24 152 ASN E C 1
ATOM 12465 O O . ASN E 1 152 ? -5.338 62.609 158.612 1.00 48.89 152 ASN E O 1
ATOM 12470 N N . SER E 1 153 ? -6.492 62.560 156.669 1.00 47.04 153 SER E N 1
ATOM 12471 C CA . SER E 1 153 ? -7.364 61.472 157.084 1.00 46.43 153 SER E CA 1
ATOM 12472 C C . SER E 1 153 ? -6.559 60.266 157.515 1.00 44.76 153 SER E C 1
ATOM 12473 O O . SER E 1 153 ? -5.513 59.953 156.935 1.00 45.28 153 SER E O 1
ATOM 12476 N N . ASP E 1 154 ? -7.060 59.564 158.515 1.00 42.57 154 ASP E N 1
ATOM 12477 C CA . ASP E 1 154 ? -6.410 58.345 158.955 1.00 40.83 154 ASP E CA 1
ATOM 12478 C C . ASP E 1 154 ? -6.798 57.163 158.072 1.00 39.37 154 ASP E C 1
ATOM 12479 O O . ASP E 1 154 ? -6.148 56.119 158.140 1.00 39.73 154 ASP E O 1
ATOM 12484 N N . ASN E 1 155 ? -7.834 57.323 157.238 1.00 37.06 155 ASN E N 1
ATOM 12485 C CA . ASN E 1 155 ? -8.253 56.225 156.347 1.00 35.11 155 ASN E CA 1
ATOM 12486 C C . ASN E 1 155 ? -7.608 56.245 154.950 1.00 33.26 155 ASN E C 1
ATOM 12487 O O . ASN E 1 155 ? -7.940 55.411 154.122 1.00 31.52 155 ASN E O 1
ATOM 12492 N N . ALA E 1 156 ? -6.681 57.173 154.710 1.00 31.51 156 ALA E N 1
ATOM 12493 C CA . ALA E 1 156 ? -6.065 57.326 153.399 1.00 30.49 156 ALA E CA 1
ATOM 12494 C C . ALA E 1 156 ? -4.531 57.249 153.431 1.00 29.92 156 ALA E C 1
ATOM 12495 O O . ALA E 1 156 ? -3.897 57.653 154.398 1.00 29.43 156 ALA E O 1
ATOM 12497 N N . PHE E 1 157 ? -3.951 56.689 152.376 1.00 28.55 157 PHE E N 1
ATOM 12498 C CA . PHE E 1 157 ? -2.513 56.784 152.115 1.00 28.31 157 PHE E CA 1
ATOM 12499 C C . PHE E 1 157 ? -2.407 57.270 150.670 1.00 27.00 157 PHE E C 1
ATOM 12500 O O . PHE E 1 157 ? -2.875 56.608 149.750 1.00 25.94 157 PHE E O 1
ATOM 12508 N N . ALA E 1 158 ? -1.848 58.443 150.461 1.00 25.29 158 ALA E N 1
ATOM 12509 C CA . ALA E 1 158 ? -1.779 58.956 149.111 1.00 24.66 158 ALA E CA 1
ATOM 12510 C C . ALA E 1 158 ? -0.382 58.710 148.530 1.00 23.52 158 ALA E C 1
ATOM 12511 O O . ALA E 1 158 ? 0.640 58.715 149.238 1.00 23.42 158 ALA E O 1
ATOM 12513 N N . LEU E 1 159 ? -0.352 58.476 147.229 1.00 20.98 159 LEU E N 1
ATOM 12514 C CA . LEU E 1 159 ? 0.894 58.248 146.518 1.00 19.94 159 LEU E CA 1
ATOM 12515 C C . LEU E 1 159 ? 1.043 59.311 145.411 1.00 18.31 159 LEU E C 1
ATOM 12516 O O . LEU E 1 159 ? 0.202 59.465 144.516 1.00 16.96 159 LEU E O 1
ATOM 12521 N N . LEU E 1 160 ? 2.135 60.054 145.497 1.00 17.31 160 LEU E N 1
ATOM 12522 C CA . LEU E 1 160 ? 2.404 61.150 144.611 1.00 16.40 160 LEU E CA 1
ATOM 12523 C C . LEU E 1 160 ? 3.306 60.668 143.456 1.00 15.28 160 LEU E C 1
ATOM 12524 O O . LEU E 1 160 ? 4.340 60.028 143.682 1.00 13.94 160 LEU E O 1
ATOM 12537 N N . PRO E 1 162 ? 5.890 61.305 140.038 1.00 13.43 162 PRO E N 1
ATOM 12538 C CA . PRO E 1 162 ? 6.979 62.247 139.786 1.00 13.54 162 PRO E CA 1
ATOM 12539 C C . PRO E 1 162 ? 6.437 63.525 139.170 1.00 13.52 162 PRO E C 1
ATOM 12540 O O . PRO E 1 162 ? 5.494 63.493 138.367 1.00 12.66 162 PRO E O 1
ATOM 12544 N N . ALA E 1 163 ? 7.014 64.644 139.587 1.00 13.46 163 ALA E N 1
ATOM 12545 C CA . ALA E 1 163 ? 6.535 65.976 139.220 1.00 13.38 163 ALA E CA 1
ATOM 12546 C C . ALA E 1 163 ? 6.326 66.212 137.717 1.00 13.54 163 ALA E C 1
ATOM 12547 O O . ALA E 1 163 ? 5.409 66.937 137.322 1.00 13.92 163 ALA E O 1
ATOM 12549 N N . GLU E 1 164 ? 7.200 65.652 136.890 1.00 13.18 164 GLU E N 1
ATOM 12550 C CA . GLU E 1 164 ? 7.104 65.845 135.439 1.00 13.76 164 GLU E CA 1
ATOM 12551 C C . GLU E 1 164 ? 5.851 65.179 134.853 1.00 13.95 164 GLU E C 1
ATOM 12552 O O . GLU E 1 164 ? 5.485 65.460 133.723 1.00 15.06 164 GLU E O 1
ATOM 12558 N N . THR E 1 165 ? 5.197 64.293 135.604 1.00 13.66 165 THR E N 1
ATOM 12559 C CA . THR E 1 165 ? 4.015 63.615 135.079 1.00 14.92 165 THR E CA 1
ATOM 12560 C C . THR E 1 165 ? 2.711 64.387 135.298 1.00 15.90 165 THR E C 1
ATOM 12561 O O . THR E 1 165 ? 1.648 63.914 134.891 1.00 15.64 165 THR E O 1
ATOM 12565 N N . HIS E 1 166 ? 2.785 65.576 135.911 1.00 16.92 166 HIS E N 1
ATOM 12566 C CA . HIS E 1 166 ? 1.646 66.488 135.945 1.00 17.98 166 HIS E CA 1
ATOM 12567 C C . HIS E 1 166 ? 1.566 67.150 134.560 1.00 17.89 166 HIS E C 1
ATOM 12568 O O . HIS E 1 166 ? 1.986 68.302 134.352 1.00 17.21 166 HIS E O 1
ATOM 12575 N N . ASP E 1 167 ? 1.036 66.380 133.616 1.00 17.11 167 ASP E N 1
ATOM 12576 C CA . ASP E 1 167 ? 1.083 66.723 132.200 1.00 17.73 167 ASP E CA 1
ATOM 12577 C C . ASP E 1 167 ? 0.422 68.071 131.950 1.00 17.49 167 ASP E C 1
ATOM 12578 O O . ASP E 1 167 ? -0.700 68.282 132.386 1.00 17.39 167 ASP E O 1
ATOM 12583 N N . ARG E 1 168 ? 1.104 68.946 131.215 1.00 17.72 168 ARG E N 1
ATOM 12584 C CA . ARG E 1 168 ? 0.528 70.229 130.807 1.00 18.24 168 ARG E CA 1
ATOM 12585 C C . ARG E 1 168 ? -0.306 70.112 129.529 1.00 19.08 168 ARG E C 1
ATOM 12586 O O . ARG E 1 168 ? -1.240 70.876 129.328 1.00 19.51 168 ARG E O 1
ATOM 12594 N N . GLY E 1 169 ? 0.012 69.133 128.685 1.00 19.80 169 GLY E N 1
ATOM 12595 C CA . GLY E 1 169 ? -0.823 68.820 127.522 1.00 20.44 169 GLY E CA 1
ATOM 12596 C C . GLY E 1 169 ? -2.254 68.489 127.932 1.00 21.22 169 GLY E C 1
ATOM 12597 O O . GLY E 1 169 ? -2.474 67.812 128.942 1.00 21.71 169 GLY E O 1
ATOM 12598 N N . PHE E 1 170 ? -3.223 68.977 127.164 1.00 22.23 170 PHE E N 1
ATOM 12599 C CA . PHE E 1 170 ? -4.624 68.586 127.322 1.00 22.20 170 PHE E CA 1
ATOM 12600 C C . PHE E 1 170 ? -4.731 67.058 127.490 1.00 22.00 170 PHE E C 1
ATOM 12601 O O . PHE E 1 170 ? -5.315 66.574 128.440 1.00 22.37 170 PHE E O 1
ATOM 12609 N N . ALA E 1 171 ? -4.135 66.341 126.550 1.00 21.48 171 ALA E N 1
ATOM 12610 C CA . ALA E 1 171 ? -4.228 64.900 126.465 1.00 21.12 171 ALA E CA 1
ATOM 12611 C C . ALA E 1 171 ? -3.227 64.270 127.443 1.00 21.01 171 ALA E C 1
ATOM 12612 O O . ALA E 1 171 ? -2.035 64.520 127.340 1.00 20.72 171 ALA E O 1
ATOM 12622 N N . THR E 1 173 ? -0.676 61.744 128.986 1.00 16.60 173 THR E N 1
ATOM 12623 C CA . THR E 1 173 ? 0.254 60.722 128.478 1.00 15.38 173 THR E CA 1
ATOM 12624 C C . THR E 1 173 ? 1.047 60.126 129.646 1.00 15.06 173 THR E C 1
ATOM 12625 O O . THR E 1 173 ? 0.703 59.025 130.157 1.00 14.77 173 THR E O 1
ATOM 12629 N N . SER E 1 174 ? 2.095 60.824 130.075 1.00 13.83 174 SER E N 1
ATOM 12630 C CA . SER E 1 174 ? 2.929 60.321 131.158 1.00 13.41 174 SER E CA 1
ATOM 12631 C C . SER E 1 174 ? 2.135 60.189 132.467 1.00 12.49 174 SER E C 1
ATOM 12632 O O . SER E 1 174 ? 2.462 59.351 133.286 1.00 12.02 174 SER E O 1
ATOM 12635 N N . SER E 1 175 ? 1.095 60.998 132.654 1.00 12.47 175 SER E N 1
ATOM 12636 C CA . SER E 1 175 ? 0.253 60.883 133.852 1.00 13.50 175 SER E CA 1
ATOM 12637 C C . SER E 1 175 ? -0.400 59.481 133.936 1.00 13.28 175 SER E C 1
ATOM 12638 O O . SER E 1 175 ? -0.223 58.770 134.929 1.00 13.89 175 SER E O 1
ATOM 12641 N N . ILE E 1 176 ? -1.100 59.078 132.873 1.00 13.45 176 ILE E N 1
ATOM 12642 C CA . ILE E 1 176 ? -1.786 57.781 132.862 1.00 13.44 176 ILE E CA 1
ATOM 12643 C C . ILE E 1 176 ? -0.839 56.577 132.949 1.00 12.43 176 ILE E C 1
ATOM 12644 O O . ILE E 1 176 ? -1.077 55.683 133.768 1.00 12.01 176 ILE E O 1
ATOM 12649 N N . THR E 1 177 ? 0.235 56.556 132.159 1.00 11.92 177 THR E N 1
ATOM 12650 C CA . THR E 1 177 ? 1.161 55.431 132.183 1.00 11.97 177 THR E CA 1
ATOM 12651 C C . THR E 1 177 ? 1.896 55.309 133.511 1.00 11.75 177 THR E C 1
ATOM 12652 O O . THR E 1 177 ? 2.067 54.193 134.041 1.00 10.58 177 THR E O 1
ATOM 12656 N N . THR E 1 178 ? 2.312 56.434 134.060 1.00 11.13 178 THR E N 1
ATOM 12657 C CA . THR E 1 178 ? 3.009 56.404 135.337 1.00 11.95 178 THR E CA 1
ATOM 12658 C C . THR E 1 178 ? 2.073 55.966 136.467 1.00 11.96 178 THR E C 1
ATOM 12659 O O . THR E 1 178 ? 2.476 55.179 137.314 1.00 11.07 178 THR E O 1
ATOM 12679 N N . ALA E 1 181 ? 1.535 52.052 135.995 1.00 11.13 181 ALA E N 1
ATOM 12680 C CA . ALA E 1 181 ? 2.733 51.300 136.416 1.00 11.12 181 ALA E CA 1
ATOM 12681 C C . ALA E 1 181 ? 2.819 51.282 137.942 1.00 10.72 181 ALA E C 1
ATOM 12682 O O . ALA E 1 181 ? 3.090 50.242 138.559 1.00 10.07 181 ALA E O 1
ATOM 12684 N N . SER E 1 182 ? 2.517 52.423 138.548 1.00 10.88 182 SER E N 1
ATOM 12685 C CA . SER E 1 182 ? 2.552 52.555 140.005 1.00 11.59 182 SER E CA 1
ATOM 12686 C C . SER E 1 182 ? 1.538 51.639 140.696 1.00 11.25 182 SER E C 1
ATOM 12687 O O . SER E 1 182 ? 1.901 50.932 141.640 1.00 10.63 182 SER E O 1
ATOM 12690 N N . CYS E 1 183 ? 0.290 51.643 140.225 1.00 12.18 183 CYS E N 1
ATOM 12691 C CA . CYS E 1 183 ? -0.736 50.778 140.787 1.00 12.21 183 CYS E CA 1
ATOM 12692 C C . CYS E 1 183 ? -0.348 49.318 140.679 1.00 11.70 183 CYS E C 1
ATOM 12693 O O . CYS E 1 183 ? -0.469 48.581 141.654 1.00 12.01 183 CYS E O 1
ATOM 12696 N N . LEU E 1 184 ? 0.126 48.910 139.495 1.00 11.38 184 LEU E N 1
ATOM 12697 C CA . LEU E 1 184 ? 0.613 47.562 139.294 1.00 11.77 184 LEU E CA 1
ATOM 12698 C C . LEU E 1 184 ? 1.744 47.193 140.273 1.00 11.93 184 LEU E C 1
ATOM 12699 O O . LEU E 1 184 ? 1.727 46.100 140.855 1.00 11.59 184 LEU E O 1
ATOM 12704 N N . ALA E 1 185 ? 2.682 48.123 140.487 1.00 13.00 185 ALA E N 1
ATOM 12705 C CA . ALA E 1 185 ? 3.813 47.912 141.401 1.00 13.04 185 ALA E CA 1
ATOM 12706 C C . ALA E 1 185 ? 3.361 47.845 142.892 1.00 13.27 185 ALA E C 1
ATOM 12707 O O . ALA E 1 185 ? 3.976 47.131 143.712 1.00 13.30 185 ALA E O 1
ATOM 12709 N N . VAL E 1 186 ? 2.331 48.606 143.249 1.00 13.51 186 VAL E N 1
ATOM 12710 C CA . VAL E 1 186 ? 1.832 48.615 144.625 1.00 14.31 186 VAL E CA 1
ATOM 12711 C C . VAL E 1 186 ? 1.264 47.235 144.973 1.00 15.16 186 VAL E C 1
ATOM 12712 O O . VAL E 1 186 ? 1.617 46.664 145.999 1.00 16.20 186 VAL E O 1
ATOM 12716 N N . PHE E 1 187 ? 0.450 46.675 144.076 1.00 14.65 187 PHE E N 1
ATOM 12717 C CA . PHE E 1 187 ? -0.318 45.453 144.370 1.00 15.52 187 PHE E CA 1
ATOM 12718 C C . PHE E 1 187 ? 0.302 44.141 143.861 1.00 15.39 187 PHE E C 1
ATOM 12719 O O . PHE E 1 187 ? -0.088 43.060 144.316 1.00 15.77 187 PHE E O 1
ATOM 12727 N N . ALA E 1 188 ? 1.268 44.226 142.950 1.00 15.39 188 ALA E N 1
ATOM 12728 C CA . ALA E 1 188 ? 1.933 43.019 142.413 1.00 15.26 188 ALA E CA 1
ATOM 12729 C C . ALA E 1 188 ? 3.452 43.206 142.300 1.00 15.37 188 ALA E C 1
ATOM 12730 O O . ALA E 1 188 ? 4.030 42.973 141.243 1.00 15.99 188 ALA E O 1
ATOM 12732 N N . PRO E 1 189 ? 4.113 43.611 143.402 1.00 16.52 189 PRO E N 1
ATOM 12733 C CA . PRO E 1 189 ? 5.558 43.893 143.391 1.00 16.44 189 PRO E CA 1
ATOM 12734 C C . PRO E 1 189 ? 6.425 42.683 143.074 1.00 16.93 189 PRO E C 1
ATOM 12735 O O . PRO E 1 189 ? 7.553 42.833 142.657 1.00 17.11 189 PRO E O 1
ATOM 12739 N N . GLU E 1 190 ? 5.911 41.481 143.279 1.00 17.34 190 GLU E N 1
ATOM 12740 C CA . GLU E 1 190 ? 6.634 40.284 142.867 1.00 17.69 190 GLU E CA 1
ATOM 12741 C C . GLU E 1 190 ? 6.773 40.167 141.335 1.00 18.17 190 GLU E C 1
ATOM 12742 O O . GLU E 1 190 ? 7.689 39.500 140.845 1.00 19.25 190 GLU E O 1
ATOM 12748 N N . THR E 1 191 ? 5.897 40.836 140.593 1.00 17.24 191 THR E N 1
ATOM 12749 C CA . THR E 1 191 ? 5.864 40.755 139.142 1.00 16.84 191 THR E CA 1
ATOM 12750 C C . THR E 1 191 ? 6.306 42.073 138.502 1.00 15.73 191 THR E C 1
ATOM 12751 O O . THR E 1 191 ? 7.159 42.093 137.595 1.00 15.24 191 THR E O 1
ATOM 12755 N N . ILE E 1 192 ? 5.712 43.157 138.982 1.00 13.64 192 ILE E N 1
ATOM 12756 C CA . ILE E 1 192 ? 5.940 44.483 138.467 1.00 13.34 192 ILE E CA 1
ATOM 12757 C C . ILE E 1 192 ? 6.670 45.301 139.538 1.00 13.25 192 ILE E C 1
ATOM 12758 O O . ILE E 1 192 ? 6.093 45.699 140.557 1.00 12.38 192 ILE E O 1
ATOM 12763 N N . ASN E 1 193 ? 7.943 45.553 139.297 1.00 12.76 193 ASN E N 1
ATOM 12764 C CA . ASN E 1 193 ? 8.779 46.274 140.255 1.00 14.16 193 ASN E CA 1
ATOM 12765 C C . ASN E 1 193 ? 9.876 47.050 139.549 1.00 14.77 193 ASN E C 1
ATOM 12766 O O . ASN E 1 193 ? 10.019 46.986 138.318 1.00 13.95 193 ASN E O 1
ATOM 12771 N N . SER E 1 194 ? 10.651 47.804 140.324 1.00 15.72 194 SER E N 1
ATOM 12772 C CA . SER E 1 194 ? 11.676 48.689 139.764 1.00 16.39 194 SER E CA 1
ATOM 12773 C C . SER E 1 194 ? 12.796 47.958 139.017 1.00 16.98 194 SER E C 1
ATOM 12774 O O . SER E 1 194 ? 13.522 48.590 138.261 1.00 18.56 194 SER E O 1
ATOM 12777 N N . GLN E 1 195 ? 12.916 46.645 139.199 1.00 16.67 195 GLN E N 1
ATOM 12778 C CA . GLN E 1 195 ? 13.818 45.844 138.368 1.00 16.60 195 GLN E CA 1
ATOM 12779 C C . GLN E 1 195 ? 13.145 45.317 137.097 1.00 15.86 195 GLN E C 1
ATOM 12780 O O . GLN E 1 195 ? 13.584 45.622 135.984 1.00 15.50 195 GLN E O 1
ATOM 12786 N N . THR E 1 196 ? 12.076 44.549 137.258 1.00 14.59 196 THR E N 1
ATOM 12787 C CA . THR E 1 196 ? 11.394 43.935 136.105 1.00 14.33 196 THR E CA 1
ATOM 12788 C C . THR E 1 196 ? 10.852 44.966 135.121 1.00 13.47 196 THR E C 1
ATOM 12789 O O . THR E 1 196 ? 10.911 44.765 133.917 1.00 13.04 196 THR E O 1
ATOM 12793 N N . PHE E 1 197 ? 10.360 46.075 135.639 1.00 13.26 197 PHE E N 1
ATOM 12794 C CA . PHE E 1 197 ? 9.767 47.094 134.797 1.00 12.94 197 PHE E CA 1
ATOM 12795 C C . PHE E 1 197 ? 10.813 47.880 134.014 1.00 12.98 197 PHE E C 1
ATOM 12796 O O . PHE E 1 197 ? 10.450 48.577 133.070 1.00 12.86 197 PHE E O 1
ATOM 12804 N N . ARG E 1 198 ? 12.105 47.793 134.384 1.00 13.48 198 ARG E N 1
ATOM 12805 C CA . ARG E 1 198 ? 13.158 48.368 133.528 1.00 14.33 198 ARG E CA 1
ATOM 12806 C C . ARG E 1 198 ? 13.144 47.779 132.122 1.00 13.44 198 ARG E C 1
ATOM 12807 O O . ARG E 1 198 ? 13.450 48.456 131.173 1.00 13.34 198 ARG E O 1
ATOM 12815 N N . ASP E 1 199 ? 12.763 46.519 131.987 1.00 13.10 199 ASP E N 1
ATOM 12816 C CA . ASP E 1 199 ? 12.579 45.919 130.670 1.00 13.62 199 ASP E CA 1
ATOM 12817 C C . ASP E 1 199 ? 11.479 46.604 129.868 1.00 13.22 199 ASP E C 1
ATOM 12818 O O . ASP E 1 199 ? 11.634 46.774 128.638 1.00 13.38 199 ASP E O 1
ATOM 12823 N N . VAL E 1 200 ? 10.384 46.990 130.533 1.00 12.00 200 VAL E N 1
ATOM 12824 C CA . VAL E 1 200 ? 9.272 47.690 129.884 1.00 12.13 200 VAL E CA 1
ATOM 12825 C C . VAL E 1 200 ? 9.728 49.089 129.494 1.00 11.60 200 VAL E C 1
ATOM 12826 O O . VAL E 1 200 ? 9.542 49.514 128.353 1.00 11.56 200 VAL E O 1
ATOM 12830 N N . ALA E 1 201 ? 10.337 49.809 130.432 1.00 12.19 201 ALA E N 1
ATOM 12831 C CA . ALA E 1 201 ? 10.900 51.125 130.155 1.00 12.24 201 ALA E CA 1
ATOM 12832 C C . ALA E 1 201 ? 11.895 51.059 128.983 1.00 12.90 201 ALA E C 1
ATOM 12833 O O . ALA E 1 201 ? 11.828 51.906 128.068 1.00 13.11 201 ALA E O 1
ATOM 12835 N N . ASP E 1 202 ? 12.806 50.072 129.002 1.00 13.74 202 ASP E N 1
ATOM 12836 C CA . ASP E 1 202 ? 13.813 49.891 127.922 1.00 13.87 202 ASP E CA 1
ATOM 12837 C C . ASP E 1 202 ? 13.140 49.687 126.565 1.00 13.97 202 ASP E C 1
ATOM 12838 O O . ASP E 1 202 ? 13.512 50.294 125.543 1.00 14.26 202 ASP E O 1
ATOM 12843 N N . ARG E 1 203 ? 12.122 48.847 126.544 1.00 13.50 203 ARG E N 1
ATOM 12844 C CA . ARG E 1 203 ? 11.438 48.538 125.302 1.00 13.42 203 ARG E CA 1
ATOM 12845 C C . ARG E 1 203 ? 10.680 49.742 124.761 1.00 13.56 203 ARG E C 1
ATOM 12846 O O . ARG E 1 203 ? 10.706 50.016 123.549 1.00 12.47 203 ARG E O 1
ATOM 12854 N N . CYS E 1 204 ? 10.011 50.473 125.649 1.00 13.35 204 CYS E N 1
ATOM 12855 C CA . CYS E 1 204 ? 9.299 51.675 125.236 1.00 13.98 204 CYS E CA 1
ATOM 12856 C C . CYS E 1 204 ? 10.238 52.807 124.782 1.00 13.61 204 CYS E C 1
ATOM 12857 O O . CYS E 1 204 ? 9.911 53.559 123.839 1.00 12.96 204 CYS E O 1
ATOM 12860 N N . GLN E 1 205 ? 11.396 52.932 125.433 1.00 14.10 205 GLN E N 1
ATOM 12861 C CA . GLN E 1 205 ? 12.446 53.839 124.967 1.00 14.34 205 GLN E CA 1
ATOM 12862 C C . GLN E 1 205 ? 12.932 53.419 123.566 1.00 14.26 205 GLN E C 1
ATOM 12863 O O . GLN E 1 205 ? 13.057 54.250 122.702 1.00 14.17 205 GLN E O 1
ATOM 12869 N N . ALA E 1 206 ? 13.128 52.123 123.331 1.00 13.41 206 ALA E N 1
ATOM 12870 C CA . ALA E 1 206 ? 13.477 51.632 121.983 1.00 13.96 206 ALA E CA 1
ATOM 12871 C C . ALA E 1 206 ? 12.366 51.929 120.949 1.00 13.69 206 ALA E C 1
ATOM 12872 O O . ALA E 1 206 ? 12.678 52.251 119.815 1.00 14.10 206 ALA E O 1
ATOM 12874 N N . ILE E 1 207 ? 11.089 51.820 121.340 1.00 13.71 207 ILE E N 1
ATOM 12875 C CA . ILE E 1 207 ? 9.953 52.158 120.446 1.00 13.74 207 ILE E CA 1
ATOM 12876 C C . ILE E 1 207 ? 10.036 53.638 120.046 1.00 14.74 207 ILE E C 1
ATOM 12877 O O . ILE E 1 207 ? 10.004 54.027 118.834 1.00 15.26 207 ILE E O 1
ATOM 12882 N N . LEU E 1 208 ? 10.178 54.486 121.046 1.00 14.56 208 LEU E N 1
ATOM 12883 C CA . LEU E 1 208 ? 10.247 55.919 120.783 1.00 16.11 208 LEU E CA 1
ATOM 12884 C C . LEU E 1 208 ? 11.437 56.249 119.873 1.00 16.31 208 LEU E C 1
ATOM 12885 O O . LEU E 1 208 ? 11.291 56.987 118.892 1.00 16.77 208 LEU E O 1
ATOM 12890 N N . THR E 1 209 ? 12.597 55.693 120.199 1.00 16.97 209 THR E N 1
ATOM 12891 C CA . THR E 1 209 ? 13.793 55.852 119.382 1.00 17.33 209 THR E CA 1
ATOM 12892 C C . THR E 1 209 ? 13.580 55.377 117.951 1.00 17.70 209 THR E C 1
ATOM 12893 O O . THR E 1 209 ? 13.990 56.049 117.008 1.00 17.56 209 THR E O 1
ATOM 12897 N N . SER E 1 210 ? 12.897 54.245 117.793 1.00 18.40 210 SER E N 1
ATOM 12898 C CA . SER E 1 210 ? 12.593 53.701 116.464 1.00 18.19 210 SER E CA 1
ATOM 12899 C C . SER E 1 210 ? 11.707 54.608 115.612 1.00 19.26 210 SER E C 1
ATOM 12900 O O . SER E 1 210 ? 11.730 54.504 114.384 1.00 19.81 210 SER E O 1
ATOM 12903 N N . LEU E 1 211 ? 10.933 55.482 116.250 1.00 18.36 211 LEU E N 1
ATOM 12904 C CA . LEU E 1 211 ? 10.086 56.426 115.548 1.00 18.74 211 LEU E CA 1
ATOM 12905 C C . LEU E 1 211 ? 10.795 57.739 115.197 1.00 18.62 211 LEU E C 1
ATOM 12906 O O . LEU E 1 211 ? 10.220 58.584 114.554 1.00 19.23 211 LEU E O 1
ATOM 12911 N N . GLY E 1 212 ? 12.046 57.887 115.616 1.00 19.48 212 GLY E N 1
ATOM 12912 C CA . GLY E 1 212 ? 12.863 59.050 115.290 1.00 19.22 212 GLY E CA 1
ATOM 12913 C C . GLY E 1 212 ? 12.216 60.349 115.696 1.00 19.16 212 GLY E C 1
ATOM 12914 O O . GLY E 1 212 ? 11.718 60.487 116.806 1.00 19.41 212 GLY E O 1
ATOM 12915 N N . ASP E 1 213 ? 12.164 61.308 114.790 1.00 19.86 213 ASP E N 1
ATOM 12916 C CA . ASP E 1 213 ? 11.573 62.581 115.151 1.00 20.58 213 ASP E CA 1
ATOM 12917 C C . ASP E 1 213 ? 10.055 62.576 115.008 1.00 20.62 213 ASP E C 1
ATOM 12918 O O . ASP E 1 213 ? 9.440 63.611 115.176 1.00 20.60 213 ASP E O 1
ATOM 12923 N N . PHE E 1 214 ? 9.471 61.414 114.690 1.00 20.73 214 PHE E N 1
ATOM 12924 C CA . PHE E 1 214 ? 8.006 61.220 114.600 1.00 20.78 214 PHE E CA 1
ATOM 12925 C C . PHE E 1 214 ? 7.396 61.759 113.301 1.00 21.42 214 PHE E C 1
ATOM 12926 O O . PHE E 1 214 ? 6.196 61.632 113.090 1.00 21.76 214 PHE E O 1
ATOM 12934 N N . SER E 1 215 ? 8.203 62.360 112.430 1.00 22.36 215 SER E N 1
ATOM 12935 C CA . SER E 1 215 ? 7.663 63.073 111.281 1.00 22.37 215 SER E CA 1
ATOM 12936 C C . SER E 1 215 ? 7.007 62.131 110.253 1.00 22.62 215 SER E C 1
ATOM 12937 O O . SER E 1 215 ? 6.205 62.593 109.458 1.00 23.34 215 SER E O 1
ATOM 12940 N N . GLU E 1 216 ? 7.330 60.834 110.268 1.00 23.10 216 GLU E N 1
ATOM 12941 C CA . GLU E 1 216 ? 6.679 59.872 109.347 1.00 23.60 216 GLU E CA 1
ATOM 12942 C C . GLU E 1 216 ? 5.279 59.433 109.821 1.00 23.08 216 GLU E C 1
ATOM 12943 O O . GLU E 1 216 ? 4.630 58.627 109.137 1.00 23.61 216 GLU E O 1
ATOM 12949 N N . GLY E 1 217 ? 4.874 59.873 111.013 1.00 21.74 217 GLY E N 1
ATOM 12950 C CA . GLY E 1 217 ? 3.495 59.752 111.486 1.00 21.91 217 GLY E CA 1
ATOM 12951 C C . GLY E 1 217 ? 3.073 58.422 112.115 1.00 21.22 217 GLY E C 1
ATOM 12952 O O . GLY E 1 217 ? 1.884 58.212 112.346 1.00 21.56 217 GLY E O 1
ATOM 12953 N N . VAL E 1 218 ? 4.035 57.535 112.355 1.00 20.82 218 VAL E N 1
ATOM 12954 C CA . VAL E 1 218 ? 3.834 56.257 113.044 1.00 20.28 218 VAL E CA 1
ATOM 12955 C C . VAL E 1 218 ? 3.061 55.203 112.234 1.00 20.28 218 VAL E C 1
ATOM 12956 O O . VAL E 1 218 ? 3.593 54.107 111.947 1.00 20.13 218 VAL E O 1
ATOM 12960 N N . PHE E 1 219 ? 1.795 55.488 111.942 1.00 19.27 219 PHE E N 1
ATOM 12961 C CA . PHE E 1 219 ? 0.987 54.641 111.060 1.00 19.93 219 PHE E CA 1
ATOM 12962 C C . PHE E 1 219 ? 0.917 55.253 109.657 1.00 21.08 219 PHE E C 1
ATOM 12963 O O . PHE E 1 219 ? 0.380 54.652 108.733 1.00 22.49 219 PHE E O 1
ATOM 12971 N N . GLY E 1 220 ? 1.459 56.462 109.526 1.00 22.91 220 GLY E N 1
ATOM 12972 C CA . GLY E 1 220 ? 1.512 57.160 108.248 1.00 22.51 220 GLY E CA 1
ATOM 12973 C C . GLY E 1 220 ? 0.470 58.240 108.218 1.00 23.27 220 GLY E C 1
ATOM 12974 O O . GLY E 1 220 ? -0.201 58.521 109.214 1.00 24.06 220 GLY E O 1
ATOM 12975 N N . TYR E 1 221 ? 0.327 58.855 107.053 1.00 23.57 221 TYR E N 1
ATOM 12976 C CA . TYR E 1 221 ? -0.686 59.871 106.827 1.00 23.83 221 TYR E CA 1
ATOM 12977 C C . TYR E 1 221 ? -1.511 59.425 105.642 1.00 24.45 221 TYR E C 1
ATOM 12978 O O . TYR E 1 221 ? -0.955 58.934 104.665 1.00 25.09 221 TYR E O 1
ATOM 12987 N N . ALA E 1 222 ? -2.824 59.578 105.733 1.00 24.35 222 ALA E N 1
ATOM 12988 C CA . ALA E 1 222 ? -3.750 59.126 104.691 1.00 24.11 222 ALA E CA 1
ATOM 12989 C C . ALA E 1 222 ? -5.094 59.767 105.005 1.00 24.56 222 ALA E C 1
ATOM 12990 O O . ALA E 1 222 ? -5.322 60.197 106.145 1.00 24.25 222 ALA E O 1
ATOM 12992 N N . PRO E 1 223 ? -5.989 59.860 104.002 1.00 24.04 223 PRO E N 1
ATOM 12993 C CA . PRO E 1 223 ? -7.260 60.534 104.252 1.00 23.65 223 PRO E CA 1
ATOM 12994 C C . PRO E 1 223 ? -8.272 59.615 104.960 1.00 23.23 223 PRO E C 1
ATOM 12995 O O . PRO E 1 223 ? -9.437 59.581 104.570 1.00 23.46 223 PRO E O 1
ATOM 12999 N N . TRP E 1 224 ? -7.846 58.889 105.999 1.00 21.94 224 TRP E N 1
ATOM 13000 C CA . TRP E 1 224 ? -8.802 58.074 106.753 1.00 22.02 224 TRP E CA 1
ATOM 13001 C C . TRP E 1 224 ? -9.742 59.009 107.504 1.00 20.72 224 TRP E C 1
ATOM 13002 O O . TRP E 1 224 ? -9.362 60.136 107.855 1.00 22.81 224 TRP E O 1
ATOM 13013 N N . LYS E 1 225 ? -10.970 58.568 107.715 1.00 19.18 225 LYS E N 1
ATOM 13014 C CA . LYS E 1 225 ? -11.952 59.335 108.464 1.00 18.44 225 LYS E CA 1
ATOM 13015 C C . LYS E 1 225 ? -12.363 58.636 109.748 1.00 17.24 225 LYS E C 1
ATOM 13016 O O . LYS E 1 225 ? -13.009 59.233 110.588 1.00 16.75 225 LYS E O 1
ATOM 13022 N N . ARG E 1 226 ? -12.025 57.358 109.853 1.00 16.30 226 ARG E N 1
ATOM 13023 C CA . ARG E 1 226 ? -12.360 56.545 111.019 1.00 15.65 226 ARG E CA 1
ATOM 13024 C C . ARG E 1 226 ? -11.134 55.718 111.392 1.00 15.24 226 ARG E C 1
ATOM 13025 O O . ARG E 1 226 ? -10.384 55.246 110.510 1.00 14.70 226 ARG E O 1
ATOM 13033 N N . ILE E 1 227 ? -10.928 55.554 112.693 1.00 14.65 227 ILE E N 1
ATOM 13034 C CA . ILE E 1 227 ? -9.895 54.677 113.201 1.00 15.48 227 ILE E CA 1
ATOM 13035 C C . ILE E 1 227 ? -10.509 53.771 114.253 1.00 14.97 227 ILE E C 1
ATOM 13036 O O . ILE E 1 227 ? -11.249 54.229 115.126 1.00 13.29 227 ILE E O 1
ATOM 13041 N N . VAL E 1 228 ? -10.189 52.483 114.179 1.00 15.14 228 VAL E N 1
ATOM 13042 C CA . VAL E 1 228 ? -10.620 51.558 115.202 1.00 15.30 228 VAL E CA 1
ATOM 13043 C C . VAL E 1 228 ? -9.387 50.846 115.771 1.00 13.88 228 VAL E C 1
ATOM 13044 O O . VAL E 1 228 ? -8.497 50.382 115.036 1.00 14.32 228 VAL E O 1
ATOM 13048 N N . TYR E 1 229 ? -9.324 50.842 117.091 1.00 12.22 229 TYR E N 1
ATOM 13049 C CA . TYR E 1 229 ? -8.338 50.074 117.812 1.00 11.55 229 TYR E CA 1
ATOM 13050 C C . TYR E 1 229 ? -8.995 48.858 118.433 1.00 11.31 229 TYR E C 1
ATOM 13051 O O . TYR E 1 229 ? -10.075 48.942 119.022 1.00 11.45 229 TYR E O 1
ATOM 13060 N N . LEU E 1 230 ? -8.307 47.732 118.351 1.00 11.50 230 LEU E N 1
ATOM 13061 C CA . LEU E 1 230 ? -8.833 46.484 118.882 1.00 11.19 230 LEU E CA 1
ATOM 13062 C C . LEU E 1 230 ? -7.826 45.793 119.784 1.00 11.62 230 LEU E C 1
ATOM 13063 O O . LEU E 1 230 ? -6.645 45.673 119.448 1.00 11.28 230 LEU E O 1
ATOM 13068 N N . GLY E 1 231 ? -8.308 45.309 120.925 1.00 11.89 231 GLY E N 1
ATOM 13069 C CA . GLY E 1 231 ? -7.480 44.559 121.859 1.00 11.95 231 GLY E CA 1
ATOM 13070 C C . GLY E 1 231 ? -8.357 43.657 122.706 1.00 11.80 231 GLY E C 1
ATOM 13071 O O . GLY E 1 231 ? -9.470 44.039 123.056 1.00 12.58 231 GLY E O 1
ATOM 13072 N N . SER E 1 232 ? -7.874 42.456 122.985 1.00 12.66 232 SER E N 1
ATOM 13073 C CA . SER E 1 232 ? -8.589 41.480 123.797 1.00 12.44 232 SER E CA 1
ATOM 13074 C C . SER E 1 232 ? -8.389 41.734 125.283 1.00 12.78 232 SER E C 1
ATOM 13075 O O . SER E 1 232 ? -7.320 42.221 125.736 1.00 12.35 232 SER E O 1
ATOM 13078 N N . GLY E 1 233 ? -9.423 41.413 126.057 1.00 13.17 233 GLY E N 1
ATOM 13079 C CA . GLY E 1 233 ? -9.296 41.423 127.500 1.00 13.56 233 GLY E CA 1
ATOM 13080 C C . GLY E 1 233 ? -8.996 42.835 127.915 1.00 13.89 233 GLY E C 1
ATOM 13081 O O . GLY E 1 233 ? -9.580 43.775 127.374 1.00 13.15 233 GLY E O 1
ATOM 13082 N N . GLY E 1 234 ? -8.026 42.996 128.812 1.00 14.71 234 GLY E N 1
ATOM 13083 C CA . GLY E 1 234 ? -7.620 44.316 129.283 1.00 14.42 234 GLY E CA 1
ATOM 13084 C C . GLY E 1 234 ? -7.031 45.210 128.202 1.00 14.24 234 GLY E C 1
ATOM 13085 O O . GLY E 1 234 ? -7.054 46.438 128.340 1.00 14.71 234 GLY E O 1
ATOM 13086 N N . LEU E 1 235 ? -6.527 44.607 127.108 1.00 13.35 235 LEU E N 1
ATOM 13087 C CA . LEU E 1 235 ? -6.036 45.389 125.994 1.00 12.80 235 LEU E CA 1
ATOM 13088 C C . LEU E 1 235 ? -7.154 46.235 125.325 1.00 12.12 235 LEU E C 1
ATOM 13089 O O . LEU E 1 235 ? -6.847 47.214 124.630 1.00 11.49 235 LEU E O 1
ATOM 13094 N N . GLN E 1 236 ? -8.425 45.887 125.547 1.00 12.15 236 GLN E N 1
ATOM 13095 C CA . GLN E 1 236 ? -9.509 46.735 125.083 1.00 12.50 236 GLN E CA 1
ATOM 13096 C C . GLN E 1 236 ? -9.446 48.106 125.767 1.00 11.42 236 GLN E C 1
ATOM 13097 O O . GLN E 1 236 ? -9.774 49.114 125.157 1.00 10.60 236 GLN E O 1
ATOM 13103 N N . GLY E 1 237 ? -9.019 48.147 127.028 1.00 11.79 237 GLY E N 1
ATOM 13104 C CA . GLY E 1 237 ? -8.850 49.406 127.720 1.00 12.00 237 GLY E CA 1
ATOM 13105 C C . GLY E 1 237 ? -7.767 50.272 127.094 1.00 11.90 237 GLY E C 1
ATOM 13106 O O . GLY E 1 237 ? -7.925 51.506 127.025 1.00 11.53 237 GLY E O 1
ATOM 13107 N N . ALA E 1 238 ? -6.689 49.624 126.618 1.00 11.57 238 ALA E N 1
ATOM 13108 C CA . ALA E 1 238 ? -5.610 50.283 125.885 1.00 12.45 238 ALA E CA 1
ATOM 13109 C C . ALA E 1 238 ? -6.129 50.815 124.545 1.00 12.45 238 ALA E C 1
ATOM 13110 O O . ALA E 1 238 ? -5.802 51.925 124.153 1.00 11.94 238 ALA E O 1
ATOM 13112 N N . ALA E 1 239 ? -6.970 50.015 123.881 1.00 12.78 239 ALA E N 1
ATOM 13113 C CA . ALA E 1 239 ? -7.643 50.405 122.633 1.00 12.67 239 ALA E CA 1
ATOM 13114 C C . ALA E 1 239 ? -8.538 51.629 122.849 1.00 12.65 239 ALA E C 1
ATOM 13115 O O . ALA E 1 239 ? -8.553 52.570 122.045 1.00 11.74 239 ALA E O 1
ATOM 13117 N N . ARG E 1 240 ? -9.241 51.624 123.982 1.00 12.72 240 ARG E N 1
ATOM 13118 C CA . ARG E 1 240 ? -10.140 52.699 124.343 1.00 13.09 240 ARG E CA 1
ATOM 13119 C C . ARG E 1 240 ? -9.395 54.036 124.558 1.00 12.99 240 ARG E C 1
ATOM 13120 O O . ARG E 1 240 ? -9.803 55.082 124.037 1.00 12.80 240 ARG E O 1
ATOM 13128 N N . GLU E 1 241 ? -8.294 53.968 125.298 1.00 12.52 241 GLU E N 1
ATOM 13129 C CA . GLU E 1 241 ? -7.419 55.107 125.514 1.00 12.67 241 GLU E CA 1
ATOM 13130 C C . GLU E 1 241 ? -6.830 55.592 124.193 1.00 12.41 241 GLU E C 1
ATOM 13131 O O . GLU E 1 241 ? -6.760 56.795 123.946 1.00 12.94 241 GLU E O 1
ATOM 13137 N N . SER E 1 242 ? -6.422 54.642 123.342 1.00 12.20 242 SER E N 1
ATOM 13138 C CA . SER E 1 242 ? -5.819 54.966 122.045 1.00 12.01 242 SER E CA 1
ATOM 13139 C C . SER E 1 242 ? -6.836 55.711 121.160 1.00 12.51 242 SER E C 1
ATOM 13140 O O . SER E 1 242 ? -6.509 56.716 120.547 1.00 12.57 242 SER E O 1
ATOM 13143 N N . ALA E 1 243 ? -8.081 55.260 121.163 1.00 12.99 243 ALA E N 1
ATOM 13144 C CA . ALA E 1 243 ? -9.160 55.919 120.415 1.00 13.34 243 ALA E CA 1
ATOM 13145 C C . ALA E 1 243 ? -9.423 57.340 120.952 1.00 13.16 243 ALA E C 1
ATOM 13146 O O . ALA E 1 243 ? -9.543 58.303 120.186 1.00 12.79 243 ALA E O 1
ATOM 13148 N N . LEU E 1 244 ? -9.501 57.478 122.270 1.00 13.67 244 LEU E N 1
ATOM 13149 C CA . LEU E 1 244 ? -9.774 58.785 122.846 1.00 14.52 244 LEU E CA 1
ATOM 13150 C C . LEU E 1 244 ? -8.678 59.794 122.520 1.00 14.74 244 LEU E C 1
ATOM 13151 O O . LEU E 1 244 ? -8.983 60.954 122.237 1.00 15.14 244 LEU E O 1
ATOM 13156 N N . LYS E 1 245 ? -7.412 59.368 122.553 1.00 16.02 245 LYS E N 1
ATOM 13157 C CA . LYS E 1 245 ? -6.299 60.248 122.194 1.00 16.27 245 LYS E CA 1
ATOM 13158 C C . LYS E 1 245 ? -6.472 60.857 120.789 1.00 16.49 245 LYS E C 1
ATOM 13159 O O . LYS E 1 245 ? -6.283 62.064 120.580 1.00 15.67 245 LYS E O 1
ATOM 13165 N N . VAL E 1 246 ? -6.814 60.015 119.823 1.00 17.21 246 VAL E N 1
ATOM 13166 C CA . VAL E 1 246 ? -7.070 60.462 118.446 1.00 18.21 246 VAL E CA 1
ATOM 13167 C C . VAL E 1 246 ? -8.176 61.480 118.395 1.00 18.51 246 VAL E C 1
ATOM 13168 O O . VAL E 1 246 ? -8.061 62.564 117.767 1.00 18.29 246 VAL E O 1
ATOM 13172 N N . LEU E 1 247 ? -9.273 61.131 119.039 1.00 18.67 247 LEU E N 1
ATOM 13173 C CA . LEU E 1 247 ? -10.450 61.968 119.054 1.00 19.98 247 LEU E CA 1
ATOM 13174 C C . LEU E 1 247 ? -10.132 63.327 119.681 1.00 19.51 247 LEU E C 1
ATOM 13175 O O . LEU E 1 247 ? -10.506 64.367 119.146 1.00 20.19 247 LEU E O 1
ATOM 13180 N N . GLU E 1 248 ? -9.443 63.310 120.812 1.00 18.33 248 GLU E N 1
ATOM 13181 C CA . GLU E 1 248 ? -9.097 64.554 121.513 1.00 19.56 248 GLU E CA 1
ATOM 13182 C C . GLU E 1 248 ? -8.177 65.433 120.655 1.00 18.30 248 GLU E C 1
ATOM 13183 O O . GLU E 1 248 ? -8.447 66.630 120.435 1.00 17.70 248 GLU E O 1
ATOM 13189 N N . LEU E 1 249 ? -7.087 64.843 120.187 1.00 17.47 249 LEU E N 1
ATOM 13190 C CA . LEU E 1 249 ? -6.017 65.634 119.583 1.00 18.42 249 LEU E CA 1
ATOM 13191 C C . LEU E 1 249 ? -6.386 66.095 118.160 1.00 18.43 249 LEU E C 1
ATOM 13192 O O . LEU E 1 249 ? -5.874 67.094 117.696 1.00 19.24 249 LEU E O 1
ATOM 13197 N N . THR E 1 250 ? -7.306 65.401 117.501 1.00 18.10 250 THR E N 1
ATOM 13198 C CA . THR E 1 250 ? -7.784 65.864 116.201 1.00 18.08 250 THR E CA 1
ATOM 13199 C C . THR E 1 250 ? -9.057 66.692 116.305 1.00 18.12 250 THR E C 1
ATOM 13200 O O . THR E 1 250 ? -9.679 66.962 115.276 1.00 19.11 250 THR E O 1
ATOM 13204 N N . ALA E 1 251 ? -9.439 67.093 117.525 1.00 18.25 251 ALA E N 1
ATOM 13205 C CA . ALA E 1 251 ? -10.698 67.808 117.796 1.00 18.54 251 ALA E CA 1
ATOM 13206 C C . ALA E 1 251 ? -11.912 67.132 117.116 1.00 18.31 251 ALA E C 1
ATOM 13207 O O . ALA E 1 251 ? -12.772 67.797 116.534 1.00 16.90 251 ALA E O 1
ATOM 13209 N N . GLY E 1 252 ? -11.936 65.803 117.144 1.00 17.85 252 GLY E N 1
ATOM 13210 C CA . GLY E 1 252 ? -13.040 65.048 116.609 1.00 18.34 252 GLY E CA 1
ATOM 13211 C C . GLY E 1 252 ? -13.035 64.862 115.109 1.00 19.35 252 GLY E C 1
ATOM 13212 O O . GLY E 1 252 ? -13.940 64.231 114.570 1.00 19.30 252 GLY E O 1
ATOM 13213 N N . LYS E 1 253 ? -12.025 65.362 114.406 1.00 20.03 253 LYS E N 1
ATOM 13214 C CA . LYS E 1 253 ? -12.051 65.262 112.951 1.00 21.14 253 LYS E CA 1
ATOM 13215 C C . LYS E 1 253 ? -11.889 63.804 112.516 1.00 20.89 253 LYS E C 1
ATOM 13216 O O . LYS E 1 253 ? -12.541 63.359 111.579 1.00 20.75 253 LYS E O 1
ATOM 13222 N N . LEU E 1 254 ? -11.061 63.042 113.234 1.00 19.85 254 LEU E N 1
ATOM 13223 C CA . LEU E 1 254 ? -10.981 61.612 113.002 1.00 20.27 254 LEU E CA 1
ATOM 13224 C C . LEU E 1 254 ? -11.902 60.920 114.019 1.00 19.26 254 LEU E C 1
ATOM 13225 O O . LEU E 1 254 ? -11.647 60.984 115.223 1.00 19.04 254 LEU E O 1
ATOM 13230 N N . ALA E 1 255 ? -12.983 60.308 113.539 1.00 17.99 255 ALA E N 1
ATOM 13231 C CA . ALA E 1 255 ? -13.849 59.493 114.398 1.00 18.22 255 ALA E CA 1
ATOM 13232 C C . ALA E 1 255 ? -13.030 58.291 114.831 1.00 17.35 255 ALA E C 1
ATOM 13233 O O . ALA E 1 255 ? -12.343 57.689 114.014 1.00 17.90 255 ALA E O 1
ATOM 13235 N N . ALA E 1 256 ? -13.107 57.940 116.113 1.00 16.69 256 ALA E N 1
ATOM 13236 C CA . ALA E 1 256 ? -12.319 56.824 116.650 1.00 16.20 256 ALA E CA 1
ATOM 13237 C C . ALA E 1 256 ? -13.207 55.881 117.450 1.00 15.01 256 ALA E C 1
ATOM 13238 O O . ALA E 1 256 ? -14.165 56.310 118.115 1.00 14.93 256 ALA E O 1
ATOM 13240 N N . PHE E 1 257 ? -12.895 54.590 117.345 1.00 14.14 257 PHE E N 1
ATOM 13241 C CA . PHE E 1 257 ? -13.717 53.521 117.899 1.00 13.96 257 PHE E CA 1
ATOM 13242 C C . PHE E 1 257 ? -12.781 52.523 118.563 1.00 13.42 257 PHE E C 1
ATOM 13243 O O . PHE E 1 257 ? -11.608 52.472 118.222 1.00 13.28 257 PHE E O 1
ATOM 13251 N N . TYR E 1 258 ? -13.318 51.709 119.465 1.00 13.73 258 TYR E N 1
ATOM 13252 C CA . TYR E 1 258 ? -12.536 50.663 120.125 1.00 13.47 258 TYR E CA 1
ATOM 13253 C C . TYR E 1 258 ? -13.414 49.436 120.352 1.00 13.82 258 TYR E C 1
ATOM 13254 O O . TYR E 1 258 ? -14.648 49.528 120.488 1.00 13.00 258 TYR E O 1
ATOM 13263 N N . ASP E 1 259 ? -12.766 48.289 120.419 1.00 13.22 259 ASP E N 1
ATOM 13264 C CA . ASP E 1 259 ? -13.466 47.051 120.728 1.00 14.20 259 ASP E CA 1
ATOM 13265 C C . ASP E 1 259 ? -12.458 45.974 120.986 1.00 13.89 259 ASP E C 1
ATOM 13266 O O . ASP E 1 259 ? -11.257 46.199 120.894 1.00 13.25 259 ASP E O 1
ATOM 13271 N N . SER E 1 260 ? -12.967 44.808 121.356 1.00 13.65 260 SER E N 1
ATOM 13272 C CA . SER E 1 260 ? -12.172 43.561 121.319 1.00 14.18 260 SER E CA 1
ATOM 13273 C C . SER E 1 260 ? -12.293 42.914 119.933 1.00 13.92 260 SER E C 1
ATOM 13274 O O . SER E 1 260 ? -13.319 43.066 119.277 1.00 12.96 260 SER E O 1
ATOM 13277 N N . PRO E 1 261 ? -11.248 42.197 119.482 1.00 14.26 261 PRO E N 1
ATOM 13278 C CA . PRO E 1 261 ? -11.359 41.488 118.204 1.00 14.52 261 PRO E CA 1
ATOM 13279 C C . PRO E 1 261 ? -12.617 40.643 118.106 1.00 14.98 261 PRO E C 1
ATOM 13280 O O . PRO E 1 261 ? -13.340 40.727 117.107 1.00 14.96 261 PRO E O 1
ATOM 13284 N N . THR E 1 262 ? -12.906 39.860 119.142 1.00 13.85 262 THR E N 1
ATOM 13285 C CA . THR E 1 262 ? -14.083 38.992 119.098 1.00 15.08 262 THR E CA 1
ATOM 13286 C C . THR E 1 262 ? -15.398 39.776 119.228 1.00 14.48 262 THR E C 1
ATOM 13287 O O . THR E 1 262 ? -16.357 39.455 118.529 1.00 14.47 262 THR E O 1
ATOM 13291 N N . GLY E 1 263 ? -15.443 40.815 120.081 1.00 15.20 263 GLY E N 1
ATOM 13292 C CA . GLY E 1 263 ? -16.636 41.643 120.208 1.00 15.39 263 GLY E CA 1
ATOM 13293 C C . GLY E 1 263 ? -16.953 42.348 118.886 1.00 15.34 263 GLY E C 1
ATOM 13294 O O . GLY E 1 263 ? -18.126 42.514 118.527 1.00 16.22 263 GLY E O 1
ATOM 13295 N N . PHE E 1 264 ? -15.902 42.733 118.166 1.00 15.29 264 PHE E N 1
ATOM 13296 C CA . PHE E 1 264 ? -16.001 43.501 116.920 1.00 15.67 264 PHE E CA 1
ATOM 13297 C C . PHE E 1 264 ? -16.864 42.789 115.858 1.00 15.44 264 PHE E C 1
ATOM 13298 O O . PHE E 1 264 ? -17.577 43.441 115.086 1.00 15.12 264 PHE E O 1
ATOM 13306 N N . ARG E 1 265 ? -16.837 41.461 115.852 1.00 15.61 265 ARG E N 1
ATOM 13307 C CA . ARG E 1 265 ? -17.656 40.704 114.901 1.00 15.87 265 ARG E CA 1
ATOM 13308 C C . ARG E 1 265 ? -19.157 40.849 115.081 1.00 16.82 265 ARG E C 1
ATOM 13309 O O . ARG E 1 265 ? -19.912 40.645 114.120 1.00 17.76 265 ARG E O 1
ATOM 13317 N N . HIS E 1 266 ? -19.599 41.185 116.283 1.00 16.29 266 HIS E N 1
ATOM 13318 C CA . HIS E 1 266 ? -21.011 41.145 116.626 1.00 17.58 266 HIS E CA 1
ATOM 13319 C C . HIS E 1 266 ? -21.712 42.457 116.371 1.00 18.24 266 HIS E C 1
ATOM 13320 O O . HIS E 1 266 ? -22.474 42.923 117.217 1.00 19.86 266 HIS E O 1
ATOM 13327 N N . GLY E 1 267 ? -21.478 43.038 115.200 1.00 17.89 267 GLY E N 1
ATOM 13328 C CA . GLY E 1 267 ? -22.169 44.260 114.816 1.00 19.08 267 GLY E CA 1
ATOM 13329 C C . GLY E 1 267 ? -21.245 45.419 114.507 1.00 19.46 267 GLY E C 1
ATOM 13330 O O . GLY E 1 267 ? -21.411 46.053 113.460 1.00 20.20 267 GLY E O 1
ATOM 13331 N N . PRO E 1 268 ? -20.320 45.759 115.428 1.00 19.35 268 PRO E N 1
ATOM 13332 C CA . PRO E 1 268 ? -19.453 46.944 115.205 1.00 19.96 268 PRO E CA 1
ATOM 13333 C C . PRO E 1 268 ? -18.599 46.917 113.937 1.00 19.91 268 PRO E C 1
ATOM 13334 O O . PRO E 1 268 ? -18.242 47.967 113.415 1.00 18.86 268 PRO E O 1
ATOM 13338 N N . LYS E 1 269 ? -18.312 45.727 113.416 1.00 20.25 269 LYS E N 1
ATOM 13339 C CA . LYS E 1 269 ? -17.519 45.605 112.200 1.00 21.55 269 LYS E CA 1
ATOM 13340 C C . LYS E 1 269 ? -18.126 46.335 110.999 1.00 21.21 269 LYS E C 1
ATOM 13341 O O . LYS E 1 269 ? -17.441 46.634 110.043 1.00 21.06 269 LYS E O 1
ATOM 13347 N N . SER E 1 270 ? -19.419 46.604 111.060 1.00 21.52 270 SER E N 1
ATOM 13348 C CA . SER E 1 270 ? -20.090 47.370 110.025 1.00 22.01 270 SER E CA 1
ATOM 13349 C C . SER E 1 270 ? -19.499 48.765 109.841 1.00 21.68 270 SER E C 1
ATOM 13350 O O . SER E 1 270 ? -19.591 49.326 108.748 1.00 22.64 270 SER E O 1
ATOM 13353 N N . LEU E 1 271 ? -18.882 49.332 110.883 1.00 21.43 271 LEU E N 1
ATOM 13354 C CA . LEU E 1 271 ? -18.279 50.646 110.737 1.00 21.18 271 LEU E CA 1
ATOM 13355 C C . LEU E 1 271 ? -17.099 50.671 109.745 1.00 20.55 271 LEU E C 1
ATOM 13356 O O . LEU E 1 271 ? -16.746 51.741 109.246 1.00 20.39 271 LEU E O 1
ATOM 13361 N N . VAL E 1 272 ? -16.485 49.525 109.465 1.00 20.51 272 VAL E N 1
ATOM 13362 C CA . VAL E 1 272 ? -15.283 49.488 108.641 1.00 20.68 272 VAL E CA 1
ATOM 13363 C C . VAL E 1 272 ? -15.652 49.831 107.178 1.00 21.30 272 VAL E C 1
ATOM 13364 O O . VAL E 1 272 ? -16.532 49.203 106.581 1.00 21.96 272 VAL E O 1
ATOM 13368 N N . ASP E 1 273 ? -15.013 50.868 106.649 1.00 20.79 273 ASP E N 1
ATOM 13369 C CA . ASP E 1 273 ? -15.202 51.292 105.266 1.00 20.52 273 ASP E CA 1
ATOM 13370 C C . ASP E 1 273 ? -13.843 51.632 104.649 1.00 20.30 273 ASP E C 1
ATOM 13371 O O . ASP E 1 273 ? -12.800 51.489 105.281 1.00 19.71 273 ASP E O 1
ATOM 13376 N N . ASP E 1 274 ? -13.849 52.092 103.410 1.00 20.32 274 ASP E N 1
ATOM 13377 C CA . ASP E 1 274 ? -12.591 52.298 102.710 1.00 20.54 274 ASP E CA 1
ATOM 13378 C C . ASP E 1 274 ? -11.855 53.569 103.117 1.00 19.96 274 ASP E C 1
ATOM 13379 O O . ASP E 1 274 ? -10.850 53.904 102.514 1.00 20.93 274 ASP E O 1
ATOM 13384 N N . GLU E 1 275 ? -12.349 54.263 104.136 1.00 19.82 275 GLU E N 1
ATOM 13385 C CA . GLU E 1 275 ? -11.598 55.328 104.790 1.00 19.65 275 GLU E CA 1
ATOM 13386 C C . GLU E 1 275 ? -11.341 55.012 106.264 1.00 18.40 275 GLU E C 1
ATOM 13387 O O . GLU E 1 275 ? -11.178 55.918 107.071 1.00 16.66 275 GLU E O 1
ATOM 13393 N N . THR E 1 276 ? -11.292 53.727 106.596 1.00 17.54 276 THR E N 1
ATOM 13394 C CA . THR E 1 276 ? -11.060 53.284 107.962 1.00 17.48 276 THR E CA 1
ATOM 13395 C C . THR E 1 276 ? -9.683 52.622 108.118 1.00 17.07 276 THR E C 1
ATOM 13396 O O . THR E 1 276 ? -9.280 51.750 107.318 1.00 18.18 276 THR E O 1
ATOM 13400 N N . LEU E 1 277 ? -8.962 53.075 109.142 1.00 17.06 277 LEU E N 1
ATOM 13401 C CA . LEU E 1 277 ? -7.750 52.417 109.618 1.00 16.26 277 LEU E CA 1
ATOM 13402 C C . LEU E 1 277 ? -8.133 51.531 110.799 1.00 15.47 277 LEU E C 1
ATOM 13403 O O . LEU E 1 277 ? -8.779 52.003 111.746 1.00 14.75 277 LEU E O 1
ATOM 13408 N N . VAL E 1 278 ? -7.728 50.262 110.735 1.00 14.79 278 VAL E N 1
ATOM 13409 C CA . VAL E 1 278 ? -7.884 49.343 111.848 1.00 14.26 278 VAL E CA 1
ATOM 13410 C C . VAL E 1 278 ? -6.506 48.973 112.396 1.00 14.30 278 VAL E C 1
ATOM 13411 O O . VAL E 1 278 ? -5.626 48.518 111.651 1.00 15.20 278 VAL E O 1
ATOM 13415 N N . VAL E 1 279 ? -6.327 49.133 113.708 1.00 14.43 279 VAL E N 1
ATOM 13416 C CA . VAL E 1 279 ? -5.099 48.754 114.383 1.00 13.61 279 VAL E CA 1
ATOM 13417 C C . VAL E 1 279 ? -5.388 47.676 115.435 1.00 13.50 279 VAL E C 1
ATOM 13418 O O . VAL E 1 279 ? -6.250 47.882 116.331 1.00 13.71 279 VAL E O 1
ATOM 13422 N N . VAL E 1 280 ? -4.697 46.537 115.309 1.00 12.89 280 VAL E N 1
ATOM 13423 C CA . VAL E 1 280 ? -4.867 45.380 116.212 1.00 13.09 280 VAL E CA 1
ATOM 13424 C C . VAL E 1 280 ? -3.655 45.286 117.135 1.00 12.76 280 VAL E C 1
ATOM 13425 O O . VAL E 1 280 ? -2.502 45.129 116.685 1.00 12.25 280 VAL E O 1
ATOM 13429 N N . PHE E 1 281 ? -3.933 45.394 118.425 1.00 12.29 281 PHE E N 1
ATOM 13430 C CA . PHE E 1 281 ? -2.944 45.148 119.470 1.00 13.14 281 PHE E CA 1
ATOM 13431 C C . PHE E 1 281 ? -2.996 43.647 119.789 1.00 13.33 281 PHE E C 1
ATOM 13432 O O . PHE E 1 281 ? -3.924 43.184 120.466 1.00 13.87 281 PHE E O 1
ATOM 13440 N N . VAL E 1 282 ? -2.008 42.906 119.304 1.00 12.48 282 VAL E N 1
ATOM 13441 C CA . VAL E 1 282 ? -1.994 41.436 119.451 1.00 13.14 282 VAL E CA 1
ATOM 13442 C C . VAL E 1 282 ? -1.520 40.986 120.830 1.00 12.60 282 VAL E C 1
ATOM 13443 O O . VAL E 1 282 ? -0.448 41.369 121.276 1.00 12.84 282 VAL E O 1
ATOM 13447 N N . SER E 1 283 ? -2.323 40.145 121.495 1.00 12.98 283 SER E N 1
ATOM 13448 C CA . SER E 1 283 ? -1.971 39.596 122.806 1.00 13.57 283 SER E CA 1
ATOM 13449 C C . SER E 1 283 ? -0.678 38.772 122.736 1.00 13.61 283 SER E C 1
ATOM 13450 O O . SER E 1 283 ? -0.400 38.090 121.732 1.00 13.39 283 SER E O 1
ATOM 13453 N N . SER E 1 284 ? 0.090 38.822 123.818 1.00 13.63 284 SER E N 1
ATOM 13454 C CA . SER E 1 284 ? 1.237 37.956 124.020 1.00 14.45 284 SER E CA 1
ATOM 13455 C C . SER E 1 284 ? 0.873 36.608 124.648 1.00 15.18 284 SER E C 1
ATOM 13456 O O . SER E 1 284 ? 1.747 35.757 124.806 1.00 15.46 284 SER E O 1
ATOM 13459 N N . HIS E 1 285 ? -0.383 36.437 125.039 1.00 14.85 285 HIS E N 1
ATOM 13460 C CA . HIS E 1 285 ? -0.843 35.177 125.649 1.00 15.96 285 HIS E CA 1
ATOM 13461 C C . HIS E 1 285 ? -1.189 34.207 124.506 1.00 16.11 285 HIS E C 1
ATOM 13462 O O . HIS E 1 285 ? -2.097 34.461 123.749 1.00 15.15 285 HIS E O 1
ATOM 13469 N N . PRO E 1 286 ? -0.450 33.091 124.357 1.00 16.89 286 PRO E N 1
ATOM 13470 C CA . PRO E 1 286 ? -0.673 32.281 123.149 1.00 17.48 286 PRO E CA 1
ATOM 13471 C C . PRO E 1 286 ? -2.119 31.787 122.948 1.00 17.02 286 PRO E C 1
ATOM 13472 O O . PRO E 1 286 ? -2.569 31.642 121.809 1.00 19.41 286 PRO E O 1
ATOM 13476 N N . TYR E 1 287 ? -2.860 31.574 124.017 1.00 15.94 287 TYR E N 1
ATOM 13477 C CA . TYR E 1 287 ? -4.275 31.206 123.867 1.00 15.62 287 TYR E CA 1
ATOM 13478 C C . TYR E 1 287 ? -5.077 32.391 123.290 1.00 14.73 287 TYR E C 1
ATOM 13479 O O . TYR E 1 287 ? -5.772 32.234 122.296 1.00 15.80 287 TYR E O 1
ATOM 13488 N N . THR E 1 288 ? -4.980 33.548 123.927 1.00 14.40 288 THR E N 1
ATOM 13489 C CA . THR E 1 288 ? -5.762 34.721 123.558 1.00 14.17 288 THR E CA 1
ATOM 13490 C C . THR E 1 288 ? -5.428 35.173 122.141 1.00 14.17 288 THR E C 1
ATOM 13491 O O . THR E 1 288 ? -6.312 35.503 121.345 1.00 13.35 288 THR E O 1
ATOM 13495 N N . ARG E 1 289 ? -4.128 35.172 121.853 1.00 14.55 289 ARG E N 1
ATOM 13496 C CA . ARG E 1 289 ? -3.545 35.607 120.583 1.00 16.22 289 ARG E CA 1
ATOM 13497 C C . ARG E 1 289 ? -4.163 34.912 119.382 1.00 15.27 289 ARG E C 1
ATOM 13498 O O . ARG E 1 289 ? -4.300 35.519 118.326 1.00 13.97 289 ARG E O 1
ATOM 13506 N N . GLN E 1 290 ? -4.528 33.630 119.546 1.00 14.33 290 GLN E N 1
ATOM 13507 C CA . GLN E 1 290 ? -5.182 32.876 118.452 1.00 15.37 290 GLN E CA 1
ATOM 13508 C C . GLN E 1 290 ? -6.416 33.596 117.942 1.00 14.87 290 GLN E C 1
ATOM 13509 O O . GLN E 1 290 ? -6.680 33.637 116.722 1.00 14.78 290 GLN E O 1
ATOM 13515 N N . TYR E 1 291 ? -7.181 34.170 118.879 1.00 14.29 291 TYR E N 1
ATOM 13516 C CA . TYR E 1 291 ? -8.421 34.860 118.536 1.00 14.36 291 TYR E CA 1
ATOM 13517 C C . TYR E 1 291 ? -8.102 36.175 117.799 1.00 14.50 291 TYR E C 1
ATOM 13518 O O . TYR E 1 291 ? -8.776 36.545 116.815 1.00 14.53 291 TYR E O 1
ATOM 13527 N N . ASP E 1 292 ? -7.065 36.872 118.271 1.00 14.21 292 ASP E N 1
ATOM 13528 C CA . ASP E 1 292 ? -6.618 38.126 117.646 1.00 14.61 292 ASP E CA 1
ATOM 13529 C C . ASP E 1 292 ? -6.175 37.893 116.191 1.00 14.83 292 ASP E C 1
ATOM 13530 O O . ASP E 1 292 ? -6.550 38.653 115.306 1.00 14.22 292 ASP E O 1
ATOM 13535 N N . LEU E 1 293 ? -5.398 36.824 115.986 1.00 15.30 293 LEU E N 1
ATOM 13536 C CA . LEU E 1 293 ? -4.857 36.483 114.672 1.00 15.64 293 LEU E CA 1
ATOM 13537 C C . LEU E 1 293 ? -5.960 36.012 113.706 1.00 15.56 293 LEU E C 1
ATOM 13538 O O . LEU E 1 293 ? -5.911 36.318 112.501 1.00 14.65 293 LEU E O 1
ATOM 13543 N N . ASP E 1 294 ? -6.961 35.298 114.221 1.00 15.98 294 ASP E N 1
ATOM 13544 C CA . ASP E 1 294 ? -8.089 34.865 113.376 1.00 16.44 294 ASP E CA 1
ATOM 13545 C C . ASP E 1 294 ? -8.850 36.070 112.855 1.00 16.95 294 ASP E C 1
ATOM 13546 O O . ASP E 1 294 ? -9.235 36.116 111.674 1.00 17.43 294 ASP E O 1
ATOM 13551 N N . LEU E 1 295 ? -9.071 37.043 113.735 1.00 15.98 295 LEU E N 1
ATOM 13552 C CA . LEU E 1 295 ? -9.737 38.270 113.334 1.00 16.38 295 LEU E CA 1
ATOM 13553 C C . LEU E 1 295 ? -8.885 39.086 112.353 1.00 15.92 295 LEU E C 1
ATOM 13554 O O . LEU E 1 295 ? -9.395 39.646 111.367 1.00 15.48 295 LEU E O 1
ATOM 13559 N N . LEU E 1 296 ? -7.597 39.180 112.621 1.00 16.21 296 LEU E N 1
ATOM 13560 C CA . LEU E 1 296 ? -6.688 39.848 111.702 1.00 17.02 296 LEU E CA 1
ATOM 13561 C C . LEU E 1 296 ? -6.766 39.232 110.305 1.00 17.53 296 LEU E C 1
ATOM 13562 O O . LEU E 1 296 ? -6.893 39.971 109.323 1.00 17.09 296 LEU E O 1
ATOM 13567 N N . ALA E 1 297 ? -6.699 37.895 110.225 1.00 17.98 297 ALA E N 1
ATOM 13568 C CA . ALA E 1 297 ? -6.842 37.186 108.941 1.00 18.96 297 ALA E CA 1
ATOM 13569 C C . ALA E 1 297 ? -8.117 37.591 108.206 1.00 19.47 297 ALA E C 1
ATOM 13570 O O . ALA E 1 297 ? -8.077 37.868 107.008 1.00 19.76 297 ALA E O 1
ATOM 13572 N N . GLU E 1 298 ? -9.232 37.636 108.924 1.00 20.26 298 GLU E N 1
ATOM 13573 C CA . GLU E 1 298 ? -10.521 38.054 108.382 1.00 20.77 298 GLU E CA 1
ATOM 13574 C C . GLU E 1 298 ? -10.503 39.510 107.855 1.00 21.09 298 GLU E C 1
ATOM 13575 O O . GLU E 1 298 ? -10.997 39.780 106.748 1.00 20.72 298 GLU E O 1
ATOM 13581 N N . LEU E 1 299 ? -9.936 40.433 108.641 1.00 20.61 299 LEU E N 1
ATOM 13582 C CA . LEU E 1 299 ? -9.837 41.844 108.252 1.00 20.97 299 LEU E CA 1
ATOM 13583 C C . LEU E 1 299 ? -8.981 42.051 106.991 1.00 21.25 299 LEU E C 1
ATOM 13584 O O . LEU E 1 299 ? -9.301 42.910 106.144 1.00 20.81 299 LEU E O 1
ATOM 13589 N N . ARG E 1 300 ? -7.897 41.281 106.888 1.00 20.77 300 ARG E N 1
ATOM 13590 C CA . ARG E 1 300 ? -7.007 41.342 105.722 1.00 21.50 300 ARG E CA 1
ATOM 13591 C C . ARG E 1 300 ? -7.694 40.764 104.465 1.00 22.65 300 ARG E C 1
ATOM 13592 O O . ARG E 1 300 ? -7.592 41.322 103.357 1.00 22.84 300 ARG E O 1
ATOM 13600 N N . ARG E 1 301 ? -8.419 39.671 104.652 1.00 22.89 301 ARG E N 1
ATOM 13601 C CA . ARG E 1 301 ? -9.217 39.064 103.569 1.00 24.66 301 ARG E CA 1
ATOM 13602 C C . ARG E 1 301 ? -10.430 39.881 103.102 1.00 24.39 301 ARG E C 1
ATOM 13603 O O . ARG E 1 301 ? -10.808 39.790 101.930 1.00 24.25 301 ARG E O 1
ATOM 13611 N N . ASP E 1 302 ? -11.044 40.649 104.006 1.00 24.24 302 ASP E N 1
ATOM 13612 C CA . ASP E 1 302 ? -12.296 41.363 103.739 1.00 24.52 302 ASP E CA 1
ATOM 13613 C C . ASP E 1 302 ? -12.130 42.472 102.707 1.00 24.25 302 ASP E C 1
ATOM 13614 O O . ASP E 1 302 ? -13.084 42.792 101.998 1.00 23.71 302 ASP E O 1
ATOM 13619 N N . ASN E 1 303 ? -10.951 43.094 102.679 1.00 24.10 303 ASN E N 1
ATOM 13620 C CA . ASN E 1 303 ? -10.655 44.158 101.730 1.00 24.96 303 ASN E CA 1
ATOM 13621 C C . ASN E 1 303 ? -11.666 45.299 101.808 1.00 25.24 303 ASN E C 1
ATOM 13622 O O . ASN E 1 303 ? -12.075 45.861 100.775 1.00 25.52 303 ASN E O 1
ATOM 13627 N N . GLN E 1 304 ? -12.065 45.643 103.030 1.00 24.78 304 GLN E N 1
ATOM 13628 C CA . GLN E 1 304 ? -12.992 46.750 103.257 1.00 25.07 304 GLN E CA 1
ATOM 13629 C C . GLN E 1 304 ? -12.239 47.983 103.739 1.00 23.96 304 GLN E C 1
ATOM 13630 O O . GLN E 1 304 ? -12.522 49.095 103.288 1.00 23.22 304 GLN E O 1
ATOM 13636 N N . ALA E 1 305 ? -11.292 47.784 104.655 1.00 22.30 305 ALA E N 1
ATOM 13637 C CA . ALA E 1 305 ? -10.593 48.895 105.303 1.00 22.21 305 ALA E CA 1
ATOM 13638 C C . ALA E 1 305 ? -9.589 49.590 104.389 1.00 21.15 305 ALA E C 1
ATOM 13639 O O . ALA E 1 305 ? -9.032 48.975 103.495 1.00 19.99 305 ALA E O 1
ATOM 13649 N N . ARG E 1 307 ? -6.675 50.528 105.660 1.00 18.91 307 ARG E N 1
ATOM 13650 C CA . ARG E 1 307 ? -5.429 49.930 106.097 1.00 18.61 307 ARG E CA 1
ATOM 13651 C C . ARG E 1 307 ? -5.714 49.107 107.354 1.00 17.61 307 ARG E C 1
ATOM 13652 O O . ARG E 1 307 ? -6.532 49.501 108.190 1.00 16.22 307 ARG E O 1
ATOM 13660 N N . VAL E 1 308 ? -5.053 47.965 107.461 1.00 16.48 308 VAL E N 1
ATOM 13661 C CA . VAL E 1 308 ? -5.136 47.109 108.633 1.00 16.32 308 VAL E CA 1
ATOM 13662 C C . VAL E 1 308 ? -3.722 46.913 109.142 1.00 15.85 308 VAL E C 1
ATOM 13663 O O . VAL E 1 308 ? -2.871 46.354 108.435 1.00 15.24 308 VAL E O 1
ATOM 13667 N N . ILE E 1 309 ? -3.459 47.403 110.354 1.00 14.70 309 ILE E N 1
ATOM 13668 C CA . ILE E 1 309 ? -2.144 47.327 110.946 1.00 14.60 309 ILE E CA 1
ATOM 13669 C C . ILE E 1 309 ? -2.174 46.396 112.173 1.00 14.93 309 ILE E C 1
ATOM 13670 O O . ILE E 1 309 ? -3.006 46.584 113.088 1.00 15.59 309 ILE E O 1
ATOM 13675 N N . ALA E 1 310 ? -1.286 45.406 112.179 1.00 14.19 310 ALA E N 1
ATOM 13676 C CA . ALA E 1 310 ? -1.044 44.519 113.334 1.00 13.99 310 ALA E CA 1
ATOM 13677 C C . ALA E 1 310 ? 0.208 44.967 114.095 1.00 14.52 310 ALA E C 1
ATOM 13678 O O . ALA E 1 310 ? 1.284 45.168 113.508 1.00 15.50 310 ALA E O 1
ATOM 13680 N N . ILE E 1 311 ? 0.066 45.151 115.406 1.00 13.37 311 ILE E N 1
ATOM 13681 C CA . ILE E 1 311 ? 1.208 45.407 116.282 1.00 13.25 311 ILE E CA 1
ATOM 13682 C C . ILE E 1 311 ? 1.391 44.186 117.197 1.00 13.61 311 ILE E C 1
ATOM 13683 O O . ILE E 1 311 ? 0.491 43.800 117.941 1.00 12.66 311 ILE E O 1
ATOM 13688 N N . ALA E 1 312 ? 2.566 43.575 117.127 1.00 14.15 312 ALA E N 1
ATOM 13689 C CA . ALA E 1 312 ? 2.799 42.293 117.765 1.00 14.61 312 ALA E CA 1
ATOM 13690 C C . ALA E 1 312 ? 4.247 42.112 118.175 1.00 15.46 312 ALA E C 1
ATOM 13691 O O . ALA E 1 312 ? 5.145 42.672 117.553 1.00 15.03 312 ALA E O 1
ATOM 13693 N N . ALA E 1 313 ? 4.467 41.312 119.218 1.00 16.81 313 ALA E N 1
ATOM 13694 C CA . ALA E 1 313 ? 5.815 40.970 119.646 1.00 18.59 313 ALA E CA 1
ATOM 13695 C C . ALA E 1 313 ? 6.406 39.911 118.741 1.00 19.39 313 ALA E C 1
ATOM 13696 O O . ALA E 1 313 ? 7.577 39.917 118.520 1.00 19.41 313 ALA E O 1
ATOM 13698 N N . GLU E 1 314 ? 5.581 38.994 118.257 1.00 20.97 314 GLU E N 1
ATOM 13699 C CA . GLU E 1 314 ? 6.035 37.866 117.429 1.00 23.55 314 GLU E CA 1
ATOM 13700 C C . GLU E 1 314 ? 5.519 38.056 116.019 1.00 24.06 314 GLU E C 1
ATOM 13701 O O . GLU E 1 314 ? 4.327 38.275 115.806 1.00 24.31 314 GLU E O 1
ATOM 13707 N N . SER E 1 315 ? 6.395 37.996 115.037 1.00 25.27 315 SER E N 1
ATOM 13708 C CA . SER E 1 315 ? 5.903 37.967 113.689 1.00 26.94 315 SER E CA 1
ATOM 13709 C C . SER E 1 315 ? 5.260 36.584 113.447 1.00 27.13 315 SER E C 1
ATOM 13710 O O . SER E 1 315 ? 5.521 35.615 114.159 1.00 28.97 315 SER E O 1
ATOM 13713 N N . SER E 1 316 ? 4.330 36.546 112.521 1.00 27.20 316 SER E N 1
ATOM 13714 C CA . SER E 1 316 ? 3.704 35.324 112.045 1.00 26.70 316 SER E CA 1
ATOM 13715 C C . SER E 1 316 ? 3.299 35.667 110.638 1.00 26.37 316 SER E C 1
ATOM 13716 O O . SER E 1 316 ? 3.296 36.844 110.286 1.00 25.34 316 SER E O 1
ATOM 13719 N N . ASP E 1 317 ? 2.915 34.660 109.853 1.00 26.34 317 ASP E N 1
ATOM 13720 C CA . ASP E 1 317 ? 2.566 34.883 108.457 1.00 26.25 317 ASP E CA 1
ATOM 13721 C C . ASP E 1 317 ? 1.439 35.905 108.324 1.00 25.37 317 ASP E C 1
ATOM 13722 O O . ASP E 1 317 ? 1.520 36.818 107.491 1.00 25.40 317 ASP E O 1
ATOM 13727 N N . ILE E 1 318 ? 0.400 35.763 109.138 1.00 24.16 318 ILE E N 1
ATOM 13728 C CA . ILE E 1 318 ? -0.746 36.667 109.059 1.00 24.51 318 ILE E CA 1
ATOM 13729 C C . ILE E 1 318 ? -0.366 38.110 109.457 1.00 22.94 318 ILE E C 1
ATOM 13730 O O . ILE E 1 318 ? -0.796 39.071 108.817 1.00 21.98 318 ILE E O 1
ATOM 13735 N N . VAL E 1 319 ? 0.446 38.243 110.501 1.00 22.12 319 VAL E N 1
ATOM 13736 C CA . VAL E 1 319 ? 0.935 39.560 110.939 1.00 21.95 319 VAL E CA 1
ATOM 13737 C C . VAL E 1 319 ? 1.777 40.209 109.825 1.00 21.34 319 VAL E C 1
ATOM 13738 O O . VAL E 1 319 ? 1.565 41.391 109.470 1.00 21.28 319 VAL E O 1
ATOM 13742 N N . ALA E 1 320 ? 2.714 39.427 109.285 1.00 21.41 320 ALA E N 1
ATOM 13743 C CA . ALA E 1 320 ? 3.729 39.931 108.349 1.00 21.03 320 ALA E CA 1
ATOM 13744 C C . ALA E 1 320 ? 3.192 40.170 106.940 1.00 21.01 320 ALA E C 1
ATOM 13745 O O . ALA E 1 320 ? 3.803 40.904 106.161 1.00 21.70 320 ALA E O 1
ATOM 13747 N N . ALA E 1 321 ? 2.064 39.541 106.619 1.00 19.94 321 ALA E N 1
ATOM 13748 C CA . ALA E 1 321 ? 1.481 39.586 105.274 1.00 19.58 321 ALA E CA 1
ATOM 13749 C C . ALA E 1 321 ? 1.157 40.998 104.779 1.00 19.36 321 ALA E C 1
ATOM 13750 O O . ALA E 1 321 ? 1.198 41.271 103.581 1.00 19.33 321 ALA E O 1
ATOM 13752 N N . GLY E 1 322 ? 0.783 41.876 105.695 1.00 18.58 322 GLY E N 1
ATOM 13753 C CA . GLY E 1 322 ? 0.357 43.225 105.347 1.00 18.59 322 GLY E CA 1
ATOM 13754 C C . GLY E 1 322 ? 0.876 44.186 106.390 1.00 17.47 322 GLY E C 1
ATOM 13755 O O . GLY E 1 322 ? 1.713 43.808 107.181 1.00 16.71 322 GLY E O 1
ATOM 13756 N N . PRO E 1 323 ? 0.388 45.432 106.386 1.00 16.91 323 PRO E N 1
ATOM 13757 C CA . PRO E 1 323 ? 0.987 46.399 107.329 1.00 16.10 323 PRO E CA 1
ATOM 13758 C C . PRO E 1 323 ? 1.107 45.932 108.781 1.00 15.89 323 PRO E C 1
ATOM 13759 O O . PRO E 1 323 ? 0.151 45.387 109.377 1.00 16.27 323 PRO E O 1
ATOM 13763 N N . HIS E 1 324 ? 2.286 46.126 109.340 1.00 14.90 324 HIS E N 1
ATOM 13764 C CA . HIS E 1 324 ? 2.580 45.618 110.679 1.00 15.25 324 HIS E CA 1
ATOM 13765 C C . HIS E 1 324 ? 3.767 46.320 111.333 1.00 15.08 324 HIS E C 1
ATOM 13766 O O . HIS E 1 324 ? 4.650 46.875 110.660 1.00 14.93 324 HIS E O 1
ATOM 13773 N N . ILE E 1 325 ? 3.767 46.293 112.656 1.00 13.97 325 ILE E N 1
ATOM 13774 C CA . ILE E 1 325 ? 4.882 46.736 113.458 1.00 14.88 325 ILE E CA 1
ATOM 13775 C C . ILE E 1 325 ? 5.202 45.603 114.420 1.00 14.76 325 ILE E C 1
ATOM 13776 O O . ILE E 1 325 ? 4.324 45.153 115.177 1.00 15.76 325 ILE E O 1
ATOM 13781 N N . ILE E 1 326 ? 6.449 45.156 114.401 1.00 15.62 326 ILE E N 1
ATOM 13782 C CA . ILE E 1 326 ? 6.960 44.190 115.353 1.00 15.70 326 ILE E CA 1
ATOM 13783 C C . ILE E 1 326 ? 7.683 44.946 116.483 1.00 15.64 326 ILE E C 1
ATOM 13784 O O . ILE E 1 326 ? 8.587 45.780 116.244 1.00 15.16 326 ILE E O 1
ATOM 13789 N N . LEU E 1 327 ? 7.255 44.669 117.709 1.00 15.53 327 LEU E N 1
ATOM 13790 C CA . LEU E 1 327 ? 7.816 45.336 118.878 1.00 15.56 327 LEU E CA 1
ATOM 13791 C C . LEU E 1 327 ? 9.310 45.026 118.960 1.00 16.13 327 LEU E C 1
ATOM 13792 O O . LEU E 1 327 ? 9.740 43.963 118.534 1.00 15.66 327 LEU E O 1
ATOM 13797 N N . PRO E 1 328 ? 10.103 45.948 119.515 1.00 16.54 328 PRO E N 1
ATOM 13798 C CA . PRO E 1 328 ? 11.531 45.680 119.724 1.00 17.16 328 PRO E CA 1
ATOM 13799 C C . PRO E 1 328 ? 11.736 44.397 120.516 1.00 17.90 328 PRO E C 1
ATOM 13800 O O . PRO E 1 328 ? 10.892 44.054 121.361 1.00 17.15 328 PRO E O 1
ATOM 13804 N N . PRO E 1 329 ? 12.826 43.663 120.246 1.00 18.84 329 PRO E N 1
ATOM 13805 C CA . PRO E 1 329 ? 13.107 42.434 120.987 1.00 18.90 329 PRO E CA 1
ATOM 13806 C C . PRO E 1 329 ? 13.159 42.619 122.501 1.00 18.62 329 PRO E C 1
ATOM 13807 O O . PRO E 1 329 ? 13.799 43.545 122.994 1.00 18.57 329 PRO E O 1
ATOM 13811 N N . SER E 1 330 ? 12.508 41.718 123.222 1.00 18.31 330 SER E N 1
ATOM 13812 C CA . SER E 1 330 ? 12.566 41.735 124.680 1.00 17.85 330 SER E CA 1
ATOM 13813 C C . SER E 1 330 ? 12.248 40.366 125.212 1.00 17.45 330 SER E C 1
ATOM 13814 O O . SER E 1 330 ? 11.924 39.449 124.442 1.00 17.36 330 SER E O 1
ATOM 13817 N N . ARG E 1 331 ? 12.297 40.224 126.531 1.00 16.71 331 ARG E N 1
ATOM 13818 C CA . ARG E 1 331 ? 11.726 39.055 127.178 1.00 16.26 331 ARG E CA 1
ATOM 13819 C C . ARG E 1 331 ? 10.225 39.012 126.913 1.00 15.76 331 ARG E C 1
ATOM 13820 O O . ARG E 1 331 ? 9.613 40.012 126.460 1.00 15.18 331 ARG E O 1
ATOM 13828 N N . HIS E 1 332 ? 9.620 37.869 127.207 1.00 15.11 332 HIS E N 1
ATOM 13829 C CA . HIS E 1 332 ? 8.167 37.777 127.145 1.00 15.21 332 HIS E CA 1
ATOM 13830 C C . HIS E 1 332 ? 7.566 38.810 128.102 1.00 14.81 332 HIS E C 1
ATOM 13831 O O . HIS E 1 332 ? 8.004 38.896 129.269 1.00 14.20 332 HIS E O 1
ATOM 13838 N N . PHE E 1 333 ? 6.588 39.574 127.606 1.00 14.36 333 PHE E N 1
ATOM 13839 C CA . PHE E 1 333 ? 5.790 40.527 128.395 1.00 14.69 333 PHE E CA 1
ATOM 13840 C C . PHE E 1 333 ? 4.383 39.954 128.554 1.00 14.64 333 PHE E C 1
ATOM 13841 O O . PHE E 1 333 ? 3.829 39.372 127.604 1.00 15.51 333 PHE E O 1
ATOM 13849 N N . ILE E 1 334 ? 3.781 40.146 129.721 1.00 13.57 334 ILE E N 1
ATOM 13850 C CA . ILE E 1 334 ? 2.358 39.852 129.895 1.00 13.19 334 ILE E CA 1
ATOM 13851 C C . ILE E 1 334 ? 1.542 41.034 129.331 1.00 12.72 334 ILE E C 1
ATOM 13852 O O . ILE E 1 334 ? 2.103 42.084 129.012 1.00 12.20 334 ILE E O 1
ATOM 13857 N N . ASP E 1 335 ? 0.238 40.863 129.166 1.00 12.68 335 ASP E N 1
ATOM 13858 C CA . ASP E 1 335 ? -0.552 41.863 128.449 1.00 13.07 335 ASP E CA 1
ATOM 13859 C C . ASP E 1 335 ? -0.598 43.216 129.156 1.00 12.66 335 ASP E C 1
ATOM 13860 O O . ASP E 1 335 ? -0.581 44.236 128.476 1.00 12.83 335 ASP E O 1
ATOM 13865 N N . VAL E 1 336 ? -0.583 43.241 130.486 1.00 12.10 336 VAL E N 1
ATOM 13866 C CA . VAL E 1 336 ? -0.557 44.533 131.184 1.00 12.70 336 VAL E CA 1
ATOM 13867 C C . VAL E 1 336 ? 0.785 45.261 130.979 1.00 12.95 336 VAL E C 1
ATOM 13868 O O . VAL E 1 336 ? 0.823 46.491 131.034 1.00 13.63 336 VAL E O 1
ATOM 13872 N N . GLU E 1 337 ? 1.865 44.523 130.718 1.00 12.44 337 GLU E N 1
ATOM 13873 C CA . GLU E 1 337 ? 3.154 45.126 130.353 1.00 13.16 337 GLU E CA 1
ATOM 13874 C C . GLU E 1 337 ? 3.114 45.590 128.909 1.00 12.89 337 GLU E C 1
ATOM 13875 O O . GLU E 1 337 ? 3.515 46.707 128.601 1.00 13.06 337 GLU E O 1
ATOM 13881 N N . GLN E 1 338 ? 2.590 44.749 128.018 1.00 13.28 338 GLN E N 1
ATOM 13882 C CA . GLN E 1 338 ? 2.416 45.165 126.605 1.00 13.55 338 GLN E CA 1
ATOM 13883 C C . GLN E 1 338 ? 1.609 46.438 126.400 1.00 13.56 338 GLN E C 1
ATOM 13884 O O . GLN E 1 338 ? 1.826 47.162 125.423 1.00 13.20 338 GLN E O 1
ATOM 13890 N N . ALA E 1 339 ? 0.618 46.670 127.260 1.00 13.37 339 ALA E N 1
ATOM 13891 C CA . ALA E 1 339 ? -0.212 47.850 127.181 1.00 12.97 339 ALA E CA 1
ATOM 13892 C C . ALA E 1 339 ? 0.628 49.132 127.032 1.00 12.87 339 ALA E C 1
ATOM 13893 O O . ALA E 1 339 ? 0.290 50.007 126.220 1.00 12.92 339 ALA E O 1
ATOM 13895 N N . PHE E 1 340 ? 1.737 49.208 127.774 1.00 12.42 340 PHE E N 1
ATOM 13896 C CA . PHE E 1 340 ? 2.654 50.350 127.709 1.00 12.73 340 PHE E CA 1
ATOM 13897 C C . PHE E 1 340 ? 3.275 50.520 126.308 1.00 12.93 340 PHE E C 1
ATOM 13898 O O . PHE E 1 340 ? 3.321 51.628 125.767 1.00 12.08 340 PHE E O 1
ATOM 13906 N N . CYS E 1 341 ? 3.671 49.409 125.701 1.00 12.76 341 CYS E N 1
ATOM 13907 C CA . CYS E 1 341 ? 4.249 49.428 124.349 1.00 13.86 341 CYS E CA 1
ATOM 13908 C C . CYS E 1 341 ? 3.238 49.934 123.318 1.00 12.76 341 CYS E C 1
ATOM 13909 O O . CYS E 1 341 ? 3.523 50.854 122.548 1.00 12.96 341 CYS E O 1
ATOM 13912 N N . PHE E 1 342 ? 2.048 49.354 123.327 1.00 12.68 342 PHE E N 1
ATOM 13913 C CA . PHE E 1 342 ? 0.975 49.755 122.407 1.00 12.65 342 PHE E CA 1
ATOM 13914 C C . PHE E 1 342 ? 0.655 51.253 122.540 1.00 12.36 342 PHE E C 1
ATOM 13915 O O . PHE E 1 342 ? 0.511 51.973 121.555 1.00 13.20 342 PHE E O 1
ATOM 13923 N N . LEU E 1 343 ? 0.577 51.726 123.772 1.00 12.15 343 LEU E N 1
ATOM 13924 C CA . LEU E 1 343 ? 0.281 53.143 124.020 1.00 13.08 343 LEU E CA 1
ATOM 13925 C C . LEU E 1 343 ? 1.317 54.103 123.418 1.00 13.12 343 LEU E C 1
ATOM 13926 O O . LEU E 1 343 ? 0.963 55.224 123.025 1.00 13.15 343 LEU E O 1
ATOM 13939 N N . TYR E 1 345 ? 2.805 53.862 120.564 1.00 13.17 345 TYR E N 1
ATOM 13940 C CA . TYR E 1 345 ? 2.396 54.044 119.180 1.00 12.82 345 TYR E CA 1
ATOM 13941 C C . TYR E 1 345 ? 1.149 54.894 119.073 1.00 12.70 345 TYR E C 1
ATOM 13942 O O . TYR E 1 345 ? 1.092 55.804 118.262 1.00 12.84 345 TYR E O 1
ATOM 13951 N N . ALA E 1 346 ? 0.152 54.601 119.903 1.00 11.55 346 ALA E N 1
ATOM 13952 C CA . ALA E 1 346 ? -1.107 55.332 119.852 1.00 12.45 346 ALA E CA 1
ATOM 13953 C C . ALA E 1 346 ? -0.976 56.826 120.243 1.00 12.13 346 ALA E C 1
ATOM 13954 O O . ALA E 1 346 ? -1.642 57.682 119.655 1.00 11.60 346 ALA E O 1
ATOM 13956 N N . GLN E 1 347 ? -0.136 57.133 121.230 1.00 12.33 347 GLN E N 1
ATOM 13957 C CA . GLN E 1 347 ? 0.054 58.514 121.675 1.00 13.11 347 GLN E CA 1
ATOM 13958 C C . GLN E 1 347 ? 0.754 59.341 120.582 1.00 13.14 347 GLN E C 1
ATOM 13959 O O . GLN E 1 347 ? 0.310 60.434 120.208 1.00 13.35 347 GLN E O 1
ATOM 13965 N N . THR E 1 348 ? 1.810 58.767 120.046 1.00 13.59 348 THR E N 1
ATOM 13966 C CA . THR E 1 348 ? 2.617 59.410 119.009 1.00 14.39 348 THR E CA 1
ATOM 13967 C C . THR E 1 348 ? 1.811 59.582 117.712 1.00 14.54 348 THR E C 1
ATOM 13968 O O . THR E 1 348 ? 1.850 60.639 117.102 1.00 14.38 348 THR E O 1
ATOM 13972 N N . PHE E 1 349 ? 1.065 58.551 117.310 1.00 14.87 349 PHE E N 1
ATOM 13973 C CA . PHE E 1 349 ? 0.147 58.665 116.183 1.00 14.65 349 PHE E CA 1
ATOM 13974 C C . PHE E 1 349 ? -0.815 59.843 116.350 1.00 14.28 349 PHE E C 1
ATOM 13975 O O . PHE E 1 349 ? -0.919 60.695 115.463 1.00 14.30 349 PHE E O 1
ATOM 13983 N N . ALA E 1 350 ? -1.512 59.911 117.477 1.00 14.58 350 ALA E N 1
ATOM 13984 C CA . ALA E 1 350 ? -2.452 61.008 117.726 1.00 15.15 350 ALA E CA 1
ATOM 13985 C C . ALA E 1 350 ? -1.805 62.397 117.685 1.00 15.53 350 ALA E C 1
ATOM 13986 O O . ALA E 1 350 ? -2.356 63.341 117.094 1.00 15.29 350 ALA E O 1
ATOM 13988 N N . LEU E 1 351 ? -0.651 62.523 118.327 1.00 15.60 351 LEU E N 1
ATOM 13989 C CA . LEU E 1 351 ? 0.115 63.759 118.289 1.00 16.33 351 LEU E CA 1
ATOM 13990 C C . LEU E 1 351 ? 0.371 64.198 116.835 1.00 16.64 351 LEU E C 1
ATOM 13991 O O . LEU E 1 351 ? 0.088 65.344 116.470 1.00 16.58 351 LEU E O 1
ATOM 14004 N N . GLN E 1 353 ? -0.984 63.188 113.958 1.00 17.85 353 GLN E N 1
ATOM 14005 C CA . GLN E 1 353 ? -2.214 63.508 113.226 1.00 17.89 353 GLN E CA 1
ATOM 14006 C C . GLN E 1 353 ? -2.676 64.923 113.538 1.00 17.95 353 GLN E C 1
ATOM 14007 O O . GLN E 1 353 ? -3.074 65.666 112.637 1.00 18.98 353 GLN E O 1
ATOM 14013 N N . SER E 1 354 ? -2.630 65.285 114.816 1.00 18.08 354 SER E N 1
ATOM 14014 C CA . SER E 1 354 ? -3.048 66.605 115.290 1.00 19.50 354 SER E CA 1
ATOM 14015 C C . SER E 1 354 ? -2.238 67.724 114.629 1.00 21.20 354 SER E C 1
ATOM 14016 O O . SER E 1 354 ? -2.787 68.716 114.097 1.00 22.22 354 SER E O 1
ATOM 14019 N N . LEU E 1 355 ? -0.927 67.553 114.658 1.00 22.87 355 LEU E N 1
ATOM 14020 C CA . LEU E 1 355 ? -0.023 68.488 114.006 1.00 24.75 355 LEU E CA 1
ATOM 14021 C C . LEU E 1 355 ? -0.190 68.506 112.476 1.00 25.85 355 LEU E C 1
ATOM 14022 O O . LEU E 1 355 ? -0.201 69.584 111.895 1.00 25.42 355 LEU E O 1
ATOM 14027 N N . HIS E 1 356 ? -0.331 67.340 111.838 1.00 27.39 356 HIS E N 1
ATOM 14028 C CA . HIS E 1 356 ? -0.448 67.267 110.377 1.00 28.84 356 HIS E CA 1
ATOM 14029 C C . HIS E 1 356 ? -1.641 68.043 109.854 1.00 30.02 356 HIS E C 1
ATOM 14030 O O . HIS E 1 356 ? -1.579 68.594 108.762 1.00 30.43 356 HIS E O 1
ATOM 14045 N N . GLY E 1 358 ? -2.824 70.693 111.308 1.00 30.65 358 GLY E N 1
ATOM 14046 C CA . GLY E 1 358 ? -2.657 72.091 111.676 1.00 30.18 358 GLY E CA 1
ATOM 14047 C C . GLY E 1 358 ? -3.279 72.451 113.004 1.00 29.15 358 GLY E C 1
ATOM 14048 O O . GLY E 1 358 ? -3.485 73.630 113.303 1.00 28.77 358 GLY E O 1
ATOM 14049 N N . ASN E 1 359 ? -3.570 71.441 113.815 1.00 27.43 359 ASN E N 1
ATOM 14050 C CA . ASN E 1 359 ? -4.090 71.670 115.147 1.00 26.44 359 ASN E CA 1
ATOM 14051 C C . ASN E 1 359 ? -2.951 72.006 116.128 1.00 25.54 359 ASN E C 1
ATOM 14052 O O . ASN E 1 359 ? -1.788 71.802 115.827 1.00 25.13 359 ASN E O 1
ATOM 14057 N N . THR E 1 360 ? -3.305 72.545 117.286 1.00 25.01 360 THR E N 1
ATOM 14058 C CA . THR E 1 360 ? -2.367 72.739 118.393 1.00 24.66 360 THR E CA 1
ATOM 14059 C C . THR E 1 360 ? -2.614 71.671 119.476 1.00 23.67 360 THR E C 1
ATOM 14060 O O . THR E 1 360 ? -3.493 71.847 120.316 1.00 22.51 360 THR E O 1
ATOM 14064 N N . PRO E 1 361 ? -1.847 70.562 119.443 1.00 22.98 361 PRO E N 1
ATOM 14065 C CA . PRO E 1 361 ? -2.178 69.398 120.281 1.00 22.88 361 PRO E CA 1
ATOM 14066 C C . PRO E 1 361 ? -2.253 69.663 121.778 1.00 21.95 361 PRO E C 1
ATOM 14067 O O . PRO E 1 361 ? -3.029 69.022 122.449 1.00 21.03 361 PRO E O 1
ATOM 14071 N N . ASP E 1 362 ? -1.475 70.621 122.292 1.00 21.52 362 ASP E N 1
ATOM 14072 C CA . ASP E 1 362 ? -1.468 70.910 123.719 1.00 22.15 362 ASP E CA 1
ATOM 14073 C C . ASP E 1 362 ? -2.798 71.504 124.196 1.00 22.68 362 ASP E C 1
ATOM 14074 O O . ASP E 1 362 ? -3.150 71.344 125.365 1.00 22.92 362 ASP E O 1
ATOM 14079 N N . THR E 1 363 ? -3.488 72.184 123.269 1.00 24.08 363 THR E N 1
ATOM 14080 C CA . THR E 1 363 ? -4.837 72.752 123.409 1.00 24.97 363 THR E CA 1
ATOM 14081 C C . THR E 1 363 ? -5.580 72.497 122.054 1.00 26.10 363 THR E C 1
ATOM 14082 O O . THR E 1 363 ? -5.681 73.375 121.163 1.00 24.58 363 THR E O 1
ATOM 14086 N N . PRO E 1 364 ? -6.040 71.265 121.869 1.00 27.03 364 PRO E N 1
ATOM 14087 C CA . PRO E 1 364 ? -6.465 70.826 120.528 1.00 27.93 364 PRO E CA 1
ATOM 14088 C C . PRO E 1 364 ? -7.821 71.335 120.091 1.00 29.62 364 PRO E C 1
ATOM 14089 O O . PRO E 1 364 ? -8.281 70.912 119.024 1.00 32.70 364 PRO E O 1
ATOM 14093 N N . GLY E 1 376 ? -18.507 73.109 132.704 1.00 28.59 376 GLY E N 1
ATOM 14094 C CA . GLY E 1 376 ? -18.086 71.804 133.216 1.00 27.97 376 GLY E CA 1
ATOM 14095 C C . GLY E 1 376 ? -19.030 71.188 134.245 1.00 27.20 376 GLY E C 1
ATOM 14096 O O . GLY E 1 376 ? -20.161 71.639 134.428 1.00 27.84 376 GLY E O 1
ATOM 14097 N N . VAL E 1 377 ? -18.555 70.153 134.929 1.00 26.41 377 VAL E N 1
ATOM 14098 C CA . VAL E 1 377 ? -19.409 69.404 135.848 1.00 25.53 377 VAL E CA 1
ATOM 14099 C C . VAL E 1 377 ? -19.708 70.219 137.112 1.00 23.79 377 VAL E C 1
ATOM 14100 O O . VAL E 1 377 ? -18.842 70.859 137.670 1.00 23.87 377 VAL E O 1
ATOM 14104 N N . ILE E 1 378 ? -20.950 70.167 137.548 1.00 22.16 378 ILE E N 1
ATOM 14105 C CA . ILE E 1 378 ? -21.364 70.673 138.847 1.00 20.86 378 ILE E CA 1
ATOM 14106 C C . ILE E 1 378 ? -21.635 69.466 139.745 1.00 19.61 378 ILE E C 1
ATOM 14107 O O . ILE E 1 378 ? -22.383 68.577 139.361 1.00 19.68 378 ILE E O 1
ATOM 14112 N N . ILE E 1 379 ? -21.054 69.452 140.934 1.00 17.63 379 ILE E N 1
ATOM 14113 C CA . ILE E 1 379 ? -21.290 68.389 141.878 1.00 17.36 379 ILE E CA 1
ATOM 14114 C C . ILE E 1 379 ? -22.504 68.766 142.709 1.00 18.16 379 ILE E C 1
ATOM 14115 O O . ILE E 1 379 ? -22.609 69.894 143.211 1.00 18.35 379 ILE E O 1
ATOM 14120 N N . HIS E 1 380 ? -23.418 67.816 142.847 1.00 18.45 380 HIS E N 1
ATOM 14121 C CA . HIS E 1 380 ? -24.628 67.993 143.644 1.00 19.01 380 HIS E CA 1
ATOM 14122 C C . HIS E 1 380 ? -24.518 67.087 144.869 1.00 19.12 380 HIS E C 1
ATOM 14123 O O . HIS E 1 380 ? -24.067 65.940 144.747 1.00 18.76 380 HIS E O 1
ATOM 14130 N N . PRO E 1 381 ? -24.917 67.596 146.055 1.00 19.69 381 PRO E N 1
ATOM 14131 C CA . PRO E 1 381 ? -24.856 66.791 147.253 1.00 19.74 381 PRO E CA 1
ATOM 14132 C C . PRO E 1 381 ? -25.852 65.642 147.231 1.00 19.20 381 PRO E C 1
ATOM 14133 O O . PRO E 1 381 ? -26.969 65.801 146.756 1.00 19.18 381 PRO E O 1
ATOM 14137 N N . TRP E 1 382 ? -25.439 64.496 147.753 1.00 19.37 382 TRP E N 1
ATOM 14138 C CA . TRP E 1 382 ? -26.327 63.361 147.916 1.00 20.04 382 TRP E CA 1
ATOM 14139 C C . TRP E 1 382 ? -27.422 63.738 148.930 1.00 21.01 382 TRP E C 1
ATOM 14140 O O . TRP E 1 382 ? -28.592 63.408 148.753 1.00 19.96 382 TRP E O 1
ATOM 14151 N N . GLN E 1 383 ? -26.980 64.371 150.013 1.00 21.94 383 GLN E N 1
ATOM 14152 C CA . GLN E 1 383 ? -27.749 65.258 150.861 1.00 24.97 383 GLN E CA 1
ATOM 14153 C C . GLN E 1 383 ? -27.581 65.502 152.309 1.00 25.09 383 GLN E C 1
ATOM 14154 O O . GLN E 1 383 ? -26.963 64.668 152.958 1.00 27.74 383 GLN E O 1
ATOM 14160 N N . TYR F 1 5 ? -52.140 44.398 124.039 1.00 21.42 5 TYR F N 1
ATOM 14161 C CA . TYR F 1 5 ? -50.847 44.701 123.376 1.00 21.71 5 TYR F CA 1
ATOM 14162 C C . TYR F 1 5 ? -50.813 44.235 121.913 1.00 22.20 5 TYR F C 1
ATOM 14163 O O . TYR F 1 5 ? -49.763 43.870 121.388 1.00 22.31 5 TYR F O 1
ATOM 14172 N N . THR F 1 6 ? -51.956 44.241 121.239 1.00 22.28 6 THR F N 1
ATOM 14173 C CA . THR F 1 6 ? -51.962 43.770 119.851 1.00 22.69 6 THR F CA 1
ATOM 14174 C C . THR F 1 6 ? -51.180 44.759 118.997 1.00 22.91 6 THR F C 1
ATOM 14175 O O . THR F 1 6 ? -51.410 45.968 119.075 1.00 23.02 6 THR F O 1
ATOM 14179 N N . PRO F 1 7 ? -50.210 44.269 118.222 1.00 23.34 7 PRO F N 1
ATOM 14180 C CA . PRO F 1 7 ? -49.480 45.215 117.389 1.00 24.06 7 PRO F CA 1
ATOM 14181 C C . PRO F 1 7 ? -50.290 45.755 116.226 1.00 24.17 7 PRO F C 1
ATOM 14182 O O . PRO F 1 7 ? -51.190 45.071 115.727 1.00 24.40 7 PRO F O 1
ATOM 14186 N N . ALA F 1 8 ? -49.935 46.961 115.797 1.00 24.18 8 ALA F N 1
ATOM 14187 C CA . ALA F 1 8 ? -50.361 47.500 114.502 1.00 24.09 8 ALA F CA 1
ATOM 14188 C C . ALA F 1 8 ? -49.715 46.740 113.364 1.00 23.99 8 ALA F C 1
ATOM 14189 O O . ALA F 1 8 ? -48.721 46.033 113.541 1.00 23.33 8 ALA F O 1
ATOM 14191 N N . ALA F 1 9 ? -50.286 46.887 112.179 1.00 24.39 9 ALA F N 1
ATOM 14192 C CA . ALA F 1 9 ? -49.702 46.309 110.975 1.00 25.03 9 ALA F CA 1
ATOM 14193 C C . ALA F 1 9 ? -48.277 46.805 110.779 1.00 24.79 9 ALA F C 1
ATOM 14194 O O . ALA F 1 9 ? -47.980 47.964 111.046 1.00 24.62 9 ALA F O 1
ATOM 14196 N N . ALA F 1 10 ? -47.408 45.915 110.310 1.00 25.66 10 ALA F N 1
ATOM 14197 C CA . ALA F 1 10 ? -46.021 46.268 109.977 1.00 25.46 10 ALA F CA 1
ATOM 14198 C C . ALA F 1 10 ? -45.914 46.714 108.520 1.00 25.62 10 ALA F C 1
ATOM 14199 O O . ALA F 1 10 ? -45.487 45.950 107.653 1.00 25.27 10 ALA F O 1
ATOM 14201 N N . ALA F 1 11 ? -46.260 47.972 108.263 1.00 25.62 11 ALA F N 1
ATOM 14202 C CA . ALA F 1 11 ? -46.321 48.493 106.886 1.00 25.24 11 ALA F CA 1
ATOM 14203 C C . ALA F 1 11 ? -45.005 48.501 106.118 1.00 25.17 11 ALA F C 1
ATOM 14204 O O . ALA F 1 11 ? -45.032 48.552 104.900 1.00 25.51 11 ALA F O 1
ATOM 14206 N N . THR F 1 12 ? -43.852 48.475 106.794 1.00 24.62 12 THR F N 1
ATOM 14207 C CA . THR F 1 12 ? -42.568 48.411 106.081 1.00 23.70 12 THR F CA 1
ATOM 14208 C C . THR F 1 12 ? -42.369 47.026 105.478 1.00 23.33 12 THR F C 1
ATOM 14209 O O . THR F 1 12 ? -41.476 46.828 104.676 1.00 23.63 12 THR F O 1
ATOM 14213 N N . GLY F 1 13 ? -43.160 46.062 105.939 1.00 23.09 13 GLY F N 1
ATOM 14214 C CA . GLY F 1 13 ? -43.042 44.675 105.513 1.00 22.35 13 GLY F CA 1
ATOM 14215 C C . GLY F 1 13 ? -41.772 43.982 105.992 1.00 22.56 13 GLY F C 1
ATOM 14216 O O . GLY F 1 13 ? -41.344 43.019 105.374 1.00 23.41 13 GLY F O 1
ATOM 14217 N N . THR F 1 14 ? -41.160 44.471 107.076 1.00 21.11 14 THR F N 1
ATOM 14218 C CA . THR F 1 14 ? -39.920 43.883 107.570 1.00 20.24 14 THR F CA 1
ATOM 14219 C C . THR F 1 14 ? -40.165 43.046 108.828 1.00 19.20 14 THR F C 1
ATOM 14220 O O . THR F 1 14 ? -41.102 43.304 109.607 1.00 17.11 14 THR F O 1
ATOM 14224 N N . TRP F 1 15 ? -39.321 42.032 109.020 1.00 18.96 15 TRP F N 1
ATOM 14225 C CA . TRP F 1 15 ? -39.346 41.268 110.264 1.00 18.97 15 TRP F CA 1
ATOM 14226 C C . TRP F 1 15 ? -38.983 42.189 111.433 1.00 18.66 15 TRP F C 1
ATOM 14227 O O . TRP F 1 15 ? -39.515 42.055 112.534 1.00 18.34 15 TRP F O 1
ATOM 14238 N N . THR F 1 16 ? -38.069 43.116 111.183 1.00 18.32 16 THR F N 1
ATOM 14239 C CA . THR F 1 16 ? -37.574 43.997 112.248 1.00 18.35 16 THR F CA 1
ATOM 14240 C C . THR F 1 16 ? -38.716 44.831 112.815 1.00 18.19 16 THR F C 1
ATOM 14241 O O . THR F 1 16 ? -38.834 44.955 114.015 1.00 16.71 16 THR F O 1
ATOM 14245 N N . GLU F 1 17 ? -39.595 45.365 111.959 1.00 18.08 17 GLU F N 1
ATOM 14246 C CA . GLU F 1 17 ? -40.728 46.140 112.461 1.00 18.16 17 GLU F CA 1
ATOM 14247 C C . GLU F 1 17 ? -41.710 45.296 113.267 1.00 17.94 17 GLU F C 1
ATOM 14248 O O . GLU F 1 17 ? -42.187 45.712 114.346 1.00 17.36 17 GLU F O 1
ATOM 14254 N N . GLU F 1 18 ? -42.023 44.119 112.722 1.00 17.89 18 GLU F N 1
ATOM 14255 C CA . GLU F 1 18 ? -42.894 43.147 113.365 1.00 19.28 18 GLU F CA 1
ATOM 14256 C C . GLU F 1 18 ? -42.366 42.811 114.760 1.00 16.91 18 GLU F C 1
ATOM 14257 O O . GLU F 1 18 ? -43.120 42.715 115.725 1.00 16.04 18 GLU F O 1
ATOM 14263 N N . GLU F 1 19 ? -41.059 42.659 114.842 1.00 15.68 19 GLU F N 1
ATOM 14264 C CA . GLU F 1 19 ? -40.403 42.250 116.064 1.00 16.29 19 GLU F CA 1
ATOM 14265 C C . GLU F 1 19 ? -40.334 43.393 117.087 1.00 15.53 19 GLU F C 1
ATOM 14266 O O . GLU F 1 19 ? -40.444 43.141 118.280 1.00 15.70 19 GLU F O 1
ATOM 14272 N N . ILE F 1 20 ? -40.155 44.625 116.629 1.00 14.38 20 ILE F N 1
ATOM 14273 C CA . ILE F 1 20 ? -40.285 45.804 117.501 1.00 14.92 20 ILE F CA 1
ATOM 14274 C C . ILE F 1 20 ? -41.688 45.905 118.060 1.00 14.74 20 ILE F C 1
ATOM 14275 O O . ILE F 1 20 ? -41.879 46.083 119.266 1.00 13.30 20 ILE F O 1
ATOM 14280 N N . ARG F 1 21 ? -42.679 45.769 117.189 1.00 14.32 21 ARG F N 1
ATOM 14281 C CA . ARG F 1 21 ? -44.060 45.980 117.587 1.00 15.44 21 ARG F CA 1
ATOM 14282 C C . ARG F 1 21 ? -44.645 44.914 118.507 1.00 15.22 21 ARG F C 1
ATOM 14283 O O . ARG F 1 21 ? -45.498 45.239 119.339 1.00 16.31 21 ARG F O 1
ATOM 14291 N N . HIS F 1 22 ? -44.165 43.672 118.427 1.00 15.80 22 HIS F N 1
ATOM 14292 C CA . HIS F 1 22 ? -44.694 42.634 119.321 1.00 15.03 22 HIS F CA 1
ATOM 14293 C C . HIS F 1 22 ? -44.015 42.571 120.696 1.00 14.71 22 HIS F C 1
ATOM 14294 O O . HIS F 1 22 ? -44.276 41.660 121.482 1.00 13.42 22 HIS F O 1
ATOM 14301 N N . GLN F 1 23 ? -43.160 43.544 120.979 1.00 14.30 23 GLN F N 1
ATOM 14302 C CA . GLN F 1 23 ? -42.407 43.549 122.246 1.00 14.58 23 GLN F CA 1
ATOM 14303 C C . GLN F 1 23 ? -43.283 43.607 123.504 1.00 14.74 23 GLN F C 1
ATOM 14304 O O . GLN F 1 23 ? -43.157 42.724 124.350 1.00 14.62 23 GLN F O 1
ATOM 14310 N N . PRO F 1 24 ? -44.148 44.636 123.662 1.00 15.24 24 PRO F N 1
ATOM 14311 C CA . PRO F 1 24 ? -44.981 44.673 124.886 1.00 14.74 24 PRO F CA 1
ATOM 14312 C C . PRO F 1 24 ? -45.720 43.387 125.175 1.00 14.70 24 PRO F C 1
ATOM 14313 O O . PRO F 1 24 ? -45.650 42.871 126.300 1.00 14.05 24 PRO F O 1
ATOM 14317 N N . ARG F 1 25 ? -46.374 42.831 124.153 1.00 13.92 25 ARG F N 1
ATOM 14318 C CA . ARG F 1 25 ? -47.041 41.534 124.277 1.00 14.48 25 ARG F CA 1
ATOM 14319 C C . ARG F 1 25 ? -46.093 40.385 124.700 1.00 13.73 25 ARG F C 1
ATOM 14320 O O . ARG F 1 25 ? -46.445 39.561 125.551 1.00 13.37 25 ARG F O 1
ATOM 14328 N N . ALA F 1 26 ? -44.907 40.338 124.092 1.00 13.59 26 ALA F N 1
ATOM 14329 C CA . ALA F 1 26 ? -43.916 39.295 124.374 1.00 13.22 26 ALA F CA 1
ATOM 14330 C C . ALA F 1 26 ? -43.436 39.388 125.821 1.00 13.16 26 ALA F C 1
ATOM 14331 O O . ALA F 1 26 ? -43.295 38.383 126.503 1.00 11.53 26 ALA F O 1
ATOM 14333 N N . TRP F 1 27 ? -43.216 40.612 126.306 1.00 12.55 27 TRP F N 1
ATOM 14334 C CA . TRP F 1 27 ? -42.787 40.803 127.703 1.00 12.75 27 TRP F CA 1
ATOM 14335 C C . TRP F 1 27 ? -43.727 40.201 128.710 1.00 13.71 27 TRP F C 1
ATOM 14336 O O . TRP F 1 27 ? -43.276 39.506 129.608 1.00 12.76 27 TRP F O 1
ATOM 14347 N N . ILE F 1 28 ? -45.023 40.456 128.557 1.00 13.71 28 ILE F N 1
ATOM 14348 C CA . ILE F 1 28 ? -46.008 39.961 129.507 1.00 14.15 28 ILE F CA 1
ATOM 14349 C C . ILE F 1 28 ? -46.190 38.456 129.348 1.00 14.44 28 ILE F C 1
ATOM 14350 O O . ILE F 1 28 ? -46.312 37.751 130.353 1.00 14.66 28 ILE F O 1
ATOM 14355 N N . ARG F 1 29 ? -46.102 37.951 128.109 1.00 13.59 29 ARG F N 1
ATOM 14356 C CA . ARG F 1 29 ? -46.061 36.493 127.896 1.00 14.33 29 ARG F CA 1
ATOM 14357 C C . ARG F 1 29 ? -44.904 35.848 128.637 1.00 13.96 29 ARG F C 1
ATOM 14358 O O . ARG F 1 29 ? -45.082 34.833 129.308 1.00 13.33 29 ARG F O 1
ATOM 14366 N N . SER F 1 30 ? -43.713 36.446 128.536 1.00 13.52 30 SER F N 1
ATOM 14367 C CA . SER F 1 30 ? -42.577 35.888 129.248 1.00 13.62 30 SER F CA 1
ATOM 14368 C C . SER F 1 30 ? -42.747 35.908 130.756 1.00 14.11 30 SER F C 1
ATOM 14369 O O . SER F 1 30 ? -42.452 34.915 131.430 1.00 13.19 30 SER F O 1
ATOM 14372 N N . LEU F 1 31 ? -43.199 37.033 131.298 1.00 14.40 31 LEU F N 1
ATOM 14373 C CA . LEU F 1 31 ? -43.335 37.129 132.744 1.00 15.69 31 LEU F CA 1
ATOM 14374 C C . LEU F 1 31 ? -44.462 36.244 133.307 1.00 16.30 31 LEU F C 1
ATOM 14375 O O . LEU F 1 31 ? -44.319 35.695 134.391 1.00 15.41 31 LEU F O 1
ATOM 14380 N N . THR F 1 32 ? -45.555 36.080 132.564 1.00 16.46 32 THR F N 1
ATOM 14381 C CA . THR F 1 32 ? -46.613 35.149 132.987 1.00 17.02 32 THR F CA 1
ATOM 14382 C C . THR F 1 32 ? -46.089 33.707 132.928 1.00 16.68 32 THR F C 1
ATOM 14383 O O . THR F 1 32 ? -46.463 32.881 133.747 1.00 16.61 32 THR F O 1
ATOM 14387 N N . ASN F 1 33 ? -45.198 33.407 131.989 1.00 17.05 33 ASN F N 1
ATOM 14388 C CA . ASN F 1 33 ? -44.574 32.075 131.934 1.00 17.03 33 ASN F CA 1
ATOM 14389 C C . ASN F 1 33 ? -43.666 31.833 133.155 1.00 16.93 33 ASN F C 1
ATOM 14390 O O . ASN F 1 33 ? -43.657 30.746 133.755 1.00 15.48 33 ASN F O 1
ATOM 14395 N N . ILE F 1 34 ? -42.936 32.875 133.543 1.00 16.68 34 ILE F N 1
ATOM 14396 C CA . ILE F 1 34 ? -42.090 32.817 134.737 1.00 17.12 34 ILE F CA 1
ATOM 14397 C C . ILE F 1 34 ? -42.989 32.567 135.968 1.00 17.27 34 ILE F C 1
ATOM 14398 O O . ILE F 1 34 ? -42.634 31.786 136.836 1.00 17.81 34 ILE F O 1
ATOM 14403 N N . ASP F 1 35 ? -44.157 33.197 136.028 1.00 18.61 35 ASP F N 1
ATOM 14404 C CA . ASP F 1 35 ? -45.111 32.898 137.107 1.00 19.32 35 ASP F CA 1
ATOM 14405 C C . ASP F 1 35 ? -45.414 31.408 137.189 1.00 20.16 35 ASP F C 1
ATOM 14406 O O . ASP F 1 35 ? -45.421 30.842 138.285 1.00 19.99 35 ASP F O 1
ATOM 14411 N N . ALA F 1 36 ? -45.648 30.785 136.032 1.00 20.64 36 ALA F N 1
ATOM 14412 C CA . ALA F 1 36 ? -45.893 29.338 135.968 1.00 21.39 36 ALA F CA 1
ATOM 14413 C C . ALA F 1 36 ? -44.695 28.527 136.436 1.00 22.00 36 ALA F C 1
ATOM 14414 O O . ALA F 1 36 ? -44.874 27.480 137.045 1.00 22.21 36 ALA F O 1
ATOM 14416 N N . LEU F 1 37 ? -43.490 29.017 136.152 1.00 22.26 37 LEU F N 1
ATOM 14417 C CA . LEU F 1 37 ? -42.236 28.334 136.484 1.00 22.89 37 LEU F CA 1
ATOM 14418 C C . LEU F 1 37 ? -41.654 28.698 137.842 1.00 23.15 37 LEU F C 1
ATOM 14419 O O . LEU F 1 37 ? -40.574 28.223 138.177 1.00 23.44 37 LEU F O 1
ATOM 14424 N N . ARG F 1 38 ? -42.330 29.554 138.606 1.00 23.50 38 ARG F N 1
ATOM 14425 C CA . ARG F 1 38 ? -41.706 30.194 139.743 1.00 24.24 38 ARG F CA 1
ATOM 14426 C C . ARG F 1 38 ? -41.238 29.224 140.822 1.00 25.11 38 ARG F C 1
ATOM 14427 O O . ARG F 1 38 ? -40.186 29.429 141.425 1.00 24.51 38 ARG F O 1
ATOM 14435 N N . SER F 1 39 ? -42.020 28.184 141.082 1.00 25.61 39 SER F N 1
ATOM 14436 C CA . SER F 1 39 ? -41.618 27.198 142.079 1.00 26.50 39 SER F CA 1
ATOM 14437 C C . SER F 1 39 ? -40.392 26.410 141.646 1.00 26.32 39 SER F C 1
ATOM 14438 O O . SER F 1 39 ? -39.504 26.185 142.463 1.00 26.11 39 SER F O 1
ATOM 14441 N N . ALA F 1 40 ? -40.356 25.989 140.377 1.00 26.20 40 ALA F N 1
ATOM 14442 C CA . ALA F 1 40 ? -39.188 25.302 139.812 1.00 25.89 40 ALA F CA 1
ATOM 14443 C C . ALA F 1 40 ? -37.969 26.229 139.833 1.00 25.76 40 ALA F C 1
ATOM 14444 O O . ALA F 1 40 ? -36.874 25.803 140.208 1.00 25.96 40 ALA F O 1
ATOM 14446 N N . LEU F 1 41 ? -38.161 27.487 139.408 1.00 25.28 41 LEU F N 1
ATOM 14447 C CA . LEU F 1 41 ? -37.087 28.494 139.439 1.00 25.07 41 LEU F CA 1
ATOM 14448 C C . LEU F 1 41 ? -36.573 28.680 140.860 1.00 25.11 41 LEU F C 1
ATOM 14449 O O . LEU F 1 41 ? -35.366 28.718 141.082 1.00 24.87 41 LEU F O 1
ATOM 14454 N N . ASN F 1 42 ? -37.491 28.819 141.820 1.00 25.06 42 ASN F N 1
ATOM 14455 C CA . ASN F 1 42 ? -37.110 29.073 143.206 1.00 25.61 42 ASN F CA 1
ATOM 14456 C C . ASN F 1 42 ? -36.373 27.872 143.794 1.00 25.22 42 ASN F C 1
ATOM 14457 O O . ASN F 1 42 ? -35.416 28.039 144.552 1.00 25.42 42 ASN F O 1
ATOM 14462 N N . ASN F 1 43 ? -36.811 26.674 143.442 1.00 25.07 43 ASN F N 1
ATOM 14463 C CA . ASN F 1 43 ? -36.178 25.456 143.932 1.00 25.94 43 ASN F CA 1
ATOM 14464 C C . ASN F 1 43 ? -34.755 25.310 143.422 1.00 25.49 43 ASN F C 1
ATOM 14465 O O . ASN F 1 43 ? -33.904 24.764 144.118 1.00 26.15 43 ASN F O 1
ATOM 14470 N N . PHE F 1 44 ? -34.512 25.767 142.198 1.00 24.99 44 PHE F N 1
ATOM 14471 C CA . PHE F 1 44 ? -33.158 25.790 141.652 1.00 24.21 44 PHE F CA 1
ATOM 14472 C C . PHE F 1 44 ? -32.296 26.906 142.266 1.00 23.87 44 PHE F C 1
ATOM 14473 O O . PHE F 1 44 ? -31.151 26.681 142.677 1.00 23.91 44 PHE F O 1
ATOM 14481 N N . LEU F 1 45 ? -32.837 28.109 142.341 1.00 23.58 45 LEU F N 1
ATOM 14482 C CA . LEU F 1 45 ? -32.031 29.276 142.664 1.00 23.64 45 LEU F CA 1
ATOM 14483 C C . LEU F 1 45 ? -31.848 29.509 144.157 1.00 24.55 45 LEU F C 1
ATOM 14484 O O . LEU F 1 45 ? -30.807 29.993 144.592 1.00 23.93 45 LEU F O 1
ATOM 14489 N N . GLU F 1 46 ? -32.855 29.189 144.957 1.00 25.22 46 GLU F N 1
ATOM 14490 C CA . GLU F 1 46 ? -32.811 29.620 146.349 1.00 26.21 46 GLU F CA 1
ATOM 14491 C C . GLU F 1 46 ? -31.614 28.999 147.102 1.00 25.31 46 GLU F C 1
ATOM 14492 O O . GLU F 1 46 ? -30.932 29.695 147.844 1.00 25.39 46 GLU F O 1
ATOM 14498 N N . PRO F 1 47 ? -31.317 27.713 146.872 1.00 24.85 47 PRO F N 1
ATOM 14499 C CA . PRO F 1 47 ? -30.124 27.120 147.485 1.00 24.44 47 PRO F CA 1
ATOM 14500 C C . PRO F 1 47 ? -28.799 27.764 147.034 1.00 23.67 47 PRO F C 1
ATOM 14501 O O . PRO F 1 47 ? -27.823 27.777 147.793 1.00 24.07 47 PRO F O 1
ATOM 14505 N N . LEU F 1 48 ? -28.778 28.283 145.807 1.00 22.59 48 LEU F N 1
ATOM 14506 C CA . LEU F 1 48 ? -27.582 28.925 145.272 1.00 21.94 48 LEU F CA 1
ATOM 14507 C C . LEU F 1 48 ? -27.446 30.300 145.905 1.00 21.57 48 LEU F C 1
ATOM 14508 O O . LEU F 1 48 ? -26.375 30.677 146.351 1.00 19.38 48 LEU F O 1
ATOM 14513 N N . LEU F 1 49 ? -28.550 31.038 145.987 1.00 22.32 49 LEU F N 1
ATOM 14514 C CA . LEU F 1 49 ? -28.495 32.397 146.490 1.00 24.01 49 LEU F CA 1
ATOM 14515 C C . LEU F 1 49 ? -28.254 32.445 148.006 1.00 24.36 49 LEU F C 1
ATOM 14516 O O . LEU F 1 49 ? -27.908 33.483 148.531 1.00 25.29 49 LEU F O 1
ATOM 14521 N N . ARG F 1 50 ? -28.395 31.309 148.686 1.00 24.72 50 ARG F N 1
ATOM 14522 C CA . ARG F 1 50 ? -27.982 31.177 150.100 1.00 25.90 50 ARG F CA 1
ATOM 14523 C C . ARG F 1 50 ? -26.470 31.212 150.281 1.00 24.88 50 ARG F C 1
ATOM 14524 O O . ARG F 1 50 ? -26.005 31.525 151.348 1.00 24.81 50 ARG F O 1
ATOM 14532 N N . LYS F 1 51 ? -25.718 30.882 149.237 1.00 24.28 51 LYS F N 1
ATOM 14533 C CA . LYS F 1 51 ? -24.261 30.846 149.287 1.00 24.42 51 LYS F CA 1
ATOM 14534 C C . LYS F 1 51 ? -23.694 32.261 149.318 1.00 24.54 51 LYS F C 1
ATOM 14535 O O . LYS F 1 51 ? -23.723 32.973 148.306 1.00 23.75 51 LYS F O 1
ATOM 14541 N N . GLU F 1 52 ? -23.167 32.674 150.468 1.00 24.90 52 GLU F N 1
ATOM 14542 C CA . GLU F 1 52 ? -22.691 34.055 150.600 1.00 24.52 52 GLU F CA 1
ATOM 14543 C C . GLU F 1 52 ? -21.545 34.393 149.629 1.00 23.54 52 GLU F C 1
ATOM 14544 O O . GLU F 1 52 ? -21.370 35.554 149.260 1.00 24.06 52 GLU F O 1
ATOM 14550 N N . ASN F 1 53 ? -20.753 33.393 149.231 1.00 22.13 53 ASN F N 1
ATOM 14551 C CA . ASN F 1 53 ? -19.623 33.642 148.319 1.00 20.98 53 ASN F CA 1
ATOM 14552 C C . ASN F 1 53 ? -19.943 33.443 146.842 1.00 19.16 53 ASN F C 1
ATOM 14553 O O . ASN F 1 53 ? -19.047 33.504 146.003 1.00 18.33 53 ASN F O 1
ATOM 14558 N N . LEU F 1 54 ? -21.204 33.177 146.538 1.00 17.70 54 LEU F N 1
ATOM 14559 C CA . LEU F 1 54 ? -21.662 33.019 145.157 1.00 17.10 54 LEU F CA 1
ATOM 14560 C C . LEU F 1 54 ? -21.329 34.251 144.329 1.00 16.24 54 LEU F C 1
ATOM 14561 O O . LEU F 1 54 ? -21.560 35.383 144.766 1.00 15.45 54 LEU F O 1
ATOM 14566 N N . ARG F 1 55 ? -20.733 34.017 143.166 1.00 15.42 55 ARG F N 1
ATOM 14567 C CA . ARG F 1 55 ? -20.625 35.027 142.098 1.00 16.39 55 ARG F CA 1
ATOM 14568 C C . ARG F 1 55 ? -21.678 34.720 141.035 1.00 15.07 55 ARG F C 1
ATOM 14569 O O . ARG F 1 55 ? -21.910 33.568 140.684 1.00 15.54 55 ARG F O 1
ATOM 14577 N N . ILE F 1 56 ? -22.323 35.758 140.547 1.00 14.12 56 ILE F N 1
ATOM 14578 C CA . ILE F 1 56 ? -23.292 35.648 139.482 1.00 14.10 56 ILE F CA 1
ATOM 14579 C C . ILE F 1 56 ? -22.804 36.510 138.331 1.00 13.52 56 ILE F C 1
ATOM 14580 O O . ILE F 1 56 ? -22.605 37.714 138.489 1.00 13.04 56 ILE F O 1
ATOM 14585 N N . ILE F 1 57 ? -22.603 35.890 137.182 1.00 13.18 57 ILE F N 1
ATOM 14586 C CA . ILE F 1 57 ? -22.095 36.600 136.010 1.00 12.98 57 ILE F CA 1
ATOM 14587 C C . ILE F 1 57 ? -23.137 36.549 134.905 1.00 12.46 57 ILE F C 1
ATOM 14588 O O . ILE F 1 57 ? -23.606 35.483 134.535 1.00 12.38 57 ILE F O 1
ATOM 14593 N N . LEU F 1 58 ? -23.528 37.725 134.434 1.00 11.67 58 LEU F N 1
ATOM 14594 C CA . LEU F 1 58 ? -24.422 37.849 133.286 1.00 12.53 58 LEU F CA 1
ATOM 14595 C C . LEU F 1 58 ? -23.532 37.935 132.061 1.00 12.44 58 LEU F C 1
ATOM 14596 O O . LEU F 1 58 ? -22.647 38.782 132.003 1.00 11.85 58 LEU F O 1
ATOM 14601 N N . THR F 1 59 ? -23.749 37.027 131.119 1.00 13.44 59 THR F N 1
ATOM 14602 C CA . THR F 1 59 ? -22.929 36.937 129.912 1.00 13.37 59 THR F CA 1
ATOM 14603 C C . THR F 1 59 ? -23.724 36.821 128.586 1.00 13.54 59 THR F C 1
ATOM 14604 O O . THR F 1 59 ? -24.694 36.067 128.465 1.00 14.36 59 THR F O 1
ATOM 14608 N N . GLY F 1 60 ? -23.275 37.597 127.611 1.00 13.97 60 GLY F N 1
ATOM 14609 C CA . GLY F 1 60 ? -23.806 37.601 126.250 1.00 14.14 60 GLY F CA 1
ATOM 14610 C C . GLY F 1 60 ? -22.773 38.151 125.310 1.00 13.81 60 GLY F C 1
ATOM 14611 O O . GLY F 1 60 ? -21.751 38.682 125.752 1.00 12.89 60 GLY F O 1
ATOM 14612 N N . ALA F 1 61 ? -23.012 37.981 124.018 1.00 14.68 61 ALA F N 1
ATOM 14613 C CA . ALA F 1 61 ? -22.170 38.581 122.971 1.00 15.74 61 ALA F CA 1
ATOM 14614 C C . ALA F 1 61 ? -22.951 39.680 122.241 1.00 16.32 61 ALA F C 1
ATOM 14615 O O . ALA F 1 61 ? -24.172 39.566 122.055 1.00 16.20 61 ALA F O 1
ATOM 14617 N N . GLY F 1 62 ? -22.248 40.734 121.808 1.00 16.83 62 GLY F N 1
ATOM 14618 C CA . GLY F 1 62 ? -22.889 41.839 121.110 1.00 17.05 62 GLY F CA 1
ATOM 14619 C C . GLY F 1 62 ? -24.041 42.439 121.921 1.00 16.76 62 GLY F C 1
ATOM 14620 O O . GLY F 1 62 ? -23.898 42.731 123.109 1.00 16.53 62 GLY F O 1
ATOM 14621 N N . THR F 1 63 ? -25.191 42.590 121.270 1.00 15.74 63 THR F N 1
ATOM 14622 C CA . THR F 1 63 ? -26.393 43.112 121.918 1.00 16.10 63 THR F CA 1
ATOM 14623 C C . THR F 1 63 ? -26.705 42.428 123.234 1.00 14.91 63 THR F C 1
ATOM 14624 O O . THR F 1 63 ? -27.030 43.098 124.199 1.00 15.31 63 THR F O 1
ATOM 14628 N N . SER F 1 64 ? -26.551 41.103 123.276 1.00 15.05 64 SER F N 1
ATOM 14629 C CA . SER F 1 64 ? -26.816 40.323 124.486 1.00 15.05 64 SER F CA 1
ATOM 14630 C C . SER F 1 64 ? -25.888 40.687 125.641 1.00 14.59 64 SER F C 1
ATOM 14631 O O . SER F 1 64 ? -26.272 40.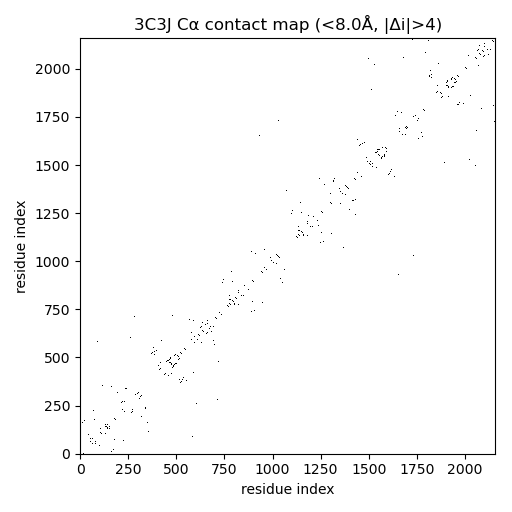508 126.802 1.00 16.03 64 SER F O 1
ATOM 14634 N N . ALA F 1 65 ? -24.679 41.165 125.337 1.00 14.28 65 ALA F N 1
ATOM 14635 C CA . ALA F 1 65 ? -23.764 41.663 126.379 1.00 13.88 65 ALA F CA 1
ATOM 14636 C C . ALA F 1 65 ? -24.323 42.901 127.077 1.00 13.91 65 ALA F C 1
ATOM 14637 O O . ALA F 1 65 ? -24.002 43.171 128.229 1.00 13.81 65 ALA F O 1
ATOM 14639 N N . PHE F 1 66 ? -25.147 43.668 126.385 1.00 13.71 66 PHE F N 1
ATOM 14640 C CA . PHE F 1 66 ? -25.541 44.959 126.906 1.00 13.69 66 PHE F CA 1
ATOM 14641 C C . PHE F 1 66 ? -26.643 44.804 127.944 1.00 13.50 66 PHE F C 1
ATOM 14642 O O . PHE F 1 66 ? -26.884 45.726 128.713 1.00 12.10 66 PHE F O 1
ATOM 14650 N N . ILE F 1 67 ? -27.292 43.632 127.980 1.00 12.50 67 ILE F N 1
ATOM 14651 C CA . ILE F 1 67 ? -28.258 43.334 129.025 1.00 13.28 67 ILE F CA 1
ATOM 14652 C C . ILE F 1 67 ? -27.603 43.474 130.422 1.00 12.90 67 ILE F C 1
ATOM 14653 O O . ILE F 1 67 ? -28.065 44.265 131.259 1.00 12.59 67 ILE F O 1
ATOM 14658 N N . GLY F 1 68 ? -26.510 42.756 130.650 1.00 13.05 68 GLY F N 1
ATOM 14659 C CA . GLY F 1 68 ? -25.756 42.859 131.909 1.00 13.84 68 GLY F CA 1
ATOM 14660 C C . GLY F 1 68 ? -25.252 44.260 132.191 1.00 14.31 68 GLY F C 1
ATOM 14661 O O . GLY F 1 68 ? -25.223 44.706 133.343 1.00 13.52 68 GLY F O 1
ATOM 14662 N N . ASP F 1 69 ? -24.860 44.971 131.135 1.00 15.40 69 ASP F N 1
ATOM 14663 C CA . ASP F 1 69 ? -24.390 46.352 131.275 1.00 15.70 69 ASP F CA 1
ATOM 14664 C C . ASP F 1 69 ? -25.494 47.256 131.825 1.00 15.65 69 ASP F C 1
ATOM 14665 O O . ASP F 1 69 ? -25.221 48.181 132.576 1.00 16.19 69 ASP F O 1
ATOM 14670 N N . ILE F 1 70 ? -26.731 46.981 131.444 1.00 14.41 70 ILE F N 1
ATOM 14671 C CA . ILE F 1 70 ? -27.857 47.771 131.911 1.00 14.09 70 ILE F CA 1
ATOM 14672 C C . ILE F 1 70 ? -28.291 47.373 133.332 1.00 13.86 70 ILE F C 1
ATOM 14673 O O . ILE F 1 70 ? -28.527 48.250 134.173 1.00 14.91 70 ILE F O 1
ATOM 14678 N N . ILE F 1 71 ? -28.380 46.083 133.613 1.00 13.00 71 ILE F N 1
ATOM 14679 C CA . ILE F 1 71 ? -29.049 45.621 134.856 1.00 13.13 71 ILE F CA 1
ATOM 14680 C C . ILE F 1 71 ? -28.185 45.034 135.965 1.00 12.43 71 ILE F C 1
ATOM 14681 O O . ILE F 1 71 ? -28.686 44.903 137.089 1.00 12.34 71 ILE F O 1
ATOM 14686 N N . ALA F 1 72 ? -26.929 44.662 135.691 1.00 12.09 72 ALA F N 1
ATOM 14687 C CA . ALA F 1 72 ? -26.117 43.978 136.707 1.00 12.96 72 ALA F CA 1
ATOM 14688 C C . ALA F 1 72 ? -25.873 44.857 137.957 1.00 13.39 72 ALA F C 1
ATOM 14689 O O . ALA F 1 72 ? -26.053 44.395 139.088 1.00 13.91 72 ALA F O 1
ATOM 14691 N N . PRO F 1 73 ? -25.470 46.124 137.760 1.00 13.04 73 PRO F N 1
ATOM 14692 C CA . PRO F 1 73 ? -25.286 46.989 138.933 1.00 14.17 73 PRO F CA 1
ATOM 14693 C C . PRO F 1 73 ? -26.562 47.134 139.745 1.00 13.93 73 PRO F C 1
ATOM 14694 O O . PRO F 1 73 ? -26.517 47.017 140.977 1.00 13.82 73 PRO F O 1
ATOM 14698 N N . TRP F 1 74 ? -27.681 47.388 139.074 1.00 13.38 74 TRP F N 1
ATOM 14699 C CA . TRP F 1 74 ? -28.943 47.504 139.776 1.00 14.04 74 TRP F CA 1
ATOM 14700 C C . TRP F 1 74 ? -29.282 46.222 140.533 1.00 13.77 74 TRP F C 1
ATOM 14701 O O . TRP F 1 74 ? -29.706 46.287 141.698 1.00 13.17 74 TRP F O 1
ATOM 14712 N N . LEU F 1 75 ? -29.087 45.063 139.900 1.00 13.99 75 LEU F N 1
ATOM 14713 C CA . LEU F 1 75 ? -29.345 43.779 140.585 1.00 14.15 75 LEU F CA 1
ATOM 14714 C C . LEU F 1 75 ? -28.420 43.549 141.796 1.00 14.07 75 LEU F C 1
ATOM 14715 O O . LEU F 1 75 ? -28.876 43.068 142.845 1.00 12.82 75 LEU F O 1
ATOM 14720 N N . ALA F 1 76 ? -27.144 43.910 141.662 1.00 13.89 76 ALA F N 1
ATOM 14721 C CA . ALA F 1 76 ? -26.193 43.772 142.746 1.00 13.98 76 ALA F CA 1
ATOM 14722 C C . ALA F 1 76 ? -26.658 44.619 143.927 1.00 14.98 76 ALA F C 1
ATOM 14723 O O . ALA F 1 76 ? -26.728 44.134 145.049 1.00 14.84 76 ALA F O 1
ATOM 14725 N N . SER F 1 77 ? -26.980 45.875 143.639 1.00 14.86 77 SER F N 1
ATOM 14726 C CA . SER F 1 77 ? -27.406 46.820 144.636 1.00 16.61 77 SER F CA 1
ATOM 14727 C C . SER F 1 77 ? -28.705 46.417 145.316 1.00 16.44 77 SER F C 1
ATOM 14728 O O . SER F 1 77 ? -28.802 46.441 146.535 1.00 17.34 77 SER F O 1
ATOM 14731 N N . HIS F 1 78 ? -29.702 46.094 144.509 1.00 16.20 78 HIS F N 1
ATOM 14732 C CA . HIS F 1 78 ? -31.023 45.730 144.957 1.00 16.32 78 HIS F CA 1
ATOM 14733 C C . HIS F 1 78 ? -31.045 44.477 145.819 1.00 16.07 78 HIS F C 1
ATOM 14734 O O . HIS F 1 78 ? -31.727 44.434 146.845 1.00 16.64 78 HIS F O 1
ATOM 14741 N N . THR F 1 79 ? -30.325 43.447 145.397 1.00 15.70 79 THR F N 1
ATOM 14742 C CA . THR F 1 79 ? -30.320 42.149 146.094 1.00 15.90 79 THR F CA 1
ATOM 14743 C C . THR F 1 79 ? -29.247 42.009 147.158 1.00 16.31 79 THR F C 1
ATOM 14744 O O . THR F 1 79 ? -29.324 41.125 148.017 1.00 16.98 79 THR F O 1
ATOM 14748 N N . GLY F 1 80 ? -28.215 42.838 147.082 1.00 17.07 80 GLY F N 1
ATOM 14749 C CA . GLY F 1 80 ? -27.041 42.661 147.932 1.00 17.31 80 GLY F CA 1
ATOM 14750 C C . GLY F 1 80 ? -26.157 41.483 147.538 1.00 17.44 80 GLY F C 1
ATOM 14751 O O . GLY F 1 80 ? -25.281 41.125 148.289 1.00 18.64 80 GLY F O 1
ATOM 14752 N N . LYS F 1 81 ? -26.352 40.911 146.351 1.00 16.81 81 LYS F N 1
ATOM 14753 C CA . LYS F 1 81 ? -25.573 39.757 145.904 1.00 16.77 81 LYS F CA 1
ATOM 14754 C C . LYS F 1 81 ? -24.541 40.222 144.861 1.00 15.83 81 LYS F C 1
ATOM 14755 O O . LYS F 1 81 ? -24.574 41.369 144.409 1.00 13.95 81 LYS F O 1
ATOM 14761 N N . ASN F 1 82 ? -23.618 39.314 144.547 1.00 15.67 82 ASN F N 1
ATOM 14762 C CA . ASN F 1 82 ? -22.450 39.565 143.703 1.00 15.62 82 ASN F CA 1
ATOM 14763 C C . ASN F 1 82 ? -22.784 39.354 142.215 1.00 15.17 82 ASN F C 1
ATOM 14764 O O . ASN F 1 82 ? -22.339 38.397 141.602 1.00 15.63 82 ASN F O 1
ATOM 14769 N N . PHE F 1 83 ? -23.595 40.254 141.663 1.00 14.43 83 PHE F N 1
ATOM 14770 C CA . PHE F 1 83 ? -23.922 40.259 140.258 1.00 14.28 83 PHE F CA 1
ATOM 14771 C C . PHE F 1 83 ? -22.912 41.110 139.514 1.00 13.89 83 PHE F C 1
ATOM 14772 O O . PHE F 1 83 ? -22.620 42.233 139.922 1.00 13.51 83 PHE F O 1
ATOM 14780 N N . SER F 1 84 ? -22.435 40.591 138.396 1.00 13.85 84 SER F N 1
ATOM 14781 C CA . SER F 1 84 ? -21.612 41.365 137.471 1.00 14.04 84 SER F CA 1
ATOM 14782 C C . SER F 1 84 ? -21.897 40.930 136.032 1.00 13.85 84 SER F C 1
ATOM 14783 O O . SER F 1 84 ? -22.591 39.931 135.799 1.00 14.06 84 SER F O 1
ATOM 14786 N N . ALA F 1 85 ? -21.386 41.717 135.086 1.00 13.10 85 ALA F N 1
ATOM 14787 C CA . ALA F 1 85 ? -21.561 41.459 133.652 1.00 13.11 85 ALA F CA 1
ATOM 14788 C C . ALA F 1 85 ? -20.173 41.273 132.996 1.00 13.31 85 ALA F C 1
ATOM 14789 O O . ALA F 1 85 ? -19.278 42.096 133.161 1.00 12.58 85 ALA F O 1
ATOM 14791 N N . VAL F 1 86 ? -19.990 40.157 132.293 1.00 12.41 86 VAL F N 1
ATOM 14792 C CA . VAL F 1 86 ? -18.795 39.942 131.504 1.00 13.21 86 VAL F CA 1
ATOM 14793 C C . VAL F 1 86 ? -19.251 39.404 130.145 1.00 12.97 86 VAL F C 1
ATOM 14794 O O . VAL F 1 86 ? -19.866 38.342 130.106 1.00 12.81 86 VAL F O 1
ATOM 14798 N N . PRO F 1 87 ? -18.916 40.102 129.036 1.00 13.80 87 PRO F N 1
ATOM 14799 C CA . PRO F 1 87 ? -19.331 39.600 127.700 1.00 13.40 87 PRO F CA 1
ATOM 14800 C C . PRO F 1 87 ? -18.743 38.208 127.417 1.00 13.35 87 PRO F C 1
ATOM 14801 O O . PRO F 1 87 ? -17.627 37.899 127.889 1.00 12.50 87 PRO F O 1
ATOM 14805 N N . THR F 1 88 ? -19.480 37.374 126.680 1.00 12.95 88 THR F N 1
ATOM 14806 C CA . THR F 1 88 ? -18.987 36.037 126.286 1.00 14.28 88 THR F CA 1
ATOM 14807 C C . THR F 1 88 ? -17.687 36.134 125.498 1.00 13.78 88 THR F C 1
ATOM 14808 O O . THR F 1 88 ? -16.840 35.275 125.616 1.00 14.39 88 THR F O 1
ATOM 14812 N N . THR F 1 89 ? -17.560 37.202 124.722 1.00 13.43 89 THR F N 1
ATOM 14813 C CA . THR F 1 89 ? -16.377 37.475 123.914 1.00 14.30 89 THR F CA 1
ATOM 14814 C C . THR F 1 89 ? -15.130 37.664 124.810 1.00 14.79 89 THR F C 1
ATOM 14815 O O . THR F 1 89 ? -14.072 37.190 124.447 1.00 17.20 89 THR F O 1
ATOM 14819 N N . ASP F 1 90 ? -15.268 38.251 126.000 1.00 14.21 90 ASP F N 1
ATOM 14820 C CA . ASP F 1 90 ? -14.162 38.340 126.983 1.00 13.51 90 ASP F CA 1
ATOM 14821 C C . ASP F 1 90 ? -13.915 37.002 127.707 1.00 13.50 90 ASP F C 1
ATOM 14822 O O . ASP F 1 90 ? -12.774 36.608 127.918 1.00 12.00 90 ASP F O 1
ATOM 14827 N N . LEU F 1 91 ? -14.980 36.293 128.059 1.00 13.31 91 LEU F N 1
ATOM 14828 C CA . LEU F 1 91 ? -14.825 34.999 128.715 1.00 13.52 91 LEU F CA 1
ATOM 14829 C C . LEU F 1 91 ? -14.095 34.016 127.823 1.00 13.41 91 LEU F C 1
ATOM 14830 O O . LEU F 1 91 ? -13.252 33.283 128.302 1.00 14.06 91 LEU F O 1
ATOM 14835 N N . VAL F 1 92 ? -14.385 34.034 126.522 1.00 13.51 92 VAL F N 1
ATOM 14836 C CA . VAL F 1 92 ? -13.791 33.079 125.576 1.00 13.99 92 VAL F CA 1
ATOM 14837 C C . VAL F 1 92 ? -12.318 33.384 125.311 1.00 13.55 92 VAL F C 1
ATOM 14838 O O . VAL F 1 92 ? -11.522 32.471 125.210 1.00 14.38 92 VAL F O 1
ATOM 14842 N N . THR F 1 93 ? -11.934 34.649 125.243 1.00 13.18 93 THR F N 1
ATOM 14843 C CA . THR F 1 93 ? -10.546 34.981 124.939 1.00 13.19 93 THR F CA 1
ATOM 14844 C C . THR F 1 93 ? -9.652 35.036 126.163 1.00 13.10 93 THR F C 1
ATOM 14845 O O . THR F 1 93 ? -8.471 34.761 126.047 1.00 13.68 93 THR F O 1
ATOM 14849 N N . ASN F 1 94 ? -10.224 35.418 127.311 1.00 13.39 94 ASN F N 1
ATOM 14850 C CA . ASN F 1 94 ? -9.480 35.651 128.551 1.00 13.27 94 ASN F CA 1
ATOM 14851 C C . ASN F 1 94 ? -10.153 35.001 129.774 1.00 13.36 94 ASN F C 1
ATOM 14852 O O . ASN F 1 94 ? -10.376 35.675 130.787 1.00 13.24 94 ASN F O 1
ATOM 14857 N N . PRO F 1 95 ? -10.461 33.695 129.707 1.00 13.83 95 PRO F N 1
ATOM 14858 C CA . PRO F 1 95 ? -11.241 33.075 130.784 1.00 13.61 95 PRO F CA 1
ATOM 14859 C C . PRO F 1 95 ? -10.559 33.217 132.156 1.00 14.24 95 PRO F C 1
ATOM 14860 O O . PRO F 1 95 ? -11.227 33.355 133.169 1.00 14.49 95 PRO F O 1
ATOM 14872 N N . ASP F 1 97 ? -8.941 35.633 133.375 1.00 15.77 97 ASP F N 1
ATOM 14873 C CA . ASP F 1 97 ? -9.107 36.960 133.979 1.00 16.68 97 ASP F CA 1
ATOM 14874 C C . ASP F 1 97 ? -10.445 37.178 134.671 1.00 16.65 97 ASP F C 1
ATOM 14875 O O . ASP F 1 97 ? -10.600 38.161 135.409 1.00 17.15 97 ASP F O 1
ATOM 14880 N N . TYR F 1 98 ? -11.422 36.296 134.416 1.00 17.06 98 TYR F N 1
ATOM 14881 C CA . TYR F 1 98 ? -12.818 36.487 134.884 1.00 17.17 98 TYR F CA 1
ATOM 14882 C C . TYR F 1 98 ? -13.426 35.334 135.668 1.00 17.88 98 TYR F C 1
ATOM 14883 O O . TYR F 1 98 ? -14.365 35.548 136.440 1.00 19.25 98 TYR F O 1
ATOM 14892 N N . LEU F 1 99 ? -12.953 34.111 135.436 1.00 16.95 99 LEU F N 1
ATOM 14893 C CA . LEU F 1 99 ? -13.563 32.935 136.052 1.00 16.72 99 LEU F CA 1
ATOM 14894 C C . LEU F 1 99 ? -12.754 32.526 137.281 1.00 17.25 99 LEU F C 1
ATOM 14895 O O . LEU F 1 99 ? -11.570 32.187 137.158 1.00 18.03 99 LEU F O 1
ATOM 14900 N N . ASN F 1 100 ? -13.389 32.568 138.450 1.00 16.20 100 ASN F N 1
ATOM 14901 C CA . ASN F 1 100 ? -12.679 32.377 139.708 1.00 15.93 100 ASN F CA 1
ATOM 14902 C C . ASN F 1 100 ? -12.892 30.987 140.270 1.00 14.82 100 ASN F C 1
ATOM 14903 O O . ASN F 1 100 ? -13.957 30.674 140.744 1.00 14.48 100 ASN F O 1
ATOM 14908 N N . PRO F 1 101 ? -11.868 30.136 140.228 1.00 15.75 101 PRO F N 1
ATOM 14909 C CA . PRO F 1 101 ? -12.075 28.775 140.769 1.00 16.46 101 PRO F CA 1
ATOM 14910 C C . PRO F 1 101 ? -12.351 28.667 142.284 1.00 16.79 101 PRO F C 1
ATOM 14911 O O . PRO F 1 101 ? -12.824 27.634 142.741 1.00 17.67 101 PRO F O 1
ATOM 14915 N N . ALA F 1 102 ? -12.072 29.732 143.031 1.00 16.27 102 ALA F N 1
ATOM 14916 C CA . ALA F 1 102 ? -12.187 29.743 144.475 1.00 16.98 102 ALA F CA 1
ATOM 14917 C C . ALA F 1 102 ? -13.604 29.955 145.006 1.00 17.81 102 ALA F C 1
ATOM 14918 O O . ALA F 1 102 ? -13.820 29.777 146.206 1.00 18.97 102 ALA F O 1
ATOM 14920 N N . HIS F 1 103 ? -14.559 30.345 144.152 1.00 16.95 103 HIS F N 1
ATOM 14921 C CA . HIS F 1 103 ? -15.930 30.586 144.581 1.00 17.19 103 HIS F CA 1
ATOM 14922 C C . HIS F 1 103 ? -16.932 29.839 143.707 1.00 15.86 103 HIS F C 1
ATOM 14923 O O . HIS F 1 103 ? -16.647 29.572 142.534 1.00 15.95 103 HIS F O 1
ATOM 14930 N N . PRO F 1 104 ? -18.144 29.595 144.238 1.00 14.85 104 PRO F N 1
ATOM 14931 C CA . PRO F 1 104 ? -19.203 29.097 143.387 1.00 14.60 104 PRO F CA 1
ATOM 14932 C C . PRO F 1 104 ? -19.561 30.152 142.344 1.00 13.62 104 PRO F C 1
ATOM 14933 O O . PRO F 1 104 ? -19.449 31.348 142.603 1.00 14.61 104 PRO F O 1
ATOM 14937 N N . LEU F 1 105 ? -20.005 29.696 141.187 1.00 12.74 105 LEU F N 1
ATOM 14938 C CA . LEU F 1 105 ? -20.436 30.574 140.104 1.00 12.62 105 LEU F CA 1
ATOM 14939 C C . LEU F 1 105 ? -21.827 30.164 139.613 1.00 12.30 105 LEU F C 1
ATOM 14940 O O . LEU F 1 105 ? -22.111 28.966 139.436 1.00 12.03 105 LEU F O 1
ATOM 14945 N N . LEU F 1 106 ? -22.691 31.154 139.439 1.00 11.70 106 LEU F N 1
ATOM 14946 C CA . LEU F 1 106 ? -23.910 31.046 138.651 1.00 12.45 106 LEU F CA 1
ATOM 14947 C C . LEU F 1 106 ? -23.751 31.920 137.411 1.00 12.42 106 LEU F C 1
ATOM 14948 O O . LEU F 1 106 ? -23.591 33.154 137.506 1.00 12.86 106 LEU F O 1
ATOM 14953 N N . LEU F 1 107 ? -23.754 31.252 136.261 1.00 12.76 107 LEU F N 1
ATOM 14954 C CA . LEU F 1 107 ? -23.578 31.886 134.958 1.00 12.57 107 LEU F CA 1
ATOM 14955 C C . LEU F 1 107 ? -24.943 32.036 134.280 1.00 12.43 107 LEU F C 1
ATOM 14956 O O . LEU F 1 107 ? -25.609 31.049 133.958 1.00 12.27 107 LEU F O 1
ATOM 14961 N N . ILE F 1 108 ? -25.356 33.276 134.097 1.00 11.74 108 ILE F N 1
ATOM 14962 C CA . ILE F 1 108 ? -26.553 33.605 133.340 1.00 13.26 108 ILE F CA 1
ATOM 14963 C C . ILE F 1 108 ? -26.172 33.907 131.895 1.00 13.14 108 ILE F C 1
ATOM 14964 O O . ILE F 1 108 ? -25.568 34.939 131.600 1.00 12.74 108 ILE F O 1
ATOM 14969 N N . SER F 1 109 ? -26.510 32.985 131.006 1.00 13.52 109 SER F N 1
ATOM 14970 C CA . SER F 1 109 ? -26.108 33.037 129.600 1.00 13.28 109 SER F CA 1
ATOM 14971 C C . SER F 1 109 ? -27.278 33.467 128.717 1.00 13.71 109 SER F C 1
ATOM 14972 O O . SER F 1 109 ? -28.302 32.745 128.586 1.00 14.07 109 SER F O 1
ATOM 14975 N N . PHE F 1 110 ? -27.100 34.626 128.075 1.00 14.21 110 PHE F N 1
ATOM 14976 C CA . PHE F 1 110 ? -28.069 35.164 127.115 1.00 14.73 110 PHE F CA 1
ATOM 14977 C C . PHE F 1 110 ? -27.708 34.744 125.697 1.00 16.03 110 PHE F C 1
ATOM 14978 O O . PHE F 1 110 ? -26.554 34.875 125.269 1.00 16.61 110 PHE F O 1
ATOM 14986 N N . GLY F 1 111 ? -28.703 34.282 124.954 1.00 16.98 111 GLY F N 1
ATOM 14987 C CA . GLY F 1 111 ? -28.506 33.952 123.556 1.00 18.66 111 GLY F CA 1
ATOM 14988 C C . GLY F 1 111 ? -29.803 33.756 122.813 1.00 19.56 111 GLY F C 1
ATOM 14989 O O . GLY F 1 111 ? -30.645 32.938 123.210 1.00 20.23 111 GLY F O 1
ATOM 14990 N N . ARG F 1 112 ? -29.982 34.504 121.734 1.00 20.30 112 ARG F N 1
ATOM 14991 C CA . ARG F 1 112 ? -31.164 34.335 120.917 1.00 21.67 112 ARG F CA 1
ATOM 14992 C C . ARG F 1 112 ? -31.200 32.899 120.335 1.00 21.88 112 ARG F C 1
ATOM 14993 O O . ARG F 1 112 ? -32.120 32.128 120.635 1.00 21.85 112 ARG F O 1
ATOM 15001 N N . SER F 1 113 ? -30.188 32.521 119.550 1.00 22.12 113 SER F N 1
ATOM 15002 C CA . SER F 1 113 ? -30.168 31.194 118.938 1.00 22.17 113 SER F CA 1
ATOM 15003 C C . SER F 1 113 ? -29.731 30.115 119.918 1.00 22.50 113 SER F C 1
ATOM 15004 O O . SER F 1 113 ? -30.057 28.943 119.738 1.00 21.90 113 SER F O 1
ATOM 15007 N N . GLY F 1 114 ? -28.948 30.501 120.935 1.00 22.39 114 GLY F N 1
ATOM 15008 C CA . GLY F 1 114 ? -28.328 29.536 121.845 1.00 22.45 114 GLY F CA 1
ATOM 15009 C C . GLY F 1 114 ? -27.259 28.653 121.216 1.00 22.32 114 GLY F C 1
ATOM 15010 O O . GLY F 1 114 ? -26.800 27.690 121.837 1.00 21.82 114 GLY F O 1
ATOM 15011 N N . ASN F 1 115 ? -26.882 28.977 119.983 1.00 22.42 115 ASN F N 1
ATOM 15012 C CA . ASN F 1 115 ? -25.907 28.208 119.232 1.00 23.12 115 ASN F CA 1
ATOM 15013 C C . ASN F 1 115 ? -24.679 29.024 118.860 1.00 23.48 115 ASN F C 1
ATOM 15014 O O . ASN F 1 115 ? -23.810 28.519 118.151 1.00 25.11 115 ASN F O 1
ATOM 15019 N N . SER F 1 116 ? -24.589 30.280 119.295 1.00 22.90 116 SER F N 1
ATOM 15020 C CA . SER F 1 116 ? -23.382 31.057 119.076 1.00 22.74 116 SER F CA 1
ATOM 15021 C C . SER F 1 116 ? -22.182 30.269 119.628 1.00 21.22 116 SER F C 1
ATOM 15022 O O . SER F 1 116 ? -22.261 29.726 120.733 1.00 19.90 116 SER F O 1
ATOM 15025 N N . PRO F 1 117 ? -21.102 30.130 118.820 1.00 20.34 117 PRO F N 1
ATOM 15026 C CA . PRO F 1 117 ? -19.918 29.414 119.300 1.00 19.58 117 PRO F CA 1
ATOM 15027 C C . PRO F 1 117 ? -19.407 29.968 120.616 1.00 17.14 117 PRO F C 1
ATOM 15028 O O . PRO F 1 117 ? -19.047 29.214 121.504 1.00 15.01 117 PRO F O 1
ATOM 15032 N N . GLU F 1 118 ? -19.397 31.282 120.752 1.00 16.33 118 GLU F N 1
ATOM 15033 C CA . GLU F 1 118 ? -18.920 31.869 121.997 1.00 16.12 118 GLU F CA 1
ATOM 15034 C C . GLU F 1 118 ? -19.832 31.584 123.178 1.00 16.02 118 GLU F C 1
ATOM 15035 O O . GLU F 1 118 ? -19.325 31.467 124.274 1.00 15.21 118 GLU F O 1
ATOM 15041 N N . SER F 1 119 ? -21.154 31.470 122.960 1.00 15.39 119 SER F N 1
ATOM 15042 C CA . SER F 1 119 ? -22.094 31.118 124.046 1.00 15.68 119 SER F CA 1
ATOM 15043 C C . SER F 1 119 ? -21.769 29.746 124.612 1.00 15.29 119 SER F C 1
ATOM 15044 O O . SER F 1 119 ? -21.631 29.581 125.816 1.00 15.67 119 SER F O 1
ATOM 15047 N N . VAL F 1 120 ? -21.630 28.767 123.723 1.00 14.87 120 VAL F N 1
ATOM 15048 C CA . VAL F 1 120 ? -21.329 27.396 124.125 1.00 15.31 120 VAL F CA 1
ATOM 15049 C C . VAL F 1 120 ? -19.945 27.299 124.741 1.00 14.43 120 VAL F C 1
ATOM 15050 O O . VAL F 1 120 ? -19.770 26.668 125.788 1.00 14.12 120 VAL F O 1
ATOM 15054 N N . ALA F 1 121 ? -18.976 27.965 124.125 1.00 13.93 121 ALA F N 1
ATOM 15055 C CA . ALA F 1 121 ? -17.598 27.980 124.643 1.00 14.37 121 ALA F CA 1
ATOM 15056 C C . ALA F 1 121 ? -17.506 28.597 126.038 1.00 13.81 121 ALA F C 1
ATOM 15057 O O . ALA F 1 121 ? -16.762 28.103 126.899 1.00 14.08 121 ALA F O 1
ATOM 15059 N N . ALA F 1 122 ? -18.268 29.670 126.277 1.00 13.41 122 ALA F N 1
ATOM 15060 C CA . ALA F 1 122 ? -18.265 30.317 127.608 1.00 13.59 122 ALA F CA 1
ATOM 15061 C C . ALA F 1 122 ? -18.801 29.365 128.710 1.00 13.17 122 ALA F C 1
ATOM 15062 O O . ALA F 1 122 ? -18.270 29.315 129.817 1.00 11.63 122 ALA F O 1
ATOM 15064 N N . VAL F 1 123 ? -19.859 28.616 128.396 1.00 13.27 123 VAL F N 1
ATOM 15065 C CA . VAL F 1 123 ? -20.412 27.643 129.333 1.00 13.28 123 VAL F CA 1
ATOM 15066 C C . VAL F 1 123 ? -19.378 26.558 129.653 1.00 13.34 123 VAL F C 1
ATOM 15067 O O . VAL F 1 123 ? -19.176 26.181 130.832 1.00 13.17 123 VAL F O 1
ATOM 15071 N N . GLU F 1 124 ? -18.727 26.063 128.615 1.00 13.43 124 GLU F N 1
ATOM 15072 C CA . GLU F 1 124 ? -17.709 25.014 128.771 1.00 15.23 124 GLU F CA 1
ATOM 15073 C C . GLU F 1 124 ? -16.523 25.496 129.591 1.00 13.87 124 GLU F C 1
ATOM 15074 O O . GLU F 1 124 ? -16.025 24.775 130.455 1.00 14.14 124 GLU F O 1
ATOM 15080 N N . LEU F 1 125 ? -16.054 26.708 129.301 1.00 12.52 125 LEU F N 1
ATOM 15081 C CA . LEU F 1 125 ? -14.944 27.293 130.053 1.00 12.61 125 LEU F CA 1
ATOM 15082 C C . LEU F 1 125 ? -15.298 27.506 131.540 1.00 12.17 125 LEU F C 1
ATOM 15083 O O . LEU F 1 125 ? -14.491 27.195 132.434 1.00 12.30 125 LEU F O 1
ATOM 15088 N N . ALA F 1 126 ? -16.502 28.000 131.806 1.00 11.58 126 ALA F N 1
ATOM 15089 C CA . ALA F 1 126 ? -16.976 28.156 133.191 1.00 13.10 126 ALA F CA 1
ATOM 15090 C C . ALA F 1 126 ? -16.928 26.800 133.937 1.00 13.74 126 ALA F C 1
ATOM 15091 O O . ALA F 1 126 ? -16.431 26.698 135.061 1.00 14.92 126 ALA F O 1
ATOM 15093 N N . ASN F 1 127 ? -17.447 25.766 133.296 1.00 14.44 127 ASN F N 1
ATOM 15094 C CA . ASN F 1 127 ? -17.428 24.420 133.870 1.00 15.22 127 ASN F CA 1
ATOM 15095 C C . ASN F 1 127 ? -16.015 23.918 134.102 1.00 14.87 127 ASN F C 1
ATOM 15096 O O . ASN F 1 127 ? -15.740 23.305 135.126 1.00 15.01 127 ASN F O 1
ATOM 15101 N N . GLN F 1 128 ? -15.129 24.180 133.147 1.00 14.83 128 GLN F N 1
ATOM 15102 C CA . GLN F 1 128 ? -13.721 23.781 133.252 1.00 16.33 128 GLN F CA 1
ATOM 15103 C C . GLN F 1 128 ? -12.975 24.510 134.357 1.00 15.14 128 GLN F C 1
ATOM 15104 O O . GLN F 1 128 ? -12.206 23.900 135.090 1.00 15.52 128 GLN F O 1
ATOM 15110 N N . PHE F 1 129 ? -13.193 25.822 134.453 1.00 14.23 129 PHE F N 1
ATOM 15111 C CA . PHE F 1 129 ? -12.480 26.659 135.414 1.00 14.62 129 PHE F CA 1
ATOM 15112 C C . PHE F 1 129 ? -13.027 26.602 136.829 1.00 14.16 129 PHE F C 1
ATOM 15113 O O . PHE F 1 129 ? -12.265 26.695 137.784 1.00 14.94 129 PHE F O 1
ATOM 15121 N N . VAL F 1 130 ? -14.347 26.491 136.954 1.00 13.77 130 VAL F N 1
ATOM 15122 C CA . VAL F 1 130 ? -15.015 26.695 138.240 1.00 13.31 130 VAL F CA 1
ATOM 15123 C C . VAL F 1 130 ? -15.636 25.410 138.761 1.00 13.10 130 VAL F C 1
ATOM 15124 O O . VAL F 1 130 ? -16.648 24.931 138.222 1.00 13.14 130 VAL F O 1
ATOM 15128 N N . PRO F 1 131 ? -15.012 24.820 139.789 1.00 13.34 131 PRO F N 1
ATOM 15129 C CA . PRO F 1 131 ? -15.489 23.518 140.266 1.00 15.06 131 PRO F CA 1
ATOM 15130 C C . PRO F 1 131 ? -16.960 23.462 140.654 1.00 15.47 131 PRO F C 1
ATOM 15131 O O . PRO F 1 131 ? -17.633 22.479 140.312 1.00 17.17 131 PRO F O 1
ATOM 15135 N N . GLU F 1 132 ? -17.452 24.491 141.340 1.00 15.38 132 GLU F N 1
ATOM 15136 C CA . GLU F 1 132 ? -18.872 24.571 141.719 1.00 16.13 132 GLU F CA 1
ATOM 15137 C C . GLU F 1 132 ? -19.576 25.627 140.843 1.00 15.48 132 GLU F C 1
ATOM 15138 O O . GLU F 1 132 ? -19.610 26.818 141.158 1.00 15.78 132 GLU F O 1
ATOM 15144 N N . CYS F 1 133 ? -20.101 25.156 139.724 1.00 16.31 133 CYS F N 1
ATOM 15145 C CA . CYS F 1 133 ? -20.592 26.014 138.654 1.00 15.90 133 CYS F CA 1
ATOM 15146 C C . CYS F 1 133 ? -22.008 25.614 138.300 1.00 15.78 133 CYS F C 1
ATOM 15147 O O . CYS F 1 133 ? -22.283 24.439 138.153 1.00 16.24 133 CYS F O 1
ATOM 15150 N N . TYR F 1 134 ? -22.877 26.614 138.171 1.00 15.03 134 TYR F N 1
ATOM 15151 C CA . TYR F 1 134 ? -24.287 26.449 137.865 1.00 15.25 134 TYR F CA 1
ATOM 15152 C C . TYR F 1 134 ? -24.637 27.372 136.704 1.00 15.20 134 TYR F C 1
ATOM 15153 O O . TYR F 1 134 ? -23.942 28.349 136.451 1.00 14.68 134 TYR F O 1
ATOM 15162 N N . HIS F 1 135 ? -25.716 27.055 136.013 1.00 15.23 135 HIS F N 1
ATOM 15163 C CA . HIS F 1 135 ? -26.104 27.756 134.810 1.00 15.08 135 HIS F CA 1
ATOM 15164 C C . HIS F 1 135 ? -27.587 28.071 134.799 1.00 15.63 135 HIS F C 1
ATOM 15165 O O . HIS F 1 135 ? -28.418 27.237 135.202 1.00 15.81 135 HIS F O 1
ATOM 15172 N N . LEU F 1 136 ? -27.909 29.281 134.347 1.00 15.81 136 LEU F N 1
ATOM 15173 C CA . LEU F 1 136 ? -29.276 29.693 134.041 1.00 16.28 136 LEU F CA 1
ATOM 15174 C C . LEU F 1 136 ? -29.247 30.369 132.674 1.00 15.54 136 LEU F C 1
ATOM 15175 O O . LEU F 1 136 ? -29.180 31.585 132.592 1.00 15.17 136 LEU F O 1
ATOM 15180 N N . PRO F 1 137 ? -29.246 29.578 131.594 1.00 15.19 137 PRO F N 1
ATOM 15181 C CA . PRO F 1 137 ? -29.412 30.183 130.282 1.00 15.12 137 PRO F CA 1
ATOM 15182 C C . PRO F 1 137 ? -30.793 30.818 130.097 1.00 15.25 137 PRO F C 1
ATOM 15183 O O . PRO F 1 137 ? -31.816 30.247 130.521 1.00 15.13 137 PRO F O 1
ATOM 15187 N N . ILE F 1 138 ? -30.815 32.002 129.485 1.00 15.10 138 ILE F N 1
ATOM 15188 C CA . ILE F 1 138 ? -32.049 32.683 129.107 1.00 15.24 138 ILE F CA 1
ATOM 15189 C C . ILE F 1 138 ? -31.967 32.869 127.593 1.00 15.94 138 ILE F C 1
ATOM 15190 O O . ILE F 1 138 ? -31.110 33.618 127.093 1.00 14.36 138 ILE F O 1
ATOM 15195 N N . THR F 1 139 ? -32.857 32.165 126.872 1.00 15.81 139 THR F N 1
ATOM 15196 C CA . THR F 1 139 ? -32.642 31.881 125.468 1.00 16.94 139 THR F CA 1
ATOM 15197 C C . THR F 1 139 ? -33.967 31.765 124.699 1.00 16.71 139 THR F C 1
ATOM 15198 O O . THR F 1 139 ? -35.008 31.419 125.272 1.00 16.27 139 THR F O 1
ATOM 15202 N N . CYS F 1 140 ? -33.903 32.061 123.412 1.00 16.91 140 CYS F N 1
ATOM 15203 C CA . CYS F 1 140 ? -35.087 32.165 122.544 1.00 18.08 140 CYS F CA 1
ATOM 15204 C C . CYS F 1 140 ? -35.282 30.945 121.616 1.00 18.88 140 CYS F C 1
ATOM 15205 O O . CYS F 1 140 ? -36.218 30.922 120.818 1.00 19.95 140 CYS F O 1
ATOM 15208 N N . ASN F 1 141 ? -34.433 29.927 121.750 1.00 19.42 141 ASN F N 1
ATOM 15209 C CA . ASN F 1 141 ? -34.457 28.743 120.884 1.00 19.73 141 ASN F CA 1
ATOM 15210 C C . ASN F 1 141 ? -34.440 27.440 121.678 1.00 19.81 141 ASN F C 1
ATOM 15211 O O . ASN F 1 141 ? -33.424 27.047 122.277 1.00 19.75 141 ASN F O 1
ATOM 15216 N N . GLU F 1 142 ? -35.552 26.725 121.624 1.00 19.60 142 GLU F N 1
ATOM 15217 C CA . GLU F 1 142 ? -35.715 25.494 122.378 1.00 20.21 142 GLU F CA 1
ATOM 15218 C C . GLU F 1 142 ? -34.733 24.386 121.936 1.00 20.59 142 GLU F C 1
ATOM 15219 O O . GLU F 1 142 ? -34.364 23.492 122.736 1.00 20.31 142 GLU F O 1
ATOM 15225 N N . ALA F 1 143 ? -34.286 24.455 120.696 1.00 20.45 143 ALA F N 1
ATOM 15226 C CA . ALA F 1 143 ? -33.400 23.400 120.179 1.00 21.93 143 ALA F CA 1
ATOM 15227 C C . ALA F 1 143 ? -31.940 23.821 120.186 1.00 22.66 143 ALA F C 1
ATOM 15228 O O . ALA F 1 143 ? -31.086 23.071 119.690 1.00 23.49 143 ALA F O 1
ATOM 15230 N N . GLY F 1 144 ? -31.650 25.003 120.745 1.00 22.73 144 GLY F N 1
ATOM 15231 C CA . GLY F 1 144 ? -30.276 25.527 120.816 1.00 22.15 144 GLY F CA 1
ATOM 15232 C C . GLY F 1 144 ? -29.475 24.817 121.874 1.00 21.99 144 GLY F C 1
ATOM 15233 O O . GLY F 1 144 ? -30.022 24.240 122.840 1.00 21.58 144 GLY F O 1
ATOM 15234 N N . ALA F 1 145 ? -28.154 24.874 121.714 1.00 22.96 145 ALA F N 1
ATOM 15235 C CA . ALA F 1 145 ? -27.234 24.240 122.660 1.00 22.76 145 ALA F CA 1
ATOM 15236 C C . ALA F 1 145 ? -27.454 24.753 124.058 1.00 22.17 145 ALA F C 1
ATOM 15237 O O . ALA F 1 145 ? -27.517 23.985 125.004 1.00 22.89 145 ALA F O 1
ATOM 15239 N N . LEU F 1 146 ? -27.591 26.065 124.192 1.00 22.17 146 LEU F N 1
ATOM 15240 C CA . LEU F 1 146 ? -27.697 26.668 125.506 1.00 21.42 146 LEU F CA 1
ATOM 15241 C C . LEU F 1 146 ? -28.854 25.987 126.242 1.00 21.28 146 LEU F C 1
ATOM 15242 O O . LEU F 1 146 ? -28.686 25.505 127.365 1.00 20.96 146 LEU F O 1
ATOM 15247 N N . TYR F 1 147 ? -30.023 25.910 125.584 1.00 20.84 147 TYR F N 1
ATOM 15248 C CA . TYR F 1 147 ? -31.200 25.302 126.189 1.00 21.01 147 TYR F CA 1
ATOM 15249 C C . TYR F 1 147 ? -31.009 23.798 126.449 1.00 21.16 147 TYR F C 1
ATOM 15250 O O . TYR F 1 147 ? -31.273 23.293 127.544 1.00 21.43 147 TYR F O 1
ATOM 15259 N N . GLN F 1 148 ? -30.540 23.091 125.442 1.00 22.26 148 GLN F N 1
ATOM 15260 C CA . GLN F 1 148 ? -30.494 21.634 125.506 1.00 24.11 148 GLN F CA 1
ATOM 15261 C C . GLN F 1 148 ? -29.432 21.111 126.481 1.00 24.61 148 GLN F C 1
ATOM 15262 O O . GLN F 1 148 ? -29.665 20.122 127.179 1.00 25.27 148 GLN F O 1
ATOM 15268 N N . ASN F 1 149 ? -28.290 21.789 126.551 1.00 25.63 149 ASN F N 1
ATOM 15269 C CA . ASN F 1 149 ? -27.220 21.366 127.445 1.00 26.29 149 ASN F CA 1
ATOM 15270 C C . ASN F 1 149 ? -27.665 21.576 128.875 1.00 27.60 149 ASN F C 1
ATOM 15271 O O . ASN F 1 149 ? -27.347 20.775 129.751 1.00 28.06 149 ASN F O 1
ATOM 15276 N N . ALA F 1 150 ? -28.447 22.626 129.098 1.00 29.10 150 ALA F N 1
ATOM 15277 C CA . ALA F 1 150 ? -28.907 22.986 130.439 1.00 30.71 150 ALA F CA 1
ATOM 15278 C C . ALA F 1 150 ? -29.953 22.020 130.960 1.00 32.15 150 ALA F C 1
ATOM 15279 O O . ALA F 1 150 ? -29.898 21.599 132.110 1.00 31.63 150 ALA F O 1
ATOM 15281 N N . ILE F 1 151 ? -30.932 21.686 130.126 1.00 34.13 151 ILE F N 1
ATOM 15282 C CA . ILE F 1 151 ? -31.987 20.770 130.563 1.00 35.77 151 ILE F CA 1
ATOM 15283 C C . ILE F 1 151 ? -31.393 19.380 130.826 1.00 36.27 151 ILE F C 1
ATOM 15284 O O . ILE F 1 151 ? -31.854 18.680 131.713 1.00 36.90 151 ILE F O 1
ATOM 15289 N N . ASN F 1 152 ? -30.333 19.040 130.089 1.00 37.24 152 ASN F N 1
ATOM 15290 C CA . ASN F 1 152 ? -29.563 17.798 130.258 1.00 37.77 152 ASN F CA 1
ATOM 15291 C C . ASN F 1 152 ? -28.622 17.733 131.482 1.00 38.22 152 ASN F C 1
ATOM 15292 O O . ASN F 1 152 ? -28.143 16.648 131.834 1.00 39.07 152 ASN F O 1
ATOM 15297 N N . SER F 1 153 ? -28.364 18.872 132.122 1.00 37.49 153 SER F N 1
ATOM 15298 C CA . SER F 1 153 ? -27.406 18.955 133.216 1.00 37.22 153 SER F CA 1
ATOM 15299 C C . SER F 1 153 ? -28.073 19.194 134.545 1.00 36.37 153 SER F C 1
ATOM 15300 O O . SER F 1 153 ? -29.020 19.964 134.652 1.00 36.47 153 SER F O 1
ATOM 15303 N N . ASP F 1 154 ? -27.554 18.556 135.582 1.00 35.66 154 ASP F N 1
ATOM 15304 C CA . ASP F 1 154 ? -28.121 18.719 136.913 1.00 34.96 154 ASP F CA 1
ATOM 15305 C C . ASP F 1 154 ? -27.761 20.090 137.522 1.00 33.84 154 ASP F C 1
ATOM 15306 O O . ASP F 1 154 ? -28.472 20.576 138.404 1.00 34.27 154 ASP F O 1
ATOM 15311 N N . ASN F 1 155 ? -26.689 20.717 137.031 1.00 31.96 155 ASN F N 1
ATOM 15312 C CA . ASN F 1 155 ? -26.254 22.046 137.531 1.00 30.41 155 ASN F CA 1
ATOM 15313 C C . ASN F 1 155 ? -26.887 23.244 136.804 1.00 28.67 155 ASN F C 1
ATOM 15314 O O . ASN F 1 155 ? -26.412 24.365 136.946 1.00 27.11 155 ASN F O 1
ATOM 15319 N N . ALA F 1 156 ? -27.954 23.001 136.046 1.00 26.95 156 ALA F N 1
ATOM 15320 C CA . ALA F 1 156 ? -28.490 24.016 135.142 1.00 26.38 156 ALA F CA 1
ATOM 15321 C C . ALA F 1 156 ? -30.013 24.059 135.159 1.00 26.15 156 ALA F C 1
ATOM 15322 O O . ALA F 1 156 ? -30.663 23.037 135.404 1.00 25.52 156 ALA F O 1
ATOM 15324 N N . PHE F 1 157 ? -30.569 25.254 134.932 1.00 25.33 157 PHE F N 1
ATOM 15325 C CA . PHE F 1 157 ? -32.004 25.451 134.711 1.00 24.96 157 PHE F CA 1
ATOM 15326 C C . PHE F 1 157 ? -32.115 26.440 133.567 1.00 23.51 157 PHE F C 1
ATOM 15327 O O . PHE F 1 157 ? -31.611 27.548 133.681 1.00 23.11 157 PHE F O 1
ATOM 15335 N N . ALA F 1 158 ? -32.763 26.068 132.474 1.00 21.78 158 ALA F N 1
ATOM 15336 C CA . ALA F 1 158 ? -32.872 26.983 131.351 1.00 21.17 158 ALA F CA 1
ATOM 15337 C C . ALA F 1 158 ? -34.268 27.593 131.266 1.00 20.07 158 ALA F C 1
ATOM 15338 O O . ALA F 1 158 ? -35.287 26.961 131.585 1.00 19.83 158 ALA F O 1
ATOM 15340 N N . LEU F 1 159 ? -34.293 28.843 130.846 1.00 19.31 159 LEU F N 1
ATOM 15341 C CA . LEU F 1 159 ? -35.529 29.569 130.695 1.00 18.60 159 LEU F CA 1
ATOM 15342 C C . LEU F 1 159 ? -35.705 29.967 129.228 1.00 17.70 159 LEU F C 1
ATOM 15343 O O . LEU F 1 159 ? -34.853 30.624 128.637 1.00 17.56 159 LEU F O 1
ATOM 15348 N N . LEU F 1 160 ? -36.834 29.563 128.654 1.00 16.41 160 LEU F N 1
ATOM 15349 C CA . LEU F 1 160 ? -37.100 29.706 127.255 1.00 16.10 160 LEU F CA 1
ATOM 15350 C C . LEU F 1 160 ? -37.966 30.925 127.065 1.00 15.38 160 LEU F C 1
ATOM 15351 O O . LEU F 1 160 ? -38.975 31.071 127.734 1.00 17.51 160 LEU F O 1
ATOM 15364 N N . PRO F 1 162 ? -40.573 33.558 124.839 1.00 14.64 162 PRO F N 1
ATOM 15365 C CA . PRO F 1 162 ? -41.680 33.311 123.904 1.00 14.44 162 PRO F CA 1
ATOM 15366 C C . PRO F 1 162 ? -41.184 33.160 122.457 1.00 14.04 162 PRO F C 1
ATOM 15367 O O . PRO F 1 162 ? -40.219 33.815 122.019 1.00 14.31 162 PRO F O 1
ATOM 15371 N N . ALA F 1 163 ? -41.823 32.252 121.744 1.00 13.76 163 ALA F N 1
ATOM 15372 C CA . ALA F 1 163 ? -41.404 31.829 120.412 1.00 14.44 163 ALA F CA 1
ATOM 15373 C C . ALA F 1 163 ? -41.208 32.975 119.437 1.00 14.34 163 ALA F C 1
ATOM 15374 O O . ALA F 1 163 ? -40.319 32.898 118.574 1.00 15.39 163 ALA F O 1
ATOM 15376 N N . GLU F 1 164 ? -42.053 34.003 119.540 1.00 14.22 164 GLU F N 1
ATOM 15377 C CA . GLU F 1 164 ? -41.964 35.128 118.649 1.00 15.12 164 GLU F CA 1
ATOM 15378 C C . GLU F 1 164 ? -40.703 35.941 118.905 1.00 15.24 164 GLU F C 1
ATOM 15379 O O . GLU F 1 164 ? -40.363 36.783 118.101 1.00 15.59 164 GLU F O 1
ATOM 15385 N N . THR F 1 165 ? -40.022 35.719 120.022 1.00 15.93 165 THR F N 1
ATOM 15386 C CA . THR F 1 165 ? -38.824 36.528 120.292 1.00 16.94 165 THR F CA 1
ATOM 15387 C C . THR F 1 165 ? -37.543 35.929 119.690 1.00 17.57 165 THR F C 1
ATOM 15388 O O . THR F 1 165 ? -36.465 36.471 119.884 1.00 17.84 165 THR F O 1
ATOM 15392 N N . HIS F 1 166 ? -37.652 34.822 118.960 1.00 18.42 166 HIS F N 1
ATOM 15393 C CA . HIS F 1 166 ? -36.524 34.312 118.184 1.00 19.09 166 HIS F CA 1
ATOM 15394 C C . HIS F 1 166 ? -36.434 35.164 116.928 1.00 19.29 166 HIS F C 1
ATOM 15395 O O . HIS F 1 166 ? -36.896 34.764 115.851 1.00 20.18 166 HIS F O 1
ATOM 15402 N N . ASP F 1 167 ? -35.891 36.379 117.099 1.00 18.75 167 ASP F N 1
ATOM 15403 C CA . ASP F 1 167 ? -35.912 37.411 116.066 1.00 18.68 167 ASP F CA 1
ATOM 15404 C C . ASP F 1 167 ? -35.303 36.907 114.750 1.00 18.25 167 ASP F C 1
ATOM 15405 O O . ASP F 1 167 ? -34.227 36.318 114.745 1.00 17.29 167 ASP F O 1
ATOM 15410 N N . ARG F 1 168 ? -36.043 37.101 113.661 1.00 18.54 168 ARG F N 1
ATOM 15411 C CA . ARG F 1 168 ? -35.590 36.755 112.314 1.00 19.44 168 ARG F CA 1
ATOM 15412 C C . ARG F 1 168 ? -34.739 37.887 111.746 1.00 20.36 168 ARG F C 1
ATOM 15413 O O . ARG F 1 168 ? -33.796 37.647 110.987 1.00 19.91 168 ARG F O 1
ATOM 15421 N N . GLY F 1 169 ? -35.077 39.119 112.105 1.00 20.97 169 GLY F N 1
ATOM 15422 C CA . GLY F 1 169 ? -34.238 40.259 111.717 1.00 22.02 169 GLY F CA 1
ATOM 15423 C C . GLY F 1 169 ? -32.814 40.081 112.227 1.00 23.13 169 GLY F C 1
ATOM 15424 O O . GLY F 1 169 ? -32.612 39.550 113.315 1.00 22.81 169 GLY F O 1
ATOM 15425 N N . PHE F 1 170 ? -31.839 40.515 111.425 1.00 24.57 170 PHE F N 1
ATOM 15426 C CA . PHE F 1 170 ? -30.419 40.583 111.804 1.00 25.17 170 PHE F CA 1
ATOM 15427 C C . PHE F 1 170 ? -30.211 41.251 113.183 1.00 24.89 170 PHE F C 1
ATOM 15428 O O . PHE F 1 170 ? -29.540 40.710 114.092 1.00 24.98 170 PHE F O 1
ATOM 15436 N N . ALA F 1 171 ? -30.796 42.433 113.315 1.00 24.02 171 ALA F N 1
ATOM 15437 C CA . ALA F 1 171 ? -30.666 43.245 114.508 1.00 23.41 171 ALA F CA 1
ATOM 15438 C C . ALA F 1 171 ? -31.662 42.723 115.567 1.00 22.75 171 ALA F C 1
ATOM 15439 O O . ALA F 1 171 ? -32.867 42.708 115.321 1.00 22.68 171 ALA F O 1
ATOM 15449 N N . THR F 1 173 ? -34.137 42.747 118.611 1.00 18.58 173 THR F N 1
ATOM 15450 C CA . THR F 1 173 ? -35.041 43.701 119.226 1.00 17.69 173 THR F CA 1
ATOM 15451 C C . THR F 1 173 ? -35.833 42.997 120.316 1.00 16.69 173 THR F C 1
ATOM 15452 O O . THR F 1 173 ? -35.487 43.115 121.484 1.00 15.41 173 THR F O 1
ATOM 15456 N N . SER F 1 174 ? -36.882 42.253 119.953 1.00 15.55 174 SER F N 1
ATOM 15457 C CA . SER F 1 174 ? -37.707 41.609 120.963 1.00 15.21 174 SER F CA 1
ATOM 15458 C C . SER F 1 174 ? -36.928 40.521 121.762 1.00 14.68 174 SER F C 1
ATOM 15459 O O . SER F 1 174 ? -37.251 40.258 122.914 1.00 14.31 174 SER F O 1
ATOM 15462 N N . SER F 1 175 ? -35.891 39.933 121.175 1.00 14.27 175 SER F N 1
ATOM 15463 C CA . SER F 1 175 ? -35.049 38.985 121.919 1.00 14.51 175 SER F CA 1
ATOM 15464 C C . SER F 1 175 ? -34.336 39.666 123.105 1.00 14.34 175 SER F C 1
ATOM 15465 O O . SER F 1 175 ? -34.439 39.180 124.243 1.00 14.73 175 SER F O 1
ATOM 15468 N N . ILE F 1 176 ? -33.651 40.789 122.868 1.00 14.59 176 ILE F N 1
ATOM 15469 C CA . ILE F 1 176 ? -32.936 41.472 123.962 1.00 14.82 176 ILE F CA 1
ATOM 15470 C C . ILE F 1 176 ? -33.877 41.969 125.056 1.00 14.56 176 ILE F C 1
ATOM 15471 O O . ILE F 1 176 ? -33.636 41.718 126.218 1.00 13.96 176 ILE F O 1
ATOM 15476 N N . THR F 1 177 ? -34.953 42.665 124.686 1.00 14.31 177 THR F N 1
ATOM 15477 C CA . THR F 1 177 ? -35.828 43.252 125.682 1.00 13.64 177 THR F CA 1
ATOM 15478 C C . THR F 1 177 ? -36.515 42.162 126.495 1.00 12.09 177 THR F C 1
ATOM 15479 O O . THR F 1 177 ? -36.627 42.259 127.716 1.00 11.60 177 THR F O 1
ATOM 15483 N N . THR F 1 178 ? -36.912 41.090 125.840 1.00 12.40 178 THR F N 1
ATOM 15484 C CA . THR F 1 178 ? -37.666 40.077 126.519 1.00 12.94 178 THR F CA 1
ATOM 15485 C C . THR F 1 178 ? -36.728 39.325 127.440 1.00 13.15 178 THR F C 1
ATOM 15486 O O . THR F 1 178 ? -37.083 39.042 128.562 1.00 12.87 178 THR F O 1
ATOM 15506 N N . ALA F 1 181 ? -36.119 41.754 130.569 1.00 12.15 181 ALA F N 1
ATOM 15507 C CA . ALA F 1 181 ? -37.301 41.755 131.441 1.00 12.51 181 ALA F CA 1
ATOM 15508 C C . ALA F 1 181 ? -37.379 40.459 132.263 1.00 12.44 181 ALA F C 1
ATOM 15509 O O . ALA F 1 181 ? -37.643 40.477 133.472 1.00 12.00 181 ALA F O 1
ATOM 15511 N N . SER F 1 182 ? -37.104 39.342 131.590 1.00 12.75 182 SER F N 1
ATOM 15512 C CA . SER F 1 182 ? -37.130 38.028 132.175 1.00 13.39 182 SER F CA 1
ATOM 15513 C C . SER F 1 182 ? -36.062 37.884 133.269 1.00 12.53 182 SER F C 1
ATOM 15514 O O . SER F 1 182 ? -36.366 37.394 134.334 1.00 13.20 182 SER F O 1
ATOM 15517 N N . CYS F 1 183 ? -34.828 38.299 133.002 1.00 13.09 183 CYS F N 1
ATOM 15518 C CA . CYS F 1 183 ? -33.760 38.249 134.012 1.00 13.43 183 CYS F CA 1
ATOM 15519 C C . CYS F 1 183 ? -34.109 39.124 135.236 1.00 13.23 183 CYS F C 1
ATOM 15520 O O . CYS F 1 183 ? -33.958 38.682 136.400 1.00 12.62 183 CYS F O 1
ATOM 15523 N N . LEU F 1 184 ? -34.607 40.337 134.980 1.00 12.99 184 LEU F N 1
ATOM 15524 C CA . LEU F 1 184 ? -35.083 41.198 136.058 1.00 13.31 184 LEU F CA 1
ATOM 15525 C C . LEU F 1 184 ? -36.153 40.490 136.913 1.00 12.85 184 LEU F C 1
ATOM 15526 O O . LEU F 1 184 ? -36.086 40.523 138.150 1.00 13.52 184 LEU F O 1
ATOM 15531 N N . ALA F 1 185 ? -37.115 39.850 136.252 1.00 12.58 185 ALA F N 1
ATOM 15532 C CA . ALA F 1 185 ? -38.256 39.213 136.922 1.00 13.32 185 ALA F CA 1
ATOM 15533 C C . ALA F 1 185 ? -37.820 37.985 137.716 1.00 13.90 185 ALA F C 1
ATOM 15534 O O . ALA F 1 185 ? -38.396 37.690 138.775 1.00 15.76 185 ALA F O 1
ATOM 15536 N N . VAL F 1 186 ? -36.784 37.300 137.244 1.00 14.11 186 VAL F N 1
ATOM 15537 C CA . VAL F 1 186 ? -36.261 36.110 137.927 1.00 14.69 186 VAL F CA 1
ATOM 15538 C C . VAL F 1 186 ? -35.641 36.492 139.261 1.00 15.42 186 VAL F C 1
ATOM 15539 O O . VAL F 1 186 ? -35.902 35.849 140.276 1.00 16.28 186 VAL F O 1
ATOM 15543 N N . PHE F 1 187 ? -34.853 37.564 139.266 1.00 15.97 187 PHE F N 1
ATOM 15544 C CA . PHE F 1 187 ? -34.069 37.914 140.446 1.00 16.55 187 PHE F CA 1
ATOM 15545 C C . PHE F 1 187 ? -34.643 39.024 141.320 1.00 16.28 187 PHE F C 1
ATOM 15546 O O . PHE F 1 187 ? -34.208 39.161 142.460 1.00 16.83 187 PHE F O 1
ATOM 15554 N N . ALA F 1 188 ? -35.582 39.814 140.805 1.00 16.02 188 ALA F N 1
ATOM 15555 C CA . ALA F 1 188 ? -36.258 40.857 141.609 1.00 16.82 188 ALA F CA 1
ATOM 15556 C C . ALA F 1 188 ? -37.781 40.825 141.404 1.00 17.29 188 ALA F C 1
ATOM 15557 O O . ALA F 1 188 ? -38.381 41.854 141.036 1.00 17.79 188 ALA F O 1
ATOM 15559 N N . PRO F 1 189 ? -38.413 39.651 141.660 1.00 18.15 189 PRO F N 1
ATOM 15560 C CA . PRO F 1 189 ? -39.848 39.478 141.421 1.00 18.30 189 PRO F CA 1
ATOM 15561 C C . PRO F 1 189 ? -40.732 40.368 142.270 1.00 18.89 189 PRO F C 1
ATOM 15562 O O . PRO F 1 189 ? -41.861 40.613 141.917 1.00 19.67 189 PRO F O 1
ATOM 15566 N N . GLU F 1 190 ? -40.222 40.816 143.402 1.00 19.17 190 GLU F N 1
ATOM 15567 C CA . GLU F 1 190 ? -40.927 41.774 144.246 1.00 19.73 190 GLU F CA 1
ATOM 15568 C C . GLU F 1 190 ? -41.074 43.151 143.603 1.00 19.61 190 GLU F C 1
ATOM 15569 O O . GLU F 1 190 ? -41.932 43.925 144.000 1.00 20.23 190 GLU F O 1
ATOM 15575 N N . THR F 1 191 ? -40.219 43.459 142.633 1.00 18.76 191 THR F N 1
ATOM 15576 C CA . THR F 1 191 ? -40.186 44.746 141.979 1.00 18.54 191 THR F CA 1
ATOM 15577 C C . THR F 1 191 ? -40.644 44.666 140.512 1.00 18.23 191 THR F C 1
ATOM 15578 O O . THR F 1 191 ? -41.478 45.476 140.033 1.00 16.77 191 THR F O 1
ATOM 15582 N N . ILE F 1 192 ? -40.084 43.691 139.810 1.00 17.10 192 ILE F N 1
ATOM 15583 C CA . ILE F 1 192 ? -40.352 43.474 138.406 1.00 16.86 192 ILE F CA 1
ATOM 15584 C C . ILE F 1 192 ? -41.085 42.144 138.268 1.00 16.94 192 ILE F C 1
ATOM 15585 O O . ILE F 1 192 ? -40.498 41.078 138.425 1.00 15.34 192 ILE F O 1
ATOM 15590 N N . ASN F 1 193 ? -42.384 42.215 137.982 1.00 16.41 193 ASN F N 1
ATOM 15591 C CA . ASN F 1 193 ? -43.187 40.998 137.880 1.00 17.09 193 ASN F CA 1
ATOM 15592 C C . ASN F 1 193 ? -44.305 41.193 136.866 1.00 17.19 193 ASN F C 1
ATOM 15593 O O . ASN F 1 193 ? -44.458 42.281 136.315 1.00 16.03 193 ASN F O 1
ATOM 15598 N N . SER F 1 194 ? -45.106 40.158 136.657 1.00 17.90 194 SER F N 1
ATOM 15599 C CA . SER F 1 194 ? -46.134 40.169 135.599 1.00 18.24 194 SER F CA 1
ATOM 15600 C C . SER F 1 194 ? -47.259 41.182 135.842 1.00 18.90 194 SER F C 1
ATOM 15601 O O . SER F 1 194 ? -48.014 41.480 134.925 1.00 19.74 194 SER F O 1
ATOM 15604 N N . GLN F 1 195 ? -47.350 41.720 137.063 1.00 18.84 195 GLN F N 1
ATOM 15605 C CA . GLN F 1 195 ? -48.223 42.845 137.342 1.00 19.06 195 GLN F CA 1
ATOM 15606 C C . GLN F 1 195 ? -47.567 44.210 137.140 1.00 18.28 195 GLN F C 1
ATOM 15607 O O . GLN F 1 195 ? -48.044 45.010 136.321 1.00 18.23 195 GLN F O 1
ATOM 15613 N N . THR F 1 196 ? -46.495 44.495 137.871 1.00 17.32 196 THR F N 1
ATOM 15614 C CA . THR F 1 196 ? -45.834 45.813 137.765 1.00 17.07 196 THR F CA 1
ATOM 15615 C C . THR F 1 196 ? -45.288 46.121 136.352 1.00 16.21 196 THR F C 1
ATOM 15616 O O . THR F 1 196 ? -45.330 47.268 135.886 1.00 14.87 196 THR F O 1
ATOM 15620 N N . PHE F 1 197 ? -44.821 45.091 135.657 1.00 15.68 197 PHE F N 1
ATOM 15621 C CA . PHE F 1 197 ? -44.269 45.294 134.324 1.00 16.23 197 PHE F CA 1
ATOM 15622 C C . PHE F 1 197 ? -45.351 45.586 133.274 1.00 16.32 197 PHE F C 1
ATOM 15623 O O . PHE F 1 197 ? -45.044 46.044 132.177 1.00 15.55 197 PHE F O 1
ATOM 15631 N N . ARG F 1 198 ? -46.615 45.327 133.604 1.00 15.78 198 ARG F N 1
ATOM 15632 C CA . ARG F 1 198 ? -47.701 45.731 132.707 1.00 16.82 198 ARG F CA 1
ATOM 15633 C C . ARG F 1 198 ? -47.665 47.229 132.470 1.00 15.93 198 ARG F C 1
ATOM 15634 O O . ARG F 1 198 ? -47.975 47.680 131.378 1.00 16.11 198 ARG F O 1
ATOM 15642 N N . ASP F 1 199 ? -47.239 47.994 133.469 1.00 15.95 199 ASP F N 1
ATOM 15643 C CA . ASP F 1 199 ? -47.114 49.442 133.307 1.00 16.26 199 ASP F CA 1
ATOM 15644 C C . ASP F 1 199 ? -46.033 49.797 132.293 1.00 15.94 199 ASP F C 1
ATOM 15645 O O . ASP F 1 199 ? -46.191 50.754 131.528 1.00 16.48 199 ASP F O 1
ATOM 15650 N N . VAL F 1 200 ? -44.941 49.023 132.276 1.00 15.07 200 VAL F N 1
ATOM 15651 C CA . VAL F 1 200 ? -43.855 49.247 131.304 1.00 15.22 200 VAL F CA 1
ATOM 15652 C C . VAL F 1 200 ? -44.348 48.861 129.900 1.00 14.96 200 VAL F C 1
ATOM 15653 O O . VAL F 1 200 ? -44.203 49.631 128.947 1.00 15.57 200 VAL F O 1
ATOM 15657 N N . ALA F 1 201 ? -44.944 47.674 129.796 1.00 14.80 201 ALA F N 1
ATOM 15658 C CA . ALA F 1 201 ? -45.554 47.220 128.554 1.00 14.78 201 ALA F CA 1
ATOM 15659 C C . ALA F 1 201 ? -46.582 48.226 128.036 1.00 14.73 201 ALA F C 1
ATOM 15660 O O . ALA F 1 201 ? -46.548 48.573 126.872 1.00 13.30 201 ALA F O 1
ATOM 15662 N N . ASP F 1 202 ? -47.469 48.711 128.906 1.00 16.14 202 ASP F N 1
ATOM 15663 C CA . ASP F 1 202 ? -48.461 49.744 128.519 1.00 16.80 202 ASP F CA 1
ATOM 15664 C C . ASP F 1 202 ? -47.802 51.026 127.977 1.00 16.75 202 ASP F C 1
ATOM 15665 O O . ASP F 1 202 ? -48.231 51.601 126.977 1.00 17.04 202 ASP F O 1
ATOM 15670 N N . ARG F 1 203 ? -46.761 51.491 128.664 1.00 17.27 203 ARG F N 1
ATOM 15671 C CA . ARG F 1 203 ? -46.098 52.736 128.276 1.00 17.20 203 ARG F CA 1
ATOM 15672 C C . ARG F 1 203 ? -45.370 52.582 126.944 1.00 17.25 203 ARG F C 1
ATOM 15673 O O . ARG F 1 203 ? -45.429 53.467 126.094 1.00 16.75 203 ARG F O 1
ATOM 15681 N N . CYS F 1 204 ? -44.719 51.433 126.742 1.00 17.09 204 CYS F N 1
ATOM 15682 C CA . CYS F 1 204 ? -44.012 51.165 125.493 1.00 17.10 204 CYS F CA 1
ATOM 15683 C C . CYS F 1 204 ? -44.979 50.979 124.308 1.00 16.87 204 CYS F C 1
ATOM 15684 O O . CYS F 1 204 ? -44.699 51.461 123.216 1.00 15.96 204 CYS F O 1
ATOM 15687 N N . GLN F 1 205 ? -46.109 50.311 124.544 1.00 17.14 205 GLN F N 1
ATOM 15688 C CA . GLN F 1 205 ? -47.211 50.238 123.577 1.00 17.45 205 GLN F CA 1
ATOM 15689 C C . GLN F 1 205 ? -47.658 51.650 123.189 1.00 17.49 205 GLN F C 1
ATOM 15690 O O . GLN F 1 205 ? -47.803 51.953 122.008 1.00 17.13 205 GLN F O 1
ATOM 15696 N N . ALA F 1 206 ? -47.804 52.520 124.192 1.00 17.72 206 ALA F N 1
ATOM 15697 C CA . ALA F 1 206 ? -48.166 53.949 123.982 1.00 16.97 206 ALA F CA 1
ATOM 15698 C C . ALA F 1 206 ? -47.130 54.700 123.173 1.00 16.80 206 ALA F C 1
ATOM 15699 O O . ALA F 1 206 ? -47.470 55.530 122.342 1.00 15.93 206 ALA F O 1
ATOM 15701 N N . ILE F 1 207 ? -45.849 54.413 123.417 1.00 16.15 207 ILE F N 1
ATOM 15702 C CA . ILE F 1 207 ? -44.762 55.012 122.652 1.00 15.86 207 ILE F CA 1
ATOM 15703 C C . ILE F 1 207 ? -44.847 54.581 121.190 1.00 16.52 207 ILE F C 1
ATOM 15704 O O . ILE F 1 207 ? -44.801 55.397 120.281 1.00 17.40 207 ILE F O 1
ATOM 15709 N N . LEU F 1 208 ? -44.991 53.285 120.956 1.00 16.95 208 LEU F N 1
ATOM 15710 C CA . LEU F 1 208 ? -45.075 52.803 119.587 1.00 17.92 208 LEU F CA 1
ATOM 15711 C C . LEU F 1 208 ? -46.282 53.378 118.854 1.00 18.22 208 LEU F C 1
ATOM 15712 O O . LEU F 1 208 ? -46.186 53.762 117.690 1.00 18.89 208 LEU F O 1
ATOM 15717 N N . THR F 1 209 ? -47.402 53.455 119.549 1.00 19.03 209 THR F N 1
ATOM 15718 C CA . THR F 1 209 ? -48.616 54.046 118.992 1.00 19.48 209 THR F CA 1
ATOM 15719 C C . THR F 1 209 ? -48.407 55.532 118.673 1.00 20.32 209 THR F C 1
ATOM 15720 O O . THR F 1 209 ? -48.846 55.995 117.627 1.00 20.42 209 THR F O 1
ATOM 15724 N N . SER F 1 210 ? -47.726 56.259 119.563 1.00 20.46 210 SER F N 1
ATOM 15725 C CA . SER F 1 210 ? -47.406 57.673 119.336 1.00 20.62 210 SER F CA 1
ATOM 15726 C C . SER F 1 210 ? -46.543 57.888 118.097 1.00 21.25 210 SER F C 1
ATOM 15727 O O . SER F 1 210 ? -46.551 58.986 117.513 1.00 21.73 210 SER F O 1
ATOM 15730 N N . LEU F 1 211 ? -45.815 56.863 117.671 1.00 21.14 211 LEU F N 1
ATOM 15731 C CA . LEU F 1 211 ? -44.980 56.970 116.487 1.00 21.41 211 LEU F CA 1
ATOM 15732 C C . LEU F 1 211 ? -45.719 56.598 115.188 1.00 21.96 211 LEU F C 1
ATOM 15733 O O . LEU F 1 211 ? -45.128 56.633 114.096 1.00 23.00 211 LEU F O 1
ATOM 15738 N N . GLY F 1 212 ? -46.993 56.228 115.300 1.00 22.69 212 GLY F N 1
ATOM 15739 C CA . GLY F 1 212 ? -47.810 55.932 114.118 1.00 22.86 212 GLY F CA 1
ATOM 15740 C C . GLY F 1 212 ? -47.213 54.810 113.289 1.00 22.91 212 GLY F C 1
ATOM 15741 O O . GLY F 1 212 ? -46.769 53.811 113.843 1.00 23.13 212 GLY F O 1
ATOM 15742 N N . ASP F 1 213 ? -47.164 55.000 111.973 1.00 23.00 213 ASP F N 1
ATOM 15743 C CA . ASP F 1 213 ? -46.621 53.998 111.048 1.00 23.65 213 ASP F CA 1
ATOM 15744 C C . ASP F 1 213 ? -45.104 54.107 110.873 1.00 23.49 213 ASP F C 1
ATOM 15745 O O . ASP F 1 213 ? -44.522 53.453 109.990 1.00 23.04 213 ASP F O 1
ATOM 15750 N N . PHE F 1 214 ? -44.489 54.957 111.707 1.00 23.23 214 PHE F N 1
ATOM 15751 C CA . PHE F 1 214 ? -43.039 55.163 111.785 1.00 23.20 214 PHE F CA 1
ATOM 15752 C C . PHE F 1 214 ? -42.477 56.020 110.649 1.00 23.77 214 PHE F C 1
ATOM 15753 O O . PHE F 1 214 ? -41.307 56.396 110.681 1.00 23.17 214 PHE F O 1
ATOM 15761 N N . SER F 1 215 ? -43.301 56.337 109.649 1.00 24.54 215 SER F N 1
ATOM 15762 C CA . SER F 1 215 ? -42.818 57.026 108.433 1.00 25.48 215 SER F CA 1
ATOM 15763 C C . SER F 1 215 ? -42.091 58.346 108.714 1.00 25.39 215 SER F C 1
ATOM 15764 O O . SER F 1 215 ? -41.243 58.744 107.931 1.00 25.67 215 SER F O 1
ATOM 15767 N N . GLU F 1 216 ? -42.403 59.005 109.825 1.00 26.09 216 GLU F N 1
ATOM 15768 C CA . GLU F 1 216 ? -41.765 60.286 110.147 1.00 27.56 216 GLU F CA 1
ATOM 15769 C C . GLU F 1 216 ? -40.337 60.146 110.710 1.00 27.46 216 GLU F C 1
ATOM 15770 O O . GLU F 1 216 ? -39.663 61.146 110.975 1.00 27.62 216 GLU F O 1
ATOM 15776 N N . GLY F 1 217 ? -39.896 58.902 110.908 1.00 27.29 217 GLY F N 1
ATOM 15777 C CA . GLY F 1 217 ? -38.501 58.584 111.250 1.00 26.77 217 GLY F CA 1
ATOM 15778 C C . GLY F 1 217 ? -38.042 58.839 112.688 1.00 26.22 217 GLY F C 1
ATOM 15779 O O . GLY F 1 217 ? -36.842 58.799 112.949 1.00 25.82 217 GLY F O 1
ATOM 15780 N N . VAL F 1 218 ? -38.980 59.139 113.584 1.00 25.51 218 VAL F N 1
ATOM 15781 C CA . VAL F 1 218 ? -38.760 59.187 115.048 1.00 25.63 218 VAL F CA 1
ATOM 15782 C C . VAL F 1 218 ? -38.003 60.427 115.516 1.00 25.31 218 VAL F C 1
ATOM 15783 O O . VAL F 1 218 ? -38.575 61.251 116.229 1.00 26.30 218 VAL F O 1
ATOM 15787 N N . PHE F 1 219 ? -36.727 60.557 115.164 1.00 24.88 219 PHE F N 1
ATOM 15788 C CA . PHE F 1 219 ? -35.965 61.781 115.472 1.00 25.22 219 PHE F CA 1
ATOM 15789 C C . PHE F 1 219 ? -35.950 62.703 114.264 1.00 26.45 219 PHE F C 1
ATOM 15790 O O . PHE F 1 219 ? -35.580 63.857 114.381 1.00 28.17 219 PHE F O 1
ATOM 15798 N N . GLY F 1 220 ? -36.367 62.175 113.112 1.00 27.60 220 GLY F N 1
ATOM 15799 C CA . GLY F 1 220 ? -36.416 62.934 111.875 1.00 27.48 220 GLY F CA 1
ATOM 15800 C C . GLY F 1 220 ? -35.518 62.272 110.883 1.00 28.14 220 GLY F C 1
ATOM 15801 O O . GLY F 1 220 ? -34.858 61.261 111.186 1.00 28.97 220 GLY F O 1
ATOM 15802 N N . TYR F 1 221 ? -35.541 62.808 109.672 1.00 28.33 221 TYR F N 1
ATOM 15803 C CA . TYR F 1 221 ? -34.501 62.579 108.707 1.00 28.62 221 TYR F CA 1
ATOM 15804 C C . TYR F 1 221 ? -33.774 63.914 108.637 1.00 28.18 221 TYR F C 1
ATOM 15805 O O . TYR F 1 221 ? -34.374 64.996 108.758 1.00 29.99 221 TYR F O 1
ATOM 15814 N N . ALA F 1 222 ? -32.472 63.833 108.538 1.00 26.72 222 ALA F N 1
ATOM 15815 C CA . ALA F 1 222 ? -31.613 65.006 108.489 1.00 25.09 222 ALA F CA 1
ATOM 15816 C C . ALA F 1 222 ? -30.284 64.411 108.132 1.00 24.09 222 ALA F C 1
ATOM 15817 O O . ALA F 1 222 ? -30.047 63.232 108.394 1.00 23.23 222 ALA F O 1
ATOM 15819 N N . PRO F 1 223 ? -29.428 65.184 107.463 1.00 22.95 223 PRO F N 1
ATOM 15820 C CA . PRO F 1 223 ? -28.187 64.627 106.962 1.00 22.19 223 PRO F CA 1
ATOM 15821 C C . PRO F 1 223 ? -27.096 64.454 108.037 1.00 21.45 223 PRO F C 1
ATOM 15822 O O . PRO F 1 223 ? -25.947 64.801 107.820 1.00 21.04 223 PRO F O 1
ATOM 15826 N N . TRP F 1 224 ? -27.457 63.878 109.181 1.00 20.96 224 TRP F N 1
ATOM 15827 C CA . TRP F 1 224 ? -26.446 63.613 110.204 1.00 20.33 224 TRP F CA 1
ATOM 15828 C C . TRP F 1 224 ? -25.478 62.545 109.720 1.00 20.17 224 TRP F C 1
ATOM 15829 O O . TRP F 1 224 ? -25.853 61.658 108.931 1.00 19.52 224 TRP F O 1
ATOM 15840 N N . LYS F 1 225 ? -24.228 62.648 110.172 1.00 19.67 225 LYS F N 1
ATOM 15841 C CA . LYS F 1 225 ? -23.197 61.660 109.860 1.00 19.60 225 LYS F CA 1
ATOM 15842 C C . LYS F 1 225 ? -22.694 60.913 111.099 1.00 17.93 225 LYS F C 1
ATOM 15843 O O . LYS F 1 225 ? -22.029 59.873 110.979 1.00 17.66 225 LYS F O 1
ATOM 15849 N N . ARG F 1 226 ? -22.999 61.468 112.267 1.00 16.58 226 ARG F N 1
ATOM 15850 C CA . ARG F 1 226 ? -22.627 60.895 113.553 1.00 16.46 226 ARG F CA 1
ATOM 15851 C C . ARG F 1 226 ? -23.847 60.921 114.462 1.00 15.52 226 ARG F C 1
ATOM 15852 O O . ARG F 1 226 ? -24.623 61.890 114.461 1.00 15.76 226 ARG F O 1
ATOM 15860 N N . ILE F 1 227 ? -24.032 59.858 115.219 1.00 14.53 227 ILE F N 1
ATOM 15861 C CA . ILE F 1 227 ? -25.017 59.839 116.279 1.00 15.28 227 ILE F CA 1
ATOM 15862 C C . ILE F 1 227 ? -24.348 59.426 117.575 1.00 14.99 227 ILE F C 1
ATOM 15863 O O . ILE F 1 227 ? -23.576 58.441 117.599 1.00 15.08 227 ILE F O 1
ATOM 15868 N N . VAL F 1 228 ? -24.624 60.178 118.636 1.00 15.00 228 VAL F N 1
ATOM 15869 C CA . VAL F 1 228 ? -24.193 59.803 119.969 1.00 15.04 228 VAL F CA 1
ATOM 15870 C C . VAL F 1 228 ? -25.401 59.661 120.911 1.00 14.47 228 VAL F C 1
ATOM 15871 O O . VAL F 1 228 ? -26.268 60.551 120.982 1.00 14.12 228 VAL F O 1
ATOM 15875 N N . TYR F 1 229 ? -25.468 58.513 121.586 1.00 12.77 229 TYR F N 1
ATOM 15876 C CA . TYR F 1 229 ? -26.436 58.281 122.638 1.00 13.01 229 TYR F CA 1
ATOM 15877 C C . TYR F 1 229 ? -25.750 58.400 124.008 1.00 13.25 229 TYR F C 1
ATOM 15878 O O . TYR F 1 229 ? -24.666 57.828 124.231 1.00 12.83 229 TYR F O 1
ATOM 15887 N N . LEU F 1 230 ? -26.409 59.086 124.929 1.00 13.01 230 LEU F N 1
ATOM 15888 C CA . LEU F 1 230 ? -25.857 59.296 126.271 1.00 13.05 230 LEU F CA 1
ATOM 15889 C C . LEU F 1 230 ? -26.822 58.862 127.366 1.00 13.12 230 LEU F C 1
ATOM 15890 O O . LEU F 1 230 ? -27.998 59.201 127.314 1.00 12.58 230 LEU F O 1
ATOM 15895 N N . GLY F 1 231 ? -26.313 58.105 128.351 1.00 12.75 231 GLY F N 1
ATOM 15896 C CA . GLY F 1 231 ? -27.111 57.690 129.488 1.00 12.88 231 GLY F CA 1
ATOM 15897 C C . GLY F 1 231 ? -26.227 57.414 130.693 1.00 12.99 231 GLY F C 1
ATOM 15898 O O . GLY F 1 231 ? -25.129 56.895 130.550 1.00 12.27 231 GLY F O 1
ATOM 15899 N N . SER F 1 232 ? -26.711 57.808 131.863 1.00 13.44 232 SER F N 1
ATOM 15900 C CA . SER F 1 232 ? -26.005 57.636 133.127 1.00 13.35 232 SER F CA 1
ATOM 15901 C C . SER F 1 232 ? -26.164 56.216 133.674 1.00 13.31 232 SER F C 1
ATOM 15902 O O . SER F 1 232 ? -27.187 55.560 133.460 1.00 12.93 232 SER F O 1
ATOM 15905 N N . GLY F 1 233 ? -25.141 55.766 134.399 1.00 13.53 233 GLY F N 1
ATOM 15906 C CA . GLY F 1 233 ? -25.140 54.460 135.040 1.00 13.35 233 GLY F CA 1
ATOM 15907 C C . GLY F 1 233 ? -25.500 53.385 134.031 1.00 13.52 233 GLY F C 1
ATOM 15908 O O . GLY F 1 233 ? -24.966 53.345 132.926 1.00 13.02 233 GLY F O 1
ATOM 15909 N N . GLY F 1 234 ? -26.464 52.553 134.396 1.00 13.97 234 GLY F N 1
ATOM 15910 C CA . GLY F 1 234 ? -26.936 51.469 133.531 1.00 14.72 234 GLY F CA 1
ATOM 15911 C C . GLY F 1 234 ? -27.511 51.891 132.191 1.00 14.01 234 GLY F C 1
ATOM 15912 O O . GLY F 1 234 ? -27.477 51.122 131.218 1.00 15.12 234 GLY F O 1
ATOM 15913 N N . LEU F 1 235 ? -28.027 53.112 132.126 1.00 14.32 235 LEU F N 1
ATOM 15914 C CA . LEU F 1 235 ? -28.562 53.654 130.882 1.00 13.64 235 LEU F CA 1
ATOM 15915 C C . LEU F 1 235 ? -27.494 53.803 129.817 1.00 13.46 235 LEU F C 1
ATOM 15916 O O . LEU F 1 235 ? -27.835 53.867 128.657 1.00 12.65 235 LEU F O 1
ATOM 15921 N N . GLN F 1 236 ? -26.208 53.849 130.211 1.00 13.68 236 GLN F N 1
ATOM 15922 C CA . GLN F 1 236 ? -25.116 53.834 129.239 1.00 13.75 236 GLN F CA 1
ATOM 15923 C C . GLN F 1 236 ? -25.184 52.553 128.430 1.00 13.03 236 GLN F C 1
ATOM 15924 O O . GLN F 1 236 ? -24.884 52.549 127.243 1.00 12.74 236 GLN F O 1
ATOM 15930 N N . GLY F 1 237 ? -25.601 51.464 129.073 1.00 13.06 237 GLY F N 1
ATOM 15931 C CA . GLY F 1 237 ? -25.822 50.213 128.373 1.00 13.36 237 GLY F CA 1
ATOM 15932 C C . GLY F 1 237 ? -26.917 50.311 127.309 1.00 13.14 237 GLY F C 1
ATOM 15933 O O . GLY F 1 237 ? -26.777 49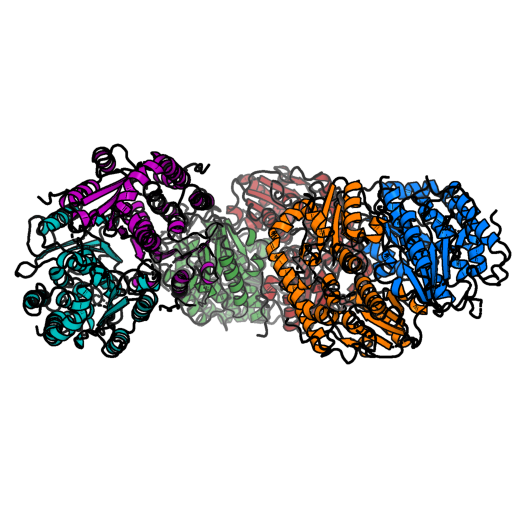.750 126.211 1.00 14.84 237 GLY F O 1
ATOM 15934 N N . ALA F 1 238 ? -28.006 51.018 127.639 1.00 13.64 238 ALA F N 1
ATOM 15935 C CA . ALA F 1 238 ? -29.066 51.322 126.685 1.00 12.81 238 ALA F CA 1
ATOM 15936 C C . ALA F 1 238 ? -28.565 52.201 125.534 1.00 12.52 238 ALA F C 1
ATOM 15937 O O . ALA F 1 238 ? -28.876 51.923 124.369 1.00 12.71 238 ALA F O 1
ATOM 15939 N N . ALA F 1 239 ? -27.787 53.236 125.857 1.00 12.19 239 ALA F N 1
ATOM 15940 C CA . ALA F 1 239 ? -27.085 54.058 124.862 1.00 12.28 239 ALA F CA 1
ATOM 15941 C C . ALA F 1 239 ? -26.216 53.215 123.902 1.00 12.27 239 ALA F C 1
ATOM 15942 O O . ALA F 1 239 ? -26.224 53.426 122.669 1.00 12.35 239 ALA F O 1
ATOM 15944 N N . ARG F 1 240 ? -25.483 52.257 124.463 1.00 12.39 240 ARG F N 1
ATOM 15945 C CA . ARG F 1 240 ? -24.598 51.403 123.689 1.00 13.28 240 ARG F CA 1
ATOM 15946 C C . ARG F 1 240 ? -25.366 50.491 122.743 1.00 12.66 240 ARG F C 1
ATOM 15947 O O . ARG F 1 240 ? -24.984 50.375 121.574 1.00 13.15 240 ARG F O 1
ATOM 15955 N N . GLU F 1 241 ? -26.458 49.897 123.227 1.00 12.92 241 GLU F N 1
ATOM 15956 C CA . GLU F 1 241 ? -27.362 49.124 122.358 1.00 13.26 241 GLU F CA 1
ATOM 15957 C C . GLU F 1 241 ? -27.951 50.036 121.256 1.00 13.08 241 GLU F C 1
ATOM 15958 O O . GLU F 1 241 ? -28.025 49.645 120.097 1.00 13.26 241 GLU F O 1
ATOM 15964 N N . SER F 1 242 ? -28.339 51.250 121.622 1.00 13.10 242 SER F N 1
ATOM 15965 C CA . SER F 1 242 ? -28.967 52.190 120.687 1.00 13.38 242 SER F CA 1
ATOM 15966 C C . SER F 1 242 ? -28.002 52.513 119.539 1.00 13.18 242 SER F C 1
ATOM 15967 O O . SER F 1 242 ? -28.355 52.460 118.361 1.00 12.84 242 SER F O 1
ATOM 15970 N N . ALA F 1 243 ? -26.760 52.786 119.910 1.00 13.03 243 ALA F N 1
ATOM 15971 C CA . ALA F 1 243 ? -25.680 53.076 118.968 1.00 13.52 243 ALA F CA 1
ATOM 15972 C C . ALA F 1 243 ? -25.409 51.889 118.032 1.00 13.76 243 ALA F C 1
ATOM 15973 O O . ALA F 1 243 ? -25.247 52.055 116.826 1.00 12.90 243 ALA F O 1
ATOM 15975 N N . LEU F 1 244 ? -25.348 50.690 118.592 1.00 14.44 244 LEU F N 1
ATOM 15976 C CA . LEU F 1 244 ? -25.071 49.519 117.784 1.00 14.82 244 LEU F CA 1
ATOM 15977 C C . LEU F 1 244 ? -26.194 49.280 116.774 1.00 15.25 244 LEU F C 1
ATOM 15978 O O . LEU F 1 244 ? -25.902 48.917 115.637 1.00 13.89 244 LEU F O 1
ATOM 15983 N N . LYS F 1 245 ? -27.454 49.483 117.181 1.00 16.11 245 LYS F N 1
ATOM 15984 C CA . LYS F 1 245 ? -28.598 49.318 116.255 1.00 17.03 245 LYS F CA 1
ATOM 15985 C C . LYS F 1 245 ? -28.437 50.215 115.025 1.00 18.28 245 LYS F C 1
ATOM 15986 O O . LYS F 1 245 ? -28.604 49.750 113.887 1.00 17.78 245 LYS F O 1
ATOM 15992 N N . VAL F 1 246 ? -28.100 51.487 115.221 1.00 19.15 246 VAL F N 1
ATOM 15993 C CA . VAL F 1 246 ? -28.049 52.353 114.056 1.00 20.83 246 VAL F CA 1
ATOM 15994 C C . VAL F 1 246 ? -26.813 52.048 113.212 1.00 20.72 246 VAL F C 1
ATOM 15995 O O . VAL F 1 246 ? -26.880 52.074 111.982 1.00 21.08 246 VAL F O 1
ATOM 15999 N N . LEU F 1 247 ? -25.716 51.674 113.859 1.00 20.98 247 LEU F N 1
ATOM 16000 C CA . LEU F 1 247 ? -24.546 51.184 113.150 1.00 21.98 247 LEU F CA 1
ATOM 16001 C C . LEU F 1 247 ? -24.859 49.960 112.246 1.00 22.23 247 LEU F C 1
ATOM 16002 O O . LEU F 1 247 ? -24.573 49.975 111.039 1.00 22.24 247 LEU F O 1
ATOM 16007 N N . GLU F 1 248 ? -25.456 48.927 112.839 1.00 21.51 248 GLU F N 1
ATOM 16008 C CA . GLU F 1 248 ? -25.836 47.706 112.134 1.00 21.95 248 GLU F CA 1
ATOM 16009 C C . GLU F 1 248 ? -26.797 47.995 110.974 1.00 20.89 248 GLU F C 1
ATOM 16010 O O . GLU F 1 248 ? -26.597 47.521 109.865 1.00 20.73 248 GLU F O 1
ATOM 16016 N N . LEU F 1 249 ? -27.867 48.733 111.251 1.00 19.75 249 LEU F N 1
ATOM 16017 C CA . LEU F 1 249 ? -28.974 48.815 110.271 1.00 19.84 249 LEU F CA 1
ATOM 16018 C C . LEU F 1 249 ? -28.658 49.789 109.135 1.00 19.45 249 LEU F C 1
ATOM 16019 O O . LEU F 1 249 ? -29.210 49.657 108.028 1.00 18.87 249 LEU F O 1
ATOM 16024 N N . THR F 1 250 ? -27.741 50.717 109.379 1.00 18.84 250 THR F N 1
ATOM 16025 C CA . THR F 1 250 ? -27.258 51.601 108.315 1.00 19.09 250 THR F CA 1
ATOM 16026 C C . THR F 1 250 ? -25.984 51.059 107.648 1.00 18.53 250 THR F C 1
ATOM 16027 O O . THR F 1 250 ? -25.376 51.750 106.845 1.00 18.16 250 THR F O 1
ATOM 16031 N N . ALA F 1 251 ? -25.600 49.815 107.970 1.00 19.50 251 ALA F N 1
ATOM 16032 C CA . ALA F 1 251 ? -24.393 49.174 107.445 1.00 20.12 251 ALA F CA 1
ATOM 16033 C C . ALA F 1 251 ? -23.175 50.088 107.625 1.00 20.89 251 ALA F C 1
ATOM 16034 O O . ALA F 1 251 ? -22.332 50.214 106.739 1.00 21.31 251 ALA F O 1
ATOM 16036 N N . GLY F 1 252 ? -23.110 50.728 108.788 1.00 20.98 252 GLY F N 1
ATOM 16037 C CA . GLY F 1 252 ? -22.018 51.601 109.153 1.00 21.46 252 GLY F CA 1
ATOM 16038 C C . GLY F 1 252 ? -22.017 52.986 108.533 1.00 22.74 252 GLY F C 1
ATOM 16039 O O . GLY F 1 252 ? -21.078 53.743 108.734 1.00 23.05 252 GLY F O 1
ATOM 16040 N N . LYS F 1 253 ? -23.039 53.356 107.778 1.00 22.84 253 LYS F N 1
ATOM 16041 C CA . LYS F 1 253 ? -22.983 54.649 107.112 1.00 24.13 253 LYS F CA 1
ATOM 16042 C C . LYS F 1 253 ? -23.146 55.802 108.104 1.00 23.05 253 LYS F C 1
ATOM 16043 O O . LYS F 1 253 ? -22.516 56.852 107.944 1.00 23.70 253 LYS F O 1
ATOM 16049 N N . LEU F 1 254 ? -23.955 55.607 109.150 1.00 22.08 254 LEU F N 1
ATOM 16050 C CA . LEU F 1 254 ? -24.045 56.577 110.215 1.00 21.58 254 LEU F CA 1
ATOM 16051 C C . LEU F 1 254 ? -23.104 56.054 111.298 1.00 20.15 254 LEU F C 1
ATOM 16052 O O . LEU F 1 254 ? -23.318 54.968 111.800 1.00 19.32 254 LEU F O 1
ATOM 16057 N N . ALA F 1 255 ? -22.044 56.805 111.583 1.00 19.00 255 ALA F N 1
ATOM 16058 C CA . ALA F 1 255 ? -21.143 56.521 112.697 1.00 17.95 255 ALA F CA 1
ATOM 16059 C C . ALA F 1 255 ? -21.921 56.718 113.991 1.00 17.39 255 ALA F C 1
ATOM 16060 O O . ALA F 1 255 ? -22.644 57.689 114.120 1.00 17.98 255 ALA F O 1
ATOM 16062 N N . ALA F 1 256 ? -21.777 55.794 114.940 1.00 16.21 256 ALA F N 1
ATOM 16063 C CA . ALA F 1 256 ? -22.515 55.838 116.200 1.00 15.54 256 ALA F CA 1
ATOM 16064 C C . ALA F 1 256 ? -21.605 55.634 117.416 1.00 14.55 256 ALA F C 1
ATOM 16065 O O . ALA F 1 256 ? -20.671 54.837 117.374 1.00 15.46 256 ALA F O 1
ATOM 16067 N N . PHE F 1 257 ? -21.878 56.397 118.467 1.00 13.77 257 PHE F N 1
ATOM 16068 C CA . PHE F 1 257 ? -21.082 56.465 119.682 1.00 13.98 257 PHE F CA 1
ATOM 16069 C C . PHE F 1 257 ? -21.996 56.439 120.897 1.00 12.98 257 PHE F C 1
ATOM 16070 O O . PHE F 1 257 ? -23.178 56.721 120.794 1.00 12.53 257 PHE F O 1
ATOM 16078 N N . TYR F 1 258 ? -21.431 56.092 122.052 1.00 12.80 258 TYR F N 1
ATOM 16079 C CA . TYR F 1 258 ? -22.187 56.058 123.297 1.00 13.20 258 TYR F CA 1
ATOM 16080 C C . TYR F 1 258 ? -21.273 56.526 124.410 1.00 13.12 258 TYR F C 1
ATOM 16081 O O . TYR F 1 258 ? -20.048 56.388 124.323 1.00 12.48 258 TYR F O 1
ATOM 16090 N N . ASP F 1 259 ? -21.874 57.033 125.469 1.00 12.83 259 ASP F N 1
ATOM 16091 C CA . ASP F 1 259 ? -21.153 57.390 126.667 1.00 13.98 259 ASP F CA 1
ATOM 16092 C C . ASP F 1 259 ? -22.161 57.705 127.764 1.00 13.98 259 ASP F C 1
ATOM 16093 O O . ASP F 1 259 ? -23.373 57.605 127.563 1.00 13.27 259 ASP F O 1
ATOM 16098 N N . SER F 1 260 ? -21.658 58.025 128.954 1.00 14.08 260 SER F N 1
ATOM 16099 C CA . SER F 1 260 ? -22.479 58.634 129.981 1.00 14.04 260 SER F CA 1
ATOM 16100 C C . SER F 1 260 ? -22.376 60.144 129.811 1.00 14.04 260 SER F C 1
ATOM 16101 O O . SER F 1 260 ? -21.389 60.631 129.298 1.00 13.68 260 SER F O 1
ATOM 16104 N N . PRO F 1 261 ? -23.391 60.890 130.256 1.00 15.32 261 PRO F N 1
ATOM 16105 C CA . PRO F 1 261 ? -23.251 62.356 130.209 1.00 15.36 261 PRO F CA 1
ATOM 16106 C C . PRO F 1 261 ? -21.983 62.932 130.863 1.00 15.15 261 PRO F C 1
ATOM 16107 O O . PRO F 1 261 ? -21.304 63.790 130.273 1.00 14.57 261 PRO F O 1
ATOM 16111 N N . THR F 1 262 ? -21.675 62.470 132.067 1.00 15.27 262 THR F N 1
ATOM 16112 C CA . THR F 1 262 ? -20.509 62.968 132.802 1.00 15.22 262 THR F CA 1
ATOM 16113 C C . THR F 1 262 ? -19.171 62.448 132.203 1.00 14.89 262 THR F C 1
ATOM 16114 O O . THR F 1 262 ? -18.213 63.206 132.136 1.00 14.19 262 THR F O 1
ATOM 16118 N N . GLY F 1 263 ? -19.137 61.199 131.730 1.00 14.75 263 GLY F N 1
ATOM 16119 C CA . GLY F 1 263 ? -17.973 60.680 131.008 1.00 15.00 263 GLY F CA 1
ATOM 16120 C C . GLY F 1 263 ? -17.688 61.448 129.720 1.00 15.03 263 GLY F C 1
ATOM 16121 O O . GLY F 1 263 ? -16.544 61.669 129.356 1.00 14.49 263 GLY F O 1
ATOM 16122 N N . PHE F 1 264 ? -18.747 61.866 129.049 1.00 15.49 264 PHE F N 1
ATOM 16123 C CA . PHE F 1 264 ? -18.646 62.562 127.763 1.00 16.03 264 PHE F CA 1
ATOM 16124 C C . PHE F 1 264 ? -17.812 63.849 127.803 1.00 15.85 264 PHE F C 1
ATOM 16125 O O . PHE F 1 264 ? -17.172 64.214 126.817 1.00 16.17 264 PHE F O 1
ATOM 16133 N N . ARG F 1 265 ? -17.829 64.544 128.924 1.00 16.58 265 ARG F N 1
ATOM 16134 C CA . ARG F 1 265 ? -17.054 65.782 129.062 1.00 17.22 265 ARG F CA 1
ATOM 16135 C C . ARG F 1 265 ? -15.553 65.568 129.023 1.00 17.76 265 ARG F C 1
ATOM 16136 O O . ARG F 1 265 ? -14.816 66.501 128.684 1.00 18.46 265 ARG F O 1
ATOM 16144 N N . HIS F 1 266 ? -15.094 64.372 129.379 1.00 17.12 266 HIS F N 1
ATOM 16145 C CA . HIS F 1 266 ? -13.673 64.106 129.560 1.00 17.21 266 HIS F CA 1
ATOM 16146 C C . HIS F 1 266 ? -12.963 63.673 128.268 1.00 17.88 266 HIS F C 1
ATOM 16147 O O . HIS F 1 266 ? -12.175 62.721 128.272 1.00 18.38 266 HIS F O 1
ATOM 16154 N N . GLY F 1 267 ? -13.236 64.382 127.179 1.00 18.25 267 GLY F N 1
ATOM 16155 C CA . GLY F 1 267 ? -12.604 64.108 125.893 1.00 18.48 267 GLY F CA 1
ATOM 16156 C C . GLY F 1 267 ? -13.560 63.729 124.779 1.00 18.86 267 GLY F C 1
ATOM 16157 O O . GLY F 1 267 ? -13.453 64.265 123.690 1.00 19.28 267 GLY F O 1
ATOM 16158 N N . PRO F 1 268 ? -14.458 62.757 125.021 1.00 18.89 268 PRO F N 1
ATOM 16159 C CA . PRO F 1 268 ? -15.330 62.307 123.946 1.00 19.33 268 PRO F CA 1
ATOM 16160 C C . PRO F 1 268 ? -16.206 63.370 123.275 1.00 19.07 268 PRO F C 1
ATOM 16161 O O . PRO F 1 268 ? -16.603 63.205 122.129 1.00 19.06 268 PRO F O 1
ATOM 16165 N N . LYS F 1 269 ? -16.484 64.448 123.986 1.00 19.03 269 LYS F N 1
ATOM 16166 C CA . LYS F 1 269 ? -17.348 65.515 123.485 1.00 20.39 269 LYS F CA 1
ATOM 16167 C C . LYS F 1 269 ? -16.767 66.170 122.226 1.00 19.69 269 LYS F C 1
ATOM 16168 O O . LYS F 1 269 ? -17.491 66.805 121.457 1.00 19.48 269 LYS F O 1
ATOM 16174 N N . SER F 1 270 ? -15.464 65.987 122.024 1.00 19.92 270 SER F N 1
ATOM 16175 C CA . SER F 1 270 ? -14.774 66.454 120.845 1.00 20.73 270 SER F CA 1
ATOM 16176 C C . SER F 1 270 ? -15.362 65.872 119.544 1.00 20.62 270 SER F C 1
ATOM 16177 O O . SER F 1 270 ? -15.189 66.465 118.469 1.00 19.82 270 SER F O 1
ATOM 16180 N N . LEU F 1 271 ? -16.051 64.731 119.631 1.00 19.23 271 LEU F N 1
ATOM 16181 C CA . LEU F 1 271 ? -16.679 64.163 118.440 1.00 20.12 271 LEU F CA 1
ATOM 16182 C C . LEU F 1 271 ? -17.845 64.981 117.918 1.00 19.53 271 LEU F C 1
ATOM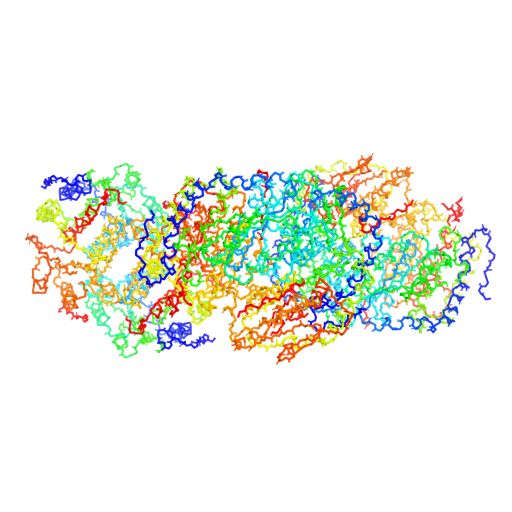 16183 O O . LEU F 1 271 ? -18.221 64.834 116.762 1.00 19.15 271 LEU F O 1
ATOM 16188 N N . VAL F 1 272 ? -18.437 65.817 118.767 1.00 19.20 272 VAL F N 1
ATOM 16189 C CA . VAL F 1 272 ? -19.630 66.538 118.370 1.00 19.62 272 VAL F CA 1
ATOM 16190 C C . VAL F 1 272 ? -19.252 67.574 117.312 1.00 20.12 272 VAL F C 1
ATOM 16191 O O . VAL F 1 272 ? -18.379 68.422 117.536 1.00 20.71 272 VAL F O 1
ATOM 16195 N N . ASP F 1 273 ? -19.901 67.483 116.163 1.00 19.93 273 ASP F N 1
ATOM 16196 C CA . ASP F 1 273 ? -19.722 68.451 115.088 1.00 20.02 273 ASP F CA 1
ATOM 16197 C C . ASP F 1 273 ? -21.097 68.813 114.526 1.00 19.93 273 ASP F C 1
ATOM 16198 O O . ASP F 1 273 ? -22.128 68.338 115.020 1.00 18.96 273 ASP F O 1
ATOM 16203 N N . ASP F 1 274 ? -21.128 69.675 113.512 1.00 20.15 274 ASP F N 1
ATOM 16204 C CA . ASP F 1 274 ? -22.408 70.157 113.008 1.00 20.14 274 ASP F CA 1
ATOM 16205 C C . ASP F 1 274 ? -23.150 69.138 112.121 1.00 19.80 274 ASP F C 1
ATOM 16206 O O . ASP F 1 274 ? -24.153 69.462 111.505 1.00 19.81 274 ASP F O 1
ATOM 16211 N N . GLU F 1 275 ? -22.656 67.912 112.055 1.00 19.11 275 GLU F N 1
ATOM 16212 C CA . GLU F 1 275 ? -23.387 66.829 111.422 1.00 18.99 275 GLU F CA 1
ATOM 16213 C C . GLU F 1 275 ? -23.683 65.726 112.441 1.00 18.05 275 GLU F C 1
ATOM 16214 O O . GLU F 1 275 ? -24.003 64.614 112.057 1.00 17.32 275 GLU F O 1
ATOM 16220 N N . THR F 1 276 ? -23.596 66.055 113.731 1.00 16.69 276 THR F N 1
ATOM 16221 C CA . THR F 1 276 ? -23.869 65.098 114.815 1.00 16.95 276 THR F CA 1
ATOM 16222 C C . THR F 1 276 ? -25.239 65.296 115.438 1.00 16.14 276 THR F C 1
ATOM 16223 O O . THR F 1 276 ? -25.613 66.425 115.809 1.00 16.95 276 THR F O 1
ATOM 16227 N N . LEU F 1 277 ? -25.970 64.189 115.567 1.00 15.46 277 LEU F N 1
ATOM 16228 C CA . LEU F 1 277 ? -27.124 64.085 116.441 1.00 15.40 277 LEU F CA 1
ATOM 16229 C C . LEU F 1 277 ? -26.713 63.522 117.795 1.00 15.50 277 LEU F C 1
ATOM 16230 O O . LEU F 1 277 ? -26.093 62.439 117.868 1.00 13.96 277 LEU F O 1
ATOM 16235 N N . VAL F 1 278 ? -27.098 64.228 118.855 1.00 15.01 278 VAL F N 1
ATOM 16236 C CA . VAL F 1 278 ? -26.940 63.744 120.226 1.00 15.44 278 VAL F CA 1
ATOM 16237 C C . VAL F 1 278 ? -28.327 63.480 120.830 1.00 15.53 278 VAL F C 1
ATOM 16238 O O . VAL F 1 278 ? -29.211 64.350 120.803 1.00 15.61 278 VAL F O 1
ATOM 16242 N N . VAL F 1 279 ? -28.497 62.294 121.413 1.00 14.82 279 VAL F N 1
ATOM 16243 C CA . VAL F 1 279 ? -29.724 61.928 122.085 1.00 14.31 279 VAL F CA 1
ATOM 16244 C C . VAL F 1 279 ? -29.371 61.590 123.521 1.00 14.19 279 VAL F C 1
ATOM 16245 O O . VAL F 1 279 ? -28.502 60.735 123.759 1.00 13.68 279 VAL F O 1
ATOM 16249 N N . VAL F 1 280 ? -30.037 62.243 124.468 1.00 14.37 280 VAL F N 1
ATOM 16250 C CA . VAL F 1 280 ? -29.791 62.063 125.887 1.00 14.99 280 VAL F CA 1
ATOM 16251 C C . VAL F 1 280 ? -30.995 61.360 126.535 1.00 15.09 280 VAL F C 1
ATOM 16252 O O . VAL F 1 280 ? -32.136 61.856 126.471 1.00 14.44 280 VAL F O 1
ATOM 16256 N N . PHE F 1 281 ? -30.717 60.184 127.117 1.00 15.16 281 PHE F N 1
ATOM 16257 C CA . PHE F 1 281 ? -31.667 59.406 127.885 1.00 15.02 281 PHE F CA 1
ATOM 16258 C C . PHE F 1 281 ? -31.632 59.923 129.321 1.00 15.45 281 PHE F C 1
ATOM 16259 O O . PHE F 1 281 ? -30.730 59.583 130.072 1.00 15.48 281 PHE F O 1
ATOM 16267 N N . VAL F 1 282 ? -32.609 60.748 129.700 1.00 15.12 282 VAL F N 1
ATOM 16268 C CA . VAL F 1 282 ? -32.580 61.430 131.002 1.00 14.97 282 VAL F CA 1
ATOM 16269 C C . VAL F 1 282 ? -33.051 60.496 132.116 1.00 14.64 282 VAL F C 1
ATOM 16270 O O . VAL F 1 282 ? -34.125 59.911 132.049 1.00 14.09 282 VAL F O 1
ATOM 16274 N N . SER F 1 283 ? -32.232 60.358 133.158 1.00 14.32 283 SER F N 1
ATOM 16275 C CA . SER F 1 283 ? -32.584 59.524 134.288 1.00 14.21 283 SER F CA 1
ATOM 16276 C C . SER F 1 283 ? -33.872 59.986 135.002 1.00 15.12 283 SER F C 1
ATOM 16277 O O . SER F 1 283 ? -34.163 61.185 135.096 1.00 15.54 283 SER F O 1
ATOM 16280 N N . SER F 1 284 ? -34.624 59.013 135.523 1.00 15.15 284 SER F N 1
ATOM 16281 C CA . SER F 1 284 ? -35.788 59.266 136.382 1.00 15.95 284 SER F CA 1
ATOM 16282 C C . SER F 1 284 ? -35.427 59.464 137.862 1.00 16.30 284 SER F C 1
ATOM 16283 O O . SER F 1 284 ? -36.284 59.836 138.679 1.00 16.47 284 SER F O 1
ATOM 16286 N N . HIS F 1 285 ? -34.171 59.188 138.205 1.00 15.93 285 HIS F N 1
ATOM 16287 C CA . HIS F 1 285 ? -33.673 59.314 139.577 1.00 16.19 285 HIS F CA 1
ATOM 16288 C C . HIS F 1 285 ? -33.241 60.756 139.775 1.00 16.22 285 HIS F C 1
ATOM 16289 O O . HIS F 1 285 ? -32.298 61.183 139.156 1.00 15.69 285 HIS F O 1
ATOM 16296 N N . PRO F 1 286 ? -33.967 61.535 140.597 1.00 17.02 286 PRO F N 1
ATOM 16297 C CA . PRO F 1 286 ? -33.672 62.967 140.628 1.00 16.65 286 PRO F CA 1
ATOM 16298 C C . PRO F 1 286 ? -32.218 63.334 140.877 1.00 15.70 286 PRO F C 1
ATOM 16299 O O . PRO F 1 286 ? -31.715 64.260 140.230 1.00 15.98 286 PRO F O 1
ATOM 16303 N N . TYR F 1 287 ? -31.534 62.615 141.753 1.00 15.02 287 TYR F N 1
ATOM 16304 C CA . TYR F 1 287 ? -30.121 62.925 142.013 1.00 14.91 287 TYR F CA 1
ATOM 16305 C C . TYR F 1 287 ? -29.260 62.808 140.720 1.00 14.61 287 TYR F C 1
ATOM 16306 O O . TYR F 1 287 ? -28.502 63.704 140.403 1.00 13.80 287 TYR F O 1
ATOM 16315 N N . THR F 1 288 ? -29.384 61.679 140.030 1.00 14.72 288 THR F N 1
ATOM 16316 C CA . THR F 1 288 ? -28.727 61.410 138.758 1.00 15.13 288 THR F CA 1
ATOM 16317 C C . THR F 1 288 ? -29.150 62.373 137.647 1.00 15.34 288 THR F C 1
ATOM 16318 O O . THR F 1 288 ? -28.316 62.867 136.904 1.00 14.85 288 THR F O 1
ATOM 16322 N N . ARG F 1 289 ? -30.453 62.621 137.553 1.00 16.19 289 ARG F N 1
ATOM 16323 C CA . ARG F 1 289 ? -31.038 63.489 136.550 1.00 16.76 289 ARG F CA 1
ATOM 16324 C C . ARG F 1 289 ? -30.401 64.869 136.527 1.00 16.29 289 ARG F C 1
ATOM 16325 O O . ARG F 1 289 ? -30.280 65.450 135.455 1.00 15.40 289 ARG F O 1
ATOM 16333 N N . GLN F 1 290 ? -30.001 65.372 137.698 1.00 16.38 290 GLN F N 1
ATOM 16334 C CA . GLN F 1 290 ? -29.319 66.687 137.807 1.00 17.68 290 GLN F CA 1
ATOM 16335 C C . GLN F 1 290 ? -28.094 66.715 136.904 1.00 16.63 290 GLN F C 1
ATOM 16336 O O . GLN F 1 290 ? -27.845 67.685 136.199 1.00 15.98 290 GLN F O 1
ATOM 16342 N N . TYR F 1 291 ? -27.332 65.626 136.925 1.00 15.94 291 TYR F N 1
ATOM 16343 C CA . TYR F 1 291 ? -26.106 65.541 136.156 1.00 15.84 291 TYR F CA 1
ATOM 16344 C C . TYR F 1 291 ? -26.426 65.460 134.657 1.00 15.94 291 TYR F C 1
ATOM 16345 O O . TYR F 1 291 ? -25.769 66.128 133.831 1.00 16.35 291 TYR F O 1
ATOM 16354 N N . ASP F 1 292 ? -27.467 64.697 134.315 1.00 15.94 292 ASP F N 1
ATOM 16355 C CA . ASP F 1 292 ? -27.916 64.615 132.916 1.00 15.99 292 ASP F CA 1
ATOM 16356 C C . ASP F 1 292 ? -28.354 65.995 132.372 1.00 16.07 292 ASP F C 1
ATOM 16357 O O . ASP F 1 292 ? -28.030 66.357 131.239 1.00 14.97 292 ASP F O 1
ATOM 16362 N N . LEU F 1 293 ? -29.091 66.745 133.186 1.00 16.22 293 LEU F N 1
ATOM 16363 C CA . LEU F 1 293 ? -29.602 68.072 132.786 1.00 16.88 293 LEU F CA 1
ATOM 16364 C C . LEU F 1 293 ? -28.506 69.094 132.664 1.00 16.64 293 LEU F C 1
ATOM 16365 O O . LEU F 1 293 ? -28.535 69.945 131.750 1.00 16.22 293 LEU F O 1
ATOM 16370 N N . ASP F 1 294 ? -27.527 69.027 133.567 1.00 16.62 294 ASP F N 1
ATOM 16371 C CA . ASP F 1 294 ? -26.360 69.906 133.477 1.00 16.70 294 ASP F CA 1
ATOM 16372 C C . ASP F 1 294 ? -25.633 69.679 132.159 1.00 16.56 294 ASP F C 1
ATOM 16373 O O . ASP F 1 294 ? -25.301 70.631 131.437 1.00 16.47 294 ASP F O 1
ATOM 16378 N N . LEU F 1 295 ? -25.410 68.417 131.827 1.00 16.29 295 LEU F N 1
ATOM 16379 C CA . LEU F 1 295 ? -24.745 68.110 130.577 1.00 16.72 295 LEU F CA 1
ATOM 16380 C C . LEU F 1 295 ? -25.594 68.548 129.373 1.00 16.32 295 LEU F C 1
ATOM 16381 O O . LEU F 1 295 ? -25.074 69.143 128.435 1.00 16.38 295 LEU F O 1
ATOM 16386 N N . LEU F 1 296 ? -26.895 68.275 129.412 1.00 16.94 296 LEU F N 1
ATOM 16387 C CA . LEU F 1 296 ? -27.820 68.713 128.361 1.00 17.28 296 LEU F CA 1
ATOM 16388 C C . LEU F 1 296 ? -27.740 70.224 128.124 1.00 16.95 296 LEU F C 1
ATOM 16389 O O . LEU F 1 296 ? -27.626 70.671 126.976 1.00 16.94 296 LEU F O 1
ATOM 16394 N N . ALA F 1 297 ? -27.779 70.986 129.215 1.00 16.59 297 ALA F N 1
ATOM 16395 C CA . ALA F 1 297 ? -27.661 72.459 129.195 1.00 17.72 297 ALA F CA 1
ATOM 16396 C C . ALA F 1 297 ? -26.352 72.895 128.529 1.00 18.00 297 ALA F C 1
ATOM 16397 O O . ALA F 1 297 ? -26.344 73.799 127.698 1.00 18.70 297 ALA F O 1
ATOM 16399 N N . GLU F 1 298 ? -25.251 72.238 128.887 1.00 18.88 298 GLU F N 1
ATOM 16400 C CA . GLU F 1 298 ? -23.982 72.502 128.254 1.00 19.70 298 GLU F CA 1
ATOM 16401 C C . GLU F 1 298 ? -24.030 72.236 126.728 1.00 19.73 298 GLU F C 1
ATOM 16402 O O . GLU F 1 298 ? -23.560 73.063 125.950 1.00 19.14 298 GLU F O 1
ATOM 16408 N N . LEU F 1 299 ? -24.555 71.081 126.305 1.00 19.48 299 LEU F N 1
ATOM 16409 C CA . LEU F 1 299 ? -24.646 70.780 124.876 1.00 19.76 299 LEU F CA 1
ATOM 16410 C C . LEU F 1 299 ? -25.565 71.752 124.107 1.00 20.09 299 LEU F C 1
ATOM 16411 O O . LEU F 1 299 ? -25.269 72.134 122.984 1.00 19.94 299 LEU F O 1
ATOM 16416 N N . ARG F 1 300 ? -26.674 72.134 124.721 1.00 20.61 300 ARG F N 1
ATOM 16417 C CA . ARG F 1 300 ? -27.608 73.065 124.096 1.00 21.49 300 ARG F CA 1
ATOM 16418 C C . ARG F 1 300 ? -26.946 74.428 123.914 1.00 23.05 300 ARG F C 1
ATOM 16419 O O . ARG F 1 300 ? -27.043 75.051 122.864 1.00 22.80 300 ARG F O 1
ATOM 16427 N N . ARG F 1 301 ? -26.243 74.864 124.944 1.00 24.80 301 ARG F N 1
ATOM 16428 C CA . ARG F 1 301 ? -25.565 76.148 124.931 1.00 27.02 301 ARG F CA 1
ATOM 16429 C C . ARG F 1 301 ? -24.393 76.180 123.956 1.00 26.20 301 ARG F C 1
ATOM 16430 O O . ARG F 1 301 ? -24.192 77.177 123.256 1.00 26.18 301 ARG F O 1
ATOM 16438 N N . ASP F 1 302 ? -23.626 75.092 123.901 1.00 25.81 302 ASP F N 1
ATOM 16439 C CA . ASP F 1 302 ? -22.547 74.931 122.925 1.00 25.99 302 ASP F CA 1
ATOM 16440 C C . ASP F 1 302 ? -23.026 75.181 121.518 1.00 25.28 302 ASP F C 1
ATOM 16441 O O . ASP F 1 302 ? -22.297 75.733 120.704 1.00 26.19 302 ASP F O 1
ATOM 16446 N N . ASN F 1 303 ? -24.219 74.712 121.202 1.00 25.16 303 ASN F N 1
ATOM 16447 C CA . ASN F 1 303 ? -24.758 74.877 119.859 1.00 25.26 303 ASN F CA 1
ATOM 16448 C C . ASN F 1 303 ? -23.828 74.384 118.737 1.00 24.92 303 ASN F C 1
ATOM 16449 O O . ASN F 1 303 ? -23.739 75.016 117.660 1.00 24.11 303 ASN F O 1
ATOM 16454 N N . GLN F 1 304 ? -23.127 73.276 118.997 1.00 24.18 304 GLN F N 1
ATOM 16455 C CA . GLN F 1 304 ? -22.218 72.666 118.019 1.00 24.89 304 GLN F CA 1
ATOM 16456 C C . GLN F 1 304 ? -22.872 71.521 117.225 1.00 23.30 304 GLN F C 1
ATOM 16457 O O . GLN F 1 304 ? -22.558 71.307 116.049 1.00 22.63 304 GLN F O 1
ATOM 16463 N N . ALA F 1 305 ? -23.747 70.763 117.874 1.00 21.48 305 ALA F N 1
ATOM 16464 C CA . ALA F 1 305 ? -24.361 69.619 117.231 1.00 22.21 305 ALA F CA 1
ATOM 16465 C C . ALA F 1 305 ? -25.355 70.083 116.161 1.00 21.53 305 ALA F C 1
ATOM 16466 O O . ALA F 1 305 ? -25.887 71.188 116.237 1.00 20.31 305 ALA F O 1
ATOM 16476 N N . ARG F 1 307 ? -28.146 68.508 116.009 1.00 19.68 307 ARG F N 1
ATOM 16477 C CA . ARG F 1 307 ? -29.332 68.460 116.843 1.00 19.46 307 ARG F CA 1
ATOM 16478 C C . ARG F 1 307 ? -29.037 67.749 118.161 1.00 18.41 307 ARG F C 1
ATOM 16479 O O . ARG F 1 307 ? -28.291 66.781 118.186 1.00 17.87 307 ARG F O 1
ATOM 16487 N N . VAL F 1 308 ? -29.624 68.253 119.237 1.00 17.98 308 VAL F N 1
ATOM 16488 C CA . VAL F 1 308 ? -29.574 67.623 120.566 1.00 18.05 308 VAL F CA 1
ATOM 16489 C C . VAL F 1 308 ? -31.012 67.351 121.028 1.00 18.30 308 VAL F C 1
ATOM 16490 O O . VAL F 1 308 ? -31.817 68.289 121.190 1.00 17.64 308 VAL F O 1
ATOM 16494 N N . ILE F 1 309 ? -31.333 66.068 121.209 1.00 18.22 309 ILE F N 1
ATOM 16495 C CA . ILE F 1 309 ? -32.656 65.597 121.628 1.00 18.18 309 ILE F CA 1
ATOM 16496 C C . ILE F 1 309 ? -32.581 65.005 123.034 1.00 18.18 309 ILE F C 1
ATOM 16497 O O . ILE F 1 309 ? -31.768 64.097 123.307 1.00 18.18 309 ILE F O 1
ATOM 16502 N N . ALA F 1 310 ? -33.414 65.528 123.921 1.00 17.55 310 ALA F N 1
ATOM 16503 C CA . ALA F 1 310 ? -33.596 64.958 125.257 1.00 17.44 310 ALA F CA 1
ATOM 16504 C C . ALA F 1 310 ? -34.851 64.090 125.302 1.00 17.27 310 ALA F C 1
ATOM 16505 O O . ALA F 1 310 ? -35.917 64.505 124.838 1.00 16.62 310 ALA F O 1
ATOM 16507 N N . ILE F 1 311 ? -34.733 62.873 125.832 1.00 15.89 311 ILE F N 1
ATOM 16508 C CA . ILE F 1 311 ? -35.913 62.025 126.070 1.00 15.75 311 ILE F CA 1
ATOM 16509 C C . ILE F 1 311 ? -36.042 61.889 127.575 1.00 15.80 311 ILE F C 1
ATOM 16510 O O . ILE F 1 311 ? -35.083 61.476 128.236 1.00 15.28 311 ILE F O 1
ATOM 16515 N N . ALA F 1 312 ? -37.195 62.273 128.114 1.00 16.19 312 ALA F N 1
ATOM 16516 C CA . ALA F 1 312 ? -37.388 62.368 129.557 1.00 17.16 312 ALA F CA 1
ATOM 16517 C C . ALA F 1 312 ? -38.824 62.099 129.980 1.00 18.14 312 ALA F C 1
ATOM 16518 O O . ALA F 1 312 ? -39.767 62.337 129.205 1.00 16.77 312 ALA F O 1
ATOM 16520 N N . ALA F 1 313 ? -38.994 61.650 131.226 1.00 19.03 313 ALA F N 1
ATOM 16521 C CA . ALA F 1 313 ? -40.343 61.455 131.775 1.00 20.89 313 ALA F CA 1
ATOM 16522 C C . ALA F 1 313 ? -40.991 62.809 132.114 1.00 22.18 313 ALA F C 1
ATOM 16523 O O . ALA F 1 313 ? -42.191 62.955 131.983 1.00 21.61 313 ALA F O 1
ATOM 16525 N N . GLU F 1 314 ? -40.190 63.779 132.544 1.00 24.49 314 GLU F N 1
ATOM 16526 C CA . GLU F 1 314 ? -40.690 65.067 133.000 1.00 26.15 314 GLU F CA 1
ATOM 16527 C C . GLU F 1 314 ? -40.048 66.168 132.170 1.00 26.87 314 GLU F C 1
ATOM 16528 O O . GLU F 1 314 ? -38.841 66.138 131.927 1.00 27.56 314 GLU F O 1
ATOM 16534 N N . SER F 1 315 ? -40.838 67.132 131.715 1.00 27.64 315 SER F N 1
ATOM 16535 C CA . SER F 1 315 ? -40.255 68.294 131.077 1.00 28.43 315 SER F CA 1
ATOM 16536 C C . SER F 1 315 ? -39.536 69.158 132.117 1.00 28.02 315 SER F C 1
ATOM 16537 O O . SER F 1 315 ? -39.740 69.032 133.320 1.00 29.67 315 SER F O 1
ATOM 16540 N N . SER F 1 316 ? -38.666 70.022 131.650 1.00 27.17 316 SER F N 1
ATOM 16541 C CA . SER F 1 316 ? -38.071 71.023 132.504 1.00 26.45 316 SER F CA 1
ATOM 16542 C C . SER F 1 316 ? -37.651 72.122 131.581 1.00 25.46 316 SER F C 1
ATOM 16543 O O . SER F 1 316 ? -37.723 71.953 130.380 1.00 24.20 316 SER F O 1
ATOM 16546 N N . ASP F 1 317 ? -37.208 73.239 132.135 1.00 25.53 317 ASP F N 1
ATOM 16547 C CA . ASP F 1 317 ? -36.724 74.347 131.315 1.00 25.58 317 ASP F CA 1
ATOM 16548 C C . ASP F 1 317 ? -35.610 73.877 130.370 1.00 24.35 317 ASP F C 1
ATOM 16549 O O . ASP F 1 317 ? -35.637 74.178 129.187 1.00 23.24 317 ASP F O 1
ATOM 16554 N N . ILE F 1 318 ? -34.649 73.122 130.894 1.00 23.33 318 ILE F N 1
ATOM 16555 C CA . ILE F 1 318 ? -33.536 72.652 130.082 1.00 23.29 318 ILE F CA 1
ATOM 16556 C C . ILE F 1 318 ? -34.015 71.657 129.019 1.00 22.14 318 ILE F C 1
ATOM 16557 O O . ILE F 1 318 ? -33.601 71.727 127.860 1.00 21.67 318 ILE F O 1
ATOM 16562 N N . VAL F 1 319 ? -34.860 70.714 129.418 1.00 21.90 319 VAL F N 1
ATOM 16563 C CA . VAL F 1 319 ? -35.382 69.720 128.472 1.00 21.91 319 VAL F CA 1
ATOM 16564 C C . VAL F 1 319 ? -36.170 70.437 127.382 1.00 22.35 319 VAL F C 1
ATOM 16565 O O . VAL F 1 319 ? -36.021 70.120 126.216 1.00 22.16 319 VAL F O 1
ATOM 16569 N N . ALA F 1 320 ? -36.972 71.425 127.770 1.00 22.48 320 ALA F N 1
ATOM 16570 C CA . ALA F 1 320 ? -37.852 72.126 126.823 1.00 22.56 320 ALA F CA 1
ATOM 16571 C C . ALA F 1 320 ? -37.140 73.169 125.949 1.00 22.72 320 ALA F C 1
ATOM 16572 O O . ALA F 1 320 ? -37.717 73.623 124.971 1.00 23.75 320 ALA F O 1
ATOM 16574 N N . ALA F 1 321 ? -35.890 73.505 126.253 1.00 22.68 321 ALA F N 1
ATOM 16575 C CA . ALA F 1 321 ? -35.159 74.569 125.556 1.00 22.75 321 ALA F CA 1
ATOM 16576 C C . ALA F 1 321 ? -34.460 74.080 124.288 1.00 22.90 321 ALA F C 1
ATOM 16577 O O . ALA F 1 321 ? -33.438 74.630 123.865 1.00 24.35 321 ALA F O 1
ATOM 16579 N N . GLY F 1 322 ? -35.017 73.039 123.689 1.00 22.65 322 GLY F N 1
ATOM 16580 C CA . GLY F 1 322 ? -34.591 72.540 122.388 1.00 21.75 322 GLY F CA 1
ATOM 16581 C C . GLY F 1 322 ? -35.343 71.241 122.123 1.00 21.11 322 GLY F C 1
ATOM 16582 O O . GLY F 1 322 ? -36.265 70.896 122.854 1.00 20.30 322 GLY F O 1
ATOM 16583 N N . PRO F 1 323 ? -34.962 70.516 121.069 1.00 20.25 323 PRO F N 1
ATOM 16584 C CA . PRO F 1 323 ? -35.693 69.302 120.712 1.00 20.52 323 PRO F CA 1
ATOM 16585 C C . PRO F 1 323 ? -35.774 68.292 121.860 1.00 19.97 323 PRO F C 1
ATOM 16586 O O . PRO F 1 323 ? -34.777 68.052 122.559 1.00 19.10 323 PRO F O 1
ATOM 16590 N N . HIS F 1 324 ? -36.962 67.726 122.041 1.00 18.93 324 HIS F N 1
ATOM 16591 C CA . HIS F 1 324 ? -37.212 66.816 123.133 1.00 19.19 324 HIS F CA 1
ATOM 16592 C C . HIS F 1 324 ? -38.407 65.921 122.870 1.00 18.72 324 HIS F C 1
ATOM 16593 O O . HIS F 1 324 ? -39.280 66.237 122.041 1.00 18.70 324 HIS F O 1
ATOM 16600 N N . ILE F 1 325 ? -38.435 64.803 123.590 1.00 17.56 325 ILE F N 1
ATOM 16601 C CA . ILE F 1 325 ? -39.542 63.862 123.575 1.00 17.94 325 ILE F CA 1
ATOM 16602 C C . ILE F 1 325 ? -39.878 63.588 125.030 1.00 17.81 325 ILE F C 1
ATOM 16603 O O . ILE F 1 325 ? -39.003 63.175 125.808 1.00 17.76 325 ILE F O 1
ATOM 16608 N N . ILE F 1 326 ? -41.120 63.863 125.428 1.00 17.59 326 ILE F N 1
ATOM 16609 C CA . ILE F 1 326 ? -41.570 63.546 126.778 1.00 17.97 326 ILE F CA 1
ATOM 16610 C C . ILE F 1 326 ? -42.320 62.217 126.726 1.00 18.22 326 ILE F C 1
ATOM 16611 O O . ILE F 1 326 ? -43.200 62.011 125.880 1.00 18.20 326 ILE F O 1
ATOM 16616 N N . LEU F 1 327 ? -41.965 61.315 127.625 1.00 18.67 327 LEU F N 1
ATOM 16617 C CA . LEU F 1 327 ? -42.535 59.976 127.621 1.00 19.27 327 LEU F CA 1
ATOM 16618 C C . LEU F 1 327 ? -44.047 60.001 127.937 1.00 19.77 327 LEU F C 1
ATOM 16619 O O . LEU F 1 327 ? -44.508 60.891 128.632 1.00 19.70 327 LEU F O 1
ATOM 16624 N N . PRO F 1 328 ? -44.816 59.012 127.428 1.00 20.11 328 PRO F N 1
ATOM 16625 C CA . PRO F 1 328 ? -46.222 58.954 127.816 1.00 20.48 328 PRO F CA 1
ATOM 16626 C C . PRO F 1 328 ? -46.375 58.937 129.338 1.00 20.78 328 PRO F C 1
ATOM 16627 O O . PRO F 1 328 ? -45.538 58.376 130.040 1.00 20.73 328 PRO F O 1
ATOM 16631 N N . PRO F 1 329 ? -47.431 59.561 129.856 1.00 21.41 329 PRO F N 1
ATOM 16632 C CA . PRO F 1 329 ? -47.648 59.640 131.291 1.00 20.98 329 PRO F CA 1
ATOM 16633 C C . PRO F 1 329 ? -47.688 58.262 131.914 1.00 20.61 329 PRO F C 1
ATOM 16634 O O . PRO F 1 329 ? -48.271 57.365 131.343 1.00 20.44 329 PRO F O 1
ATOM 16638 N N . SER F 1 330 ? -47.078 58.094 133.070 1.00 20.07 330 SER F N 1
ATOM 16639 C CA . SER F 1 330 ? -47.145 56.816 133.770 1.00 20.09 330 SER F CA 1
ATOM 16640 C C . SER F 1 330 ? -46.774 57.036 135.213 1.00 19.90 330 SER F C 1
ATOM 16641 O O . SER F 1 330 ? -46.401 58.152 135.632 1.00 19.30 330 SER F O 1
ATOM 16644 N N . ARG F 1 331 ? -46.841 55.971 135.987 1.00 19.26 331 ARG F N 1
ATOM 16645 C CA . ARG F 1 331 ? -46.239 56.004 137.308 1.00 19.65 331 ARG F CA 1
ATOM 16646 C C . ARG F 1 331 ? -44.725 56.259 137.197 1.00 19.30 331 ARG F C 1
ATOM 16647 O O . ARG F 1 331 ? -44.142 56.233 136.097 1.00 19.59 331 ARG F O 1
ATOM 16655 N N . HIS F 1 332 ? -44.102 56.502 138.347 1.00 18.64 332 HIS F N 1
ATOM 16656 C CA . HIS F 1 332 ? -42.655 56.615 138.406 1.00 18.54 332 HIS F CA 1
ATOM 16657 C C . HIS F 1 332 ? -42.010 55.292 137.988 1.00 18.11 332 HIS F C 1
ATOM 16658 O O . HIS F 1 332 ? -42.393 54.241 138.480 1.00 17.79 332 HIS F O 1
ATOM 16665 N N . PHE F 1 333 ? -41.053 55.365 137.063 1.00 17.93 333 PHE F N 1
ATOM 16666 C CA . PHE F 1 333 ? -40.262 54.207 136.622 1.00 17.57 333 PHE F CA 1
ATOM 16667 C C . PHE F 1 333 ? -38.844 54.358 137.160 1.00 17.30 333 PHE F C 1
ATOM 16668 O O . PHE F 1 333 ? -38.283 55.465 137.136 1.00 19.10 333 PHE F O 1
ATOM 16676 N N . ILE F 1 334 ? -38.252 53.258 137.617 1.00 15.63 334 ILE F N 1
ATOM 16677 C CA . ILE F 1 334 ? -36.821 53.252 137.876 1.00 15.15 334 ILE F CA 1
ATOM 16678 C C . ILE F 1 334 ? -36.039 53.139 136.547 1.00 14.62 334 ILE F C 1
ATOM 16679 O O . ILE F 1 334 ? -36.619 52.863 135.497 1.00 12.46 334 ILE F O 1
ATOM 16684 N N . ASP F 1 335 ? -34.728 53.373 136.577 1.00 14.49 335 ASP F N 1
ATOM 16685 C CA . ASP F 1 335 ? -33.974 53.498 135.330 1.00 14.51 335 ASP F CA 1
ATOM 16686 C C . ASP F 1 335 ? -33.944 52.176 134.505 1.00 14.12 335 ASP F C 1
ATOM 16687 O O . ASP F 1 335 ? -33.964 52.220 133.251 1.00 13.72 335 ASP F O 1
ATOM 16692 N N . VAL F 1 336 ? -33.936 51.020 135.183 1.00 14.03 336 VAL F N 1
ATOM 16693 C CA . VAL F 1 336 ? -34.012 49.718 134.494 1.00 14.25 336 VAL F CA 1
ATOM 16694 C C . VAL F 1 336 ? -35.341 49.529 133.749 1.00 15.14 336 VAL F C 1
ATOM 16695 O O . VAL F 1 336 ? -35.374 48.852 132.725 1.00 15.88 336 VAL F O 1
ATOM 16699 N N . GLU F 1 337 ? -36.417 50.153 134.250 1.00 15.04 337 GLU F N 1
ATOM 16700 C CA . GLU F 1 337 ? -37.706 50.163 133.563 1.00 14.65 337 GLU F CA 1
ATOM 16701 C C . GLU F 1 337 ? -37.699 51.151 132.406 1.00 15.01 337 GLU F C 1
ATOM 16702 O O . GLU F 1 337 ? -38.124 50.804 131.305 1.00 14.29 337 GLU F O 1
ATOM 16708 N N . GLN F 1 338 ? -37.169 52.357 132.644 1.00 14.26 338 GLN F N 1
ATOM 16709 C CA . GLN F 1 338 ? -37.030 53.363 131.587 1.00 14.89 338 GLN F CA 1
ATOM 16710 C C . GLN F 1 338 ? -36.224 52.874 130.403 1.00 14.53 338 GLN F C 1
ATOM 16711 O O . GLN F 1 338 ? -36.451 53.327 129.284 1.00 13.82 338 GLN F O 1
ATOM 16717 N N . ALA F 1 339 ? -35.249 51.997 130.651 1.00 14.72 339 ALA F N 1
ATOM 16718 C CA . ALA F 1 339 ? -34.412 51.445 129.581 1.00 14.39 339 ALA F CA 1
ATOM 16719 C C . ALA F 1 339 ? -35.257 50.920 128.412 1.00 14.19 339 ALA F C 1
ATOM 16720 O O . ALA F 1 339 ? -34.947 51.167 127.252 1.00 14.52 339 ALA F O 1
ATOM 16722 N N . PHE F 1 340 ? -36.328 50.209 128.735 1.00 13.70 340 PHE F N 1
ATOM 16723 C CA . PHE F 1 340 ? -37.269 49.697 127.732 1.00 13.76 340 PHE F CA 1
ATOM 16724 C C . PHE F 1 340 ? -37.904 50.827 126.906 1.00 13.97 340 PHE F C 1
ATOM 16725 O O . PHE F 1 340 ? -37.981 50.754 125.688 1.00 13.88 340 PHE F O 1
ATOM 16733 N N . CYS F 1 341 ? -38.321 51.895 127.576 1.00 14.50 341 CYS F N 1
ATOM 16734 C CA . CYS F 1 341 ? -38.895 53.053 126.868 1.00 15.39 341 CYS F CA 1
ATOM 16735 C C . CYS F 1 341 ? -37.909 53.685 125.894 1.00 15.03 341 CYS F C 1
ATOM 16736 O O . CYS F 1 341 ? -38.233 53.909 124.725 1.00 15.18 341 CYS F O 1
ATOM 16739 N N . PHE F 1 342 ? -36.695 53.968 126.364 1.00 14.42 342 PHE F N 1
ATOM 16740 C CA . PHE F 1 342 ? -35.672 54.552 125.504 1.00 14.30 342 PHE F CA 1
ATOM 16741 C C . PHE F 1 342 ? -35.384 53.657 124.322 1.00 13.78 342 PHE F C 1
ATOM 16742 O O . PHE F 1 342 ? -35.221 54.150 123.190 1.00 14.52 342 PHE F O 1
ATOM 16750 N N . LEU F 1 343 ? -35.339 52.342 124.553 1.00 13.75 343 LEU F N 1
ATOM 16751 C CA . LEU F 1 343 ? -35.058 51.428 123.443 1.00 14.19 343 LEU F CA 1
ATOM 16752 C C . LEU F 1 343 ? -36.102 51.469 122.321 1.00 14.58 343 LEU F C 1
ATOM 16753 O O . LEU F 1 343 ? -35.744 51.301 121.157 1.00 15.39 343 LEU F O 1
ATOM 16766 N N . TYR F 1 345 ? -37.605 53.976 121.069 1.00 15.38 345 TYR F N 1
ATOM 16767 C CA . TYR F 1 345 ? -37.236 55.085 120.192 1.00 15.13 345 TYR F CA 1
ATOM 16768 C C . TYR F 1 345 ? -35.975 54.750 119.390 1.00 15.06 345 TYR F C 1
ATOM 16769 O O . TYR F 1 345 ? -35.921 54.962 118.190 1.00 14.51 345 TYR F O 1
ATOM 16778 N N . ALA F 1 346 ? -34.963 54.222 120.069 1.00 14.55 346 ALA F N 1
ATOM 16779 C CA . ALA F 1 346 ? -33.716 53.871 119.433 1.00 14.47 346 ALA F CA 1
ATOM 16780 C C . ALA F 1 346 ? -33.892 52.789 118.357 1.00 14.06 346 ALA F C 1
ATOM 16781 O O . ALA F 1 346 ? -33.270 52.880 117.316 1.00 15.34 346 ALA F O 1
ATOM 16783 N N . GLN F 1 347 ? -34.715 51.776 118.606 1.00 14.30 347 GLN F N 1
ATOM 16784 C CA . GLN F 1 347 ? -34.937 50.690 117.633 1.00 14.81 347 GLN F CA 1
ATOM 16785 C C . GLN F 1 347 ? -35.648 51.181 116.376 1.00 15.37 347 GLN F C 1
ATOM 16786 O O . GLN F 1 347 ? -35.263 50.859 115.240 1.00 15.77 347 GLN F O 1
ATOM 16792 N N . THR F 1 348 ? -36.703 51.942 116.601 1.00 16.33 348 THR F N 1
ATOM 16793 C CA . THR F 1 348 ? -37.517 52.462 115.506 1.00 17.01 348 THR F CA 1
ATOM 16794 C C . THR F 1 348 ? -36.742 53.504 114.712 1.00 16.55 348 THR F C 1
ATOM 16795 O O . THR F 1 348 ? -36.825 53.524 113.485 1.00 16.05 348 THR F O 1
ATOM 16799 N N . PHE F 1 349 ? -35.955 54.339 115.389 1.00 16.76 349 PHE F N 1
ATOM 16800 C CA . PHE F 1 349 ? -35.082 55.286 114.671 1.00 16.63 349 PHE F CA 1
ATOM 16801 C C . PHE F 1 349 ? -34.122 54.554 113.733 1.00 16.76 349 PHE F C 1
ATOM 16802 O O . PHE F 1 349 ? -34.006 54.901 112.557 1.00 16.57 349 PHE F O 1
ATOM 16810 N N . ALA F 1 350 ? -33.453 53.515 114.236 1.00 16.84 350 ALA F N 1
ATOM 16811 C CA . ALA F 1 350 ? -32.484 52.775 113.443 1.00 17.47 350 ALA F CA 1
ATOM 16812 C C . ALA F 1 350 ? -33.160 52.068 112.237 1.00 17.63 350 ALA F C 1
ATOM 16813 O O . ALA F 1 350 ? -32.613 52.064 111.114 1.00 17.67 350 ALA F O 1
ATOM 16815 N N . LEU F 1 351 ? -34.310 51.441 112.488 1.00 18.59 351 LEU F N 1
ATOM 16816 C CA . LEU F 1 351 ? -35.102 50.812 111.414 1.00 18.96 351 LEU F CA 1
ATOM 16817 C C . LEU F 1 351 ? -35.373 51.807 110.288 1.00 19.11 351 LEU F C 1
ATOM 16818 O O . LEU F 1 351 ? -35.150 51.493 109.112 1.00 18.54 351 LEU F O 1
ATOM 16831 N N . GLN F 1 353 ? -34.014 54.848 109.648 1.00 21.18 353 GLN F N 1
ATOM 16832 C CA . GLN F 1 353 ? -32.818 55.381 109.001 1.00 20.46 353 GLN F CA 1
ATOM 16833 C C . GLN F 1 353 ? -32.345 54.376 107.937 1.00 20.43 353 GLN F C 1
ATOM 16834 O O . GLN F 1 353 ? -31.918 54.757 106.845 1.00 19.41 353 GLN F O 1
ATOM 16840 N N . SER F 1 354 ? -32.456 53.088 108.256 1.00 19.57 354 SER F N 1
ATOM 16841 C CA . SER F 1 354 ? -32.082 52.017 107.348 1.00 20.45 354 SER F CA 1
ATOM 16842 C C . SER F 1 354 ? -32.928 52.041 106.076 1.00 21.25 354 SER F C 1
ATOM 16843 O O . SER F 1 354 ? -32.402 52.010 104.966 1.00 21.83 354 SER F O 1
ATOM 16846 N N . LEU F 1 355 ? -34.236 52.074 106.255 1.00 23.08 355 LEU F N 1
ATOM 16847 C CA . LEU F 1 355 ? -35.160 52.117 105.125 1.00 25.12 355 LEU F CA 1
ATOM 16848 C C . LEU F 1 355 ? -34.973 53.393 104.302 1.00 26.35 355 LEU F C 1
ATOM 16849 O O . LEU F 1 355 ? -34.965 53.344 103.072 1.00 26.10 355 LEU F O 1
ATOM 16854 N N . HIS F 1 356 ? -34.787 54.519 104.979 1.00 28.27 356 HIS F N 1
ATOM 16855 C CA . HIS F 1 356 ? -34.660 55.815 104.314 1.00 30.31 356 HIS F CA 1
ATOM 16856 C C . HIS F 1 356 ? -33.486 55.875 103.353 1.00 31.67 356 HIS F C 1
ATOM 16857 O O . HIS F 1 356 ? -33.596 56.469 102.284 1.00 31.88 356 HIS F O 1
ATOM 16872 N N . GLY F 1 358 ? -32.354 53.427 101.745 1.00 32.74 358 GLY F N 1
ATOM 16873 C CA . GLY F 1 358 ? -32.527 52.401 100.734 1.00 32.33 358 GLY F CA 1
ATOM 16874 C C . GLY F 1 358 ? -31.970 51.058 101.136 1.00 32.00 358 GLY F C 1
ATOM 16875 O O . GLY F 1 358 ? -31.813 50.190 100.289 1.00 32.18 358 GLY F O 1
ATOM 16876 N N . ASN F 1 359 ? -31.672 50.866 102.421 1.00 30.74 359 ASN F N 1
ATOM 16877 C CA . ASN F 1 359 ? -31.134 49.587 102.878 1.00 30.39 359 ASN F CA 1
ATOM 16878 C C . ASN F 1 359 ? -32.238 48.549 103.137 1.00 29.15 359 ASN F C 1
ATOM 16879 O O . ASN F 1 359 ? -33.410 48.882 103.207 1.00 29.17 359 ASN F O 1
ATOM 16884 N N . THR F 1 360 ? -31.844 47.291 103.273 1.00 28.75 360 THR F N 1
ATOM 16885 C CA . THR F 1 360 ? -32.749 46.214 103.655 1.00 28.22 360 THR F CA 1
ATOM 16886 C C . THR F 1 360 ? -32.424 45.816 105.125 1.00 27.20 360 THR F C 1
ATOM 16887 O O . THR F 1 360 ? -31.530 45.024 105.369 1.00 26.93 360 THR F O 1
ATOM 16891 N N . PRO F 1 361 ? -33.153 46.389 106.103 1.00 26.18 361 PRO F N 1
ATOM 16892 C CA . PRO F 1 361 ? -32.785 46.246 107.518 1.00 25.68 361 PRO F CA 1
ATOM 16893 C C . PRO F 1 361 ? -32.790 44.820 108.052 1.00 24.87 361 PRO F C 1
ATOM 16894 O O . PRO F 1 361 ? -32.071 44.543 108.985 1.00 23.05 361 PRO F O 1
ATOM 16898 N N . ASP F 1 362 ? -33.580 43.921 107.470 1.00 24.33 362 ASP F N 1
ATOM 16899 C CA . ASP F 1 362 ? -33.611 42.541 107.971 1.00 25.04 362 ASP F CA 1
ATOM 16900 C C . ASP F 1 362 ? -32.292 41.834 107.655 1.00 25.51 362 ASP F C 1
ATOM 16901 O O . ASP F 1 362 ? -31.890 40.908 108.370 1.00 24.69 362 ASP F O 1
ATOM 16906 N N . THR F 1 363 ? -31.671 42.277 106.559 1.00 27.27 363 THR F N 1
ATOM 16907 C CA . THR F 1 363 ? -30.337 41.874 106.102 1.00 28.31 363 THR F CA 1
ATOM 16908 C C . THR F 1 363 ? -29.555 43.139 105.602 1.00 29.43 363 THR F C 1
ATOM 16909 O O . THR F 1 363 ? -29.461 43.411 104.386 1.00 29.47 363 THR F O 1
ATOM 16913 N N . PRO F 1 364 ? -29.015 43.948 106.535 1.00 30.25 364 PRO F N 1
ATOM 16914 C CA . PRO F 1 364 ? -28.379 45.223 106.120 1.00 30.29 364 PRO F CA 1
ATOM 16915 C C . PRO F 1 364 ? -26.896 45.078 105.749 1.00 31.30 364 PRO F C 1
ATOM 16916 O O . PRO F 1 364 ? -26.333 43.956 105.771 1.00 32.99 364 PRO F O 1
ATOM 16920 N N . GLY F 1 376 ? -16.293 33.789 110.406 1.00 28.49 376 GLY F N 1
ATOM 16921 C CA . GLY F 1 376 ? -16.520 34.197 111.796 1.00 27.35 376 GLY F CA 1
ATOM 16922 C C . GLY F 1 376 ? -15.567 33.570 112.806 1.00 26.51 376 GLY F C 1
ATOM 16923 O O . GLY F 1 376 ? -14.494 33.087 112.467 1.00 27.00 376 GLY F O 1
ATOM 16924 N N . VAL F 1 377 ? -15.980 33.571 114.065 1.00 25.61 377 VAL F N 1
ATOM 16925 C CA . VAL F 1 377 ? -15.133 33.097 115.157 1.00 24.20 377 VAL F CA 1
ATOM 16926 C C . VAL F 1 377 ? -14.782 31.589 115.043 1.00 23.19 377 VAL F C 1
ATOM 16927 O O . VAL F 1 377 ? -15.618 30.753 114.728 1.00 22.93 377 VAL F O 1
ATOM 16931 N N . ILE F 1 378 ? -13.524 31.277 115.299 1.00 21.14 378 ILE F N 1
ATOM 16932 C CA . ILE F 1 378 ? -13.082 29.906 115.533 1.00 20.61 378 ILE F CA 1
ATOM 16933 C C . ILE F 1 378 ? -12.839 29.781 117.044 1.00 18.90 378 ILE F C 1
ATOM 16934 O O . ILE F 1 378 ? -12.084 30.585 117.623 1.00 19.38 378 ILE F O 1
ATOM 16939 N N . ILE F 1 379 ? -13.457 28.788 117.669 1.00 17.12 379 ILE F N 1
ATOM 16940 C CA . ILE F 1 379 ? -13.204 28.491 119.070 1.00 16.95 379 ILE F CA 1
ATOM 16941 C C . ILE F 1 379 ? -11.970 27.591 119.176 1.00 16.98 379 ILE F C 1
ATOM 16942 O O . ILE F 1 379 ? -11.847 26.579 118.468 1.00 16.56 379 ILE F O 1
ATOM 16947 N N . HIS F 1 380 ? -11.039 27.998 120.032 1.00 16.68 380 HIS F N 1
ATOM 16948 C CA . HIS F 1 380 ? -9.830 27.222 120.314 1.00 16.80 380 HIS F CA 1
ATOM 16949 C C . HIS F 1 380 ? -9.983 26.652 121.713 1.00 17.03 380 HIS F C 1
ATOM 16950 O O . HIS F 1 380 ? -10.434 27.347 122.612 1.00 16.37 380 HIS F O 1
ATOM 16957 N N . PRO F 1 381 ? -9.622 25.372 121.896 1.00 18.25 381 PRO F N 1
ATOM 16958 C CA . PRO F 1 381 ? -9.752 24.759 123.209 1.00 18.04 381 PRO F CA 1
ATOM 16959 C C . PRO F 1 381 ? -8.693 25.270 124.172 1.00 17.96 381 PRO F C 1
ATOM 16960 O O . PRO F 1 381 ? -7.553 25.529 123.776 1.00 17.94 381 PRO F O 1
ATOM 16964 N N . TRP F 1 382 ? -9.076 25.410 125.432 1.00 18.68 382 TRP F N 1
ATOM 16965 C CA . TRP F 1 382 ? -8.153 25.806 126.466 1.00 20.61 382 TRP F CA 1
ATOM 16966 C C . TRP F 1 382 ? -7.105 24.698 126.672 1.00 21.54 382 TRP F C 1
ATOM 16967 O O . TRP F 1 382 ? -5.925 24.982 126.848 1.00 20.36 382 TRP F O 1
ATOM 16978 N N . GLN F 1 383 ? -7.562 23.450 126.637 1.00 23.81 383 GLN F N 1
ATOM 16979 C CA . GLN F 1 383 ? -6.684 22.286 126.677 1.00 26.32 383 GLN F CA 1
ATOM 16980 C C . GLN F 1 383 ? -6.323 21.950 125.236 1.00 28.26 383 GLN F C 1
ATOM 16981 O O . GLN F 1 383 ? -7.139 21.429 124.483 1.00 29.18 383 GLN F O 1
ATOM 16987 N N . ALA F 1 384 ? -5.104 22.320 124.862 1.00 30.47 384 ALA F N 1
ATOM 16988 C CA . ALA F 1 384 ? -4.640 22.256 123.494 1.00 31.93 384 ALA F CA 1
ATOM 16989 C C . ALA F 1 384 ? -4.478 20.824 123.015 1.00 33.28 384 ALA F C 1
ATOM 16990 O O . ALA F 1 384 ? -5.469 20.181 122.617 1.00 35.42 384 ALA F O 1
#

Radius of gyration: 45.48 Å; Cα contacts (8 Å, |Δi|>4): 4674; chains: 6; bounding box: 138×92×110 Å

Foldseek 3Di:
DQDFDDQVVPALLSVLASCQLVLLLVQQVVCVVCVVVLCVLPVVQQVFQQEAEEEEEADLSQLLQLQPQVVLCVVQVDHGHYDYLVCCQPPVVPAAQPGAYEYEQEDAQLAPPSSVSSQVSNVVRHVHYAYEYEYAHCPHPNNVVQVVDPRHDYRYPNSLSRLFPAHSSSSSLNVCCSRPVVQRGSPNCNLLSVLLSVLVVVCPSLVQLLLHDDQAQEEEEAAPRSCLSLRSSLQVLLCQLQVNRRHYYTYYLVRCVPPVVVPAAARYEYEYEAFLDPVRNVSSLVSLQVCLVVPGHQYEYEECDDDCSNPSHHYHHGPDGPRDHVSSSSSNSNSSSSNSPSSVVPARRSRSDDDRDDPPD/DDFDDQVVPDLLSVLARCQLVLLLVQQVVCVVCVVVLCVLCVVQQPFQQEAEEEEEPDLSQLLQLQPQVVLCVVSVHHGHYDYLVCCQVPVVPAAQVGEYEYEAEELQLAPVSRVSSVVSNVVRHVRYAYEYEYEHCPHPNNVVQVVDDRYDYRYPNSSSRLFPAHSRNSSLNVCCSRPVVQRGSPNCNLLSVLLSVLVVVCPNLVCQLLHDDQAQEEEEAAPRSVLSLRSSLQVLLCLLQVNRRHYYTYYLVRCVVPVVVPAAASYEYEYEAFLPVVRNVSSLVSLQVVVVVPGHNYEYEECDDDCSNPVHHYHHGPDGPRDHSSSSSSNSNSSSSNSPSSVVPARRSRSDDDRDDPPD/DDFDDLPVPALLSVLARCQLVLQLVQQVVCVVCVVVLCVLVVVQQVFQQEAEEEEEADLSQLLQLQPQVVLCVVQVHHGHYDYLVCCQPPVVPAAQVGEYEYEQAEAQLAPPSSVSSQVSNVVRHVRYAYEYEYAHCVHPNNVVQVVDPRHDYRYPNSLSRLFPAHSSNSSLNVCCSRPVVQRGSPNCNLLSVLLSVVSVVCPSLVQLLVHDDQAQEEEEEAPRSCQSLRSSLQVLLCQLQVNRRHYYTYYLVRCVPPVVVVAAASYEYEYEAFLPVVRNVSSLVSLQVCVVVVGHQYEYEECDDDCSNPVHHYHHGPHGPRDHSSSCSSVSSSSSSNSPSNVVPHRRSHDDDRDDPD/DDFDDQVVPALLSVLARCQLVLLLVQQVVCVVCVVVLCVLPVVQQPFQQEAEEEEEADLSQLLQLQPQVVLCVVQVHHGHYDYLVCCQPPVVPAAQVGAYEYEYEELQLAPPSSVSSQVSNVVRHVRYAYEYEYAHCPHPNNVVQPPDPRYDYRYPNSSSRLFPAHSRNSSLNVCCSRPVVQRGSPNCNLLSVLLNVVVVVCPNLVQQLVHDDQQQEEEEEAPRSCQSLRSSLQVLLCLLQVNRRHYYTYYLVRCVPPVVVPAAASYEYEYEAFLPVVRNVSSLVSLQVCVVVVGHNYEYEECDDDCSNPVHHYHHGPDDPRDHVSSSSNNSSSSSSNSPVNVVPARRSRSDDDRDDPVD/DLDFDDQVVPALLSVLASCQLVLLLVQQVVCVVCVVVLCVLCVVQVVFQQEAEEQEEADLSQLLQLQPQVVLCVVVVHHGHYDYLVCCQPPVVPAAQVGAYEYEQADAAQAAVSRVSSQVSNVVRHVRYAYEYEYAHCVHDNNPVQVPDPRHDYRYPNSNSRLFPAHSSNSSLNVCCSRPVVQRGSVNCNLLSVLLSVLVVVCPNLPCQLLHDDQAQEEEEAAPRSVQSLRSSLQVLLCQLQVNSRHYYTYYLVVCVPPVVVVAAARYEYEYEAFLPVVSNVSSLVSLQVVVVVPGHQYEYEECDDDCSNPVHHYDHGPDGPRDHSSSSSSNSNSSSSNSPVSVVPARRSRSDDDRDDPD/DDFDDQVVPALLSVLARCQLVLLLVQQVVCVVCVVVLCVLCVVQQVFQQEAEEEEEADLSQLLQLQPQVVLCVVVVHHGHYDYLVCCQVPVVPAAQVGAYEYEQADAQLAPPSSVSSQVSNVVRHVRYAYEYEYAHCPHPNNVVQVVDPRHDYRYPNSNSRLFPAHSSNSSLNVCCSRPVVQRGSPNCNLLSVLLSVLVVVCPSLVQLLLHDDQAQEEEEAAPRSCLSLRSSLQVLLCQLQVNRRHYYTYYLVRCVPPVVVPAAARYEYEYEAFLPVVRNVSSLVSLQVVLVVPGHQYEYEECDDDPSNPVHHYHHGPDGPRDHVSSCSSVSNSSSSNSPSNVVPARRSRSDDDRDDPVD

Solvent-accessible surface area: 71618 Å² total

Nearest PDB structures (foldseek):
  3i0z-assembly1_B  TM=9.405E-01  e=3.871E-32  Streptococcus pneumoniae TIGR4
  3odp-assembly1_A-2  TM=9.332E-01  e=9.846E-32  Clostridium novyi NT
  4s1w-assembly1_A  TM=7.648E-01  e=6.490E-13  Staphylococcus aureus
  8glr-assembly1_A-2  TM=6.688E-01  e=8.184E-10  Salmonella enterica subsp. enterica serovar Typhimurium
  2a3n-assembly1_A-2  TM=6.788E-01  e=3.605E-09  Salmonella enterica subsp. enterica serovar Typhimurium str. LT2

Sequence (2159 aa):
NYTPAAAATGTWTEEEIRHQPRAWIRSLTNIDALRSALNNFLEPLLRKENLRIILTGAGTSAFIGDIIAPWLASHTGKNFSAVPTTDLVTNPDYLNPAHPLLLISFGRSGNSPESVAAVELANQFVPECYHLPITCNEAGALYQNAINSDNAFALLPAETHDRGFATSSITTASCLAVFAPETINSQTFRDVADRCQAILTSLGDFSEGVFGYAPWKRIVYLGSGGLQGAARESALKVLELTAGKLAAFYDSPTGFRHGPKSLVDDETLVVVFVSSHPYTRQYDLDLLAELRRDNQARVIAIAAESSDIVAAGPHIILPPSRHFIDVEQAFCFLYAQTFALQSLHGNTPDTPGVIIHPWQAYTPAAAATGTWTEEEIRHQPRAWIRSLTNIDALRSALNNFLEPLLRKENLRIILTGAGTSAFIGDIIAPWLASHTGKNFSAVPTTDLVTNPDYLNPAHPLLLISFGRSGNSPESVAAVELANQFVPECYHLPITCNEAGALYQNAINSDNAFALLPAETHDRGFATSSITTASCLAVFAPETINSQTFRDVADRCQAILTSLGDFSEGVFGYAPWKRIVYLGSGGLQGAARESALKVLELTAGKLAAFYDSPTGFRHGPKSLVDDETLVVVFVSSHPYTRQYDLDLLAELRRDNQARVIAIAAESSDIVAAGPHIILPPSRHFIDVEQAFCFLYAQTFALQSLHGNTPDTPGVIIHPWQAYTPAAAATGTWTEEEIRHQPRAWIRSLTNIDALRSALNNFLEPLLRKENLRIILTGAGTSAFIGDIIAPWLASHTGKNFSAVPTTDLVTNPDYLNPAHPLLLISFGRSGNSPESVAAVELANQFVPECYHLPITCNEAGALYQNAINSDNAFALLPAETHDRGFATSSITTASCLAVFAPETINSQTFRDVADRCQAILTSLGDFSEGVFGYAPWKRIVYLGSGGLQGAARESALKVLELTAGKLAAFYDSPTGFRHGPKSLVDDETLVVVFVSSHPYTRQYDLDLLAELRRDNQARVIAIAAESSDIVAAGPHIILPPSRHFIDVEQAFCFLYAQTFALQSLHGNTPDTGVIIHPWQYTPAAAATGTWTEEEIRHQPRAWIRSLTNIDALRSALNNFLEPLLRKENLRIILTGAGTSAFIGDIIAPWLASHTGKNFSAVPTTDLVTNPDYLNPAHPLLLISFGRSGNSPESVAAVELANQFVPECYHLPITCNEAGALYQNAINSDNAFALLPAETHDRGFATSSITTASCLAVFAPETINSQTFRDVADRCQAILTSLGDFSEGVFGYAPWKRIVYLGSGGLQGAARESALKVLELTAGKLAAFYDSPTGFRHGPKSLVDDETLVVVFVSSHPYTRQYDLDLLAELRRDNQARVIAIAAESSDIVAAGPHIILPPSRHFIDVEQAFCFLYAQTFALQSLHGNTPDTPGVIIHPWQANYTPAAAATGTWTEEEIRHQPRAWIRSLTNIDALRSALNNFLEPLLRKENLRIILTGAGTSAFIGDIIAPWLASHTGKNFSAVPTTDLVTNPDYLNPAHPLLLISFGRSGNSPESVAAVELANQFVPECYHLPITCNEAGALYQNAINSDNAFALLPAETHDRGFATSSITTASCLAVFAPETINSQTFRDVADRCQAILTSLGDFSEGVFGYAPWKRIVYLGSGGLQGAARESALKVLELTAGKLAAFYDSPTGFRHGPKSLVDDETLVVVFVSSHPYTRQYDLDLLAELRRDNQARVIAIAAESSDIVAAGPHIILPPSRHFIDVEQAFCFLYAQTFALQSLHGNTPDTPGVIIHPWQYTPAAAATGTWTEEEIRHQPRAWIRSLTNIDALRSALNNFLEPLLRKENLRIILTGAGTSAFIGDIIAPWLASHTGKNFSAVPTTDLVTNPDYLNPAHPLLLISFGRSGNSPESVAAVELANQFVPECYHLPITCNEAGALYQNAINSDNAFALLPAETHDRGFATSSITTASCLAVFAPETINSQTFRDVADRCQAILTSLGDFSEGVFGYAPWKRIVYLGSGGLQGAARESALKVLELTAGKLAAFYDSPTGFRHGPKSLVDDETLVVVFVSSHPYTRQYDLDLLAELRRDNQARVIAIAAESSDIVAAGPHIILPPSRHFIDVEQAFCFLYAQTFALQSLHGNTPDTPGVIIHPWQA

Organism: Escherichia coli (strain K12) (NCBI:txid83333)

B-factor: mean 21.1, std 10.65, range [5.87, 134.68]